Protein 9EGC (pdb70)

Sequence (1746 aa):
KHRYSRNRLYLNPKEQELIKDYPILLGGAGIGSIIAECALRFGFENITIVDGDHVENSNLNRQNYTEGDVSVNKVEAIKARLKSINSKANIKIHNCFLTSDNVEEYIKGHKVAINALDFSSEVPLLFDEICQKMDIPVLHPYNLGWGGLVTIISPKGLSLNSIAKKGEKFNELNVVEYVSSYMRFWGKPQEWLEDIIYKFKNEREKLSPPQLSVGSWVVAGMCTHILFNIATQREIKSFPEFYLSSLEGMKHRYSRNRLYLNPKEQELIKDYPILLGGAGIGSIIAECALRFGFENITIVDGDHVENSNLNRQNYTEGDVSVNKVEAIKARLKSINSKANIKIHNCFLTSDNVEEYIKGHKVAINALDFSSEVPLLFDEICQKMDIPVLHPYNLGWGGLVTIISPKGLSLNSIAKKGEKFNELNVVEYVSSYMRFWGKPQEWLEDIIYKFKNEREKLSPPQLSVGSWVVAGMCTHILFNIATQREIKSFPEFYLSSLEGKHRYSRNRLYLNPKEQELIKDYPILLGGAGIGSIIAECALRFGFENITIVDGDHVENSNLNRQNYTEGDVSVNKVEAIKARLKSINSKANIKIHNCFLTSDNVEEYIKGHKVAINALDFSSEVPLLFDEICQKMDIPVLHPYNLGWGGLVTIISPKGLSLNSIAKKGEKFNELNVVEYVSSYMRFWGKPQEWLEDIIYKFKNEREKLSPPQLSVGSWVVAGMCTHILFNIATQREIKSFPEFYLSSLEGMKHRYSRNRLYLNPKEQELIKDYPILLGGAGIGSIIAECALRFGFENITIVDGDHVENSNLNRQNYTEGDVSVNKVEAIKARLKSINSKANIKIHNCFLTSDNVEEYIKGHKVAINALDFSSEVPLLFDEICQKMDIPVLHPYNLGWGGLVTIISPKGLSLNSIAKKGEKFNELNVVEYVSSYMRFWGKPQEWLEDIIYKFKNEREKLSPPQLSVGSWVVAGMCTHILFNIATQREIKSFPEFYLSSLEGKHRYSRNRLYLNPKEQELIKDYPILLGGAGIGSIIAECALRFGFENITIVDGDHVENSNLNRQNYTEGDVSVNKVEAIKARLKSINSKANIKIHNCFLTSDNVEEYIKGHKVAINALDFSSEVPLLFDEICQKMDIPVLHPYNLGWGGLVTIISPKGLSLNSIAKKGEKFNELNVVEYVSSYMRFWGKPQEWLEDIIYKFKNEREKLSPPQLSVGSWVVAGMCTHILFNIATQREIKSFPEFYLSSLEGMKHRYSRNRLYLNPKEQELIKDYPILLGGAGIGSIIAECALRFGFENITIVDGDHVENSNLNRQNYTEGDVSVNKVEAIKARLKSINSKANIKIHNCFLTSDNVEEYIKGHKVAINALDFSSEVPLLFDEICQKMDIPVLHPYNLGWGGLVTIISPKGLSLNSIAKKGEKFNELNVVEYVSSYMRFWGKPQEWLEDIIYKFKNEREKLSPPQLSVGSWVVAGMCTHILFNIATQREIKSFPEFYLSSLEGKHRYSRNRLYLNPKEQELIKDYPILLGGAGIGSIIAECALRFGFENITIVDGDHVENSNLNRQNYTEGDVSVNKVEAIKARLKSINSKANIKIHNCFLTSDNVEEYIKGHKVAINALDFSSEVPLLFDEICQKMDIPVLHPYNLGWGGLVTIISPKGLSLNSIAKKGEKFNELNVVEYVSSYMRFWGKPQEWLEDIIYKFKNEREKLSPPQLSVGSWVVAGMCTHILFNIATQREIKSFPEFYLSSLEG

InterPro domains:
  IPR000594 THIF-type NAD/FAD binding fold [PF00899] (5-235)
  IPR035985 Ubiquitin-activating enzyme-like [SSF69572] (3-246)
  IPR045886 ThiF/MoeB/HesA family [PTHR43267] (2-140)

Solvent-accessible surface area: 74408 Å² total; per-residue (Å²): 174,110,13,23,39,39,2,50,53,23,7,72,116,172,23,26,120,77,0,92,87,24,26,2,1,2,0,7,0,10,24,0,0,2,1,3,7,0,1,0,1,0,0,0,12,21,3,4,0,1,16,9,68,81,3,93,51,5,12,1,0,12,9,5,0,22,62,68,30,41,84,46,8,14,0,32,8,0,63,66,28,0,78,45,0,4,52,180,4,74,7,76,31,49,4,21,122,10,38,70,135,39,0,68,113,40,0,117,65,21,124,0,0,2,6,21,26,94,38,97,40,118,1,12,50,56,0,3,107,13,0,35,138,57,100,5,20,0,0,5,8,20,15,8,0,32,0,0,1,0,2,0,0,25,32,198,33,92,22,1,80,67,33,30,76,219,77,104,195,18,62,51,38,27,2,14,54,53,1,7,72,79,2,123,155,166,61,117,46,32,122,65,2,49,74,16,16,154,93,33,109,94,42,167,98,206,84,57,30,6,39,0,0,2,0,0,7,4,0,0,0,4,0,0,21,0,0,1,14,22,8,26,169,110,168,39,88,30,6,58,88,16,16,22,1,12,5,127,26,89,92,112,12,11,36,40,0,38,50,22,2,73,85,175,24,5,109,76,0,92,75,24,28,2,0,2,0,7,0,10,27,0,0,2,1,2,5,0,2,1,1,0,0,0,12,21,3,7,0,2,15,9,51,94,3,108,48,9,9,0,0,10,7,4,0,18,56,69,31,42,80,38,19,19,0,58,5,0,61,64,26,0,74,47,0,3,58,162,4,79,4,78,50,68,83,37,123,10,51,73,142,41,0,62,138,48,0,126,64,23,120,0,0,3,8,22,28,98,40,108,39,123,0,13,55,64,0,3,110,11,0,33,145,54,92,6,19,0,0,5,7,21,16,6,0,32,0,0,1,0,3,0,0,25,34,193,32,90,20,1,77,67,31,27,113,205,89,102,199,17,60,54,43,33,3,16,57,50,2,8,72,53,14,122,168,158,65,111,44,18,121,52,2,50,74,16,14,148,95,25,116,78,37,229,124,188,74,56,33,7,38,0,0,2,0,0,7,4,0,0,0,3,0,0,18,0,0,1,14,22,9,28,169,108,167,47,85,37,6,54,79,10,8,27,1,5,20,106,60,159,116,10,31,33,46,2,56,46,20,8,74,120,171,24,29,115,76,0,93,83,19,25,2,2,2,0,5,0,10,26,0,0,2,0,1,6,0,2,1,3,0,1,0,17,23,3,3,0,1,14,18,56,95,1,86,55,14,9,2,0,9,8,4,0,21,60,66,30,41,91,46,47,14,2,91,6,0,30,65,26,0,66,46,0,4,51,171,4,71,0,73,31,35,31,35,122,11,40,71,135,17,0,69,84,38,0,144,65,21,113,0,0,2,7,20,29,94,22,99,39,126,0,12,48,55,0,2,107,11,0,35,138,60,96,7,20,0,0,4,7,21,13,6,0,29,0,0,0,0,4,0,0,25,32,199,29,90,24,0,76,67,36,25,113,192,86,115,160,12,64,55,43,27,2,17,54,49,2,10,71,58,22,120,156,157,63,123,47,24,116,51,1,47,72,16,16,147,99,34,88,102,34,232,132,178,99,60,34,7,39,0,0,1,0,0,7,3,0,0,0,2,0,0,19,0,1,2,4,22,7,26,170,105,160,40,79,34,5,52,79,12,3,23,1,3,6,100,41,89,80,118,13,11,39,49,0,35,51,21,2,73,87,148,26,11,76,78,0,91,79,22,26,3,0,2,0,6,0,12,25,0,0,2,2,3,5,0,2,1,2,0,0,0,18,18,3,3,0,1,16,10,55,71,1,84,45,0,8,0,0,17,8,4,0,20,50,46,29,20,8,37,27,14,0,79,6,0,60,63,24,0,74,48,0,5,60,176,4,73,6,81,35,64,71,39,127,15,59,78,136,43,0,70,121,44,0,126,64,21,123,0,0,3,6,23,34,102,45,109,48,164,7,7,56,58,0,2,105,8,0,33,145,58,99,9,20,0,0,7,7,23,13,8,0,28,0,0,0,0,3,0,0,25,38,203,31,94,28,1,75,63,33,30,110,217,88,101,190,23,64,54,39,16,5,16,45,48,2,11,70,67,26,124,158,156,63,124,46,24,122,55,1,48,74,14,17,154,90,41,119,93,45,238,123,197,80,46,39,7,40,0,0,2,0,0,5,2,0,0,0,3,0,0,11,0,0,2,14,21,7,26,166,111,170,48,80,32,7,57,78,14,9,22,0,6,4,95,57,155,120,14,21,37,46,2,55,48,21,9,74,114,170,24,22,115,79,0,89,85,26,24,2,1,2,0,6,0,11,26,0,0,1,1,2,5,0,2,1,1,0,0,0,13,19,3,5,0,2,15,17,62,115,2,83,52,7,9,0,0,11,10,5,0,18,54,66,30,45,88,45,50,14,1,98,4,0,37,64,25,0,67,46,2,3,51,184,4,63,1,70,28,39,30,32,130,14,52,54,132,24,0,70,71,36,0,150,65,22,120,0,0,3,6,19,28,99,17,92,45,127,0,5,44,50,0,2,69,12,0,35,133,61,92,6,19,0,0,3,7,20,14,8,0,32,0,0,0,0,3,0,0,24,32,198,30,88,23,0,78,67,34,45,106,104,8,80,144,14,57,49,38,18,2,13,43,47,2,10,74,71,18,122,163,152,65,120,36,16,113,67,2,51,67,15,18,146,94,35,112,106,41,215,80,206,84,54,31,7,42,0,0,2,0,0,5,3,0,0,0,2,0,0,13,0,0,1,7,20,7,28,167,108,168,50,78,32,6,58,83,14,4,36,0,9,16,129,47,91,79,91,6,9,35,48,0,38,51,22,4,73,89,172,20,5,102,72,0,78,81,21,26,2,2,2,0,7,0,11,24,0,0,2,1,3,7,0,2,1,1,0,0,0,19,19,4,5,0,2,13,21,47,98,1,91,52,14,9,1,0,12,11,3,0,20,57,68,29,44,87,62,50,13,0,83,5,0,71,64,26,0,69,48,0,1,63,140,3,74,7,81,34,62,69,41,129,19,65,73,139,40,0,65,110,52,0,119,66,22,107,0,0,4,5,20,27,99,35,107,49,162,2,7,50,58,0,3,115,16,0,33,145,53,104,7,19,0,0,2,5,21,14,7,0,29,0,0,1,0,4,0,0,24,38,200,33,92,30,3,74,62,43,32,135,210,85,135,199,15,64,56,42,28,7,16,52,45,2,8,72,62,20,117,160,159,66,104,34,3,112,48,2,50,74,15,15,154,89,34,106,97,37,233,127,192,90,56,36,6,40,0,0,1,0,0,6,3,0,0,0,2,0,0,22,0,1,2,16,19,8,28,166,108,163,38,81,34,7,55,80,14,16,23,1,7,10,92,66,145,159,88,25,54,206,30,151,161,183,12,72,118,173,22,28,123,74,0,90,82,22,26,3,0,2,0,8,0,11,28,0,0,8,1,3,25,45,1,1,117,49,1,0,12,22,2,5,0,1,15,8,53,74,2,111,109,75,10,56,74,46,16,23,16,84,149,69,31,46,85,47,9,14,0,25,6,0,60,66,101,0,71,90,28,2,76,141,4,78,6,76,27,46,6,26,131,13,37,75,137,42,0,56,121,40,0,110,64,23,120,0,0,2,7,17,27,82,46,109,43,134,1,15,42,54,0,2,48,5,0,15,65,60,94,7,18,0,0,6,7,21,14,15,11,132,0,0,0,0,2,0,0,15,14,169,31,98,14,1,50,63,44,31,157,166,88,132,183,30,49,51,37,51,3,14,53,58,1,11,72,55,17,126,171,152,62,121,49,22,121,38,2,49,70,73,19,147,124,40,120,100,80,168,67,126,105,94,44,80,55,63,50,62,0,1,147,49,0,3,33,25,0,5,115,8,1,15,21,21,8,25,170,108,163,43,88,32,5,64,78,12,53,42,45,20,164,112,110

Secondary structure (DSSP, 8-state):
-GGGGGGTTTS-HHHHHHHHH--EEEE-SSHHHHHHHHHHHHT--EEEEE--PBP-GGGGGTSS--GGGTTSBHHHHHHHHHHHH-TTSEEEEE-----TTTHHHHHTT-SEEEE---TTSS-HHHHHHHHHHTT--EEEEEEETTEEEEEEE-TTS--GGGGS-TTS---HHHHHHHHHHHHHHTT---HHHHHHHHHHHT-SS--PPP--HHHHHHHHHHHHHHHHHHHTT-----TTS-EEE-TT-/--GGGGGGTTTS-HHHHHHHHH--EEEE-SSHHHHHHHHHHHHT--EEEEE--PBP-GGGGGTSS--GGGTTSBHHHHHHHHHHHH-TT-EEEEE-S---TTTHHHHHTT-SEEEE---TTSS-HHHHHHHHHHTT--EEEEEEETTEEEEEEE-TTS--GGGGS-TTS---HHHHHHHHHHHHHHTT---HHHHHHHHHHHT-SS--PPP--HHHHHHHHHHHHHHHHHHHTT-----TTSEEEEETT-/-GGGGGGTTTS-HHHHHHHHH--EEEE-SSHHHHHHHHHHHHT--EEEEE---B--GGGGGTSS--GGGTTSBHHHHHHHHHHHH-TT-EEEEE-----TTTHHHHHTT-SEEEE---TTSS-HHHHHHHHHHTT--EEEEEEETTEEEEEEE-TTS--GGGGS-TTS---HHHHHHHHHHHHHHTT---HHHHHHHHHHHT-SS--PPP--HHHHHHHHHHHHHHHHHHHTT---PPTTS-EEEETT-/--GGGGGGTTTS-HHHHHHHHH--EEEE-SSHHHHHHHHHHHHT--EEEEE---B--GGGGGTSS--GGGTTSBHHHHHHHHHHHH-TT-EEEEE-S---TTTHHHHHTT-SEEEE---TTSSHHHHHHHHHHHTT--EEEEEEETTEEEEEEE-TTS--GGGGS-TTS---HHHHHHHHHHHHHHTT---HHHHHHHHHHHT-SS--PPP--HHHHHHHHHHHHHHHHHHHTT---PPTTS-EEE----/-GGGGGGTTTS-HHHHHHHHH--EEEE-SSHHHHHHHHHHHHT--EEEEE---B--GGGGGTSS--GGGTTSBHHHHHHHHHHHH-TT-EEEEE-----TTTHHHHHTT-SEEEE---TTSS-HHHHHHHHHHTT--EEEEEEETTEEEEEEE-TTS--GGGGPPTTS---HHHHHHHHHHHHHHTT---HHHHHHHHHHHT-SS--PPP--HHHHHHHHHHHHHHHHHHHHT-----TTS-EEE-TT-/--GGGGGGTTTS-HHHHHHHHH--EEEE-SSHHHHHHHHHHHHT--EEEEE---B--GGGGGTSS--GGGTTSBHHHHHHHHHHHH-TT-EEEEE-S---TTTHHHHHTT-SEEEE---TTSS-HHHHHHHHHHTT--EEEEEEETTEEEEEEE-TTS--GGGGSPTTS---HHHHHHHHHHHHHHTT---HHHHHHHHHHHT-SS--PPP--HHHHHHHHHHHHHHHHHHHTT-----TTS-EEEES--/-GGGGGGTTTS-HHHHHHHHH--EEEE-SSHHHHHHHHHHHHT--EEEEEE--B--GGGGGTSS--GGGTTSBHHHHHHHHHHHH-TTSEEEEEE----TTTHHHHHTT-SEEEE---TTSSSHHHHHHHHHHTT--EEEEEEETTEEEEEEE-TTS--GGGT--TTS--SHHHHHHHHHHHHHHTT---HHHHHHHHHHHT-SS--PPP--HHHHHHHHHHHHHHHHHHHTT-----TTS-EEEES--

Foldseek 3Di:
DVLCVVVPPVDDPVLLVLQLAQAEEEEDQQLVLLLVQLLVSNRNQHYEYEEQDAADPVSVQAGDADPVRHRPQSLVRSVVVSCVVPVPGHYHYDNDADDPVCLLVSLPPHQEYEQADFLVGHCSQVNLQSCLVVQYKYWYWDFLAQKIKIAIAGSVDDGPCVQPDPPDRDGVLSVLVLVQVVCVVVPRHPVVSVVLSVVQVPDPDNDDRDGGNNRSNNNSVVVSVVVSCVSVVHDDDHPVDMDMDGPVD/DDPLCVVVPPVDDPVLLVLLQAQAEEEEDQQLVLLLVQLLVSNRNQHYEYEEQDAADPVSVQAGDADPVRGRPQSLVGSCVVSCVVPVPGRYHYHNDHDDPPCLLVSLPPHQEYEQPDFLVDDCSQVNCQSCLVVQYKYWYWDFLAQKIKIAIAGSVDDDPCVQPDPPDGDGVLSVLVLVQVVCVVVVRHPVVSVVLSVCQVPDPDPDDRDGGNNRSNNNSVVVSVVVSCSSVVHDDDHPVDIDMDGPVD/DCLCVVVPPVDDPVLLVLQQAQAEEEEDQQLVLLLLQLLVSNRNQHYEYEEQDFADPVSVQAGDADPVRGPPQSLVRSCVVSCVVPVPGHYHYYNDADAPVCLLVRVPPHQEYEQPDFLPGHCSQVNVQSCLVVQYKYWYWDFLAQKIKIAIAGSPDDGPCVQPDPPDRDGVLSVLVLVQVVCVVVVRHDVVSVVLSVVQVPDPDHDDRDGGNNHSNNNSNVVSVVVSCSSVVHDDDHPVDMDMDGPVD/DDPLCVVVPPVDDPVLLVLQQAQAEEEEDQQLVLLLVQLLVSNRNQHYEYEEQDAADPVSVQAGDADPVRGPPQSLVRSCVVSCVVPVPGHYHYDNDHDAPPCLLVRLPPHQEYEQPDALVGPCSQVNLQSCLVVQYKYWYWDFLAQKIKIAIAGSPDDGPCVLPDPPDGDGVLSVLVLVQVVCVVVVRHDVVSVVLSVVQVPDPDDDDRDGGNNHSNNNSVVVSVVVSCSSVVNDDDHPVDMDMDGPSD/DVLCPVVPPVDDPVLLVLLQAQAEEEEDQQLVLLLVQLLVSNRNQHYEYEEQDAADPVSPQAGDADPVRHRPQSLVGSCVVSCVVPVPGRYHYHNDDDAPPCLLVRLPPHQEYEQADFLVGDCSQVNLQSCLVVQYKYWYWDFLAQKIKIAIAGSVDDGPVVQDDPPDGDGVLSVLVLVQVVCVVVVRHPVVSVVLSVVQVPDPDDDDRDGGNNHSNNNSVVVSVVVSCSSVVHDDHHPVDMDMDGPVD/DDPLCVVVPPVDDPVLLVLQQAQAEEEEDQQLVLLLVQLLVSNRNQHYEYEDQDFADPVSVQAHDADPVRHPPQSLVRSVVVSCVVPVPGRYHYDNDDDDPVCLLVSLPPHQEYEQPDFLPDDCSQVNCQSCLVVQYKYWYWDFLAQKIKIAIAGSPDDGPCVQPDPPDRDGVLSVLVLVQVVCVVVVRHDVVSVVQSVVQVPDPDHDDRDGGNNRSNRNSNVVSVVVSCSSVVHDDDHPVDMDMDGPPD/DVLCVVVPPVDDPVLLVLQQAQAEEEEDQQLVLLLVQLLVSNRNQHYEYEEQDADDPVSVQAGDADPVRHRPQSLVRSCVVSCVVPVPGHYHYDNDADAPVCLLVSLPPHQEYEQPDFLPGHCRQVSLVSCLVVQHKYWYWDFLAQKIKIAIAGNVDDGCVVQDDPPDDDGVLSVLVLVQVVCVVVPRHDVVSVVLSVVQVPDPDDDDRDGGNNRSNNNSVVVSVVVSCSSVVHDDHHPVDMDMDGPVD

Organism: NCBI:txid361581

Structure (mmCIF, N/CA/C/O backbone):
data_9EGC
#
_entry.id   9EGC
#
_cell.length_a   204.374
_cell.length_b   84.360
_cell.length_c   164.527
_cell.angle_alpha   90.000
_cell.angle_beta   105.610
_cell.angle_gamma   90.000
#
_symmetry.space_group_name_H-M   'C 1 2 1'
#
loop_
_entity.id
_entity.type
_entity.pdbx_description
1 polymer 'THIF-type NAD/FAD binding fold domain-containing protein'
2 non-polymer N-[(3R)-2-oxoazepan-3-yl]octanamide
3 non-polymer 'MALEIC ACID'
4 non-polymer DI(HYDROXYETHYL)ETHER
5 water water
#
loop_
_atom_site.group_PDB
_atom_site.id
_atom_site.type_symbol
_atom_site.label_atom_id
_atom_site.label_alt_id
_atom_site.label_comp_id
_atom_site.label_asym_id
_atom_site.label_entity_id
_atom_site.label_seq_id
_atom_site.pdbx_PDB_ins_code
_atom_site.Cartn_x
_atom_site.Cartn_y
_atom_site.Cartn_z
_atom_site.occupancy
_atom_site.B_iso_or_equiv
_atom_site.auth_seq_id
_atom_site.auth_comp_id
_atom_site.auth_asym_id
_atom_site.auth_atom_id
_atom_site.pdbx_PDB_model_num
ATOM 1 N N . LYS A 1 16 ? -60.45295 24.01046 67.18458 1.000 140.56901 2 LYS A N 1
ATOM 2 C CA . LYS A 1 16 ? -61.00059 25.10219 66.38841 1.000 144.37962 2 LYS A CA 1
ATOM 3 C C . LYS A 1 16 ? -61.30803 24.55368 64.99244 1.000 141.49865 2 LYS A C 1
ATOM 4 O O . LYS A 1 16 ? -60.82193 23.47831 64.63725 1.000 143.28979 2 LYS A O 1
ATOM 10 N N . HIS A 1 17 ? -62.11359 25.28848 64.21182 1.000 129.02945 3 HIS A N 1
ATOM 11 C CA . HIS A 1 17 ? -62.48273 24.86678 62.86066 1.000 111.30357 3 HIS A CA 1
ATOM 12 C C . HIS A 1 17 ? -61.26196 24.58647 61.98499 1.000 94.99900 3 HIS A C 1
ATOM 13 O O . HIS A 1 17 ? -61.35251 23.80140 61.03588 1.000 90.84915 3 HIS A O 1
ATOM 20 N N . ARG A 1 18 ? -60.11265 25.16917 62.32278 1.000 85.75290 4 ARG A N 1
ATOM 21 C CA . ARG A 1 18 ? -58.86328 24.89791 61.61859 1.000 78.37584 4 ARG A CA 1
ATOM 22 C C . ARG A 1 18 ? -58.46503 23.42678 61.70639 1.000 77.46019 4 ARG A C 1
ATOM 23 O O . ARG A 1 18 ? -57.86945 22.88192 60.76671 1.000 73.83551 4 ARG A O 1
ATOM 31 N N . TYR A 1 19 ? -58.76614 22.77274 62.82591 1.000 76.07411 5 TYR A N 1
ATOM 32 C CA . TYR A 1 19 ? -58.48058 21.35959 63.01454 1.000 72.41727 5 TYR A CA 1
ATOM 33 C C . TYR A 1 19 ? -59.72492 20.47966 62.85102 1.000 73.00676 5 TYR A C 1
ATOM 34 O O . TYR A 1 19 ? -59.73389 19.33578 63.31844 1.000 76.27684 5 TYR A O 1
ATOM 43 N N . SER A 1 20 ? -60.75852 20.98437 62.17004 1.000 73.37915 6 SER A N 1
ATOM 44 C CA . SER A 1 20 ? -62.01680 20.25106 62.02630 1.000 76.03891 6 SER A CA 1
ATOM 45 C C . SER A 1 20 ? -61.81682 18.88434 61.37262 1.000 77.67883 6 SER A C 1
ATOM 46 O O . SER A 1 20 ? -62.29981 17.86170 61.87251 1.000 76.95491 6 SER A O 1
ATOM 49 N N . ARG A 1 21 ? -61.09902 18.84096 60.26318 1.000 75.57794 7 ARG A N 1
ATOM 50 C CA . ARG A 1 21 ? -60.92510 17.59081 59.54196 1.000 71.32588 7 ARG A CA 1
ATOM 51 C C . ARG A 1 21 ? -59.88668 16.66550 60.19623 1.000 71.58962 7 ARG A C 1
ATOM 52 O O . ARG A 1 21 ? -59.55995 15.62047 59.62780 1.000 73.79573 7 ARG A O 1
ATOM 60 N N . ASN A 1 22 ? -59.35138 17.03803 61.35915 1.000 61.26129 8 ASN A N 1
ATOM 61 C CA . ASN A 1 22 ? -58.47333 16.17397 62.14261 1.000 65.66412 8 ASN A CA 1
ATOM 62 C C . ASN A 1 22 ? -59.23842 15.15559 62.97346 1.000 69.98410 8 ASN A C 1
ATOM 63 O O . ASN A 1 22 ? -58.60487 14.32222 63.63674 1.000 64.83695 8 ASN A O 1
ATOM 68 N N . ARG A 1 23 ? -60.57016 15.22987 62.98214 1.000 71.66553 9 ARG A N 1
ATOM 69 C CA . ARG A 1 23 ? -61.38237 14.42183 63.87585 1.000 74.78047 9 ARG A CA 1
ATOM 70 C C . ARG A 1 23 ? -61.25878 12.93586 63.52580 1.000 76.26640 9 ARG A C 1
ATOM 71 O O . ARG A 1 23 ? -60.78315 12.55540 62.45243 1.000 73.88383 9 ARG A O 1
ATOM 79 N N . LEU A 1 24 ? -61.69546 12.09276 64.46518 1.000 76.44142 10 LEU A N 1
ATOM 80 C CA . LEU A 1 24 ? -61.55683 10.63986 64.39251 1.000 72.46772 10 LEU A CA 1
ATOM 81 C C . LEU A 1 24 ? -60.09181 10.20782 64.49223 1.000 71.55776 10 LEU A C 1
ATOM 82 O O . LEU A 1 24 ? -59.75439 9.35751 65.32109 1.000 73.44197 10 LEU A O 1
ATOM 87 N N . TYR A 1 25 ? -59.20999 10.77820 63.66442 1.000 67.11659 11 TYR A N 1
ATOM 88 C CA . TYR A 1 25 ? -57.78084 10.49654 63.80412 1.000 65.83938 11 TYR A CA 1
ATOM 89 C C . TYR A 1 25 ? -57.24054 10.98579 65.14511 1.000 69.01056 11 TYR A C 1
ATOM 90 O O . TYR A 1 25 ? -56.47040 10.28163 65.80854 1.000 65.13078 11 TYR A O 1
ATOM 99 N N . LEU A 1 26 ? -57.62176 12.19147 65.55650 1.000 68.83756 12 LEU A N 1
ATOM 100 C CA . LEU A 1 26 ? -57.21709 12.73678 66.84022 1.000 67.30519 12 LEU A CA 1
ATOM 101 C C . LEU A 1 26 ? -58.45872 13.13622 67.62255 1.000 76.93688 12 LEU A C 1
ATOM 102 O O . LEU A 1 26 ? -59.39277 13.71595 67.06383 1.000 88.68505 12 LEU A O 1
ATOM 107 N N . ASN A 1 27 ? -58.46275 12.85432 68.91163 1.000 78.91952 13 ASN A N 1
ATOM 108 C CA . ASN A 1 27 ? -59.51867 13.35130 69.77949 1.000 84.42398 13 ASN A CA 1
ATOM 109 C C . ASN A 1 27 ? -59.15769 14.74028 70.27835 1.000 85.00684 13 ASN A C 1
ATOM 110 O O . ASN A 1 27 ? -58.02613 15.19854 70.11170 1.000 81.68108 13 ASN A O 1
ATOM 115 N N . PRO A 1 28 ? -60.12260 15.47209 70.84697 1.000 88.03868 14 PRO A N 1
ATOM 116 C CA . PRO A 1 28 ? -59.81058 16.83129 71.31942 1.000 87.47315 14 PRO A CA 1
ATOM 117 C C . PRO A 1 28 ? -58.65178 16.88976 72.29852 1.000 87.33365 14 PRO A C 1
ATOM 118 O O . PRO A 1 28 ? -57.86145 17.84051 72.25408 1.000 90.31588 14 PRO A O 1
ATOM 122 N N . LYS A 1 29 ? -58.51583 15.89278 73.17613 1.000 83.38184 15 LYS A N 1
ATOM 123 C CA . LYS A 1 29 ? -57.44235 15.93706 74.16089 1.000 81.11159 15 LYS A CA 1
ATOM 124 C C . LYS A 1 29 ? -56.07465 15.74552 73.50887 1.000 76.26500 15 LYS A C 1
ATOM 125 O O . LYS A 1 29 ? -55.09117 16.34914 73.94810 1.000 78.27218 15 LYS A O 1
ATOM 131 N N . GLU A 1 30 ? -55.98517 14.94389 72.44964 1.000 70.41944 16 GLU A N 1
ATOM 132 C CA . GLU A 1 30 ? -54.71028 14.84676 71.74916 1.000 74.54142 16 GLU A CA 1
ATOM 133 C C . GLU A 1 30 ? -54.40290 16.14021 71.00814 1.000 76.20647 16 GLU A C 1
ATOM 134 O O . GLU A 1 30 ? -53.26366 16.62657 71.03802 1.000 72.03096 16 GLU A O 1
ATOM 140 N N . GLN A 1 31 ? -55.41427 16.72116 70.35441 1.000 77.66676 17 GLN A N 1
ATOM 141 C CA . GLN A 1 31 ? -55.22303 18.00804 69.69468 1.000 74.53977 17 GLN A CA 1
ATOM 142 C C . GLN A 1 31 ? -54.74766 19.05369 70.69453 1.000 75.12918 17 GLN A C 1
ATOM 143 O O . GLN A 1 31 ? -53.84689 19.84972 70.39923 1.000 72.17398 17 GLN A O 1
ATOM 149 N N . GLU A 1 32 ? -55.32525 19.03458 71.89735 1.000 75.84582 18 GLU A N 1
ATOM 150 C CA . GLU A 1 32 ? -54.90959 19.94401 72.95627 1.000 85.91524 18 GLU A CA 1
ATOM 151 C C . GLU A 1 32 ? -53.46221 19.68242 73.36590 1.000 83.76988 18 GLU A C 1
ATOM 152 O O . GLU A 1 32 ? -52.68527 20.62196 73.56492 1.000 83.03227 18 GLU A O 1
ATOM 158 N N . LEU A 1 33 ? -53.07980 18.40579 73.46617 1.000 79.57529 19 LEU A N 1
ATOM 159 C CA . LEU A 1 33 ? -51.74748 18.03407 73.93602 1.000 70.48918 19 LEU A CA 1
ATOM 160 C C . LEU A 1 33 ? -50.64785 18.52103 72.99858 1.000 65.14241 19 LEU A C 1
ATOM 161 O O . LEU A 1 33 ? -49.65146 19.10173 73.44120 1.000 69.80622 19 LEU A O 1
ATOM 166 N N . ILE A 1 34 ? -50.79202 18.26369 71.69753 1.000 64.87258 20 ILE A N 1
ATOM 167 C CA . ILE A 1 34 ? -49.73609 18.62571 70.76064 1.000 61.95324 20 ILE A CA 1
ATOM 168 C C . ILE A 1 34 ? -49.66361 20.13176 70.50982 1.000 63.97500 20 ILE A C 1
ATOM 169 O O . ILE A 1 34 ? -48.64661 20.61627 69.99895 1.000 64.26570 20 ILE A O 1
ATOM 174 N N . LYS A 1 35 ? -50.71697 20.88838 70.83965 1.000 63.16579 21 LYS A N 1
ATOM 175 C CA . LYS A 1 35 ? -50.68329 22.33528 70.63281 1.000 69.28210 21 LYS A CA 1
ATOM 176 C C . LYS A 1 35 ? -49.47389 22.96222 71.31110 1.000 75.85112 21 LYS A C 1
ATOM 177 O O . LYS A 1 35 ? -48.79002 23.80827 70.72168 1.000 75.65860 21 LYS A O 1
ATOM 183 N N . ASP A 1 36 ? -49.17741 22.53744 72.53932 1.000 78.92403 22 ASP A N 1
ATOM 184 C CA . ASP A 1 36 ? -48.10866 23.12802 73.32935 1.000 86.77718 22 ASP A CA 1
ATOM 185 C C . ASP A 1 36 ? -46.86503 22.25374 73.44388 1.000 85.88635 22 ASP A C 1
ATOM 186 O O . ASP A 1 36 ? -45.89587 22.67290 74.08177 1.000 91.36430 22 ASP A O 1
ATOM 191 N N . TYR A 1 37 ? -46.85739 21.06269 72.84487 1.000 80.20808 23 TYR A N 1
ATOM 192 C CA . TYR A 1 37 ? -45.71433 20.15548 72.90917 1.000 71.07507 23 TYR A CA 1
ATOM 193 C C . TYR A 1 37 ? -44.47570 20.82044 72.32030 1.000 67.90424 23 TYR A C 1
ATOM 194 O O . TYR A 1 37 ? -44.38155 20.95282 71.09227 1.000 64.26151 23 TYR A O 1
ATOM 203 N N . PRO A 1 38 ? -43.49049 21.19182 73.14705 1.000 69.64711 24 PRO A N 1
ATOM 204 C CA . PRO A 1 38 ? -42.35037 21.99208 72.66409 1.000 68.21591 24 PRO A CA 1
ATOM 205 C C . PRO A 1 38 ? -41.42082 21.15608 71.79897 1.000 64.17239 24 PRO A C 1
ATOM 206 O O . PRO A 1 38 ? -40.79480 20.20399 72.27941 1.000 59.03462 24 PRO A O 1
ATOM 210 N N . ILE A 1 39 ? -41.30315 21.54572 70.52921 1.000 55.10018 25 ILE A N 1
ATOM 211 C CA . ILE A 1 39 ? -40.42486 20.88861 69.57147 1.000 57.37769 25 ILE A CA 1
ATOM 212 C C . ILE A 1 39 ? -39.21909 21.78414 69.34020 1.000 63.53755 25 ILE A C 1
ATOM 213 O O . ILE A 1 39 ? -39.37240 22.99019 69.11519 1.000 69.17333 25 ILE A O 1
ATOM 218 N N . LEU A 1 40 ? -38.02366 21.20161 69.35887 1.000 58.50361 26 LEU A N 1
ATOM 219 C CA . LEU A 1 40 ? -36.82579 21.91493 68.93654 1.000 61.35684 26 LEU A CA 1
ATOM 220 C C . LEU A 1 40 ? -36.42028 21.40719 67.55701 1.000 62.28440 26 LEU A C 1
ATOM 221 O O . LEU A 1 40 ? -36.25135 20.20051 67.35074 1.000 59.54910 26 LEU A O 1
ATOM 226 N N . LEU A 1 41 ? -36.26060 22.32743 66.61845 1.000 61.95367 27 LEU A N 1
ATOM 227 C CA . LEU A 1 41 ? -35.87990 21.99297 65.25458 1.000 59.68157 27 LEU A CA 1
ATOM 228 C C . LEU A 1 41 ? -34.52709 22.63690 64.98502 1.000 64.14103 27 LEU A C 1
ATOM 229 O O . LEU A 1 41 ? -34.41635 23.86968 64.93511 1.000 65.30266 27 LEU A O 1
ATOM 234 N N . GLY A 1 42 ? -33.50049 21.80236 64.83616 1.000 57.95284 28 GLY A N 1
ATOM 235 C CA . GLY A 1 42 ? -32.18338 22.28308 64.47401 1.000 55.87169 28 GLY A CA 1
ATOM 236 C C . GLY A 1 42 ? -31.94736 22.13035 62.99097 1.000 57.90041 28 GLY A C 1
ATOM 237 O O . GLY A 1 42 ? -31.73303 21.01306 62.51669 1.000 60.13698 28 GLY A O 1
ATOM 238 N N . GLY A 1 43 ? -31.98624 23.23967 62.25370 1.000 54.38485 29 GLY A N 1
ATOM 239 C CA . GLY A 1 43 ? -31.87506 23.21766 60.80540 1.000 60.75586 29 GLY A CA 1
ATOM 240 C C . GLY A 1 43 ? -33.19365 23.51193 60.09843 1.000 63.03760 29 GLY A C 1
ATOM 241 O O . GLY A 1 43 ? -34.16310 22.75986 60.23218 1.000 72.47321 29 GLY A O 1
ATOM 242 N N . ALA A 1 44 ? -33.24781 24.62841 59.36839 1.000 62.75458 30 ALA A N 1
ATOM 243 C CA . ALA A 1 44 ? -34.44673 25.10053 58.67996 1.000 59.39778 30 ALA A CA 1
ATOM 244 C C . ALA A 1 44 ? -34.38951 24.85425 57.17811 1.000 59.25351 30 ALA A C 1
ATOM 245 O O . ALA A 1 44 ? -34.93827 25.63808 56.40094 1.000 64.83101 30 ALA A O 1
ATOM 247 N N . GLY A 1 45 ? -33.67631 23.82558 56.74865 1.000 55.51395 31 GLY A N 1
ATOM 248 C CA . GLY A 1 45 ? -33.68432 23.45092 55.35165 1.000 57.69922 31 GLY A CA 1
ATOM 249 C C . GLY A 1 45 ? -34.77374 22.42591 55.11670 1.000 57.00112 31 GLY A C 1
ATOM 250 O O . GLY A 1 45 ? -35.94502 22.77284 54.94728 1.000 60.22959 31 GLY A O 1
ATOM 251 N N . ILE A 1 46 ? -34.40127 21.14881 55.13359 1.000 53.93279 32 ILE A N 1
ATOM 252 C CA . ILE A 1 46 ? -35.39990 20.08537 55.18388 1.000 58.28428 32 ILE A CA 1
ATOM 253 C C . ILE A 1 46 ? -36.35379 20.29734 56.36030 1.000 58.16130 32 ILE A C 1
ATOM 254 O O . ILE A 1 46 ? -37.51939 19.88553 56.30729 1.000 59.60083 32 ILE A O 1
ATOM 259 N N . GLY A 1 47 ? -35.88800 20.95210 57.43524 1.000 58.44614 33 GLY A N 1
ATOM 260 C CA . GLY A 1 47 ? -36.75890 21.21263 58.57225 1.000 50.11720 33 GLY A CA 1
ATOM 261 C C . GLY A 1 47 ? -37.86905 22.21047 58.29043 1.000 55.51958 33 GLY A C 1
ATOM 262 O O . GLY A 1 47 ? -38.89108 22.20250 58.98609 1.000 58.91616 33 GLY A O 1
ATOM 263 N N . SER A 1 48 ? -37.71039 23.04880 57.26345 1.000 53.83652 34 SER A N 1
ATOM 264 C CA . SER A 1 48 ? -38.75921 24.01396 56.93635 1.000 48.86706 34 SER A CA 1
ATOM 265 C C . SER A 1 48 ? -39.97579 23.33835 56.31102 1.000 51.96135 34 SER A C 1
ATOM 266 O O . SER A 1 48 ? -41.10574 23.78493 56.52993 1.000 54.68990 34 SER A O 1
ATOM 269 N N . ILE A 1 49 ? -39.77229 22.24854 55.56136 1.000 50.13602 35 ILE A N 1
ATOM 270 C CA . ILE A 1 49 ? -40.89917 21.45004 55.10522 1.000 45.71119 35 ILE A CA 1
ATOM 271 C C . ILE A 1 49 ? -41.54904 20.73547 56.27504 1.000 51.94707 35 ILE A C 1
ATOM 272 O O . ILE A 1 49 ? -42.77910 20.68981 56.38022 1.000 57.57870 35 ILE A O 1
ATOM 277 N N . ILE A 1 50 ? -40.73871 20.16253 57.17060 1.000 56.98325 36 ILE A N 1
ATOM 278 C CA . ILE A 1 50 ? -41.27943 19.47148 58.34222 1.000 52.16570 36 ILE A CA 1
ATOM 279 C C . ILE A 1 50 ? -42.11427 20.41837 59.19137 1.000 51.95093 36 ILE A C 1
ATOM 280 O O . ILE A 1 50 ? -43.19964 20.06250 59.66886 1.000 50.34768 36 ILE A O 1
ATOM 285 N N . ALA A 1 51 ? -41.63097 21.64576 59.37912 1.000 52.89647 37 ALA A N 1
ATOM 286 C CA . ALA A 1 51 ? -42.31556 22.56872 60.27287 1.000 49.97939 37 ALA A CA 1
ATOM 287 C C . ALA A 1 51 ? -43.72868 22.88191 59.78807 1.000 53.85201 37 ALA A C 1
ATOM 288 O O . ALA A 1 51 ? -44.66078 22.94857 60.59925 1.000 51.92795 37 ALA A O 1
ATOM 290 N N . GLU A 1 52 ? -43.91471 23.09341 58.47646 1.000 57.09525 38 GLU A N 1
ATOM 291 C CA . GLU A 1 52 ? -45.25347 23.44417 58.00297 1.000 56.10681 38 GLU A CA 1
ATOM 292 C C . GLU A 1 52 ? -46.21872 22.28902 58.20879 1.000 53.04414 38 GLU A C 1
ATOM 293 O O . GLU A 1 52 ? -47.30613 22.47252 58.76981 1.000 45.83383 38 GLU A O 1
ATOM 299 N N . CYS A 1 53 ? -45.81184 21.07965 57.80996 1.000 52.01297 39 CYS A N 1
ATOM 300 C CA . CYS A 1 53 ? -46.67152 19.90781 57.96552 1.000 54.03526 39 CYS A CA 1
ATOM 301 C C . CYS A 1 53 ? -47.02573 19.67845 59.42930 1.000 56.84578 39 CYS A C 1
ATOM 302 O O . CYS A 1 53 ? -48.15890 19.30273 59.75132 1.000 62.49886 39 CYS A O 1
ATOM 305 N N . ALA A 1 54 ? -46.06362 19.88151 60.32996 1.000 52.39706 40 ALA A N 1
ATOM 306 C CA . ALA A 1 54 ? -46.34116 19.66784 61.74107 1.000 50.99668 40 ALA A CA 1
ATOM 307 C C . ALA A 1 54 ? -47.24067 20.76223 62.30425 1.000 50.58017 40 ALA A C 1
ATOM 308 O O . ALA A 1 54 ? -48.09048 20.49000 63.15934 1.000 54.74230 40 ALA A O 1
ATOM 310 N N . LEU A 1 55 ? -47.04976 22.01017 61.86799 1.000 48.41635 41 LEU A N 1
ATOM 311 C CA . LEU A 1 55 ? -47.90440 23.10031 62.33989 1.000 50.41779 41 LEU A CA 1
ATOM 312 C C . LEU A 1 55 ? -49.34815 22.91481 61.87731 1.000 59.32082 41 LEU A C 1
ATOM 313 O O . LEU A 1 55 ? -50.28809 23.05068 62.67080 1.000 64.68424 41 LEU A O 1
ATOM 318 N N . ARG A 1 56 ? -49.54563 22.61783 60.58691 1.000 50.02216 42 ARG A N 1
ATOM 319 C CA . ARG A 1 56 ? -50.89877 22.40868 60.08966 1.000 50.23610 42 ARG A CA 1
ATOM 320 C C . ARG A 1 56 ? -51.56165 21.23531 60.79995 1.000 56.25806 42 ARG A C 1
ATOM 321 O O . ARG A 1 56 ? -52.77482 21.26841 61.04954 1.000 51.40731 42 ARG A O 1
ATOM 329 N N . PHE A 1 57 ? -50.77541 20.20733 61.15242 1.000 46.09668 43 PHE A N 1
ATOM 330 C CA . PHE A 1 57 ? -51.28929 19.09072 61.93958 1.000 53.00702 43 PHE A CA 1
ATOM 331 C C . PHE A 1 57 ? -51.78310 19.55940 63.30515 1.000 59.00096 43 PHE A C 1
ATOM 332 O O . PHE A 1 57 ? -52.78599 19.05077 63.81830 1.000 66.47633 43 PHE A O 1
ATOM 340 N N . GLY A 1 58 ? -51.12061 20.55337 63.89404 1.000 59.13924 44 GLY A N 1
ATOM 341 C CA . GLY A 1 58 ? -51.58228 21.06656 65.16891 1.000 65.43827 44 GLY A CA 1
ATOM 342 C C . GLY A 1 58 ? -50.51719 21.33980 66.21322 1.000 61.62431 44 GLY A C 1
ATOM 343 O O . GLY A 1 58 ? -50.84601 21.75891 67.32708 1.000 63.19405 44 GLY A O 1
ATOM 344 N N . PHE A 1 59 ? -49.25361 21.06764 65.87783 1.000 56.51645 45 PHE A N 1
ATOM 345 C CA . PHE A 1 59 ? -48.10261 21.38661 66.72440 1.000 54.52119 45 PHE A CA 1
ATOM 346 C C . PHE A 1 59 ? -47.81111 22.87367 66.60322 1.000 59.00338 45 PHE A C 1
ATOM 347 O O . PHE A 1 59 ? -47.28489 23.32469 65.57929 1.000 61.82588 45 PHE A O 1
ATOM 355 N N . GLU A 1 60 ? -48.14606 23.63923 67.64132 1.000 58.71224 46 GLU A N 1
ATOM 356 C CA . GLU A 1 60 ? -48.06870 25.09049 67.58566 1.000 59.06478 46 GLU A CA 1
ATOM 357 C C . GLU A 1 60 ? -46.92186 25.66556 68.41156 1.000 65.80411 46 GLU A C 1
ATOM 358 O O . GLU A 1 60 ? -46.81994 26.89070 68.54014 1.000 70.43340 46 GLU A O 1
ATOM 364 N N . ASN A 1 61 ? -46.06702 24.82725 68.98795 1.000 66.40371 47 ASN A N 1
ATOM 365 C CA . ASN A 1 61 ? -44.96634 25.29604 69.84041 1.000 69.57403 47 ASN A CA 1
ATOM 366 C C . ASN A 1 61 ? -43.67146 24.78274 69.22105 1.000 64.17310 47 ASN A C 1
ATOM 367 O O . ASN A 1 61 ? -43.24893 23.65710 69.48938 1.000 67.64561 47 ASN A O 1
ATOM 372 N N . ILE A 1 62 ? -43.05710 25.59198 68.36437 1.000 55.36070 48 ILE A N 1
ATOM 373 C CA . ILE A 1 62 ? -41.89612 25.16229 67.59458 1.000 53.41623 48 ILE A CA 1
ATOM 374 C C . ILE A 1 62 ? -40.78819 26.18592 67.75261 1.000 58.36612 48 ILE A C 1
ATOM 375 O O . ILE A 1 62 ? -41.00128 27.38336 67.52306 1.000 60.29023 48 ILE A O 1
ATOM 380 N N . THR A 1 63 ? -39.60996 25.70714 68.14390 1.000 61.49661 49 THR A N 1
ATOM 381 C CA . THR A 1 63 ? -38.38613 26.48840 68.17298 1.000 59.05672 49 THR A CA 1
ATOM 382 C C . THR A 1 63 ? -37.53133 26.08773 66.97763 1.000 60.75193 49 THR A C 1
ATOM 383 O O . THR A 1 63 ? -37.30800 24.89588 66.74387 1.000 57.40655 49 THR A O 1
ATOM 387 N N . ILE A 1 64 ? -37.07416 27.06812 66.20561 1.000 58.35827 50 ILE A N 1
ATOM 388 C CA . ILE A 1 64 ? -36.26336 26.79101 65.02793 1.000 57.94650 50 ILE A CA 1
ATOM 389 C C . ILE A 1 64 ? -34.95158 27.54786 65.16363 1.000 66.44549 50 ILE A C 1
ATOM 390 O O . ILE A 1 64 ? -34.95232 28.77416 65.31699 1.000 72.79473 50 ILE A O 1
ATOM 395 N N . VAL A 1 65 ? -33.83978 26.82286 65.05324 1.000 57.94968 51 VAL A N 1
ATOM 396 C CA . VAL A 1 65 ? -32.49840 27.37987 65.16497 1.000 60.73248 51 VAL A CA 1
ATOM 397 C C . VAL A 1 65 ? -31.75491 27.07063 63.87862 1.000 59.94867 51 VAL A C 1
ATOM 398 O O . VAL A 1 65 ? -31.61303 25.90296 63.50471 1.000 58.34628 51 VAL A O 1
ATOM 402 N N . ASP A 1 66 ? -31.25494 28.11249 63.22140 1.000 61.64628 52 ASP A N 1
ATOM 403 C CA . ASP A 1 66 ? -30.50076 27.95546 61.98788 1.000 64.65295 52 ASP A CA 1
ATOM 404 C C . ASP A 1 66 ? -29.76515 29.26547 61.73422 1.000 65.39953 52 ASP A C 1
ATOM 405 O O . ASP A 1 66 ? -30.29122 30.33969 62.02414 1.000 71.71262 52 ASP A O 1
ATOM 410 N N . GLY A 1 67 ? -28.53797 29.16477 61.22849 1.000 66.69080 53 GLY A N 1
ATOM 411 C CA . GLY A 1 67 ? -27.73244 30.32954 60.93207 1.000 70.12691 53 GLY A CA 1
ATOM 412 C C . GLY A 1 67 ? -27.53221 30.62183 59.45989 1.000 70.62187 53 GLY A C 1
ATOM 413 O O . GLY A 1 67 ? -26.87912 31.60772 59.11917 1.000 74.99710 53 GLY A O 1
ATOM 414 N N . ASP A 1 68 ? -28.07891 29.79182 58.57394 1.000 69.99122 54 ASP A N 1
ATOM 415 C CA . ASP A 1 68 ? -27.88598 29.98777 57.14348 1.000 69.03033 54 ASP A CA 1
ATOM 416 C C . ASP A 1 68 ? -28.86798 31.01919 56.59067 1.000 74.60709 54 ASP A C 1
ATOM 417 O O . ASP A 1 68 ? -29.86443 31.38579 57.22951 1.000 68.40006 54 ASP A O 1
ATOM 422 N N . HIS A 1 69 ? -28.56387 31.49388 55.38389 1.000 74.47991 55 HIS A N 1
ATOM 423 C CA . HIS A 1 69 ? -29.47868 32.32075 54.61001 1.000 75.25096 55 HIS A CA 1
ATOM 424 C C . HIS A 1 69 ? -30.14375 31.48502 53.51024 1.000 75.51888 55 HIS A C 1
ATOM 425 O O . HIS A 1 69 ? -29.65914 30.41776 53.13035 1.000 70.04488 55 HIS A O 1
ATOM 432 N N . VAL A 1 70 ? -31.25984 31.99376 52.98524 1.000 79.05532 56 VAL A N 1
ATOM 433 C CA . VAL A 1 70 ? -31.97213 31.30744 51.90948 1.000 75.81020 56 VAL A CA 1
ATOM 434 C C . VAL A 1 70 ? -31.19055 31.51681 50.62042 1.000 74.80592 56 VAL A C 1
ATOM 435 O O . VAL A 1 70 ? -30.86709 32.65028 50.24783 1.000 77.96277 56 VAL A O 1
ATOM 439 N N . GLU A 1 71 ? -30.88016 30.41752 49.94999 1.000 74.70765 57 GLU A N 1
ATOM 440 C CA . GLU A 1 71 ? -30.13842 30.36433 48.70306 1.000 82.91119 57 GLU A CA 1
ATOM 441 C C . GLU A 1 71 ? -31.02534 29.83533 47.58020 1.000 90.40708 57 GLU A C 1
ATOM 442 O O . GLU A 1 71 ? -32.04694 29.18681 47.82154 1.000 88.63051 57 GLU A O 1
ATOM 448 N N . ASN A 1 72 ? -30.63121 30.13650 46.34064 1.000 84.90816 58 ASN A N 1
ATOM 449 C CA . ASN A 1 72 ? -31.40926 29.70192 45.18085 1.000 83.33235 58 ASN A CA 1
ATOM 450 C C . ASN A 1 72 ? -31.59051 28.19147 45.15086 1.000 80.11297 58 ASN A C 1
ATOM 451 O O . ASN A 1 72 ? -32.69481 27.69427 44.89732 1.000 79.14208 58 ASN A O 1
ATOM 456 N N . SER A 1 73 ? -30.51207 27.44161 45.40165 1.000 80.23818 59 SER A N 1
ATOM 457 C CA . SER A 1 73 ? -30.57384 25.98773 45.30589 1.000 76.07718 59 SER A CA 1
ATOM 458 C C . SER A 1 73 ? -31.50425 25.37445 46.34334 1.000 72.35210 59 SER A C 1
ATOM 459 O O . SER A 1 73 ? -31.82384 24.18432 46.24265 1.000 68.67915 59 SER A O 1
ATOM 462 N N . ASN A 1 74 ? -31.95489 26.15172 47.32744 1.000 72.16588 60 ASN A N 1
ATOM 463 C CA . ASN A 1 74 ? -32.90441 25.61970 48.29342 1.000 63.52604 60 ASN A CA 1
ATOM 464 C C . ASN A 1 74 ? -34.28034 25.42703 47.67949 1.000 61.11234 60 ASN A C 1
ATOM 465 O O . ASN A 1 74 ? -35.07781 24.64870 48.21196 1.000 58.82272 60 ASN A O 1
ATOM 470 N N . LEU A 1 75 ? -34.58190 26.13756 46.58575 1.000 56.31582 61 LEU A N 1
ATOM 471 C CA . LEU A 1 75 ? -35.95517 26.23075 46.12274 1.000 57.76007 61 LEU A CA 1
ATOM 472 C C . LEU A 1 75 ? -36.49138 24.92668 45.55571 1.000 58.70041 61 LEU A C 1
ATOM 473 O O . LEU A 1 75 ? -37.71132 24.76390 45.48967 1.000 60.19519 61 LEU A O 1
ATOM 478 N N . ASN A 1 76 ? -35.63855 23.96127 45.24874 1.000 57.59949 62 ASN A N 1
ATOM 479 C CA . ASN A 1 76 ? -36.15627 22.72441 44.69814 1.000 58.86590 62 ASN A CA 1
ATOM 480 C C . ASN A 1 76 ? -36.73474 21.80241 45.75806 1.000 58.49317 62 ASN A C 1
ATOM 481 O O . ASN A 1 76 ? -37.34400 20.79193 45.39438 1.000 62.00099 62 ASN A O 1
ATOM 486 N N . ARG A 1 77 ? -36.60235 22.13029 47.04527 1.000 57.88795 63 ARG A N 1
ATOM 487 C CA . ARG A 1 77 ? -37.02242 21.17778 48.07213 1.000 60.01983 63 ARG A CA 1
ATOM 488 C C . ARG A 1 77 ? -37.27949 21.78088 49.45132 1.000 56.08171 63 ARG A C 1
ATOM 489 O O . ARG A 1 77 ? -37.63958 21.05698 50.38048 1.000 59.29036 63 ARG A O 1
ATOM 497 N N . GLN A 1 78 ? -37.09868 23.08215 49.61171 1.000 55.05735 64 GLN A N 1
ATOM 498 C CA . GLN A 1 78 ? -37.24539 23.72269 50.90696 1.000 57.52447 64 GLN A CA 1
ATOM 499 C C . GLN A 1 78 ? -38.33082 24.79067 50.86049 1.000 60.83455 64 GLN A C 1
ATOM 500 O O . GLN A 1 78 ? -38.69814 25.29118 49.79666 1.000 66.23067 64 GLN A O 1
ATOM 506 N N . ASN A 1 79 ? -38.79016 25.17821 52.04729 1.000 58.52616 65 ASN A N 1
ATOM 507 C CA . ASN A 1 79 ? -40.01781 25.95289 52.21820 1.000 53.77139 65 ASN A CA 1
ATOM 508 C C . ASN A 1 79 ? -39.72883 27.45126 52.10105 1.000 61.71736 65 ASN A C 1
ATOM 509 O O . ASN A 1 79 ? -39.92870 28.21192 53.04724 1.000 65.17910 65 ASN A O 1
ATOM 514 N N . TYR A 1 80 ? -39.20643 27.86515 50.93565 1.000 62.87467 66 TYR A N 1
ATOM 515 C CA . TYR A 1 80 ? -38.87190 29.26963 50.69407 1.000 62.50035 66 TYR A CA 1
ATOM 516 C C . TYR A 1 80 ? -39.28564 29.68980 49.28763 1.000 62.64375 66 TYR A C 1
ATOM 517 O O . TYR A 1 80 ? -39.52326 28.85875 48.40817 1.000 67.02215 66 TYR A O 1
ATOM 526 N N . THR A 1 81 ? -39.35085 31.00683 49.09375 1.000 62.29114 67 THR A N 1
ATOM 527 C CA . THR A 1 81 ? -39.79247 31.66568 47.87022 1.000 66.81885 67 THR A CA 1
ATOM 528 C C . THR A 1 81 ? -38.66478 32.49606 47.25953 1.000 69.25207 67 THR A C 1
ATOM 529 O O . THR A 1 81 ? -37.64163 32.75189 47.89154 1.000 64.41240 67 THR A O 1
ATOM 533 N N . GLU A 1 82 ? -38.88324 32.97392 46.02838 1.000 72.24230 68 GLU A N 1
ATOM 534 C CA . GLU A 1 82 ? -37.88578 33.83049 45.38566 1.000 75.83879 68 GLU A CA 1
ATOM 535 C C . GLU A 1 82 ? -37.59424 35.07480 46.22217 1.000 80.76373 68 GLU A C 1
ATOM 536 O O . GLU A 1 82 ? -36.46328 35.57708 46.22623 1.000 84.02627 68 GLU A O 1
ATOM 542 N N . GLY A 1 83 ? -38.60719 35.60316 46.91437 1.000 81.46771 69 GLY A N 1
ATOM 543 C CA . GLY A 1 83 ? -38.40891 36.76786 47.75905 1.000 72.40549 69 GLY A CA 1
ATOM 544 C C . GLY A 1 83 ? -37.59159 36.49847 49.00385 1.000 76.17630 69 GLY A C 1
ATOM 545 O O . GLY A 1 83 ? -37.00758 37.43497 49.56541 1.000 80.74767 69 GLY A O 1
ATOM 546 N N . ASP A 1 84 ? -37.51240 35.23232 49.42964 1.000 68.18282 70 ASP A N 1
ATOM 547 C CA . ASP A 1 84 ? -36.76120 34.85171 50.61747 1.000 67.21420 70 ASP A CA 1
ATOM 548 C C . ASP A 1 84 ? -35.26064 34.78984 50.36953 1.000 72.02998 70 ASP A C 1
ATOM 549 O O . ASP A 1 84 ? -34.49162 34.82065 51.33234 1.000 76.55143 70 ASP A O 1
ATOM 554 N N . VAL A 1 85 ? -34.82612 34.74039 49.11051 1.000 68.93431 71 VAL A N 1
ATOM 555 C CA . VAL A 1 85 ? -33.41814 34.50394 48.82466 1.000 70.22914 71 VAL A CA 1
ATOM 556 C C . VAL A 1 85 ? -32.58810 35.64306 49.38844 1.000 80.13320 71 VAL A C 1
ATOM 557 O O . VAL A 1 85 ? -32.92000 36.81952 49.20354 1.000 87.39410 71 VAL A O 1
ATOM 561 N N . SER A 1 86 ? -31.51344 35.28845 50.10226 1.000 80.73878 72 SER A N 1
ATOM 562 C CA . SER A 1 86 ? -30.56448 36.14078 50.82779 1.000 78.29503 72 SER A CA 1
ATOM 563 C C . SER A 1 86 ? -31.03745 36.49362 52.23415 1.000 81.08122 72 SER A C 1
ATOM 564 O O . SER A 1 86 ? -30.29590 37.13488 52.95497 1.000 90.75866 72 SER A O 1
ATOM 567 N N . VAL A 1 87 ? -32.19167 36.04197 52.66557 1.000 80.77855 73 VAL A N 1
ATOM 568 C CA . VAL A 1 87 ? -32.70372 36.32958 53.99807 1.000 75.94672 73 VAL A CA 1
ATOM 569 C C . VAL A 1 87 ? -32.39298 35.15269 54.90531 1.000 75.96988 73 VAL A C 1
ATOM 570 O O . VAL A 1 87 ? -32.26114 34.01725 54.44578 1.000 76.26669 73 VAL A O 1
ATOM 574 N N . ASN A 1 88 ? -32.26472 35.42692 56.20341 1.000 76.09405 74 ASN A N 1
ATOM 575 C CA . ASN A 1 88 ? -32.13533 34.37883 57.21048 1.000 69.88216 74 ASN A CA 1
ATOM 576 C C . ASN A 1 88 ? -33.28289 33.38957 57.09073 1.000 72.04415 74 ASN A C 1
ATOM 577 O O . ASN A 1 88 ? -34.45163 33.78075 57.08510 1.000 77.90942 74 ASN A O 1
ATOM 582 N N . LYS A 1 89 ? -32.94593 32.10372 57.00762 1.000 63.35825 75 LYS A N 1
ATOM 583 C CA . LYS A 1 89 ? -33.97835 31.08033 56.91081 1.000 60.71621 75 LYS A CA 1
ATOM 584 C C . LYS A 1 89 ? -35.00103 31.18595 58.04250 1.000 60.48054 75 LYS A C 1
ATOM 585 O O . LYS A 1 89 ? -36.20504 31.05431 57.80872 1.000 64.54058 75 LYS A O 1
ATOM 591 N N . VAL A 1 90 ? -34.55212 31.46504 59.26498 1.000 61.64816 76 VAL A N 1
ATOM 592 C CA . VAL A 1 90 ? -35.46986 31.45236 60.40086 1.000 61.62040 76 VAL A CA 1
ATOM 593 C C . VAL A 1 90 ? -36.47544 32.59522 60.30910 1.000 70.71078 76 VAL A C 1
ATOM 594 O O . VAL A 1 90 ? -37.63945 32.43110 60.69156 1.000 75.91517 76 VAL A O 1
ATOM 598 N N . GLU A 1 91 ? -36.05488 33.77590 59.83184 1.000 73.55398 77 GLU A N 1
ATOM 599 C CA . GLU A 1 91 ? -37.03593 34.84693 59.63253 1.000 76.12723 77 GLU A CA 1
ATOM 600 C C . GLU A 1 91 ? -38.01521 34.48863 58.52133 1.000 70.47988 77 GLU A C 1
ATOM 601 O O . GLU A 1 91 ? -39.22523 34.70881 58.65833 1.000 66.17747 77 GLU A O 1
ATOM 607 N N . ALA A 1 92 ? -37.52193 33.89955 57.42986 1.000 68.27816 78 ALA A N 1
ATOM 608 C CA . ALA A 1 92 ? -38.41290 33.55931 56.32323 1.000 67.04928 78 ALA A CA 1
ATOM 609 C C . ALA A 1 92 ? -39.38581 32.45851 56.72317 1.000 67.82864 78 ALA A C 1
ATOM 610 O O . ALA A 1 92 ? -40.59456 32.57924 56.49072 1.000 73.98383 78 ALA A O 1
ATOM 612 N N . ILE A 1 93 ? -38.88826 31.39921 57.37207 1.000 59.00560 79 ILE A N 1
ATOM 613 C CA . ILE A 1 93 ? -39.77350 30.29596 57.73095 1.000 56.89673 79 ILE A CA 1
ATOM 614 C C . ILE A 1 93 ? -40.74407 30.72198 58.82563 1.000 61.66140 79 ILE A C 1
ATOM 615 O O . ILE A 1 93 ? -41.85675 30.19297 58.90519 1.000 61.53870 79 ILE A O 1
ATOM 620 N N . LYS A 1 94 ? -40.35732 31.66324 59.69708 1.000 63.67154 80 LYS A N 1
ATOM 621 C CA . LYS A 1 94 ? -41.32072 32.13344 60.69058 1.000 66.76406 80 LYS A CA 1
ATOM 622 C C . LYS A 1 94 ? -42.43622 32.94420 60.04305 1.000 73.11237 80 LYS A C 1
ATOM 623 O O . LYS A 1 94 ? -43.60544 32.80943 60.42310 1.000 79.23870 80 LYS A O 1
ATOM 629 N N . ALA A 1 95 ? -42.10200 33.78915 59.06504 1.000 73.36879 81 ALA A N 1
ATOM 630 C CA . ALA A 1 95 ? -43.14122 34.51954 58.34255 1.000 65.83173 81 ALA A CA 1
ATOM 631 C C . ALA A 1 95 ? -44.12139 33.55181 57.69870 1.000 69.82334 81 ALA A C 1
ATOM 632 O O . ALA A 1 95 ? -45.34300 33.71248 57.80558 1.000 64.43266 81 ALA A O 1
ATOM 634 N N . ARG A 1 96 ? -43.59389 32.52908 57.02970 1.000 72.22877 82 ARG A N 1
ATOM 635 C CA . ARG A 1 96 ? -44.44494 31.52416 56.40201 1.000 68.73528 82 ARG A CA 1
ATOM 636 C C . ARG A 1 96 ? -45.33656 30.83837 57.43177 1.000 68.09594 82 ARG A C 1
ATOM 637 O O . ARG A 1 96 ? -46.54196 30.66939 57.20954 1.000 66.81312 82 ARG A O 1
ATOM 645 N N . LEU A 1 97 ? -44.75167 30.40805 58.55548 1.000 71.57660 83 LEU A N 1
ATOM 646 C CA . LEU A 1 97 ? -45.51912 29.69377 59.57594 1.000 70.21180 83 LEU A CA 1
ATOM 647 C C . LEU A 1 97 ? -46.57102 30.58898 60.22075 1.000 67.31213 83 LEU A C 1
ATOM 648 O O . LEU A 1 97 ? -47.70173 30.15227 60.46992 1.000 70.55383 83 LEU A O 1
ATOM 653 N N . LYS A 1 98 ? -46.22087 31.84241 60.49836 1.000 70.70873 84 LYS A N 1
ATOM 654 C CA . LYS A 1 98 ? -47.15529 32.74906 61.15570 1.000 74.32802 84 LYS A CA 1
ATOM 655 C C . LYS A 1 98 ? -48.24748 33.23481 60.20732 1.000 75.89097 84 LYS A C 1
ATOM 656 O O . LYS A 1 98 ? -49.29972 33.69312 60.66779 1.000 79.84754 84 LYS A O 1
ATOM 662 N N . SER A 1 99 ? -48.02477 33.15076 58.89526 1.000 65.22712 85 SER A N 1
ATOM 663 C CA . SER A 1 99 ? -49.11349 33.39930 57.96772 1.000 65.94953 85 SER A CA 1
ATOM 664 C C . SER A 1 99 ? -50.08057 32.22109 57.90574 1.000 73.30464 85 SER A C 1
ATOM 665 O O . SER A 1 99 ? -51.25624 32.42257 57.57842 1.000 72.41376 85 SER A O 1
ATOM 668 N N . ILE A 1 100 ? -49.62005 31.00699 58.23600 1.000 63.44985 86 ILE A N 1
ATOM 669 C CA . ILE A 1 100 ? -50.52726 29.87279 58.37375 1.000 63.72124 86 ILE A CA 1
ATOM 670 C C . ILE A 1 100 ? -51.28714 29.93795 59.69235 1.000 72.14220 86 ILE A C 1
ATOM 671 O O . ILE A 1 100 ? -52.48548 29.63375 59.74299 1.000 76.67536 86 ILE A O 1
ATOM 676 N N . ASN A 1 101 ? -50.61354 30.32314 60.77978 1.000 67.90328 87 ASN A N 1
ATOM 677 C CA . ASN A 1 101 ? -51.23020 30.33694 62.10911 1.000 64.72722 87 ASN A CA 1
ATOM 678 C C . ASN A 1 101 ? -50.68258 31.52193 62.89815 1.000 68.54291 87 ASN A C 1
ATOM 679 O O . ASN A 1 101 ? -49.56644 31.45569 63.41894 1.000 66.88420 87 ASN A O 1
ATOM 684 N N . SER A 1 102 ? -51.47949 32.59145 62.99992 1.000 72.64770 88 SER A N 1
ATOM 685 C CA . SER A 1 102 ? -51.03155 33.79312 63.70114 1.000 79.25223 88 SER A CA 1
ATOM 686 C C . SER A 1 102 ? -50.85547 33.54767 65.19374 1.000 86.17033 88 SER A C 1
ATOM 687 O O . SER A 1 102 ? -49.94242 34.10458 65.81309 1.000 92.78961 88 SER A O 1
ATOM 690 N N . LYS A 1 103 ? -51.71523 32.72476 65.79101 1.000 85.16542 89 LYS A N 1
ATOM 691 C CA . LYS A 1 103 ? -51.61932 32.43383 67.21629 1.000 84.42916 89 LYS A CA 1
ATOM 692 C C . LYS A 1 103 ? -50.61238 31.33947 67.54431 1.000 83.06829 89 LYS A C 1
ATOM 693 O O . LYS A 1 103 ? -50.50012 30.96917 68.71924 1.000 85.27856 89 LYS A O 1
ATOM 699 N N . ALA A 1 104 ? -49.87351 30.82253 66.56181 1.000 82.11874 90 ALA A N 1
ATOM 700 C CA . ALA A 1 104 ? -48.88223 29.79662 66.84746 1.000 72.84994 90 ALA A CA 1
ATOM 701 C C . ALA A 1 104 ? -47.65006 30.41819 67.50427 1.000 77.16552 90 ALA A C 1
ATOM 702 O O . ALA A 1 104 ? -47.30428 31.57893 67.26890 1.000 73.46970 90 ALA A O 1
ATOM 704 N N . ASN A 1 105 ? -46.97236 29.60944 68.31597 1.000 77.24675 91 ASN A N 1
ATOM 705 C CA . ASN A 1 105 ? -45.82010 30.02794 69.11274 1.000 68.92288 91 ASN A CA 1
ATOM 706 C C . ASN A 1 105 ? -44.54408 29.54876 68.42386 1.000 69.06050 91 ASN A C 1
ATOM 707 O O . ASN A 1 105 ? -43.98304 28.49981 68.73839 1.000 66.18157 91 ASN A O 1
ATOM 712 N N . ILE A 1 106 ? -44.07706 30.34953 67.47544 1.000 71.64177 92 ILE A N 1
ATOM 713 C CA . ILE A 1 106 ? -42.92657 30.02398 66.64146 1.000 69.24227 92 ILE A CA 1
ATOM 714 C C . ILE A 1 106 ? -41.75526 30.86224 67.13874 1.000 75.00467 92 ILE A C 1
ATOM 715 O O . ILE A 1 106 ? -41.68475 32.06625 66.87032 1.000 83.37981 92 ILE A O 1
ATOM 720 N N . LYS A 1 107 ? -40.82192 30.23845 67.84906 1.000 74.95949 93 LYS A N 1
ATOM 721 C CA . LYS A 1 107 ? -39.66709 30.93783 68.40505 1.000 73.24057 93 LYS A CA 1
ATOM 722 C C . LYS A 1 107 ? -38.44718 30.59992 67.56280 1.000 75.42003 93 LYS A C 1
ATOM 723 O O . LYS A 1 107 ? -38.12924 29.42468 67.37027 1.000 77.75626 93 LYS A O 1
ATOM 729 N N . ILE A 1 108 ? -37.78082 31.62333 67.04419 1.000 76.96243 94 ILE A N 1
ATOM 730 C CA . ILE A 1 108 ? -36.65243 31.42613 66.14877 1.000 73.35114 94 ILE A CA 1
ATOM 731 C C . ILE A 1 108 ? -35.39089 32.00427 66.78278 1.000 74.08043 94 ILE A C 1
ATOM 732 O O . ILE A 1 108 ? -35.43185 32.87843 67.65696 1.000 78.14071 94 ILE A O 1
ATOM 737 N N . HIS A 1 109 ? -34.25270 31.48924 66.33113 1.000 70.79756 95 HIS A N 1
ATOM 738 C CA . HIS A 1 109 ? -32.94409 31.97126 66.76807 1.000 73.94052 95 HIS A CA 1
ATOM 739 C C . HIS A 1 109 ? -32.02208 31.88747 65.56305 1.000 69.58838 95 HIS A C 1
ATOM 740 O O . HIS A 1 109 ? -31.74185 30.78652 65.08042 1.000 68.02421 95 HIS A O 1
ATOM 747 N N . ASN A 1 110 ? -31.56989 33.03671 65.06034 1.000 69.63165 96 ASN A N 1
ATOM 748 C CA . ASN A 1 110 ? -30.66998 33.04827 63.90839 1.000 69.50904 96 ASN A CA 1
ATOM 749 C C . ASN A 1 110 ? -29.23981 32.90776 64.42552 1.000 72.22676 96 ASN A C 1
ATOM 750 O O . ASN A 1 110 ? -28.46476 33.86136 64.52196 1.000 73.85270 96 ASN A O 1
ATOM 755 N N . CYS A 1 111 ? -28.88397 31.67425 64.74296 1.000 69.34000 97 CYS A N 1
ATOM 756 C CA . CYS A 1 111 ? -27.59554 31.39329 65.33016 1.000 70.62892 97 CYS A CA 1
ATOM 757 C C . CYS A 1 111 ? -27.15974 30.00131 64.90185 1.000 72.11160 97 CYS A C 1
ATOM 758 O O . CYS A 1 111 ? -27.98885 29.10828 64.68268 1.000 70.20225 97 CYS A O 1
ATOM 761 N N . PHE A 1 112 ? -25.85166 29.82992 64.75111 1.000 77.27909 98 PHE A N 1
ATOM 762 C CA . PHE A 1 112 ? -25.30441 28.49761 64.58178 1.000 68.99279 98 PHE A CA 1
ATOM 763 C C . PHE A 1 112 ? -25.14390 27.85295 65.94596 1.000 74.76876 98 PHE A C 1
ATOM 764 O O . PHE A 1 112 ? -24.78667 28.50430 66.92886 1.000 84.28638 98 PHE A O 1
ATOM 772 N N . LEU A 1 113 ? -25.37939 26.55469 65.99823 1.000 73.72491 99 LEU A N 1
ATOM 773 C CA . LEU A 1 113 ? -25.22182 25.84126 67.24778 1.000 77.17628 99 LEU A CA 1
ATOM 774 C C . LEU A 1 113 ? -23.75217 25.51033 67.43966 1.000 78.41525 99 LEU A C 1
ATOM 775 O O . LEU A 1 113 ? -23.06469 25.11830 66.49222 1.000 80.36349 99 LEU A O 1
ATOM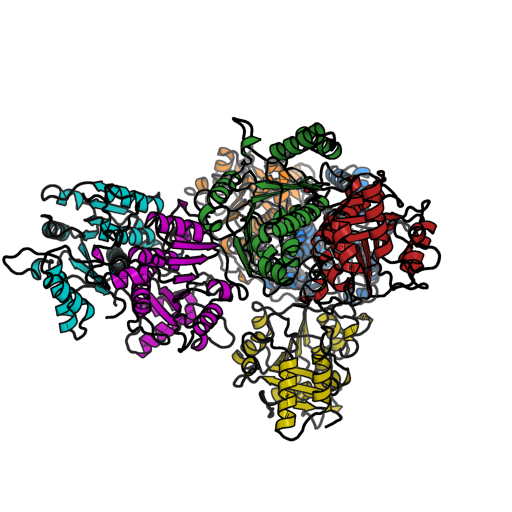 780 N N . THR A 1 114 ? -23.26366 25.72495 68.65968 1.000 78.61860 100 THR A N 1
ATOM 781 C CA . THR A 1 114 ? -21.89199 25.43014 69.04363 1.000 74.65528 100 THR A CA 1
ATOM 782 C C . THR A 1 114 ? -21.89964 24.59742 70.31809 1.000 80.41625 100 THR A C 1
ATOM 783 O O . THR A 1 114 ? -22.92609 24.44455 70.98200 1.000 82.36585 100 THR A O 1
ATOM 787 N N . SER A 1 115 ? -20.72728 24.07375 70.68004 1.000 79.39169 101 SER A N 1
ATOM 788 C CA . SER A 1 115 ? -20.61010 23.37307 71.95362 1.000 78.68983 101 SER A CA 1
ATOM 789 C C . SER A 1 115 ? -21.01660 24.26952 73.12409 1.000 81.83743 101 SER A C 1
ATOM 790 O O . SER A 1 115 ? -21.49404 23.77546 74.15021 1.000 80.34926 101 SER A O 1
ATOM 793 N N . ASP A 1 116 ? -20.87998 25.59165 72.97496 1.000 81.57193 102 ASP A N 1
ATOM 794 C CA . ASP A 1 116 ? -21.17366 26.49430 74.08270 1.000 88.02611 102 ASP A CA 1
ATOM 795 C C . ASP A 1 116 ? -22.66304 26.77151 74.23076 1.000 93.78227 102 ASP A C 1
ATOM 796 O O . ASP A 1 116 ? -23.15220 26.92035 75.35493 1.000 102.63583 102 ASP A O 1
ATOM 801 N N . ASN A 1 117 ? -23.40461 26.86133 73.12646 1.000 86.41226 103 ASN A N 1
ATOM 802 C CA . ASN A 1 117 ? -24.80077 27.25255 73.22587 1.000 76.98146 103 ASN A CA 1
ATOM 803 C C . ASN A 1 117 ? -25.78030 26.09401 73.08475 1.000 75.21793 103 ASN A C 1
ATOM 804 O O . ASN A 1 117 ? -26.94968 26.24299 73.45622 1.000 76.13723 103 ASN A O 1
ATOM 809 N N . VAL A 1 118 ? -25.32906 24.93016 72.62366 1.000 76.47314 104 VAL A N 1
ATOM 810 C CA . VAL A 1 118 ? -26.29096 23.94639 72.14068 1.000 73.70821 104 VAL A CA 1
ATOM 811 C C . VAL A 1 118 ? -27.13913 23.40065 73.27531 1.000 74.77090 104 VAL A C 1
ATOM 812 O O . VAL A 1 118 ? -28.33267 23.14297 73.09046 1.000 75.22261 104 VAL A O 1
ATOM 816 N N . GLU A 1 119 ? -26.57360 23.26807 74.47259 1.000 73.79712 105 GLU A N 1
ATOM 817 C CA . GLU A 1 119 ? -27.34489 22.69299 75.56461 1.000 74.48092 105 GLU A CA 1
ATOM 818 C C . GLU A 1 119 ? -28.49238 23.60916 75.97913 1.000 80.59374 105 GLU A C 1
ATOM 819 O O . GLU A 1 119 ? -29.60129 23.13470 76.24463 1.000 85.01717 105 GLU A O 1
ATOM 825 N N . GLU A 1 120 ? -28.25396 24.92373 76.03310 1.000 84.04878 106 GLU A N 1
ATOM 826 C CA . GLU A 1 120 ? -29.30282 25.84085 76.47053 1.000 82.56958 106 GLU A CA 1
ATOM 827 C C . GLU A 1 120 ? -30.46798 25.87032 75.48616 1.000 79.15832 106 GLU A C 1
ATOM 828 O O . GLU A 1 120 ? -31.63003 25.99098 75.89389 1.000 74.09461 106 GLU A O 1
ATOM 834 N N . TYR A 1 121 ? -30.18952 25.72094 74.19514 1.000 71.84030 107 TYR A N 1
ATOM 835 C CA . TYR A 1 121 ? -31.28729 25.63682 73.24521 1.000 72.69013 107 TYR A CA 1
ATOM 836 C C . TYR A 1 121 ? -32.08674 24.36111 73.46859 1.000 72.89234 107 TYR A C 1
ATOM 837 O O . TYR A 1 121 ? -33.31936 24.38447 73.46890 1.000 80.42945 107 TYR A O 1
ATOM 846 N N . ILE A 1 122 ? -31.40528 23.24592 73.70885 1.000 72.03852 108 ILE A N 1
ATOM 847 C CA . ILE A 1 122 ? -32.11333 21.98500 73.88361 1.000 73.36416 108 ILE A CA 1
ATOM 848 C C . ILE A 1 122 ? -32.99898 22.05035 75.12178 1.000 76.89663 108 ILE A C 1
ATOM 849 O O . ILE A 1 122 ? -34.12557 21.53871 75.13244 1.000 69.84194 108 ILE A O 1
ATOM 854 N N . LYS A 1 123 ? -32.50592 22.69304 76.17642 1.000 84.81239 109 LYS A N 1
ATOM 855 C CA . LYS A 1 123 ? -33.23212 22.79084 77.43685 1.000 89.38097 109 LYS A CA 1
ATOM 856 C C . LYS A 1 123 ? -34.65120 23.31275 77.20996 1.000 86.50624 109 LYS A C 1
ATOM 857 O O . LYS A 1 123 ? -34.86317 24.28653 76.47723 1.000 84.24063 109 LYS A O 1
ATOM 863 N N . GLY A 1 124 ? -35.62727 22.62413 77.80123 1.000 73.73745 110 GLY A N 1
ATOM 864 C CA . GLY A 1 124 ? -37.00275 23.06981 77.78207 1.000 73.82466 110 GLY A CA 1
ATOM 865 C C . GLY A 1 124 ? -37.88830 22.40848 76.74948 1.000 83.79956 110 GLY A C 1
ATOM 866 O O . GLY A 1 124 ? -39.08961 22.69776 76.71856 1.000 86.24912 110 GLY A O 1
ATOM 867 N N . HIS A 1 125 ? -37.34233 21.53502 75.91048 1.000 68.82571 111 HIS A N 1
ATOM 868 C CA . HIS A 1 125 ? -38.10758 20.85653 74.87904 1.000 69.49248 111 HIS A CA 1
ATOM 869 C C . HIS A 1 125 ? -38.30324 19.37866 75.20754 1.000 68.10558 111 HIS A C 1
ATOM 870 O O . HIS A 1 125 ? -37.44560 18.73824 75.81409 1.000 69.27494 111 HIS A O 1
ATOM 877 N N . LYS A 1 126 ? -39.42732 18.83162 74.75125 1.000 70.19015 112 LYS A N 1
ATOM 878 C CA . LYS A 1 126 ? -39.76775 17.43381 74.97610 1.000 66.43502 112 LYS A CA 1
ATOM 879 C C . LYS A 1 126 ? -39.29729 16.51344 73.85280 1.000 66.51436 112 LYS A C 1
ATOM 880 O O . LYS A 1 126 ? -39.09983 15.31484 74.09125 1.000 68.17360 112 LYS A O 1
ATOM 886 N N . VAL A 1 127 ? -39.07206 17.04948 72.65461 1.000 60.17330 113 VAL A N 1
ATOM 887 C CA . VAL A 1 127 ? -38.63248 16.26560 71.50745 1.000 58.78703 113 VAL A CA 1
ATOM 888 C C . VAL A 1 127 ? -37.82380 17.20423 70.62111 1.000 56.89012 113 VAL A C 1
ATOM 889 O O . VAL A 1 127 ? -37.99945 18.42446 70.67199 1.000 62.04053 113 VAL A O 1
ATOM 893 N N . ALA A 1 128 ? -36.87032 16.64532 69.87272 1.000 55.86468 114 ALA A N 1
ATOM 894 C CA . ALA A 1 128 ? -36.00774 17.45060 69.01486 1.000 56.78417 114 ALA A CA 1
ATOM 895 C C . ALA A 1 128 ? -35.86825 16.80826 67.64027 1.000 54.74442 114 ALA A C 1
ATOM 896 O O . ALA A 1 128 ? -35.90179 15.58192 67.50032 1.000 53.86629 114 ALA A O 1
ATOM 898 N N . ILE A 1 129 ? -35.66412 17.64855 66.63237 1.000 52.17307 115 ILE A N 1
ATOM 899 C CA . ILE A 1 129 ? -35.42713 17.20287 65.26611 1.000 57.30605 115 ILE A CA 1
ATOM 900 C C . ILE A 1 129 ? -34.03447 17.66832 64.86999 1.000 51.74039 115 ILE A C 1
ATOM 901 O O . ILE A 1 129 ? -33.77734 18.87413 64.76965 1.000 51.87833 115 ILE A O 1
ATOM 906 N N . ASN A 1 130 ? -33.13799 16.71493 64.64711 1.000 51.49945 116 ASN A N 1
ATOM 907 C CA . ASN A 1 130 ? -31.75909 17.01180 64.27368 1.000 54.75570 116 ASN A CA 1
ATOM 908 C C . ASN A 1 130 ? -31.68467 17.01042 62.75730 1.000 56.49075 116 ASN A C 1
ATOM 909 O O . ASN A 1 130 ? -31.58942 15.95684 62.12946 1.000 63.46235 116 ASN A O 1
ATOM 914 N N . ALA A 1 131 ? -31.72299 18.19180 62.16854 1.000 57.00257 117 ALA A N 1
ATOM 915 C CA . ALA A 1 131 ? -31.53661 18.38202 60.73866 1.000 52.11687 117 ALA A CA 1
ATOM 916 C C . ALA A 1 131 ? -30.30398 19.23593 60.48480 1.000 59.58458 117 ALA A C 1
ATOM 917 O O . ALA A 1 131 ? -30.28439 20.08674 59.59890 1.000 67.88205 117 ALA A O 1
ATOM 919 N N . LEU A 1 132 ? -29.24760 18.98101 61.25121 1.000 62.83940 118 LEU A N 1
ATOM 920 C CA . LEU A 1 132 ? -28.03835 19.78632 61.23368 1.000 61.43104 118 LEU A CA 1
ATOM 921 C C . LEU A 1 132 ? -27.03186 19.23940 60.23261 1.000 67.42269 118 LEU A C 1
ATOM 922 O O . LEU A 1 132 ? -26.80148 18.02728 60.15887 1.000 62.85062 118 LEU A O 1
ATOM 927 N N . ASP A 1 133 ? -26.44649 20.14844 59.46246 1.000 85.16013 119 ASP A N 1
ATOM 928 C CA . ASP A 1 133 ? -25.32509 19.82887 58.59593 1.000 95.43240 119 ASP A CA 1
ATOM 929 C C . ASP A 1 133 ? -24.20615 19.18916 59.41433 1.000 88.08734 119 ASP A C 1
ATOM 930 O O . ASP A 1 133 ? -23.91089 19.61716 60.53554 1.000 85.86335 119 ASP A O 1
ATOM 935 N N . PHE A 1 134 ? -23.58981 18.14981 58.85131 1.000 74.03004 120 PHE A N 1
ATOM 936 C CA . PHE A 1 134 ? -22.49994 17.46737 59.52720 1.000 68.97791 120 PHE A CA 1
ATOM 937 C C . PHE A 1 134 ? -21.18125 18.22854 59.44382 1.000 78.25171 120 PHE A C 1
ATOM 938 O O . PHE A 1 134 ? -20.17047 17.74440 59.95978 1.000 88.49165 120 PHE A O 1
ATOM 946 N N . SER A 1 135 ? -21.14828 19.39871 58.80360 1.000 81.24804 121 SER A N 1
ATOM 947 C CA . SER A 1 135 ? -19.94753 20.21722 58.82497 1.000 90.93282 121 SER A CA 1
ATOM 948 C C . SER A 1 135 ? -19.95645 21.21425 59.97321 1.000 97.37327 121 SER A C 1
ATOM 949 O O . SER A 1 135 ? -18.90104 21.77037 60.29711 1.000 102.02072 121 SER A O 1
ATOM 952 N N . SER A 1 136 ? -21.11467 21.43703 60.59933 1.000 94.82685 122 SER A N 1
ATOM 953 C CA . SER A 1 136 ? -21.17574 22.21375 61.82808 1.000 99.97464 122 SER A CA 1
ATOM 954 C C . SER A 1 136 ? -20.48203 21.43991 62.94936 1.000 103.03228 122 SER A C 1
ATOM 955 O O . SER A 1 136 ? -20.02470 20.30453 62.77369 1.000 102.77891 122 SER A O 1
ATOM 958 N N . GLU A 1 137 ? -20.41074 22.05159 64.12717 1.000 106.20447 123 GLU A N 1
ATOM 959 C CA . GLU A 1 137 ? -19.63783 21.45389 65.20719 1.000 112.91339 123 GLU A CA 1
ATOM 960 C C . GLU A 1 137 ? -20.41293 20.46572 66.05886 1.000 108.22522 123 GLU A C 1
ATOM 961 O O . GLU A 1 137 ? -19.79606 19.57610 66.65364 1.000 120.80236 123 GLU A O 1
ATOM 967 N N . VAL A 1 138 ? -21.73266 20.58054 66.12894 1.000 92.67739 124 VAL A N 1
ATOM 968 C CA . VAL A 1 138 ? -22.46858 19.86202 67.16529 1.000 81.63300 124 VAL A CA 1
ATOM 969 C C . VAL A 1 138 ? -23.45671 18.79728 66.68805 1.000 77.36030 124 VAL A C 1
ATOM 970 O O . VAL A 1 138 ? -24.33079 18.41701 67.48070 1.000 72.82434 124 VAL A O 1
ATOM 974 N N . PRO A 1 139 ? -23.40519 18.27915 65.45356 1.000 73.14591 125 PRO A N 1
ATOM 975 C CA . PRO A 1 139 ? -24.47285 17.33788 65.06486 1.000 66.08160 125 PRO A CA 1
ATOM 976 C C . PRO A 1 139 ? -24.56339 16.13985 65.99251 1.000 70.69900 125 PRO A C 1
ATOM 977 O O . PRO A 1 139 ? -25.65878 15.79080 66.44025 1.000 75.60290 125 PRO A O 1
ATOM 981 N N . LEU A 1 140 ? -23.43394 15.52267 66.33459 1.000 72.36390 126 LEU A N 1
ATOM 982 C CA . LEU A 1 140 ? -23.47122 14.37932 67.23812 1.000 67.43716 126 LEU A CA 1
ATOM 983 C C . LEU A 1 140 ? -23.58426 14.80363 68.70164 1.000 68.46050 126 LEU A C 1
ATOM 984 O O . LEU A 1 140 ? -24.25131 14.13412 69.49348 1.000 67.98622 126 LEU A O 1
ATOM 989 N N . LEU A 1 141 ? -22.96023 15.91854 69.08180 1.000 76.46929 127 LEU A N 1
ATOM 990 C CA . LEU A 1 141 ? -23.07688 16.38179 70.46193 1.000 78.57071 127 LEU A CA 1
ATOM 991 C C . LEU A 1 141 ? -24.52367 16.71541 70.82666 1.000 79.67563 127 LEU A C 1
ATOM 992 O O . LEU A 1 141 ? -24.97202 16.42713 71.94437 1.000 76.11625 127 LEU A O 1
ATOM 997 N N . PHE A 1 142 ? -25.25839 17.33307 69.89256 1.000 66.44504 128 PHE A N 1
ATOM 998 C CA . PHE A 1 142 ? -26.68450 17.60840 70.05089 1.000 64.44500 128 PHE A CA 1
ATOM 999 C C . PHE A 1 142 ? -27.44723 16.36900 70.51600 1.000 67.46887 128 PHE A C 1
ATOM 1000 O O . PHE A 1 142 ? -28.23710 16.42895 71.46624 1.000 63.10907 128 PHE A O 1
ATOM 1008 N N . ASP A 1 143 ? -27.20806 15.22602 69.86895 1.000 61.51645 129 ASP A N 1
ATOM 1009 C CA . ASP A 1 143 ? -27.93197 14.01872 70.24338 1.000 60.42514 129 ASP A CA 1
ATOM 1010 C C . ASP A 1 143 ? -27.53529 13.57044 71.63718 1.000 67.49128 129 ASP A C 1
ATOM 1011 O O . ASP A 1 143 ? -28.38878 13.17456 72.44123 1.000 63.01620 129 ASP A O 1
ATOM 1016 N N . GLU A 1 144 ? -26.23525 13.63953 71.93456 1.000 67.45467 130 GLU A N 1
ATOM 1017 C CA . GLU A 1 144 ? -25.73254 13.21251 73.23067 1.000 71.29397 130 GLU A CA 1
ATOM 1018 C C . GLU A 1 144 ? -26.39046 13.98999 74.35705 1.000 73.81535 130 GLU A C 1
ATOM 1019 O O . GLU A 1 144 ? -26.80958 13.40336 75.36251 1.000 75.37639 130 GLU A O 1
ATOM 1025 N N . ILE A 1 145 ? -26.51198 15.30775 74.19548 1.000 68.99011 131 ILE A N 1
ATOM 1026 C CA . ILE A 1 145 ? -27.15235 16.12141 75.21950 1.000 75.00497 131 ILE A CA 1
ATOM 1027 C C . ILE A 1 145 ? -28.63150 15.76742 75.32262 1.000 75.12378 131 ILE A C 1
ATOM 1028 O O . ILE A 1 145 ? -29.18828 15.66806 76.42356 1.000 78.17833 131 ILE A O 1
ATOM 1033 N N . CYS A 1 146 ? -29.28726 15.55615 74.17923 1.000 65.87985 132 CYS A N 1
ATOM 1034 C CA . CYS A 1 146 ? -30.69636 15.17534 74.19302 1.000 73.63843 132 CYS A CA 1
ATOM 1035 C C . CYS A 1 146 ? -30.90458 13.82713 74.89040 1.000 73.24785 132 CYS A C 1
ATOM 1036 O O . CYS A 1 146 ? -31.86216 13.65082 75.65781 1.000 69.36951 132 CYS A O 1
ATOM 1039 N N . GLN A 1 147 ? -30.02858 12.85651 74.62748 1.000 70.43758 133 GLN A N 1
ATOM 1040 C CA . GLN A 1 147 ? -30.13895 11.57385 75.31785 1.000 75.73810 133 GLN A CA 1
ATOM 1041 C C . GLN A 1 147 ? -30.09618 11.76439 76.82990 1.000 80.80920 133 GLN A C 1
ATOM 1042 O O . GLN A 1 147 ? -30.94833 11.24170 77.55673 1.000 89.02074 133 GLN A O 1
ATOM 1048 N N . LYS A 1 148 ? -29.12201 12.54028 77.31365 1.000 78.71636 134 LYS A N 1
ATOM 1049 C CA . LYS A 1 148 ? -28.99231 12.83374 78.74160 1.000 78.39780 134 LYS A CA 1
ATOM 1050 C C . LYS A 1 148 ? -30.26606 13.44209 79.33759 1.000 75.67367 134 LYS A C 1
ATOM 1051 O O . LYS A 1 148 ? -30.58560 13.18840 80.50420 1.000 78.49435 134 LYS A O 1
ATOM 1057 N N . MET A 1 149 ? -31.02341 14.21315 78.55319 1.000 77.59892 135 MET A N 1
ATOM 1058 C CA . MET A 1 149 ? -32.19262 14.93435 79.04978 1.000 78.40023 135 MET A CA 1
ATOM 1059 C C . MET A 1 149 ? -33.53312 14.27466 78.73129 1.000 78.81789 135 MET A C 1
ATOM 1060 O O . MET A 1 149 ? -34.56764 14.93081 78.89428 1.000 85.79202 135 MET A O 1
ATOM 1065 N N . ASP A 1 150 ? -33.54456 13.01142 78.28100 1.000 72.95592 136 ASP A N 1
ATOM 1066 C CA . ASP A 1 150 ? -34.78124 12.29930 77.92848 1.000 77.88117 136 ASP A CA 1
ATOM 1067 C C . ASP A 1 150 ? -35.52605 12.95829 76.77313 1.000 73.98908 136 ASP A C 1
ATOM 1068 O O . ASP A 1 150 ? -36.75708 12.90242 76.68915 1.000 69.67673 136 ASP A O 1
ATOM 1073 N N . ILE A 1 151 ? -34.77507 13.52045 75.83628 1.000 71.98980 137 ILE A N 1
ATOM 1074 C CA . ILE A 1 151 ? -35.34743 14.15306 74.65684 1.000 64.39175 137 ILE A CA 1
ATOM 1075 C C . ILE A 1 151 ? -35.04960 13.24895 73.46659 1.000 63.52522 137 ILE A C 1
ATOM 1076 O O . ILE A 1 151 ? -33.89598 13.18027 73.02212 1.000 70.45915 137 ILE A O 1
ATOM 1081 N N . PRO A 1 152 ? -36.03798 12.54590 72.92093 1.000 60.60279 138 PRO A N 1
ATOM 1082 C CA . PRO A 1 152 ? -35.79660 11.77292 71.69742 1.000 58.04145 138 PRO A CA 1
ATOM 1083 C C . PRO A 1 152 ? -35.51760 12.68754 70.51325 1.000 55.73897 138 PRO A C 1
ATOM 1084 O O . PRO A 1 152 ? -36.03865 13.80329 70.42687 1.000 55.90218 138 PRO A O 1
ATOM 1088 N N . VAL A 1 153 ? -34.66464 12.21559 69.60246 1.000 54.08553 139 VAL A N 1
ATOM 1089 C CA . VAL A 1 153 ? -34.18703 13.03518 68.49110 1.000 59.00174 139 VAL A CA 1
ATOM 1090 C C . VAL A 1 153 ? -34.54234 12.36641 67.17221 1.000 58.59165 139 VAL A C 1
ATOM 1091 O O . VAL A 1 153 ? -34.08684 11.25015 66.89721 1.000 62.85190 139 VAL A O 1
ATOM 1095 N N . LEU A 1 154 ? -35.28194 13.08235 66.32526 1.000 63.80790 140 LEU A N 1
ATOM 1096 C CA . LEU A 1 154 ? -35.58669 12.62652 64.97209 1.000 56.03509 140 LEU A CA 1
ATOM 1097 C C . LEU A 1 154 ? -34.50347 13.08360 63.99890 1.000 53.31774 140 LEU A C 1
ATOM 1098 O O . LEU A 1 154 ? -34.15715 14.26810 63.94709 1.000 53.87022 140 LEU A O 1
ATOM 1103 N N . HIS A 1 155 ? -33.99212 12.14600 63.21323 1.000 47.28183 141 HIS A N 1
ATOM 1104 C CA . HIS A 1 155 ? -33.04337 12.46036 62.15401 1.000 50.15859 141 HIS A CA 1
ATOM 1105 C C . HIS A 1 155 ? -33.71509 12.22568 60.80979 1.000 53.44605 141 HIS A C 1
ATOM 1106 O O . HIS A 1 155 ? -33.86318 11.06714 60.38679 1.000 51.96752 141 HIS A O 1
ATOM 1113 N N . PRO A 1 156 ? -34.17792 13.27173 60.12876 1.000 44.47054 142 PRO A N 1
ATOM 1114 C CA . PRO A 1 156 ? -34.75057 13.11106 58.78604 1.000 45.66374 142 PRO A CA 1
ATOM 1115 C C . PRO A 1 156 ? -33.73033 13.23789 57.66283 1.000 48.73154 142 PRO A C 1
ATOM 1116 O O . PRO A 1 156 ? -32.84638 14.09198 57.66868 1.000 54.55689 142 PRO A O 1
ATOM 1120 N N . TYR A 1 157 ? -33.88474 12.39919 56.65462 1.000 49.38592 143 TYR A N 1
ATOM 1121 C CA . TYR A 1 157 ? -32.99608 12.42548 55.50746 1.000 52.10005 143 TYR A CA 1
ATOM 1122 C C . TYR A 1 157 ? -33.81912 12.43000 54.22748 1.000 54.92922 143 TYR A C 1
ATOM 1123 O O . TYR A 1 157 ? -34.89450 11.82698 54.14502 1.000 47.88851 143 TYR A O 1
ATOM 1132 N N . ASN A 1 158 ? -33.28640 13.12483 53.23536 1.000 52.03908 144 ASN A N 1
ATOM 1133 C CA . ASN A 1 158 ? -33.89613 13.27815 51.92605 1.000 46.32572 144 ASN A CA 1
ATOM 1134 C C . ASN A 1 158 ? -33.18294 12.31429 50.98620 1.000 44.75724 144 ASN A C 1
ATOM 1135 O O . ASN A 1 158 ? -32.05831 12.56582 50.55427 1.000 44.23318 144 ASN A O 1
ATOM 1140 N N . LEU A 1 159 ? -33.81002 11.17997 50.69765 1.000 51.53214 145 LEU A N 1
ATOM 1141 C CA . LEU A 1 159 ? -33.21250 10.22637 49.76490 1.000 50.97622 145 LEU A CA 1
ATOM 1142 C C . LEU A 1 159 ? -33.78052 10.38044 48.36123 1.000 55.41479 145 LEU A C 1
ATOM 1143 O O . LEU A 1 159 ? -33.95252 9.40005 47.63529 1.000 57.19466 145 LEU A O 1
ATOM 1148 N N . GLY A 1 160 ? -34.05951 11.61219 47.94522 1.000 56.98177 146 GLY A N 1
ATOM 1149 C CA . GLY A 1 160 ? -34.58869 11.83197 46.61593 1.000 61.21484 146 GLY A CA 1
ATOM 1150 C C . GLY A 1 160 ? -36.00501 11.30817 46.47549 1.000 59.70932 146 GLY A C 1
ATOM 1151 O O . GLY A 1 160 ? -36.97066 12.04195 46.71358 1.000 62.24886 146 GLY A O 1
ATOM 1152 N N . TRP A 1 161 ? -36.14229 10.03845 46.09343 1.000 53.74837 147 TRP A N 1
ATOM 1153 C CA . TRP A 1 161 ? -37.45923 9.42692 45.99816 1.000 52.58073 147 TRP A CA 1
ATOM 1154 C C . TRP A 1 161 ? -37.99724 9.01107 47.34630 1.000 55.39553 147 TRP A C 1
ATOM 1155 O O . TRP A 1 161 ? -39.20822 8.83221 47.48885 1.000 58.64325 147 TRP A O 1
ATOM 1166 N N . GLY A 1 162 ? -37.13322 8.88515 48.33954 1.000 53.43109 148 GLY A N 1
ATOM 1167 C CA . GLY A 1 162 ? -37.56371 8.36553 49.61218 1.000 46.04526 148 GLY A CA 1
ATOM 1168 C C . GLY A 1 162 ? -37.37198 9.34843 50.73867 1.000 44.21390 148 GLY A C 1
ATOM 1169 O O . GLY A 1 162 ? -36.53689 10.24850 50.66203 1.000 53.31846 148 GLY A O 1
ATOM 1170 N N . GLY A 1 163 ? -38.15324 9.17596 51.79014 1.000 37.59738 149 GLY A N 1
ATOM 1171 C CA . GLY A 1 163 ? -37.93465 9.84644 53.05479 1.000 44.76580 149 GLY A CA 1
ATOM 1172 C C . GLY A 1 163 ? -37.41004 8.81461 54.03805 1.000 52.26997 149 GLY A C 1
ATOM 1173 O O . GLY A 1 163 ? -37.88410 7.66698 54.06175 1.000 47.94083 149 GLY A O 1
ATOM 1174 N N . LEU A 1 164 ? -36.39025 9.21468 54.80647 1.000 52.11571 150 LEU A N 1
ATOM 1175 C CA . LEU A 1 164 ? -35.75083 8.36024 55.79757 1.000 45.98680 150 LEU A CA 1
ATOM 1176 C C . LEU A 1 164 ? -35.77223 9.09805 57.12550 1.000 55.51332 150 LEU A C 1
ATOM 1177 O O . LEU A 1 164 ? -35.37798 10.26904 57.19350 1.000 55.35911 150 LEU A O 1
ATOM 1182 N N . VAL A 1 165 ? -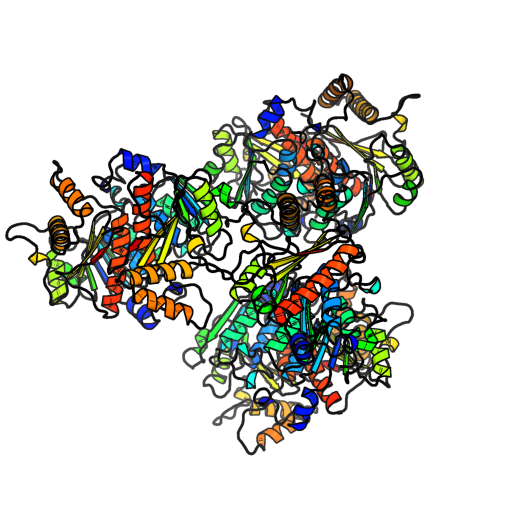36.27681 8.44014 58.16950 1.000 53.33880 151 VAL A N 1
ATOM 1183 C CA . VAL A 1 165 ? -36.21124 8.98117 59.52390 1.000 49.93697 151 VAL A CA 1
ATOM 1184 C C . VAL A 1 165 ? -35.73606 7.88710 60.47091 1.000 50.74357 151 VAL A C 1
ATOM 1185 O O . VAL A 1 165 ? -36.17082 6.73522 60.37986 1.000 52.42453 151 VAL A O 1
ATOM 1189 N N . THR A 1 166 ? -34.80925 8.23654 61.34610 1.000 54.09162 152 THR A N 1
ATOM 1190 C CA . THR A 1 166 ? -34.46233 7.39469 62.47822 1.000 53.72914 152 THR A CA 1
ATOM 1191 C C . THR A 1 166 ? -34.48330 8.23151 63.75115 1.000 56.47763 152 THR A C 1
ATOM 1192 O O . THR A 1 166 ? -34.15753 9.42478 63.73737 1.000 54.78768 152 THR A O 1
ATOM 1196 N N . ILE A 1 167 ? -34.91725 7.61840 64.84066 1.000 53.14919 153 ILE A N 1
ATOM 1197 C CA . ILE A 1 167 ? -35.07346 8.31046 66.11047 1.000 57.93592 153 ILE A CA 1
ATOM 1198 C C . ILE A 1 167 ? -34.02150 7.78044 67.06266 1.000 60.48527 153 ILE A C 1
ATOM 1199 O O . ILE A 1 167 ? -33.95494 6.56751 67.31198 1.000 64.04955 153 ILE A O 1
ATOM 1204 N N . ILE A 1 168 ? -33.18930 8.68553 67.57210 1.000 56.77153 154 ILE A N 1
ATOM 1205 C CA . ILE A 1 168 ? -32.24955 8.36460 68.63782 1.000 54.48175 154 ILE A CA 1
ATOM 1206 C C . ILE A 1 168 ? -33.03639 8.43425 69.93773 1.000 56.24277 154 ILE A C 1
ATOM 1207 O O . ILE A 1 168 ? -33.50821 9.50190 70.33477 1.000 56.19063 154 ILE A O 1
ATOM 1212 N N . SER A 1 169 ? -33.20816 7.34306 70.54714 1.000 58.13064 155 SER A N 1
ATOM 1213 C CA . SER A 1 169 ? -33.93910 7.42022 71.79683 1.000 67.26517 155 SER A CA 1
ATOM 1214 C C . SER A 1 169 ? -32.97152 7.56117 72.97472 1.000 71.79559 155 SER A C 1
ATOM 1215 O O . SER A 1 169 ? -31.82545 7.10479 72.90185 1.000 67.15878 155 SER A O 1
ATOM 1218 N N . PRO A 1 170 ? -33.40031 8.20959 74.06570 1.000 78.30705 156 PRO A N 1
ATOM 1219 C CA . PRO A 1 170 ? -32.45581 8.50621 75.15797 1.000 80.79095 156 PRO A CA 1
ATOM 1220 C C . PRO A 1 170 ? -31.68524 7.30538 75.67192 1.000 82.13475 156 PRO A C 1
ATOM 1221 O O . PRO A 1 170 ? -30.47303 7.41191 75.87901 1.000 83.56840 156 PRO A O 1
ATOM 1225 N N . LYS A 1 171 ? -32.32455 6.15491 75.83982 1.000 88.94457 157 LYS A N 1
ATOM 1226 C CA . LYS A 1 171 ? -31.64189 5.00052 76.40635 1.000 93.58417 157 LYS A CA 1
ATOM 1227 C C . LYS A 1 171 ? -31.10903 4.03033 75.35210 1.000 86.14102 157 LYS A C 1
ATOM 1228 O O . LYS A 1 171 ? -30.64363 2.95082 75.71629 1.000 90.47575 157 LYS A O 1
ATOM 1234 N N . GLY A 1 172 ? -31.11617 4.39791 74.06841 1.000 79.07695 158 GLY A N 1
ATOM 1235 C CA . GLY A 1 172 ? -30.68972 3.51758 73.00797 1.000 69.31733 158 GLY A CA 1
ATOM 1236 C C . GLY A 1 172 ? -29.39582 3.95308 72.34145 1.000 68.36409 158 GLY A C 1
ATOM 1237 O O . GLY A 1 172 ? -28.75351 4.92805 72.73249 1.000 72.08835 158 GLY A O 1
ATOM 1238 N N . LEU A 1 173 ? -29.03738 3.22349 71.28434 1.000 72.95853 159 LEU A N 1
ATOM 1239 C CA . LEU A 1 173 ? -27.82068 3.51579 70.53357 1.000 74.49143 159 LEU A CA 1
ATOM 1240 C C . LEU A 1 173 ? -27.88460 4.90198 69.89849 1.000 71.87849 159 LEU A C 1
ATOM 1241 O O . LEU A 1 173 ? -28.95262 5.39206 69.51119 1.000 74.90777 159 LEU A O 1
ATOM 1246 N N . SER A 1 174 ? -26.72471 5.54288 69.80256 1.000 66.87713 160 SER A N 1
ATOM 1247 C CA . SER A 1 174 ? -26.58407 6.79191 69.06657 1.000 66.78517 160 SER A CA 1
ATOM 1248 C C . SER A 1 174 ? -25.97644 6.51832 67.70017 1.000 62.47249 160 SER A C 1
ATOM 1249 O O . SER A 1 174 ? -25.48544 5.42373 67.41560 1.000 64.21624 160 SER A O 1
ATOM 1252 N N . LEU A 1 175 ? -25.99143 7.55015 66.85809 1.000 60.53977 161 LEU A N 1
ATOM 1253 C CA . LEU A 1 175 ? -25.42622 7.44384 65.51937 1.000 60.29965 161 LEU A CA 1
ATOM 1254 C C . LEU A 1 175 ? -23.93559 7.11765 65.55992 1.000 66.31991 161 LEU A C 1
ATOM 1255 O O . LEU A 1 175 ? -23.38344 6.66952 64.54879 1.000 70.79004 161 LEU A O 1
ATOM 1260 N N . ASN A 1 176 ? -23.26637 7.35810 66.69906 1.000 68.28584 162 ASN A N 1
ATOM 1261 C CA . ASN A 1 176 ? -21.85292 7.01018 66.82762 1.000 72.35081 162 ASN A CA 1
ATOM 1262 C C . ASN A 1 176 ? -21.58496 5.56649 66.44513 1.000 76.07275 162 ASN A C 1
ATOM 1263 O O . ASN A 1 176 ? -20.51981 5.26673 65.89877 1.000 75.15644 162 ASN A O 1
ATOM 1268 N N . SER A 1 177 ? -22.52966 4.66098 66.73161 1.000 71.83455 163 SER A N 1
ATOM 1269 C CA . SER A 1 177 ? -22.33646 3.23668 66.46574 1.000 74.04494 163 SER A CA 1
ATOM 1270 C C . SER A 1 177 ? -22.04919 2.92572 64.99871 1.000 76.50391 163 SER A C 1
ATOM 1271 O O . SER A 1 177 ? -21.47315 1.87337 64.70583 1.000 85.53443 163 SER A O 1
ATOM 1274 N N . ILE A 1 178 ? -22.46357 3.77985 64.06266 1.000 76.78989 164 ILE A N 1
ATOM 1275 C CA . ILE A 1 178 ? -22.13314 3.55956 62.65827 1.000 80.18560 164 ILE A CA 1
ATOM 1276 C C . ILE A 1 178 ? -20.98102 4.44196 62.20421 1.000 81.58141 164 ILE A C 1
ATOM 1277 O O . ILE A 1 178 ? -20.57607 4.37125 61.03246 1.000 83.90280 164 ILE A O 1
ATOM 1282 N N . ALA A 1 179 ? -20.50886 5.33741 63.07204 1.000 80.44275 165 ALA A N 1
ATOM 1283 C CA . ALA A 1 179 ? -19.29851 6.11117 62.82568 1.000 88.87514 165 ALA A CA 1
ATOM 1284 C C . ALA A 1 179 ? -18.05849 5.31043 63.19273 1.000 107.33734 165 ALA A C 1
ATOM 1285 O O . ALA A 1 179 ? -18.05990 4.54061 64.16036 1.000 120.24597 165 ALA A O 1
ATOM 1287 N N . LYS A 1 180 ? -17.00670 5.46398 62.39737 1.000 112.95055 166 LYS A N 1
ATOM 1288 C CA . LYS A 1 180 ? -15.69842 4.90560 62.72200 1.000 118.36599 166 LYS A CA 1
ATOM 1289 C C . LYS A 1 180 ? -14.84530 6.03286 63.29203 1.000 118.66432 166 LYS A C 1
ATOM 1290 O O . LYS A 1 180 ? -14.77552 7.12215 62.71057 1.000 106.64361 166 LYS A O 1
ATOM 1296 N N . LYS A 1 181 ? -14.17375 5.75201 64.40922 1.000 129.22633 167 LYS A N 1
ATOM 1297 C CA . LYS A 1 181 ? -13.42249 6.75097 65.16478 1.000 131.05981 167 LYS A CA 1
ATOM 1298 C C . LYS A 1 181 ? -12.32613 7.44619 64.35937 1.000 134.47590 167 LYS A C 1
ATOM 1299 O O . LYS A 1 181 ? -11.86232 8.51376 64.78279 1.000 136.69267 167 LYS A O 1
ATOM 1305 N N . GLY A 1 182 ? -11.93672 6.91807 63.19667 1.000 135.22427 168 GLY A N 1
ATOM 1306 C CA . GLY A 1 182 ? -10.89730 7.58167 62.43004 1.000 136.58734 168 GLY A CA 1
ATOM 1307 C C . GLY A 1 182 ? -11.26562 8.44782 61.23770 1.000 131.43531 168 GLY A C 1
ATOM 1308 O O . GLY A 1 182 ? -10.42150 9.20844 60.76410 1.000 134.26916 168 GLY A O 1
ATOM 1309 N N . GLU A 1 183 ? -12.49199 8.38383 60.73866 1.000 127.58502 169 GLU A N 1
ATOM 1310 C CA . GLU A 1 183 ? -12.86978 9.21083 59.60093 1.000 133.24243 169 GLU A CA 1
ATOM 1311 C C . GLU A 1 183 ? -14.11762 10.00531 59.95412 1.000 124.66722 169 GLU A C 1
ATOM 1312 O O . GLU A 1 183 ? -14.87014 9.64647 60.86121 1.000 118.79775 169 GLU A O 1
ATOM 1318 N N . LYS A 1 184 ? -14.31704 11.10863 59.24217 1.000 122.24533 170 LYS A N 1
ATOM 1319 C CA . LYS A 1 184 ? -15.44957 11.97049 59.54159 1.000 116.48538 170 LYS A CA 1
ATOM 1320 C C . LYS A 1 184 ? -16.75501 11.31956 59.09284 1.000 102.30338 170 LYS A C 1
ATOM 1321 O O . LYS A 1 184 ? -16.79680 10.46655 58.19588 1.000 99.86344 170 LYS A O 1
ATOM 1327 N N . PHE A 1 185 ? -17.82526 11.71493 59.76517 1.000 93.99066 171 PHE A N 1
ATOM 1328 C CA . PHE A 1 185 ? -19.12101 11.06595 59.68086 1.000 83.69865 171 PHE A CA 1
ATOM 1329 C C . PHE A 1 185 ? -20.12325 12.04844 59.09655 1.000 81.96206 171 PHE A C 1
ATOM 1330 O O . PHE A 1 185 ? -20.22418 13.18724 59.56763 1.000 85.46647 171 PHE A O 1
ATOM 1338 N N . ASN A 1 186 ? -20.82163 11.63852 58.04294 1.000 74.40116 172 ASN A N 1
ATOM 1339 C CA . ASN A 1 186 ? -21.84603 12.49416 57.47521 1.000 71.99461 172 ASN A CA 1
ATOM 1340 C C . ASN A 1 186 ? -23.01971 11.61074 57.07568 1.000 68.39108 172 ASN A C 1
ATOM 1341 O O . ASN A 1 186 ? -23.05119 10.41387 57.37666 1.000 66.55235 172 ASN A O 1
ATOM 1346 N N . GLU A 1 187 ? -23.95790 12.20191 56.33602 1.000 61.87369 173 GLU A N 1
ATOM 1347 C CA . GLU A 1 187 ? -25.19747 11.53078 55.97164 1.000 62.57420 173 GLU A CA 1
ATOM 1348 C C . GLU A 1 187 ? -24.94902 10.36562 55.02414 1.000 66.49948 173 GLU A C 1
ATOM 1349 O O . GLU A 1 187 ? -25.77465 9.44599 54.95201 1.000 65.90996 173 GLU A O 1
ATOM 1355 N N . LEU A 1 188 ? -23.83927 10.39553 54.28295 1.000 67.65174 174 LEU A N 1
ATOM 1356 C CA . LEU A 1 188 ? -23.52712 9.29669 53.37847 1.000 67.36929 174 LEU A CA 1
ATOM 1357 C C . LEU A 1 188 ? -23.29029 7.99946 54.13946 1.000 64.30880 174 LEU A C 1
ATOM 1358 O O . LEU A 1 188 ? -23.55881 6.91369 53.61744 1.000 65.05274 174 LEU A O 1
ATOM 1363 N N . ASN A 1 189 ? -22.76039 8.09224 55.35782 1.000 66.83267 175 ASN A N 1
ATOM 1364 C CA . ASN A 1 189 ? -22.61126 6.91776 56.21257 1.000 67.99156 175 ASN A CA 1
ATOM 1365 C C . ASN A 1 189 ? -23.96673 6.36298 56.64502 1.000 68.28347 175 ASN A C 1
ATOM 1366 O O . ASN A 1 189 ? -24.13117 5.14623 56.76530 1.000 70.01130 175 ASN A O 1
ATOM 1371 N N . VAL A 1 190 ? -24.93458 7.23604 56.93495 1.000 67.42329 176 VAL A N 1
ATOM 1372 C CA . VAL A 1 190 ? -26.26623 6.76442 57.31581 1.000 72.19423 176 VAL A CA 1
ATOM 1373 C C . VAL A 1 190 ? -26.92375 6.03207 56.14963 1.000 72.74475 176 VAL A C 1
ATOM 1374 O O . VAL A 1 190 ? -27.52748 4.96538 56.31634 1.000 73.38622 176 VAL A O 1
ATOM 1378 N N . VAL A 1 191 ? -26.83310 6.61149 54.95462 1.000 68.61459 177 VAL A N 1
ATOM 1379 C CA . VAL A 1 191 ? -27.49716 6.04387 53.78857 1.000 66.01975 177 VAL A CA 1
ATOM 1380 C C . VAL A 1 191 ? -26.82782 4.73415 53.36272 1.000 61.58528 177 VAL A C 1
ATOM 1381 O O . VAL A 1 191 ? -27.50310 3.76815 52.98565 1.000 62.53732 177 VAL A O 1
ATOM 1385 N N . GLU A 1 192 ? -25.49753 4.66939 53.43637 1.000 61.16566 178 GLU A N 1
ATOM 1386 C CA . GLU A 1 192 ? -24.80121 3.41996 53.13888 1.000 65.78146 178 GLU A CA 1
ATOM 1387 C C . GLU A 1 192 ? -25.18156 2.34311 54.14543 1.000 65.67968 178 GLU A C 1
ATOM 1388 O O . GLU A 1 192 ? -25.33314 1.16733 53.78996 1.000 65.78314 178 GLU A O 1
ATOM 1394 N N . TYR A 1 193 ? -25.38394 2.74119 55.40139 1.000 50.86036 179 TYR A N 1
ATOM 1395 C CA . TYR A 1 193 ? -25.88362 1.81476 56.40427 1.000 55.27506 179 TYR A CA 1
ATOM 1396 C C . TYR A 1 193 ? -27.27745 1.32226 56.04949 1.000 56.68403 179 TYR A C 1
ATOM 1397 O O . TYR A 1 193 ? -27.55523 0.11988 56.12525 1.000 57.61270 179 TYR A O 1
ATOM 1406 N N . VAL A 1 194 ? -28.15898 2.23631 55.63671 1.000 52.76119 180 VAL A N 1
ATOM 1407 C CA . VAL A 1 194 ? -29.53916 1.86955 55.33840 1.000 53.99117 180 VAL A CA 1
ATOM 1408 C C . VAL A 1 194 ? -29.60637 0.91871 54.14173 1.000 57.47919 180 VAL A C 1
ATOM 1409 O O . VAL A 1 194 ? -30.20312 -0.16241 54.22365 1.000 61.58093 180 VAL A O 1
ATOM 1413 N N . SER A 1 195 ? -28.94591 1.27702 53.03340 1.000 54.89934 181 SER A N 1
ATOM 1414 C CA . SER A 1 195 ? -28.94634 0.41307 51.85076 1.000 59.14101 181 SER A CA 1
ATOM 1415 C C . SER A 1 195 ? -28.34863 -0.96182 52.14826 1.000 64.03578 181 SER A C 1
ATOM 1416 O O . SER A 1 195 ? -28.88831 -1.98079 51.70295 1.000 74.06959 181 SER A O 1
ATOM 1419 N N . SER A 1 196 ? -27.21678 -1.00943 52.86970 1.000 53.85521 182 SER A N 1
ATOM 1420 C CA . SER A 1 196 ? -26.59440 -2.28584 53.21933 1.000 55.89749 182 SER A CA 1
ATOM 1421 C C . SER A 1 196 ? -27.51108 -3.13291 54.08249 1.000 59.99907 182 SER A C 1
ATOM 1422 O O . SER A 1 196 ? -27.59128 -4.35474 53.90727 1.000 67.12261 182 SER A O 1
ATOM 1425 N N . TYR A 1 197 ? -28.18210 -2.50006 55.04254 1.000 58.44070 183 TYR A N 1
ATOM 1426 C CA . TYR A 1 197 ? -29.13728 -3.19540 55.89520 1.000 59.53954 183 TYR A CA 1
ATOM 1427 C C . TYR A 1 197 ? -30.25081 -3.81938 55.07122 1.000 62.20447 183 TYR A C 1
ATOM 1428 O O . TYR A 1 197 ? -30.62915 -4.98003 55.28630 1.000 65.64649 183 TYR A O 1
ATOM 1437 N N . MET A 1 198 ? -30.79973 -3.03668 54.13565 1.000 54.85541 184 MET A N 1
ATOM 1438 C CA . MET A 1 198 ? -31.88172 -3.49560 53.27752 1.000 55.38742 184 MET A CA 1
ATOM 1439 C C . MET A 1 198 ? -31.47119 -4.70675 52.45672 1.000 61.60619 184 MET A C 1
ATOM 1440 O O . MET A 1 198 ? -32.16613 -5.73483 52.45017 1.000 63.71875 184 MET A O 1
ATOM 1445 N N . ARG A 1 199 ? -30.30735 -4.63011 51.80487 1.000 60.57804 185 ARG A N 1
ATOM 1446 C CA . ARG A 1 199 ? -29.87272 -5.74925 50.97713 1.000 64.90983 185 ARG A CA 1
ATOM 1447 C C . ARG A 1 199 ? -29.59283 -6.98311 51.81648 1.000 71.06025 185 ARG A C 1
ATOM 1448 O O . ARG A 1 199 ? -29.97275 -8.09601 51.43039 1.000 74.30590 185 ARG A O 1
ATOM 1456 N N . PHE A 1 200 ? -28.93356 -6.79802 52.97081 1.000 72.23831 186 PHE A N 1
ATOM 1457 C CA . PHE A 1 200 ? -28.60687 -7.92059 53.84294 1.000 65.25262 186 PHE A CA 1
ATOM 1458 C C . PHE A 1 200 ? -29.86493 -8.66551 54.26380 1.000 64.27598 186 PHE A C 1
ATOM 1459 O O . PHE A 1 200 ? -29.86022 -9.89809 54.37429 1.000 66.08627 186 PHE A O 1
ATOM 1467 N N . TRP A 1 201 ? -30.95127 -7.92373 54.51758 1.000 69.61822 187 TRP A N 1
ATOM 1468 C CA . TRP A 1 201 ? -32.20386 -8.49119 54.99717 1.000 70.73504 187 TRP A CA 1
ATOM 1469 C C . TRP A 1 201 ? -33.17838 -8.82075 53.85974 1.000 71.17511 187 TRP A C 1
ATOM 1470 O O . TRP A 1 201 ? -34.37245 -9.03184 54.11538 1.000 64.33413 187 TRP A O 1
ATOM 1481 N N . GLY A 1 202 ? -32.67755 -8.90329 52.62702 1.000 62.72624 188 GLY A N 1
ATOM 1482 C CA . GLY A 1 202 ? -33.42206 -9.38905 51.48085 1.000 77.09716 188 GLY A CA 1
ATOM 1483 C C . GLY A 1 202 ? -34.32902 -8.42359 50.74996 1.000 76.83952 188 GLY A C 1
ATOM 1484 O O . GLY A 1 202 ? -35.06132 -8.86226 49.85756 1.000 84.35402 188 GLY A O 1
ATOM 1485 N N . LYS A 1 203 ? -34.32851 -7.13905 51.08496 1.000 68.77847 189 LYS A N 1
ATOM 1486 C CA . LYS A 1 203 ? -35.10728 -6.16121 50.33296 1.000 65.62607 189 LYS A CA 1
ATOM 1487 C C . LYS A 1 203 ? -34.19723 -5.04830 49.80408 1.000 66.33088 189 LYS A C 1
ATOM 1488 O O . LYS A 1 203 ? -34.33464 -3.88901 50.20438 1.000 63.30589 189 LYS A O 1
ATOM 1494 N N . PRO A 1 204 ? -33.23340 -5.38389 48.92112 1.000 72.59392 190 PRO A N 1
ATOM 1495 C CA . PRO A 1 204 ? -32.29569 -4.37047 48.40717 1.000 75.16921 190 PRO A CA 1
ATOM 1496 C C . PRO A 1 204 ? -33.05124 -3.23656 47.74080 1.000 69.77872 190 PRO A C 1
ATOM 1497 O O . PRO A 1 204 ? -34.04619 -3.45422 47.04925 1.000 70.23269 190 PRO A O 1
ATOM 1501 N N . GLN A 1 205 ? -32.59194 -2.01843 47.98773 1.000 68.85870 191 GLN A N 1
ATOM 1502 C CA . GLN A 1 205 ? -33.14915 -0.81814 47.36994 1.000 66.12065 191 GLN A CA 1
ATOM 1503 C C . GLN A 1 205 ? -32.19912 -0.45012 46.24396 1.000 69.55160 191 GLN A C 1
ATOM 1504 O O . GLN A 1 205 ? -31.28500 0.35506 46.42054 1.000 70.72722 191 GLN A O 1
ATOM 1510 N N . GLU A 1 206 ? -32.42419 -1.03215 45.06998 1.000 71.46530 192 GLU A N 1
ATOM 1511 C CA . GLU A 1 206 ? -31.46389 -0.83159 43.99627 1.000 73.78831 192 GLU A CA 1
ATOM 1512 C C . GLU A 1 206 ? -31.42015 0.63057 43.56192 1.000 75.04161 192 GLU A C 1
ATOM 1513 O O . GLU A 1 206 ? -30.35613 1.12787 43.16895 1.000 76.74500 192 GLU A O 1
ATOM 1519 N N . TRP A 1 207 ? -32.54647 1.34365 43.67295 1.000 68.76695 193 TRP A N 1
ATOM 1520 C CA . TRP A 1 207 ? -32.54463 2.77676 43.40533 1.000 60.92852 193 TRP A CA 1
ATOM 1521 C C . TRP A 1 207 ? -31.59951 3.51837 44.34258 1.000 66.90316 193 TRP A C 1
ATOM 1522 O O . TRP A 1 207 ? -30.86900 4.41520 43.90713 1.000 73.83065 193 TRP A O 1
ATOM 1533 N N . LEU A 1 208 ? -31.59570 3.15967 45.63444 1.000 64.85633 194 LEU A N 1
ATOM 1534 C CA . LEU A 1 208 ? -30.74361 3.86254 46.59193 1.000 63.01851 194 LEU A CA 1
ATOM 1535 C C . LEU A 1 208 ? -29.27013 3.55384 46.34507 1.000 66.11015 194 LEU A C 1
ATOM 1536 O O . LEU A 1 208 ? -28.41864 4.45428 46.37853 1.000 64.88252 194 LEU A O 1
ATOM 1541 N N . GLU A 1 209 ? -28.95310 2.28508 46.08811 1.000 64.17658 195 GLU A N 1
ATOM 1542 C CA . GLU A 1 209 ? -27.57826 1.91512 45.77664 1.000 65.80673 195 GLU A CA 1
ATOM 1543 C C . GLU A 1 209 ? -27.10633 2.61176 44.51063 1.000 75.71744 195 GLU A C 1
ATOM 1544 O O . GLU A 1 209 ? -25.94220 3.02636 44.41192 1.000 75.10424 195 GLU A O 1
ATOM 1550 N N . ASP A 1 210 ? -28.02046 2.79033 43.55165 1.000 77.62907 196 ASP A N 1
ATOM 1551 C CA . ASP A 1 210 ? -27.68210 3.43149 42.28795 1.000 84.84285 196 ASP A CA 1
ATOM 1552 C C . ASP A 1 210 ? -27.28170 4.88966 42.50851 1.000 75.82243 196 ASP A C 1
ATOM 1553 O O . ASP A 1 210 ? -26.25743 5.35106 41.98887 1.000 72.41906 196 ASP A O 1
ATOM 1558 N N . ILE A 1 211 ? -28.07429 5.63105 43.29077 1.000 70.21399 197 ILE A N 1
ATOM 1559 C CA . ILE A 1 211 ? -27.75720 7.03546 43.53742 1.000 65.26862 197 ILE A CA 1
ATOM 1560 C C . ILE A 1 211 ? -26.52997 7.17776 44.44135 1.000 70.19782 197 ILE A C 1
ATOM 1561 O O . ILE A 1 211 ? -25.74684 8.12269 44.28317 1.000 71.59374 197 ILE A O 1
ATOM 1566 N N . ILE A 1 212 ? -26.32465 6.25406 45.38667 1.000 69.94020 198 ILE A N 1
ATOM 1567 C CA . ILE A 1 212 ? -25.07980 6.26257 46.15370 1.000 69.20107 198 ILE A CA 1
ATOM 1568 C C . ILE A 1 212 ? -23.88853 6.08720 45.22016 1.000 73.68269 198 ILE A C 1
ATOM 1569 O O . ILE A 1 212 ? -22.91226 6.84299 45.27858 1.000 76.61769 198 ILE A O 1
ATOM 1574 N N . TYR A 1 213 ? -23.96967 5.10540 44.32009 1.000 78.03016 199 TYR A N 1
ATOM 1575 C CA . TYR A 1 213 ? -22.85900 4.82637 43.41340 1.000 84.13323 199 TYR A CA 1
ATOM 1576 C C . TYR A 1 213 ? -22.55835 6.02337 42.51310 1.000 86.27676 199 TYR A C 1
ATOM 1577 O O . TYR A 1 213 ? -21.39204 6.41531 42.36020 1.000 84.69968 199 TYR A O 1
ATOM 1586 N N . LYS A 1 214 ? -23.60505 6.61781 41.90911 1.000 81.54800 200 LYS A N 1
ATOM 1587 C CA . LYS A 1 214 ? -23.41981 7.77952 41.03751 1.000 77.39803 200 LYS A CA 1
ATOM 1588 C C . LYS A 1 214 ? -22.73139 8.91975 41.77478 1.000 82.53805 200 LYS A C 1
ATOM 1589 O O . LYS A 1 214 ? -21.83899 9.57908 41.22507 1.000 83.67722 200 LYS A O 1
ATOM 1595 N N . PHE A 1 215 ? -23.14521 9.17166 43.02097 1.000 84.09894 201 PHE A N 1
ATOM 1596 C CA . PHE A 1 215 ? -22.61303 10.29791 43.78283 1.000 83.47854 201 PHE A CA 1
ATOM 1597 C C . PHE A 1 215 ? -21.13671 10.11100 44.12411 1.000 84.25062 201 PHE A C 1
ATOM 1598 O O . PHE A 1 215 ? -20.34804 11.05558 44.00628 1.000 86.44537 201 PHE A O 1
ATOM 1606 N N . LYS A 1 216 ? -20.73454 8.90423 44.52936 1.000 84.53129 202 LYS A N 1
ATOM 1607 C CA . LYS A 1 216 ? -19.33420 8.69063 44.88937 1.000 87.38297 202 LYS A CA 1
ATOM 1608 C C . LYS A 1 216 ? -18.41628 8.86830 43.69098 1.000 95.63756 202 LYS A C 1
ATOM 1609 O O . LYS A 1 216 ? -17.33580 9.45541 43.81173 1.000 102.23353 202 LYS A O 1
ATOM 1615 N N . ASN A 1 217 ? -18.81695 8.36435 42.52943 1.000 101.15104 203 ASN A N 1
ATOM 1616 C CA . ASN A 1 217 ? -17.96469 8.46155 41.35506 1.000 109.87581 203 ASN A CA 1
ATOM 1617 C C . ASN A 1 217 ? -18.06939 9.81320 40.65483 1.000 104.75369 203 ASN A C 1
ATOM 1618 O O . ASN A 1 217 ? -17.66349 9.93646 39.49560 1.000 103.91866 203 ASN A O 1
ATOM 1623 N N . GLU A 1 218 ? -18.62784 10.81666 41.31875 1.000 103.48770 204 GLU A N 1
ATOM 1624 C CA . GLU A 1 218 ? -18.58521 12.17395 40.79868 1.000 106.90869 204 GLU A CA 1
ATOM 1625 C C . GLU A 1 218 ? -17.17947 12.74843 40.91909 1.000 115.36071 204 GLU A C 1
ATOM 1626 O O . GLU A 1 218 ? -16.53878 12.63187 41.96906 1.000 114.69650 204 GLU A O 1
ATOM 1632 N N . ARG A 1 219 ? -16.70943 13.37470 39.83491 1.000 124.10029 205 ARG A N 1
ATOM 1633 C CA . ARG A 1 219 ? -15.39448 14.01487 39.81774 1.000 132.06602 205 ARG A CA 1
ATOM 1634 C C . ARG A 1 219 ? -15.29444 15.10589 40.87662 1.000 133.08120 205 ARG A C 1
ATOM 1635 O O . ARG A 1 219 ? -14.46531 15.03354 41.79209 1.000 134.34858 205 ARG A O 1
ATOM 1643 N N . GLU A 1 220 ? -16.14837 16.11733 40.77653 1.000 131.13474 206 GLU A N 1
ATOM 1644 C CA . GLU A 1 220 ? -16.14963 17.20139 41.74086 1.000 133.42587 206 GLU A CA 1
ATOM 1645 C C . GLU A 1 220 ? -16.82188 16.75642 43.03023 1.000 124.85800 206 GLU A C 1
ATOM 1646 O O . GLU A 1 220 ? -17.70030 15.88938 43.03071 1.000 124.65518 206 GLU A O 1
ATOM 1652 N N . LYS A 1 221 ? -16.38523 17.33596 44.14167 1.000 120.00672 207 LYS A N 1
ATOM 1653 C CA . LYS A 1 221 ? -17.01562 17.07005 45.42881 1.000 113.33962 207 LYS A CA 1
ATOM 1654 C C . LYS A 1 221 ? -18.07290 18.13995 45.67114 1.000 105.89852 207 LYS A C 1
ATOM 1655 O O . LYS A 1 221 ? -17.75261 19.32062 45.84747 1.000 106.93695 207 LYS A O 1
ATOM 1661 N N . LEU A 1 222 ? -19.33491 17.71994 45.64677 1.000 94.71826 208 LEU A N 1
ATOM 1662 C CA . LEU A 1 222 ? -20.49052 18.58747 45.78440 1.000 87.81478 208 LEU A CA 1
ATOM 1663 C C . LEU A 1 222 ? -21.36700 18.01978 46.89128 1.000 82.34086 208 LEU A C 1
ATOM 1664 O O . LEU A 1 222 ? -21.14780 16.90094 47.36689 1.000 80.81445 208 LEU A O 1
ATOM 1669 N N . SER A 1 223 ? -22.35555 18.79740 47.32771 1.000 81.47914 209 SER A N 1
ATOM 1670 C CA . SER A 1 223 ? -23.30833 18.26682 48.29315 1.000 77.45161 209 SER A CA 1
ATOM 1671 C C . SER A 1 223 ? -24.20660 17.22423 47.62835 1.000 74.39766 209 SER A C 1
ATOM 1672 O O . SER A 1 223 ? -24.43801 17.27685 46.41542 1.000 71.84793 209 SER A O 1
ATOM 1675 N N . PRO A 1 224 ? -24.71729 16.26332 48.39747 1.000 72.52968 210 PRO A N 1
ATOM 1676 C CA . PRO A 1 224 ? -25.59861 15.22918 47.82048 1.000 72.64875 210 PRO A CA 1
ATOM 1677 C C . PRO A 1 224 ? -26.84127 15.84716 47.20519 1.000 71.15298 210 PRO A C 1
ATOM 1678 O O . PRO A 1 224 ? -27.39163 16.83092 47.72855 1.000 68.45031 210 PRO A O 1
ATOM 1682 N N . PRO A 1 225 ? -27.30374 15.30741 46.08173 1.000 68.44208 211 PRO A N 1
ATOM 1683 C CA . PRO A 1 225 ? -28.55757 15.78486 45.50330 1.000 64.03066 211 PRO A CA 1
ATOM 1684 C C . PRO A 1 225 ? -29.73938 15.39748 46.37666 1.000 60.86541 211 PRO A C 1
ATOM 1685 O O . PRO A 1 225 ? -29.68874 14.42457 47.13070 1.000 60.22560 211 PRO A O 1
ATOM 1689 N N . GLN A 1 226 ? -30.79658 16.20707 46.30282 1.000 57.97665 212 GLN A N 1
ATOM 1690 C CA . GLN A 1 226 ? -32.03361 15.94402 47.02331 1.000 57.49481 212 GLN A CA 1
ATOM 1691 C C . GLN A 1 226 ? -33.19495 16.43237 46.16593 1.000 60.29530 212 GLN A C 1
ATOM 1692 O O . GLN A 1 226 ? -33.02756 17.32459 45.32719 1.000 61.29842 212 GLN A O 1
ATOM 1698 N N . LEU A 1 227 ? -34.36726 15.82500 46.36321 1.000 56.21448 213 LEU A N 1
ATOM 1699 C CA . LEU A 1 227 ? -35.55222 16.11668 45.56374 1.000 56.48749 213 LEU A CA 1
ATOM 1700 C C . LEU A 1 227 ? -36.70724 16.56881 46.44850 1.000 56.98577 213 LEU A C 1
ATOM 1701 O O . LEU A 1 227 ? -36.76286 16.27147 47.64345 1.000 56.52030 213 LEU A O 1
ATOM 1706 N N . SER A 1 228 ? -37.66385 17.26959 45.84266 1.000 57.92683 214 SER A N 1
ATOM 1707 C CA . SER A 1 228 ? -38.83573 17.67585 46.61155 1.000 55.47203 214 SER A CA 1
ATOM 1708 C C . SER A 1 228 ? -39.64153 16.48599 47.12373 1.000 52.58146 214 SER A C 1
ATOM 1709 O O . SER A 1 228 ? -40.22951 16.56707 48.21079 1.000 53.23946 214 SER A O 1
ATOM 1712 N N . VAL A 1 229 ? -39.66606 15.37045 46.38288 1.000 47.83285 215 VAL A N 1
ATOM 1713 C CA . VAL A 1 229 ? -40.51398 14.25027 46.78931 1.000 44.93266 215 VAL A CA 1
ATOM 1714 C C . VAL A 1 229 ? -40.09465 13.73536 48.16183 1.000 44.44666 215 VAL A C 1
ATOM 1715 O O . VAL A 1 229 ? -40.91014 13.68267 49.09028 1.000 46.88366 215 VAL A O 1
ATOM 1719 N N . GLY A 1 230 ? -38.79691 13.46431 48.34911 1.000 49.12277 216 GLY A N 1
ATOM 1720 C CA . GLY A 1 230 ? -38.33687 12.97871 49.64108 1.000 39.46584 216 GLY A CA 1
ATOM 1721 C C . GLY A 1 230 ? -38.56774 13.97808 50.76334 1.000 51.31893 216 GLY A C 1
ATOM 1722 O O . GLY A 1 230 ? -38.89810 13.59478 51.88830 1.000 49.57703 216 GLY A O 1
ATOM 1723 N N . SER A 1 231 ? -38.39683 15.27370 50.47468 1.000 45.76991 217 SER A N 1
ATOM 1724 C CA . SER A 1 231 ? -38.68557 16.29886 51.47098 1.000 41.27841 217 SER A CA 1
ATOM 1725 C C . SER A 1 231 ? -40.14387 16.23972 51.89883 1.000 47.36048 217 SER A C 1
ATOM 1726 O O . SER A 1 231 ? -40.45539 16.25625 53.09846 1.000 42.87423 217 SER A O 1
ATOM 1729 N N . TRP A 1 232 ? -41.05874 16.16324 50.92301 1.000 45.86459 218 TRP A N 1
ATOM 1730 C CA . TRP A 1 232 ? -42.48029 16.13345 51.25074 1.000 37.88824 218 TRP A CA 1
ATOM 1731 C C . TRP A 1 232 ? -42.84752 14.85508 51.98833 1.000 43.40547 218 TRP A C 1
ATOM 1732 O O . TRP A 1 232 ? -43.59802 14.89290 52.97411 1.000 41.87427 218 TRP A O 1
ATOM 1743 N N . VAL A 1 233 ? -42.29231 13.72266 51.54707 1.000 45.97595 219 VAL A N 1
ATOM 1744 C CA . VAL A 1 233 ? -42.54119 12.44684 52.20606 1.000 48.36728 219 VAL A CA 1
ATOM 1745 C C . VAL A 1 233 ? -41.95250 12.43975 53.61437 1.000 48.81063 219 VAL A C 1
ATOM 1746 O O . VAL A 1 233 ? -42.59487 11.96352 54.56126 1.000 43.88690 219 VAL A O 1
ATOM 1750 N N . VAL A 1 234 ? -40.72382 12.95407 53.77937 1.000 50.55356 220 VAL A N 1
ATOM 1751 C CA . VAL A 1 234 ? -40.08625 12.91336 55.09692 1.000 39.49481 220 VAL A CA 1
ATOM 1752 C C . VAL A 1 234 ? -40.81586 13.83533 56.06649 1.000 43.39851 220 VAL A C 1
ATOM 1753 O O . VAL A 1 234 ? -40.89332 13.54913 57.27006 1.000 41.33014 220 VAL A O 1
ATOM 1757 N N . ALA A 1 235 ? -41.39585 14.93097 55.55677 1.000 43.16550 221 ALA A N 1
ATOM 1758 C CA . ALA A 1 235 ? -42.20369 15.81850 56.38986 1.000 41.68918 221 ALA A CA 1
ATOM 1759 C C . ALA A 1 235 ? -43.44177 15.10116 56.92380 1.000 45.11135 221 ALA A C 1
ATOM 1760 O O . ALA A 1 235 ? -43.84224 15.30547 58.07555 1.000 47.03227 221 ALA A O 1
ATOM 1762 N N . GLY A 1 236 ? -44.08565 14.27676 56.09365 1.000 42.30596 222 GLY A N 1
ATOM 1763 C CA . GLY A 1 236 ? -45.21448 13.51733 56.59700 1.000 43.49208 222 GLY A CA 1
ATOM 1764 C C . GLY A 1 236 ? -44.79145 12.51830 57.65799 1.000 44.46447 222 GLY A C 1
ATOM 1765 O O . GLY A 1 236 ? -45.39331 12.44330 58.73571 1.000 47.62183 222 GLY A O 1
ATOM 1766 N N . MET A 1 237 ? -43.70535 11.78800 57.39337 1.000 41.21806 223 MET A N 1
ATOM 1767 C CA . MET A 1 237 ? -43.20942 10.80609 58.35426 1.000 44.31519 223 MET A CA 1
ATOM 1768 C C . MET A 1 237 ? -42.89563 11.45042 59.70035 1.000 49.09532 223 MET A C 1
ATOM 1769 O O . MET A 1 237 ? -43.31107 10.94393 60.75071 1.000 50.45735 223 MET A O 1
ATOM 1774 N N . CYS A 1 238 ? -42.18592 12.59019 59.68477 1.000 45.16672 224 CYS A N 1
ATOM 1775 C CA . CYS A 1 238 ? -41.82153 13.26141 60.93335 1.000 46.32348 224 CYS A CA 1
ATOM 1776 C C . CYS A 1 238 ? -43.04610 13.70187 61.72627 1.000 54.23463 224 CYS A C 1
ATOM 1777 O O . CYS A 1 238 ? -43.10112 13.50878 62.94775 1.000 58.45228 224 CYS A O 1
ATOM 1780 N N . THR A 1 239 ? -44.05667 14.25614 61.04917 1.000 59.14046 225 THR A N 1
ATOM 1781 C CA . THR A 1 239 ? -45.24907 14.70576 61.76030 1.000 54.84719 225 THR A CA 1
ATOM 1782 C C . THR A 1 239 ? -45.93975 13.53844 62.46570 1.000 53.12232 225 THR A C 1
ATOM 1783 O O . THR A 1 239 ? -46.31412 13.65352 63.63696 1.000 50.98288 225 THR A O 1
ATOM 1787 N N . HIS A 1 240 ? -46.06141 12.39245 61.78451 1.000 43.03832 226 HIS A N 1
ATOM 1788 C CA . HIS A 1 240 ? -46.60628 11.18726 62.40522 1.000 50.77959 226 HIS A CA 1
ATOM 1789 C C . HIS A 1 240 ? -45.75935 10.74346 63.59954 1.000 53.63142 226 HIS A C 1
ATOM 1790 O O . HIS A 1 240 ? -46.28813 10.43192 64.67255 1.000 58.71127 226 HIS A O 1
ATOM 1797 N N . ILE A 1 241 ? -44.43775 10.71305 63.43330 1.000 47.96569 227 ILE A N 1
ATOM 1798 C CA . ILE A 1 241 ? -43.56642 10.27615 64.52091 1.000 50.01284 227 ILE A CA 1
ATOM 1799 C C . ILE A 1 241 ? -43.70936 11.20712 65.72122 1.000 53.08291 227 ILE A C 1
ATOM 1800 O O . ILE A 1 241 ? -43.73871 10.76081 66.87381 1.000 53.32809 227 ILE A O 1
ATOM 1805 N N . LEU A 1 242 ? -43.78833 12.51690 65.46632 1.000 52.74808 228 LEU A N 1
ATOM 1806 C CA . LEU A 1 242 ? -44.02342 13.47996 66.53634 1.000 52.30014 228 LEU A CA 1
ATOM 1807 C C . LEU A 1 242 ? -45.32048 13.19323 67.27163 1.000 58.18463 228 LEU A C 1
ATOM 1808 O O . LEU A 1 242 ? -45.36884 13.23923 68.50674 1.000 60.84686 228 LEU A O 1
ATOM 1813 N N . PHE A 1 243 ? -46.38986 12.91751 66.52745 1.000 57.54911 229 PHE A N 1
ATOM 1814 C CA . PHE A 1 243 ? -47.66588 12.61802 67.16197 1.000 57.28146 229 PHE A CA 1
ATOM 1815 C C . PHE A 1 243 ? -47.56341 11.35989 68.01238 1.000 55.57904 229 PHE A C 1
ATOM 1816 O O . PHE A 1 243 ? -48.17706 11.26501 69.08409 1.000 52.73190 229 PHE A O 1
ATOM 1824 N N . ASN A 1 244 ? -46.83106 10.36201 67.52331 1.000 53.91383 230 ASN A N 1
ATOM 1825 C CA . ASN A 1 244 ? -46.67892 9.12487 68.27983 1.000 54.16377 230 ASN A CA 1
ATOM 1826 C C . ASN A 1 244 ? -45.87162 9.33724 69.55222 1.000 58.89303 230 ASN A C 1
ATOM 1827 O O . ASN A 1 244 ? -46.22055 8.80077 70.60786 1.000 61.52820 230 ASN A O 1
ATOM 1832 N N . ILE A 1 245 ? -44.78641 10.10698 69.47145 1.000 54.08368 231 ILE A N 1
ATOM 1833 C CA . ILE A 1 245 ? -43.99779 10.38016 70.66163 1.000 57.84703 231 ILE A CA 1
ATOM 1834 C C . ILE A 1 245 ? -44.80559 11.20358 71.66194 1.000 60.40440 231 ILE A C 1
ATOM 1835 O O . ILE A 1 245 ? -44.79030 10.92723 72.86767 1.000 61.45407 231 ILE A O 1
ATOM 1840 N N . ALA A 1 246 ? -45.52721 12.21957 71.18021 1.000 58.57138 232 ALA A N 1
ATOM 1841 C CA . ALA A 1 246 ? -46.25978 13.10338 72.08376 1.000 59.40416 232 ALA A CA 1
ATOM 1842 C C . ALA A 1 246 ? -47.40638 12.37225 72.76528 1.000 62.42395 232 ALA A C 1
ATOM 1843 O O . ALA A 1 246 ? -47.67544 12.59531 73.94732 1.000 69.97890 232 ALA A O 1
ATOM 1845 N N . THR A 1 247 ? -48.10254 11.51195 72.04067 1.000 63.12852 233 THR A N 1
ATOM 1846 C CA . THR A 1 247 ? -49.19336 10.73647 72.60803 1.000 66.90560 233 THR A CA 1
ATOM 1847 C C . THR A 1 247 ? -48.71619 9.40405 73.17249 1.000 66.76477 233 THR A C 1
ATOM 1848 O O . THR A 1 247 ? -49.54430 8.55980 73.52760 1.000 59.91142 233 THR A O 1
ATOM 1852 N N . GLN A 1 248 ? -47.39798 9.19707 73.23114 1.000 67.84279 234 GLN A N 1
ATOM 1853 C CA . GLN A 1 248 ? -46.78380 8.02475 73.86384 1.000 71.42049 234 GLN A CA 1
ATOM 1854 C C . GLN A 1 248 ? -47.22826 6.71545 73.21048 1.000 72.33252 234 GLN A C 1
ATOM 1855 O O . GLN A 1 248 ? -47.48024 5.71409 73.88327 1.000 75.81634 234 GLN A O 1
ATOM 1861 N N . ARG A 1 249 ? -47.31705 6.72233 71.88634 1.000 70.70072 235 ARG A N 1
ATOM 1862 C CA . ARG A 1 249 ? -47.49414 5.51789 71.08973 1.000 67.76528 235 ARG A CA 1
ATOM 1863 C C . ARG A 1 249 ? -46.12901 4.95257 70.71459 1.000 67.06224 235 ARG A C 1
ATOM 1864 O O . ARG A 1 249 ? -45.12961 5.67373 70.67628 1.000 69.57333 235 ARG A O 1
ATOM 1872 N N . GLU A 1 250 ? -46.09070 3.64501 70.45151 1.000 65.60164 236 GLU A N 1
ATOM 1873 C CA . GLU A 1 250 ? -44.82395 2.97648 70.15788 1.000 70.86918 236 GLU A CA 1
ATOM 1874 C C . GLU A 1 250 ? -44.19144 3.50494 68.86552 1.000 71.06409 236 GLU A C 1
ATOM 1875 O O . GLU A 1 250 ? -44.89365 3.85772 67.91294 1.000 76.43816 236 GLU A O 1
ATOM 1881 N N . ILE A 1 251 ? -42.85000 3.59944 68.85450 1.000 65.91163 237 ILE A N 1
ATOM 1882 C CA . ILE A 1 251 ? -42.06683 3.94390 67.66730 1.000 63.66339 237 ILE A CA 1
ATOM 1883 C C . ILE A 1 251 ? -40.78941 3.11117 67.64332 1.000 57.81561 237 ILE A C 1
ATOM 1884 O O . ILE A 1 251 ? -40.31783 2.63458 68.67389 1.000 61.16177 237 ILE A O 1
ATOM 1889 N N . LYS A 1 252 ? -40.20758 2.96835 66.44956 1.000 59.29793 238 LYS A N 1
ATOM 1890 C CA . LYS A 1 252 ? -38.89796 2.33726 66.30233 1.000 57.82455 238 LYS A CA 1
ATOM 1891 C C . LYS A 1 252 ? -37.79117 3.35069 66.56079 1.000 57.89895 238 LYS A C 1
ATOM 1892 O O . LYS A 1 252 ? -37.79131 4.44978 65.99221 1.000 58.24793 238 LYS A O 1
ATOM 1898 N N . SER A 1 253 ? -36.81541 2.95341 67.36205 1.000 58.74894 239 SER A N 1
ATOM 1899 C CA . SER A 1 253 ? -35.64033 3.76112 67.62135 1.000 56.29013 239 SER A CA 1
ATOM 1900 C C . SER A 1 253 ? -34.43572 3.20463 66.87436 1.000 59.75443 239 SER A C 1
ATOM 1901 O O . SER A 1 253 ? -34.36278 2.00407 66.58381 1.000 64.70054 239 SER A O 1
ATOM 1904 N N . PHE A 1 254 ? -33.50034 4.09832 66.55402 1.000 57.23943 240 PHE A N 1
ATOM 1905 C CA . PHE A 1 254 ? -32.22807 3.67944 65.98277 1.000 57.55575 240 PHE A CA 1
ATOM 1906 C C . PHE A 1 254 ? -31.60987 2.58826 66.85362 1.000 58.71764 240 PHE A C 1
ATOM 1907 O O . PHE A 1 254 ? -31.66695 2.67919 68.08577 1.000 60.03894 240 PHE A O 1
ATOM 1915 N N . PRO A 1 255 ? -31.01205 1.53940 66.26213 1.000 62.11683 241 PRO A N 1
ATOM 1916 C CA . PRO A 1 255 ? -30.61213 1.28957 64.86476 1.000 49.77696 241 PRO A CA 1
ATOM 1917 C C . PRO A 1 255 ? -31.73982 0.93453 63.88555 1.000 54.57597 241 PRO A C 1
ATOM 1918 O O . PRO A 1 255 ? -31.44431 0.70056 62.70736 1.000 50.94045 241 PRO A O 1
ATOM 1922 N N . GLU A 1 256 ? -32.99042 0.88873 64.34993 1.000 58.76265 242 GLU A N 1
ATOM 1923 C CA . GLU A 1 256 ? -34.10715 0.76541 63.42515 1.000 53.62240 242 GLU A CA 1
ATOM 1924 C C . GLU A 1 256 ? -34.48440 2.13692 62.86413 1.000 54.88290 242 GLU A C 1
ATOM 1925 O O . GLU A 1 256 ? -34.19830 3.18634 63.45732 1.000 53.06344 242 GLU A O 1
ATOM 1931 N N . PHE A 1 257 ? -35.17853 2.12147 61.72619 1.000 44.96861 243 PHE A N 1
ATOM 1932 C CA . PHE A 1 257 ? -35.48641 3.35802 61.02472 1.000 43.14231 243 PHE A CA 1
ATOM 1933 C C . PHE A 1 257 ? -36.75322 3.16561 60.21128 1.000 51.29448 243 PHE A C 1
ATOM 1934 O O . PHE A 1 257 ? -37.26606 2.05678 60.07855 1.000 47.04070 243 PHE A O 1
ATOM 1942 N N . TYR A 1 258 ? -37.25500 4.26925 59.66885 1.000 53.17556 244 TYR A N 1
ATOM 1943 C CA . TYR A 1 258 ? -38.40434 4.28240 58.77690 1.000 44.05476 244 TYR A CA 1
ATOM 1944 C C . TYR A 1 258 ? -37.97654 4.78762 57.40463 1.000 51.94439 244 TYR A C 1
ATOM 1945 O O . TYR A 1 258 ? -37.41376 5.88385 57.29500 1.000 60.05448 244 TYR A O 1
ATOM 1954 N N . LEU A 1 259 ? -38.27538 4.01340 56.36543 1.000 45.56851 245 LEU A N 1
ATOM 1955 C CA . LEU A 1 259 ? -37.99024 4.37095 54.98240 1.000 48.10674 245 LEU A CA 1
ATOM 1956 C C . LEU A 1 259 ? -39.29804 4.31890 54.20313 1.000 46.47050 245 LEU A C 1
ATOM 1957 O O . LEU A 1 259 ? -40.02269 3.32437 54.25656 1.000 49.86183 245 LEU A O 1
ATOM 1962 N N . SER A 1 260 ? -39.61504 5.39390 53.51044 1.000 47.83719 246 SER A N 1
ATOM 1963 C CA . SER A 1 260 ? -40.89604 5.54636 52.84102 1.000 46.36360 246 SER A CA 1
ATOM 1964 C C . SER A 1 260 ? -40.61994 6.02183 51.42855 1.000 44.28908 246 SER A C 1
ATOM 1965 O O . SER A 1 260 ? -39.82442 6.94482 51.22967 1.000 43.28398 246 SER A O 1
ATOM 1968 N N . SER A 1 261 ? -41.25526 5.37933 50.45317 1.000 46.48414 247 SER A N 1
ATOM 1969 C CA . SER A 1 261 ? -41.03935 5.69604 49.05311 1.000 49.38813 247 SER A CA 1
ATOM 1970 C C . SER A 1 261 ? -42.28131 5.27408 48.27099 1.000 69.92006 247 SER A C 1
ATOM 1971 O O . SER A 1 261 ? -43.17275 4.61152 48.80639 1.000 73.00773 247 SER A O 1
ATOM 1974 N N . LEU A 1 262 ? -42.32832 5.65941 46.98477 1.000 69.81769 248 LEU A N 1
ATOM 1975 C CA . LEU A 1 262 ? -43.49320 5.37009 46.14248 1.000 69.98077 248 LEU A CA 1
ATOM 1976 C C . LEU A 1 262 ? -43.88328 3.89252 46.19233 1.000 78.79663 248 LEU A C 1
ATOM 1977 O O . LEU A 1 262 ? -45.07575 3.55346 46.21431 1.000 70.18111 248 LEU A O 1
ATOM 1982 N N . GLU A 1 263 ? -42.89960 2.99860 46.21118 1.000 84.69203 249 GLU A N 1
ATOM 1983 C CA . GLU A 1 263 ? -43.16769 1.57190 46.41216 1.000 91.13601 249 GLU A CA 1
ATOM 1984 C C . GLU A 1 263 ? -43.20415 1.21761 47.90958 1.000 85.94152 249 GLU A C 1
ATOM 1985 O O . GLU A 1 263 ? -42.48016 0.34683 48.39338 1.000 87.48703 249 GLU A O 1
ATOM 1991 N N . GLY A 1 264 ? -44.08600 1.91541 48.64084 1.000 80.71736 250 GLY A N 1
ATOM 1992 C CA . GLY A 1 264 ? -44.27145 1.75623 50.07816 1.000 75.53283 250 GLY A CA 1
ATOM 1993 C C . GLY A 1 264 ? -43.42898 2.65181 50.99422 1.000 80.27126 250 GLY A C 1
ATOM 1994 O O . GLY A 1 264 ? -43.88837 3.22168 52.00659 1.000 72.61620 250 GLY A O 1
ATOM 1995 N N . MET B 1 15 ? -31.03258 22.58530 33.06562 1.000 123.79022 1 MET B N 1
ATOM 1996 C CA . MET B 1 15 ? -31.23668 22.93589 34.46850 1.000 123.12577 1 MET B CA 1
ATOM 1997 C C . MET B 1 15 ? -30.95915 24.43454 34.74488 1.000 134.21998 1 MET B C 1
ATOM 1998 O O . MET B 1 15 ? -30.62053 25.21005 33.83885 1.000 136.45675 1 MET B O 1
ATOM 2003 N N . LYS B 1 16 ? -31.14616 24.81950 36.00825 1.000 138.97177 2 LYS B N 1
ATOM 2004 C CA . LYS B 1 16 ? -30.82352 26.13851 36.54127 1.000 134.72209 2 LYS B CA 1
ATOM 2005 C C . LYS B 1 16 ? -30.29181 25.93072 37.95513 1.000 121.31625 2 LYS B C 1
ATOM 2006 O O . LYS B 1 16 ? -30.45702 24.85561 38.53718 1.000 115.27260 2 LYS B O 1
ATOM 2012 N N . HIS B 1 17 ? -29.61788 26.95201 38.49979 1.000 115.06716 3 HIS B N 1
ATOM 2013 C CA . HIS B 1 17 ? -29.11728 26.85511 39.86959 1.000 104.99691 3 HIS B CA 1
ATOM 2014 C C . HIS B 1 17 ? -30.24869 26.58617 40.86127 1.000 96.70963 3 HIS B C 1
ATOM 2015 O O . HIS B 1 17 ? -29.99727 26.08492 41.96270 1.000 91.99039 3 HIS B O 1
ATOM 2022 N N . ARG B 1 18 ? -31.48650 26.92687 40.48991 1.000 92.08846 4 ARG B N 1
ATOM 2023 C CA . ARG B 1 18 ? -32.66015 26.55636 41.27521 1.000 79.55330 4 ARG B CA 1
ATOM 2024 C C . ARG B 1 18 ? -32.84463 25.04083 41.32780 1.000 73.83035 4 ARG B C 1
ATOM 2025 O O . ARG B 1 18 ? -33.28045 24.49559 42.35071 1.000 75.81913 4 ARG B O 1
ATOM 2033 N N . TYR B 1 19 ? -32.52829 24.34225 40.23231 1.000 70.58011 5 TYR B N 1
ATOM 2034 C CA . TYR B 1 19 ? -32.60430 22.88458 40.16610 1.000 65.76079 5 TYR B CA 1
ATOM 2035 C C . TYR B 1 19 ? -31.23454 22.23148 40.32384 1.000 69.54743 5 TYR B C 1
ATOM 2036 O O . TYR B 1 19 ? -31.03798 21.08558 39.90037 1.000 69.58894 5 TYR B O 1
ATOM 2045 N N . SER B 1 20 ? -30.28849 22.94743 40.92837 1.000 73.11406 6 SER B N 1
ATOM 2046 C CA . SER B 1 20 ? -28.93502 22.43447 41.09153 1.000 73.64297 6 SER B CA 1
ATOM 2047 C C . SER B 1 20 ? -28.93105 21.09594 41.83416 1.000 71.89704 6 SER B C 1
ATOM 2048 O O . SER B 1 20 ? -28.26174 20.13879 41.42187 1.000 62.76944 6 SER B O 1
ATOM 2051 N N . ARG B 1 21 ? -29.68437 21.00154 42.92231 1.000 69.16795 7 ARG B N 1
ATOM 2052 C CA . ARG B 1 21 ? -29.66161 19.78346 43.71949 1.000 67.34153 7 ARG B CA 1
ATOM 2053 C C . ARG B 1 21 ? -30.48804 18.64821 43.10968 1.000 69.81293 7 ARG B C 1
ATOM 2054 O O . ARG B 1 21 ? -30.58597 17.57196 43.71826 1.000 60.57233 7 ARG B O 1
ATOM 2062 N N . ASN B 1 22 ? -31.05540 18.84444 41.91636 1.000 67.10307 8 ASN B N 1
ATOM 2063 C CA . ASN B 1 22 ? -31.76365 17.77947 41.21780 1.000 63.99931 8 ASN B CA 1
ATOM 2064 C C . ASN B 1 22 ? -30.84399 16.82675 40.46980 1.000 66.40388 8 ASN B C 1
ATOM 2065 O O . ASN B 1 22 ? -31.32466 15.80039 39.96952 1.000 60.59446 8 ASN B O 1
ATOM 2070 N N . ARG B 1 23 ? -29.54688 17.12223 40.40325 1.000 71.37059 9 ARG B N 1
ATOM 2071 C CA . ARG B 1 23 ? -28.64285 16.38224 39.53509 1.000 69.91962 9 ARG B CA 1
ATOM 2072 C C . ARG B 1 23 ? -28.51032 14.92333 39.98130 1.000 68.62497 9 ARG B C 1
ATOM 2073 O O . ARG B 1 23 ? -28.87356 14.54391 41.10194 1.000 65.37902 9 ARG B O 1
ATOM 2081 N N . LEU B 1 24 ? -27.96979 14.10506 39.07307 1.000 67.96898 10 LEU B N 1
ATOM 2082 C CA . LEU B 1 24 ? -27.85719 12.65624 39.22478 1.000 68.22034 10 LEU B CA 1
ATOM 2083 C C . LEU B 1 24 ? -29.22921 11.98764 39.17135 1.000 69.57107 10 LEU B C 1
ATOM 2084 O O . LEU B 1 24 ? -29.40296 11.02097 38.42607 1.000 74.98066 10 LEU B O 1
ATOM 2089 N N . TYR B 1 25 ? -30.19441 12.46282 39.97395 1.000 66.63706 11 TYR B N 1
ATOM 2090 C CA . TYR B 1 25 ? -31.56990 11.97506 39.86448 1.000 62.97094 11 TYR B CA 1
ATOM 2091 C C . TYR B 1 25 ? -32.18243 12.32307 38.51130 1.000 66.16259 11 TYR B C 1
ATOM 2092 O O . TYR B 1 25 ? -32.86771 11.49562 37.89673 1.000 66.89474 11 TYR B O 1
ATOM 2101 N N . LEU B 1 26 ? -31.96900 13.54676 38.04082 1.000 65.64963 12 LEU B N 1
ATOM 2102 C CA . LEU B 1 26 ? -32.44575 13.97344 36.73370 1.000 69.16265 12 LEU B CA 1
ATOM 2103 C C . LEU B 1 26 ? -31.25921 14.45552 35.91582 1.000 69.60873 12 LEU B C 1
ATOM 2104 O O . LEU B 1 26 ? -30.37854 15.14886 36.43563 1.000 75.24055 12 LEU B O 1
ATOM 2109 N N . ASN B 1 27 ? -31.22277 14.07498 34.65837 1.000 62.87859 13 ASN B N 1
ATOM 2110 C CA . ASN B 1 27 ? -30.22902 14.69516 33.80080 1.000 72.11528 13 ASN B CA 1
ATOM 2111 C C . ASN B 1 27 ? -30.81338 15.95799 33.17317 1.000 75.42155 13 ASN B C 1
ATOM 2112 O O . ASN B 1 27 ? -32.03071 16.16193 33.19476 1.000 75.40490 13 ASN B O 1
ATOM 2117 N N . PRO B 1 28 ? -29.97764 16.83844 32.61218 1.000 82.86425 14 PRO B N 1
ATOM 2118 C CA . PRO B 1 28 ? -30.51040 18.11307 32.08113 1.000 88.42768 14 PRO B CA 1
ATOM 2119 C C . PRO B 1 28 ? -31.64164 17.97196 31.06656 1.000 88.97030 14 PRO B C 1
ATOM 2120 O O . PRO B 1 28 ? -32.55357 18.81376 31.05080 1.000 84.41701 14 PRO B O 1
ATOM 2124 N N . LYS B 1 29 ? -31.61573 16.93959 30.21772 1.000 92.31178 15 LYS B N 1
ATOM 2125 C CA . LYS B 1 29 ? -32.67342 16.79192 29.21874 1.000 91.67803 15 LYS B CA 1
ATOM 2126 C C . LYS B 1 29 ? -34.00806 16.42751 29.86076 1.000 85.60858 15 LYS B C 1
ATOM 2127 O O . LYS B 1 29 ? -35.06550 16.81195 29.34797 1.000 88.19095 15 LYS B O 1
ATOM 2133 N N . GLU B 1 30 ? -33.98456 15.68744 30.97097 1.000 81.45987 16 GLU B N 1
ATOM 2134 C CA . GLU B 1 30 ? -35.22209 15.40115 31.68531 1.000 76.55287 16 GLU B CA 1
ATOM 2135 C C . GLU B 1 30 ? -35.75985 16.65498 32.36287 1.000 77.36299 16 GLU B C 1
ATOM 2136 O O . GLU B 1 30 ? -36.97129 16.91205 32.34213 1.000 76.49374 16 GLU B O 1
ATOM 2142 N N . GLN B 1 31 ? -34.86491 17.44417 32.96777 1.000 76.06046 17 GLN B N 1
ATOM 2143 C CA . GLN B 1 31 ? -35.26219 18.69058 33.61623 1.000 73.34548 17 GLN B CA 1
ATOM 2144 C C . GLN B 1 31 ? -35.93976 19.63224 32.63023 1.000 73.83423 17 GLN B C 1
ATOM 2145 O O . GLN B 1 31 ? -36.94594 20.27452 32.96103 1.000 70.82368 17 GLN B O 1
ATOM 2151 N N . GLU B 1 32 ? -35.39716 19.72815 31.41465 1.000 78.56305 18 GLU B N 1
ATOM 2152 C CA . GLU B 1 32 ? -36.02706 20.54006 30.38173 1.000 88.55456 18 GLU B CA 1
ATOM 2153 C C . GLU B 1 32 ? -37.38852 19.97626 29.99725 1.000 90.54716 18 GLU B C 1
ATOM 2154 O O . GLU B 1 32 ? -38.34928 20.72975 29.80395 1.000 93.71778 18 GLU B O 1
ATOM 2160 N N . LEU B 1 33 ? -37.49285 18.64906 29.89631 1.000 90.56528 19 LEU B N 1
ATOM 2161 C CA . LEU B 1 33 ? -38.73475 18.03140 29.44392 1.000 87.43750 19 LEU B CA 1
ATOM 2162 C C . LEU B 1 33 ? -39.88152 18.33498 30.39809 1.000 79.73745 19 LEU B C 1
ATOM 2163 O O . LEU B 1 33 ? -40.97077 18.72748 29.96730 1.000 79.69896 19 LEU B O 1
ATOM 2168 N N . ILE B 1 34 ? -39.66119 18.15931 31.70297 1.000 72.41890 20 ILE B N 1
ATOM 2169 C CA . ILE B 1 34 ? -40.75816 18.38370 32.63659 1.000 72.34502 20 ILE B CA 1
ATOM 2170 C C . ILE B 1 34 ? -41.07122 19.86875 32.77773 1.000 74.14272 20 ILE B C 1
ATOM 2171 O O . ILE B 1 34 ? -42.15728 20.22596 33.25304 1.000 74.43745 20 ILE B O 1
ATOM 2176 N N . LYS B 1 35 ? -40.15329 20.74406 32.35488 1.000 74.30949 21 LYS B N 1
ATOM 2177 C CA . LYS B 1 35 ? -40.39220 22.18152 32.44382 1.000 73.80047 21 LYS B CA 1
ATOM 2178 C C . LYS B 1 35 ? -41.67902 22.58803 31.73314 1.000 78.98430 21 LYS B C 1
ATOM 2179 O O . LYS B 1 35 ? -42.45818 23.38274 32.26924 1.000 80.51825 21 LYS B O 1
ATOM 2185 N N . ASP B 1 36 ? -41.92099 22.05916 30.52711 1.000 82.70713 22 ASP B N 1
ATOM 2186 C CA . ASP B 1 36 ? -43.07397 22.44182 29.71719 1.000 84.22158 22 ASP B CA 1
ATOM 2187 C C . ASP B 1 36 ? -44.15422 21.37044 29.63891 1.000 79.31564 22 ASP B C 1
ATOM 2188 O O . ASP B 1 36 ? -45.18600 21.60108 28.99746 1.000 82.10187 22 ASP B O 1
ATOM 2193 N N . TYR B 1 37 ? -43.95852 20.22325 30.27870 1.000 75.48825 23 TYR B N 1
ATOM 2194 C CA . TYR B 1 37 ? -44.90767 19.11785 30.24895 1.000 71.20004 23 TYR B CA 1
ATOM 2195 C C . TYR B 1 37 ? -46.26593 19.57113 30.77621 1.000 71.43131 23 TYR B C 1
ATOM 2196 O O . TYR B 1 37 ? -46.42512 19.78938 31.98486 1.000 71.93345 23 TYR B O 1
ATOM 2205 N N . PRO B 1 38 ? -47.27689 19.68331 29.91484 1.000 68.58991 24 PRO B N 1
ATOM 2206 C CA . PRO B 1 38 ? -48.55469 20.28240 30.33522 1.000 68.69024 24 PRO B CA 1
ATOM 2207 C C . PRO B 1 38 ? -49.30854 19.34729 31.26884 1.000 68.28212 24 PRO B C 1
ATOM 2208 O O . PRO B 1 38 ? -49.70795 18.24759 30.87973 1.000 69.99153 24 PRO B O 1
ATOM 2212 N N . ILE B 1 39 ? -49.50191 19.79272 32.50540 1.000 61.85608 25 ILE B N 1
ATOM 2213 C CA . ILE B 1 39 ? -50.23010 19.04374 33.52355 1.000 68.42206 25 ILE B CA 1
ATOM 2214 C C . ILE B 1 39 ? -51.57386 19.71801 33.74067 1.000 69.76239 25 ILE B C 1
ATOM 2215 O O . ILE B 1 39 ? -51.63979 20.94634 33.87428 1.000 73.83072 25 ILE B O 1
ATOM 2220 N N . LEU B 1 40 ? -52.63785 18.92142 33.79647 1.000 71.09764 26 LEU B N 1
ATOM 2221 C CA . LEU B 1 40 ? -53.95254 19.40546 34.19635 1.000 70.44063 26 LEU B CA 1
ATOM 2222 C C . LEU B 1 40 ? -54.25687 18.93587 35.60845 1.000 70.63997 26 LEU B C 1
ATOM 2223 O O . LEU B 1 40 ? -54.15156 17.74523 35.91337 1.000 74.76743 26 LEU B O 1
ATOM 2228 N N . LEU B 1 41 ? -54.61130 19.88071 36.46566 1.000 66.21861 27 LEU B N 1
ATOM 2229 C CA . LEU B 1 41 ? -54.96382 19.61336 37.85001 1.000 61.77469 27 LEU B CA 1
ATOM 2230 C C . LEU B 1 41 ? -56.40338 20.06747 38.06323 1.000 69.54818 27 LEU B C 1
ATOM 2231 O O . LEU B 1 41 ? -56.69124 21.27331 38.04943 1.000 67.69034 27 LEU B O 1
ATOM 2236 N N . GLY B 1 42 ? -57.30019 19.10660 38.27569 1.000 66.63175 28 GLY B N 1
ATOM 2237 C CA . GLY B 1 42 ? -58.67395 19.43612 38.59210 1.000 71.20336 28 GLY B CA 1
ATOM 2238 C C . GLY B 1 42 ? -58.92630 19.41708 40.08735 1.000 68.09414 28 GLY B C 1
ATOM 2239 O O . GLY B 1 42 ? -59.02838 18.34641 40.69134 1.000 61.00196 28 GLY B O 1
ATOM 2240 N N . GLY B 1 43 ? -59.03128 20.59611 40.69948 1.000 61.92366 29 GLY B N 1
ATOM 2241 C CA . GLY B 1 43 ? -59.21850 20.65573 42.13272 1.000 66.10031 29 GLY B CA 1
ATOM 2242 C C . GLY B 1 43 ? -57.96891 21.11436 42.85673 1.000 69.19850 29 GLY B C 1
ATOM 2243 O O . GLY B 1 43 ? -56.92512 20.45447 42.78520 1.000 68.27792 29 GLY B O 1
ATOM 2244 N N . ALA B 1 44 ? -58.05737 22.26249 43.53382 1.000 68.28246 30 ALA B N 1
ATOM 2245 C CA . ALA B 1 44 ? -56.92705 22.88580 44.21568 1.000 59.71958 30 ALA B CA 1
ATOM 2246 C C . ALA B 1 44 ? -56.95591 22.68684 45.73622 1.000 57.98222 30 ALA B C 1
ATOM 2247 O O . ALA B 1 44 ? -56.45782 23.53629 46.48583 1.000 65.33820 30 ALA B O 1
ATOM 2249 N N . GLY B 1 45 ? -57.53600 21.59394 46.21650 1.000 56.34347 31 GLY B N 1
ATOM 2250 C CA . GLY B 1 45 ? -57.47909 21.30651 47.63697 1.000 56.41235 31 GLY B CA 1
ATOM 2251 C C . GLY B 1 45 ? -56.23617 20.48846 47.95356 1.000 62.10459 31 GLY B C 1
ATOM 2252 O O . GLY B 1 45 ? -55.13857 21.04021 48.10336 1.000 58.47888 31 GLY B O 1
ATOM 2253 N N . ILE B 1 46 ? -56.38473 19.16463 48.02072 1.000 53.35110 32 ILE B N 1
ATOM 2254 C CA . ILE B 1 46 ? -55.22022 18.28525 48.07089 1.000 66.03516 32 ILE B CA 1
ATOM 2255 C C . ILE B 1 46 ? -54.27017 18.57954 46.91424 1.000 64.10135 32 ILE B C 1
ATOM 2256 O O . ILE B 1 46 ? -53.04706 18.43057 47.04745 1.000 64.59952 32 ILE B O 1
ATOM 2261 N N . GLY B 1 47 ? -54.80411 19.04954 45.78138 1.000 58.49599 33 GLY B N 1
ATOM 2262 C CA . GLY B 1 47 ? -53.96245 19.37953 44.64725 1.000 49.44192 33 GLY B CA 1
ATOM 2263 C C . GLY B 1 47 ? -53.04471 20.57082 44.86758 1.000 58.27816 33 GLY B C 1
ATOM 2264 O O . GLY B 1 47 ? -52.06434 20.72140 44.12788 1.000 60.53659 33 GLY B O 1
ATOM 2265 N N . SER B 1 48 ? -53.33555 21.42703 45.85991 1.000 53.02094 34 SER B N 1
ATOM 2266 C CA . SER B 1 48 ? -52.46500 22.57776 46.09720 1.000 48.48085 34 SER B CA 1
ATOM 2267 C C . SER B 1 48 ? -51.13829 22.16145 46.73087 1.000 55.83658 34 SER B C 1
ATOM 2268 O O . SER B 1 48 ? -50.10206 22.78328 46.46755 1.000 64.14487 34 SER B O 1
ATOM 2271 N N . ILE B 1 49 ? -51.14531 21.11508 47.55840 1.000 51.02605 35 ILE B N 1
ATOM 2272 C CA . ILE B 1 49 ? -49.89415 20.56700 48.06183 1.000 52.64525 35 ILE B CA 1
ATOM 2273 C C . ILE B 1 49 ? -49.12721 19.88883 46.93294 1.000 56.68732 35 ILE B C 1
ATOM 2274 O O . ILE B 1 49 ? -47.89577 20.00500 46.83866 1.000 57.71450 35 ILE B O 1
ATOM 2279 N N . ILE B 1 50 ? -49.83246 19.12402 46.09137 1.000 52.03935 36 ILE B N 1
ATOM 2280 C CA . ILE B 1 50 ? -49.18115 18.46716 44.95978 1.000 51.46080 36 ILE B CA 1
ATOM 2281 C C . ILE B 1 50 ? -48.54158 19.49614 44.03360 1.000 55.26972 36 ILE B C 1
ATOM 2282 O O . ILE B 1 50 ? -47.40838 19.31673 43.56385 1.000 53.00300 36 ILE B O 1
ATOM 2287 N N . ALA B 1 51 ? -49.24590 20.60204 43.77650 1.000 54.36783 37 ALA B N 1
ATOM 2288 C CA . ALA B 1 51 ? -48.73877 21.59393 42.83570 1.000 55.21081 37 ALA B CA 1
ATOM 2289 C C . ALA B 1 51 ? -47.39598 22.16366 43.28854 1.000 61.17148 37 ALA B C 1
ATOM 2290 O O . ALA B 1 51 ? -46.45969 22.26585 42.48549 1.000 59.71220 37 ALA B O 1
ATOM 2292 N N . GLU B 1 52 ? -47.26256 22.49996 44.57826 1.000 67.54232 38 GLU B N 1
ATOM 2293 C CA . GLU B 1 52 ? -45.99836 23.06339 45.05078 1.000 64.75085 38 GLU B CA 1
ATOM 2294 C C . GLU B 1 52 ? -44.86351 22.04768 44.94799 1.000 57.04838 38 GLU B C 1
ATOM 2295 O O . GLU B 1 52 ? -43.77398 22.37422 44.46294 1.000 61.53832 38 GLU B O 1
ATOM 2301 N N . CYS B 1 53 ? -45.09554 20.80863 45.39813 1.000 52.48433 39 CYS B N 1
ATOM 2302 C CA . CYS B 1 53 ? -44.04277 19.79380 45.32019 1.000 53.51933 39 CYS B CA 1
ATOM 2303 C C . CYS B 1 53 ? -43.64410 19.53111 43.87409 1.000 55.84616 39 CYS B C 1
ATOM 2304 O O . CYS B 1 53 ? -42.45416 19.39579 43.56262 1.000 55.50736 39 CYS B O 1
ATOM 2307 N N . ALA B 1 54 ? -44.62740 19.47759 42.97241 1.000 57.63204 40 ALA B N 1
ATOM 2308 C CA . ALA B 1 54 ? -44.32630 19.23539 41.56750 1.000 52.30080 40 ALA B CA 1
ATOM 2309 C C . ALA B 1 54 ? -43.64109 20.43627 40.93164 1.000 51.35295 40 ALA B C 1
ATOM 2310 O O . ALA B 1 54 ? -42.75567 20.26440 40.08445 1.000 60.27803 40 ALA B O 1
ATOM 2312 N N . LEU B 1 55 ? -44.03294 21.65828 41.31597 1.000 50.39335 41 LEU B N 1
ATOM 2313 C CA . LEU B 1 55 ? -43.37499 22.84994 40.77173 1.000 54.38875 41 LEU B CA 1
ATOM 2314 C C . LEU B 1 55 ? -41.91137 22.91641 41.19396 1.000 65.68446 41 LEU B C 1
ATOM 2315 O O . LEU B 1 55 ? -41.02413 23.16183 40.36733 1.000 72.93128 41 LEU B O 1
ATOM 2320 N N . ARG B 1 56 ? -41.64153 22.71480 42.48996 1.000 54.15152 42 ARG B N 1
ATOM 2321 C CA . ARG B 1 56 ? -40.26671 22.78787 42.97440 1.000 52.46368 42 ARG B CA 1
ATOM 2322 C C . ARG B 1 56 ? -39.39627 21.72719 42.32238 1.000 55.56868 42 ARG B C 1
ATOM 2323 O O . ARG B 1 56 ? -38.20860 21.96397 42.08521 1.000 52.75932 42 ARG B O 1
ATOM 2331 N N . PHE B 1 57 ? -39.97817 20.56153 42.02276 1.000 59.14515 43 PHE B N 1
ATOM 2332 C CA . PHE B 1 57 ? -39.28775 19.50362 41.29219 1.000 52.79644 43 PHE B CA 1
ATOM 2333 C C . PHE B 1 57 ? -38.88346 19.95520 39.88745 1.000 60.82039 43 PHE B C 1
ATOM 2334 O O . PHE B 1 57 ? -37.85336 19.51735 39.36646 1.000 60.28994 43 PHE B O 1
ATOM 2342 N N . GLY B 1 58 ? -39.68684 20.80730 39.24712 1.000 66.40740 44 GLY B N 1
ATOM 2343 C CA . GLY B 1 58 ? -39.34336 21.31494 37.93079 1.000 68.85187 44 GLY B CA 1
ATOM 2344 C C . GLY B 1 58 ? -40.46962 21.35467 36.91004 1.000 65.27586 44 GLY B C 1
ATOM 2345 O O . GLY B 1 58 ? -40.27647 21.84299 35.78649 1.000 64.79673 44 GLY B O 1
ATOM 2346 N N . PHE B 1 59 ? -41.64988 20.86500 37.29121 1.000 58.12295 45 PHE B N 1
ATOM 2347 C CA . PHE B 1 59 ? -42.84364 20.93607 36.44518 1.000 56.46702 45 PHE B CA 1
ATOM 2348 C C . PHE B 1 59 ? -43.39331 22.36083 36.48054 1.000 61.12253 45 PHE B C 1
ATOM 2349 O O . PHE B 1 59 ? -44.01975 22.77218 37.45843 1.000 62.74611 45 PHE B O 1
ATOM 2357 N N . GLU B 1 60 ? -43.18280 23.11803 35.40222 1.000 61.27561 46 GLU B N 1
ATOM 2358 C CA . GLU B 1 60 ? -43.51318 24.53459 35.38266 1.000 68.33306 46 GLU B CA 1
ATOM 2359 C C . GLU B 1 60 ? -44.74065 24.87588 34.54009 1.000 78.12812 46 GLU B C 1
ATOM 2360 O O . GLU B 1 60 ? -45.09898 26.05443 34.44151 1.000 82.23158 46 GLU B O 1
ATOM 2366 N N . ASN B 1 61 ? -45.42269 23.88819 33.96980 1.000 77.38988 47 ASN B N 1
ATOM 2367 C CA . ASN B 1 61 ? -46.56338 24.12127 33.08429 1.000 73.80158 47 ASN B CA 1
ATOM 2368 C C . ASN B 1 61 ? -47.74967 23.40422 33.71337 1.000 68.56061 47 ASN B C 1
ATOM 2369 O O . ASN B 1 61 ? -47.95074 22.20542 33.51234 1.000 64.65532 47 ASN B O 1
ATOM 2374 N N . ILE B 1 62 ? -48.50631 24.13483 34.51998 1.000 65.81519 48 ILE B N 1
ATOM 2375 C CA . ILE B 1 62 ? -49.57336 23.56123 35.31971 1.000 63.17167 48 ILE B CA 1
ATOM 2376 C C . ILE B 1 62 ? -50.83217 24.37998 35.10560 1.000 73.65920 48 ILE B C 1
ATOM 2377 O O . ILE B 1 62 ? -50.80528 25.60901 35.23115 1.000 82.12577 48 ILE B O 1
ATOM 2382 N N . THR B 1 63 ? -51.92445 23.70338 34.76440 1.000 74.78111 49 THR B N 1
ATOM 2383 C CA . THR B 1 63 ? -53.24769 24.30851 34.71868 1.000 78.35335 49 THR B CA 1
ATOM 2384 C C . THR B 1 63 ? -54.02829 23.85614 35.94317 1.000 78.23910 49 THR B C 1
ATOM 2385 O O . THR B 1 63 ? -54.08730 22.65818 36.23790 1.000 77.85947 49 THR B O 1
ATOM 2389 N N . ILE B 1 64 ? -54.62202 24.80361 36.65748 1.000 64.46554 50 ILE B N 1
ATOM 2390 C CA . ILE B 1 64 ? -55.36349 24.48975 37.86894 1.000 66.11095 50 ILE B CA 1
ATOM 2391 C C . ILE B 1 64 ? -56.78350 24.99037 37.69800 1.000 66.25230 50 ILE B C 1
ATOM 2392 O O . ILE B 1 64 ? -56.99357 26.17126 37.40347 1.000 69.14078 50 ILE B O 1
ATOM 2397 N N . VAL B 1 65 ? -57.75244 24.10109 37.90268 1.000 67.83890 51 VAL B N 1
ATOM 2398 C CA . VAL B 1 65 ? -59.16669 24.42856 37.77125 1.000 71.29973 51 VAL B CA 1
ATOM 2399 C C . VAL B 1 65 ? -59.86304 24.08259 39.08340 1.000 69.19849 51 VAL B C 1
ATOM 2400 O O . VAL B 1 65 ? -59.85710 22.92253 39.50868 1.000 76.16523 51 VAL B O 1
ATOM 2404 N N . ASP B 1 66 ? -60.51564 25.07200 39.68528 1.000 77.53253 52 ASP B N 1
ATOM 2405 C CA . ASP B 1 66 ? -61.23643 24.89687 40.93852 1.000 77.90892 52 ASP B CA 1
ATOM 2406 C C . ASP B 1 66 ? -62.15865 26.09813 41.10997 1.000 82.25656 52 ASP B C 1
ATOM 2407 O O . ASP B 1 66 ? -61.78694 27.22151 40.76961 1.000 90.02863 52 ASP B O 1
ATOM 2412 N N . GLY B 1 67 ? -63.36409 25.85193 41.61535 1.000 78.91955 53 GLY B N 1
ATOM 2413 C CA . GLY B 1 67 ? -64.31160 26.92745 41.81079 1.000 81.45860 53 GLY B CA 1
ATOM 2414 C C . GLY B 1 67 ? -64.55448 27.30001 43.25638 1.000 92.43320 53 GLY B C 1
ATOM 2415 O O . GLY B 1 67 ? -65.32556 28.22151 43.54533 1.000 99.79649 53 GLY B O 1
ATOM 2416 N N . ASP B 1 68 ? -63.90661 26.59595 44.17635 1.000 88.15143 54 ASP B N 1
ATOM 2417 C CA . ASP B 1 68 ? -64.13600 26.84466 45.58801 1.000 88.89242 54 ASP B CA 1
ATOM 2418 C C . ASP B 1 68 ? -63.28498 28.00299 46.09201 1.000 82.28450 54 ASP B C 1
ATOM 2419 O O . ASP B 1 68 ? -62.29669 28.40953 45.47279 1.000 75.51159 54 ASP B O 1
ATOM 2424 N N . HIS B 1 69 ? -63.69537 28.52426 47.24190 1.000 83.32761 55 HIS B N 1
ATOM 2425 C CA . HIS B 1 69 ? -62.96187 29.50355 48.02501 1.000 79.05635 55 HIS B CA 1
ATOM 2426 C C . HIS B 1 69 ? -62.28379 28.82013 49.20196 1.000 78.90870 55 HIS B C 1
ATOM 2427 O O . HIS B 1 69 ? -62.67220 27.72978 49.62493 1.000 80.84348 55 HIS B O 1
ATOM 2434 N N . VAL B 1 70 ? -61.28571 29.50046 49.75536 1.000 75.53333 56 VAL B N 1
ATOM 2435 C CA . VAL B 1 70 ? -60.53364 28.96554 50.87927 1.000 73.74848 56 VAL B CA 1
ATOM 2436 C C . VAL B 1 70 ? -61.37424 29.09814 52.13854 1.000 77.30086 56 VAL B C 1
ATOM 2437 O O . VAL B 1 70 ? -61.92793 30.16668 52.41873 1.000 80.72209 56 VAL B O 1
ATOM 2441 N N . GLU B 1 71 ? -61.50374 28.00410 52.87818 1.000 77.03268 57 GLU B N 1
ATOM 2442 C CA . GLU B 1 71 ? -62.19762 27.97880 54.15618 1.000 90.55573 57 GLU B CA 1
ATOM 2443 C C . GLU B 1 71 ? -61.18509 27.68327 55.25515 1.000 87.43067 57 GLU B C 1
ATOM 2444 O O . GLU B 1 71 ? -60.08844 27.18740 54.99107 1.000 78.28137 57 GLU B O 1
ATOM 2450 N N . ASN B 1 72 ? -61.55621 28.00819 56.49798 1.000 86.28541 58 ASN B N 1
ATOM 2451 C CA . ASN B 1 72 ? -60.65465 27.77415 57.63061 1.000 82.43161 58 ASN B CA 1
ATOM 2452 C C . ASN B 1 72 ? -60.23275 26.31903 57.72702 1.000 73.08377 58 ASN B C 1
ATOM 2453 O O . ASN B 1 72 ? -59.06103 26.02263 57.99061 1.000 66.74499 58 ASN B O 1
ATOM 2458 N N . SER B 1 73 ? -61.17867 25.39617 57.53689 1.000 75.36065 59 SER B N 1
ATOM 2459 C CA . SER B 1 73 ? -60.89464 23.97375 57.68776 1.000 68.70028 59 SER B CA 1
ATOM 2460 C C . SER B 1 73 ? -59.89043 23.45926 56.66536 1.000 66.70200 59 SER B C 1
ATOM 2461 O O . SER B 1 73 ? -59.39818 22.33203 56.81541 1.000 66.91237 59 SER B O 1
ATOM 2464 N N . ASN B 1 74 ? -59.56569 24.25172 55.64287 1.000 64.48111 60 ASN B N 1
ATOM 2465 C CA . ASN B 1 74 ? -58.55250 23.82965 54.68845 1.000 63.49215 60 ASN B CA 1
ATOM 2466 C C . ASN B 1 74 ? -57.15628 23.89949 55.27624 1.000 62.05073 60 ASN B C 1
ATOM 2467 O O . ASN B 1 74 ? -56.26558 23.19234 54.79999 1.000 61.61347 60 ASN B O 1
ATOM 2472 N N . LEU B 1 75 ? -56.95297 24.72464 56.30554 1.000 63.97641 61 LEU B N 1
ATOM 2473 C CA . LEU B 1 75 ? -55.61265 25.09185 56.74403 1.000 62.89002 61 LEU B CA 1
ATOM 2474 C C . LEU B 1 75 ? -54.83986 23.94881 57.40471 1.000 60.50396 61 LEU B C 1
ATOM 2475 O O . LEU B 1 75 ? -53.63156 24.09849 57.62830 1.000 63.07274 61 LEU B O 1
ATOM 2480 N N . ASN B 1 76 ? -55.49624 22.83157 57.73452 1.000 58.92407 62 ASN B N 1
ATOM 2481 C CA . ASN B 1 76 ? -54.83273 21.69145 58.35856 1.000 56.00647 62 ASN B CA 1
ATOM 2482 C C . ASN B 1 76 ? -54.12654 20.77321 57.36473 1.000 53.99574 62 ASN B C 1
ATOM 2483 O O . ASN B 1 76 ? -53.45089 19.83289 57.80342 1.000 55.19788 62 ASN B O 1
ATOM 2488 N N . ARG B 1 77 ? -54.28024 20.99381 56.04958 1.000 55.35508 63 ARG B N 1
ATOM 2489 C CA . ARG B 1 77 ? -53.73856 20.05225 55.06634 1.000 61.35154 63 ARG B CA 1
ATOM 2490 C C . ARG B 1 77 ? -53.60218 20.61265 53.65279 1.000 59.20949 63 ARG B C 1
ATOM 2491 O O . ARG B 1 77 ? -53.15567 19.90262 52.74450 1.000 63.74165 63 ARG B O 1
ATOM 2499 N N . GLN B 1 78 ? -54.00597 21.85363 53.43402 1.000 59.15976 64 GLN B N 1
ATOM 2500 C CA . GLN B 1 78 ? -53.98210 22.43094 52.09916 1.000 63.91546 64 GLN B CA 1
ATOM 2501 C C . GLN B 1 78 ? -53.06986 23.65071 52.08847 1.000 62.62663 64 GLN B C 1
ATOM 2502 O O . GLN B 1 78 ? -52.76912 24.24164 53.12796 1.000 56.20770 64 GLN B O 1
ATOM 2508 N N . ASN B 1 79 ? -52.65612 24.03877 50.88818 1.000 59.16658 65 ASN B N 1
ATOM 2509 C CA . ASN B 1 79 ? -51.55017 24.97902 50.71593 1.000 54.53138 65 ASN B CA 1
ATOM 2510 C C . ASN B 1 79 ? -52.06268 26.42683 50.73879 1.000 61.69067 65 ASN B C 1
ATOM 2511 O O . ASN B 1 79 ? -51.92340 27.20327 49.78678 1.000 58.62183 65 ASN B O 1
ATOM 2516 N N . TYR B 1 80 ? -52.68629 26.78953 51.85701 1.000 58.17371 66 TYR B N 1
ATOM 2517 C CA . TYR B 1 80 ? -53.23446 28.12744 52.00108 1.000 54.91653 66 TYR B CA 1
ATOM 2518 C C . TYR B 1 80 ? -52.91718 28.69624 53.37855 1.000 60.43070 66 TYR B C 1
ATOM 2519 O O . TYR B 1 80 ? -52.54939 27.98389 54.31578 1.000 63.19740 66 TYR B O 1
ATOM 2528 N N . THR B 1 81 ? -53.05240 30.00779 53.47266 1.000 59.20054 67 THR B N 1
ATOM 2529 C CA . THR B 1 81 ? -52.76544 30.77689 54.66602 1.000 62.20046 67 THR B CA 1
ATOM 2530 C C . THR B 1 81 ? -54.01732 31.48995 55.17011 1.000 72.92303 67 THR B C 1
ATOM 2531 O O . THR B 1 81 ? -55.05871 31.53928 54.50452 1.000 76.04165 67 THR B O 1
ATOM 2535 N N . GLU B 1 82 ? -53.89114 32.05048 56.37454 1.000 72.74465 68 GLU B N 1
ATOM 2536 C CA . GLU B 1 82 ? -54.98752 32.80298 56.97764 1.000 74.94210 68 GLU B CA 1
ATOM 2537 C C . GLU B 1 82 ? -55.41354 33.97460 56.10003 1.000 80.54520 68 GLU B C 1
ATOM 2538 O O . GLU B 1 82 ? -56.59546 34.33665 56.06554 1.000 76.11911 68 GLU B O 1
ATOM 2544 N N . GLY B 1 83 ? -54.46339 34.60324 55.40693 1.000 77.95426 69 GLY B N 1
ATOM 2545 C CA . GLY B 1 83 ? -54.82131 35.70075 54.52466 1.000 75.99334 69 GLY B CA 1
ATOM 2546 C C . GLY B 1 83 ? -55.56213 35.27042 53.27723 1.000 77.77843 69 GLY B C 1
ATOM 2547 O O . GLY B 1 83 ? -56.30764 36.07012 52.70306 1.000 86.52295 69 GLY B O 1
ATOM 2548 N N . ASP B 1 84 ? -55.41657 34.01253 52.87731 1.000 74.55592 70 ASP B N 1
ATOM 2549 C CA . ASP B 1 84 ? -56.08744 33.49797 51.69454 1.000 78.17803 70 ASP B CA 1
ATOM 2550 C C . ASP B 1 84 ? -57.56222 33.19928 51.93750 1.000 82.36094 70 ASP B C 1
ATOM 2551 O O . ASP B 1 84 ? -58.30072 32.99403 50.96867 1.000 85.13029 70 ASP B O 1
ATOM 2556 N N . VAL B 1 85 ? -58.00124 33.15082 53.19821 1.000 82.32362 71 VAL B N 1
ATOM 2557 C CA . VAL B 1 85 ? -59.35163 32.69152 53.50516 1.000 79.56000 71 VAL B CA 1
ATOM 2558 C C . VAL B 1 85 ? -60.37197 33.62711 52.87383 1.000 82.88968 71 VAL B C 1
ATOM 2559 O O . VAL B 1 85 ? -60.24693 34.85674 52.95648 1.000 87.25756 71 VAL B O 1
ATOM 2563 N N . SER B 1 86 ? -61.37148 33.03554 52.20678 1.000 83.67250 72 SER B N 1
ATOM 2564 C CA . SER B 1 86 ? -62.47520 33.64491 51.44471 1.000 85.22693 72 SER B CA 1
ATOM 2565 C C . SER B 1 86 ? -62.06672 34.00075 50.02272 1.000 85.15166 72 SER B C 1
ATOM 2566 O O . SER B 1 86 ? -62.88237 34.54696 49.29381 1.000 96.05159 72 SER B O 1
ATOM 2569 N N . VAL B 1 87 ? -60.85496 33.70581 49.60560 1.000 85.17473 73 VAL B N 1
ATOM 2570 C CA . VAL B 1 87 ? -60.42515 33.94743 48.23771 1.000 85.91142 73 VAL B CA 1
ATOM 2571 C C . VAL B 1 87 ? -60.57528 32.64022 47.47288 1.000 84.71450 73 VAL B C 1
ATOM 2572 O O . VAL B 1 87 ? -60.52482 31.54550 48.04930 1.000 76.29448 73 VAL B O 1
ATOM 2576 N N . ASN B 1 88 ? -60.78587 32.75484 46.16593 1.000 85.52698 74 ASN B N 1
ATOM 2577 C CA . ASN B 1 88 ? -60.77876 31.59433 45.29601 1.000 81.71282 74 ASN B CA 1
ATOM 2578 C C . ASN B 1 88 ? -59.50776 30.80329 45.54006 1.000 78.52454 74 ASN B C 1
ATOM 2579 O O . ASN B 1 88 ? -58.41359 31.37158 45.53095 1.000 78.79365 74 ASN B O 1
ATOM 2584 N N . LYS B 1 89 ? -59.65694 29.49504 45.78016 1.000 77.44859 75 LYS B N 1
ATOM 2585 C CA . LYS B 1 89 ? -58.48404 28.65164 45.97993 1.000 73.89398 75 LYS B CA 1
ATOM 2586 C C . LYS B 1 89 ? -57.48869 28.83828 44.84142 1.000 73.52571 75 LYS B C 1
ATOM 2587 O O . LYS B 1 89 ? -56.27849 28.91876 45.07304 1.000 77.81049 75 LYS B O 1
ATOM 2593 N N . VAL B 1 90 ? -57.98566 28.96642 43.60845 1.000 68.24904 76 VAL B N 1
ATOM 2594 C CA . VAL B 1 90 ? -57.09772 29.01541 42.45162 1.000 67.91513 76 VAL B CA 1
ATOM 2595 C C . VAL B 1 90 ? -56.27932 30.29202 42.45228 1.000 71.08477 76 VAL B C 1
ATOM 2596 O O . VAL B 1 90 ? -55.11785 30.30125 42.02383 1.000 69.54803 76 VAL B O 1
ATOM 2600 N N . GLU B 1 91 ? -56.88206 31.39852 42.88180 1.000 82.71559 77 GLU B N 1
ATOM 2601 C CA . GLU B 1 91 ? -56.12850 32.63983 42.95619 1.000 87.60813 77 GLU B CA 1
ATOM 2602 C C . GLU B 1 91 ? -55.03879 32.55474 44.02004 1.000 78.83089 77 GLU B C 1
ATOM 2603 O O . GLU B 1 91 ? -53.91785 33.03132 43.81555 1.000 71.57509 77 GLU B O 1
ATOM 2609 N N . ALA B 1 92 ? -55.34461 31.93759 45.15845 1.000 78.10100 78 ALA B N 1
ATOM 2610 C CA . ALA B 1 92 ? -54.36446 31.83859 46.22881 1.000 68.29488 78 ALA B CA 1
ATOM 2611 C C . ALA B 1 92 ? -53.20796 30.92244 45.84086 1.000 66.59916 78 ALA B C 1
ATOM 2612 O O . ALA B 1 92 ? -52.03994 31.27443 46.03726 1.000 74.41866 78 ALA B O 1
ATOM 2614 N N . ILE B 1 93 ? -53.50261 29.76249 45.25204 1.000 61.81119 79 ILE B N 1
ATOM 2615 C CA . ILE B 1 93 ? -52.42507 28.83257 44.93115 1.000 65.57736 79 ILE B CA 1
ATOM 2616 C C . ILE B 1 93 ? -51.54449 29.37464 43.80738 1.000 68.89483 79 ILE B C 1
ATOM 2617 O O . ILE B 1 93 ? -50.34868 29.07306 43.76298 1.000 67.62461 79 ILE B O 1
ATOM 2622 N N . LYS B 1 94 ? -52.09795 30.17196 42.88428 1.000 76.29498 80 LYS B N 1
ATOM 2623 C CA . LYS B 1 94 ? -51.25914 30.79005 41.85345 1.000 74.43263 80 LYS B CA 1
ATOM 2624 C C . LYS B 1 94 ? -50.32075 31.82600 42.45714 1.000 72.40350 80 LYS B C 1
ATOM 2625 O O . LYS B 1 94 ? -49.15712 31.93479 42.04817 1.000 73.70671 80 LYS B O 1
ATOM 2631 N N . ALA B 1 95 ? -50.80287 32.60047 43.42777 1.000 73.46138 81 ALA B N 1
ATOM 2632 C CA . ALA B 1 95 ? -49.90930 33.51567 44.13143 1.000 68.54914 81 ALA B CA 1
ATOM 2633 C C . ALA B 1 95 ? -48.78477 32.74823 44.81139 1.000 64.91913 81 ALA B C 1
ATOM 2634 O O . ALA B 1 95 ? -47.60173 33.04412 44.60977 1.000 65.25481 81 ALA B O 1
ATOM 2636 N N . ARG B 1 96 ? -49.14148 31.70607 45.56361 1.000 64.89186 82 ARG B N 1
ATOM 2637 C CA . ARG B 1 96 ? -48.14159 30.89047 46.24514 1.000 64.09856 82 ARG B CA 1
ATOM 2638 C C . ARG B 1 96 ? -47.14196 30.30184 45.25596 1.000 62.02177 82 ARG B C 1
ATOM 2639 O O . ARG B 1 96 ? -45.92485 30.43170 45.43538 1.000 56.97122 82 ARG B O 1
ATOM 2647 N N . LEU B 1 97 ? -47.64126 29.67831 44.18406 1.000 60.40479 83 LEU B N 1
ATOM 2648 C CA . LEU B 1 97 ? -46.75702 29.02701 43.21919 1.000 61.88483 83 LEU B CA 1
ATOM 2649 C C . LEU B 1 97 ? -45.86052 30.03299 42.50509 1.000 65.43646 83 LEU B C 1
ATOM 2650 O O . LEU B 1 97 ? -44.66032 29.79050 42.33184 1.000 61.41717 83 LEU B O 1
ATOM 2655 N N . LYS B 1 98 ? -46.41717 31.17814 42.10141 1.000 71.11765 84 LYS B N 1
ATOM 2656 C CA . LYS B 1 98 ? -45.63098 32.13654 41.33650 1.000 69.28878 84 LYS B CA 1
ATOM 2657 C C . LYS B 1 98 ? -44.61866 32.87196 42.20437 1.000 67.32752 84 LYS B C 1
ATOM 2658 O O . LYS B 1 98 ? -43.63795 33.40138 41.67392 1.000 76.45541 84 LYS B O 1
ATOM 2664 N N . SER B 1 99 ? -44.81444 32.90304 43.52233 1.000 65.44933 85 SER B N 1
ATOM 2665 C CA . SER B 1 99 ? -43.77243 33.42423 44.39562 1.000 65.54686 85 SER B CA 1
ATOM 2666 C C . SER B 1 99 ? -42.61626 32.43650 44.56527 1.000 68.06576 85 SER B C 1
ATOM 2667 O O . SER B 1 99 ? -41.49295 32.85887 44.86926 1.000 66.43156 85 SER B O 1
ATOM 2670 N N . ILE B 1 100 ? -42.86354 31.13851 44.35361 1.000 61.32686 86 ILE B N 1
ATOM 2671 C CA . ILE B 1 100 ? -41.79071 30.14933 44.31361 1.000 59.08847 86 ILE B CA 1
ATOM 2672 C C . ILE B 1 100 ? -41.03105 30.21920 42.99117 1.000 66.50465 86 ILE B C 1
ATOM 2673 O O . ILE B 1 100 ? -39.79729 30.16096 42.96662 1.000 70.55770 86 ILE B O 1
ATOM 2678 N N . ASN B 1 101 ? -41.73869 30.38720 41.87554 1.000 70.53677 87 ASN B N 1
ATOM 2679 C CA . ASN B 1 101 ? -41.10731 30.44430 40.55437 1.000 70.17648 87 ASN B CA 1
ATOM 2680 C C . ASN B 1 101 ? -41.86018 31.48963 39.72983 1.000 72.72605 87 ASN B C 1
ATOM 2681 O O . ASN B 1 101 ? -42.98208 31.25034 39.27178 1.000 71.68640 87 ASN B O 1
ATOM 2686 N N . SER B 1 102 ? -41.25607 32.66953 39.58781 1.000 78.53572 88 SER B N 1
ATOM 2687 C CA . SER B 1 102 ? -41.90257 33.75635 38.85863 1.000 82.42959 88 SER B CA 1
ATOM 2688 C C . SER B 1 102 ? -42.03520 33.45353 37.36919 1.000 89.61424 88 SER B C 1
ATOM 2689 O O . SER B 1 102 ? -42.99156 33.91050 36.73785 1.000 93.00607 88 SER B O 1
ATOM 2692 N N . LYS B 1 103 ? -41.07896 32.73224 36.78087 1.000 91.94886 89 LYS B N 1
ATOM 2693 C CA . LYS B 1 103 ? -41.14830 32.38635 35.36372 1.000 90.58913 89 LYS B CA 1
ATOM 2694 C C . LYS B 1 103 ? -41.99195 31.14162 35.08601 1.000 89.57564 89 LYS B C 1
ATOM 2695 O O . LYS B 1 103 ? -41.99017 30.65406 33.94912 1.000 90.88783 89 LYS B O 1
ATOM 2701 N N . ALA B 1 104 ? -42.68250 30.59341 36.08062 1.000 86.67798 90 ALA B N 1
ATOM 2702 C CA . ALA B 1 104 ? -43.50224 29.41530 35.84042 1.000 84.57298 90 ALA B CA 1
ATOM 2703 C C . ALA B 1 104 ? -44.78508 29.78225 35.09825 1.000 84.31583 90 ALA B C 1
ATOM 2704 O O . ALA B 1 104 ? -45.30168 30.90024 35.19854 1.000 83.30149 90 ALA B O 1
ATOM 2706 N N . ASN B 1 105 ? -45.30406 28.80759 34.35677 1.000 81.49873 91 ASN B N 1
ATOM 2707 C CA . ASN B 1 105 ? -46.48760 28.98478 33.52998 1.000 79.64489 91 ASN B CA 1
ATOM 2708 C C . ASN B 1 105 ? -47.66288 28.34977 34.27371 1.000 72.22361 91 ASN B C 1
ATOM 2709 O O . ASN B 1 105 ? -48.01218 27.18889 34.06789 1.000 75.99189 91 ASN B O 1
ATOM 2714 N N . ILE B 1 106 ? -48.26118 29.12335 35.17756 1.000 71.04605 92 ILE B N 1
ATOM 2715 C CA . ILE B 1 106 ? -49.33329 28.65003 36.05294 1.000 68.61000 92 ILE B CA 1
ATOM 2716 C C . ILE B 1 106 ? -50.64105 29.28547 35.58634 1.000 78.05483 92 ILE B C 1
ATOM 2717 O O . ILE B 1 106 ? -50.88055 30.47549 35.82338 1.000 84.32543 92 ILE B O 1
ATOM 2722 N N . LYS B 1 107 ? -51.49427 28.50329 34.92733 1.000 75.76835 93 LYS B N 1
ATOM 2723 C CA . LYS B 1 107 ? -52.76172 28.98619 34.38176 1.000 77.95737 93 LYS B CA 1
ATOM 2724 C C . LYS B 1 107 ? -53.92153 28.46399 35.22152 1.000 81.83876 93 LYS B C 1
ATOM 2725 O O . LYS B 1 107 ? -54.05480 27.25025 35.41190 1.000 84.60547 93 LYS B O 1
ATOM 2731 N N . ILE B 1 108 ? -54.76457 29.37660 35.70687 1.000 83.78897 94 ILE B N 1
ATOM 2732 C CA . ILE B 1 108 ? -55.85045 29.03672 36.62021 1.000 80.13648 94 ILE B CA 1
ATOM 2733 C C . ILE B 1 108 ? -57.20320 29.31708 35.97466 1.000 82.55137 94 ILE B C 1
ATOM 2734 O O . ILE B 1 108 ? -57.32675 30.08788 35.01815 1.000 80.18602 94 ILE B O 1
ATOM 2739 N N . HIS B 1 109 ? -58.23340 28.66093 36.50868 1.000 76.01971 95 HIS B N 1
ATOM 2740 C CA . HIS B 1 109 ? -59.60777 28.85623 36.05109 1.000 80.00413 95 HIS B CA 1
ATOM 2741 C C . HIS B 1 109 ? -60.53066 28.75042 37.25898 1.000 80.98200 95 HIS B C 1
ATOM 2742 O O . HIS B 1 109 ? -60.69693 27.66337 37.82231 1.000 83.02855 95 HIS B O 1
ATOM 2749 N N . ASN B 1 110 ? -61.14349 29.87551 37.63682 1.000 81.94797 96 ASN B N 1
ATOM 2750 C CA . ASN B 1 110 ? -62.04417 29.94452 38.78906 1.000 82.51654 96 ASN B CA 1
ATOM 2751 C C . ASN B 1 110 ? -63.44447 29.55982 38.31757 1.000 93.24430 96 ASN B C 1
ATOM 2752 O O . ASN B 1 110 ? -64.34907 30.38712 38.17149 1.000 95.70022 96 ASN B O 1
ATOM 2757 N N . CYS B 1 111 ? -63.60737 28.26714 38.06308 1.000 94.09393 97 CYS B N 1
ATOM 2758 C CA . CYS B 1 111 ? -64.88445 27.76069 37.58798 1.000 98.33194 97 CYS B CA 1
ATOM 2759 C C . CYS B 1 111 ? -65.00414 26.28592 37.94402 1.000 89.75215 97 CYS B C 1
ATOM 2760 O O . CYS B 1 111 ? -64.00596 25.57054 38.02263 1.000 85.43930 97 CYS B O 1
ATOM 2763 N N . PHE B 1 112 ? -66.23653 25.83899 38.15539 1.000 94.81033 98 PHE B N 1
ATOM 2764 C CA . PHE B 1 112 ? -66.51063 24.42104 38.31944 1.000 92.82747 98 PHE B CA 1
ATOM 2765 C C . PHE B 1 112 ? -66.61591 23.75453 36.95237 1.000 93.79644 98 PHE B C 1
ATOM 2766 O O . PHE B 1 112 ? -67.05334 24.36800 35.97394 1.000 107.85603 98 PHE B O 1
ATOM 2774 N N . LEU B 1 113 ? -66.18714 22.49672 36.88365 1.000 83.63753 99 LEU B N 1
ATOM 2775 C CA . LEU B 1 113 ? -66.26490 21.73342 35.64311 1.000 86.11399 99 LEU B CA 1
ATOM 2776 C C . LEU B 1 113 ? -67.64870 21.11192 35.47915 1.000 94.12091 99 LEU B C 1
ATOM 2777 O O . LEU B 1 113 ? -68.22101 20.56763 36.42776 1.000 101.52549 99 LEU B O 1
ATOM 2782 N N . THR B 1 114 ? -68.18445 21.20277 34.26479 1.000 91.34727 100 THR B N 1
ATOM 2783 C CA . THR B 1 114 ? -69.49414 20.67005 33.91844 1.000 97.51697 100 THR B CA 1
ATOM 2784 C C . THR B 1 114 ? -69.35672 19.76427 32.70035 1.000 93.40691 100 THR B C 1
ATOM 2785 O O . THR B 1 114 ? -68.28567 19.65871 32.09519 1.000 90.12204 100 THR B O 1
ATOM 2789 N N . SER B 1 115 ? -70.45431 19.07723 32.36575 1.000 93.87936 101 SER B N 1
ATOM 2790 C CA . SER B 1 115 ? -70.45994 18.20164 31.19592 1.000 105.83996 101 SER B CA 1
ATOM 2791 C C . SER B 1 115 ? -70.10440 18.94229 29.91173 1.000 102.23897 101 SER B C 1
ATOM 2792 O O . SER B 1 115 ? -69.51928 18.34813 28.99930 1.000 97.23461 101 SER B O 1
ATOM 2795 N N . ASP B 1 116 ? -70.41865 20.23839 29.83016 1.000 102.75402 102 ASP B N 1
ATOM 2796 C CA . ASP B 1 116 ? -70.19601 20.98505 28.59626 1.000 100.15364 102 ASP B CA 1
ATOM 2797 C C . ASP B 1 116 ? -68.77588 21.51865 28.46675 1.000 111.75136 102 ASP B C 1
ATOM 2798 O O . ASP B 1 116 ? -68.26326 21.60629 27.34741 1.000 112.84708 102 ASP B O 1
ATOM 2803 N N . ASN B 1 117 ? -68.11951 21.88444 29.57106 1.000 105.38881 103 ASN B N 1
ATOM 2804 C CA . ASN B 1 117 ? -66.82355 22.54386 29.46941 1.000 97.46440 103 ASN B CA 1
ATOM 2805 C C . ASN B 1 117 ? -65.63213 21.62663 29.71179 1.000 94.43095 103 ASN B C 1
ATOM 2806 O O . ASN B 1 117 ? -64.50503 22.02070 29.39092 1.000 95.60772 103 ASN B O 1
ATOM 2811 N N . VAL B 1 118 ? -65.85192 20.41028 30.22219 1.000 92.38693 104 VAL B N 1
ATOM 2812 C CA . VAL B 1 118 ? -64.74832 19.61733 30.76158 1.000 87.48670 104 VAL B CA 1
ATOM 2813 C C . VAL B 1 118 ? -63.80271 19.14561 29.65742 1.000 84.32936 104 VAL B C 1
ATOM 2814 O O . VAL B 1 118 ? -62.60275 18.97117 29.89344 1.000 87.49493 104 VAL B O 1
ATOM 2818 N N . GLU B 1 119 ? -64.30761 18.91564 28.45162 1.000 85.07995 105 GLU B N 1
ATOM 2819 C CA . GLU B 1 119 ? -63.43893 18.42075 27.38939 1.000 89.60400 105 GLU B CA 1
ATOM 2820 C C . GLU B 1 119 ? -62.43140 19.47071 26.92718 1.000 85.21228 105 GLU B C 1
ATOM 2821 O O . GLU B 1 119 ? -61.25809 19.14962 26.70947 1.000 89.65166 105 GLU B O 1
ATOM 2827 N N . GLU B 1 120 ? -62.86191 20.72332 26.75130 1.000 91.32584 106 GLU B N 1
ATOM 2828 C CA . GLU B 1 120 ? -61.93797 21.73529 26.24270 1.000 93.64559 106 GLU B CA 1
ATOM 2829 C C . GLU B 1 120 ? -60.86577 22.06562 27.27229 1.000 87.73602 106 GLU B C 1
ATOM 2830 O O . GLU B 1 120 ? -59.74202 22.42866 26.90193 1.000 86.00011 106 GLU B O 1
ATOM 2836 N N . TYR B 1 121 ? -61.19469 21.96634 28.56446 1.000 85.80603 107 TYR B N 1
ATOM 2837 C CA . TYR B 1 121 ? -60.16755 22.14451 29.58403 1.000 79.47255 107 TYR B CA 1
ATOM 2838 C C . TYR B 1 121 ? -59.15199 21.01287 29.51775 1.000 77.51023 107 TYR B C 1
ATOM 2839 O O . TYR B 1 121 ? -57.94579 21.25779 29.57535 1.000 81.52503 107 TYR B O 1
ATOM 2848 N N . ILE B 1 122 ? -59.61507 19.77167 29.34243 1.000 80.85337 108 ILE B N 1
ATOM 2849 C CA . ILE B 1 122 ? -58.69168 18.63831 29.30739 1.000 81.79197 108 ILE B CA 1
ATOM 2850 C C . ILE B 1 122 ? -57.75762 18.73683 28.10864 1.000 83.19875 108 ILE B C 1
ATOM 2851 O O . ILE B 1 122 ? -56.54318 18.53418 28.23109 1.000 75.00834 108 ILE B O 1
ATOM 2856 N N . LYS B 1 123 ? -58.30336 19.09586 26.94918 1.000 89.76670 109 LYS B N 1
ATOM 2857 C CA . LYS B 1 123 ? -57.55096 19.13690 25.69845 1.000 93.79433 109 LYS B CA 1
ATOM 2858 C C . LYS B 1 123 ? -56.27467 19.97001 25.82535 1.000 91.03093 109 LYS B C 1
ATOM 2859 O O . LYS B 1 123 ? -56.27765 21.07098 26.38855 1.000 86.96373 109 LYS B O 1
ATOM 2865 N N . GLY B 1 124 ? -55.17007 19.40993 25.33552 1.000 90.28989 110 GLY B N 1
ATOM 2866 C CA . GLY B 1 124 ? -53.89613 20.09392 25.32359 1.000 89.29910 110 GLY B CA 1
ATOM 2867 C C . GLY B 1 124 ? -52.93185 19.68601 26.42033 1.000 91.64557 110 GLY B C 1
ATOM 2868 O O . GLY B 1 124 ? -51.81428 20.21548 26.46095 1.000 96.65944 110 GLY B O 1
ATOM 2869 N N . HIS B 1 125 ? -53.32753 18.77972 27.31473 1.000 84.09496 111 HIS B N 1
ATOM 2870 C CA . HIS B 1 125 ? -52.48531 18.31445 28.40881 1.000 78.41060 111 HIS B CA 1
ATOM 2871 C C . HIS B 1 125 ? -52.01271 16.88961 28.14524 1.000 75.42735 111 HIS B C 1
ATOM 2872 O O . HIS B 1 125 ? -52.68036 16.11070 27.46434 1.000 75.83572 111 HIS B O 1
ATOM 2879 N N . LYS B 1 126 ? -50.83501 16.56591 28.67432 1.000 74.35442 112 LYS B N 1
ATOM 2880 C CA . LYS B 1 126 ? -50.25226 15.23691 28.53954 1.000 70.13883 112 LYS B CA 1
ATOM 2881 C C . LYS B 1 126 ? -50.59259 14.31843 29.70805 1.000 73.01759 112 LYS B C 1
ATOM 2882 O O . LYS B 1 126 ? -50.46998 13.09543 29.57392 1.000 86.17138 112 LYS B O 1
ATOM 2888 N N . VAL B 1 127 ? -50.97503 14.87765 30.85660 1.000 64.92993 113 VAL B N 1
ATOM 2889 C CA . VAL B 1 127 ? -51.29990 14.10111 32.04648 1.000 63.73922 113 VAL B CA 1
ATOM 2890 C C . VAL B 1 127 ? -52.25889 14.93225 32.89201 1.000 62.21518 113 VAL B C 1
ATOM 2891 O O . VAL B 1 127 ? -52.26083 16.16221 32.82038 1.000 64.76566 113 VAL B O 1
ATOM 2895 N N . ALA B 1 128 ? -53.10491 14.26072 33.67451 1.000 57.46617 114 ALA B N 1
ATOM 2896 C CA . ALA B 1 128 ? -54.08940 14.95562 34.49287 1.000 59.96044 114 ALA B CA 1
ATOM 2897 C C . ALA B 1 128 ? -54.11841 14.38617 35.90837 1.000 54.68497 114 ALA B C 1
ATOM 2898 O O . ALA B 1 128 ? -53.84746 13.20391 36.13486 1.000 57.49019 114 ALA B O 1
ATOM 2900 N N . ILE B 1 129 ? -54.48753 15.24576 36.85296 1.000 55.84742 115 ILE B N 1
ATOM 2901 C CA . ILE B 1 129 ? -54.67860 14.88532 38.25020 1.000 55.78678 115 ILE B CA 1
ATOM 2902 C C . ILE B 1 129 ? -56.13755 15.16028 38.59293 1.000 53.65723 115 ILE B C 1
ATOM 2903 O O . ILE B 1 129 ? -56.54484 16.31991 38.70270 1.000 54.61222 115 ILE B O 1
ATOM 2908 N N . ASN B 1 130 ? -56.90068 14.10188 38.84260 1.000 55.81253 116 ASN B N 1
ATOM 2909 C CA . ASN B 1 130 ? -58.32053 14.20797 39.17678 1.000 57.53848 116 ASN B CA 1
ATOM 2910 C C . ASN B 1 130 ? -58.42629 14.29849 40.68891 1.000 54.76676 116 ASN B C 1
ATOM 2911 O O . ASN B 1 130 ? -58.37893 13.28835 41.39216 1.000 53.88283 116 ASN B O 1
ATOM 2916 N N . ALA B 1 131 ? -58.58146 15.51151 41.18715 1.000 59.58888 117 ALA B N 1
ATOM 2917 C CA . ALA B 1 131 ? -58.80973 15.77695 42.59800 1.000 62.66042 117 ALA B CA 1
ATOM 2918 C C . ALA B 1 131 ? -60.17008 16.43110 42.78827 1.000 71.93832 117 ALA B C 1
ATOM 2919 O O . ALA B 1 131 ? -60.32263 17.39832 43.53793 1.000 81.85127 117 ALA B O 1
ATOM 2921 N N . LEU B 1 132 ? -61.17070 15.92581 42.07552 1.000 68.86471 118 LEU B N 1
ATOM 2922 C CA . LEU B 1 132 ? -62.48913 16.53824 42.04857 1.000 61.68019 118 LEU B CA 1
ATOM 2923 C C . LEU B 1 132 ? -63.39606 15.88882 43.08654 1.000 70.30409 118 LEU B C 1
ATOM 2924 O O . LEU B 1 132 ? -63.46424 14.65764 43.16655 1.000 67.73837 118 LEU B O 1
ATOM 2929 N N . ASP B 1 133 ? -64.11512 16.71633 43.85448 1.000 75.32807 119 ASP B N 1
ATOM 2930 C CA . ASP B 1 133 ? -65.12713 16.20073 44.77321 1.000 90.24134 119 ASP B CA 1
ATOM 2931 C C . ASP B 1 133 ? -66.09779 15.29610 44.03181 1.000 85.21640 119 ASP B C 1
ATOM 2932 O O . ASP B 1 133 ? -66.53848 15.61453 42.92588 1.000 89.82778 119 ASP B O 1
ATOM 2937 N N . PHE B 1 134 ? -66.45382 14.17352 44.65005 1.000 77.91590 120 PHE B N 1
ATOM 2938 C CA . PHE B 1 134 ? -67.40228 13.28805 43.98605 1.000 75.93075 120 PHE B CA 1
ATOM 2939 C C . PHE B 1 134 ? -68.82724 13.81539 44.03477 1.000 88.14043 120 PHE B C 1
ATOM 2940 O O . PHE B 1 134 ? -69.73139 13.13577 43.54248 1.000 95.65682 120 PHE B O 1
ATOM 2948 N N . SER B 1 135 ? -69.04899 14.99758 44.60776 1.000 95.63241 121 SER B N 1
ATOM 2949 C CA . SER B 1 135 ? -70.36659 15.61686 44.61685 1.000 104.78040 121 SER B CA 1
ATOM 2950 C C . SER B 1 135 ? -70.61323 16.51443 43.41199 1.000 107.00321 121 SER B C 1
ATOM 2951 O O . SER B 1 135 ? -71.76851 16.86592 43.15622 1.000 115.31749 121 SER B O 1
ATOM 2954 N N . SER B 1 136 ? -69.56937 16.89112 42.67324 1.000 102.74915 122 SER B N 1
ATOM 2955 C CA . SER B 1 136 ? -69.73700 17.55487 41.38716 1.000 102.90681 122 SER B CA 1
ATOM 2956 C C . SER B 1 136 ? -70.29297 16.56610 40.35329 1.000 111.37045 122 SER B C 1
ATOM 2957 O O . SER B 1 136 ? -70.51801 15.37953 40.63007 1.000 109.05060 122 SER B O 1
ATOM 2960 N N . GLU B 1 137 ? -70.54000 17.06295 39.14070 1.000 124.06562 123 GLU B N 1
ATOM 2961 C CA . GLU B 1 137 ? -71.15546 16.23356 38.10998 1.000 131.36877 123 GLU B CA 1
ATOM 2962 C C . GLU B 1 137 ? -70.15406 15.466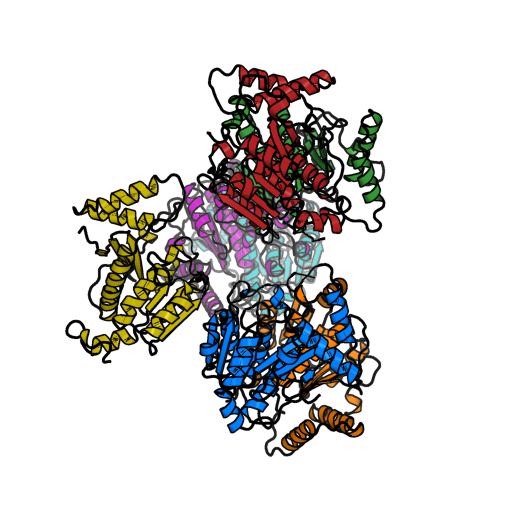95 37.25985 1.000 124.87658 123 GLU B C 1
ATOM 2963 O O . GLU B 1 137 ? -70.52550 14.45621 36.65374 1.000 132.20976 123 GLU B O 1
ATOM 2969 N N . VAL B 1 138 ? -68.89919 15.89667 37.20652 1.000 111.49164 124 VAL B N 1
ATOM 2970 C CA . VAL B 1 138 ? -67.98022 15.37268 36.19830 1.000 94.46747 124 VAL B CA 1
ATOM 2971 C C . VAL B 1 138 ? -66.84496 14.49259 36.71055 1.000 82.46076 124 VAL B C 1
ATOM 2972 O O . VAL B 1 138 ? -65.86721 14.33855 35.96714 1.000 81.93799 124 VAL B O 1
ATOM 2976 N N . PRO B 1 139 ? -66.85731 13.93988 37.93625 1.000 78.42882 125 PRO B N 1
ATOM 2977 C CA . PRO B 1 139 ? -65.66424 13.18057 38.36421 1.000 74.80061 125 PRO B CA 1
ATOM 2978 C C . PRO B 1 139 ? -65.34936 11.98024 37.48227 1.000 71.72557 125 PRO B C 1
ATOM 2979 O O . PRO B 1 139 ? -64.18805 11.80220 37.09310 1.000 69.24194 125 PRO B O 1
ATOM 2983 N N . LEU B 1 140 ? -66.34459 11.14764 37.14511 1.000 70.13547 126 LEU B N 1
ATOM 2984 C CA . LEU B 1 140 ? -66.04378 9.99438 36.29791 1.000 71.26288 126 LEU B CA 1
ATOM 2985 C C . LEU B 1 140 ? -65.94331 10.35093 34.81524 1.000 73.23756 126 LEU B C 1
ATOM 2986 O O . LEU B 1 140 ? -65.11410 9.76937 34.10161 1.000 66.15431 126 LEU B O 1
ATOM 2991 N N . LEU B 1 141 ? -66.75227 11.30418 34.33746 1.000 78.02988 127 LEU B N 1
ATOM 2992 C CA . LEU B 1 141 ? -66.67694 11.70784 32.93479 1.000 79.50193 127 LEU B CA 1
ATOM 2993 C C . LEU B 1 141 ? -65.30246 12.28008 32.60261 1.000 83.62705 127 LEU B C 1
ATOM 2994 O O . LEU B 1 141 ? -64.78082 12.06650 31.50050 1.000 84.41211 127 LEU B O 1
ATOM 2999 N N . PHE B 1 142 ? -64.71887 13.03064 33.54544 1.000 81.40190 128 PHE B N 1
ATOM 3000 C CA . PHE B 1 142 ? -63.35254 13.54259 33.42722 1.000 74.58848 128 PHE B CA 1
ATOM 3001 C C . PHE B 1 142 ? -62.37764 12.44420 33.00750 1.000 68.68161 128 PHE B C 1
ATOM 3002 O O . PHE B 1 142 ? -61.57870 12.62846 32.08147 1.000 66.96382 128 PHE B O 1
ATOM 3010 N N . ASP B 1 143 ? -62.44084 11.28404 33.66850 1.000 65.74465 129 ASP B N 1
ATOM 3011 C CA . ASP B 1 143 ? -61.52962 10.19637 33.32349 1.000 66.00539 129 ASP B CA 1
ATOM 3012 C C . ASP B 1 143 ? -61.82242 9.62796 31.94299 1.000 68.39356 129 ASP B C 1
ATOM 3013 O O . ASP B 1 143 ? -60.89281 9.30927 31.19404 1.000 70.22379 129 ASP B O 1
ATOM 3018 N N . GLU B 1 144 ? -63.10275 9.47217 31.59489 1.000 72.55858 130 GLU B N 1
ATOM 3019 C CA . GLU B 1 144 ? -63.44413 8.88865 30.30087 1.000 72.09604 130 GLU B CA 1
ATOM 3020 C C . GLU B 1 144 ? -62.84402 9.69334 29.15527 1.000 76.25222 130 GLU B C 1
ATOM 3021 O O . GLU B 1 144 ? -62.27244 9.11953 28.21936 1.000 77.32055 130 GLU B O 1
ATOM 3027 N N . ILE B 1 145 ? -62.93239 11.02472 29.22889 1.000 77.97588 131 ILE B N 1
ATOM 3028 C CA . ILE B 1 145 ? -62.38810 11.86425 28.16555 1.000 79.82421 131 ILE B CA 1
ATOM 3029 C C . ILE B 1 145 ? -60.87636 11.72724 28.09888 1.000 76.47668 131 ILE B C 1
ATOM 3030 O O . ILE B 1 145 ? -60.29419 11.66495 27.00739 1.000 76.58255 131 ILE B O 1
ATOM 3035 N N . CYS B 1 146 ? -60.21962 11.67750 29.26381 1.000 69.82707 132 CYS B N 1
ATOM 3036 C CA . CYS B 1 146 ? -58.76437 11.55919 29.30724 1.000 67.94013 132 CYS B CA 1
ATOM 3037 C C . CYS B 1 146 ? -58.29163 10.25214 28.67383 1.000 66.59828 132 CYS B C 1
ATOM 3038 O O . CYS B 1 146 ? -57.33890 10.24335 27.88652 1.000 67.48695 132 CYS B O 1
ATOM 3041 N N . GLN B 1 147 ? -58.94421 9.13348 29.00327 1.000 65.21603 133 GLN B N 1
ATOM 3042 C CA . GLN B 1 147 ? -58.60424 7.87751 28.34245 1.000 62.31843 133 GLN B CA 1
ATOM 3043 C C . GLN B 1 147 ? -58.76765 8.01554 26.83517 1.000 72.77719 133 GLN B C 1
ATOM 3044 O O . GLN B 1 147 ? -57.86451 7.66805 26.06709 1.000 76.84359 133 GLN B O 1
ATOM 3050 N N . LYS B 1 148 ? -59.89983 8.57745 26.39804 1.000 76.01532 134 LYS B N 1
ATOM 3051 C CA . LYS B 1 148 ? -60.14538 8.79970 24.97273 1.000 76.52419 134 LYS B CA 1
ATOM 3052 C C . LYS B 1 148 ? -59.01769 9.60615 24.32281 1.000 75.12019 134 LYS B C 1
ATOM 3053 O O . LYS B 1 148 ? -58.68018 9.37783 23.15689 1.000 78.61044 134 LYS B O 1
ATOM 3059 N N . MET B 1 149 ? -58.37105 10.49238 25.07969 1.000 77.85609 135 MET B N 1
ATOM 3060 C CA . MET B 1 149 ? -57.32494 11.36485 24.55858 1.000 81.87865 135 MET B CA 1
ATOM 3061 C C . MET B 1 149 ? -55.90192 10.90121 24.88586 1.000 83.67203 135 MET B C 1
ATOM 3062 O O . MET B 1 149 ? -54.95488 11.65165 24.63064 1.000 84.83984 135 MET B O 1
ATOM 3067 N N . ASP B 1 150 ? -55.72724 9.68476 25.41744 1.000 81.77957 136 ASP B N 1
ATOM 3068 C CA . ASP B 1 150 ? -54.40931 9.15611 25.80800 1.000 81.78555 136 ASP B CA 1
ATOM 3069 C C . ASP B 1 150 ? -53.74142 10.00922 26.88244 1.000 73.57865 136 ASP B C 1
ATOM 3070 O O . ASP B 1 150 ? -52.52173 10.18021 26.89551 1.000 74.67793 136 ASP B O 1
ATOM 3075 N N . ILE B 1 151 ? -54.54205 10.52986 27.80312 1.000 63.42861 137 ILE B N 1
ATOM 3076 C CA . ILE B 1 151 ? -54.05077 11.30002 28.93792 1.000 63.71726 137 ILE B CA 1
ATOM 3077 C C . ILE B 1 151 ? -54.23721 10.44595 30.18947 1.000 62.78456 137 ILE B C 1
ATOM 3078 O O . ILE B 1 151 ? -55.37211 10.28523 30.66144 1.000 57.33695 137 ILE B O 1
ATOM 3083 N N . PRO B 1 152 ? -53.17108 9.91448 30.77760 1.000 60.37744 138 PRO B N 1
ATOM 3084 C CA . PRO B 1 152 ? -53.31947 9.17895 32.04182 1.000 54.00164 138 PRO B CA 1
ATOM 3085 C C . PRO B 1 152 ? -53.76475 10.09420 33.16902 1.000 52.93706 138 PRO B C 1
ATOM 3086 O O . PRO B 1 152 ? -53.42944 11.28097 33.20550 1.000 60.13013 138 PRO B O 1
ATOM 3090 N N . VAL B 1 153 ? -54.52605 9.52763 34.10412 1.000 49.47937 139 VAL B N 1
ATOM 3091 C CA . VAL B 1 153 ? -55.13294 10.29654 35.18588 1.000 53.15447 139 VAL B CA 1
ATOM 3092 C C . VAL B 1 153 ? -54.65485 9.77763 36.53627 1.000 56.12073 139 VAL B C 1
ATOM 3093 O O . VAL B 1 153 ? -54.87139 8.60353 36.86798 1.000 55.54281 139 VAL B O 1
ATOM 3097 N N . LEU B 1 154 ? -54.06060 10.67003 37.33651 1.000 51.49994 140 LEU B N 1
ATOM 3098 C CA . LEU B 1 154 ? -53.69606 10.36354 38.71814 1.000 45.76801 140 LEU B CA 1
ATOM 3099 C C . LEU B 1 154 ? -54.86757 10.68253 39.64257 1.000 46.85765 140 LEU B C 1
ATOM 3100 O O . LEU B 1 154 ? -55.47209 11.75880 39.54376 1.000 45.53089 140 LEU B O 1
ATOM 3105 N N . HIS B 1 155 ? -55.20617 9.73336 40.51476 1.000 44.37091 141 HIS B N 1
ATOM 3106 C CA . HIS B 1 155 ? -56.20446 9.94596 41.56105 1.000 47.31710 141 HIS B CA 1
ATOM 3107 C C . HIS B 1 155 ? -55.49959 9.91434 42.90127 1.000 49.55201 141 HIS B C 1
ATOM 3108 O O . HIS B 1 155 ? -55.17358 8.82335 43.40053 1.000 46.53099 141 HIS B O 1
ATOM 3115 N N . PRO B 1 156 ? -55.19269 11.06467 43.50134 1.000 50.50297 142 PRO B N 1
ATOM 3116 C CA . PRO B 1 156 ? -54.56951 11.07097 44.83508 1.000 47.81862 142 PRO B CA 1
ATOM 3117 C C . PRO B 1 156 ? -55.62485 11.14614 45.92978 1.000 49.13193 142 PRO B C 1
ATOM 3118 O O . PRO B 1 156 ? -56.63604 11.84138 45.81124 1.000 47.22414 142 PRO B O 1
ATOM 3122 N N . TYR B 1 157 ? -55.39170 10.41249 47.01435 1.000 47.45496 143 TYR B N 1
ATOM 3123 C CA . TYR B 1 157 ? -56.31658 10.39660 48.14093 1.000 53.06581 143 TYR B CA 1
ATOM 3124 C C . TYR B 1 157 ? -55.55550 10.58616 49.44645 1.000 57.75737 143 TYR B C 1
ATOM 3125 O O . TYR B 1 157 ? -54.41059 10.13996 49.59353 1.000 52.21344 143 TYR B O 1
ATOM 3134 N N . ASN B 1 158 ? -56.21506 11.24698 50.39666 1.000 54.62012 144 ASN B N 1
ATOM 3135 C CA . ASN B 1 158 ? -55.65104 11.52776 51.71355 1.000 45.65110 144 ASN B CA 1
ATOM 3136 C C . ASN B 1 158 ? -56.23276 10.51798 52.69806 1.000 45.74063 144 ASN B C 1
ATOM 3137 O O . ASN B 1 158 ? -57.37551 10.65923 53.13878 1.000 48.51595 144 ASN B O 1
ATOM 3142 N N . LEU B 1 159 ? -55.44351 9.49573 53.04081 1.000 44.84062 145 LEU B N 1
ATOM 3143 C CA . LEU B 1 159 ? -55.85046 8.46308 53.99710 1.000 43.74511 145 LEU B CA 1
ATOM 3144 C C . LEU B 1 159 ? -55.32336 8.72950 55.40458 1.000 48.70330 145 LEU B C 1
ATOM 3145 O O . LEU B 1 159 ? -54.95384 7.79579 56.12703 1.000 47.26828 145 LEU B O 1
ATOM 3150 N N . GLY B 1 160 ? -55.28861 9.99237 55.82017 1.000 46.43110 146 GLY B N 1
ATOM 3151 C CA . GLY B 1 160 ? -54.82332 10.35106 57.14345 1.000 45.79114 146 GLY B CA 1
ATOM 3152 C C . GLY B 1 160 ? -53.33207 10.14111 57.32719 1.000 51.16196 146 GLY B C 1
ATOM 3153 O O . GLY B 1 160 ? -52.52303 11.02662 57.01980 1.000 55.91970 146 GLY B O 1
ATOM 3154 N N . TRP B 1 161 ? -52.95416 8.95734 57.80487 1.000 48.07820 147 TRP B N 1
ATOM 3155 C CA . TRP B 1 161 ? -51.54484 8.61764 57.93543 1.000 47.70124 147 TRP B CA 1
ATOM 3156 C C . TRP B 1 161 ? -50.93107 8.21836 56.59859 1.000 51.12876 147 TRP B C 1
ATOM 3157 O O . TRP B 1 161 ? -49.69802 8.19070 56.47329 1.000 45.95894 147 TRP B O 1
ATOM 3168 N N . GLY B 1 162 ? -51.75807 7.91496 55.59643 1.000 48.61728 148 GLY B N 1
ATOM 3169 C CA . GLY B 1 162 ? -51.22897 7.44412 54.33547 1.000 44.42844 148 GLY B CA 1
ATOM 3170 C C . GLY B 1 162 ? -51.52691 8.32374 53.13986 1.000 49.28968 148 GLY B C 1
ATOM 3171 O O . GLY B 1 162 ? -52.50064 9.08183 53.12088 1.000 60.64383 148 GLY B O 1
ATOM 3172 N N . GLY B 1 163 ? -50.67076 8.22105 52.12865 1.000 45.86228 149 GLY B N 1
ATOM 3173 C CA . GLY B 1 163 ? -50.94377 8.75274 50.81099 1.000 44.34476 149 GLY B CA 1
ATOM 3174 C C . GLY B 1 163 ? -51.23081 7.59053 49.86183 1.000 48.16043 149 GLY B C 1
ATOM 3175 O O . GLY B 1 163 ? -50.50297 6.59236 49.85248 1.000 48.74143 149 GLY B O 1
ATOM 3176 N N . LEU B 1 164 ? -52.29544 7.74923 49.07754 1.000 47.18201 150 LEU B N 1
ATOM 3177 C CA . LEU B 1 164 ? -52.76479 6.74298 48.12505 1.000 43.35011 150 LEU B CA 1
ATOM 3178 C C . LEU B 1 164 ? -52.87391 7.37640 46.74496 1.000 46.40710 150 LEU B C 1
ATOM 3179 O O . LEU B 1 164 ? -53.46827 8.45071 46.60019 1.000 48.84973 150 LEU B O 1
ATOM 3184 N N . VAL B 1 165 ? -52.26661 6.74075 45.74027 1.000 46.91756 151 VAL B N 1
ATOM 3185 C CA . VAL B 1 165 ? -52.42059 7.16128 44.34980 1.000 45.25526 151 VAL B CA 1
ATOM 3186 C C . VAL B 1 165 ? -52.73570 5.94310 43.48697 1.000 47.00126 151 VAL B C 1
ATOM 3187 O O . VAL B 1 165 ? -52.08822 4.89803 43.59978 1.000 50.98721 151 VAL B O 1
ATOM 3191 N N . THR B 1 166 ? -53.71418 6.08380 42.61777 1.000 49.99450 152 THR B N 1
ATOM 3192 C CA . THR B 1 166 ? -53.95599 5.10949 41.56767 1.000 49.62291 152 THR B CA 1
ATOM 3193 C C . THR B 1 166 ? -53.98356 5.87307 40.24713 1.000 45.64469 152 THR B C 1
ATOM 3194 O O . THR B 1 166 ? -54.37996 7.04307 40.20960 1.000 49.35569 152 THR B O 1
ATOM 3198 N N . ILE B 1 167 ? -53.44582 5.26557 39.19466 1.000 45.63052 153 ILE B N 1
ATOM 3199 C CA . ILE B 1 167 ? -53.36441 5.90291 37.88107 1.000 50.13353 153 ILE B CA 1
ATOM 3200 C C . ILE B 1 167 ? -54.27421 5.15348 36.91782 1.000 54.17377 153 ILE B C 1
ATOM 3201 O O . ILE B 1 167 ? -54.08995 3.95010 36.68107 1.000 48.77136 153 ILE B O 1
ATOM 3206 N N . ILE B 1 168 ? -55.23483 5.87785 36.34951 1.000 53.91092 154 ILE B N 1
ATOM 3207 C CA . ILE B 1 168 ? -56.08796 5.36073 35.28856 1.000 56.94172 154 ILE B CA 1
ATOM 3208 C C . ILE B 1 168 ? -55.30954 5.51662 33.99001 1.000 59.22168 154 ILE B C 1
ATOM 3209 O O . ILE B 1 168 ? -55.00194 6.63579 33.57466 1.000 57.65954 154 ILE B O 1
ATOM 3214 N N . SER B 1 169 ? -54.94522 4.40721 33.38559 1.000 52.35315 155 SER B N 1
ATOM 3215 C CA . SER B 1 169 ? -54.22095 4.56901 32.13649 1.000 64.77116 155 SER B CA 1
ATOM 3216 C C . SER B 1 169 ? -55.17837 4.51762 30.94427 1.000 64.20175 155 SER B C 1
ATOM 3217 O O . SER B 1 169 ? -56.21551 3.84886 31.00340 1.000 66.45905 155 SER B O 1
ATOM 3220 N N . PRO B 1 170 ? -54.83938 5.18172 29.83440 1.000 66.85120 156 PRO B N 1
ATOM 3221 C CA . PRO B 1 170 ? -55.79820 5.28033 28.71535 1.000 76.60951 156 PRO B CA 1
ATOM 3222 C C . PRO B 1 170 ? -56.41158 3.95810 28.24803 1.000 77.27542 156 PRO B C 1
ATOM 3223 O O . PRO B 1 170 ? -57.61614 3.92347 27.96425 1.000 76.82349 156 PRO B O 1
ATOM 3227 N N . LYS B 1 171 ? -55.64233 2.87762 28.14845 1.000 75.41879 157 LYS B N 1
ATOM 3228 C CA . LYS B 1 171 ? -56.17544 1.61343 27.65386 1.000 70.76739 157 LYS B CA 1
ATOM 3229 C C . LYS B 1 171 ? -56.52483 0.61651 28.76524 1.000 66.67106 157 LYS B C 1
ATOM 3230 O O . LYS B 1 171 ? -56.76053 -0.55683 28.47210 1.000 69.23203 157 LYS B O 1
ATOM 3236 N N . GLY B 1 172 ? -56.57108 1.04516 30.02866 1.000 64.46850 158 GLY B N 1
ATOM 3237 C CA . GLY B 1 172 ? -56.79556 0.15468 31.14225 1.000 57.43948 158 GLY B CA 1
ATOM 3238 C C . GLY B 1 172 ? -58.13806 0.34652 31.82713 1.000 52.78939 158 GLY B C 1
ATOM 3239 O O . GLY B 1 172 ? -59.01282 1.07920 31.36593 1.000 52.84668 158 GLY B O 1
ATOM 3240 N N . LEU B 1 173 ? -58.30346 -0.35450 32.94808 1.000 52.71597 159 LEU B N 1
ATOM 3241 C CA . LEU B 1 173 ? -59.53397 -0.20385 33.71437 1.000 61.20412 159 LEU B CA 1
ATOM 3242 C C . LEU B 1 173 ? -59.66032 1.21203 34.26967 1.000 61.96795 159 LEU B C 1
ATOM 3243 O O . LEU B 1 173 ? -58.68011 1.82506 34.71126 1.000 65.58010 159 LEU B O 1
ATOM 3248 N N . SER B 1 174 ? -60.88645 1.70869 34.29531 1.000 56.41286 160 SER B N 1
ATOM 3249 C CA . SER B 1 174 ? -61.20170 2.97918 34.92415 1.000 59.61479 160 SER B CA 1
ATOM 3250 C C . SER B 1 174 ? -61.77962 2.71657 36.30825 1.000 61.44557 160 SER B C 1
ATOM 3251 O O . SER B 1 174 ? -62.06532 1.57363 36.67612 1.000 60.75436 160 SER B O 1
ATOM 3254 N N . LEU B 1 175 ? -61.92772 3.79062 37.09305 1.000 59.43505 161 LEU B N 1
ATOM 3255 C CA . LEU B 1 175 ? -62.51979 3.64176 38.41907 1.000 56.40119 161 LEU B CA 1
ATOM 3256 C C . LEU B 1 175 ? -63.94533 3.08540 38.37084 1.000 61.74635 161 LEU B C 1
ATOM 3257 O O . LEU B 1 175 ? -64.44866 2.64662 39.40815 1.000 64.49029 161 LEU B O 1
ATOM 3262 N N . ASN B 1 176 ? -64.62986 3.13654 37.22015 1.000 65.77541 162 ASN B N 1
ATOM 3263 C CA . ASN B 1 176 ? -65.95820 2.51900 37.13070 1.000 81.40301 162 ASN B CA 1
ATOM 3264 C C . ASN B 1 176 ? -65.96725 1.07040 37.59952 1.000 84.88493 162 ASN B C 1
ATOM 3265 O O . ASN B 1 176 ? -66.96364 0.61619 38.17143 1.000 92.06004 162 ASN B O 1
ATOM 3270 N N . SER B 1 177 ? -64.87326 0.33162 37.36905 1.000 71.45617 163 SER B N 1
ATOM 3271 C CA . SER B 1 177 ? -64.86846 -1.10049 37.64617 1.000 66.38221 163 SER B CA 1
ATOM 3272 C C . SER B 1 177 ? -65.26704 -1.40307 39.07854 1.000 66.83267 163 SER B C 1
ATOM 3273 O O . SER B 1 177 ? -65.77460 -2.49581 39.36401 1.000 72.06464 163 SER B O 1
ATOM 3276 N N . ILE B 1 178 ? -65.04425 -0.45421 39.98884 1.000 61.46965 164 ILE B N 1
ATOM 3277 C CA . ILE B 1 178 ? -65.42673 -0.61504 41.38523 1.000 65.38585 164 ILE B CA 1
ATOM 3278 C C . ILE B 1 178 ? -66.70116 0.13794 41.70096 1.000 64.51486 164 ILE B C 1
ATOM 3279 O O . ILE B 1 178 ? -67.19300 0.05448 42.83760 1.000 67.65870 164 ILE B O 1
ATOM 3284 N N . ALA B 1 179 ? -67.22396 0.90802 40.74949 1.000 71.01398 165 ALA B N 1
ATOM 3285 C CA . ALA B 1 179 ? -68.52233 1.55202 40.89855 1.000 77.42168 165 ALA B CA 1
ATOM 3286 C C . ALA B 1 179 ? -69.62440 0.52942 40.64019 1.000 79.79765 165 ALA B C 1
ATOM 3287 O O . ALA B 1 179 ? -69.48471 -0.36189 39.79689 1.000 81.00718 165 ALA B O 1
ATOM 3289 N N . LYS B 1 180 ? -70.71206 0.63379 41.38300 1.000 81.68029 166 LYS B N 1
ATOM 3290 C CA . LYS B 1 180 ? -71.82756 -0.28649 41.21386 1.000 85.67067 166 LYS B CA 1
ATOM 3291 C C . LYS B 1 180 ? -72.87558 0.35835 40.31277 1.000 79.26672 166 LYS B C 1
ATOM 3292 O O . LYS B 1 180 ? -73.18889 1.54297 40.47091 1.000 68.49351 166 LYS B O 1
ATOM 3298 N N . LYS B 1 181 ? -73.34851 -0.39824 39.31739 1.000 81.64524 167 LYS B N 1
ATOM 3299 C CA . LYS B 1 181 ? -74.31162 0.12311 38.34936 1.000 87.97857 167 LYS B CA 1
ATOM 3300 C C . LYS B 1 181 ? -75.60645 0.50648 39.04888 1.000 81.18252 167 LYS B C 1
ATOM 3301 O O . LYS B 1 181 ? -76.33443 -0.36112 39.52652 1.000 88.65587 167 LYS B O 1
ATOM 3307 N N . GLY B 1 182 ? -75.84189 1.79812 39.21712 1.000 76.53680 168 GLY B N 1
ATOM 3308 C CA . GLY B 1 182 ? -77.08097 2.29652 39.76426 1.000 80.06262 168 GLY B CA 1
ATOM 3309 C C . GLY B 1 182 ? -76.95194 3.05890 41.05353 1.000 86.00226 168 GLY B C 1
ATOM 3310 O O . GLY B 1 182 ? -77.89472 3.76684 41.43278 1.000 90.45302 168 GLY B O 1
ATOM 3311 N N . GLU B 1 183 ? -75.82244 2.95830 41.73605 1.000 86.82578 169 GLU B N 1
ATOM 3312 C CA . GLU B 1 183 ? -75.63102 3.67020 42.98454 1.000 91.84922 169 GLU B CA 1
ATOM 3313 C C . GLU B 1 183 ? -74.36918 4.50952 42.90207 1.000 79.94112 169 GLU B C 1
ATOM 3314 O O . GLU B 1 183 ? -73.43743 4.19075 42.16082 1.000 83.95769 169 GLU B O 1
ATOM 3320 N N . LYS B 1 184 ? -74.36992 5.60255 43.65375 1.000 78.77336 170 LYS B N 1
ATOM 3321 C CA . LYS B 1 184 ? -73.33043 6.60593 43.51719 1.000 87.02308 170 LYS B CA 1
ATOM 3322 C C . LYS B 1 184 ? -72.01347 6.16620 44.13619 1.000 80.87034 170 LYS B C 1
ATOM 3323 O O . LYS B 1 184 ? -71.94292 5.31636 45.02751 1.000 72.43935 170 LYS B O 1
ATOM 3329 N N . PHE B 1 185 ? -70.95966 6.76157 43.60589 1.000 77.90551 171 PHE B N 1
ATOM 3330 C CA . PHE B 1 185 ? -69.58389 6.37964 43.85285 1.000 74.62257 171 PHE B CA 1
ATOM 3331 C C . PHE B 1 185 ? -68.83889 7.53801 44.51086 1.000 76.13083 171 PHE B C 1
ATOM 3332 O O . PHE B 1 185 ? -68.93684 8.67425 44.03903 1.000 81.36941 171 PHE B O 1
ATOM 3340 N N . ASN B 1 186 ? -68.15497 7.27940 45.63008 1.000 71.29045 172 ASN B N 1
ATOM 3341 C CA . ASN B 1 186 ? -67.32297 8.32199 46.24674 1.000 69.86888 172 ASN B CA 1
ATOM 3342 C C . ASN B 1 186 ? -66.00038 7.71433 46.73281 1.000 70.12589 172 ASN B C 1
ATOM 3343 O O . ASN B 1 186 ? -65.65974 6.56218 46.44773 1.000 72.28455 172 ASN B O 1
ATOM 3348 N N . GLU B 1 187 ? -65.25489 8.50130 47.50670 1.000 73.31492 173 GLU B N 1
ATOM 3349 C CA . GLU B 1 187 ? -63.92356 8.08350 47.93690 1.000 68.75616 173 GLU B CA 1
ATOM 3350 C C . GLU B 1 187 ? -63.97540 6.93185 48.93623 1.000 69.01749 173 GLU B C 1
ATOM 3351 O O . GLU B 1 187 ? -63.00344 6.16998 49.05450 1.000 59.42974 173 GLU B O 1
ATOM 3357 N N . LEU B 1 188 ? -65.08163 6.79816 49.67401 1.000 72.02598 174 LEU B N 1
ATOM 3358 C CA . LEU B 1 188 ? -65.20751 5.68348 50.60643 1.000 70.69047 174 LEU B CA 1
ATOM 3359 C C . LEU B 1 188 ? -65.17575 4.35238 49.87259 1.000 68.84126 174 LEU B C 1
ATOM 3360 O O . LEU B 1 188 ? -64.68779 3.35413 50.41283 1.000 71.35253 174 LEU B O 1
ATOM 3365 N N . ASN B 1 189 ? -65.69465 4.31968 48.64385 1.000 67.64340 175 ASN B N 1
ATOM 3366 C CA . ASN B 1 189 ? -65.60039 3.11638 47.82522 1.000 66.00434 175 ASN B CA 1
ATOM 3367 C C . ASN B 1 189 ? -64.16045 2.82552 47.42977 1.000 63.54176 175 ASN B C 1
ATOM 3368 O O . ASN B 1 189 ? -63.72544 1.67067 47.43743 1.000 67.21798 175 ASN B O 1
ATOM 3373 N N . VAL B 1 190 ? -63.40528 3.86013 47.08327 1.000 57.92078 176 VAL B N 1
ATOM 3374 C CA . VAL B 1 190 ? -62.02199 3.65461 46.68682 1.000 56.62474 176 VAL B CA 1
ATOM 3375 C C . VAL B 1 190 ? -61.22515 3.09148 47.85399 1.000 58.47139 176 VAL B C 1
ATOM 3376 O O . VAL B 1 190 ? -60.45686 2.13054 47.70816 1.000 54.29040 176 VAL B O 1
ATOM 3380 N N . VAL B 1 191 ? -61.41194 3.67701 49.03529 1.000 60.17747 177 VAL B N 1
ATOM 3381 C CA . VAL B 1 191 ? -60.61368 3.29443 50.19035 1.000 56.78992 177 VAL B CA 1
ATOM 3382 C C . VAL B 1 191 ? -60.99389 1.89794 50.67219 1.000 63.05358 177 VAL B C 1
ATOM 3383 O O . VAL B 1 191 ? -60.12427 1.10925 51.08143 1.000 58.01935 177 VAL B O 1
ATOM 3387 N N . GLU B 1 192 ? -62.29248 1.56144 50.61170 1.000 65.70335 178 GLU B N 1
ATOM 3388 C CA . GLU B 1 192 ? -62.74435 0.20464 50.92817 1.000 58.86935 178 GLU B CA 1
ATOM 3389 C C . GLU B 1 192 ? -62.21759 -0.83097 49.93633 1.000 56.11786 178 GLU B C 1
ATOM 3390 O O . GLU B 1 192 ? -61.97395 -1.98608 50.31028 1.000 55.91634 178 GLU B O 1
ATOM 3396 N N . TYR B 1 193 ? -62.06811 -0.45541 48.66936 1.000 53.51207 179 TYR B N 1
ATOM 3397 C CA . TYR B 1 193 ? -61.40184 -1.34299 47.72600 1.000 51.95639 179 TYR B CA 1
ATOM 3398 C C . TYR B 1 193 ? -59.93109 -1.53154 48.10678 1.000 53.40817 179 TYR B C 1
ATOM 3399 O O . TYR B 1 193 ? -59.40174 -2.64686 48.03658 1.000 51.55809 179 TYR B O 1
ATOM 3408 N N . VAL B 1 194 ? -59.24537 -0.44835 48.49123 1.000 54.73586 180 VAL B N 1
ATOM 3409 C CA . VAL B 1 194 ? -57.81993 -0.55003 48.81232 1.000 48.72969 180 VAL B CA 1
ATOM 3410 C C . VAL B 1 194 ? -57.60539 -1.45369 50.02380 1.000 51.36004 180 VAL B C 1
ATOM 3411 O O . VAL B 1 194 ? -56.80095 -2.39670 49.97860 1.000 49.96602 180 VAL B O 1
ATOM 3415 N N . SER B 1 195 ? -58.36817 -1.22523 51.10035 1.000 48.38341 181 SER B N 1
ATOM 3416 C CA . SER B 1 195 ? -58.21863 -2.05915 52.29000 1.000 45.18734 181 SER B CA 1
ATOM 3417 C C . SER B 1 195 ? -58.49803 -3.52992 51.98629 1.000 52.89943 181 SER B C 1
ATOM 3418 O O . SER B 1 195 ? -57.73453 -4.41495 52.40242 1.000 57.75284 181 SER B O 1
ATOM 3421 N N . SER B 1 196 ? -59.58093 -3.80917 51.24450 1.000 53.24720 182 SER B N 1
ATOM 3422 C CA . SER B 1 196 ? -59.91254 -5.18665 50.87450 1.000 52.46633 182 SER B CA 1
ATOM 3423 C C . SER B 1 196 ? -58.81457 -5.82062 50.03012 1.000 54.64438 182 SER B C 1
ATOM 3424 O O . SER B 1 196 ? -58.55605 -7.02608 50.13963 1.000 57.25818 182 SER B O 1
ATOM 3427 N N . TYR B 1 197 ? -58.24341 -5.05078 49.10308 1.000 42.08484 183 TYR B N 1
ATOM 3428 C CA . TYR B 1 197 ? -57.15322 -5.54864 48.27991 1.000 46.75908 183 TYR B CA 1
ATOM 3429 C C . TYR B 1 197 ? -55.93378 -5.86122 49.13690 1.000 53.35150 183 TYR B C 1
ATOM 3430 O O . TYR B 1 197 ? -55.36631 -6.96093 49.05358 1.000 49.26598 183 TYR B O 1
ATOM 3439 N N . MET B 1 198 ? -55.55511 -4.92511 50.01300 1.000 51.23306 184 MET B N 1
ATOM 3440 C CA . MET B 1 198 ? -54.42388 -5.16775 50.89861 1.000 47.90450 184 MET B CA 1
ATOM 3441 C C . MET B 1 198 ? -54.65187 -6.40721 51.75356 1.000 53.16798 184 MET B C 1
ATOM 3442 O O . MET B 1 198 ? -53.75337 -7.24427 51.88840 1.000 57.18641 184 MET B O 1
ATOM 3447 N N . ARG B 1 199 ? -55.85295 -6.55261 52.32290 1.000 47.75113 185 ARG B N 1
ATOM 3448 C CA . ARG B 1 199 ? -56.13416 -7.71945 53.15536 1.000 47.85458 185 ARG B CA 1
ATOM 3449 C C . ARG B 1 199 ? -56.11870 -8.99787 52.32871 1.000 53.14757 185 ARG B C 1
ATOM 3450 O O . ARG B 1 199 ? -55.67158 -10.04483 52.80996 1.000 57.63235 185 ARG B O 1
ATOM 3458 N N . PHE B 1 200 ? -56.62185 -8.93037 51.09042 1.000 55.42135 186 PHE B N 1
ATOM 3459 C CA . PHE B 1 200 ? -56.61888 -10.08559 50.19167 1.000 53.75774 186 PHE B CA 1
ATOM 3460 C C . PHE B 1 200 ? -55.20684 -10.64221 50.00779 1.000 51.73276 186 PHE B C 1
ATOM 3461 O O . PHE B 1 200 ? -55.02340 -11.85521 49.87493 1.000 54.08982 186 PHE B O 1
ATOM 3469 N N . TRP B 1 201 ? -54.20429 -9.76234 49.96088 1.000 60.12482 187 TRP B N 1
ATOM 3470 C CA . TRP B 1 201 ? -52.80467 -10.11490 49.76043 1.000 59.85590 187 TRP B CA 1
ATOM 3471 C C . TRP B 1 201 ? -52.04011 -10.32212 51.06163 1.000 67.23046 187 TRP B C 1
ATOM 3472 O O . TRP B 1 201 ? -50.80207 -10.29805 51.04647 1.000 67.11178 187 TRP B O 1
ATOM 3483 N N . GLY B 1 202 ? -52.73119 -10.49472 52.18497 1.000 61.07991 188 GLY B N 1
ATOM 3484 C CA . GLY B 1 202 ? -52.01633 -10.79710 53.40287 1.000 61.30309 188 GLY B CA 1
ATOM 3485 C C . GLY B 1 202 ? -51.35175 -9.60898 54.04758 1.000 64.60793 188 GLY B C 1
ATOM 3486 O O . GLY B 1 202 ? -50.57267 -9.79915 54.98900 1.000 77.21944 188 GLY B O 1
ATOM 3487 N N . LYS B 1 203 ? -51.64079 -8.39337 53.57765 1.000 55.38969 189 LYS B N 1
ATOM 3488 C CA . LYS B 1 203 ? -51.08848 -7.15835 54.12654 1.000 53.37005 189 LYS B CA 1
ATOM 3489 C C . LYS B 1 203 ? -52.21379 -6.27068 54.65103 1.000 54.70795 189 LYS B C 1
ATOM 3490 O O . LYS B 1 203 ? -52.33328 -5.10959 54.23744 1.000 50.07935 189 LYS B O 1
ATOM 3496 N N . PRO B 1 204 ? -53.03722 -6.75110 55.57303 1.000 58.34742 190 PRO B N 1
ATOM 3497 C CA . PRO B 1 204 ? -54.12536 -5.89657 56.05536 1.000 56.35834 190 PRO B CA 1
ATOM 3498 C C . PRO B 1 204 ? -53.59415 -4.59709 56.64463 1.000 63.04140 190 PRO B C 1
ATOM 3499 O O . PRO B 1 204 ? -52.58487 -4.57547 57.35005 1.000 65.84561 190 PRO B O 1
ATOM 3503 N N . GLN B 1 205 ? -54.27592 -3.50471 56.31532 1.000 58.86947 191 GLN B N 1
ATOM 3504 C CA . GLN B 1 205 ? -54.00911 -2.18703 56.88079 1.000 48.61582 191 GLN B CA 1
ATOM 3505 C C . GLN B 1 205 ? -55.05666 -1.95076 57.96243 1.000 52.13189 191 GLN B C 1
ATOM 3506 O O . GLN B 1 205 ? -56.09404 -1.33562 57.73122 1.000 61.49417 191 GLN B O 1
ATOM 3512 N N . GLU B 1 206 ? -54.76209 -2.42742 59.17078 1.000 60.47853 192 GLU B N 1
ATOM 3513 C CA . GLU B 1 206 ? -55.74244 -2.34646 60.24396 1.000 65.21080 192 GLU B CA 1
ATOM 3514 C C . GLU B 1 206 ? -56.00009 -0.90888 60.66938 1.000 71.20327 192 GLU B C 1
ATOM 3515 O O . GLU B 1 206 ? -57.12184 -0.57565 61.06123 1.000 85.00291 192 GLU B O 1
ATOM 3521 N N . TRP B 1 207 ? -54.99657 -0.03875 60.59441 1.000 63.79342 193 TRP B N 1
ATOM 3522 C CA . TRP B 1 207 ? -55.26043 1.36730 60.86196 1.000 64.20017 193 TRP B CA 1
ATOM 3523 C C . TRP B 1 207 ? -56.29859 1.91700 59.88589 1.000 65.35474 193 TRP B C 1
ATOM 3524 O O . TRP B 1 207 ? -57.22798 2.63056 60.28554 1.000 66.18319 193 TRP B O 1
ATOM 3535 N N . LEU B 1 208 ? -56.18716 1.54624 58.60954 1.000 60.63307 194 LEU B N 1
ATOM 3536 C CA . LEU B 1 208 ? -57.12208 2.04674 57.61340 1.000 57.23486 194 LEU B CA 1
ATOM 3537 C C . LEU B 1 208 ? -58.51359 1.48915 57.84387 1.000 59.94894 194 LEU B C 1
ATOM 3538 O O . LEU B 1 208 ? -59.50048 2.22865 57.78698 1.000 60.48252 194 LEU B O 1
ATOM 3543 N N . GLU B 1 209 ? -58.60733 0.19171 58.13293 1.000 65.32188 195 GLU B N 1
ATOM 3544 C CA . GLU B 1 209 ? -59.90037 -0.41450 58.42086 1.000 67.04918 195 GLU B CA 1
ATOM 3545 C C . GLU B 1 209 ? -60.53871 0.20234 59.65981 1.000 72.73233 195 GLU B C 1
ATOM 3546 O O . GLU B 1 209 ? -61.76538 0.34114 59.72470 1.000 74.94869 195 GLU B O 1
ATOM 3552 N N . ASP B 1 210 ? -59.71991 0.59552 60.64001 1.000 74.46442 196 ASP B N 1
ATOM 3553 C CA . ASP B 1 210 ? -60.23090 1.18786 61.87396 1.000 77.48777 196 ASP B CA 1
ATOM 3554 C C . ASP B 1 210 ? -60.89154 2.54110 61.61873 1.000 68.02999 196 ASP B C 1
ATOM 3555 O O . ASP B 1 210 ? -61.99859 2.80016 62.10813 1.000 65.15831 196 ASP B O 1
ATOM 3560 N N . ILE B 1 211 ? -60.22759 3.41933 60.85320 1.000 59.59711 197 ILE B N 1
ATOM 3561 C CA . ILE B 1 211 ? -60.77630 4.74977 60.59190 1.000 60.27751 197 ILE B CA 1
ATOM 3562 C C . ILE B 1 211 ? -62.01016 4.67957 59.68422 1.000 64.81970 197 ILE B C 1
ATOM 3563 O O . ILE B 1 211 ? -62.95810 5.45604 59.85427 1.000 66.03473 197 ILE B O 1
ATOM 3568 N N . ILE B 1 212 ? -62.04011 3.73491 58.74051 1.000 65.44956 198 ILE B N 1
ATOM 3569 C CA . ILE B 1 212 ? -63.23224 3.51142 57.92459 1.000 64.23008 198 ILE B CA 1
ATOM 3570 C C . ILE B 1 212 ? -64.41424 3.11925 58.80965 1.000 71.73312 198 ILE B C 1
ATOM 3571 O O . ILE B 1 212 ? -65.53827 3.60463 58.63360 1.000 73.68116 198 ILE B O 1
ATOM 3576 N N . TYR B 1 213 ? -64.18477 2.20932 59.75838 1.000 72.72100 199 TYR B N 1
ATOM 3577 C CA . TYR B 1 213 ? -65.25951 1.79382 60.65916 1.000 76.90071 199 TYR B CA 1
ATOM 3578 C C . TYR B 1 213 ? -65.77016 2.97219 61.48158 1.000 83.43236 199 TYR B C 1
ATOM 3579 O O . TYR B 1 213 ? -66.98126 3.20471 61.56559 1.000 85.77045 199 TYR B O 1
ATOM 3588 N N . LYS B 1 214 ? -64.85296 3.73528 62.09004 1.000 86.52733 200 LYS B N 1
ATOM 3589 C CA . LYS B 1 214 ? -65.25510 4.90398 62.86901 1.000 87.13108 200 LYS B CA 1
ATOM 3590 C C . LYS B 1 214 ? -66.03766 5.88811 62.00883 1.000 81.73134 200 LYS B C 1
ATOM 3591 O O . LYS B 1 214 ? -67.05577 6.43671 62.44835 1.000 88.14996 200 LYS B O 1
ATOM 3597 N N . PHE B 1 215 ? -65.57987 6.11746 60.77587 1.000 69.08003 201 PHE B N 1
ATOM 3598 C CA . PHE B 1 215 ? -66.23535 7.09417 59.91691 1.000 70.93772 201 PHE B CA 1
ATOM 3599 C C . PHE B 1 215 ? -67.63483 6.64204 59.51174 1.000 79.22865 201 PHE B C 1
ATOM 3600 O O . PHE B 1 215 ? -68.57580 7.44249 59.52653 1.000 88.32200 201 PHE B O 1
ATOM 3608 N N . LYS B 1 216 ? -67.79429 5.37109 59.13277 1.000 80.62538 202 LYS B N 1
ATOM 3609 C CA . LYS B 1 216 ? -69.10816 4.89210 58.70399 1.000 87.88420 202 LYS B CA 1
ATOM 3610 C C . LYS B 1 216 ? -70.10711 4.89073 59.85772 1.000 95.10542 202 LYS B C 1
ATOM 3611 O O . LYS B 1 216 ? -71.28278 5.22772 59.66902 1.000 95.78462 202 LYS B O 1
ATOM 3617 N N . ASN B 1 217 ? -69.66960 4.48336 61.04865 1.000 97.75747 203 ASN B N 1
ATOM 3618 C CA . ASN B 1 217 ? -70.51790 4.47000 62.23302 1.000 107.76641 203 ASN B CA 1
ATOM 3619 C C . ASN B 1 217 ? -70.60536 5.81990 62.91537 1.000 109.00446 203 ASN B C 1
ATOM 3620 O O . ASN B 1 217 ? -71.01763 5.89122 64.08056 1.000 112.07364 203 ASN B O 1
ATOM 3625 N N . GLU B 1 218 ? -70.23518 6.89019 62.22561 1.000 106.53004 204 GLU B N 1
ATOM 3626 C CA . GLU B 1 218 ? -70.46052 8.21768 62.76572 1.000 110.52247 204 GLU B CA 1
ATOM 3627 C C . GLU B 1 218 ? -71.95138 8.50723 62.76543 1.000 122.27060 204 GLU B C 1
ATOM 3628 O O . GLU B 1 218 ? -72.64087 8.26291 61.76888 1.000 120.68329 204 GLU B O 1
ATOM 3634 N N . ARG B 1 219 ? -72.44589 9.01191 63.89786 1.000 136.30335 205 ARG B N 1
ATOM 3635 C CA . ARG B 1 219 ? -73.85270 9.37835 64.01547 1.000 150.47733 205 ARG B CA 1
ATOM 3636 C C . ARG B 1 219 ? -74.21131 10.45306 62.99714 1.000 145.25736 205 ARG B C 1
ATOM 3637 O O . ARG B 1 219 ? -75.09923 10.26742 62.15685 1.000 149.32204 205 ARG B O 1
ATOM 3645 N N . GLU B 1 220 ? -73.51412 11.58193 63.05380 1.000 136.56029 206 GLU B N 1
ATOM 3646 C CA . GLU B 1 220 ? -73.72050 12.67558 62.11920 1.000 134.66026 206 GLU B CA 1
ATOM 3647 C C . GLU B 1 220 ? -73.08894 12.34836 60.77081 1.000 130.43070 206 GLU B C 1
ATOM 3648 O O . GLU B 1 220 ? -72.10437 11.60779 60.68920 1.000 130.95058 206 GLU B O 1
ATOM 3654 N N . LYS B 1 221 ? -73.66321 12.90187 59.70269 1.000 125.56783 207 LYS B N 1
ATOM 3655 C CA . LYS B 1 221 ? -73.10685 12.73572 58.36066 1.000 119.45310 207 LYS B CA 1
ATOM 3656 C C . LYS B 1 221 ? -72.17420 13.90763 58.05665 1.000 112.88934 207 LYS B C 1
ATOM 3657 O O . LYS B 1 221 ? -72.63088 15.04285 57.87690 1.000 116.56992 207 LYS B O 1
ATOM 3663 N N . LEU B 1 222 ? -70.86715 13.62634 57.99524 1.000 99.99359 208 LEU B N 1
ATOM 3664 C CA . LEU B 1 222 ? -69.82453 14.62707 57.80238 1.000 85.81747 208 LEU B CA 1
ATOM 3665 C C . LEU B 1 222 ? -68.88026 14.21861 56.67761 1.000 81.72901 208 LEU B C 1
ATOM 3666 O O . LEU B 1 222 ? -68.94332 13.10507 56.15564 1.000 88.38761 208 LEU B O 1
ATOM 3671 N N . SER B 1 223 ? -68.01743 15.15522 56.28083 1.000 79.76989 209 SER B N 1
ATOM 3672 C CA . SER B 1 223 ? -66.95004 14.85233 55.33334 1.000 76.37210 209 SER B CA 1
ATOM 3673 C C . SER B 1 223 ? -65.87916 13.98670 56.00332 1.000 72.66201 209 SER B C 1
ATOM 3674 O O . SER B 1 223 ? -65.66523 14.08012 57.21573 1.000 74.61108 209 SER B O 1
ATOM 3677 N N . PRO B 1 224 ? -65.18328 13.14895 55.23673 1.000 67.16942 210 PRO B N 1
ATOM 3678 C CA . PRO B 1 224 ? -64.12555 12.30278 55.81929 1.000 62.96490 210 PRO B CA 1
ATOM 3679 C C . PRO B 1 224 ? -63.00817 13.14132 56.41157 1.000 58.67524 210 PRO B C 1
ATOM 3680 O O . PRO B 1 224 ? -62.64793 14.19891 55.87390 1.000 55.36788 210 PRO B O 1
ATOM 3684 N N . PRO B 1 225 ? -62.44170 12.71029 57.52806 1.000 63.23309 211 PRO B N 1
ATOM 3685 C CA . PRO B 1 225 ? -61.27478 13.41148 58.07647 1.000 68.72643 211 PRO B CA 1
ATOM 3686 C C . PRO B 1 225 ? -60.03968 13.22669 57.20390 1.000 64.71314 211 PRO B C 1
ATOM 3687 O O . PRO B 1 225 ? -59.87488 12.21583 56.52173 1.000 59.04145 211 PRO B O 1
ATOM 3691 N N . GLN B 1 226 ? -59.15527 14.21986 57.23855 1.000 68.26914 212 GLN B N 1
ATOM 3692 C CA . GLN B 1 226 ? -57.88663 14.13128 56.52871 1.000 67.27116 212 GLN B CA 1
ATOM 3693 C C . GLN B 1 226 ? -56.81034 14.86284 57.32836 1.000 69.33911 212 GLN B C 1
ATOM 3694 O O . GLN B 1 226 ? -57.09901 15.81349 58.06713 1.000 64.33649 212 GLN B O 1
ATOM 3700 N N . LEU B 1 227 ? -55.56241 14.42046 57.15733 1.000 60.75982 213 LEU B N 1
ATOM 3701 C CA . LEU B 1 227 ? -54.43327 14.93112 57.91329 1.000 54.74261 213 LEU B CA 1
ATOM 3702 C C . LEU B 1 227 ? -53.37819 15.51132 56.98214 1.000 55.80413 213 LEU B C 1
ATOM 3703 O O . LEU B 1 227 ? -53.24750 15.10315 55.82637 1.000 55.27883 213 LEU B O 1
ATOM 3708 N N . SER B 1 228 ? -52.57509 16.43033 57.52253 1.000 46.66699 214 SER B N 1
ATOM 3709 C CA . SER B 1 228 ? -51.46492 16.97405 56.74695 1.000 50.02450 214 SER B CA 1
ATOM 3710 C C . SER B 1 228 ? -50.46241 15.89410 56.36157 1.000 50.19969 214 SER B C 1
ATOM 3711 O O . SER B 1 228 ? -49.80229 16.00421 55.32385 1.000 55.94749 214 SER B O 1
ATOM 3714 N N . VAL B 1 229 ? -50.33598 14.84742 57.17853 1.000 48.56381 215 VAL B N 1
ATOM 3715 C CA . VAL B 1 229 ? -49.38097 13.77856 56.89366 1.000 42.97626 215 VAL B CA 1
ATOM 3716 C C . VAL B 1 229 ? -49.65439 13.16510 55.53136 1.000 45.62345 215 VAL B C 1
ATOM 3717 O O . VAL B 1 229 ? -48.76330 13.08350 54.67590 1.000 40.75057 215 VAL B O 1
ATOM 3721 N N . GLY B 1 230 ? -50.90529 12.74735 55.30224 1.000 42.53748 216 GLY B N 1
ATOM 3722 C CA . GLY B 1 230 ? -51.24362 12.11175 54.03980 1.000 43.86226 216 GLY B CA 1
ATOM 3723 C C . GLY B 1 230 ? -51.12276 13.04681 52.85412 1.000 44.76035 216 GLY B C 1
ATOM 3724 O O . GLY B 1 230 ? -50.67643 12.63715 51.77947 1.000 51.50578 216 GLY B O 1
ATOM 3725 N N . SER B 1 231 ? -51.52368 14.31084 53.02966 1.000 46.05969 217 SER B N 1
ATOM 3726 C CA . SER B 1 231 ? -51.39366 15.28671 51.95376 1.000 44.01308 217 SER B CA 1
ATOM 3727 C C . SER B 1 231 ? -49.93690 15.45753 51.54759 1.000 48.88785 217 SER B C 1
ATOM 3728 O O . SER B 1 231 ? -49.60887 15.42289 50.35468 1.000 48.23116 217 SER B O 1
ATOM 3731 N N . TRP B 1 232 ? -49.03823 15.62845 52.53436 1.000 44.89017 218 TRP B N 1
ATOM 3732 C CA . TRP B 1 232 ? -47.62502 15.81416 52.21452 1.000 46.42152 218 TRP B CA 1
ATOM 3733 C C . TRP B 1 232 ? -47.02836 14.56695 51.56237 1.000 48.83962 218 TRP B C 1
ATOM 3734 O O . TRP B 1 232 ? -46.27239 14.67607 50.58994 1.000 48.31803 218 TRP B O 1
ATOM 3745 N N . VAL B 1 233 ? -47.38711 13.37470 52.05762 1.000 43.69769 219 VAL B N 1
ATOM 3746 C CA . VAL B 1 233 ? -46.88813 12.13204 51.47170 1.000 42.55058 219 VAL B CA 1
ATOM 3747 C C . VAL B 1 233 ? -47.40992 11.95667 50.05241 1.000 42.77082 219 VAL B C 1
ATOM 3748 O O . VAL B 1 233 ? -46.65116 11.61535 49.13279 1.000 39.03182 219 VAL B O 1
ATOM 3752 N N . VAL B 1 234 ? -48.70845 12.19917 49.84769 1.000 44.28790 220 VAL B N 1
ATOM 3753 C CA . VAL B 1 234 ? -49.28422 11.95935 48.52827 1.000 41.96951 220 VAL B CA 1
ATOM 3754 C C . VAL B 1 234 ? -48.73754 12.95421 47.51202 1.000 43.94713 220 VAL B C 1
ATOM 3755 O O . VAL B 1 234 ? -48.56047 12.60841 46.33800 1.000 44.23490 220 VAL B O 1
ATOM 3759 N N . ALA B 1 235 ? -48.40119 14.17643 47.95052 1.000 49.27203 221 ALA B N 1
ATOM 3760 C CA . ALA B 1 235 ? -47.79611 15.15825 47.04926 1.000 49.80569 221 ALA B CA 1
ATOM 3761 C C . ALA B 1 235 ? -46.45468 14.66276 46.52406 1.000 47.64303 221 ALA B C 1
ATOM 3762 O O . ALA B 1 235 ? -46.14102 14.81189 45.33503 1.000 42.65589 221 ALA B O 1
ATOM 3764 N N . GLY B 1 236 ? -45.64883 14.06362 47.40256 1.000 40.57578 222 GLY B N 1
ATOM 3765 C CA . GLY B 1 236 ? -44.40925 13.47428 46.94782 1.000 44.17946 222 GLY B CA 1
ATOM 3766 C C . GLY B 1 236 ? -44.64369 12.30641 46.00940 1.000 42.25815 222 GLY B C 1
ATOM 3767 O O . GLY B 1 236 ? -43.96226 12.17170 44.98857 1.000 39.17728 222 GLY B O 1
ATOM 3768 N N . MET B 1 237 ? -45.60457 11.44151 46.34216 1.000 40.85156 223 MET B N 1
ATOM 3769 C CA . MET B 1 237 ? -45.89794 10.30755 45.46331 1.000 45.91351 223 MET B CA 1
ATOM 3770 C C . MET B 1 237 ? -46.28490 10.79143 44.07710 1.000 46.11079 223 MET B C 1
ATOM 3771 O O . MET B 1 237 ? -45.77169 10.29080 43.06701 1.000 46.58845 223 MET B O 1
ATOM 3776 N N . CYS B 1 238 ? -47.16365 11.79672 44.01406 1.000 42.60201 224 CYS B N 1
ATOM 3777 C CA . CYS B 1 238 ? -47.63731 12.27745 42.72035 1.000 45.05135 224 CYS B CA 1
ATOM 3778 C C . CYS B 1 238 ? -46.50145 12.84546 41.89246 1.000 45.60950 224 CYS B C 1
ATOM 3779 O O . CYS B 1 238 ? -46.45418 12.64145 40.67349 1.000 46.23910 224 CYS B O 1
ATOM 3782 N N . THR B 1 239 ? -45.58198 13.57032 42.53303 1.000 46.60889 225 THR B N 1
ATOM 3783 C CA . THR B 1 239 ? -44.46819 14.15335 41.79528 1.000 45.95550 225 THR B CA 1
ATOM 3784 C C . THR B 1 239 ? -43.59413 13.05833 41.18457 1.000 49.15567 225 THR B C 1
ATOM 3785 O O . THR B 1 239 ? -43.15688 13.17133 40.03183 1.000 48.85483 225 THR B O 1
ATOM 3789 N N . HIS B 1 240 ? -43.33795 11.98680 41.94837 1.000 49.41054 226 HIS B N 1
ATOM 3790 C CA . HIS B 1 240 ? -42.58332 10.83918 41.44427 1.000 51.70515 226 HIS B CA 1
ATOM 3791 C C . HIS B 1 240 ? -43.31466 10.18869 40.26665 1.000 52.65039 226 HIS B C 1
ATOM 3792 O O . HIS B 1 240 ? -42.71485 9.91189 39.21605 1.000 43.33940 226 HIS B O 1
ATOM 3799 N N . ILE B 1 241 ? -44.62877 9.97688 40.41681 1.000 52.84945 227 ILE B N 1
ATOM 3800 C CA . ILE B 1 241 ? -45.42706 9.37151 39.35494 1.000 45.94799 227 ILE B CA 1
ATOM 3801 C C . ILE B 1 241 ? -45.41205 10.24334 38.10402 1.000 49.02673 227 ILE B C 1
ATOM 3802 O O . ILE B 1 241 ? -45.23128 9.74116 36.98866 1.000 42.69294 227 ILE B O 1
ATOM 3807 N N . LEU B 1 242 ? -45.58555 11.56537 38.26914 1.000 53.69896 228 LEU B N 1
ATOM 3808 C CA . LEU B 1 242 ? -45.52165 12.48449 37.12882 1.000 52.83291 228 LEU B CA 1
ATOM 3809 C C . LEU B 1 242 ? -44.17586 12.39905 36.41655 1.000 58.54157 228 LEU B C 1
ATOM 3810 O O . LEU B 1 242 ? -44.11534 12.36463 35.18295 1.000 56.83674 228 LEU B O 1
ATOM 3815 N N . PHE B 1 243 ? -43.08373 12.36101 37.17635 1.000 58.14539 229 PHE B N 1
ATOM 3816 C CA . PHE B 1 243 ? -41.77189 12.23074 36.55918 1.000 56.52566 229 PHE B CA 1
ATOM 3817 C C . PHE B 1 243 ? -41.66718 10.93648 35.75693 1.000 56.65465 229 PHE B C 1
ATOM 3818 O O . PHE B 1 243 ? -41.06992 10.91598 34.67584 1.000 59.03993 229 PHE B O 1
ATOM 3826 N N . ASN B 1 244 ? -42.21625 9.83887 36.28563 1.000 53.45372 230 ASN B N 1
ATOM 3827 C CA . ASN B 1 244 ? -42.16798 8.56539 35.57344 1.000 56.39263 230 ASN B CA 1
ATOM 3828 C C . ASN B 1 244 ? -43.00403 8.61261 34.29731 1.000 59.83888 230 ASN B C 1
ATOM 3829 O O . ASN B 1 244 ? -42.58640 8.10493 33.24927 1.000 57.58448 230 ASN B O 1
ATOM 3834 N N . ILE B 1 245 ? -44.18916 9.21808 34.36890 1.000 62.42975 231 ILE B N 1
ATOM 3835 C CA . ILE B 1 245 ? -45.05208 9.33523 33.19661 1.000 55.16515 231 ILE B CA 1
ATOM 3836 C C . ILE B 1 245 ? -44.40594 10.20157 32.11414 1.000 56.69222 231 ILE B C 1
ATOM 3837 O O . ILE B 1 245 ? -44.42235 9.84816 30.92966 1.000 61.69036 231 ILE B O 1
ATOM 3842 N N . ALA B 1 246 ? -43.80870 11.33251 32.49294 1.000 58.33775 232 ALA B N 1
ATOM 3843 C CA . ALA B 1 246 ? -43.22048 12.20760 31.48090 1.000 58.84620 232 ALA B CA 1
ATOM 3844 C C . ALA B 1 246 ? -42.02103 11.55366 30.80640 1.000 59.31648 232 ALA B C 1
ATOM 3845 O O . ALA B 1 246 ? -41.85648 11.65410 29.58425 1.000 63.17093 232 ALA B O 1
ATOM 3847 N N . THR B 1 247 ? -41.19668 10.85600 31.58209 1.000 69.39752 233 THR B N 1
ATOM 3848 C CA . THR B 1 247 ? -39.97798 10.21159 31.11174 1.000 69.00924 233 THR B CA 1
ATOM 3849 C C . THR B 1 247 ? -40.20138 8.78421 30.63655 1.000 71.25514 233 THR B C 1
ATOM 3850 O O . THR B 1 247 ? -39.22676 8.07936 30.34934 1.000 74.92781 233 THR B O 1
ATOM 3854 N N . GLN B 1 248 ? -41.45343 8.34221 30.56463 1.000 70.95970 234 GLN B N 1
ATOM 3855 C CA . GLN B 1 248 ? -41.79779 7.03082 30.02135 1.000 71.89330 234 GLN B CA 1
ATOM 3856 C C . GLN B 1 248 ? -41.13381 5.90008 30.79971 1.000 70.09557 234 GLN B C 1
ATOM 3857 O O . GLN B 1 248 ? -40.67286 4.91674 30.22295 1.000 84.33772 234 GLN B O 1
ATOM 3863 N N . ARG B 1 249 ? -41.08022 6.04081 32.11706 1.000 65.46298 235 ARG B N 1
ATOM 3864 C CA . ARG B 1 249 ? -40.70635 4.94784 33.00070 1.000 61.28006 235 ARG B CA 1
ATOM 3865 C C . ARG B 1 249 ? -41.97207 4.21723 33.42049 1.000 63.67025 235 ARG B C 1
ATOM 3866 O O . ARG B 1 249 ? -43.04567 4.81523 33.49390 1.000 65.61113 235 ARG B O 1
ATOM 3874 N N . GLU B 1 250 ? -41.83829 2.92517 33.72323 1.000 70.69756 236 GLU B N 1
ATOM 3875 C CA . GLU B 1 250 ? -43.01103 2.10567 34.02025 1.000 73.62641 236 GLU B CA 1
ATOM 3876 C C . GLU B 1 250 ? -43.71838 2.57787 35.28458 1.000 68.28854 236 GLU B C 1
ATOM 3877 O O . GLU B 1 250 ? -43.09338 3.04946 36.23969 1.000 65.36183 236 GLU B O 1
ATOM 3883 N N . ILE B 1 251 ? -45.04738 2.44062 35.28644 1.000 63.59180 237 ILE B N 1
ATOM 3884 C CA . ILE B 1 251 ? -45.85434 2.72708 36.46518 1.000 54.06654 237 ILE B CA 1
ATOM 3885 C C . ILE B 1 251 ? -46.90359 1.63344 36.61949 1.000 51.46894 237 ILE B C 1
ATOM 3886 O O . ILE B 1 251 ? -47.22734 0.91244 35.67822 1.000 59.21169 237 ILE B O 1
ATOM 3891 N N . LYS B 1 252 ? -47.42446 1.50974 37.83324 1.000 48.82047 238 LYS B N 1
ATOM 3892 C CA . LYS B 1 252 ? -48.56245 0.64001 38.10861 1.000 49.73278 238 LYS B CA 1
ATOM 3893 C C . LYS B 1 252 ? -49.85869 1.37280 37.74798 1.000 53.98406 238 LYS B C 1
ATOM 3894 O O . LYS B 1 252 ? -50.06257 2.52772 38.14582 1.000 54.69848 238 LYS B O 1
ATOM 3900 N N . SER B 1 253 ? -50.74228 0.70471 37.00332 1.000 51.96632 239 SER B N 1
ATOM 3901 C CA . SER B 1 253 ? -52.04358 1.26486 36.65980 1.000 51.87457 239 SER B CA 1
ATOM 3902 C C . SER B 1 253 ? -53.15096 0.61058 37.46954 1.000 55.39843 239 SER B C 1
ATOM 3903 O O . SER B 1 253 ? -53.01119 -0.50946 37.95991 1.000 51.33034 239 SER B O 1
ATOM 3906 N N . PHE B 1 254 ? -54.23303 1.34837 37.65362 1.000 59.38633 240 PHE B N 1
ATOM 3907 C CA . PHE B 1 254 ? -55.42570 0.75449 38.22631 1.000 56.25167 240 PHE B CA 1
ATOM 3908 C C . PHE B 1 254 ? -55.80123 -0.49011 37.41438 1.000 56.16384 240 PHE B C 1
ATOM 3909 O O . PHE B 1 254 ? -55.77074 -0.44881 36.17554 1.000 59.72794 240 PHE B O 1
ATOM 3917 N N . PRO B 1 255 ? -56.20240 -1.60427 38.05969 1.000 55.16020 241 PRO B N 1
ATOM 3918 C CA . PRO B 1 255 ? -56.61319 -1.78027 39.45594 1.000 47.46093 241 PRO B CA 1
ATOM 3919 C C . PRO B 1 255 ? -55.49449 -1.80254 40.48667 1.000 47.44728 241 PRO B C 1
ATOM 3920 O O . PRO B 1 255 ? -55.80969 -1.87769 41.67878 1.000 44.83863 241 PRO B O 1
ATOM 3924 N N . GLU B 1 256 ? -54.23702 -1.70938 40.06792 1.000 50.42805 242 GLU B N 1
ATOM 3925 C CA . GLU B 1 256 ? -53.15858 -1.57826 41.03775 1.000 49.37348 242 GLU B CA 1
ATOM 3926 C C . GLU B 1 256 ? -52.95282 -0.10743 41.43665 1.000 52.14613 242 GLU B C 1
ATOM 3927 O O . GLU B 1 256 ? -53.37400 0.82274 40.73911 1.000 62.77171 242 GLU B O 1
ATOM 3933 N N . PHE B 1 257 ? -52.29870 0.09664 42.57927 1.000 46.26455 243 PHE B N 1
ATOM 3934 C CA . PHE B 1 257 ? -52.19128 1.43136 43.16940 1.000 47.68722 243 PHE B CA 1
ATOM 3935 C C . PHE B 1 257 ? -50.92900 1.53148 44.03576 1.000 45.40194 243 PHE B C 1
ATOM 3936 O O . PHE B 1 257 ? -50.26482 0.53770 44.32880 1.000 46.79702 243 PHE B O 1
ATOM 3944 N N . TYR B 1 258 ? -50.63245 2.74844 44.48670 1.000 48.65373 244 TYR B N 1
ATOM 3945 C CA . TYR B 1 258 ? -49.51486 3.01967 45.38740 1.000 46.79806 244 TYR B CA 1
ATOM 3946 C C . TYR B 1 258 ? -50.03758 3.49118 46.72924 1.000 49.10785 244 TYR B C 1
ATOM 3947 O O . TYR B 1 258 ? -50.79224 4.47093 46.79893 1.000 53.91231 244 TYR B O 1
ATOM 3956 N N . LEU B 1 259 ? -49.60638 2.81631 47.78827 1.000 46.12657 245 LEU B N 1
ATOM 3957 C CA . LEU B 1 259 ? -49.97297 3.16625 49.15224 1.000 49.59415 245 LEU B CA 1
ATOM 3958 C C . LEU B 1 259 ? -48.69866 3.38073 49.96237 1.000 47.90247 245 LEU B C 1
ATOM 3959 O O . LEU B 1 259 ? -47.81935 2.51599 49.99794 1.000 54.46408 245 LEU B O 1
ATOM 3964 N N . SER B 1 260 ? -48.58625 4.53683 50.58892 1.000 43.44932 246 SER B N 1
ATOM 3965 C CA . SER B 1 260 ? -47.37780 4.90299 51.31164 1.000 42.22113 246 SER B CA 1
ATOM 3966 C C . SER B 1 260 ? -47.76202 5.43701 52.67583 1.000 44.33531 246 SER B C 1
ATOM 3967 O O . SER B 1 260 ? -48.59027 6.34833 52.77724 1.000 49.36658 246 SER B O 1
ATOM 3970 N N . SER B 1 261 ? -47.14475 4.89580 53.71652 1.000 47.69644 247 SER B N 1
ATOM 3971 C CA . SER B 1 261 ? -47.41845 5.35628 55.07032 1.000 54.42800 247 SER B CA 1
ATOM 3972 C C . SER B 1 261 ? -46.20710 5.03096 55.93052 1.000 58.51101 247 SER B C 1
ATOM 3973 O O . SER B 1 261 ? -45.32861 4.26156 55.53224 1.000 62.35100 247 SER B O 1
ATOM 3976 N N . LEU B 1 262 ? -46.16018 5.63999 57.11745 1.000 63.22379 248 LEU B N 1
ATOM 3977 C CA . LEU B 1 262 ? -45.06499 5.35153 58.04258 1.000 63.59633 248 LEU B CA 1
ATOM 3978 C C . LEU B 1 262 ? -45.00906 3.86798 58.35357 1.000 74.18271 248 LEU B C 1
ATOM 3979 O O . LEU B 1 262 ? -43.93426 3.26449 58.34737 1.000 68.49398 248 LEU B O 1
ATOM 3984 N N . GLU B 1 263 ? -46.17711 3.25708 58.56449 1.000 97.61163 249 GLU B N 1
ATOM 3985 C CA . GLU B 1 263 ? -46.35306 1.83655 58.84407 1.000 116.37472 249 GLU B CA 1
ATOM 3986 C C . GLU B 1 263 ? -45.80400 0.95068 57.72111 1.000 123.29119 249 GLU B C 1
ATOM 3987 O O . GLU B 1 263 ? -45.68916 -0.26845 57.88846 1.000 130.76082 249 GLU B O 1
ATOM 3993 N N . GLY B 1 264 ? -45.43328 1.54264 56.58517 1.000 118.86334 250 GLY B N 1
ATOM 3994 C CA . GLY B 1 264 ? -44.94064 0.77255 55.45340 1.000 113.62378 250 GLY B CA 1
ATOM 3995 C C . GLY B 1 264 ? -43.59146 1.20978 54.90763 1.000 109.14239 250 GLY B C 1
ATOM 3996 O O . GLY B 1 264 ? -42.67788 0.39519 54.74770 1.000 108.69023 250 GLY B O 1
ATOM 3998 N N . LYS C 1 16 ? -4.67286 65.63947 32.96676 1.000 157.53660 2 LYS C N 1
ATOM 3999 C CA . LYS C 1 16 ? -4.79050 65.26671 34.37212 1.000 158.62691 2 LYS C CA 1
ATOM 4000 C C . LYS C 1 16 ? -3.63877 64.33130 34.75999 1.000 152.15913 2 LYS C C 1
ATOM 4001 O O . LYS C 1 16 ? -2.99390 63.73854 33.89027 1.000 153.65530 2 LYS C O 1
ATOM 4007 N N . HIS C 1 17 ? -3.38312 64.21327 36.06882 1.000 141.71494 3 HIS C N 1
ATOM 4008 C CA . HIS C 1 17 ? -2.35490 63.31228 36.58193 1.000 125.08705 3 HIS C CA 1
ATOM 4009 C C . HIS C 1 17 ? -2.60714 61.86880 36.14435 1.000 112.67701 3 HIS C C 1
ATOM 4010 O O . HIS C 1 17 ? -1.69672 61.03768 36.20479 1.000 108.20065 3 HIS C O 1
ATOM 4017 N N . ARG C 1 18 ? -3.83467 61.57016 35.70361 1.000 102.30019 4 ARG C N 1
ATOM 4018 C CA . ARG C 1 18 ? -4.23087 60.24785 35.21807 1.000 84.62108 4 ARG C CA 1
ATOM 4019 C C . ARG C 1 18 ? -3.41673 59.77573 34.00647 1.000 75.66703 4 ARG C C 1
ATOM 4020 O O . ARG C 1 18 ? -3.18409 58.57043 33.85027 1.000 69.42435 4 ARG C O 1
ATOM 4028 N N . TYR C 1 19 ? -2.99513 60.67873 33.12280 1.000 71.94291 5 TYR C N 1
ATOM 4029 C CA . TYR C 1 19 ? -2.17852 60.27501 31.98430 1.000 71.78877 5 TYR C CA 1
ATOM 4030 C C . TYR C 1 19 ? -0.70048 60.58350 32.19845 1.000 77.97374 5 TYR C C 1
ATOM 4031 O O . TYR C 1 19 ? 0.06067 60.66131 31.22695 1.000 71.89283 5 TYR C O 1
ATOM 4040 N N . SER C 1 20 ? -0.28497 60.71856 33.46268 1.000 82.18805 6 SER C N 1
ATOM 4041 C CA . SER C 1 20 ? 1.09004 61.08209 33.79428 1.000 81.58442 6 SER C CA 1
ATOM 4042 C C . SER C 1 20 ? 2.09471 60.12467 33.16068 1.000 80.95951 6 SER C C 1
ATOM 4043 O O . SER C 1 20 ? 3.05360 60.55552 32.50818 1.000 75.44804 6 SER C O 1
ATOM 4046 N N . ARG C 1 21 ? 1.87606 58.81898 33.31145 1.000 78.69389 7 ARG C N 1
ATOM 4047 C CA . ARG C 1 21 ? 2.82756 57.84441 32.79614 1.000 69.53850 7 ARG C CA 1
ATOM 4048 C C . ARG C 1 21 ? 2.70296 57.62136 31.29240 1.000 70.14775 7 ARG C C 1
ATOM 4049 O O . ARG C 1 21 ? 3.43296 56.78432 30.74923 1.000 70.53389 7 ARG C O 1
ATOM 4057 N N . ASN C 1 22 ? 1.82102 58.35637 30.60565 1.000 66.44568 8 ASN C N 1
ATOM 4058 C CA . ASN C 1 22 ? 1.72871 58.28695 29.15150 1.000 64.46482 8 ASN C CA 1
ATOM 4059 C C . ASN C 1 22 ? 2.78745 59.12268 28.43972 1.000 65.55369 8 ASN C C 1
ATOM 4060 O O . ASN C 1 22 ? 2.88484 59.04391 27.20730 1.000 62.50508 8 ASN C O 1
ATOM 4065 N N . ARG C 1 23 ? 3.58390 59.90128 29.17453 1.000 64.98108 9 ARG C N 1
ATOM 4066 C CA . ARG C 1 23 ? 4.48235 60.85199 28.54767 1.000 62.86482 9 ARG C CA 1
ATOM 4067 C C . ARG C 1 23 ? 5.55982 60.12811 27.73913 1.000 69.67120 9 ARG C C 1
ATOM 4068 O O . ARG C 1 23 ? 5.77369 58.91715 27.86571 1.000 67.36939 9 ARG C O 1
ATOM 4076 N N . LEU C 1 24 ? 6.24424 60.90843 26.89728 1.000 73.81527 10 LEU C N 1
ATOM 4077 C CA . LEU C 1 24 ? 7.24112 60.43859 25.93948 1.000 71.41983 10 LEU C CA 1
ATOM 4078 C C . LEU C 1 24 ? 6.57734 59.61956 24.83705 1.000 74.39879 10 LEU C C 1
ATOM 4079 O O . LEU C 1 24 ? 6.79281 59.89944 23.65429 1.000 77.08353 10 LEU C O 1
ATOM 4084 N N . TYR C 1 25 ? 5.76012 58.62277 25.19843 1.000 74.57230 11 TYR C N 1
ATOM 4085 C CA . TYR C 1 25 ? 4.98483 57.89574 24.19056 1.000 71.58692 11 TYR C CA 1
ATOM 4086 C C . TYR C 1 25 ? 3.98740 58.81183 23.47774 1.000 70.16162 11 TYR C C 1
ATOM 4087 O O . TYR C 1 25 ? 3.83282 58.74167 22.25409 1.000 68.40394 11 TYR C O 1
ATOM 4096 N N . LEU C 1 26 ? 3.30401 59.67595 24.22110 1.000 71.17536 12 LEU C N 1
ATOM 4097 C CA . LEU C 1 26 ? 2.37552 60.64883 23.66136 1.000 70.07531 12 LEU C CA 1
ATOM 4098 C C . LEU C 1 26 ? 2.79693 62.04698 24.08514 1.000 71.65312 12 LEU C C 1
ATOM 4099 O O . LEU C 1 26 ? 3.19316 62.25690 25.23466 1.000 78.68719 12 LEU C O 1
ATOM 4104 N N . ASN C 1 27 ? 2.70251 63.00262 23.16741 1.000 70.26746 13 ASN C N 1
ATOM 4105 C CA . ASN C 1 27 ? 2.87520 64.40450 23.52422 1.000 73.36238 13 ASN C CA 1
ATOM 4106 C C . ASN C 1 27 ? 1.55094 64.98042 24.00855 1.000 73.36107 13 ASN C C 1
ATOM 4107 O O . ASN C 1 27 ? 0.49557 64.35644 23.86463 1.000 70.28765 13 ASN C O 1
ATOM 4112 N N . PRO C 1 28 ? 1.57444 66.15937 24.64417 1.000 77.36855 14 PRO C N 1
ATOM 4113 C CA . PRO C 1 28 ? 0.31421 66.74716 25.14130 1.000 84.59647 14 PRO C CA 1
ATOM 4114 C C . PRO C 1 28 ? -0.77142 66.90823 24.09111 1.000 89.27586 14 PRO C C 1
ATOM 4115 O O . PRO C 1 28 ? -1.95328 66.71205 24.40060 1.000 93.56521 14 PRO C O 1
ATOM 4119 N N . LYS C 1 29 ? -0.40629 67.26198 22.85960 1.000 87.93756 15 LYS C N 1
ATOM 4120 C CA . LYS C 1 29 ? -1.42134 67.47228 21.83752 1.000 89.15492 15 LYS C CA 1
ATOM 4121 C C . LYS C 1 29 ? -2.05932 66.16203 21.39967 1.000 87.41538 15 LYS C C 1
ATOM 4122 O O . LYS C 1 29 ? -3.26083 66.12957 21.10652 1.000 88.80305 15 LYS C O 1
ATOM 4128 N N . GLU C 1 30 ? -1.29169 65.06568 21.39161 1.000 82.85702 16 GLU C N 1
ATOM 4129 C CA . GLU C 1 30 ? -1.86104 63.77088 21.02331 1.000 78.39878 16 GLU C CA 1
ATOM 4130 C C . GLU C 1 30 ? -2.83135 63.26294 22.08552 1.000 75.47970 16 GLU C C 1
ATOM 4131 O O . GLU C 1 30 ? -3.89527 62.72479 21.75325 1.000 78.29432 16 GLU C O 1
ATOM 4137 N N . GLN C 1 31 ? -2.48286 63.41757 23.36365 1.000 67.31422 17 GLN C N 1
ATOM 4138 C CA . GLN C 1 31 ? -3.41178 63.06111 24.43033 1.000 69.14383 17 GLN C CA 1
ATOM 4139 C C . GLN C 1 31 ? -4.72282 63.83461 24.27802 1.000 73.19770 17 GLN C C 1
ATOM 4140 O O . GLN C 1 31 ? -5.81198 63.29613 24.52165 1.000 66.68059 17 GLN C O 1
ATOM 4146 N N . GLU C 1 32 ? -4.62309 65.10930 23.88561 1.000 80.12605 18 GLU C N 1
ATOM 4147 C CA . GLU C 1 32 ? -5.79528 65.93837 23.61642 1.000 86.50319 18 GLU C CA 1
ATOM 4148 C C . GLU C 1 32 ? -6.60523 65.41807 22.43383 1.000 82.96894 18 GLU C C 1
ATOM 4149 O O . GLU C 1 32 ? -7.84092 65.38545 22.48401 1.000 78.97394 18 GLU C O 1
ATOM 4155 N N . LEU C 1 33 ? -5.92867 65.01223 21.35757 1.000 81.60392 19 LEU C N 1
ATOM 4156 C CA . LEU C 1 33 ? -6.63832 64.58522 20.15538 1.000 77.82515 19 LEU C CA 1
ATOM 4157 C C . LEU C 1 33 ? -7.47207 63.33764 20.41708 1.000 76.79531 19 LEU C C 1
ATOM 4158 O O . LEU C 1 33 ? -8.64703 63.27350 20.03568 1.000 74.75675 19 LEU C O 1
ATOM 4163 N N . ILE C 1 34 ? -6.88002 62.32900 21.06618 1.000 75.45051 20 ILE C N 1
ATOM 4164 C CA . ILE C 1 34 ? -7.60176 61.08054 21.27379 1.000 73.60171 20 ILE C CA 1
ATOM 4165 C C . ILE C 1 34 ? -8.70099 61.23467 22.31922 1.000 70.25099 20 ILE C C 1
ATOM 4166 O O . ILE C 1 34 ? -9.62415 60.41090 22.36387 1.000 75.55636 20 ILE C O 1
ATOM 4171 N N . LYS C 1 35 ? -8.64093 62.28885 23.13886 1.000 66.29793 21 LYS C N 1
ATOM 4172 C CA . LYS C 1 35 ? -9.64028 62.50563 24.18296 1.000 70.34365 21 LYS C CA 1
ATOM 4173 C C . LYS C 1 35 ? -11.05583 62.51188 23.61767 1.000 84.33609 21 LYS C C 1
ATOM 4174 O O . LYS C 1 35 ? -11.95806 61.86907 24.16690 1.000 83.72404 21 LYS C O 1
ATOM 4180 N N . ASP C 1 36 ? -11.26330 63.22395 22.50708 1.000 91.20419 22 ASP C N 1
ATOM 4181 C CA . ASP C 1 36 ? -12.58223 63.39740 21.91595 1.000 92.15621 22 ASP C CA 1
ATOM 4182 C C . ASP C 1 36 ? -12.77875 62.64342 20.60438 1.000 88.15919 22 ASP C C 1
ATOM 4183 O O . ASP C 1 36 ? -13.86731 62.71640 20.02598 1.000 90.61660 22 ASP C O 1
ATOM 4188 N N . TYR C 1 37 ? -11.76806 61.91153 20.12802 1.000 82.32560 23 TYR C N 1
ATOM 4189 C CA . TYR C 1 37 ? -11.84124 61.12812 18.89757 1.000 71.72927 23 TYR C CA 1
ATOM 4190 C C . TYR C 1 37 ? -12.97120 60.09760 18.95683 1.000 71.58610 23 TYR C C 1
ATOM 4191 O O . TYR C 1 37 ? -12.87287 59.11014 19.69801 1.000 74.93238 23 TYR C O 1
ATOM 4200 N N . PRO C 1 38 ? -14.04776 60.28383 18.18485 1.000 73.26249 24 PRO C N 1
ATOM 4201 C CA . PRO C 1 38 ? -15.24830 59.43449 18.33265 1.000 75.98674 24 PRO C CA 1
ATOM 4202 C C . PRO C 1 38 ? -15.04168 58.04235 17.75589 1.000 73.92447 24 PRO C C 1
ATOM 4203 O O . PRO C 1 38 ? -14.89744 57.86517 16.54120 1.000 76.06936 24 PRO C O 1
ATOM 4207 N N . ILE C 1 39 ? -15.07838 57.04490 18.63203 1.000 68.09389 25 ILE C N 1
ATOM 4208 C CA . ILE C 1 39 ? -14.93046 55.64223 18.27137 1.000 64.99111 25 ILE C CA 1
ATOM 4209 C C . ILE C 1 39 ? -16.28006 54.95853 18.40496 1.000 65.69376 25 ILE C C 1
ATOM 4210 O O . ILE C 1 39 ? -16.98814 55.14733 19.40094 1.000 70.89965 25 ILE C O 1
ATOM 4215 N N . LEU C 1 40 ? -16.62831 54.15193 17.41083 1.000 64.05354 26 LEU C N 1
ATOM 4216 C CA . LEU C 1 40 ? -17.81155 53.30718 17.46730 1.000 67.46115 26 LEU C CA 1
ATOM 4217 C C . LEU C 1 40 ? -17.38829 51.86130 17.69673 1.000 69.32987 26 LEU C C 1
ATOM 4218 O O . LEU C 1 40 ? -16.50112 51.34524 17.00479 1.000 72.50109 26 LEU C O 1
ATOM 4223 N N . LEU C 1 41 ? -17.99739 51.22652 18.69208 1.000 65.81060 27 LEU C N 1
ATOM 4224 C CA . LEU C 1 41 ? -17.71237 49.84228 19.04562 1.000 57.64499 27 LEU C CA 1
ATOM 4225 C C . LEU C 1 41 ? -18.98520 49.03183 18.84447 1.000 59.59896 27 LEU C C 1
ATOM 4226 O O . LEU C 1 41 ? -19.93131 49.14735 19.63281 1.000 62.11765 27 LEU C O 1
ATOM 4231 N N . GLY C 1 42 ? -18.99300 48.17786 17.82628 1.000 58.58298 28 GLY C N 1
ATOM 4232 C CA . GLY C 1 42 ? -20.12384 47.30302 17.61749 1.000 60.25173 28 GLY C CA 1
ATOM 4233 C C . GLY C 1 42 ? -19.88613 45.93594 18.21613 1.000 64.76126 28 GLY C C 1
ATOM 4234 O O . GLY C 1 42 ? -19.17376 45.11386 17.63863 1.000 63.80281 28 GLY C O 1
ATOM 4235 N N . GLY C 1 43 ? -20.50313 45.67336 19.36434 1.000 68.07237 29 GLY C N 1
ATOM 4236 C CA . GLY C 1 43 ? -20.30177 44.42455 20.06738 1.000 68.15926 29 GLY C CA 1
ATOM 4237 C C . GLY C 1 43 ? -19.46308 44.58342 21.31893 1.000 63.79318 29 GLY C C 1
ATOM 4238 O O . GLY C 1 43 ? -18.27712 44.90460 21.24342 1.000 65.16592 29 GLY C O 1
ATOM 4239 N N . ALA C 1 44 ? -20.06247 44.33557 22.48251 1.000 64.95160 30 ALA C N 1
ATOM 4240 C CA . ALA C 1 44 ? -19.39315 44.52659 23.76182 1.000 61.08872 30 ALA C CA 1
ATOM 4241 C C . ALA C 1 44 ? -18.91090 43.21712 24.37146 1.000 60.18320 30 ALA C C 1
ATOM 4242 O O . ALA C 1 44 ? -18.84351 43.09660 25.59592 1.000 63.41524 30 ALA C O 1
ATOM 4244 N N . GLY C 1 45 ? -18.58919 42.22408 23.55379 1.000 62.96894 31 GLY C N 1
ATOM 4245 C CA . GLY C 1 45 ? -18.04071 41.00731 24.11184 1.000 59.74328 31 GLY C CA 1
ATOM 4246 C C . GLY C 1 45 ? -16.53583 41.14651 24.18777 1.000 62.09135 31 GLY C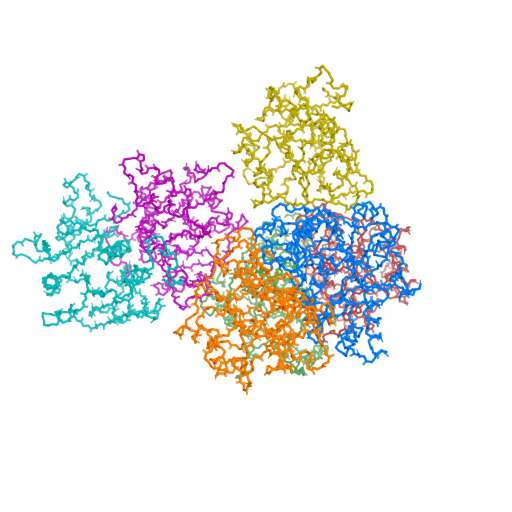 C 1
ATOM 4247 O O . GLY C 1 45 ? -15.98906 41.74346 25.12248 1.000 60.06879 31 GLY C O 1
ATOM 4248 N N . ILE C 1 46 ? -15.85795 40.63982 23.16501 1.000 56.83801 32 ILE C N 1
ATOM 4249 C CA . ILE C 1 46 ? -14.43719 40.92573 22.98613 1.000 64.14052 32 ILE C CA 1
ATOM 4250 C C . ILE C 1 46 ? -14.18614 42.43249 23.01383 1.000 66.66610 32 ILE C C 1
ATOM 4251 O O . ILE C 1 46 ? -13.12327 42.88980 23.45286 1.000 64.11959 32 ILE C O 1
ATOM 4256 N N . GLY C 1 47 ? -15.17177 43.22977 22.58615 1.000 65.83735 33 GLY C N 1
ATOM 4257 C CA . GLY C 1 47 ? -15.04597 44.67540 22.62313 1.000 61.31665 33 GLY C CA 1
ATOM 4258 C C . GLY C 1 47 ? -15.03895 45.26797 24.01934 1.000 63.66137 33 GLY C C 1
ATOM 4259 O O . GLY C 1 47 ? -14.61434 46.41626 24.19053 1.000 63.85654 33 GLY C O 1
ATOM 4260 N N . SER C 1 48 ? -15.51380 44.52202 25.02089 1.000 63.08606 34 SER C N 1
ATOM 4261 C CA . SER C 1 48 ? -15.50215 45.04716 26.38231 1.000 63.45170 34 SER C CA 1
ATOM 4262 C C . SER C 1 48 ? -14.08706 45.09529 26.96048 1.000 66.20051 34 SER C C 1
ATOM 4263 O O . SER C 1 48 ? -13.78026 45.97844 27.77255 1.000 63.03029 34 SER C O 1
ATOM 4266 N N . ILE C 1 49 ? -13.21801 44.15872 26.56980 1.000 59.43260 35 ILE C N 1
ATOM 4267 C CA . ILE C 1 49 ? -11.81518 44.26261 26.95958 1.000 57.61805 35 ILE C CA 1
ATOM 4268 C C . ILE C 1 49 ? -11.14061 45.40990 26.21052 1.000 54.40614 35 ILE C C 1
ATOM 4269 O O . ILE C 1 49 ? -10.37876 46.18920 26.79683 1.000 49.12254 35 ILE C O 1
ATOM 4274 N N . ILE C 1 50 ? -11.42030 45.53805 24.90957 1.000 46.08418 36 ILE C N 1
ATOM 4275 C CA . ILE C 1 50 ? -10.83838 46.60970 24.10383 1.000 46.37163 36 ILE C CA 1
ATOM 4276 C C . ILE C 1 50 ? -11.19529 47.98145 24.67544 1.000 56.22197 36 ILE C C 1
ATOM 4277 O O . ILE C 1 50 ? -10.35569 48.89000 24.72498 1.000 60.86833 36 ILE C O 1
ATOM 4282 N N . ALA C 1 51 ? -12.44580 48.15776 25.10785 1.000 58.76707 37 ALA C N 1
ATOM 4283 C CA . ALA C 1 51 ? -12.88096 49.46678 25.57607 1.000 58.17968 37 ALA C CA 1
ATOM 4284 C C . ALA C 1 51 ? -12.08992 49.91798 26.80052 1.000 60.96683 37 ALA C C 1
ATOM 4285 O O . ALA C 1 51 ? -11.65504 51.07501 26.87088 1.000 61.27010 37 ALA C O 1
ATOM 4287 N N . GLU C 1 52 ? -11.87033 49.01942 27.76726 1.000 62.18038 38 GLU C N 1
ATOM 4288 C CA . GLU C 1 52 ? -11.13523 49.41054 28.97326 1.000 59.05988 38 GLU C CA 1
ATOM 4289 C C . GLU C 1 52 ? -9.69386 49.78769 28.64183 1.000 56.04087 38 GLU C C 1
ATOM 4290 O O . GLU C 1 52 ? -9.18334 50.81132 29.11667 1.000 49.25575 38 GLU C O 1
ATOM 4296 N N . CYS C 1 53 ? -9.02322 48.97098 27.82146 1.000 45.25956 39 CYS C N 1
ATOM 4297 C CA . CYS C 1 53 ? -7.65137 49.27681 27.44521 1.000 48.60596 39 CYS C CA 1
ATOM 4298 C C . CYS C 1 53 ? -7.56809 50.60004 26.69993 1.000 56.62660 39 CYS C C 1
ATOM 4299 O O . CYS C 1 53 ? -6.67652 51.41319 26.96404 1.000 72.08951 39 CYS C O 1
ATOM 4302 N N . ALA C 1 54 ? -8.50234 50.84541 25.78247 1.000 54.43825 40 ALA C N 1
ATOM 4303 C CA . ALA C 1 54 ? -8.48073 52.08649 25.01303 1.000 55.33752 40 ALA C CA 1
ATOM 4304 C C . ALA C 1 54 ? -8.86300 53.29116 25.86996 1.000 55.14709 40 ALA C C 1
ATOM 4305 O O . ALA C 1 54 ? -8.30792 54.38569 25.69721 1.000 52.41510 40 ALA C O 1
ATOM 4307 N N . LEU C 1 55 ? -9.82314 53.12359 26.78237 1.000 55.43123 41 LEU C N 1
ATOM 4308 C CA . LEU C 1 55 ? -10.19576 54.23979 27.64608 1.000 60.53196 41 LEU C CA 1
ATOM 4309 C C . LEU C 1 55 ? -9.02806 54.64937 28.53911 1.000 61.15699 41 LEU C C 1
ATOM 4310 O O . LEU C 1 55 ? -8.64716 55.82490 28.58420 1.000 66.18898 41 LEU C O 1
ATOM 4315 N N . ARG C 1 56 ? -8.40072 53.68057 29.20609 1.000 51.87399 42 ARG C N 1
ATOM 4316 C CA . ARG C 1 56 ? -7.29125 54.02731 30.08504 1.000 57.20708 42 ARG C CA 1
ATOM 4317 C C . ARG C 1 56 ? -6.17022 54.71528 29.31518 1.000 56.68875 42 ARG C C 1
ATOM 4318 O O . ARG C 1 56 ? -5.55411 55.65287 29.83046 1.000 56.25270 42 ARG C O 1
ATOM 4326 N N . PHE C 1 57 ? -5.94829 54.31140 28.06066 1.000 53.09398 43 PHE C N 1
ATOM 4327 C CA . PHE C 1 57 ? -4.97288 54.96823 27.19564 1.000 49.83288 43 PHE C CA 1
ATOM 4328 C C . PHE C 1 57 ? -5.31229 56.44076 26.98347 1.000 64.07710 43 PHE C C 1
ATOM 4329 O O . PHE C 1 57 ? -4.40886 57.27347 26.84795 1.000 69.62252 43 PHE C O 1
ATOM 4337 N N . GLY C 1 58 ? -6.59916 56.78649 26.94946 1.000 68.86808 44 GLY C N 1
ATOM 4338 C CA . GLY C 1 58 ? -6.97755 58.17868 26.80798 1.000 68.30878 44 GLY C CA 1
ATOM 4339 C C . GLY C 1 58 ? -8.09207 58.45395 25.81430 1.000 70.95627 44 GLY C C 1
ATOM 4340 O O . GLY C 1 58 ? -8.50254 59.60831 25.65690 1.000 79.83881 44 GLY C O 1
ATOM 4341 N N . PHE C 1 59 ? -8.59020 57.41602 25.13882 1.000 65.50402 45 PHE C N 1
ATOM 4342 C CA . PHE C 1 59 ? -9.74151 57.54760 24.24291 1.000 61.95616 45 PHE C CA 1
ATOM 4343 C C . PHE C 1 59 ? -10.99755 57.65586 25.10222 1.000 56.21282 45 PHE C C 1
ATOM 4344 O O . PHE C 1 59 ? -11.45328 56.66191 25.67273 1.000 56.64957 45 PHE C O 1
ATOM 4352 N N . GLU C 1 60 ? -11.55579 58.85764 25.20644 1.000 55.85620 46 GLU C N 1
ATOM 4353 C CA . GLU C 1 60 ? -12.64512 59.13272 26.13016 1.000 59.38365 46 GLU C CA 1
ATOM 4354 C C . GLU C 1 60 ? -13.99928 59.30903 25.44217 1.000 78.27808 46 GLU C C 1
ATOM 4355 O O . GLU C 1 60 ? -14.98264 59.65275 26.11038 1.000 85.49373 46 GLU C O 1
ATOM 4361 N N . ASN C 1 61 ? -14.08053 59.09370 24.13083 1.000 77.28025 47 ASN C N 1
ATOM 4362 C CA . ASN C 1 61 ? -15.31708 59.27178 23.37196 1.000 73.07217 47 ASN C CA 1
ATOM 4363 C C . ASN C 1 61 ? -15.63132 57.93125 22.71910 1.000 68.84274 47 ASN C C 1
ATOM 4364 O O . ASN C 1 61 ? -15.13742 57.64095 21.62620 1.000 68.60765 47 ASN C O 1
ATOM 4369 N N . ILE C 1 62 ? -16.42178 57.09494 23.39236 1.000 67.13876 48 ILE C N 1
ATOM 4370 C CA . ILE C 1 62 ? -16.68117 55.74057 22.91100 1.000 69.66760 48 ILE C CA 1
ATOM 4371 C C . ILE C 1 62 ? -18.17993 55.48255 22.88852 1.000 73.97610 48 ILE C C 1
ATOM 4372 O O . ILE C 1 62 ? -18.85977 55.64400 23.90778 1.000 81.04998 48 ILE C O 1
ATOM 4377 N N . THR C 1 63 ? -18.68014 55.05681 21.73150 1.000 69.51161 49 THR C N 1
ATOM 4378 C CA . THR C 1 63 ? -20.04175 54.56795 21.56866 1.000 69.08520 49 THR C CA 1
ATOM 4379 C C . THR C 1 63 ? -20.00045 53.04622 21.48686 1.000 67.69510 49 THR C C 1
ATOM 4380 O O . THR C 1 63 ? -19.22025 52.48471 20.71055 1.000 67.00284 49 THR C O 1
ATOM 4384 N N . ILE C 1 64 ? -20.82996 52.38173 22.28614 1.000 66.26860 50 ILE C N 1
ATOM 4385 C CA . ILE C 1 64 ? -20.87822 50.92568 22.33267 1.000 64.26447 50 ILE C CA 1
ATOM 4386 C C . ILE C 1 64 ? -22.30037 50.48626 21.99780 1.000 66.41542 50 ILE C C 1
ATOM 4387 O O . ILE C 1 64 ? -23.26425 50.95969 22.61389 1.000 66.37816 50 ILE C O 1
ATOM 4392 N N . VAL C 1 65 ? -22.43299 49.59026 21.02024 1.000 61.76190 51 VAL C N 1
ATOM 4393 C CA . VAL C 1 65 ? -23.73069 49.05329 20.61220 1.000 64.73519 51 VAL C CA 1
ATOM 4394 C C . VAL C 1 65 ? -23.68107 47.53532 20.72867 1.000 67.21063 51 VAL C C 1
ATOM 4395 O O . VAL C 1 65 ? -22.78746 46.89063 20.16741 1.000 67.98228 51 VAL C O 1
ATOM 4399 N N . ASP C 1 66 ? -24.63173 46.97434 21.46857 1.000 59.54615 52 ASP C N 1
ATOM 4400 C CA . ASP C 1 66 ? -24.74368 45.53746 21.66621 1.000 63.37423 52 ASP C CA 1
ATOM 4401 C C . ASP C 1 66 ? -26.13206 45.25585 22.23884 1.000 68.55584 52 ASP C C 1
ATOM 4402 O O . ASP C 1 66 ? -26.64115 46.02771 23.06123 1.000 63.14799 52 ASP C O 1
ATOM 4407 N N . GLY C 1 67 ? -26.73994 44.15676 21.79773 1.000 69.92575 53 GLY C N 1
ATOM 4408 C CA . GLY C 1 67 ? -28.06417 43.79021 22.27132 1.000 71.80531 53 GLY C CA 1
ATOM 4409 C C . GLY C 1 67 ? -28.07170 42.59266 23.20131 1.000 71.89830 53 GLY C C 1
ATOM 4410 O O . GLY C 1 67 ? -29.13286 42.18161 23.67953 1.000 76.31016 53 GLY C O 1
ATOM 4411 N N . ASP C 1 68 ? -26.89778 42.01661 23.45513 1.000 69.65278 54 ASP C N 1
ATOM 4412 C CA . ASP C 1 68 ? -26.79489 40.82985 24.28798 1.000 68.82829 54 ASP C CA 1
ATOM 4413 C C . ASP C 1 68 ? -26.78647 41.21204 25.76605 1.000 69.38189 54 ASP C C 1
ATOM 4414 O O . ASP C 1 68 ? -26.54150 42.36356 26.14002 1.000 67.56172 54 ASP C O 1
ATOM 4419 N N . HIS C 1 69 ? -27.09357 40.23007 26.60675 1.000 65.01981 55 HIS C N 1
ATOM 4420 C CA . HIS C 1 69 ? -26.91637 40.32770 28.04696 1.000 70.53747 55 HIS C CA 1
ATOM 4421 C C . HIS C 1 69 ? -25.71476 39.48638 28.47546 1.000 71.26093 55 HIS C C 1
ATOM 4422 O O . HIS C 1 69 ? -25.22240 38.63065 27.73771 1.000 62.65855 55 HIS C O 1
ATOM 4429 N N . VAL C 1 70 ? -25.24781 39.72479 29.69308 1.000 71.72607 56 VAL C N 1
ATOM 4430 C CA . VAL C 1 70 ? -24.07043 39.02752 30.19194 1.000 69.43219 56 VAL C CA 1
ATOM 4431 C C . VAL C 1 70 ? -24.44679 37.59756 30.55262 1.000 72.72340 56 VAL C C 1
ATOM 4432 O O . VAL C 1 70 ? -25.39237 37.36122 31.30875 1.000 79.62836 56 VAL C O 1
ATOM 4436 N N . GLU C 1 71 ? -23.68726 36.64241 30.02954 1.000 73.48822 57 GLU C N 1
ATOM 4437 C CA . GLU C 1 71 ? -23.86483 35.22482 30.29573 1.000 78.48541 57 GLU C CA 1
ATOM 4438 C C . GLU C 1 71 ? -22.68588 34.70901 31.10625 1.000 78.30838 57 GLU C C 1
ATOM 4439 O O . GLU C 1 71 ? -21.62873 35.33867 31.15970 1.000 76.13449 57 GLU C O 1
ATOM 4445 N N . ASN C 1 72 ? -22.88994 33.55713 31.75452 1.000 77.94025 58 ASN C N 1
ATOM 4446 C CA . ASN C 1 72 ? -21.82882 32.94322 32.54914 1.000 74.37778 58 ASN C CA 1
ATOM 4447 C C . ASN C 1 72 ? -20.57244 32.70548 31.72059 1.000 77.85919 58 ASN C C 1
ATOM 4448 O O . ASN C 1 72 ? -19.45681 33.02014 32.15178 1.000 75.90209 58 ASN C O 1
ATOM 4453 N N . SER C 1 73 ? -20.74217 32.16805 30.51475 1.000 77.81684 59 SER C N 1
ATOM 4454 C CA . SER C 1 73 ? -19.63174 31.81520 29.64489 1.000 66.93073 59 SER C CA 1
ATOM 4455 C C . SER C 1 73 ? -18.80028 33.01718 29.18958 1.000 63.40291 59 SER C C 1
ATOM 4456 O O . SER C 1 73 ? -17.70985 32.81790 28.63391 1.000 62.01590 59 SER C O 1
ATOM 4459 N N . ASN C 1 74 ? -19.27802 34.24883 29.41484 1.000 59.66413 60 ASN C N 1
ATOM 4460 C CA . ASN C 1 74 ? -18.51668 35.44047 29.05249 1.000 58.50021 60 ASN C CA 1
ATOM 4461 C C . ASN C 1 74 ? -17.33230 35.68195 29.97879 1.000 63.57648 60 ASN C C 1
ATOM 4462 O O . ASN C 1 74 ? -16.38533 36.36917 29.57703 1.000 57.68144 60 ASN C O 1
ATOM 4467 N N . LEU C 1 75 ? -17.37324 35.14604 31.20749 1.000 66.56719 61 LEU C N 1
ATOM 4468 C CA . LEU C 1 75 ? -16.45995 35.58682 32.25556 1.000 67.17569 61 LEU C CA 1
ATOM 4469 C C . LEU C 1 75 ? -15.01665 35.15536 32.01609 1.000 70.90738 61 LEU C C 1
ATOM 4470 O O . LEU C 1 75 ? -14.10400 35.74986 32.60208 1.000 70.27624 61 LEU C O 1
ATOM 4475 N N . ASN C 1 76 ? -14.77731 34.19995 31.11916 1.000 66.25927 62 ASN C N 1
ATOM 4476 C CA . ASN C 1 76 ? -13.41806 33.72551 30.89778 1.000 60.61223 62 ASN C CA 1
ATOM 4477 C C . ASN C 1 76 ? -12.60036 34.64658 30.00067 1.000 57.76405 62 ASN C C 1
ATOM 4478 O O . ASN C 1 76 ? -11.40893 34.37644 29.80318 1.000 59.57565 62 ASN C O 1
ATOM 4483 N N . ARG C 1 77 ? -13.19930 35.70647 29.44023 1.000 55.69472 63 ARG C N 1
ATOM 4484 C CA . ARG C 1 77 ? -12.49324 36.54030 28.46550 1.000 55.02673 63 ARG C CA 1
ATOM 4485 C C . ARG C 1 77 ? -13.12890 37.91023 28.24323 1.000 53.78924 63 ARG C C 1
ATOM 4486 O O . ARG C 1 77 ? -12.64560 38.68625 27.41344 1.000 52.50536 63 ARG C O 1
ATOM 4494 N N . GLN C 1 78 ? -14.23002 38.21039 28.92185 1.000 52.26542 64 GLN C N 1
ATOM 4495 C CA . GLN C 1 78 ? -14.92165 39.47298 28.70763 1.000 52.23154 64 GLN C CA 1
ATOM 4496 C C . GLN C 1 78 ? -14.97310 40.26740 30.00313 1.000 60.45670 64 GLN C C 1
ATOM 4497 O O . GLN C 1 78 ? -14.74350 39.73925 31.09421 1.000 65.41355 64 GLN C O 1
ATOM 4503 N N . ASN C 1 79 ? -15.25858 41.55836 29.85991 1.000 57.01176 65 ASN C N 1
ATOM 4504 C CA . ASN C 1 79 ? -15.06460 42.52461 30.93749 1.000 53.82180 65 ASN C CA 1
ATOM 4505 C C . ASN C 1 79 ? -16.30773 42.63247 31.82065 1.000 61.18652 65 ASN C C 1
ATOM 4506 O O . ASN C 1 79 ? -16.85481 43.71053 32.02803 1.000 66.54238 65 ASN C O 1
ATOM 4511 N N . TYR C 1 80 ? -16.72396 41.50171 32.38972 1.000 52.81000 66 TYR C N 1
ATOM 4512 C CA . TYR C 1 80 ? -17.91950 41.48097 33.22068 1.000 59.30983 66 TYR C CA 1
ATOM 4513 C C . TYR C 1 80 ? -17.65463 40.67623 34.48272 1.000 63.84330 66 TYR C C 1
ATOM 4514 O O . TYR C 1 80 ? -16.71292 39.88485 34.56160 1.000 61.09803 66 TYR C O 1
ATOM 4523 N N . THR C 1 81 ? -18.51950 40.88549 35.46815 1.000 69.12757 67 THR C N 1
ATOM 4524 C CA . THR C 1 81 ? -18.41651 40.27516 36.78006 1.000 67.61858 67 THR C CA 1
ATOM 4525 C C . THR C 1 81 ? -19.62705 39.38307 37.01601 1.000 76.27828 67 THR C C 1
ATOM 4526 O O . THR C 1 81 ? -20.60570 39.41087 36.26677 1.000 82.85108 67 THR C O 1
ATOM 4530 N N . GLU C 1 82 ? -19.56117 38.60744 38.09591 1.000 73.52087 68 GLU C N 1
ATOM 4531 C CA . GLU C 1 82 ? -20.66769 37.72836 38.44698 1.000 72.39563 68 GLU C CA 1
ATOM 4532 C C . GLU C 1 82 ? -21.95695 38.51384 38.62429 1.000 82.01286 68 GLU C C 1
ATOM 4533 O O . GLU C 1 82 ? -23.04233 38.03310 38.27685 1.000 85.47595 68 GLU C O 1
ATOM 4539 N N . GLY C 1 83 ? -21.86160 39.72393 39.17533 1.000 83.38287 69 GLY C N 1
ATOM 4540 C CA . GLY C 1 83 ? -23.05028 40.53113 39.35985 1.000 75.46688 69 GLY C CA 1
ATOM 4541 C C . GLY C 1 83 ? -23.62746 41.04090 38.06441 1.000 80.17358 69 GLY C C 1
ATOM 4542 O O . GLY C 1 83 ? -24.80173 41.41902 38.02755 1.000 88.91315 69 GLY C O 1
ATOM 4543 N N . ASP C 1 84 ? -22.82445 41.06371 36.99794 1.000 79.80073 70 ASP C N 1
ATOM 4544 C CA . ASP C 1 84 ? -23.30348 41.55379 35.71634 1.000 74.25975 70 ASP C CA 1
ATOM 4545 C C . ASP C 1 84 ? -24.15329 40.52885 34.97915 1.000 77.46598 70 ASP C C 1
ATOM 4546 O O . ASP C 1 84 ? -24.85079 40.89994 34.02848 1.000 86.26085 70 ASP C O 1
ATOM 4551 N N . VAL C 1 85 ? -24.11941 39.25704 35.38643 1.000 71.12010 71 VAL C N 1
ATOM 4552 C CA . VAL C 1 85 ? -24.80323 38.22205 34.61634 1.000 73.78974 71 VAL C CA 1
ATOM 4553 C C . VAL C 1 85 ? -26.30644 38.48628 34.61916 1.000 82.96307 71 VAL C C 1
ATOM 4554 O O . VAL C 1 85 ? -26.91448 38.71926 35.67360 1.000 86.86029 71 VAL C O 1
ATOM 4558 N N . SER C 1 86 ? -26.90870 38.44568 33.42694 1.000 83.34218 72 SER C N 1
ATOM 4559 C CA . SER C 1 86 ? -28.31173 38.73110 33.08556 1.000 87.46405 72 SER C CA 1
ATOM 4560 C C . SER C 1 86 ? -28.58445 40.22287 32.85896 1.000 80.47030 72 SER C C 1
ATOM 4561 O O . SER C 1 86 ? -29.71964 40.57375 32.60927 1.000 87.09219 72 SER C O 1
ATOM 4564 N N . VAL C 1 87 ? -27.58037 41.09096 32.91000 1.000 83.25476 73 VAL C N 1
ATOM 4565 C CA . VAL C 1 87 ? -27.70164 42.52131 32.63555 1.000 83.81309 73 VAL C CA 1
ATOM 4566 C C . VAL C 1 87 ? -27.31667 42.76655 31.17995 1.000 84.64516 73 VAL C C 1
ATOM 4567 O O . VAL C 1 87 ? -26.54217 42.00217 30.59020 1.000 85.57456 73 VAL C O 1
ATOM 4571 N N . ASN C 1 88 ? -27.86250 43.82857 30.58354 1.000 79.08064 74 ASN C N 1
ATOM 4572 C CA . ASN C 1 88 ? -27.38506 44.25674 29.27600 1.000 76.06592 74 ASN C CA 1
ATOM 4573 C C . ASN C 1 88 ? -25.88415 44.47270 29.33624 1.000 78.82363 74 ASN C C 1
ATOM 4574 O O . ASN C 1 88 ? -25.38429 45.17773 30.21932 1.000 81.97090 74 ASN C O 1
ATOM 4579 N N . LYS C 1 89 ? -25.16506 43.84748 28.40497 1.000 75.45329 75 LYS C N 1
ATOM 4580 C CA . LYS C 1 89 ? -23.72039 44.03936 28.35149 1.000 68.65807 75 LYS C CA 1
ATOM 4581 C C . LYS C 1 89 ? -23.37103 45.52403 28.30406 1.000 69.06979 75 LYS C C 1
ATOM 4582 O O . LYS C 1 89 ? -22.41912 45.96624 28.95733 1.000 72.80926 75 LYS C O 1
ATOM 4588 N N . VAL C 1 90 ? -24.14898 46.31409 27.55718 1.000 66.96114 76 VAL C N 1
ATOM 4589 C CA . VAL C 1 90 ? -23.80978 47.72161 27.37691 1.000 70.14689 76 VAL C CA 1
ATOM 4590 C C . VAL C 1 90 ? -23.95358 48.47583 28.68925 1.000 73.61408 76 VAL C C 1
ATOM 4591 O O . VAL C 1 90 ? -23.18995 49.40530 28.98030 1.000 69.02124 76 VAL C O 1
ATOM 4595 N N . GLU C 1 91 ? -24.95473 48.11064 29.48377 1.000 80.49769 77 GLU C N 1
ATOM 4596 C CA . GLU C 1 91 ? -25.13592 48.73540 30.78555 1.000 83.14869 77 GLU C CA 1
ATOM 4597 C C . GLU C 1 91 ? -24.00484 48.35586 31.73593 1.000 81.41007 77 GLU C C 1
ATOM 4598 O O . GLU C 1 91 ? -23.48978 49.20772 32.47008 1.000 83.74920 77 GLU C O 1
ATOM 4604 N N . ALA C 1 92 ? -23.58726 47.08622 31.71541 1.000 76.72124 78 ALA C N 1
ATOM 4605 C CA . ALA C 1 92 ? -22.51555 46.64334 32.59925 1.000 68.06216 78 ALA C CA 1
ATOM 4606 C C . ALA C 1 92 ? -21.18304 47.24580 32.18789 1.000 67.96245 78 ALA C C 1
ATOM 4607 O O . ALA C 1 92 ? -20.40376 47.68701 33.04089 1.000 74.93923 78 ALA C O 1
ATOM 4609 N N . ILE C 1 93 ? -20.89328 47.26188 30.88649 1.000 60.81106 79 ILE C N 1
ATOM 4610 C CA . ILE C 1 93 ? -19.60167 47.77422 30.46050 1.000 61.30319 79 ILE C CA 1
ATOM 4611 C C . ILE C 1 93 ? -19.52670 49.28295 30.67665 1.000 73.00733 79 ILE C C 1
ATOM 4612 O O . ILE C 1 93 ? -18.45111 49.81438 30.97830 1.000 77.16933 79 ILE C O 1
ATOM 4617 N N . LYS C 1 94 ? -20.65670 49.99874 30.56904 1.000 73.80856 80 LYS C N 1
ATOM 4618 C CA . LYS C 1 94 ? -20.62583 51.43612 30.83824 1.000 72.45252 80 LYS C CA 1
ATOM 4619 C C . LYS C 1 94 ? -20.37684 51.71846 32.31824 1.000 69.66055 80 LYS C C 1
ATOM 4620 O O . LYS C 1 94 ? -19.68109 52.68083 32.66065 1.000 71.00158 80 LYS C O 1
ATOM 4626 N N . ALA C 1 95 ? -20.95123 50.90793 33.21000 1.000 66.47586 81 ALA C N 1
ATOM 4627 C CA . ALA C 1 95 ? -20.65130 51.04225 34.63380 1.000 72.11638 81 ALA C CA 1
ATOM 4628 C C . ALA C 1 95 ? -19.15745 50.86923 34.89752 1.000 75.45306 81 ALA C C 1
ATOM 4629 O O . ALA C 1 95 ? -18.54164 51.66456 35.61612 1.000 83.29505 81 ALA C O 1
ATOM 4631 N N . ARG C 1 96 ? -18.56479 49.81744 34.33512 1.000 68.00610 82 ARG C N 1
ATOM 4632 C CA . ARG C 1 96 ? -17.13495 49.58708 34.49367 1.000 66.05961 82 ARG C CA 1
ATOM 4633 C C . ARG C 1 96 ? -16.31902 50.74959 33.93688 1.000 65.44119 82 ARG C C 1
ATOM 4634 O O . ARG C 1 96 ? -15.44461 51.29141 34.62122 1.000 68.89906 82 ARG C O 1
ATOM 4642 N N . LEU C 1 97 ? -16.59512 51.15594 32.69755 1.000 64.04692 83 LEU C N 1
ATOM 4643 C CA . LEU C 1 97 ? -15.78211 52.20076 32.08923 1.000 66.61262 83 LEU C CA 1
ATOM 4644 C C . LEU C 1 97 ? -15.92507 53.51230 32.84701 1.000 74.89063 83 LEU C C 1
ATOM 4645 O O . LEU C 1 97 ? -14.94554 54.24066 33.03864 1.000 82.17011 83 LEU C O 1
ATOM 4650 N N . LYS C 1 98 ? -17.13978 53.84085 33.27173 1.000 75.28452 84 LYS C N 1
ATOM 4651 C CA . LYS C 1 98 ? -17.34517 55.09762 33.97626 1.000 77.24212 84 LYS C CA 1
ATOM 4652 C C . LYS C 1 98 ? -16.82626 55.05500 35.41171 1.000 77.46390 84 LYS C C 1
ATOM 4653 O O . LYS C 1 98 ? -16.59634 56.11489 36.00781 1.000 83.31391 84 LYS C O 1
ATOM 4659 N N . SER C 1 99 ? -16.63447 53.86749 35.98752 1.000 69.74274 85 SER C N 1
ATOM 4660 C CA . SER C 1 99 ? -15.99163 53.81544 37.29324 1.000 70.35033 85 SER C CA 1
ATOM 4661 C C . SER C 1 99 ? -14.49524 54.07794 37.18655 1.000 73.53616 85 SER C C 1
ATOM 4662 O O . SER C 1 99 ? -13.88828 54.55240 38.15423 1.000 76.58771 85 SER C O 1
ATOM 4665 N N . ILE C 1 100 ? -13.91080 53.81954 36.01462 1.000 64.79094 86 ILE C N 1
ATOM 4666 C CA . ILE C 1 100 ? -12.52248 54.16131 35.73540 1.000 67.40622 86 ILE C CA 1
ATOM 4667 C C . ILE C 1 100 ? -12.35973 55.65445 35.46233 1.000 73.11737 86 ILE C C 1
ATOM 4668 O O . ILE C 1 100 ? -11.39370 56.27972 35.91822 1.000 81.66216 86 ILE C O 1
ATOM 4673 N N . ASN C 1 101 ? -13.29144 56.24997 34.71882 1.000 78.32921 87 ASN C N 1
ATOM 4674 C CA . ASN C 1 101 ? -13.20171 57.65586 34.31835 1.000 77.79759 87 ASN C CA 1
ATOM 4675 C C . ASN C 1 101 ? -14.60754 58.25363 34.34389 1.000 78.71280 87 ASN C C 1
ATOM 4676 O O . ASN C 1 101 ? -15.38382 58.06796 33.40492 1.000 76.72722 87 ASN C O 1
ATOM 4681 N N . SER C 1 102 ? -14.90794 59.01248 35.39811 1.000 90.13986 88 SER C N 1
ATOM 4682 C CA . SER C 1 102 ? -16.24150 59.58131 35.56155 1.000 84.59095 88 SER C CA 1
ATOM 4683 C C . SER C 1 102 ? -16.55923 60.57199 34.45697 1.000 85.73206 88 SER C C 1
ATOM 4684 O O . SER C 1 102 ? -17.70483 60.66118 34.00540 1.000 84.05164 88 SER C O 1
ATOM 4687 N N . LYS C 1 103 ? -15.55753 61.32084 34.00548 1.000 90.53750 89 LYS C N 1
ATOM 4688 C CA . LYS C 1 103 ? -15.75631 62.33788 32.98172 1.000 95.23161 89 LYS C CA 1
ATOM 4689 C C . LYS C 1 103 ? -15.71481 61.78405 31.55646 1.000 89.58548 89 LYS C C 1
ATOM 4690 O O . LYS C 1 103 ? -15.80989 62.56049 30.60077 1.000 80.23363 89 LYS C O 1
ATOM 4696 N N . ALA C 1 104 ? -15.59700 60.47731 31.37159 1.000 84.80816 90 ALA C N 1
ATOM 4697 C CA . ALA C 1 104 ? -15.54083 59.96117 30.01415 1.000 79.61180 90 ALA C CA 1
ATOM 4698 C C . ALA C 1 104 ? -16.92643 60.00408 29.38012 1.000 82.75669 90 ALA C C 1
ATOM 4699 O O . ALA C 1 104 ? -17.95009 59.92847 30.06321 1.000 82.21382 90 ALA C O 1
ATOM 4701 N N . ASN C 1 105 ? -16.94762 60.12571 28.05276 1.000 79.94453 91 ASN C N 1
ATOM 4702 C CA . ASN C 1 105 ? -18.18874 60.23391 27.29645 1.000 71.92852 91 ASN C CA 1
ATOM 4703 C C . ASN C 1 105 ? -18.46941 58.86445 26.69229 1.000 74.45622 91 ASN C C 1
ATOM 4704 O O . ASN C 1 105 ? -18.11431 58.56342 25.55159 1.000 80.60286 91 ASN C O 1
ATOM 4709 N N . ILE C 1 106 ? -19.11211 58.02111 27.49187 1.000 76.45484 92 ILE C N 1
ATOM 4710 C CA . ILE C 1 106 ? -19.40836 56.64249 27.12589 1.000 77.10393 92 ILE C CA 1
ATOM 4711 C C . ILE C 1 106 ? -20.89794 56.58951 26.80839 1.000 77.57577 92 ILE C C 1
ATOM 4712 O O . ILE C 1 106 ? -21.74038 56.63320 27.71226 1.000 80.40468 92 ILE C O 1
ATOM 4717 N N . LYS C 1 107 ? -21.23038 56.52267 25.52210 1.000 74.06221 93 LYS C N 1
ATOM 4718 C CA . LYS C 1 107 ? -22.61737 56.47231 25.07028 1.000 79.16630 93 LYS C CA 1
ATOM 4719 C C . LYS C 1 107 ? -22.91319 55.04331 24.63286 1.000 73.38469 93 LYS C C 1
ATOM 4720 O O . LYS C 1 107 ? -22.14847 54.46511 23.85536 1.000 63.42096 93 LYS C O 1
ATOM 4726 N N . ILE C 1 108 ? -23.97107 54.45197 25.19533 1.000 74.14175 94 ILE C N 1
ATOM 4727 C CA . ILE C 1 108 ? -24.30271 53.05342 24.95404 1.000 70.04302 94 ILE C CA 1
ATOM 4728 C C . ILE C 1 108 ? -25.67918 52.95601 24.30829 1.000 72.41193 94 ILE C C 1
ATOM 4729 O O . ILE C 1 108 ? -26.52582 53.83310 24.46872 1.000 69.10607 94 ILE C O 1
ATOM 4734 N N . HIS C 1 109 ? -25.90682 51.84316 23.60180 1.000 73.35103 95 HIS C N 1
ATOM 4735 C CA . HIS C 1 109 ? -27.18024 51.56947 22.93470 1.000 67.05224 95 HIS C CA 1
ATOM 4736 C C . HIS C 1 109 ? -27.49206 50.08258 23.02171 1.000 66.73217 95 HIS C C 1
ATOM 4737 O O . HIS C 1 109 ? -26.82056 49.26599 22.38425 1.000 70.58993 95 HIS C O 1
ATOM 4744 N N . ASN C 1 110 ? -28.54940 49.73817 23.75333 1.000 68.86981 96 ASN C N 1
ATOM 4745 C CA . ASN C 1 110 ? -28.99982 48.35453 23.87771 1.000 69.25882 96 ASN C CA 1
ATOM 4746 C C . ASN C 1 110 ? -29.87358 48.05834 22.65930 1.000 79.03688 96 ASN C C 1
ATOM 4747 O O . ASN C 1 110 ? -31.10588 48.08628 22.71018 1.000 80.75802 96 ASN C O 1
ATOM 4752 N N . CYS C 1 111 ? -29.21439 47.79276 21.53243 1.000 75.76922 97 CYS C N 1
ATOM 4753 C CA . CYS C 1 111 ? -29.91444 47.48011 20.29505 1.000 80.46573 97 CYS C CA 1
ATOM 4754 C C . CYS C 1 111 ? -29.06204 46.53552 19.46554 1.000 79.25554 97 CYS C C 1
ATOM 4755 O O . CYS C 1 111 ? -27.83148 46.57047 19.52049 1.000 82.60829 97 CYS C O 1
ATOM 4758 N N . PHE C 1 112 ? -29.73595 45.66319 18.72768 1.000 82.13021 98 PHE C N 1
ATOM 4759 C CA . PHE C 1 112 ? -29.08839 44.91018 17.67383 1.000 67.14753 98 PHE C CA 1
ATOM 4760 C C . PHE C 1 112 ? -29.08274 45.76196 16.41851 1.000 67.17797 98 PHE C C 1
ATOM 4761 O O . PHE C 1 112 ? -30.02433 46.50953 16.15377 1.000 92.71662 98 PHE C O 1
ATOM 4769 N N . LEU C 1 113 ? -28.01637 45.65788 15.64858 1.000 68.50428 99 LEU C N 1
ATOM 4770 C CA . LEU C 1 113 ? -27.91721 46.41651 14.41516 1.000 67.05905 99 LEU C CA 1
ATOM 4771 C C . LEU C 1 113 ? -28.62324 45.67344 13.28675 1.000 69.51009 99 LEU C C 1
ATOM 4772 O O . LEU C 1 113 ? -28.52264 44.45087 13.15789 1.000 72.74489 99 LEU C O 1
ATOM 4777 N N . THR C 1 114 ? -29.37266 46.41015 12.48819 1.000 71.71851 100 THR C N 1
ATOM 4778 C CA . THR C 1 114 ? -30.09657 45.82460 11.37301 1.000 77.56876 100 THR C CA 1
ATOM 4779 C C . THR C 1 114 ? -29.72403 46.57443 10.10914 1.000 77.00199 100 THR C C 1
ATOM 4780 O O . THR C 1 114 ? -29.10939 47.64341 10.15448 1.000 76.40039 100 THR C O 1
ATOM 4784 N N . SER C 1 115 ? -30.10561 46.00245 8.96586 1.000 80.57734 101 SER C N 1
ATOM 4785 C CA . SER C 1 115 ? -29.88734 46.70321 7.70844 1.000 87.66250 101 SER C CA 1
ATOM 4786 C C . SER C 1 115 ? -30.56437 48.06451 7.73661 1.000 82.54214 101 SER C C 1
ATOM 4787 O O . SER C 1 115 ? -30.11690 49.00284 7.06806 1.000 77.15260 101 SER C O 1
ATOM 4790 N N . ASP C 1 116 ? -31.61535 48.19303 8.54787 1.000 84.44785 102 ASP C N 1
ATOM 4791 C CA . ASP C 1 116 ? -32.42523 49.39821 8.58413 1.000 92.66712 102 ASP C CA 1
ATOM 4792 C C . ASP C 1 116 ? -31.82889 50.46605 9.49101 1.000 85.43552 102 ASP C C 1
ATOM 4793 O O . ASP C 1 116 ? -31.93304 51.65769 9.19065 1.000 88.51424 102 ASP C O 1
ATOM 4798 N N . ASN C 1 117 ? -31.22545 50.07730 10.61324 1.000 78.14043 103 ASN C N 1
ATOM 4799 C CA . ASN C 1 117 ? -30.76579 51.07143 11.57443 1.000 74.11999 103 ASN C CA 1
ATOM 4800 C C . ASN C 1 117 ? -29.25637 51.29903 11.58609 1.000 74.68627 103 ASN C C 1
ATOM 4801 O O . ASN C 1 117 ? -28.80840 52.25855 12.21739 1.000 75.36093 103 ASN C O 1
ATOM 4806 N N . VAL C 1 118 ? -28.46257 50.46217 10.91175 1.000 75.02470 104 VAL C N 1
ATOM 4807 C CA . VAL C 1 118 ? -27.02516 50.44397 11.19505 1.000 74.91043 104 VAL C CA 1
ATOM 4808 C C . VAL C 1 118 ? -26.34777 51.74334 10.76494 1.000 72.16178 104 VAL C C 1
ATOM 4809 O O . VAL C 1 118 ? -25.39618 52.19014 11.41413 1.000 73.11398 104 VAL C O 1
ATOM 4813 N N . GLU C 1 119 ? -26.83029 52.38833 9.70059 1.000 69.65259 105 GLU C N 1
ATOM 4814 C CA . GLU C 1 119 ? -26.17009 53.59690 9.21354 1.000 73.60119 105 GLU C CA 1
ATOM 4815 C C . GLU C 1 119 ? -26.31244 54.75287 10.19489 1.000 80.73284 105 GLU C C 1
ATOM 4816 O O . GLU C 1 119 ? -25.36127 55.51346 10.40880 1.000 87.02452 105 GLU C O 1
ATOM 4822 N N . GLU C 1 120 ? -27.48820 54.90638 10.80725 1.000 81.32444 106 GLU C N 1
ATOM 4823 C CA . GLU C 1 120 ? -27.67982 56.02072 11.72648 1.000 89.48734 106 GLU C CA 1
ATOM 4824 C C . GLU C 1 120 ? -26.74138 55.88877 12.91983 1.000 89.31101 106 GLU C C 1
ATOM 4825 O O . GLU C 1 120 ? -26.22306 56.89467 13.41560 1.000 94.12961 106 GLU C O 1
ATOM 4831 N N . TYR C 1 121 ? -26.46110 54.65282 13.35489 1.000 79.19537 107 TYR C N 1
ATOM 4832 C CA . TYR C 1 121 ? -25.49963 54.45223 14.43253 1.000 72.14707 107 TYR C CA 1
ATOM 4833 C C . TYR C 1 121 ? -24.07292 54.76440 13.98585 1.000 75.16291 107 TYR C C 1
ATOM 4834 O O . TYR C 1 121 ? -23.30570 55.36722 14.74289 1.000 80.84267 107 TYR C O 1
ATOM 4843 N N . ILE C 1 122 ? -23.69416 54.35391 12.77060 1.000 70.21348 108 ILE C N 1
ATOM 4844 C CA . ILE C 1 122 ? -22.32940 54.57681 12.28296 1.000 70.96541 108 ILE C CA 1
ATOM 4845 C C . ILE C 1 122 ? -22.03359 56.06379 12.12773 1.000 76.71070 108 ILE C C 1
ATOM 4846 O O . ILE C 1 122 ? -20.93839 56.53476 12.46409 1.000 76.56241 108 ILE C O 1
ATOM 4851 N N . LYS C 1 123 ? -23.00980 56.81969 11.62668 1.000 81.87763 109 LYS C N 1
ATOM 4852 C CA . LYS C 1 123 ? -22.84437 58.23576 11.31835 1.000 86.66761 109 LYS C CA 1
ATOM 4853 C C . LYS C 1 123 ? -22.22985 59.00733 12.48308 1.000 81.31536 109 LYS C C 1
ATOM 4854 O O . LYS C 1 123 ? -22.65549 58.87225 13.63541 1.000 80.75154 109 LYS C O 1
ATOM 4860 N N . GLY C 1 124 ? -21.19929 59.79502 12.17365 1.000 75.95887 110 GLY C N 1
ATOM 4861 C CA . GLY C 1 124 ? -20.59358 60.69349 13.13412 1.000 76.93765 110 GLY C CA 1
ATOM 4862 C C . GLY C 1 124 ? -19.30909 60.22972 13.79966 1.000 76.99110 110 GLY C C 1
ATOM 4863 O O . GLY C 1 124 ? -18.73270 61.00273 14.57280 1.000 81.13039 110 GLY C O 1
ATOM 4864 N N . HIS C 1 125 ? -18.82595 59.02155 13.51791 1.000 66.85210 111 HIS C N 1
ATOM 4865 C CA . HIS C 1 125 ? -17.62682 58.50769 14.16544 1.000 71.89105 111 HIS C CA 1
ATOM 4866 C C . HIS C 1 125 ? -16.45906 58.52378 13.19189 1.000 76.28101 111 HIS C C 1
ATOM 4867 O O . HIS C 1 125 ? -16.64257 58.38151 11.98299 1.000 76.64390 111 HIS C O 1
ATOM 4874 N N . LYS C 1 126 ? -15.24897 58.66889 13.72816 1.000 76.63908 112 LYS C N 1
ATOM 4875 C CA . LYS C 1 126 ? -14.06507 58.70464 12.87848 1.000 77.29723 112 LYS C CA 1
ATOM 4876 C C . LYS C 1 126 ? -13.45414 57.32678 12.64664 1.000 70.28267 112 LYS C C 1
ATOM 4877 O O . LYS C 1 126 ? -12.75321 57.13215 11.64585 1.000 77.60600 112 LYS C O 1
ATOM 4883 N N . VAL C 1 127 ? -13.72755 56.36052 13.51888 1.000 62.46757 113 VAL C N 1
ATOM 4884 C CA . VAL C 1 127 ? -13.18420 55.01457 13.38450 1.000 57.92152 113 VAL C CA 1
ATOM 4885 C C . VAL C 1 127 ? -14.17020 54.06975 14.05273 1.000 59.44836 113 VAL C C 1
ATOM 4886 O O . VAL C 1 127 ? -14.91119 54.46164 14.96057 1.000 59.06902 113 VAL C O 1
ATOM 4890 N N . ALA C 1 128 ? -14.20668 52.82778 13.57892 1.000 55.84091 114 ALA C N 1
ATOM 4891 C CA . ALA C 1 128 ? -15.13078 51.83339 14.10892 1.000 56.95452 114 ALA C CA 1
ATOM 4892 C C . ALA C 1 128 ? -14.40334 50.52665 14.38806 1.000 60.87644 114 ALA C C 1
ATOM 4893 O O . ALA C 1 128 ? -13.40649 50.18823 13.74062 1.000 60.22323 114 ALA C O 1
ATOM 4895 N N . ILE C 1 129 ? -14.92904 49.78904 15.35582 1.000 57.44477 115 ILE C N 1
ATOM 4896 C CA . ILE C 1 129 ? -14.44366 48.46131 15.68567 1.000 57.98375 115 ILE C CA 1
ATOM 4897 C C . ILE C 1 129 ? -15.60308 47.49550 15.44579 1.000 54.93190 115 ILE C C 1
ATOM 4898 O O . ILE C 1 129 ? -16.63221 47.56547 16.13076 1.000 51.69227 115 ILE C O 1
ATOM 4903 N N . ASN C 1 130 ? -15.44524 46.59891 14.47623 1.000 51.15421 116 ASN C N 1
ATOM 4904 C CA . ASN C 1 130 ? -16.47813 45.61605 14.15881 1.000 51.97212 116 ASN C CA 1
ATOM 4905 C C . ASN C 1 130 ? -16.21725 44.35067 14.97016 1.000 51.64729 116 ASN C C 1
ATOM 4906 O O . ASN C 1 130 ? -15.44149 43.48111 14.56244 1.000 53.99964 116 ASN C O 1
ATOM 4911 N N . ALA C 1 131 ? -16.92222 44.21446 16.08813 1.000 48.47092 117 ALA C N 1
ATOM 4912 C CA . ALA C 1 131 ? -16.89091 43.01261 16.90984 1.000 56.25914 117 ALA C CA 1
ATOM 4913 C C . ALA C 1 131 ? -18.26180 42.33900 16.93022 1.000 70.16745 117 ALA C C 1
ATOM 4914 O O . ALA C 1 131 ? -18.75902 41.92717 17.98157 1.000 75.14855 117 ALA C O 1
ATOM 4916 N N . LEU C 1 132 ? -18.90349 42.26449 15.76447 1.000 67.68420 118 LEU C N 1
ATOM 4917 C CA . LEU C 1 132 ? -20.24525 41.72068 15.60648 1.000 65.55331 118 LEU C CA 1
ATOM 4918 C C . LEU C 1 132 ? -20.18382 40.25287 15.20368 1.000 66.18716 118 LEU C C 1
ATOM 4919 O O . LEU C 1 132 ? -19.36537 39.86870 14.36418 1.000 68.69806 118 LEU C O 1
ATOM 4924 N N . ASP C 1 133 ? -21.03948 39.43775 15.82746 1.000 72.61165 119 ASP C N 1
ATOM 4925 C CA . ASP C 1 133 ? -21.21879 38.04601 15.42527 1.000 82.20924 119 ASP C CA 1
ATOM 4926 C C . ASP C 1 133 ? -21.53367 37.97082 13.94024 1.000 86.88649 119 ASP C C 1
ATOM 4927 O O . ASP C 1 133 ? -22.27906 38.79940 13.41368 1.000 86.51591 119 ASP C O 1
ATOM 4932 N N . PHE C 1 134 ? -20.96860 36.97463 13.25730 1.000 89.40592 120 PHE C N 1
ATOM 4933 C CA . PHE C 1 134 ? -21.30721 36.80837 11.84948 1.000 85.22327 120 PHE C CA 1
ATOM 4934 C C . PHE C 1 134 ? -22.68914 36.19548 11.66644 1.000 92.26893 120 PHE C C 1
ATOM 4935 O O . PHE C 1 134 ? -23.13125 36.00698 10.52443 1.000 90.94283 120 PHE C O 1
ATOM 4943 N N . SER C 1 135 ? -23.37929 35.89192 12.76353 1.000 98.01249 121 SER C N 1
ATOM 4944 C CA . SER C 1 135 ? -24.76505 35.45568 12.71648 1.000 105.69941 121 SER C CA 1
ATOM 4945 C C . SER C 1 135 ? -25.73057 36.61938 12.83912 1.000 97.10242 121 SER C C 1
ATOM 4946 O O . SER C 1 135 ? -26.91586 36.44422 12.55719 1.000 105.51967 121 SER C O 1
ATOM 4949 N N . SER C 1 136 ? -25.25143 37.80084 13.22952 1.000 89.48933 122 SER C N 1
ATOM 4950 C CA . SER C 1 136 ? -26.07540 38.99903 13.18368 1.000 89.34017 122 SER C CA 1
ATOM 4951 C C . SER C 1 136 ? -26.39437 39.33587 11.72615 1.000 93.35335 122 SER C C 1
ATOM 4952 O O . SER C 1 136 ? -25.99170 38.63431 10.78954 1.000 89.97840 122 SER C O 1
ATOM 4955 N N . GLU C 1 137 ? -27.15284 40.41257 11.52616 1.000 91.08151 123 GLU C N 1
ATOM 4956 C CA . GLU C 1 137 ? -27.59725 40.71855 10.17560 1.000 97.73691 123 GLU C CA 1
ATOM 4957 C C . GLU C 1 137 ? -26.64052 41.59500 9.37690 1.000 99.88428 123 GLU C C 1
ATOM 4958 O O . GLU C 1 137 ? -26.60149 41.47575 8.14581 1.000 110.96372 123 GLU C O 1
ATOM 4964 N N . VAL C 1 138 ? -25.85226 42.44671 10.02291 1.000 91.23863 124 VAL C N 1
ATOM 4965 C CA . VAL C 1 138 ? -25.11735 43.47008 9.28040 1.000 80.34236 124 VAL C CA 1
ATOM 4966 C C . VAL C 1 138 ? -23.59428 43.43331 9.38406 1.000 77.23499 124 VAL C C 1
ATOM 4967 O O . VAL C 1 138 ? -22.97943 44.48397 9.15899 1.000 72.76127 124 VAL C O 1
ATOM 4971 N N . PRO C 1 139 ? -22.92619 42.31485 9.71332 1.000 79.00162 125 PRO C N 1
ATOM 4972 C CA . PRO C 1 139 ? -21.45978 42.40997 9.90320 1.000 73.64720 125 PRO C CA 1
ATOM 4973 C C . PRO C 1 139 ? -20.73413 42.92801 8.67417 1.000 73.21792 125 PRO C C 1
ATOM 4974 O O . PRO C 1 139 ? -19.85379 43.79102 8.80060 1.000 69.59210 125 PRO C O 1
ATOM 4978 N N . LEU C 1 140 ? -21.07641 42.41827 7.48157 1.000 72.32345 126 LEU C N 1
ATOM 4979 C CA . LEU C 1 140 ? -20.43420 42.89857 6.26226 1.000 72.64636 126 LEU C CA 1
ATOM 4980 C C . LEU C 1 140 ? -21.02975 44.21159 5.76562 1.000 71.52411 126 LEU C C 1
ATOM 4981 O O . LEU C 1 140 ? -20.29562 45.04182 5.22143 1.000 71.93508 126 LEU C O 1
ATOM 4986 N N . LEU C 1 141 ? -22.33669 44.42848 5.93312 1.000 72.80258 127 LEU C N 1
ATOM 4987 C CA . LEU C 1 141 ? -22.91227 45.71984 5.55720 1.000 75.75337 127 LEU C CA 1
ATOM 4988 C C . LEU C 1 141 ? -22.33201 46.84774 6.40654 1.000 74.64470 127 LEU C C 1
ATOM 4989 O O . LEU C 1 141 ? -22.10438 47.95972 5.91172 1.000 73.75606 127 LEU C O 1
ATOM 4994 N N . PHE C 1 142 ? -22.09586 46.57619 7.69139 1.000 72.07267 128 PHE C N 1
ATOM 4995 C CA . PHE C 1 142 ? -21.41570 47.52871 8.56569 1.000 72.86450 128 PHE C CA 1
ATOM 4996 C C . PHE C 1 142 ? -20.15966 48.09440 7.89860 1.000 70.45810 128 PHE C C 1
ATOM 4997 O O . PHE C 1 142 ? -19.96940 49.31591 7.84424 1.000 70.27967 128 PHE C O 1
ATOM 5005 N N . ASP C 1 143 ? -19.31756 47.22161 7.33601 1.000 61.42148 129 ASP C N 1
ATOM 5006 C CA . ASP C 1 143 ? -18.08442 47.69426 6.71391 1.000 60.15899 129 ASP C CA 1
ATOM 5007 C C . ASP C 1 143 ? -18.36417 48.50301 5.45744 1.000 70.24051 129 ASP C C 1
ATOM 5008 O O . ASP C 1 143 ? -17.72303 49.53516 5.22280 1.000 71.14401 129 ASP C O 1
ATOM 5013 N N . GLU C 1 144 ? -19.31011 48.04661 4.63183 1.000 72.53693 130 GLU C N 1
ATOM 5014 C CA . GLU C 1 144 ? -19.61826 48.77208 3.41089 1.000 74.50491 130 GLU C CA 1
ATOM 5015 C C . GLU C 1 144 ? -19.99662 50.21260 3.72508 1.000 75.56997 130 GLU C C 1
ATOM 5016 O O . GLU C 1 144 ? -19.46688 51.15707 3.12019 1.000 72.21416 130 GLU C O 1
ATOM 5022 N N . ILE C 1 145 ? -20.85100 50.40567 4.72498 1.000 74.61061 131 ILE C N 1
ATOM 5023 C CA . ILE C 1 145 ? -21.24072 51.76373 5.07098 1.000 73.91353 131 ILE C CA 1
ATOM 5024 C C . ILE C 1 145 ? -20.04135 52.54399 5.59417 1.000 74.80901 131 ILE C C 1
ATOM 5025 O O . ILE C 1 145 ? -19.83136 53.71087 5.23468 1.000 73.14472 131 ILE C O 1
ATOM 5030 N N . CYS C 1 146 ? -19.20403 51.89624 6.40271 1.000 72.27312 132 CYS C N 1
ATOM 5031 C CA . CYS C 1 146 ? -18.02514 52.57258 6.92786 1.000 69.89921 132 CYS C CA 1
ATOM 5032 C C . CYS C 1 146 ? -17.07137 52.98564 5.81196 1.000 75.45592 132 CYS C C 1
ATOM 5033 O O . CYS C 1 146 ? -16.54680 54.10570 5.82415 1.000 78.72219 132 CYS C O 1
ATOM 5036 N N . GLN C 1 147 ? -16.82725 52.09544 4.84190 1.000 75.00584 133 GLN C N 1
ATOM 5037 C CA . GLN C 1 147 ? -15.98724 52.45384 3.69698 1.000 70.01358 133 GLN C CA 1
ATOM 5038 C C . GLN C 1 147 ? -16.55258 53.65974 2.96415 1.000 77.28799 133 GLN C C 1
ATOM 5039 O O . GLN C 1 147 ? -15.82366 54.60346 2.63379 1.000 78.22410 133 GLN C O 1
ATOM 5045 N N . LYS C 1 148 ? -17.86130 53.63365 2.69363 1.000 81.60438 134 LYS C N 1
ATOM 5046 C CA . LYS C 1 148 ? -18.53066 54.74598 2.03430 1.000 82.18441 134 LYS C CA 1
ATOM 5047 C C . LYS C 1 148 ? -18.30655 56.06239 2.77550 1.000 77.96138 134 LYS C C 1
ATOM 5048 O O . LYS C 1 148 ? -18.19635 57.11694 2.14516 1.000 83.58473 134 LYS C O 1
ATOM 5054 N N . MET C 1 149 ? -18.16574 56.01902 4.09862 1.000 69.05696 135 MET C N 1
ATOM 5055 C CA . MET C 1 149 ? -18.07523 57.22575 4.91190 1.000 71.58559 135 MET C CA 1
ATOM 5056 C C . MET C 1 149 ? -16.64836 57.58895 5.32956 1.000 75.51813 135 MET C C 1
ATOM 5057 O O . MET C 1 149 ? -16.47589 58.49909 6.14934 1.000 75.06010 135 MET C O 1
ATOM 5062 N N . ASP C 1 150 ? -15.62898 56.92798 4.76629 1.000 71.27016 136 ASP C N 1
ATOM 5063 C CA . ASP C 1 150 ? -14.22559 57.16580 5.12304 1.000 77.34869 136 ASP C CA 1
ATOM 5064 C C . ASP C 1 150 ? -13.94390 56.85056 6.59096 1.000 75.09423 136 ASP C C 1
ATOM 5065 O O . ASP C 1 150 ? -13.15888 57.53492 7.25200 1.000 70.78007 136 ASP C O 1
ATOM 5070 N N . ILE C 1 151 ? -14.58094 55.80128 7.09913 1.000 74.60153 137 ILE C N 1
ATOM 5071 C CA . ILE C 1 151 ? -14.38665 55.32781 8.46437 1.000 68.58230 137 ILE C CA 1
ATOM 5072 C C . ILE C 1 151 ? -13.64059 53.99693 8.40446 1.000 69.04486 137 ILE C C 1
ATOM 5073 O O . ILE C 1 151 ? -14.22128 52.97755 7.99872 1.000 68.47377 137 ILE C O 1
ATOM 5078 N N . PRO C 1 152 ? -12.37777 53.94614 8.81046 1.000 63.63419 138 PRO C N 1
ATOM 5079 C CA . PRO C 1 152 ? -11.67921 52.65436 8.87476 1.000 62.74533 138 PRO C CA 1
ATOM 5080 C C . PRO C 1 152 ? -12.29820 51.76579 9.94785 1.000 58.05137 138 PRO C C 1
ATOM 5081 O O . PRO C 1 152 ? -12.83057 52.24930 10.95030 1.000 63.41834 138 PRO C O 1
ATOM 5085 N N . VAL C 1 153 ? -12.26746 50.45449 9.70868 1.000 52.72712 139 VAL C N 1
ATOM 5086 C CA . VAL C 1 153 ? -12.91974 49.47605 10.58074 1.000 54.61056 139 VAL C CA 1
ATOM 5087 C C . VAL C 1 153 ? -11.87880 48.47854 11.06795 1.000 55.95800 139 VAL C C 1
ATOM 5088 O O . VAL C 1 153 ? -11.25028 47.78295 10.25632 1.000 54.64252 139 VAL C O 1
ATOM 5092 N N . LEU C 1 154 ? -11.74287 48.36607 12.38728 1.000 57.77334 140 LEU C N 1
ATOM 5093 C CA . LEU C 1 154 ? -10.89008 47.35755 12.99846 1.000 53.19316 140 LEU C CA 1
ATOM 5094 C C . LEU C 1 154 ? -11.69844 46.08316 13.18847 1.000 55.47292 140 LEU C C 1
ATOM 5095 O O . LEU C 1 154 ? -12.81350 46.12841 13.71062 1.000 57.28100 140 LEU C O 1
ATOM 5100 N N . HIS C 1 155 ? -11.13925 44.95232 12.76440 1.000 55.64367 141 HIS C N 1
ATOM 5101 C CA . HIS C 1 155 ? -11.73542 43.64731 13.03350 1.000 53.65974 141 HIS C CA 1
ATOM 5102 C C . HIS C 1 155 ? -10.85457 42.89177 14.01825 1.000 55.74708 141 HIS C C 1
ATOM 5103 O O . HIS C 1 155 ? -9.80514 42.35825 13.62303 1.000 57.71794 141 HIS C O 1
ATOM 5110 N N . PRO C 1 156 ? -11.20844 42.84827 15.30609 1.000 45.59487 142 PRO C N 1
ATOM 5111 C CA . PRO C 1 156 ? -10.44358 42.04932 16.26841 1.000 43.69090 142 PRO C CA 1
ATOM 5112 C C . PRO C 1 156 ? -10.97671 40.63368 16.41080 1.000 49.23960 142 PRO C C 1
ATOM 5113 O O . PRO C 1 156 ? -12.18272 40.40237 16.49037 1.000 55.66442 142 PRO C O 1
ATOM 5117 N N . TYR C 1 157 ? -10.05917 39.67700 16.52427 1.000 50.76563 143 TYR C N 1
ATOM 5118 C CA . TYR C 1 157 ? -10.41538 38.27635 16.70772 1.000 46.26698 143 TYR C CA 1
ATOM 5119 C C . TYR C 1 157 ? -9.61325 37.66964 17.85869 1.000 52.95524 143 TYR C C 1
ATOM 5120 O O . TYR C 1 157 ? -8.46757 38.05801 18.12189 1.000 52.59376 143 TYR C O 1
ATOM 5129 N N . ASN C 1 158 ? -10.24034 36.71715 18.55474 1.000 53.07004 144 ASN C N 1
ATOM 5130 C CA . ASN C 1 158 ? -9.64511 36.01378 19.69399 1.000 45.66071 144 ASN C CA 1
ATOM 5131 C C . ASN C 1 158 ? -9.18095 34.64576 19.19744 1.000 48.95853 144 ASN C C 1
ATOM 5132 O O . ASN C 1 158 ? -9.98362 33.72570 19.04695 1.000 48.07858 144 ASN C O 1
ATOM 5137 N N . LEU C 1 159 ? -7.87846 34.50419 18.94655 1.000 54.65185 145 LEU C N 1
ATOM 5138 C CA . LEU C 1 159 ? -7.31575 33.23392 18.49224 1.000 49.18572 145 LEU C CA 1
ATOM 5139 C C . LEU C 1 159 ? -6.74198 32.42847 19.65076 1.000 52.77207 145 LEU C C 1
ATOM 5140 O O . LEU C 1 159 ? -5.75581 31.70316 19.48734 1.000 55.30029 145 LEU C O 1
ATOM 5145 N N . GLY C 1 160 ? -7.35748 32.50979 20.82635 1.000 52.71569 146 GLY C N 1
ATOM 5146 C CA . GLY C 1 160 ? -6.89366 31.75222 21.97595 1.000 62.75617 146 GLY C CA 1
ATOM 5147 C C . GLY C 1 160 ? -5.56691 32.22610 22.54133 1.000 61.14551 146 GLY C C 1
ATOM 5148 O O . GLY C 1 160 ? -5.53750 33.05702 23.45560 1.000 59.38616 146 GLY C O 1
ATOM 5149 N N . TRP C 1 161 ? -4.46169 31.68142 22.02790 1.000 56.59531 147 TRP C N 1
ATOM 5150 C CA . TRP C 1 161 ? -3.14985 32.16047 22.43599 1.000 57.31930 147 TRP C CA 1
ATOM 5151 C C . TRP C 1 161 ? -2.77139 33.45601 21.73395 1.000 60.56443 147 TRP C C 1
ATOM 5152 O O . TRP C 1 161 ? -1.88883 34.17161 22.22201 1.000 60.74875 147 TRP C O 1
ATOM 5163 N N . GLY C 1 162 ? -3.44562 33.79129 20.63071 1.000 56.40326 148 GLY C N 1
ATOM 5164 C CA . GLY C 1 162 ? -3.08457 34.94683 19.82804 1.000 49.50116 148 GLY C CA 1
ATOM 5165 C C . GLY C 1 162 ? -4.15841 36.01299 19.73184 1.000 47.06940 148 GLY C C 1
ATOM 5166 O O . GLY C 1 162 ? -5.34474 35.74488 19.94605 1.000 52.25879 148 GLY C O 1
ATOM 5167 N N . GLY C 1 163 ? -3.73460 37.23833 19.44974 1.000 49.14352 149 GLY C N 1
ATOM 5168 C CA . GLY C 1 163 ? -4.62938 38.32767 19.06671 1.000 49.24528 149 GLY C CA 1
ATOM 5169 C C . GLY C 1 163 ? -4.43834 38.66351 17.60276 1.000 51.17853 149 GLY C C 1
ATOM 5170 O O . GLY C 1 163 ? -3.30486 38.71194 17.10968 1.000 56.46152 149 GLY C O 1
ATOM 5171 N N . LEU C 1 164 ? -5.55076 38.85562 16.88816 1.000 50.15357 150 LEU C N 1
ATOM 5172 C CA . LEU C 1 164 ? -5.53836 39.17238 15.46118 1.000 41.98018 150 LEU C CA 1
ATOM 5173 C C . LEU C 1 164 ? -6.38965 40.40443 15.19277 1.000 46.13181 150 LEU C C 1
ATOM 5174 O O . LEU C 1 164 ? -7.51367 40.50489 15.70125 1.000 51.90002 150 LEU C O 1
ATOM 5179 N N . VAL C 1 165 ? -5.84092 41.36351 14.44716 1.000 39.65637 151 VAL C N 1
ATOM 5180 C CA . VAL C 1 165 ? -6.59447 42.53257 14.00823 1.000 41.17718 151 VAL C CA 1
ATOM 5181 C C . VAL C 1 165 ? -6.33651 42.78149 12.52972 1.000 53.54433 151 VAL C C 1
ATOM 5182 O O . VAL C 1 165 ? -5.17668 42.79266 12.09471 1.000 57.97180 151 VAL C O 1
ATOM 5186 N N . THR C 1 166 ? -7.41185 43.04318 11.77593 1.000 57.05413 152 THR C N 1
ATOM 5187 C CA . THR C 1 166 ? -7.33658 43.58220 10.42108 1.000 53.47484 152 THR C CA 1
ATOM 5188 C C . THR C 1 166 ? -8.14238 44.85732 10.35360 1.000 55.22590 152 THR C C 1
ATOM 5189 O O . THR C 1 166 ? -9.19614 44.98081 10.99204 1.000 56.59434 152 THR C O 1
ATOM 5193 N N . ILE C 1 167 ? -7.63706 45.78533 9.55903 1.000 51.18894 153 ILE C N 1
ATOM 5194 C CA . ILE C 1 167 ? -8.25355 47.07770 9.34686 1.000 50.07923 153 ILE C CA 1
ATOM 5195 C C . ILE C 1 167 ? -8.75640 47.09031 7.91754 1.000 55.22740 153 ILE C C 1
ATOM 5196 O O . ILE C 1 167 ? -7.97539 46.87143 6.98231 1.000 55.05184 153 ILE C O 1
ATOM 5201 N N . ILE C 1 168 ? -10.06275 47.27851 7.75335 1.000 54.85804 154 ILE C N 1
ATOM 5202 C CA . ILE C 1 168 ? -10.64893 47.57145 6.45056 1.000 61.73948 154 ILE C CA 1
ATOM 5203 C C . ILE C 1 168 ? -10.55974 49.07771 6.23368 1.000 64.20780 154 ILE C C 1
ATOM 5204 O O . ILE C 1 168 ? -11.12182 49.85913 7.00934 1.000 61.65444 154 ILE C O 1
ATOM 5209 N N . SER C 1 169 ? -9.83263 49.47081 5.25955 1.000 66.82615 155 SER C N 1
ATOM 5210 C CA . SER C 1 169 ? -9.70732 50.88571 4.96015 1.000 75.85096 155 SER C CA 1
ATOM 5211 C C . SER C 1 169 ? -10.74773 51.30605 3.92378 1.000 78.20922 155 SER C C 1
ATOM 5212 O O . SER C 1 169 ? -11.22601 50.47563 3.14147 1.000 75.35440 155 SER C O 1
ATOM 5215 N N . PRO C 1 170 ? -11.13415 52.58614 3.92235 1.000 77.12788 156 PRO C N 1
ATOM 5216 C CA . PRO C 1 170 ? -12.21775 53.02594 3.02068 1.000 75.54214 156 PRO C CA 1
ATOM 5217 C C . PRO C 1 170 ? -12.00751 52.67272 1.55661 1.000 77.91074 156 PRO C C 1
ATOM 5218 O O . PRO C 1 170 ? -12.93907 52.19282 0.90405 1.000 89.85707 156 PRO C O 1
ATOM 5222 N N . LYS C 1 171 ? -10.80504 52.86306 1.02964 1.000 76.34750 157 LYS C N 1
ATOM 5223 C CA . LYS C 1 171 ? -10.51401 52.63537 -0.37827 1.000 75.00990 157 LYS C CA 1
ATOM 5224 C C . LYS C 1 171 ? -9.88200 51.26739 -0.64883 1.000 78.09672 157 LYS C C 1
ATOM 5225 O O . LYS C 1 171 ? -9.40131 51.02441 -1.75930 1.000 78.03676 157 LYS C O 1
ATOM 5231 N N . GLY C 1 172 ? -9.88854 50.35889 0.32483 1.000 75.46648 158 GLY C N 1
ATOM 5232 C CA . GLY C 1 172 ? -9.25759 49.07147 0.17883 1.000 75.39462 158 GLY C CA 1
ATOM 5233 C C . GLY C 1 172 ? -10.24920 47.92474 0.09117 1.000 78.77937 158 GLY C C 1
ATOM 5234 O O . GLY C 1 172 ? -11.46752 48.10704 0.04314 1.000 82.17649 158 GLY C O 1
ATOM 5235 N N . LEU C 1 173 ? -9.69384 46.71760 0.06900 1.000 75.81332 159 LEU C N 1
ATOM 5236 C CA . LEU C 1 173 ? -10.49968 45.51127 0.00379 1.000 75.05279 159 LEU C CA 1
ATOM 5237 C C . LEU C 1 173 ? -11.35399 45.36549 1.25269 1.000 76.79211 159 LEU C C 1
ATOM 5238 O O . LEU C 1 173 ? -10.98017 45.80113 2.34569 1.000 80.36838 159 LEU C O 1
ATOM 5243 N N . SER C 1 174 ? -12.51144 44.74381 1.07885 1.000 75.64601 160 SER C N 1
ATOM 5244 C CA . SER C 1 174 ? -13.36595 44.34591 2.18554 1.000 71.30804 160 SER C CA 1
ATOM 5245 C C . SER C 1 174 ? -13.11221 42.87323 2.51050 1.000 62.31537 160 SER C C 1
ATOM 5246 O O . SER C 1 174 ? -12.40992 42.16703 1.78050 1.000 59.51766 160 SER C O 1
ATOM 5249 N N . LEU C 1 175 ? -13.65871 42.42167 3.64588 1.000 56.53345 161 LEU C N 1
ATOM 5250 C CA . LEU C 1 175 ? -13.48111 41.02614 4.04855 1.000 56.60116 161 LEU C CA 1
ATOM 5251 C C . LEU C 1 175 ? -14.08030 40.04554 3.05499 1.000 70.55050 161 LEU C C 1
ATOM 5252 O O . LEU C 1 175 ? -13.63680 38.89346 3.00926 1.000 72.39139 161 LEU C O 1
ATOM 5257 N N . ASN C 1 176 ? -15.05562 40.48846 2.24654 1.000 77.53584 162 ASN C N 1
ATOM 5258 C CA . ASN C 1 176 ? -15.67898 39.63638 1.23932 1.000 83.84797 162 ASN C CA 1
ATOM 5259 C C . ASN C 1 176 ? -14.65515 38.92987 0.37231 1.000 80.81850 162 ASN C C 1
ATOM 5260 O O . ASN C 1 176 ? -14.88094 37.79117 -0.04418 1.000 88.50432 162 ASN C O 1
ATOM 5265 N N . SER C 1 177 ? -13.52288 39.58479 0.10218 1.000 76.21334 163 SER C N 1
ATOM 5266 C CA . SER C 1 177 ? -12.52607 39.04847 -0.81814 1.000 76.59488 163 SER C CA 1
ATOM 5267 C C . SER C 1 177 ? -12.04618 37.65822 -0.42108 1.000 77.22721 163 SER C C 1
ATOM 5268 O O . SER C 1 177 ? -11.61172 36.88849 -1.28464 1.000 84.27233 163 SER C O 1
ATOM 5271 N N . ILE C 1 178 ? -12.09995 37.31445 0.86783 1.000 69.59050 164 ILE C N 1
ATOM 5272 C CA . ILE C 1 178 ? -11.66744 35.99558 1.31195 1.000 67.28455 164 ILE C CA 1
ATOM 5273 C C . ILE C 1 178 ? -12.83579 35.06147 1.59069 1.000 73.73835 164 ILE C C 1
ATOM 5274 O O . ILE C 1 178 ? -12.61853 33.90723 1.99081 1.000 75.43687 164 ILE C O 1
ATOM 5279 N N . ALA C 1 179 ? -14.06891 35.54017 1.42411 1.000 72.65703 165 ALA C N 1
ATOM 5280 C CA . ALA C 1 179 ? -15.27154 34.72387 1.53559 1.000 74.08806 165 ALA C CA 1
ATOM 5281 C C . ALA C 1 179 ? -15.45201 33.87816 0.27898 1.000 82.13544 165 ALA C C 1
ATOM 5282 O O . ALA C 1 179 ? -15.10886 34.29565 -0.82979 1.000 90.34328 165 ALA C O 1
ATOM 5284 N N . LYS C 1 180 ? -16.00221 32.68215 0.44777 1.000 79.17006 166 LYS C N 1
ATOM 5285 C CA . LYS C 1 180 ? -16.19260 31.79948 -0.69336 1.000 85.76757 166 LYS C CA 1
ATOM 5286 C C . LYS C 1 180 ? -17.57435 31.98098 -1.30998 1.000 86.38968 166 LYS C C 1
ATOM 5287 O O . LYS C 1 180 ? -18.57941 32.07465 -0.60082 1.000 81.02998 166 LYS C O 1
ATOM 5293 N N . LYS C 1 181 ? -17.59668 32.06501 -2.63984 1.000 90.54706 167 LYS C N 1
ATOM 5294 C CA . LYS C 1 181 ? -18.78545 32.27914 -3.45736 1.000 99.14435 167 LYS C CA 1
ATOM 5295 C C . LYS C 1 181 ? -19.80703 31.16563 -3.26728 1.000 94.48955 167 LYS C C 1
ATOM 5296 O O . LYS C 1 181 ? -19.61325 30.04469 -3.74559 1.000 96.41440 167 LYS C O 1
ATOM 5302 N N . GLY C 1 182 ? -20.86924 31.44786 -2.51911 1.000 88.76892 168 GLY C N 1
ATOM 5303 C CA . GLY C 1 182 ? -21.95254 30.50685 -2.32614 1.000 98.00437 168 GLY C CA 1
ATOM 5304 C C . GLY C 1 182 ? -22.13794 30.07100 -0.89825 1.000 99.75173 168 GLY C C 1
ATOM 5305 O O . GLY C 1 182 ? -23.17546 29.48385 -0.57297 1.000 103.20650 168 GLY C O 1
ATOM 5306 N N . GLU C 1 183 ? -21.18364 30.38092 -0.03158 1.000 97.91817 169 GLU C N 1
ATOM 5307 C CA . GLU C 1 183 ? -21.20035 29.97045 1.35959 1.000 99.07859 169 GLU C CA 1
ATOM 5308 C C . GLU C 1 183 ? -21.17606 31.19268 2.26510 1.000 92.79162 169 GLU C C 1
ATOM 5309 O O . GLU C 1 183 ? -20.65369 32.24947 1.90112 1.000 76.33121 169 GLU C O 1
ATOM 5315 N N . LYS C 1 184 ? -21.76092 31.03731 3.44701 1.000 97.13858 170 LYS C N 1
ATOM 5316 C CA . LYS C 1 184 ? -21.84732 32.13836 4.38459 1.000 100.50751 170 LYS C CA 1
ATOM 5317 C C . LYS C 1 184 ? -20.46991 32.34743 4.99555 1.000 99.24063 170 LYS C C 1
ATOM 5318 O O . LYS C 1 184 ? -19.63941 31.43618 5.03972 1.000 104.81248 170 LYS C O 1
ATOM 5324 N N . PHE C 1 185 ? -20.22285 33.55799 5.46873 1.000 94.23571 171 PHE C N 1
ATOM 5325 C CA . PHE C 1 185 ? -18.88440 33.96985 5.86302 1.000 88.47150 171 PHE C CA 1
ATOM 5326 C C . PHE C 1 185 ? -18.82694 34.14561 7.36855 1.000 89.36683 171 PHE C C 1
ATOM 5327 O O . PHE C 1 185 ? -19.65434 34.85669 7.94627 1.000 98.09322 171 PHE C O 1
ATOM 5335 N N . ASN C 1 186 ? -17.86097 33.48404 7.99930 1.000 83.53983 172 ASN C N 1
ATOM 5336 C CA . ASN C 1 186 ? -17.70633 33.55637 9.44102 1.000 85.37421 172 ASN C CA 1
ATOM 5337 C C . ASN C 1 186 ? -16.22782 33.65780 9.78727 1.000 83.81849 172 ASN C C 1
ATOM 5338 O O . ASN C 1 186 ? -15.36749 33.81174 8.91432 1.000 78.73615 172 ASN C O 1
ATOM 5343 N N . GLU C 1 187 ? -15.94598 33.53472 11.08608 1.000 79.92482 173 GLU C N 1
ATOM 5344 C CA . GLU C 1 187 ? -14.59451 33.73498 11.58730 1.000 72.44563 173 GLU C CA 1
ATOM 5345 C C . GLU C 1 187 ? -13.65746 32.59649 11.18046 1.000 76.04087 173 GLU C C 1
ATOM 5346 O O . GLU C 1 187 ? -12.44321 32.81497 11.02996 1.000 69.48724 173 GLU C O 1
ATOM 5352 N N . LEU C 1 188 ? -14.19104 31.39018 10.96067 1.000 75.18705 174 LEU C N 1
ATOM 5353 C CA . LEU C 1 188 ? -13.32171 30.30487 10.51813 1.000 67.85072 174 LEU C CA 1
ATOM 5354 C C . LEU C 1 188 ? -12.69416 30.61827 9.16482 1.000 70.18543 174 LEU C C 1
ATOM 5355 O O . LEU C 1 188 ? -11.57002 30.18372 8.88948 1.000 73.59838 174 LEU C O 1
ATOM 5360 N N . ASN C 1 189 ? -13.40485 31.36330 8.30698 1.000 64.94782 175 ASN C N 1
ATOM 5361 C CA . ASN C 1 189 ? -12.81446 31.80943 7.04904 1.000 58.41367 175 ASN C CA 1
ATOM 5362 C C . ASN C 1 189 ? -11.66262 32.77427 7.29246 1.000 59.44111 175 ASN C C 1
ATOM 5363 O O . ASN C 1 189 ? -10.63784 32.70719 6.60825 1.000 62.14549 175 ASN C O 1
ATOM 5368 N N . VAL C 1 190 ? -11.81491 33.68962 8.25335 1.000 61.43642 176 VAL C N 1
ATOM 5369 C CA . VAL C 1 190 ? -10.74918 34.64587 8.55228 1.000 62.91249 176 VAL C CA 1
ATOM 5370 C C . VAL C 1 190 ? -9.52499 33.93000 9.10627 1.000 63.44357 176 VAL C C 1
ATOM 5371 O O . VAL C 1 190 ? -8.39752 34.13806 8.64596 1.000 61.48511 176 VAL C O 1
ATOM 5375 N N . VAL C 1 191 ? -9.73649 33.04185 10.07254 1.000 64.90613 177 VAL C N 1
ATOM 5376 C CA . VAL C 1 191 ? -8.61239 32.41937 10.75542 1.000 66.90884 177 VAL C CA 1
ATOM 5377 C C . VAL C 1 191 ? -7.86071 31.47577 9.81809 1.000 66.22939 177 VAL C C 1
ATOM 5378 O O . VAL C 1 191 ? -6.62401 31.44204 9.81203 1.000 64.23428 177 VAL C O 1
ATOM 5382 N N . GLU C 1 192 ? -8.58254 30.73441 8.97771 1.000 66.53054 178 GLU C N 1
ATOM 5383 C CA . GLU C 1 192 ? -7.91137 29.88690 7.99629 1.000 58.34161 178 GLU C CA 1
ATOM 5384 C C . GLU C 1 192 ? -7.12985 30.70567 6.97502 1.000 59.71357 178 GLU C C 1
ATOM 5385 O O . GLU C 1 192 ? -6.10119 30.24752 6.46474 1.000 57.84734 178 GLU C O 1
ATOM 5391 N N . TYR C 1 193 ? -7.61176 31.90073 6.64054 1.000 45.69244 179 TYR C N 1
ATOM 5392 C CA . TYR C 1 193 ? -6.83448 32.77817 5.78059 1.000 45.58963 179 TYR C CA 1
ATOM 5393 C C . TYR C 1 193 ? -5.53677 33.19020 6.46349 1.000 57.29598 179 TYR C C 1
ATOM 5394 O O . TYR C 1 193 ? -4.46920 33.17794 5.84306 1.000 59.94187 179 TYR C O 1
ATOM 5403 N N . VAL C 1 194 ? -5.61417 33.55649 7.74404 1.000 50.91732 180 VAL C N 1
ATOM 5404 C CA . VAL C 1 194 ? -4.43513 34.00889 8.47352 1.000 56.12945 180 VAL C CA 1
ATOM 5405 C C . VAL C 1 194 ? -3.40066 32.89041 8.58575 1.000 53.98638 180 VAL C C 1
ATOM 5406 O O . VAL C 1 194 ? -2.20537 33.09652 8.33962 1.000 47.54414 180 VAL C O 1
ATOM 5410 N N . SER C 1 195 ? -3.84132 31.69578 8.97408 1.000 50.50498 181 SER C N 1
ATOM 5411 C CA . SER C 1 195 ? -2.91283 30.58323 9.10532 1.000 48.09936 181 SER C CA 1
ATOM 5412 C C . SER C 1 195 ? -2.22683 30.27888 7.77092 1.000 54.30196 181 SER C C 1
ATOM 5413 O O . SER C 1 195 ? -0.99671 30.14127 7.70705 1.000 56.93816 181 SER C O 1
ATOM 5416 N N . SER C 1 196 ? -3.00177 30.22434 6.68369 1.000 54.23185 182 SER C N 1
ATOM 5417 C CA . SER C 1 196 ? -2.42631 29.95781 5.36547 1.000 51.54590 182 SER C CA 1
ATOM 5418 C C . SER C 1 196 ? -1.43249 31.03876 4.95546 1.000 48.22957 182 SER C C 1
ATOM 5419 O O . SER C 1 196 ? -0.40378 30.75024 4.34053 1.000 49.00880 182 SER C O 1
ATOM 5422 N N . TYR C 1 197 ? -1.76541 32.29202 5.23809 1.000 48.67333 183 TYR C N 1
ATOM 5423 C CA . TYR C 1 197 ? -0.90611 33.42590 4.93139 1.000 46.97035 183 TYR C CA 1
ATOM 5424 C C . TYR C 1 197 ? 0.41030 33.35548 5.71131 1.000 51.58710 183 TYR C C 1
ATOM 5425 O O . TYR C 1 197 ? 1.49540 33.56332 5.14222 1.000 49.97811 183 TYR C O 1
ATOM 5434 N N . MET C 1 198 ? 0.33209 33.07832 7.02061 1.000 45.13411 184 MET C N 1
ATOM 5435 C CA . MET C 1 198 ? 1.54619 32.94701 7.82357 1.000 46.23328 184 MET C CA 1
ATOM 5436 C C . MET C 1 198 ? 2.42984 31.81917 7.29325 1.000 45.82517 184 MET C C 1
ATOM 5437 O O . MET C 1 198 ? 3.64127 31.99292 7.09440 1.000 45.21562 184 MET C O 1
ATOM 5442 N N . ARG C 1 199 ? 1.82933 30.67470 6.98514 1.000 48.51857 185 ARG C N 1
ATOM 5443 C CA . ARG C 1 199 ? 2.63198 29.58843 6.44397 1.000 49.63237 185 ARG C CA 1
ATOM 5444 C C . ARG C 1 199 ? 3.23226 29.96845 5.09774 1.000 58.35547 185 ARG C C 1
ATOM 5445 O O . ARG C 1 199 ? 4.40694 29.68754 4.83793 1.000 60.42370 185 ARG C O 1
ATOM 5453 N N . PHE C 1 200 ? 2.45631 30.64581 4.24301 1.000 62.81777 186 PHE C N 1
ATOM 5454 C CA . PHE C 1 200 ? 2.97120 31.02512 2.93202 1.000 56.86333 186 PHE C CA 1
ATOM 5455 C C . PHE C 1 200 ? 4.24768 31.83802 3.05960 1.000 56.58056 186 PHE C C 1
ATOM 5456 O O . PHE C 1 200 ? 5.17280 31.67232 2.26535 1.000 50.65922 186 PHE C O 1
ATOM 5464 N N . TRP C 1 201 ? 4.32090 32.71442 4.05732 1.000 61.36524 187 TRP C N 1
ATOM 5465 C CA . TRP C 1 201 ? 5.46267 33.59946 4.21175 1.000 64.10373 187 TRP C CA 1
ATOM 5466 C C . TRP C 1 201 ? 6.56257 33.02082 5.09625 1.000 68.64364 187 TRP C C 1
ATOM 5467 O O . TRP C 1 201 ? 7.41377 33.77440 5.57831 1.000 68.01952 187 TRP C O 1
ATOM 5478 N N . GLY C 1 202 ? 6.57376 31.70874 5.30712 1.000 66.84851 188 GLY C N 1
ATOM 5479 C CA . GLY C 1 202 ? 7.64081 31.08410 6.05607 1.000 63.96261 188 GLY C CA 1
ATOM 5480 C C . GLY C 1 202 ? 7.53178 31.21289 7.56077 1.000 60.87952 188 GLY C C 1
ATOM 5481 O O . GLY C 1 202 ? 8.47135 30.84044 8.26496 1.000 62.38485 188 GLY C O 1
ATOM 5482 N N . LYS C 1 203 ? 6.41579 31.71097 8.08198 1.000 51.99789 189 LYS C N 1
ATOM 5483 C CA . LYS C 1 203 ? 6.19761 31.82706 9.51953 1.000 49.59805 189 LYS C CA 1
ATOM 5484 C C . LYS C 1 203 ? 4.96496 31.01961 9.92281 1.000 53.39400 189 LYS C C 1
ATOM 5485 O O . LYS C 1 203 ? 4.01039 31.58133 10.47629 1.000 43.81548 189 LYS C O 1
ATOM 5491 N N . PRO C 1 204 ? 4.94302 29.70994 9.66031 1.000 45.42894 190 PRO C N 1
ATOM 5492 C CA . PRO C 1 204 ? 3.76339 28.90836 10.02222 1.000 46.78656 190 PRO C CA 1
ATOM 5493 C C . PRO C 1 204 ? 3.46765 28.93135 11.51758 1.000 49.14989 190 PRO C C 1
ATOM 5494 O O . PRO C 1 204 ? 4.35103 28.72716 12.35115 1.000 65.91622 190 PRO C O 1
ATOM 5498 N N . GLN C 1 205 ? 2.19445 29.11475 11.84776 1.000 45.12362 191 GLN C N 1
ATOM 5499 C CA . GLN C 1 205 ? 1.71021 29.11935 13.23088 1.000 47.34158 191 GLN C CA 1
ATOM 5500 C C . GLN C 1 205 ? 1.06787 27.76140 13.49985 1.000 58.96435 191 GLN C C 1
ATOM 5501 O O . GLN C 1 205 ? -0.14643 27.59002 13.36426 1.000 60.72049 191 GLN C O 1
ATOM 5507 N N . GLU C 1 206 ? 1.88695 26.79108 13.90814 1.000 63.72282 192 GLU C N 1
ATOM 5508 C CA . GLU C 1 206 ? 1.38723 25.42753 14.05521 1.000 69.57344 192 GLU C CA 1
ATOM 5509 C C . GLU C 1 206 ? 0.37143 25.31363 15.18372 1.000 68.14644 192 GLU C C 1
ATOM 5510 O O . GLU C 1 206 ? -0.54086 24.48348 15.10644 1.000 73.13033 192 GLU C O 1
ATOM 5516 N N . TRP C 1 207 ? 0.50216 26.13437 16.22996 1.000 63.67871 193 TRP C N 1
ATOM 5517 C CA . TRP C 1 207 ? -0.53004 26.17296 17.26099 1.000 61.86477 193 TRP C CA 1
ATOM 5518 C C . TRP C 1 207 ? -1.87787 26.57219 16.66998 1.000 67.68256 193 TRP C C 1
ATOM 5519 O O . TRP C 1 207 ? -2.91105 25.99257 17.02105 1.000 71.31223 193 TRP C O 1
ATOM 5530 N N . LEU C 1 208 ? -1.88409 27.55768 15.76477 1.000 66.63128 194 LEU C N 1
ATOM 5531 C CA . LEU C 1 208 ? -3.13357 28.00540 15.15883 1.000 64.48225 194 LEU C CA 1
ATOM 5532 C C . LEU C 1 208 ? -3.69607 26.92893 14.24736 1.000 69.92731 194 LEU C C 1
ATOM 5533 O O . LEU C 1 208 ? -4.89850 26.62707 14.28859 1.000 68.55768 194 LEU C O 1
ATOM 5538 N N . GLU C 1 209 ? -2.82616 26.30630 13.45179 1.000 66.60758 195 GLU C N 1
ATOM 5539 C CA . GLU C 1 209 ? -3.26385 25.21764 12.59418 1.000 60.58079 195 GLU C CA 1
ATOM 5540 C C . GLU C 1 209 ? -3.82014 24.07234 13.41716 1.000 61.13038 195 GLU C C 1
ATOM 5541 O O . GLU C 1 209 ? -4.79269 23.43126 13.00917 1.000 60.37711 195 GLU C O 1
ATOM 5547 N N . ASP C 1 210 ? -3.25472 23.84388 14.60265 1.000 65.03889 196 ASP C N 1
ATOM 5548 C CA . ASP C 1 210 ? -3.71236 22.75178 15.45016 1.000 72.49766 196 ASP C CA 1
ATOM 5549 C C . ASP C 1 210 ? -5.13901 22.98665 15.93787 1.000 69.92874 196 ASP C C 1
ATOM 5550 O O . ASP C 1 210 ? -5.99915 22.10682 15.81288 1.000 74.06616 196 ASP C O 1
ATOM 5555 N N . ILE C 1 211 ? -5.41969 24.17842 16.47325 1.000 65.11954 197 ILE C N 1
ATOM 5556 C CA . ILE C 1 211 ? -6.75209 24.43676 17.01318 1.000 65.24191 197 ILE C CA 1
ATOM 5557 C C . ILE C 1 211 ? -7.79170 24.53427 15.89410 1.000 68.27634 197 ILE C C 1
ATOM 5558 O O . ILE C 1 211 ? -8.94344 24.12679 16.07739 1.000 69.70673 197 ILE C O 1
ATOM 5563 N N . ILE C 1 212 ? -7.40831 25.04428 14.72062 1.000 64.41564 198 ILE C N 1
ATOM 5564 C CA . ILE C 1 212 ? -8.31569 25.03661 13.57871 1.000 66.18313 198 ILE C CA 1
ATOM 5565 C C . ILE C 1 212 ? -8.71654 23.60372 13.25619 1.000 75.90664 198 ILE C C 1
ATOM 5566 O O . ILE C 1 212 ? -9.89684 23.29210 13.03974 1.000 81.55061 198 ILE C O 1
ATOM 5571 N N . TYR C 1 213 ? -7.73133 22.70815 13.23754 1.000 71.51372 199 TYR C N 1
ATOM 5572 C CA . TYR C 1 213 ? -7.99786 21.30410 12.96602 1.000 72.71958 199 TYR C CA 1
ATOM 5573 C C . TYR C 1 213 ? -8.93108 20.69861 14.00695 1.000 78.70621 199 TYR C C 1
ATOM 5574 O O . TYR C 1 213 ? -9.93774 20.06870 13.66091 1.000 87.23641 199 TYR C O 1
ATOM 5583 N N . LYS C 1 214 ? -8.61446 20.87591 15.29164 1.000 73.94587 200 LYS C N 1
ATOM 5584 C CA . LYS C 1 214 ? -9.47348 20.31629 16.32855 1.000 79.17326 200 LYS C CA 1
ATOM 5585 C C . LYS C 1 214 ? -10.88257 20.88433 16.24677 1.000 82.57032 200 LYS C C 1
ATOM 5586 O O . LYS C 1 214 ? -11.86481 20.13810 16.34287 1.000 87.73616 200 LYS C O 1
ATOM 5592 N N . PHE C 1 215 ? -11.00821 22.19265 16.02489 1.000 78.70343 201 PHE C N 1
ATOM 5593 C CA . PHE C 1 215 ? -12.33806 22.78434 16.02881 1.000 79.39461 201 PHE C CA 1
ATOM 5594 C C . PHE C 1 215 ? -13.17607 22.23759 14.88270 1.000 79.92257 201 PHE C C 1
ATOM 5595 O O . PHE C 1 215 ? -14.35083 21.90391 15.07268 1.000 75.86462 201 PHE C O 1
ATOM 5603 N N . LYS C 1 216 ? -12.58165 22.10415 13.69321 1.000 86.12140 202 LYS C N 1
ATOM 5604 C CA . LYS C 1 216 ? -13.33688 21.56885 12.56435 1.000 93.45065 202 LYS C CA 1
ATOM 5605 C C . LYS C 1 216 ? -13.75121 20.12515 12.80098 1.000 98.70120 202 LYS C C 1
ATOM 5606 O O . LYS C 1 216 ? -14.89404 19.74645 12.51891 1.000 107.19085 202 LYS C O 1
ATOM 5612 N N . ASN C 1 217 ? -12.84796 19.30570 13.31379 1.000 96.11026 203 ASN C N 1
ATOM 5613 C CA . ASN C 1 217 ? -13.17248 17.90957 13.54084 1.000 105.26077 203 ASN C CA 1
ATOM 5614 C C . ASN C 1 217 ? -13.91216 17.68782 14.83497 1.000 108.36522 203 ASN C C 1
ATOM 5615 O O . ASN C 1 217 ? -13.96508 16.54560 15.30072 1.000 114.97229 203 ASN C O 1
ATOM 5620 N N . GLU C 1 218 ? -14.48428 18.73480 15.43069 1.000 103.15311 204 GLU C N 1
ATOM 5621 C CA . GLU C 1 218 ? -15.38596 18.52068 16.55075 1.000 95.95318 204 GLU C CA 1
ATOM 5622 C C . GLU C 1 218 ? -16.63812 17.83399 16.03474 1.000 99.17542 204 GLU C C 1
ATOM 5623 O O . GLU C 1 218 ? -17.21866 18.25737 15.02842 1.000 94.04210 204 GLU C O 1
ATOM 5629 N N . ARG C 1 219 ? -17.03693 16.75737 16.71465 1.000 106.47291 205 ARG C N 1
ATOM 5630 C CA . ARG C 1 219 ? -18.22406 16.02115 16.30290 1.000 120.81575 205 ARG C CA 1
ATOM 5631 C C . ARG C 1 219 ? -19.45671 16.90683 16.40379 1.000 125.53712 205 ARG C C 1
ATOM 5632 O O . ARG C 1 219 ? -20.13057 17.17689 15.40176 1.000 125.06698 205 ARG C O 1
ATOM 5640 N N . GLU C 1 220 ? -19.76501 17.37583 17.61197 1.000 127.85790 206 GLU C N 1
ATOM 5641 C CA . GLU C 1 220 ? -20.86265 18.31200 17.77837 1.000 128.25607 206 GLU C CA 1
ATOM 5642 C C . GLU C 1 220 ? -20.36286 19.69179 17.38054 1.000 117.42332 206 GLU C C 1
ATOM 5643 O O . GLU C 1 220 ? -19.21234 20.04217 17.65115 1.000 124.73654 206 GLU C O 1
ATOM 5649 N N . LYS C 1 221 ? -21.22259 20.48387 16.75006 1.000 109.79540 207 LYS C N 1
ATOM 5650 C CA . LYS C 1 221 ? -20.84819 21.82365 16.30873 1.000 108.35722 207 LYS C CA 1
ATOM 5651 C C . LYS C 1 221 ? -21.26617 22.88866 17.31889 1.000 105.45285 207 LYS C C 1
ATOM 5652 O O . LYS C 1 221 ? -22.45934 23.09647 17.56087 1.000 101.90973 207 LYS C O 1
ATOM 5658 N N . LEU C 1 222 ? -20.26075 23.55662 17.89395 1.000 100.29261 208 LEU C N 1
ATOM 5659 C CA . LEU C 1 222 ? -20.37132 24.55996 18.94290 1.000 91.17680 208 LEU C CA 1
ATOM 5660 C C . LEU C 1 222 ? -19.66614 25.83331 18.49498 1.000 78.46473 208 LEU C C 1
ATOM 5661 O O . LEU C 1 222 ? -18.99655 25.86076 17.46053 1.000 73.26501 208 LEU C O 1
ATOM 5666 N N . SER C 1 223 ? -19.82933 26.90416 19.27489 1.000 72.45105 209 SER C N 1
ATOM 5667 C CA . SER C 1 223 ? -19.10509 28.12816 18.97068 1.000 72.85901 209 SER C CA 1
ATOM 5668 C C . SER C 1 223 ? -17.61069 27.91967 19.20350 1.000 70.78171 209 SER C C 1
ATOM 5669 O O . SER C 1 223 ? -17.20699 27.09514 20.03158 1.000 71.97372 209 SER C O 1
ATOM 5672 N N . PRO C 1 224 ? -16.77007 28.64471 18.47748 1.000 64.34139 210 PRO C N 1
ATOM 5673 C CA . PRO C 1 224 ? -15.31202 28.48234 18.63582 1.000 62.97537 210 PRO C CA 1
ATOM 5674 C C . PRO C 1 224 ? -14.86730 28.81357 20.04959 1.000 65.55667 210 PRO C C 1
ATOM 5675 O O . PRO C 1 224 ? -15.38464 29.74613 20.68434 1.000 61.21308 210 PRO C O 1
ATOM 5679 N N . PRO C 1 225 ? -13.90919 28.06664 20.58378 1.000 69.65405 211 PRO C N 1
ATOM 5680 C CA . PRO C 1 225 ? -13.35537 28.41794 21.89474 1.000 67.07578 211 PRO C CA 1
ATOM 5681 C C . PRO C 1 225 ? -12.55454 29.70412 21.81237 1.000 59.66336 211 PRO C C 1
ATOM 5682 O O . PRO C 1 225 ? -12.06772 30.08911 20.74824 1.000 55.01806 211 PRO C O 1
ATOM 5686 N N . GLN C 1 226 ? -12.47183 30.40259 22.94343 1.000 61.09027 212 GLN C N 1
ATOM 5687 C CA . GLN C 1 226 ? -11.63734 31.59303 23.05338 1.000 60.58389 212 GLN C CA 1
ATOM 5688 C C . GLN C 1 226 ? -11.06983 31.67608 24.46245 1.000 57.66964 212 GLN C C 1
ATOM 5689 O O . GLN C 1 226 ? -11.70106 31.23330 25.42517 1.000 65.15594 212 GLN C O 1
ATOM 5695 N N . LEU C 1 227 ? -9.89552 32.28723 24.58654 1.000 55.72204 213 LEU C N 1
ATOM 5696 C CA . LEU C 1 227 ? -9.20442 32.37425 25.86700 1.000 57.39050 213 LEU C CA 1
ATOM 5697 C C . LEU C 1 227 ? -8.99433 33.83144 26.25803 1.000 51.68585 213 LEU C C 1
ATOM 5698 O O . LEU C 1 227 ? -8.99145 34.73370 25.41064 1.000 46.62480 213 LEU C O 1
ATOM 5703 N N . SER C 1 228 ? -8.80417 34.05577 27.56286 1.000 48.24928 214 SER C N 1
ATOM 5704 C CA . SER C 1 228 ? -8.50871 35.41057 28.02445 1.000 51.53372 214 SER C CA 1
ATOM 5705 C C . SER C 1 228 ? -7.19319 35.94628 27.46167 1.000 53.48527 214 SER C C 1
ATOM 5706 O O . SER C 1 228 ? -7.06120 37.16315 27.27443 1.000 50.22321 214 SER C O 1
ATOM 5709 N N . VAL C 1 229 ? -6.20112 35.08468 27.19793 1.000 54.40085 215 VAL C N 1
ATOM 5710 C CA . VAL C 1 229 ? -4.93483 35.61902 26.69643 1.000 54.37911 215 VAL C CA 1
ATOM 5711 C C . VAL C 1 229 ? -5.16320 36.35644 25.38495 1.000 49.61969 215 VAL C C 1
ATOM 5712 O O . VAL C 1 229 ? -4.69822 37.48521 25.21152 1.000 56.04292 215 VAL C O 1
ATOM 5716 N N . GLY C 1 230 ? -5.92530 35.75770 24.46157 1.000 52.76185 216 GLY C N 1
ATOM 5717 C CA . GLY C 1 230 ? -6.18111 36.42268 23.18351 1.000 50.30465 216 GLY C CA 1
ATOM 5718 C C . GLY C 1 230 ? -6.97159 37.72031 23.31361 1.000 48.21773 216 GLY C C 1
ATOM 5719 O O . GLY C 1 230 ? -6.69925 38.69944 22.60996 1.000 46.27496 216 GLY C O 1
ATOM 5720 N N . SER C 1 231 ? -7.96643 37.74845 24.20524 1.000 46.81432 217 SER C N 1
ATOM 5721 C CA . SER C 1 231 ? -8.71624 38.98356 24.42620 1.000 50.87235 217 SER C CA 1
ATOM 5722 C C . SER C 1 231 ? -7.80711 40.10205 24.93439 1.000 50.43859 217 SER C C 1
ATOM 5723 O O . SER C 1 231 ? -7.81415 41.21849 24.40200 1.000 46.11321 217 SER C O 1
ATOM 5726 N N . TRP C 1 232 ? -6.99085 39.81026 25.95252 1.000 52.45122 218 TRP C N 1
ATOM 5727 C CA . TRP C 1 232 ? -6.12022 40.84048 26.50957 1.000 48.40384 218 TRP C CA 1
ATOM 5728 C C . TRP C 1 232 ? -5.08593 41.30808 25.49585 1.000 46.09085 218 TRP C C 1
ATOM 5729 O O . TRP C 1 232 ? -4.81923 42.50963 25.38729 1.000 51.56890 218 TRP C O 1
ATOM 5740 N N . VAL C 1 233 ? -4.52431 40.38668 24.71276 1.000 38.33984 219 VAL C N 1
ATOM 5741 C CA . VAL C 1 233 ? -3.54647 40.79499 23.71000 1.000 45.36366 219 VAL C CA 1
ATOM 5742 C C . VAL C 1 233 ? -4.20293 41.67005 22.64207 1.000 48.47434 219 VAL C C 1
ATOM 5743 O O . VAL C 1 233 ? -3.65081 42.70714 22.24336 1.000 43.97316 219 VAL C O 1
ATOM 5747 N N . VAL C 1 234 ? -5.39285 41.28409 22.17018 1.000 50.31607 220 VAL C N 1
ATOM 5748 C CA . VAL C 1 234 ? -6.01748 42.04345 21.08736 1.000 43.96244 220 VAL C CA 1
ATOM 5749 C C . VAL C 1 234 ? -6.47587 43.42102 21.56630 1.000 45.66000 220 VAL C C 1
ATOM 5750 O O . VAL C 1 234 ? -6.49499 44.37828 20.78002 1.000 44.63122 220 VAL C O 1
ATOM 5754 N N . ALA C 1 235 ? -6.80143 43.56218 22.85895 1.000 41.37161 221 ALA C N 1
ATOM 5755 C CA . ALA C 1 235 ? -7.14964 44.87586 23.39983 1.000 40.35216 221 ALA C CA 1
ATOM 5756 C C . ALA C 1 235 ? -5.98989 45.86068 23.27424 1.000 51.45764 221 ALA C C 1
ATOM 5757 O O . ALA C 1 235 ? -6.17742 47.00591 22.84898 1.000 55.75361 221 ALA C O 1
ATOM 5759 N N . GLY C 1 236 ? -4.77728 45.42748 23.61823 1.000 53.04429 222 GLY C N 1
ATOM 5760 C CA . GLY C 1 236 ? -3.62207 46.29041 23.44130 1.000 51.40162 222 GLY C CA 1
ATOM 5761 C C . GLY C 1 236 ? -3.33483 46.57878 21.98111 1.000 49.98107 222 GLY C C 1
ATOM 5762 O O . GLY C 1 236 ? -3.00748 47.71348 21.62019 1.000 52.34413 222 GLY C O 1
ATOM 5763 N N . MET C 1 237 ? -3.43456 45.55248 21.12579 1.000 48.01023 223 MET C N 1
ATOM 5764 C CA . MET C 1 237 ? -3.23763 45.74977 19.68749 1.000 56.03044 223 MET C CA 1
ATOM 5765 C C . MET C 1 237 ? -4.21694 46.77937 19.13967 1.000 61.00840 223 MET C C 1
ATOM 5766 O O . MET C 1 237 ? -3.82620 47.68468 18.39300 1.000 64.69873 223 MET C O 1
ATOM 5771 N N . CYS C 1 238 ? -5.50312 46.65136 19.49637 1.000 45.24183 224 CYS C N 1
ATOM 5772 C CA . CYS C 1 238 ? -6.49908 47.59278 18.99438 1.000 48.42341 224 CYS C CA 1
ATOM 5773 C C . CYS C 1 238 ? -6.21150 49.00804 19.47740 1.000 55.41429 224 CYS C C 1
ATOM 5774 O O . CYS C 1 238 ? -6.33347 49.97717 18.70767 1.000 59.67369 224 CYS C O 1
ATOM 5777 N N . THR C 1 239 ? -5.82610 49.14769 20.75159 1.000 42.92530 225 THR C N 1
ATOM 5778 C CA . THR C 1 239 ? -5.54284 50.47252 21.27969 1.000 45.24026 225 THR C CA 1
ATOM 5779 C C . THR C 1 239 ? -4.38626 51.11717 20.52853 1.000 51.88483 225 THR C C 1
ATOM 5780 O O . THR C 1 239 ? -4.45449 52.29672 20.16404 1.000 58.88514 225 THR C O 1
ATOM 5784 N N . HIS C 1 240 ? -3.33705 50.34219 20.24558 1.000 47.82018 226 HIS C N 1
ATOM 5785 C CA . HIS C 1 240 ? -2.21127 50.84969 19.46357 1.000 49.38525 226 HIS C CA 1
ATOM 5786 C C . HIS C 1 240 ? -2.68065 51.28455 18.07320 1.000 53.79722 226 HIS C C 1
ATOM 5787 O O . HIS C 1 240 ? -2.31233 52.35952 17.57729 1.000 54.27843 226 HIS C O 1
ATOM 5794 N N . ILE C 1 241 ? -3.50488 50.45199 17.43544 1.000 46.45002 227 ILE C N 1
ATOM 5795 C CA . ILE C 1 241 ? -4.02194 50.75455 16.10424 1.000 48.40786 227 ILE C CA 1
ATOM 5796 C C . ILE C 1 241 ? -4.89545 52.00508 16.13388 1.000 53.21737 227 ILE C C 1
ATOM 5797 O O . ILE C 1 241 ? -4.80298 52.86817 15.24686 1.000 51.00091 227 ILE C O 1
ATOM 5802 N N . LEU C 1 242 ? -5.76265 52.12249 17.14950 1.000 50.85361 228 LEU C N 1
ATOM 5803 C CA . LEU C 1 242 ? -6.59292 53.31898 17.27209 1.000 48.32501 228 LEU C CA 1
ATOM 5804 C C . LEU C 1 242 ? -5.73467 54.57492 17.35143 1.000 60.13897 228 LEU C C 1
ATOM 5805 O O . LEU C 1 242 ? -6.03935 55.58867 16.71015 1.000 61.87743 228 LEU C O 1
ATOM 5810 N N . PHE C 1 243 ? -4.65036 54.52095 18.13591 1.000 66.96119 229 PHE C N 1
ATOM 5811 C CA . PHE C 1 243 ? -3.74342 55.66005 18.26539 1.000 63.68495 229 PHE C CA 1
ATOM 5812 C C . PHE C 1 243 ? -3.09380 56.01898 16.93147 1.000 58.07548 229 PHE C C 1
ATOM 5813 O O . PHE C 1 243 ? -2.95996 57.20294 16.58879 1.000 49.80118 229 PHE C O 1
ATOM 5821 N N . ASN C 1 244 ? -2.68263 55.00972 16.16445 1.000 52.78421 230 ASN C N 1
ATOM 5822 C CA . ASN C 1 244 ? -2.04764 55.28163 14.88025 1.000 56.31709 230 ASN C CA 1
ATOM 5823 C C . ASN C 1 244 ? -3.01549 55.93768 13.91854 1.000 64.18339 230 ASN C C 1
ATOM 5824 O O . ASN C 1 244 ? -2.64986 56.88237 13.20897 1.000 64.33816 230 ASN C O 1
ATOM 5829 N N . ILE C 1 245 ? -4.25436 55.44000 13.88025 1.000 64.36260 231 ILE C N 1
ATOM 5830 C CA . ILE C 1 245 ? -5.25499 55.99447 12.98196 1.000 62.33799 231 ILE C CA 1
ATOM 5831 C C . ILE C 1 245 ? -5.57233 57.43166 13.36959 1.000 64.50466 231 ILE C C 1
ATOM 5832 O O . ILE C 1 245 ? -5.60614 58.32571 12.51494 1.000 63.63262 231 ILE C O 1
ATOM 5837 N N . ALA C 1 246 ? -5.74899 57.68861 14.66868 1.000 59.65929 232 ALA C N 1
ATOM 5838 C CA . ALA C 1 246 ? -6.10227 59.03457 15.10815 1.000 57.39855 232 ALA C CA 1
ATOM 5839 C C . ALA C 1 246 ? -4.96160 60.01458 14.85968 1.000 59.94949 232 ALA C C 1
ATOM 5840 O O . ALA C 1 246 ? -5.19635 61.14957 14.43487 1.000 64.97365 232 ALA C O 1
ATOM 5842 N N . THR C 1 247 ? -3.72126 59.59110 15.09063 1.000 67.04733 233 THR C N 1
ATOM 5843 C CA . THR C 1 247 ? -2.55609 60.44191 14.88815 1.000 64.61536 233 THR C CA 1
ATOM 5844 C C . THR C 1 247 ? -1.99389 60.34559 13.47775 1.000 68.00208 233 THR C C 1
ATOM 5845 O O . THR C 1 247 ? -0.92149 60.89588 13.21057 1.000 71.67122 233 THR C O 1
ATOM 5849 N N . GLN C 1 248 ? -2.68520 59.64930 12.58058 1.000 72.05680 234 GLN C N 1
ATOM 5850 C CA . GLN C 1 248 ? -2.30730 59.57511 11.16988 1.000 76.62043 234 GLN C CA 1
ATOM 5851 C C . GLN C 1 248 ? -0.91527 58.97631 10.98969 1.000 74.28236 234 GLN C C 1
ATOM 5852 O O . GLN C 1 248 ? -0.13483 59.42119 10.14756 1.000 82.75934 234 GLN C O 1
ATOM 5858 N N . ARG C 1 249 ? -0.60871 57.95259 11.78322 1.000 65.67088 235 ARG C N 1
ATOM 5859 C CA . ARG C 1 249 ? 0.56613 57.12525 11.56768 1.000 65.51544 235 ARG C CA 1
ATOM 5860 C C . ARG C 1 249 ? 0.19520 55.94886 10.67795 1.000 65.53552 235 ARG C C 1
ATOM 5861 O O . ARG C 1 249 ? -0.93283 55.45797 10.71580 1.000 61.94955 235 ARG C O 1
ATOM 5869 N N . GLU C 1 250 ? 1.17263 55.45019 9.92758 1.000 69.62925 236 GLU C N 1
ATOM 5870 C CA . GLU C 1 250 ? 0.88392 54.39762 8.96372 1.000 66.74001 236 GLU C CA 1
ATOM 5871 C C . GLU C 1 250 ? 0.39308 53.13464 9.66444 1.000 66.29362 236 GLU C C 1
ATOM 5872 O O . GLU C 1 250 ? 0.79875 52.82477 10.78729 1.000 69.17835 236 GLU C O 1
ATOM 5878 N N . ILE C 1 251 ? -0.53215 52.43216 9.00731 1.000 67.01410 237 ILE C N 1
ATOM 5879 C CA . ILE C 1 251 ? -1.02408 51.13268 9.44588 1.000 59.69383 237 ILE C CA 1
ATOM 5880 C C . ILE C 1 251 ? -1.17187 50.24217 8.22005 1.000 58.37882 237 ILE C C 1
ATOM 5881 O O . ILE C 1 251 ? -1.24282 50.71824 7.08777 1.000 57.47980 237 ILE C O 1
ATOM 5886 N N . LYS C 1 252 ? -1.18735 48.92933 8.45803 1.000 63.01270 238 LYS C N 1
ATOM 5887 C CA . LYS C 1 252 ? -1.49832 47.95099 7.41807 1.000 59.25387 238 LYS C CA 1
ATOM 5888 C C . LYS C 1 252 ? -3.01034 47.79029 7.31906 1.000 58.24881 238 LYS C C 1
ATOM 5889 O O . LYS C 1 252 ? -3.68395 47.62796 8.34404 1.000 56.08785 238 LYS C O 1
ATOM 5895 N N . SER C 1 253 ? -3.53979 47.79077 6.09594 1.000 63.65073 239 SER C N 1
ATOM 5896 C CA . SER C 1 253 ? -4.94647 47.48327 5.85158 1.000 60.85574 239 SER C CA 1
ATOM 5897 C C . SER C 1 253 ? -5.08604 46.06999 5.29936 1.000 54.88990 239 SER C C 1
ATOM 5898 O O . SER C 1 253 ? -4.15621 45.52095 4.70364 1.000 53.34784 239 SER C O 1
ATOM 5901 N N . PHE C 1 254 ? -6.24773 45.47734 5.53346 1.000 56.25141 240 PHE C N 1
ATOM 5902 C CA . PHE C 1 254 ? -6.57909 44.20019 4.91913 1.000 57.36991 240 PHE C CA 1
ATOM 5903 C C . PHE C 1 254 ? -6.32780 44.27730 3.41344 1.000 62.87520 240 PHE C C 1
ATOM 5904 O O . PHE C 1 254 ? -6.65587 45.29659 2.78996 1.000 71.58990 240 PHE C O 1
ATOM 5912 N N . PRO C 1 255 ? -5.76787 43.22055 2.77940 1.000 60.96120 241 PRO C N 1
ATOM 5913 C CA . PRO C 1 255 ? -5.51829 41.83851 3.20615 1.000 61.34867 241 PRO C CA 1
ATOM 5914 C C . PRO C 1 255 ? -4.32915 41.62188 4.15845 1.000 64.79217 241 PRO C C 1
ATOM 5915 O O . PRO C 1 255 ? -4.07751 40.46843 4.54398 1.000 60.44813 241 PRO C O 1
ATOM 5919 N N . GLU C 1 256 ? -3.62245 42.68668 4.53658 1.000 54.16288 242 GLU C N 1
ATOM 5920 C CA . GLU C 1 256 ? -2.63244 42.53612 5.58736 1.000 47.16900 242 GLU C CA 1
ATOM 5921 C C . GLU C 1 256 ? -3.31307 42.61861 6.94736 1.000 50.10658 242 GLU C C 1
ATOM 5922 O O . GLU C 1 256 ? -4.44202 43.10443 7.07056 1.000 47.29602 242 GLU C O 1
ATOM 5928 N N . PHE C 1 257 ? -2.61560 42.11492 7.96945 1.000 47.55709 243 PHE C N 1
ATOM 5929 C CA . PHE C 1 257 ? -3.17749 41.98809 9.30744 1.000 47.07552 243 PHE C CA 1
ATOM 5930 C C . PHE C 1 257 ? -2.04926 42.00841 10.34078 1.000 53.45592 243 PHE C C 1
ATOM 5931 O O . PHE C 1 257 ? -0.86995 41.94192 9.99754 1.000 47.30427 243 PHE C O 1
ATOM 5939 N N . TYR C 1 258 ? -2.42689 42.09662 11.61967 1.000 62.98434 244 TYR C N 1
ATOM 5940 C CA . TYR C 1 258 ? -1.49846 42.04056 12.74627 1.000 37.43906 244 TYR C CA 1
ATOM 5941 C C . TYR C 1 258 ? -1.82217 40.80125 13.57021 1.000 50.33956 244 TYR C C 1
ATOM 5942 O O . TYR C 1 258 ? -2.97740 40.59749 13.96784 1.000 54.16764 244 TYR C O 1
ATOM 5951 N N . LEU C 1 259 ? -0.81166 39.97477 13.81180 1.000 42.28737 245 LEU C N 1
ATOM 5952 C CA . LEU C 1 259 ? -0.93718 38.75776 14.59767 1.000 49.51797 245 LEU C CA 1
ATOM 5953 C C . LEU C 1 259 ? 0.08600 38.80390 15.72273 1.000 47.52377 245 LEU C C 1
ATOM 5954 O O . LEU C 1 259 ? 1.27767 39.02263 15.47841 1.000 49.65353 245 LEU C O 1
ATOM 5959 N N . SER C 1 260 ? -0.39251 38.63701 16.94944 1.000 44.55883 246 SER C N 1
ATOM 5960 C CA . SER C 1 260 ? 0.42768 38.79210 18.13893 1.000 51.67353 246 SER C CA 1
ATOM 5961 C C . SER C 1 260 ? 0.15280 37.63626 19.09118 1.000 55.10592 246 SER C C 1
ATOM 5962 O O . SER C 1 260 ? -1.01393 37.32380 19.37553 1.000 49.84419 246 SER C O 1
ATOM 5965 N N . SER C 1 261 ? 1.22454 36.99011 19.55392 1.000 50.14949 247 SER C N 1
ATOM 5966 C CA . SER C 1 261 ? 1.12628 35.87513 20.49017 1.000 46.72687 247 SER C CA 1
ATOM 5967 C C . SER C 1 261 ? 2.45467 35.72624 21.22482 1.000 54.03864 247 SER C C 1
ATOM 5968 O O . SER C 1 261 ? 3.43665 36.40751 20.92280 1.000 56.50841 247 SER C O 1
ATOM 5971 N N . LEU C 1 262 ? 2.46803 34.82536 22.20919 1.000 59.91269 248 LEU C N 1
ATOM 5972 C CA . LEU C 1 262 ? 3.67773 34.59705 23.00060 1.000 58.95938 248 LEU C CA 1
ATOM 5973 C C . LEU C 1 262 ? 4.87869 34.29455 22.10188 1.000 68.35208 248 LEU C C 1
ATOM 5974 O O . LEU C 1 262 ? 5.99820 34.73522 22.38269 1.000 67.83682 248 LEU C O 1
ATOM 5979 N N . GLU C 1 263 ? 4.66770 33.54774 21.01367 1.000 86.34681 249 GLU C N 1
ATOM 5980 C CA . GLU C 1 263 ? 5.72342 33.30653 20.02045 1.000 97.49865 249 GLU C CA 1
ATOM 5981 C C . GLU C 1 263 ? 5.60417 34.30458 18.86170 1.000 97.68232 249 GLU C C 1
ATOM 5982 O O . GLU C 1 263 ? 5.42301 33.92884 17.70603 1.000 98.32165 249 GLU C O 1
ATOM 5988 N N . GLY C 1 264 ? 5.71306 35.59410 19.18828 1.000 96.58153 250 GLY C N 1
ATOM 5989 C CA . GLY C 1 264 ? 5.55066 36.65672 18.19994 1.000 99.92615 250 GLY C CA 1
ATOM 5990 C C . GLY C 1 264 ? 5.12931 38.02205 18.75038 1.000 100.46557 250 GLY C C 1
ATOM 5991 O O . GLY C 1 264 ? 5.88906 38.55109 19.56010 1.000 103.66913 250 GLY C O 1
ATOM 5993 N N . MET D 1 15 ? -15.46266 20.60279 33.09288 1.000 139.56098 1 MET D N 1
ATOM 5994 C CA . MET D 1 15 ? -15.21863 22.02366 33.31982 1.000 135.29020 1 MET D CA 1
ATOM 5995 C C . MET D 1 15 ? -16.44900 22.68161 33.96551 1.000 141.29236 1 MET D C 1
ATOM 5996 O O . MET D 1 15 ? -17.40068 21.99344 34.36216 1.000 147.39233 1 MET D O 1
ATOM 6001 N N . LYS D 1 16 ? -16.41179 24.00779 34.08977 1.000 134.52886 2 LYS D N 1
ATOM 6002 C CA . LYS D 1 16 ? -17.55543 24.80525 34.50755 1.000 133.36427 2 LYS D CA 1
ATOM 6003 C C . LYS D 1 16 ? -18.01394 25.66385 33.33346 1.000 126.00988 2 LYS D C 1
ATOM 6004 O O . LYS D 1 16 ? -17.24291 25.94154 32.40871 1.000 122.55519 2 LYS D O 1
ATOM 6010 N N . HIS D 1 17 ? -19.28574 26.08784 33.37936 1.000 120.35628 3 HIS D N 1
ATOM 6011 C CA . HIS D 1 17 ? -19.83411 26.92357 32.31169 1.000 105.34958 3 HIS D CA 1
ATOM 6012 C C . HIS D 1 17 ? -19.07071 28.23638 32.18030 1.000 96.09867 3 HIS D C 1
ATOM 6013 O O . HIS D 1 17 ? -19.03090 28.83153 31.09685 1.000 89.97171 3 HIS D O 1
ATOM 6020 N N . ARG D 1 18 ? -18.45235 28.68735 33.27309 1.000 90.87679 4 ARG D N 1
ATOM 6021 C CA . ARG D 1 18 ? -17.58423 29.85737 33.24730 1.000 78.93026 4 ARG D CA 1
ATOM 6022 C C . ARG D 1 18 ? -16.35178 29.61372 32.38201 1.000 80.75830 4 ARG D C 1
ATOM 6023 O O . ARG D 1 18 ? -15.85309 30.53323 31.71946 1.000 77.75053 4 ARG D O 1
ATOM 6031 N N . TYR D 1 19 ? -15.82758 28.38731 32.39245 1.000 82.87474 5 TYR D N 1
ATOM 6032 C CA . TYR D 1 19 ? -14.69033 28.02320 31.55782 1.000 74.87933 5 TYR D CA 1
ATOM 6033 C C . TYR D 1 19 ? -15.11959 27.23522 30.33379 1.000 73.36989 5 TYR D C 1
ATOM 6034 O O . TYR D 1 19 ? -14.28581 26.58214 29.69635 1.000 71.98120 5 TYR D O 1
ATOM 6043 N N . SER D 1 20 ? -16.40275 27.32163 29.98147 1.000 68.87783 6 SER D N 1
ATOM 6044 C CA . SER D 1 20 ? -16.94222 26.56535 28.85942 1.000 66.97822 6 SER D CA 1
ATOM 6045 C C . SER D 1 20 ? -16.17586 26.87656 27.57978 1.000 66.29328 6 SER D C 1
ATOM 6046 O O . SER D 1 20 ? -15.79100 25.97353 26.82990 1.000 65.11933 6 SER D O 1
ATOM 6049 N N . ARG D 1 21 ? -15.92346 28.15147 27.32786 1.000 66.44901 7 ARG D N 1
ATOM 6050 C CA . ARG D 1 21 ? -15.26885 28.56831 26.10075 1.000 72.63612 7 ARG D CA 1
ATOM 6051 C C . ARG D 1 21 ? -13.76374 28.31639 26.11463 1.000 73.73597 7 ARG D C 1
ATOM 6052 O O . ARG D 1 21 ? -13.08471 28.66335 25.14193 1.000 70.66137 7 ARG D O 1
ATOM 6060 N N . ASN D 1 22 ? -13.23417 27.71600 27.18058 1.000 72.46390 8 ASN D N 1
ATOM 6061 C CA . ASN D 1 22 ? -11.83645 27.30814 27.26835 1.000 69.05602 8 ASN D CA 1
ATOM 6062 C C . ASN D 1 22 ? -11.56386 25.97204 26.58727 1.000 74.30907 8 ASN D C 1
ATOM 6063 O O . ASN D 1 22 ? -10.40732 25.52320 26.58554 1.000 73.03353 8 ASN D O 1
ATOM 6068 N N . ARG D 1 23 ? -12.59686 25.31150 26.05699 1.000 70.82214 9 ARG D N 1
ATOM 6069 C CA . ARG D 1 23 ? -12.46261 23.94416 25.57712 1.000 67.93028 9 ARG D CA 1
ATOM 6070 C C . ARG D 1 23 ? -11.52131 23.85440 24.37712 1.000 66.35502 9 ARG D C 1
ATOM 6071 O O . ARG D 1 23 ? -11.22238 24.84587 23.70550 1.000 66.65566 9 ARG D O 1
ATOM 6079 N N . LEU D 1 24 ? -11.08052 22.62348 24.09981 1.000 63.38556 10 LEU D N 1
ATOM 6080 C CA . LEU D 1 24 ? -10.09829 22.31115 23.06525 1.000 62.92103 10 LEU D CA 1
ATOM 6081 C C . LEU D 1 24 ? -8.72176 22.84712 23.45887 1.000 64.84385 10 LEU D C 1
ATOM 6082 O O . LEU D 1 24 ? -7.74271 22.09168 23.48497 1.000 62.35839 10 LEU D O 1
ATOM 6087 N N . TYR D 1 25 ? -8.64279 24.13727 23.80841 1.000 63.93808 11 TYR D N 1
ATOM 6088 C CA . TYR D 1 25 ? -7.38326 24.69754 24.28759 1.000 62.01580 11 TYR D CA 1
ATOM 6089 C C . TYR D 1 25 ? -6.93225 24.01375 25.56942 1.000 67.49316 11 TYR D C 1
ATOM 6090 O O . TYR D 1 25 ? -5.74341 23.72874 25.73904 1.000 69.69438 11 TYR D O 1
ATOM 6099 N N . LEU D 1 26 ? -7.86425 23.76406 26.49037 1.000 68.65467 12 LEU D N 1
ATOM 6100 C CA . LEU D 1 26 ? -7.59395 23.07008 27.74132 1.000 68.35015 12 LEU D CA 1
ATOM 6101 C C . LEU D 1 26 ? -8.51357 21.86378 27.86348 1.000 74.37940 12 LEU D C 1
ATOM 6102 O O . LEU D 1 26 ? -9.70743 21.95272 27.56214 1.000 80.42263 12 LEU D O 1
ATOM 6107 N N . ASN D 1 27 ? -7.96871 20.74412 28.32515 1.000 72.80850 13 ASN D N 1
ATOM 6108 C CA . ASN D 1 27 ? -8.86007 19.64373 28.64030 1.000 75.05899 13 ASN D CA 1
ATOM 6109 C C . ASN D 1 27 ? -9.33674 19.76540 30.08232 1.000 86.86604 13 ASN D C 1
ATOM 6110 O O . ASN D 1 27 ? -8.77497 20.53524 30.86559 1.000 84.51658 13 ASN D O 1
ATOM 6115 N N . PRO D 1 28 ? -10.38690 19.03162 30.46812 1.000 85.27472 14 PRO D N 1
ATOM 6116 C CA . PRO D 1 28 ? -10.90616 19.17731 31.84069 1.000 85.33980 14 PRO D CA 1
ATOM 6117 C C . PRO D 1 28 ? -9.87088 18.98543 32.93737 1.000 84.78454 14 PRO D C 1
ATOM 6118 O O . PRO D 1 28 ? -9.95265 19.66420 33.96761 1.000 83.50904 14 PRO D O 1
ATOM 6122 N N . LYS D 1 29 ? -8.90484 18.08022 32.76392 1.000 89.00779 15 LYS D N 1
ATOM 6123 C CA . LYS D 1 29 ? -7.93346 17.87083 33.83468 1.000 87.54153 15 LYS D CA 1
ATOM 6124 C C . LYS D 1 29 ? -6.96819 19.04816 33.97597 1.000 80.00318 15 LYS D C 1
ATOM 6125 O O . LYS D 1 29 ? -6.54481 19.36593 35.09359 1.000 85.65233 15 LYS D O 1
ATOM 6131 N N . GLU D 1 30 ? -6.61941 19.71319 32.87223 1.000 69.17436 16 GLU D N 1
ATOM 6132 C CA . GLU D 1 30 ? -5.75519 20.88818 32.95499 1.000 68.40991 16 GLU D CA 1
ATOM 6133 C C . GLU D 1 30 ? -6.47942 22.06493 33.60299 1.000 75.87597 16 GLU D C 1
ATOM 6134 O O . GLU D 1 30 ? -5.87318 22.84039 34.35472 1.000 74.73349 16 GLU D O 1
ATOM 6140 N N . GLN D 1 31 ? -7.76225 22.24866 33.27569 1.000 78.13589 17 GLN D N 1
ATOM 6141 C CA . GLN D 1 31 ? -8.56015 23.27013 33.94582 1.000 72.71646 17 GLN D CA 1
ATOM 6142 C C . GLN D 1 31 ? -8.59792 23.02983 35.44909 1.000 74.33186 17 GLN D C 1
ATOM 6143 O O . GLN D 1 31 ? -8.51643 23.97639 36.24165 1.000 77.78488 17 GLN D O 1
ATOM 6149 N N . GLU D 1 32 ? -8.73495 21.76442 35.85569 1.000 71.24111 18 GLU D N 1
ATOM 6150 C CA . GLU D 1 32 ? -8.68586 21.41605 37.27160 1.000 78.37095 18 GLU D CA 1
ATOM 6151 C C . GLU D 1 32 ? -7.31673 21.71650 37.86297 1.000 75.38733 18 GLU D C 1
ATOM 6152 O O . GLU D 1 32 ? -7.21289 22.19163 39.00000 1.000 79.78715 18 GLU D O 1
ATOM 6158 N N . LEU D 1 33 ? -6.25470 21.43860 37.10340 1.000 70.97169 19 LEU D N 1
ATOM 6159 C CA . LEU D 1 33 ? -4.89703 21.61035 37.60785 1.000 70.72949 19 LEU D CA 1
ATOM 6160 C C . LEU D 1 33 ? -4.60042 23.07114 37.94048 1.000 75.93504 19 LEU D C 1
ATOM 6161 O O . LEU D 1 33 ? -4.05386 23.37778 39.00728 1.000 78.59377 19 LEU D O 1
ATOM 6166 N N . ILE D 1 34 ? -4.93091 23.98945 37.02718 1.000 71.74532 20 ILE D N 1
ATOM 6167 C CA . ILE D 1 34 ? -4.61914 25.39688 37.25241 1.000 72.81007 20 ILE D CA 1
ATOM 6168 C C . ILE D 1 34 ? -5.53611 26.03614 38.29060 1.000 76.74153 20 ILE D C 1
ATOM 6169 O O . ILE D 1 34 ? -5.22466 27.11903 38.80206 1.000 83.73401 20 ILE D O 1
ATOM 6174 N N . LYS D 1 35 ? -6.66834 25.40226 38.60182 1.000 70.62217 21 LYS D N 1
ATOM 6175 C CA . LYS D 1 35 ? -7.59610 25.94196 39.59189 1.000 69.66788 21 LYS D CA 1
ATOM 6176 C C . LYS D 1 35 ? -6.90324 26.21476 40.91901 1.000 77.68597 21 LYS D C 1
ATOM 6177 O O . LYS D 1 35 ? -7.06869 27.28614 41.50952 1.000 82.66510 21 LYS D O 1
ATOM 6183 N N . ASP D 1 36 ? -6.10121 25.25939 41.38924 1.000 78.69881 22 ASP D N 1
ATOM 6184 C CA . ASP D 1 36 ? -5.47303 25.32243 42.70205 1.000 82.82929 22 ASP D CA 1
ATOM 6185 C C . ASP D 1 36 ? -3.97092 25.55523 42.65030 1.000 78.22336 22 ASP D C 1
ATOM 6186 O O . ASP D 1 36 ? -3.33365 25.60555 43.70513 1.000 77.96245 22 ASP D O 1
ATOM 6191 N N . TYR D 1 37 ? -3.39160 25.68477 41.46119 1.000 73.38111 23 TYR D N 1
ATOM 6192 C CA . TYR D 1 37 ? -1.96432 25.90766 41.27024 1.000 69.43903 23 TYR D CA 1
ATOM 6193 C C . TYR D 1 37 ? -1.51600 27.17421 41.98904 1.000 74.48611 23 TYR D C 1
ATOM 6194 O O . TYR D 1 37 ? -1.87513 28.28606 41.57974 1.000 74.85895 23 TYR D O 1
ATOM 6203 N N . PRO D 1 38 ? -0.71937 27.05003 43.05181 1.000 81.32200 24 PRO D N 1
ATOM 6204 C CA . PRO D 1 38 ? -0.41226 28.21344 43.90190 1.000 83.50010 24 PRO D CA 1
ATOM 6205 C C . PRO D 1 38 ? 0.52772 29.18761 43.20418 1.000 85.41218 24 PRO D C 1
ATOM 6206 O O . PRO D 1 38 ? 1.67368 28.85365 42.89192 1.000 82.75540 24 PRO D O 1
ATOM 6210 N N . ILE D 1 39 ? 0.02849 30.39757 42.95550 1.000 82.92540 25 ILE D N 1
ATOM 6211 C CA . ILE D 1 39 ? 0.79612 31.47347 42.34026 1.000 76.47389 25 ILE D CA 1
ATOM 6212 C C . ILE D 1 39 ? 1.08808 32.52070 43.40120 1.000 75.23439 25 ILE D C 1
ATOM 6213 O O . ILE D 1 39 ? 0.19227 32.90903 44.16025 1.000 77.80573 25 ILE D O 1
ATOM 6218 N N . LEU D 1 40 ? 2.33528 32.97113 43.46158 1.000 76.59739 26 LEU D N 1
ATOM 6219 C CA . LEU D 1 40 ? 2.70413 34.13218 44.25913 1.000 75.55799 26 LEU D CA 1
ATOM 6220 C C . LEU D 1 40 ? 2.97635 35.28936 43.31095 1.000 76.38900 26 LEU D C 1
ATOM 6221 O O . LEU D 1 40 ? 3.83329 35.18425 42.42542 1.000 73.69371 26 LEU D O 1
ATOM 6226 N N . LEU D 1 41 ? 2.27423 36.39756 43.51440 1.000 76.35712 27 LEU D N 1
ATOM 6227 C CA . LEU D 1 41 ? 2.45237 37.58645 42.69338 1.000 77.61547 27 LEU D CA 1
ATOM 6228 C C . LEU D 1 41 ? 2.91867 38.69387 43.63184 1.000 77.77126 27 LEU D C 1
ATOM 6229 O O . LEU D 1 41 ? 2.19291 39.08984 44.54918 1.000 80.03222 27 LEU D O 1
ATOM 6234 N N . GLY D 1 42 ? 4.15569 39.13716 43.44487 1.000 70.73291 28 GLY D N 1
ATOM 6235 C CA . GLY D 1 42 ? 4.68950 40.23912 44.21228 1.000 77.21799 28 GLY D CA 1
ATOM 6236 C C . GLY D 1 42 ? 4.60095 41.56125 43.48331 1.000 76.03123 28 GLY D C 1
ATOM 6237 O O . GLY D 1 42 ? 5.33643 41.78610 42.51601 1.000 78.26860 28 GLY D O 1
ATOM 6238 N N . GLY D 1 43 ? 3.69300 42.43269 43.92063 1.000 72.10671 29 GLY D N 1
ATOM 6239 C CA . GLY D 1 43 ? 3.49545 43.71112 43.26855 1.000 74.41254 29 GLY D CA 1
ATOM 6240 C C . GLY D 1 43 ? 2.19943 43.73806 42.48853 1.000 76.99025 29 GLY D C 1
ATOM 6241 O O . GLY D 1 43 ? 2.05012 43.01683 41.50072 1.000 76.34120 29 GLY D O 1
ATOM 6242 N N . ALA D 1 44 ? 1.25891 44.58015 42.92092 1.000 79.19437 30 ALA D N 1
ATOM 6243 C CA . ALA D 1 44 ? -0.08445 44.65307 42.35677 1.000 72.00297 30 ALA D CA 1
ATOM 6244 C C . ALA D 1 44 ? -0.26655 45.83881 41.41543 1.000 74.90039 30 ALA D C 1
ATOM 6245 O O . ALA D 1 44 ? -1.36611 46.39918 41.33269 1.000 82.09470 30 ALA D O 1
ATOM 6247 N N . GLY D 1 45 ? 0.79659 46.25979 40.73470 1.000 71.31459 31 GLY D N 1
ATOM 6248 C CA . GLY D 1 45 ? 0.67013 47.29125 39.72397 1.000 66.15814 31 GLY D CA 1
ATOM 6249 C C . GLY D 1 45 ? 0.38509 46.65296 38.38027 1.000 60.73931 31 GLY D C 1
ATOM 6250 O O . GLY D 1 45 ? -0.76349 46.33973 38.05703 1.000 63.06555 31 GLY D O 1
ATOM 6251 N N . ILE D 1 46 ? 1.43985 46.43933 37.59785 1.000 57.90548 32 ILE D N 1
ATOM 6252 C CA . ILE D 1 46 ? 1.35726 45.60267 36.40555 1.000 57.96173 32 ILE D CA 1
ATOM 6253 C C . ILE D 1 46 ? 0.76838 44.23655 36.73864 1.000 64.78647 32 ILE D C 1
ATOM 6254 O O . ILE D 1 46 ? 0.05547 43.63994 35.92261 1.000 65.58794 32 ILE D O 1
ATOM 6259 N N . GLY D 1 47 ? 0.99856 43.74646 37.95958 1.000 70.22713 33 GLY D N 1
ATOM 6260 C CA . GLY D 1 47 ? 0.45843 42.46266 38.37913 1.000 68.11524 33 GLY D CA 1
ATOM 6261 C C . GLY D 1 47 ? -1.04903 42.42841 38.53951 1.000 64.46327 33 GLY D C 1
ATOM 6262 O O . GLY D 1 47 ? -1.63278 41.34153 38.55085 1.000 67.40626 33 GLY D O 1
ATOM 6263 N N . SER D 1 48 ? -1.69514 43.58594 38.67870 1.000 61.56457 34 SER D N 1
ATOM 6264 C CA . SER D 1 48 ? -3.15121 43.59638 38.79553 1.000 57.90903 34 SER D CA 1
ATOM 6265 C C . SER D 1 48 ? -3.82771 43.29325 37.45147 1.000 55.95429 34 SER D C 1
ATOM 6266 O O . SER D 1 48 ? -4.91878 42.71103 37.41767 1.000 51.02736 34 SER D O 1
ATOM 6269 N N . ILE D 1 49 ? -3.20979 43.67806 36.33609 1.000 54.61224 35 ILE D N 1
ATOM 6270 C CA . ILE D 1 49 ? -3.73165 43.24202 35.04643 1.000 58.37436 35 ILE D CA 1
ATOM 6271 C C . ILE D 1 49 ? -3.49257 41.75066 34.85787 1.000 60.97583 35 ILE D C 1
ATOM 6272 O O . ILE D 1 49 ? -4.38969 41.01157 34.43249 1.000 57.83543 35 ILE D O 1
ATOM 6277 N N . ILE D 1 50 ? -2.27809 41.28869 35.18461 1.000 64.04763 36 ILE D N 1
ATOM 6278 C CA . ILE D 1 50 ? -1.92157 39.87676 35.06518 1.000 54.51476 36 ILE D CA 1
ATOM 6279 C C . ILE D 1 50 ? -2.84412 39.01638 35.91373 1.000 53.14828 36 ILE D C 1
ATOM 6280 O O . ILE D 1 50 ? -3.24375 37.91844 35.50256 1.000 52.70076 36 ILE D O 1
ATOM 6285 N N . ALA D 1 51 ? -3.17408 39.48453 37.12144 1.000 47.64330 37 ALA D N 1
ATOM 6286 C CA . ALA D 1 51 ? -4.00861 38.68751 38.01248 1.000 51.89274 37 ALA D CA 1
ATOM 6287 C C . ALA D 1 51 ? -5.38526 38.43380 37.40528 1.000 61.21035 37 ALA D C 1
ATOM 6288 O O . ALA D 1 51 ? -5.89495 37.30646 37.44740 1.000 66.58457 37 ALA D O 1
ATOM 6290 N N . GLU D 1 52 ? -6.00806 39.47506 36.83931 1.000 58.25450 38 GLU D N 1
ATOM 6291 C CA . GLU D 1 52 ? -7.34644 39.31109 36.28540 1.000 58.37958 38 GLU D CA 1
ATOM 6292 C C . GLU D 1 52 ? -7.33954 38.39747 35.06356 1.000 58.11798 38 GLU D C 1
ATOM 6293 O O . GLU D 1 52 ? -8.19955 37.51229 34.92958 1.000 52.57048 38 GLU D O 1
ATOM 6299 N N . CYS D 1 53 ? -6.39180 38.61159 34.14751 1.000 53.74749 39 CYS D N 1
ATOM 6300 C CA . CYS D 1 53 ? -6.33070 37.77321 32.95497 1.000 51.96012 39 CYS D CA 1
ATOM 6301 C C . CYS D 1 53 ? -6.10701 36.31630 33.32505 1.000 56.72894 39 CYS D C 1
ATOM 6302 O O . CYS D 1 53 ? -6.72688 35.41612 32.74935 1.000 62.77429 39 CYS D O 1
ATOM 6305 N N . ALA D 1 54 ? -5.22709 36.06296 34.28822 1.000 57.79967 40 ALA D N 1
ATOM 6306 C CA . ALA D 1 54 ? -4.97656 34.68688 34.68865 1.000 54.73984 40 ALA D CA 1
ATOM 6307 C C . ALA D 1 54 ? -6.15423 34.12171 35.47476 1.000 53.48876 40 ALA D C 1
ATOM 6308 O O . ALA D 1 54 ? -6.46865 32.93292 35.35810 1.000 59.56153 40 ALA D O 1
ATOM 6310 N N . LEU D 1 55 ? -6.80816 34.94654 36.29434 1.000 53.13553 41 LEU D N 1
ATOM 6311 C CA . LEU D 1 55 ? -7.96093 34.46013 37.04979 1.000 58.13334 41 LEU D CA 1
ATOM 6312 C C . LEU D 1 55 ? -9.08659 34.03344 36.11200 1.000 58.16327 41 LEU D C 1
ATOM 6313 O O . LEU D 1 55 ? -9.68906 32.97017 36.29357 1.000 63.24693 41 LEU D O 1
ATOM 6318 N N . ARG D 1 56 ? -9.40495 34.86680 35.11549 1.000 55.18608 42 ARG D N 1
ATOM 6319 C CA . ARG D 1 56 ? -10.46432 34.50681 34.17349 1.000 56.55486 42 ARG D CA 1
ATOM 6320 C C . ARG D 1 56 ? -10.11066 33.24543 33.39231 1.000 57.85233 42 ARG D C 1
ATOM 6321 O O . ARG D 1 56 ? -10.99937 32.45219 33.06044 1.000 57.03853 42 ARG D O 1
ATOM 6329 N N . PHE D 1 57 ? -8.82013 33.05599 33.09065 1.000 58.72079 43 PHE D N 1
ATOM 6330 C CA . PHE D 1 57 ? -8.32394 31.84507 32.43492 1.000 55.98058 43 PHE D CA 1
ATOM 6331 C C . PHE D 1 57 ? -8.57510 30.59850 33.27706 1.000 53.32489 43 PHE D C 1
ATOM 6332 O O . PHE D 1 57 ? -8.78105 29.51370 32.72663 1.000 57.44026 43 PHE D O 1
ATOM 6340 N N . GLY D 1 58 ? -8.52638 30.71984 34.60442 1.000 56.01476 44 GLY D N 1
ATOM 6341 C CA . GLY D 1 58 ? -8.80399 29.59331 35.48064 1.000 64.51778 44 GLY D CA 1
ATOM 6342 C C . GLY D 1 58 ? -7.83864 29.42949 36.64402 1.000 68.45153 44 GLY D C 1
ATOM 6343 O O . GLY D 1 58 ? -7.96629 28.48877 37.43684 1.000 70.46233 44 GLY D O 1
ATOM 6344 N N . PHE D 1 59 ? -6.83952 30.30519 36.73402 1.000 65.55369 45 PHE D N 1
ATOM 6345 C CA . PHE D 1 59 ? -5.91794 30.30666 37.87009 1.000 62.39535 45 PHE D CA 1
ATOM 6346 C C . PHE D 1 59 ? -6.61219 30.95710 39.06053 1.000 63.14629 45 PHE D C 1
ATOM 6347 O O . PHE D 1 59 ? -6.68045 32.18293 39.15900 1.000 64.10297 45 PHE D O 1
ATOM 6355 N N . GLU D 1 60 ? -7.08092 30.14362 40.00695 1.000 65.42950 46 GLU D N 1
ATOM 6356 C CA . GLU D 1 60 ? -7.92429 30.64486 41.08358 1.000 66.62850 46 GLU D CA 1
ATOM 6357 C C . GLU D 1 60 ? -7.22217 30.72844 42.42337 1.000 72.05997 46 GLU D C 1
ATOM 6358 O O . GLU D 1 60 ? -7.87196 31.06705 43.41718 1.000 70.74936 46 GLU D O 1
ATOM 6364 N N . ASN D 1 61 ? -5.92359 30.43992 42.47870 1.000 81.30275 47 ASN D N 1
ATOM 6365 C CA . ASN D 1 61 ? -5.14513 30.41220 43.71987 1.000 86.01796 47 ASN D CA 1
ATOM 6366 C C . ASN D 1 61 ? -4.00897 31.41184 43.57063 1.000 79.64859 47 ASN D C 1
ATOM 6367 O O . ASN D 1 61 ? -2.92297 31.06262 43.10162 1.000 86.65868 47 ASN D O 1
ATOM 6372 N N . ILE D 1 62 ? -4.24396 32.64889 43.98751 1.000 72.17284 48 ILE D N 1
ATOM 6373 C CA . ILE D 1 62 ? -3.28423 33.71981 43.76634 1.000 72.74880 48 ILE D CA 1
ATOM 6374 C C . ILE D 1 62 ? -3.00461 34.40158 45.09666 1.000 76.60273 48 ILE D C 1
ATOM 6375 O O . ILE D 1 62 ? -3.93683 34.81022 45.79986 1.000 78.42328 48 ILE D O 1
ATOM 6380 N N . THR D 1 63 ? -1.72503 34.51616 45.44001 1.000 73.40477 49 THR D N 1
ATOM 6381 C CA . THR D 1 63 ? -1.28211 35.29063 46.58972 1.000 75.07446 49 THR D CA 1
ATOM 6382 C C . THR D 1 63 ? -0.71070 36.59925 46.06712 1.000 76.81255 49 THR D C 1
ATOM 6383 O O . THR D 1 63 ? 0.11469 36.59412 45.14696 1.000 79.54666 49 THR D O 1
ATOM 6387 N N . ILE D 1 64 ? -1.16707 37.71522 46.62688 1.000 76.52394 50 ILE D N 1
ATOM 6388 C CA . ILE D 1 64 ? -0.74492 39.03837 46.18342 1.000 73.38219 50 ILE D CA 1
ATOM 6389 C C . ILE D 1 64 ? -0.15778 39.79538 47.36520 1.000 72.87470 50 ILE D C 1
ATOM 6390 O O . ILE D 1 64 ? -0.79879 39.91442 48.41619 1.000 73.97376 50 ILE D O 1
ATOM 6395 N N . VAL D 1 65 ? 1.06327 40.29721 47.19003 1.000 73.79613 51 VAL D N 1
ATOM 6396 C CA . VAL D 1 65 ? 1.77286 41.05875 48.21269 1.000 75.76420 51 VAL D CA 1
ATOM 6397 C C . VAL D 1 65 ? 2.16348 42.39743 47.60612 1.000 73.98128 51 VAL D C 1
ATOM 6398 O O . VAL D 1 65 ? 2.83195 42.44257 46.56424 1.000 68.14349 51 VAL D O 1
ATOM 6402 N N . ASP D 1 66 ? 1.73827 43.48062 48.24865 1.000 73.14883 52 ASP D N 1
ATOM 6403 C CA . ASP D 1 66 ? 2.06999 44.83151 47.82339 1.000 76.70186 52 ASP D CA 1
ATOM 6404 C C . ASP D 1 66 ? 1.68957 45.75971 48.95969 1.000 84.06485 52 ASP D C 1
ATOM 6405 O O . ASP D 1 66 ? 0.66505 45.54458 49.60984 1.000 98.35166 52 ASP D O 1
ATOM 6410 N N . GLY D 1 67 ? 2.50093 46.78800 49.18802 1.000 80.13418 53 GLY D N 1
ATOM 6411 C CA . GLY D 1 67 ? 2.21845 47.72581 50.25827 1.000 82.82552 53 GLY D CA 1
ATOM 6412 C C . GLY D 1 67 ? 1.74623 49.09059 49.79801 1.000 82.58275 53 GLY D C 1
ATOM 6413 O O . GLY D 1 67 ? 1.41659 49.94382 50.62296 1.000 86.08243 53 GLY D O 1
ATOM 6414 N N . ASP D 1 68 ? 1.65868 49.29877 48.49032 1.000 82.33082 54 ASP D N 1
ATOM 6415 C CA . ASP D 1 68 ? 1.30117 50.60519 47.96210 1.000 86.74326 54 ASP D CA 1
ATOM 6416 C C . ASP D 1 68 ? -0.20326 50.83699 48.00639 1.000 87.05619 54 ASP D C 1
ATOM 6417 O O . ASP D 1 68 ? -1.00998 49.90593 48.11128 1.000 89.40436 54 ASP D O 1
ATOM 6422 N N . HIS D 1 69 ? -0.56737 52.10886 47.89828 1.000 86.80061 55 HIS D N 1
ATOM 6423 C CA . HIS D 1 69 ? -1.93869 52.53779 47.68108 1.000 88.72458 55 HIS D CA 1
ATOM 6424 C C . HIS D 1 69 ? -2.12539 52.96405 46.22857 1.000 86.35346 55 HIS D C 1
ATOM 6425 O O . HIS D 1 69 ? -1.16371 53.21287 45.49760 1.000 89.28682 55 HIS D O 1
ATOM 6432 N N . VAL D 1 70 ? -3.38414 53.02368 45.81372 1.000 82.98335 56 VAL D N 1
ATOM 6433 C CA . VAL D 1 70 ? -3.73443 53.38368 44.44360 1.000 79.87047 56 VAL D CA 1
ATOM 6434 C C . VAL D 1 70 ? -3.60588 54.89157 44.25804 1.000 85.02852 56 VAL D C 1
ATOM 6435 O O . VAL D 1 70 ? -4.15696 55.67800 45.04149 1.000 86.51619 56 VAL D O 1
ATOM 6439 N N . GLU D 1 71 ? -2.89313 55.29895 43.20912 1.000 83.65726 57 GLU D N 1
ATOM 6440 C CA . GLU D 1 71 ? -2.75006 56.70050 42.85018 1.000 89.62926 57 GLU D CA 1
ATOM 6441 C C . GLU D 1 71 ? -3.48918 56.97530 41.55103 1.000 93.08104 57 GLU D C 1
ATOM 6442 O O . GLU D 1 71 ? -3.76673 56.06732 40.76467 1.000 90.46387 57 GLU D O 1
ATOM 6448 N N . ASN D 1 72 ? -3.79050 58.25887 41.33450 1.000 104.54133 58 ASN D N 1
ATOM 6449 C CA . ASN D 1 72 ? -4.47245 58.67810 40.11508 1.000 101.39992 58 ASN D CA 1
ATOM 6450 C C . ASN D 1 72 ? -3.69872 58.22153 38.88308 1.000 95.83173 58 ASN D C 1
ATOM 6451 O O . ASN D 1 72 ? -4.28419 57.72060 37.91392 1.000 91.34091 58 ASN D O 1
ATOM 6456 N N . SER D 1 73 ? -2.37314 58.38196 38.91232 1.000 93.65464 59 SER D N 1
ATOM 6457 C CA . SER D 1 73 ? -1.51436 58.02276 37.79362 1.000 83.24316 59 SER D CA 1
ATOM 6458 C C . SER D 1 73 ? -1.49384 56.52617 37.51748 1.000 74.12053 59 SER D C 1
ATOM 6459 O O . SER D 1 73 ? -0.99102 56.12505 36.46235 1.000 70.41747 59 SER D O 1
ATOM 6462 N N . ASN D 1 74 ? -2.01943 55.69292 38.42438 1.000 71.15727 60 ASN D N 1
ATOM 6463 C CA . ASN D 1 74 ? -2.08652 54.26485 38.13011 1.000 71.16170 60 ASN D CA 1
ATOM 6464 C C . ASN D 1 74 ? -3.15351 53.94293 37.09354 1.000 69.22881 60 ASN D C 1
ATOM 6465 O O . ASN D 1 74 ? -3.04385 52.91655 36.41441 1.000 67.23960 60 ASN D O 1
ATOM 6470 N N . LEU D 1 75 ? -4.16715 54.80311 36.94296 1.000 70.99770 61 LEU D N 1
ATOM 6471 C CA . LEU D 1 75 ? -5.37159 54.45044 36.19547 1.000 72.61294 61 LEU D CA 1
ATOM 6472 C C . LEU D 1 75 ? -5.13880 54.30740 34.69303 1.000 74.02443 61 LEU D C 1
ATOM 6473 O O . LEU D 1 75 ? -6.03584 53.82891 33.99268 1.000 71.53395 61 LEU D O 1
ATOM 6478 N N . ASN D 1 76 ? -3.97734 54.71109 34.17781 1.000 75.37522 62 ASN D N 1
ATOM 6479 C CA . ASN D 1 76 ? -3.72046 54.59549 32.74881 1.000 71.19351 62 ASN D CA 1
ATOM 6480 C C . ASN D 1 76 ? -3.27827 53.20316 32.32252 1.000 64.22828 62 ASN D C 1
ATOM 6481 O O . ASN D 1 76 ? -3.08157 52.98721 31.12059 1.000 59.68736 62 ASN D O 1
ATOM 6486 N N . ARG D 1 77 ? -3.06653 52.27449 33.26166 1.000 66.99842 63 ARG D N 1
ATOM 6487 C CA . ARG D 1 77 ? -2.51481 50.97020 32.90198 1.000 61.88704 63 ARG D CA 1
ATOM 6488 C C . ARG D 1 77 ? -2.72429 49.88948 33.95613 1.000 60.57726 63 ARG D C 1
ATOM 6489 O O . ARG D 1 77 ? -2.32435 48.74280 33.74272 1.000 60.62534 63 ARG D O 1
ATOM 6497 N N . GLN D 1 78 ? -3.32302 50.22221 35.09548 1.000 61.09069 64 GLN D N 1
ATOM 6498 C CA . GLN D 1 78 ? -3.48217 49.25354 36.16957 1.000 62.18760 64 GLN D CA 1
ATOM 6499 C C . GLN D 1 78 ? -4.95617 49.02350 36.48016 1.000 67.03564 64 GLN D C 1
ATOM 6500 O O . GLN D 1 78 ? -5.82899 49.82957 36.14807 1.000 66.80283 64 GLN D O 1
ATOM 6506 N N . ASN D 1 79 ? -5.21527 47.91100 37.15519 1.000 68.77137 65 ASN D N 1
ATOM 6507 C CA . ASN D 1 79 ? -6.56373 47.36523 37.28033 1.000 63.19799 65 ASN D CA 1
ATOM 6508 C C . ASN D 1 79 ? -7.29802 47.98018 38.46926 1.000 63.83304 65 ASN D C 1
ATOM 6509 O O . ASN D 1 79 ? -7.69985 47.29220 39.39969 1.000 74.11169 65 ASN D O 1
ATOM 6514 N N . TYR D 1 80 ? -7.45855 49.30388 38.42492 1.000 66.55451 66 TYR D N 1
ATOM 6515 C CA . TYR D 1 80 ? -8.13085 50.05300 39.48637 1.000 70.50140 66 TYR D CA 1
ATOM 6516 C C . TYR D 1 80 ? -9.07603 51.08450 38.88864 1.000 72.99983 66 TYR D C 1
ATOM 6517 O O . TYR D 1 80 ? -9.02261 51.40723 37.69687 1.000 66.48593 66 TYR D O 1
ATOM 6526 N N . THR D 1 81 ? -9.96113 51.57692 39.74950 1.000 75.63850 67 THR D N 1
ATOM 6527 C CA . THR D 1 81 ? -11.01092 52.52782 39.42723 1.000 66.31605 67 THR D CA 1
ATOM 6528 C C . THR D 1 81 ? -10.77986 53.81935 40.20285 1.000 73.79338 67 THR D C 1
ATOM 6529 O O . THR D 1 81 ? -9.89901 53.90442 41.06581 1.000 71.08314 67 THR D O 1
ATOM 6533 N N . GLU D 1 82 ? -11.57797 54.84293 39.87564 1.000 77.54531 68 GLU D N 1
ATOM 6534 C CA . GLU D 1 82 ? -11.50302 56.09762 40.62046 1.000 78.44849 68 GLU D CA 1
ATOM 6535 C C . GLU D 1 82 ? -11.81014 55.88097 42.09716 1.000 81.52214 68 GLU D C 1
ATOM 6536 O O . GLU D 1 82 ? -11.20393 56.51935 42.96656 1.000 87.37755 68 GLU D O 1
ATOM 6542 N N . GLY D 1 83 ? -12.74396 54.97633 42.40165 1.000 78.80241 69 GLY D N 1
ATOM 6543 C CA . GLY D 1 83 ? -13.09089 54.69211 43.78508 1.000 81.45268 69 GLY D CA 1
ATOM 6544 C C . GLY D 1 83 ? -12.00997 53.96849 44.55871 1.000 83.85699 69 GLY D C 1
ATOM 6545 O O . GLY D 1 83 ? -12.03375 53.97203 45.79196 1.000 79.42008 69 GLY D O 1
ATOM 6546 N N . ASP D 1 84 ? -11.08624 53.31692 43.86135 1.000 81.82617 70 ASP D N 1
ATOM 6547 C CA . ASP D 1 84 ? -9.98936 52.61954 44.50773 1.000 80.78070 70 ASP D CA 1
ATOM 6548 C C . ASP D 1 84 ? -8.86579 53.55214 44.94718 1.000 82.26834 70 ASP D C 1
ATOM 6549 O O . ASP D 1 84 ? -8.03159 53.13770 45.75683 1.000 85.91508 70 ASP D O 1
ATOM 6554 N N . VAL D 1 85 ? -8.82563 54.79327 44.45051 1.000 83.22257 71 VAL D N 1
ATOM 6555 C CA . VAL D 1 85 ? -7.69673 55.67143 44.74249 1.000 85.65768 71 VAL D CA 1
ATOM 6556 C C . VAL D 1 85 ? -7.62738 55.93182 46.23602 1.000 89.14652 71 VAL D C 1
ATOM 6557 O O . VAL D 1 85 ? -8.63698 56.25761 46.87221 1.000 92.42746 71 VAL D O 1
ATOM 6561 N N . SER D 1 86 ? -6.42805 55.77586 46.79821 1.000 90.11357 72 SER D N 1
ATOM 6562 C CA . SER D 1 86 ? -6.06219 55.90655 48.21187 1.000 92.24023 72 SER D CA 1
ATOM 6563 C C . SER D 1 86 ? -6.31134 54.62858 49.00408 1.000 94.96730 72 SER D C 1
ATOM 6564 O O . SER D 1 86 ? -6.11226 54.63520 50.22526 1.000 103.01283 72 SER D O 1
ATOM 6567 N N . VAL D 1 87 ? -6.73927 53.54553 48.36979 1.000 88.71007 73 VAL D N 1
ATOM 6568 C CA . VAL D 1 87 ? -6.92315 52.26528 49.03953 1.000 90.24998 73 VAL D CA 1
ATOM 6569 C C . VAL D 1 87 ? -5.69115 51.40217 48.77302 1.000 90.92895 73 VAL D C 1
ATOM 6570 O O . VAL D 1 87 ? -4.99421 51.57261 47.76412 1.000 91.06184 73 VAL D O 1
ATOM 6574 N N . ASN D 1 88 ? -5.39979 50.48628 49.69655 1.000 90.03135 74 ASN D N 1
ATOM 6575 C CA . ASN D 1 88 ? -4.34095 49.50878 49.49061 1.000 88.12792 74 ASN D CA 1
ATOM 6576 C C . ASN D 1 88 ? -4.55501 48.81582 48.16682 1.000 82.15377 74 ASN D C 1
ATOM 6577 O O . ASN D 1 88 ? -5.63097 48.27043 47.92723 1.000 85.88274 74 ASN D O 1
ATOM 6582 N N . LYS D 1 89 ? -3.52417 48.80801 47.31842 1.000 76.14806 75 LYS D N 1
ATOM 6583 C CA . LYS D 1 89 ? -3.66706 48.12834 46.03740 1.000 75.10990 75 LYS D CA 1
ATOM 6584 C C . LYS D 1 89 ? -4.17441 46.69877 46.21567 1.000 78.23348 75 LYS D C 1
ATOM 6585 O O . LYS D 1 89 ? -5.05919 46.25478 45.47323 1.000 75.67835 75 LYS D O 1
ATOM 6591 N N . VAL D 1 90 ? -3.68153 45.98766 47.23423 1.000 78.79107 76 VAL D N 1
ATOM 6592 C CA . VAL D 1 90 ? -4.04449 44.58025 47.38342 1.000 76.17372 76 VAL D CA 1
ATOM 6593 C C . VAL D 1 90 ? -5.52609 44.44823 47.71423 1.000 80.71873 76 VAL D C 1
ATOM 6594 O O . VAL D 1 90 ? -6.19342 43.50986 47.25810 1.000 75.79633 76 VAL D O 1
ATOM 6598 N N . GLU D 1 91 ? -6.06585 45.39046 48.50298 1.000 87.89342 77 GLU D N 1
ATOM 6599 C CA . GLU D 1 91 ? -7.48467 45.36570 48.85655 1.000 93.87521 77 GLU D CA 1
ATOM 6600 C C . GLU D 1 91 ? -8.36383 45.60952 47.63069 1.000 91.09880 77 GLU D C 1
ATOM 6601 O O . GLU D 1 91 ? -9.35810 44.90375 47.41698 1.000 91.74835 77 GLU D O 1
ATOM 6607 N N . ALA D 1 92 ? -7.99266 46.58570 46.79954 1.000 83.81399 78 ALA D N 1
ATOM 6608 C CA . ALA D 1 92 ? -8.81271 46.91971 45.64512 1.000 75.71632 78 ALA D CA 1
ATOM 6609 C C . ALA D 1 92 ? -8.77284 45.80949 44.60790 1.000 75.19312 78 ALA D C 1
ATOM 6610 O O . ALA D 1 92 ? -9.81058 45.43907 44.05140 1.000 81.40720 78 ALA D O 1
ATOM 6612 N N . ILE D 1 93 ? -7.59191 45.24835 44.34570 1.000 72.28727 79 ILE D N 1
ATOM 6613 C CA . ILE D 1 93 ? -7.51308 44.20688 43.32774 1.000 68.81104 79 ILE D CA 1
ATOM 6614 C C . ILE D 1 93 ? -8.22230 42.94415 43.80169 1.000 71.37349 79 ILE D C 1
ATOM 6615 O O . ILE D 1 93 ? -8.78596 42.20514 42.98417 1.000 72.40384 79 ILE D O 1
ATOM 6620 N N . LYS D 1 94 ? -8.24034 42.68692 45.11764 1.000 72.98168 80 LYS D N 1
ATOM 6621 C CA . LYS D 1 94 ? -8.98761 41.53923 45.62589 1.000 74.14383 80 LYS D CA 1
ATOM 6622 C C . LYS D 1 94 ? -10.48266 41.72826 45.41743 1.000 79.22204 80 LYS D C 1
ATOM 6623 O O . LYS D 1 94 ? -11.19517 40.76598 45.10294 1.000 79.96536 80 LYS D O 1
ATOM 6629 N N . ALA D 1 95 ? -10.97255 42.96135 45.59121 1.000 80.69270 81 ALA D N 1
ATOM 6630 C CA . ALA D 1 95 ? -12.37600 43.26169 45.31238 1.000 73.28279 81 ALA D CA 1
ATOM 6631 C C . ALA D 1 95 ? -12.73106 42.94635 43.86313 1.000 71.50748 81 ALA D C 1
ATOM 6632 O O . ALA D 1 95 ? -13.73284 42.27165 43.59655 1.000 78.48146 81 ALA D O 1
ATOM 6634 N N . ARG D 1 96 ? -11.91906 43.42216 42.90799 1.000 64.51737 82 ARG D N 1
ATOM 6635 C CA . ARG D 1 96 ? -12.18186 43.11226 41.50308 1.000 64.88278 82 ARG D CA 1
ATOM 6636 C C . ARG D 1 96 ? -12.16286 41.61081 41.25727 1.000 70.82061 82 ARG D C 1
ATOM 6637 O O . ARG D 1 96 ? -13.09129 41.05680 40.65496 1.000 69.15004 82 ARG D O 1
ATOM 6645 N N . LEU D 1 97 ? -11.11482 40.93093 41.72639 1.000 73.67459 83 LEU D N 1
ATOM 6646 C CA . LEU D 1 97 ? -10.99184 39.50732 41.44229 1.000 71.57222 83 LEU D CA 1
ATOM 6647 C C . LEU D 1 97 ? -12.13105 38.72394 42.07635 1.000 75.00222 83 LEU D C 1
ATOM 6648 O O . LEU D 1 97 ? -12.71705 37.83798 41.44370 1.000 77.57991 83 LEU D O 1
ATOM 6653 N N . LYS D 1 98 ? -12.48605 39.05358 43.31345 1.000 73.62479 84 LYS D N 1
ATOM 6654 C CA . LYS D 1 98 ? -13.52462 38.27410 43.96226 1.000 73.30579 84 LYS D CA 1
ATOM 6655 C C . LYS D 1 98 ? -14.90097 38.58485 43.39537 1.000 76.41467 84 LYS D C 1
ATOM 6656 O O . LYS D 1 98 ? -15.81159 37.75712 43.52367 1.000 73.51724 84 LYS D O 1
ATOM 6662 N N . SER D 1 99 ? -15.07115 39.74527 42.75328 1.000 74.15371 85 SER D N 1
ATOM 6663 C CA . SER D 1 99 ? -16.30910 40.00521 42.02893 1.000 69.03775 85 SER D CA 1
ATOM 6664 C C . SER D 1 99 ? -16.35267 39.27211 40.69038 1.000 69.47410 85 SER D C 1
ATOM 6665 O O . SER D 1 99 ? -17.44472 39.03684 40.16129 1.000 66.82599 85 SER D O 1
ATOM 6668 N N . ILE D 1 100 ? -15.19283 38.91542 40.13083 1.000 68.60804 86 ILE D N 1
ATOM 6669 C CA . ILE D 1 100 ? -15.16456 38.05351 38.95459 1.000 60.57392 86 ILE D CA 1
ATOM 6670 C C . ILE D 1 100 ? -15.42681 36.60854 39.34831 1.000 65.32854 86 ILE D C 1
ATOM 6671 O O . ILE D 1 100 ? -16.14673 35.88472 38.65396 1.000 72.87928 86 ILE D O 1
ATOM 6676 N N . ASN D 1 101 ? -14.84938 36.15519 40.45958 1.000 65.15360 87 ASN D N 1
ATOM 6677 C CA . ASN D 1 101 ? -14.98941 34.75867 40.87415 1.000 64.01912 87 ASN D CA 1
ATOM 6678 C C . ASN D 1 101 ? -15.04877 34.70621 42.39993 1.000 70.35810 87 ASN D C 1
ATOM 6679 O O . ASN D 1 101 ? -14.01980 34.79700 43.07150 1.000 72.83377 87 ASN D O 1
ATOM 6684 N N . SER D 1 102 ? -16.26024 34.53795 42.93714 1.000 74.50778 88 SER D N 1
ATOM 6685 C CA . SER D 1 102 ? -16.45699 34.56011 44.38216 1.000 76.68164 88 SER D CA 1
ATOM 6686 C C . SER D 1 102 ? -15.76423 33.39016 45.05644 1.000 86.86837 88 SER D C 1
ATOM 6687 O O . SER D 1 102 ? -15.25119 33.52563 46.17122 1.000 96.18841 88 SER D O 1
ATOM 6690 N N . LYS D 1 103 ? -15.74654 32.22723 44.40888 1.000 87.87020 89 LYS D N 1
ATOM 6691 C CA . LYS D 1 103 ? -15.11193 31.05577 44.99524 1.000 91.04469 89 LYS D CA 1
ATOM 6692 C C . LYS D 1 103 ? -13.60444 30.99900 44.75503 1.000 89.24361 89 LYS D C 1
ATOM 6693 O O . LYS D 1 103 ? -12.97384 30.01694 45.15389 1.000 93.58706 89 LYS D O 1
ATOM 6699 N N . ALA D 1 104 ? -13.01092 32.03339 44.15952 1.000 84.53644 90 ALA D N 1
ATOM 6700 C CA . ALA D 1 104 ? -11.57301 32.02426 43.91955 1.000 77.55547 90 ALA D CA 1
ATOM 6701 C C . ALA D 1 104 ? -10.82535 32.27180 45.22033 1.000 83.56723 90 ALA D C 1
ATOM 6702 O O . ALA D 1 104 ? -11.33478 32.90655 46.14713 1.000 88.40962 90 ALA D O 1
ATOM 6704 N N . ASN D 1 105 ? -9.60277 31.75415 45.27934 1.000 86.87430 91 ASN D N 1
ATOM 6705 C CA . ASN D 1 105 ? -8.76033 31.80438 46.47354 1.000 81.69673 91 ASN D CA 1
ATOM 6706 C C . ASN D 1 105 ? -7.70787 32.89619 46.29351 1.000 80.41385 91 ASN D C 1
ATOM 6707 O O . ASN D 1 105 ? -6.59878 32.64281 45.82546 1.000 81.12104 91 ASN D O 1
ATOM 6712 N N . ILE D 1 106 ? -8.07593 34.12676 46.64002 1.000 81.98655 92 ILE D N 1
ATOM 6713 C CA . ILE D 1 106 ? -7.22251 35.30108 46.47853 1.000 82.26229 92 ILE D CA 1
ATOM 6714 C C . ILE D 1 106 ? -6.76635 35.72459 47.87234 1.000 82.14857 92 ILE D C 1
ATOM 6715 O O . ILE D 1 106 ? -7.54577 36.31143 48.62895 1.000 81.98720 92 ILE D O 1
ATOM 6720 N N . LYS D 1 107 ? -5.51064 35.44569 48.22846 1.000 83.52647 93 LYS D N 1
ATOM 6721 C CA . LYS D 1 107 ? -4.97229 35.80625 49.54117 1.000 87.47132 93 LYS D CA 1
ATOM 6722 C C . LYS D 1 107 ? -4.04732 37.00922 49.37121 1.000 88.24667 93 LYS D C 1
ATOM 6723 O O . LYS D 1 107 ? -3.10851 36.96620 48.56764 1.000 87.02088 93 LYS D O 1
ATOM 6729 N N . ILE D 1 108 ? -4.31028 38.07876 50.12155 1.000 86.94632 94 ILE D N 1
ATOM 6730 C CA . ILE D 1 108 ? -3.57464 39.32806 49.96933 1.000 84.20054 94 ILE D CA 1
ATOM 6731 C C . ILE D 1 108 ? -2.79411 39.62875 51.24322 1.000 89.42561 94 ILE D C 1
ATOM 6732 O O . ILE D 1 108 ? -3.10730 39.13824 52.33075 1.000 95.06745 94 ILE D O 1
ATOM 6737 N N . HIS D 1 109 ? -1.75508 40.44986 51.09282 1.000 87.41226 95 HIS D N 1
ATOM 6738 C CA . HIS D 1 109 ? -0.93058 40.87580 52.22231 1.000 90.84364 95 HIS D CA 1
ATOM 6739 C C . HIS D 1 109 ? -0.52861 42.32489 51.97274 1.000 87.45250 95 HIS D C 1
ATOM 6740 O O . HIS D 1 109 ? 0.25005 42.60371 51.05387 1.000 80.35568 95 HIS D O 1
ATOM 6747 N N . ASN D 1 110 ? -1.04883 43.24501 52.78970 1.000 88.85478 96 ASN D N 1
ATOM 6748 C CA . ASN D 1 110 ? -0.74414 44.66792 52.63088 1.000 94.36520 96 ASN D CA 1
ATOM 6749 C C . ASN D 1 110 ? 0.53632 44.97405 53.40146 1.000 102.76419 96 ASN D C 1
ATOM 6750 O O . ASN D 1 110 ? 0.53933 45.56670 54.48234 1.000 109.20204 96 ASN D O 1
ATOM 6755 N N . CYS D 1 111 ? 1.64129 44.53259 52.81881 1.000 103.83246 97 CYS D N 1
ATOM 6756 C CA . CYS D 1 111 ? 2.94319 44.73187 53.42590 1.000 111.56512 97 CYS D CA 1
ATOM 6757 C C . CYS D 1 111 ? 3.99484 44.68881 52.32707 1.000 107.81043 97 CYS D C 1
ATOM 6758 O O . CYS D 1 111 ? 3.79212 44.07267 51.27912 1.000 103.10351 97 CYS D O 1
ATOM 6761 N N . PHE D 1 112 ? 5.09663 45.38882 52.56178 1.000 110.88839 98 PHE D N 1
ATOM 6762 C CA . PHE D 1 112 ? 6.25578 45.30510 51.69025 1.000 102.79152 98 PHE D CA 1
ATOM 6763 C C . PHE D 1 112 ? 7.10423 44.08866 52.03653 1.000 101.37893 98 PHE D C 1
ATOM 6764 O O . PHE D 1 112 ? 7.18583 43.66160 53.19329 1.000 110.39957 98 PHE D O 1
ATOM 6772 N N . LEU D 1 113 ? 7.73525 43.52767 51.01568 1.000 93.53535 99 LEU D N 1
ATOM 6773 C CA . LEU D 1 113 ? 8.63042 42.40424 51.21782 1.000 94.02347 99 LEU D CA 1
ATOM 6774 C C . LEU D 1 113 ? 9.99623 42.92359 51.64407 1.000 102.31201 99 LEU D C 1
ATOM 6775 O O . LEU D 1 113 ? 10.49871 43.91513 51.10452 1.000 104.49187 99 LEU D O 1
ATOM 6780 N N . THR D 1 114 ? 10.57521 42.26887 52.64549 1.000 104.37442 100 THR D N 1
ATOM 6781 C CA . THR D 1 114 ? 11.87727 42.61415 53.19449 1.000 108.27682 100 THR D CA 1
ATOM 6782 C C . THR D 1 114 ? 12.75584 41.37367 53.22802 1.000 109.37668 100 THR D C 1
ATOM 6783 O O . THR D 1 114 ? 12.28865 40.24879 53.03356 1.000 103.95966 100 THR D O 1
ATOM 6787 N N . SER D 1 115 ? 14.04035 41.58548 53.52366 1.000 116.11975 101 SER D N 1
ATOM 6788 C CA . SER D 1 115 ? 14.96149 40.45806 53.62945 1.000 125.27305 101 SER D CA 1
ATOM 6789 C C . SER D 1 115 ? 14.49352 39.43988 54.66142 1.000 130.52503 101 SER D C 1
ATOM 6790 O O . SER D 1 115 ? 14.80487 38.24944 54.54391 1.000 131.97051 101 SER D O 1
ATOM 6793 N N . ASP D 1 116 ? 13.74245 39.88229 55.66930 1.000 131.88495 102 ASP D N 1
ATOM 6794 C CA . ASP D 1 116 ? 13.32383 39.01614 56.76420 1.000 134.62936 102 ASP D CA 1
ATOM 6795 C C . ASP D 1 116 ? 12.04789 38.23579 56.47257 1.000 132.32725 102 ASP D C 1
ATOM 6796 O O . ASP D 1 116 ? 11.91403 37.09411 56.92229 1.000 135.27554 102 ASP D O 1
ATOM 6801 N N . ASN D 1 117 ? 11.09563 38.81375 55.74124 1.000 128.17919 103 ASN D N 1
ATOM 6802 C CA . ASN D 1 117 ? 9.81665 38.14466 55.54950 1.000 124.37416 103 ASN D CA 1
ATOM 6803 C C . ASN D 1 117 ? 9.67172 37.46670 54.19075 1.000 115.56107 103 ASN D C 1
ATOM 6804 O O . ASN D 1 117 ? 8.73668 36.67896 54.01483 1.000 113.22007 103 ASN D O 1
ATOM 6809 N N . VAL D 1 118 ? 10.57538 37.72620 53.24022 1.000 110.79386 104 VAL D N 1
ATOM 6810 C CA . VAL D 1 118 ? 10.32307 37.32264 51.85528 1.000 100.66242 104 VAL D CA 1
ATOM 6811 C C . VAL D 1 118 ? 10.36706 35.80520 51.69100 1.000 98.91862 104 VAL D C 1
ATOM 6812 O O . VAL D 1 118 ? 9.64075 35.24758 50.85807 1.000 93.60346 104 VAL D O 1
ATOM 6816 N N . GLU D 1 119 ? 11.20453 35.10826 52.46675 1.000 104.77204 105 GLU D N 1
ATOM 6817 C CA . GLU D 1 119 ? 11.29912 33.66074 52.30426 1.000 104.90502 105 GLU D CA 1
ATOM 6818 C C . GLU D 1 119 ? 10.01469 32.97266 52.74711 1.000 109.19038 105 GLU D C 1
ATOM 6819 O O . GLU D 1 119 ? 9.56937 32.00803 52.11206 1.000 108.61368 105 GLU D O 1
ATOM 6825 N N . GLU D 1 120 ? 9.41022 33.44715 53.83884 1.000 113.18680 106 GLU D N 1
ATOM 6826 C CA . GLU D 1 120 ? 8.19034 32.81947 54.33194 1.000 114.39659 106 GLU D CA 1
ATOM 6827 C C . GLU D 1 120 ? 7.03019 32.99217 53.35047 1.000 109.33037 106 GLU D C 1
ATOM 6828 O O . GLU D 1 120 ? 6.19080 32.09396 53.21684 1.000 109.75574 106 GLU D O 1
ATOM 6834 N N . TYR D 1 121 ? 6.97626 34.12100 52.63925 1.000 103.40389 107 TYR D N 1
ATOM 6835 C CA . TYR D 1 121 ? 5.92227 34.31302 51.65026 1.000 99.17303 107 TYR D CA 1
ATOM 6836 C C . TYR D 1 121 ? 6.08328 33.36557 50.47383 1.000 97.44765 107 TYR D C 1
ATOM 6837 O O . TYR D 1 121 ? 5.10387 32.76076 50.02320 1.000 97.52821 107 TYR D O 1
ATOM 6846 N N . ILE D 1 122 ? 7.31566 33.19436 49.99034 1.000 94.54352 108 ILE D N 1
ATOM 6847 C CA . ILE D 1 122 ? 7.55441 32.34756 48.82331 1.000 88.77631 108 ILE D CA 1
ATOM 6848 C C . ILE D 1 122 ? 7.17666 30.90012 49.11965 1.000 85.22788 108 ILE D C 1
ATOM 6849 O O . ILE D 1 122 ? 6.65412 30.19064 48.25106 1.000 79.58299 108 ILE D O 1
ATOM 6854 N N . LYS D 1 123 ? 7.45672 30.43362 50.33495 1.000 93.98426 109 LYS D N 1
ATOM 6855 C CA . LYS D 1 123 ? 7.15716 29.05653 50.71634 1.000 95.13156 109 LYS D CA 1
ATOM 6856 C C . LYS D 1 123 ? 5.69608 28.70769 50.44609 1.000 91.74302 109 LYS D C 1
ATOM 6857 O O . LYS D 1 123 ? 4.78176 29.46172 50.80286 1.000 89.39128 109 LYS D O 1
ATOM 6863 N N . GLY D 1 124 ? 5.48813 27.57009 49.77969 1.000 90.91459 110 GLY D N 1
ATOM 6864 C CA . GLY D 1 124 ? 4.16506 27.03639 49.54478 1.000 92.43892 110 GLY D CA 1
ATOM 6865 C C . GLY D 1 124 ? 3.58942 27.28385 48.16737 1.000 93.24756 110 GLY D C 1
ATOM 6866 O O . GLY D 1 124 ? 2.48980 26.79001 47.88340 1.000 96.93132 110 GLY D O 1
ATOM 6867 N N . HIS D 1 125 ? 4.28328 28.02599 47.30545 1.000 87.52071 111 HIS D N 1
ATOM 6868 C CA . HIS D 1 125 ? 3.79931 28.32249 45.96514 1.000 82.55170 111 HIS D CA 1
ATOM 6869 C C . HIS D 1 125 ? 4.61219 27.53103 44.95224 1.000 83.18379 111 HIS D C 1
ATOM 6870 O O . HIS D 1 125 ? 5.76356 27.16838 45.20925 1.000 88.11450 111 HIS D O 1
ATOM 6877 N N . LYS D 1 126 ? 3.98413 27.23042 43.81324 1.000 78.89453 112 LYS D N 1
ATOM 6878 C CA . LYS D 1 126 ? 4.63007 26.50854 42.72097 1.000 75.03290 112 LYS D CA 1
ATOM 6879 C C . LYS D 1 126 ? 5.24929 27.42338 41.66738 1.000 69.54814 112 LYS D C 1
ATOM 6880 O O . LYS D 1 126 ? 6.12640 26.97920 40.92218 1.000 75.33164 112 LYS D O 1
ATOM 6886 N N . VAL D 1 127 ? 4.80844 28.67474 41.56385 1.000 66.18869 113 VAL D N 1
ATOM 6887 C CA . VAL D 1 127 ? 5.33702 29.60000 40.56753 1.000 60.66455 113 VAL D CA 1
ATOM 6888 C C . VAL D 1 127 ? 5.17067 31.01079 41.10885 1.000 63.60196 113 VAL D C 1
ATOM 6889 O O . VAL D 1 127 ? 4.23815 31.29938 41.86730 1.000 66.22235 113 VAL D O 1
ATOM 6893 N N . ALA D 1 128 ? 6.07313 31.89964 40.70316 1.000 64.49793 114 ALA D N 1
ATOM 6894 C CA . ALA D 1 128 ? 6.09436 33.25765 41.22347 1.000 69.23487 114 ALA D CA 1
ATOM 6895 C C . ALA D 1 128 ? 6.20602 34.27113 40.09341 1.000 68.74732 114 ALA D C 1
ATOM 6896 O O . ALA D 1 128 ? 6.80064 34.00967 39.04558 1.000 68.64151 114 ALA D O 1
ATOM 6898 N N . ILE D 1 129 ? 5.63702 35.44418 40.33774 1.000 70.91069 115 ILE D N 1
ATOM 6899 C CA . ILE D 1 129 ? 5.71366 36.58081 39.43542 1.000 66.99924 115 ILE D CA 1
ATOM 6900 C C . ILE D 1 129 ? 6.39588 37.71926 40.18265 1.000 61.74582 115 ILE D C 1
ATOM 6901 O O . ILE D 1 129 ? 5.87215 38.21893 41.18877 1.000 56.85998 115 ILE D O 1
ATOM 6906 N N . ASN D 1 130 ? 7.57622 38.10695 39.71758 1.000 56.06862 116 ASN D N 1
ATOM 6907 C CA . ASN D 1 130 ? 8.34540 39.18166 40.34065 1.000 64.66547 116 ASN D CA 1
ATOM 6908 C C . ASN D 1 130 ? 8.04862 40.47693 39.59354 1.000 64.13847 116 ASN D C 1
ATOM 6909 O O . ASN D 1 130 ? 8.62118 40.74911 38.53385 1.000 62.23673 116 ASN D O 1
ATOM 6914 N N . ALA D 1 131 ? 7.16104 41.27798 40.16006 1.000 70.84797 117 ALA D N 1
ATOM 6915 C CA . ALA D 1 131 ? 6.82240 42.59549 39.64796 1.000 77.53947 117 ALA D CA 1
ATOM 6916 C C . ALA D 1 131 ? 7.17531 43.65545 40.67703 1.000 90.40467 117 ALA D C 1
ATOM 6917 O O . ALA D 1 131 ? 6.40024 44.57844 40.94047 1.000 98.60343 117 ALA D O 1
ATOM 6919 N N . LEU D 1 132 ? 8.34383 43.50390 41.29689 1.000 88.99932 118 LEU D N 1
ATOM 6920 C CA . LEU D 1 132 ? 8.77896 44.38290 42.37279 1.000 87.02730 118 LEU D CA 1
ATOM 6921 C C . LEU D 1 132 ? 9.63190 45.52240 41.82610 1.000 89.30744 118 LEU D C 1
ATOM 6922 O O . LEU D 1 132 ? 10.48121 45.31620 40.95414 1.000 84.34105 118 LEU D O 1
ATOM 6927 N N . ASP D 1 133 ? 9.37355 46.73181 42.32244 1.000 96.57634 119 ASP D N 1
ATOM 6928 C CA . ASP D 1 133 ? 10.21859 47.87261 41.99974 1.000 107.53923 119 ASP D CA 1
ATOM 6929 C C . ASP D 1 133 ? 11.67519 47.56824 42.31962 1.000 105.38127 119 ASP D C 1
ATOM 6930 O O . ASP D 1 133 ? 11.99494 46.94599 43.33811 1.000 106.23419 119 ASP D O 1
ATOM 6935 N N . PHE D 1 134 ? 12.55570 48.02180 41.44512 1.000 103.79558 120 PHE D N 1
ATOM 6936 C CA . PHE D 1 134 ? 13.98571 47.83181 41.64842 1.000 104.32384 120 PHE D CA 1
ATOM 6937 C C . PHE D 1 134 ? 14.52546 48.70742 42.73678 1.000 111.95017 120 PHE D C 1
ATOM 6938 O O . PHE D 1 134 ? 15.74386 48.65939 42.96526 1.000 112.23386 120 PHE D O 1
ATOM 6946 N N . SER D 1 135 ? 13.69010 49.47750 43.44040 1.000 117.35018 121 SER D N 1
ATOM 6947 C CA . SER D 1 135 ? 14.18401 50.28590 44.54596 1.000 130.61073 121 SER D CA 1
ATOM 6948 C C . SER D 1 135 ? 14.18774 49.54664 45.87764 1.000 137.75511 121 SER D C 1
ATOM 6949 O O . SER D 1 135 ? 14.88312 49.98269 46.80389 1.000 148.84855 121 SER D O 1
ATOM 6952 N N . SER D 1 136 ? 13.45393 48.44024 46.00147 1.000 135.24271 122 SER D N 1
ATOM 6953 C CA . SER D 1 136 ? 13.64111 47.58199 47.16176 1.000 133.80750 122 SER D CA 1
ATOM 6954 C C . SER D 1 136 ? 14.97681 46.84133 47.05478 1.000 143.23593 122 SER D C 1
ATOM 6955 O O . SER D 1 136 ? 15.66194 46.87885 46.02986 1.000 144.86020 122 SER D O 1
ATOM 6958 N N . GLU D 1 137 ? 15.36075 46.17333 48.13674 1.000 152.72463 123 GLU D N 1
ATOM 6959 C CA . GLU D 1 137 ? 16.57560 45.36508 48.12191 1.000 153.82048 123 GLU D CA 1
ATOM 6960 C C . GLU D 1 137 ? 16.26047 43.92498 47.76331 1.000 140.70709 123 GLU D C 1
ATOM 6961 O O . GLU D 1 137 ? 17.15013 43.18237 47.32392 1.000 140.24468 123 GLU D O 1
ATOM 6967 N N . VAL D 1 138 ? 14.99518 43.54992 47.91936 1.000 126.35055 124 VAL D N 1
ATOM 6968 C CA . VAL D 1 138 ? 14.49206 42.18611 47.85426 1.000 108.10121 124 VAL D CA 1
ATOM 6969 C C . VAL D 1 138 ? 14.18020 41.67779 46.44481 1.000 87.25447 124 VAL D C 1
ATOM 6970 O O . VAL D 1 138 ? 13.89104 40.48204 46.30880 1.000 83.79943 124 VAL D O 1
ATOM 6974 N N . PRO D 1 139 ? 14.19802 42.48794 45.36873 1.000 88.64329 125 PRO D N 1
ATOM 6975 C CA . PRO D 1 139 ? 13.83664 41.90428 44.06452 1.000 85.39158 125 PRO D CA 1
ATOM 6976 C C . PRO D 1 139 ? 14.75415 40.77729 43.62790 1.000 85.24216 125 PRO D C 1
ATOM 6977 O O . PRO D 1 139 ? 14.26774 39.73935 43.16431 1.000 84.46482 125 PRO D O 1
ATOM 6981 N N . LEU D 1 140 ? 16.07031 40.94230 43.77164 1.000 90.19978 126 LEU D N 1
ATOM 6982 C CA . LEU D 1 140 ? 16.98253 39.87616 43.37359 1.000 90.35143 126 LEU D CA 1
ATOM 6983 C C . LEU D 1 140 ? 17.02717 38.75266 44.40333 1.000 86.64287 126 LEU D C 1
ATOM 6984 O O . LEU D 1 140 ? 17.17182 37.58369 44.02699 1.000 82.10296 126 LEU D O 1
ATOM 6989 N N . LEU D 1 141 ? 16.90013 39.08288 45.69375 1.000 87.50487 127 LEU D N 1
ATOM 6990 C CA . LEU D 1 141 ? 16.82286 38.04813 46.72072 1.000 90.91385 127 LEU D CA 1
ATOM 6991 C C . LEU D 1 141 ? 15.59439 37.17093 46.52246 1.000 91.63625 127 LEU D C 1
ATOM 6992 O O . LEU D 1 141 ? 15.66081 35.94231 46.67190 1.000 83.31705 127 LEU D O 1
ATOM 6997 N N . PHE D 1 142 ? 14.46505 37.79887 46.17691 1.000 86.25785 128 PHE D N 1
ATOM 6998 C CA . PHE D 1 142 ? 13.24074 37.08698 45.83226 1.000 79.01819 128 PHE D CA 1
ATOM 6999 C C . PHE D 1 142 ? 13.51838 35.97737 44.82721 1.000 75.17014 128 PHE D C 1
ATOM 7000 O O . PHE D 1 142 ? 13.07276 34.83587 44.99458 1.000 77.33877 128 PHE D O 1
ATOM 7008 N N . ASP D 1 143 ? 14.26829 36.30072 43.77266 1.000 72.89169 129 ASP D N 1
ATOM 7009 C CA . ASP D 1 143 ? 14.55676 35.31605 42.73983 1.000 73.19432 129 ASP D CA 1
ATOM 7010 C C . ASP D 1 143 ? 15.47267 34.22064 43.26028 1.000 86.13407 129 ASP D C 1
ATOM 7011 O O . ASP D 1 143 ? 15.25304 33.03235 42.98262 1.000 84.68937 129 ASP D O 1
ATOM 7016 N N . GLU D 1 144 ? 16.50898 34.60437 44.00952 1.000 91.22611 130 GLU D N 1
ATOM 7017 C CA . GLU D 1 144 ? 17.44700 33.61618 44.51943 1.000 92.88613 130 GLU D CA 1
ATOM 7018 C C . GLU D 1 144 ? 16.73888 32.59785 45.39952 1.000 88.67995 130 GLU D C 1
ATOM 7019 O O . GLU D 1 144 ? 16.98196 31.39378 45.29665 1.000 84.91489 130 GLU D O 1
ATOM 7025 N N . ILE D 1 145 ? 15.84087 33.06089 46.26233 1.000 85.30903 131 ILE D N 1
ATOM 7026 C CA . ILE D 1 145 ? 15.12511 32.13395 47.12769 1.000 87.91552 131 ILE D CA 1
ATOM 7027 C C . ILE D 1 145 ? 14.23168 31.22721 46.29305 1.000 93.20956 131 ILE D C 1
ATOM 7028 O O . ILE D 1 145 ? 14.14140 30.01997 46.55149 1.000 97.58098 131 ILE D O 1
ATOM 7033 N N . CYS D 1 146 ? 13.56371 31.79289 45.27391 1.000 87.64892 132 CYS D N 1
ATOM 7034 C CA . CYS D 1 146 ? 12.72327 30.98915 44.38870 1.000 81.13235 132 CYS D CA 1
ATOM 7035 C C . CYS D 1 146 ? 13.54682 29.95349 43.63807 1.000 80.25432 132 CYS D C 1
ATOM 7036 O O . CYS D 1 146 ? 13.13323 28.79359 43.51947 1.000 79.65229 132 CYS D O 1
ATOM 7039 N N . GLN D 1 147 ? 14.70838 30.35474 43.11057 1.000 73.55794 133 GLN D N 1
ATOM 7040 C CA . GLN D 1 147 ? 15.59650 29.38317 42.47904 1.000 75.53181 133 GLN D CA 1
ATOM 7041 C C . GLN D 1 147 ? 15.97140 28.28258 43.45908 1.000 87.30973 133 GLN D C 1
ATOM 7042 O O . GLN D 1 147 ? 15.86485 27.09109 43.14858 1.000 86.71529 133 GLN D O 1
ATOM 7048 N N . LYS D 1 148 ? 16.40172 28.67333 44.66069 1.000 90.00941 134 LYS D N 1
ATOM 7049 C CA . LYS D 1 148 ? 16.77653 27.70754 45.68836 1.000 96.80941 134 LYS D CA 1
ATOM 7050 C C . LYS D 1 148 ? 15.63227 26.74327 45.99309 1.000 97.34263 134 LYS D C 1
ATOM 7051 O O . LYS D 1 148 ? 15.87684 25.60411 46.40721 1.000 100.93935 134 LYS D O 1
ATOM 7057 N N . MET D 1 149 ? 14.38334 27.17753 45.80437 1.000 88.19395 135 MET D N 1
ATOM 7058 C CA . MET D 1 149 ? 13.21057 26.36642 46.11517 1.000 85.31410 135 MET D CA 1
ATOM 7059 C C . MET D 1 149 ? 12.55326 25.73679 44.89029 1.000 80.96965 135 MET D C 1
ATOM 7060 O O . MET D 1 149 ? 11.44342 25.21162 45.01085 1.000 83.29719 135 MET D O 1
ATOM 7065 N N . ASP D 1 150 ? 13.19606 25.78377 43.72067 1.000 80.43841 136 ASP D N 1
ATOM 7066 C CA . ASP D 1 150 ? 12.62339 25.24289 42.47688 1.000 80.39758 136 ASP D CA 1
ATOM 7067 C C . ASP D 1 150 ? 11.31705 25.92111 42.06517 1.000 78.57698 136 ASP D C 1
ATOM 7068 O O . ASP D 1 150 ? 10.40904 25.27543 41.54223 1.000 82.75602 136 ASP D O 1
ATOM 7073 N N . ILE D 1 151 ? 11.22439 27.22796 42.27965 1.000 75.31571 137 ILE D N 1
ATOM 7074 C CA . ILE D 1 151 ? 10.06838 28.02171 41.87882 1.000 74.87242 137 ILE D CA 1
ATOM 7075 C C . ILE D 1 151 ? 10.49210 28.92219 40.71763 1.000 73.89336 137 ILE D C 1
ATOM 7076 O O . ILE D 1 151 ? 11.32035 29.83016 40.90650 1.000 71.09685 137 ILE D O 1
ATOM 7081 N N . PRO D 1 152 ? 9.99366 28.68518 39.49985 1.000 69.69179 138 PRO D N 1
ATOM 7082 C CA . PRO D 1 152 ? 10.28428 29.60195 38.38960 1.000 65.76084 138 PRO D CA 1
ATOM 7083 C C . PRO D 1 152 ? 9.65464 30.96626 38.61498 1.000 60.66582 138 PRO D C 1
ATOM 7084 O O . PRO D 1 152 ? 8.59454 31.09781 39.23226 1.000 58.71591 138 PRO D O 1
ATOM 7088 N N . VAL D 1 153 ? 10.33897 31.99167 38.11662 1.000 62.09842 139 VAL D N 1
ATOM 7089 C CA . VAL D 1 153 ? 9.97676 33.38334 38.36361 1.000 66.95196 139 VAL D CA 1
ATOM 7090 C C . VAL D 1 153 ? 9.73268 34.09054 37.03694 1.000 64.81411 139 VAL D C 1
ATOM 7091 O O . VAL D 1 153 ? 10.60370 34.10063 36.15410 1.000 63.58939 139 VAL D O 1
ATOM 7095 N N . LEU D 1 154 ? 8.54937 34.67860 36.90126 1.000 62.61095 140 LEU D N 1
ATOM 7096 C CA . LEU D 1 154 ? 8.21446 35.51073 35.75389 1.000 57.32854 140 LEU D CA 1
ATOM 7097 C C . LEU D 1 154 ? 8.57669 36.96583 36.04005 1.000 56.18538 140 LEU D C 1
ATOM 7098 O O . LEU D 1 154 ? 8.19077 37.51453 37.07766 1.000 63.50159 140 LEU D O 1
ATOM 7103 N N . HIS D 1 155 ? 9.30318 37.59044 35.11490 1.000 48.72074 141 HIS D N 1
ATOM 7104 C CA . HIS D 1 155 ? 9.58254 39.02290 35.17578 1.000 52.81391 141 HIS D CA 1
ATOM 7105 C C . HIS D 1 155 ? 8.85576 39.70586 34.03079 1.000 58.36706 141 HIS D C 1
ATOM 7106 O O . HIS D 1 155 ? 9.34849 39.69227 32.88878 1.000 54.89916 141 HIS D O 1
ATOM 7113 N N . PRO D 1 156 ? 7.68325 40.29627 34.27344 1.000 54.82220 142 PRO D N 1
ATOM 7114 C CA . PRO D 1 156 ? 6.98054 41.05611 33.23349 1.000 50.19794 142 PRO D CA 1
ATOM 7115 C C . PRO D 1 156 ? 7.36033 42.52875 33.22705 1.000 54.23459 142 PRO D C 1
ATOM 7116 O O . PRO D 1 156 ? 7.57743 43.14966 34.27006 1.000 55.61866 142 PRO D O 1
ATOM 7120 N N . TYR D 1 157 ? 7.45299 43.09586 32.02431 1.000 51.62994 143 TYR D N 1
ATOM 7121 C CA . TYR D 1 157 ? 7.74672 44.51328 31.87620 1.000 56.84450 143 TYR D CA 1
ATOM 7122 C C . TYR D 1 157 ? 6.78766 45.14638 30.86772 1.000 61.23899 143 TYR D C 1
ATOM 7123 O O . TYR D 1 157 ? 6.40620 44.53141 29.86720 1.000 58.88356 143 TYR D O 1
ATOM 7132 N N . ASN D 1 158 ? 6.44229 46.40550 31.12969 1.000 57.95305 144 ASN D N 1
ATOM 7133 C CA . ASN D 1 158 ? 5.56305 47.21794 30.29188 1.000 49.85404 144 ASN D CA 1
ATOM 7134 C C . ASN D 1 158 ? 6.45875 48.11389 29.43830 1.000 56.71119 144 ASN D C 1
ATOM 7135 O O . ASN D 1 158 ? 6.95692 49.14208 29.90477 1.000 59.30775 144 ASN D O 1
ATOM 7140 N N . LEU D 1 159 ? 6.65868 47.73158 28.18079 1.000 56.13019 145 LEU D N 1
ATOM 7141 C CA . LEU D 1 159 ? 7.46550 48.52325 27.25562 1.000 53.43688 145 LEU D CA 1
ATOM 7142 C C . LEU D 1 159 ? 6.59059 49.43398 26.41536 1.000 54.19212 145 LEU D C 1
ATOM 7143 O O . LEU D 1 159 ? 6.88445 49.69337 25.24697 1.000 56.73101 145 LEU D O 1
ATOM 7148 N N . GLY D 1 160 ? 5.51818 49.94955 27.01025 1.000 52.87224 146 GLY D N 1
ATOM 7149 C CA . GLY D 1 160 ? 4.61591 50.85932 26.33027 1.000 58.67398 146 GLY D CA 1
ATOM 7150 C C . GLY D 1 160 ? 3.80232 50.17062 25.25573 1.000 59.30655 146 GLY D C 1
ATOM 7151 O O . GLY D 1 160 ? 2.68339 49.70166 25.49052 1.000 58.52421 146 GLY D O 1
ATOM 7152 N N . TRP D 1 161 ? 4.36744 50.11591 24.05781 1.000 58.20059 147 TRP D N 1
ATOM 7153 C CA . TRP D 1 161 ? 3.73412 49.39042 22.97848 1.000 53.51898 147 TRP D CA 1
ATOM 7154 C C . TRP D 1 161 ? 3.92727 47.88594 23.09866 1.000 56.73095 147 TRP D C 1
ATOM 7155 O O . TRP D 1 161 ? 3.14121 47.13121 22.52285 1.000 58.88007 147 TRP D O 1
ATOM 7166 N N . GLY D 1 162 ? 4.91365 47.43010 23.86529 1.000 56.81001 148 GLY D N 1
ATOM 7167 C CA . GLY D 1 162 ? 5.23930 46.01939 23.94246 1.000 50.70424 148 GLY D CA 1
ATOM 7168 C C . GLY D 1 162 ? 5.08967 45.47414 25.34885 1.000 47.70280 148 GLY D C 1
ATOM 7169 O O . GLY D 1 162 ? 5.17103 46.21147 26.32941 1.000 53.83974 148 GLY D O 1
ATOM 7170 N N . GLY D 1 163 ? 4.84627 44.17311 25.43187 1.000 46.36087 149 GLY D N 1
ATOM 7171 C CA . GLY D 1 163 ? 4.92794 43.42709 26.67626 1.000 45.33242 149 GLY D CA 1
ATOM 7172 C C . GLY D 1 163 ? 6.14390 42.52174 26.59749 1.000 53.31525 149 GLY D C 1
ATOM 7173 O O . GLY D 1 163 ? 6.40511 41.91667 25.55066 1.000 47.99008 149 GLY D O 1
ATOM 7174 N N . LEU D 1 164 ? 6.90761 42.46715 27.69445 1.000 55.63073 150 LEU D N 1
ATOM 7175 C CA . LEU D 1 164 ? 8.11669 41.65810 27.78858 1.000 49.85115 150 LEU D CA 1
ATOM 7176 C C . LEU D 1 164 ? 7.99886 40.77090 29.01614 1.000 51.19636 150 LEU D C 1
ATOM 7177 O O . LEU D 1 164 ? 7.64917 41.26016 30.09575 1.000 51.01817 150 LEU D O 1
ATOM 7182 N N . VAL D 1 165 ? 8.24059 39.46724 28.84843 1.000 52.33282 151 VAL D N 1
ATOM 7183 C CA . VAL D 1 165 ? 8.33697 38.54131 29.97450 1.000 54.68224 151 VAL D CA 1
ATOM 7184 C C . VAL D 1 165 ? 9.59362 37.69321 29.80222 1.000 54.49820 151 VAL D C 1
ATOM 7185 O O . VAL D 1 165 ? 9.83084 37.13707 28.72626 1.000 55.47511 151 VAL D O 1
ATOM 7189 N N . THR D 1 166 ? 10.37291 37.56248 30.86689 1.000 53.29468 152 THR D N 1
ATOM 7190 C CA . THR D 1 166 ? 11.45528 36.59295 30.91633 1.000 54.25748 152 THR D CA 1
ATOM 7191 C C . THR D 1 166 ? 11.30287 35.74670 32.17251 1.000 54.78581 152 THR D C 1
ATOM 7192 O O . THR D 1 166 ? 10.87536 36.24699 33.21897 1.000 52.14405 152 THR D O 1
ATOM 7196 N N . ILE D 1 167 ? 11.63971 34.46236 32.06623 1.000 52.73536 153 ILE D N 1
ATOM 7197 C CA . ILE D 1 167 ? 11.47230 33.51397 33.16408 1.000 56.79926 153 ILE D CA 1
ATOM 7198 C C . ILE D 1 167 ? 12.84118 33.11619 33.69536 1.000 62.10112 153 ILE D C 1
ATOM 7199 O O . ILE D 1 167 ? 13.69825 32.63453 32.94147 1.000 62.74160 153 ILE D O 1
ATOM 7204 N N . ILE D 1 168 ? 13.04686 33.32647 34.99367 1.000 65.40897 154 ILE D N 1
ATOM 7205 C CA . ILE D 1 168 ? 14.24426 32.84898 35.68212 1.000 62.47386 154 ILE D CA 1
ATOM 7206 C C . ILE D 1 168 ? 14.01307 31.38733 36.05393 1.000 63.88388 154 ILE D C 1
ATOM 7207 O O . ILE D 1 168 ? 13.14577 31.07646 36.87390 1.000 63.15198 154 ILE D O 1
ATOM 7212 N N . SER D 1 169 ? 14.80485 30.47556 35.44952 1.000 71.05726 155 SER D N 1
ATOM 7213 C CA . SER D 1 169 ? 14.56205 29.09259 35.82256 1.000 78.30183 155 SER D CA 1
ATOM 7214 C C . SER D 1 169 ? 15.43250 28.68908 37.01586 1.000 81.25708 155 SER D C 1
ATOM 7215 O O . SER D 1 169 ? 16.50697 29.26416 37.23145 1.000 71.14631 155 SER D O 1
ATOM 7218 N N . PRO D 1 170 ? 14.96920 27.72200 37.82403 1.000 75.74331 156 PRO D N 1
ATOM 7219 C CA . PRO D 1 170 ? 15.72274 27.36546 39.03783 1.000 83.46390 156 PRO D CA 1
ATOM 7220 C C . PRO D 1 170 ? 17.18136 27.03727 38.76779 1.000 84.63681 156 PRO D C 1
ATOM 7221 O O . PRO D 1 170 ? 18.05600 27.49200 39.51297 1.000 86.26983 156 PRO D O 1
ATOM 7225 N N . LYS D 1 171 ? 17.47582 26.28557 37.71134 1.000 84.89285 157 LYS D N 1
ATOM 7226 C CA . LYS D 1 171 ? 18.84632 25.90928 37.40035 1.000 83.74414 157 LYS D CA 1
ATOM 7227 C C . LYS D 1 171 ? 19.49526 26.80318 36.34538 1.000 81.10620 157 LYS D C 1
ATOM 7228 O O . LYS D 1 171 ? 20.55967 26.45488 35.83461 1.000 83.82714 157 LYS D O 1
ATOM 7234 N N . GLY D 1 172 ? 18.89754 27.94681 36.00984 1.000 76.46999 158 GLY D N 1
ATOM 7235 C CA . GLY D 1 172 ? 19.41485 28.80665 34.97196 1.000 74.17929 158 GLY D CA 1
ATOM 7236 C C . GLY D 1 172 ? 19.97626 30.11785 35.50184 1.000 73.76882 158 GLY D C 1
ATOM 7237 O O . GLY D 1 172 ? 20.01683 30.38231 36.70070 1.000 75.31393 158 GLY D O 1
ATOM 7238 N N . LEU D 1 173 ? 20.37864 30.96520 34.55626 1.000 71.80704 159 LEU D N 1
ATOM 7239 C CA . LEU D 1 173 ? 20.94656 32.26279 34.90106 1.000 72.80539 159 LEU D CA 1
ATOM 7240 C C . LEU D 1 173 ? 19.92853 33.14157 35.61678 1.000 74.44280 159 LEU D C 1
ATOM 7241 O O . LEU D 1 173 ? 18.71899 33.04630 35.39034 1.000 85.06566 159 LEU D O 1
ATOM 7246 N N . SER D 1 174 ? 20.42966 33.99731 36.49970 1.000 73.60321 160 SER D N 1
ATOM 7247 C CA . SER D 1 174 ? 19.61356 35.01497 37.14395 1.000 73.21562 160 SER D CA 1
ATOM 7248 C C . SER D 1 174 ? 19.78965 36.34930 36.41821 1.000 69.82230 160 SER D C 1
ATOM 7249 O O . SER D 1 174 ? 20.70256 36.52743 35.60557 1.000 66.41107 160 SER D O 1
ATOM 7252 N N . LEU D 1 175 ? 18.90776 37.30464 36.73610 1.000 67.68153 161 LEU D N 1
ATOM 7253 C CA . LEU D 1 175 ? 18.94896 38.60213 36.06099 1.000 69.51701 161 LEU D CA 1
ATOM 7254 C C . LEU D 1 175 ? 20.24765 39.37318 36.25954 1.000 82.96409 161 LEU D C 1
ATOM 7255 O O . LEU D 1 175 ? 20.54653 40.24752 35.43741 1.000 84.29883 161 LEU D O 1
ATOM 7260 N N . ASN D 1 176 ? 21.02216 39.07764 37.31529 1.000 87.68947 162 ASN D N 1
ATOM 7261 C CA . ASN D 1 176 ? 22.28555 39.77784 37.54631 1.000 86.25056 162 ASN D CA 1
ATOM 7262 C C . ASN D 1 176 ? 23.17436 39.78244 36.31137 1.000 79.84247 162 ASN D C 1
ATOM 7263 O O . ASN D 1 176 ? 23.84991 40.78004 36.03709 1.000 72.33334 162 ASN D O 1
ATOM 7268 N N . SER D 1 177 ? 23.13755 38.69931 35.52763 1.000 84.55845 163 SER D N 1
ATOM 7269 C CA . SER D 1 177 ? 24.00419 38.52531 34.36544 1.000 82.17511 163 SER D CA 1
ATOM 7270 C C . SER D 1 177 ? 23.90755 39.67834 33.37241 1.000 80.67240 163 SER D C 1
ATOM 7271 O O . SER D 1 177 ? 24.80087 39.83848 32.54204 1.000 80.64600 163 SER D O 1
ATOM 7274 N N . ILE D 1 178 ? 22.83809 40.47367 33.41955 1.000 85.84537 164 ILE D N 1
ATOM 7275 C CA . ILE D 1 178 ? 22.70123 41.61365 32.51565 1.000 88.80106 164 ILE D CA 1
ATOM 7276 C C . ILE D 1 178 ? 23.18198 42.90198 33.16117 1.000 89.64059 164 ILE D C 1
ATOM 7277 O O . ILE D 1 178 ? 23.40389 43.90222 32.45736 1.000 87.10229 164 ILE D O 1
ATOM 7282 N N . ALA D 1 179 ? 23.44729 42.87700 34.46133 1.000 89.40838 165 ALA D N 1
ATOM 7283 C CA . ALA D 1 179 ? 23.97773 44.01762 35.17892 1.000 83.52477 165 ALA D CA 1
ATOM 7284 C C . ALA D 1 179 ? 25.46328 44.16751 34.88067 1.000 88.67598 165 ALA D C 1
ATOM 7285 O O . ALA D 1 179 ? 26.17321 43.19150 34.62176 1.000 91.49670 165 ALA D O 1
ATOM 7287 N N . LYS D 1 180 ? 25.92787 45.40581 34.89867 1.000 89.68254 166 LYS D N 1
ATOM 7288 C CA . LYS D 1 180 ? 27.31473 45.69512 34.58022 1.000 97.66520 166 LYS D CA 1
ATOM 7289 C C . LYS D 1 180 ? 28.14861 45.65443 35.85278 1.000 90.57844 166 LYS D C 1
ATOM 7290 O O . LYS D 1 180 ? 27.70702 46.11971 36.90635 1.000 89.66704 166 LYS D O 1
ATOM 7296 N N . LYS D 1 181 ? 29.32768 45.03070 35.76323 1.000 91.67997 167 LYS D N 1
ATOM 7297 C CA . LYS D 1 181 ? 30.19893 44.85319 36.92796 1.000 97.28080 167 LYS D CA 1
ATOM 7298 C C . LYS D 1 181 ? 30.56756 46.16812 37.58367 1.000 89.54992 167 LYS D C 1
ATOM 7299 O O . LYS D 1 181 ? 31.42234 46.89488 37.07719 1.000 98.56806 167 LYS D O 1
ATOM 7305 N N . GLY D 1 182 ? 29.92516 46.48036 38.70136 1.000 88.61751 168 GLY D N 1
ATOM 7306 C CA . GLY D 1 182 ? 30.25733 47.64162 39.49689 1.000 90.44468 168 GLY D CA 1
ATOM 7307 C C . GLY D 1 182 ? 29.14286 48.64790 39.64126 1.000 94.24579 168 GLY D C 1
ATOM 7308 O O . GLY D 1 182 ? 29.21744 49.50517 40.52247 1.000 98.74742 168 GLY D O 1
ATOM 7309 N N . GLU D 1 183 ? 28.09698 48.56210 38.83996 1.000 97.92104 169 GLU D N 1
ATOM 7310 C CA . GLU D 1 183 ? 27.01349 49.52547 38.91856 1.000 99.45904 169 GLU D CA 1
ATOM 7311 C C . GLU D 1 183 ? 25.68994 48.80998 39.13193 1.000 88.67400 169 GLU D C 1
ATOM 7312 O O . GLU D 1 183 ? 25.57034 47.60091 38.92048 1.000 77.34526 169 GLU D O 1
ATOM 7318 N N . LYS D 1 184 ? 24.71543 49.58019 39.60540 1.000 89.25564 170 LYS D N 1
ATOM 7319 C CA . LYS D 1 184 ? 23.40451 49.07673 39.98281 1.000 95.71509 170 LYS D CA 1
ATOM 7320 C C . LYS D 1 184 ? 22.61940 48.57721 38.77496 1.000 93.43458 170 LYS D C 1
ATOM 7321 O O . LYS D 1 184 ? 22.87835 48.93020 37.61934 1.000 89.80695 170 LYS D O 1
ATOM 7327 N N . PHE D 1 185 ? 21.65238 47.72309 39.07105 1.000 97.19276 171 PHE D N 1
ATOM 7328 C CA . PHE D 1 185 ? 20.83395 47.04684 38.07928 1.000 99.36917 171 PHE D CA 1
ATOM 7329 C C . PHE D 1 185 ? 19.40053 47.54567 38.21836 1.000 101.43151 171 PHE D C 1
ATOM 7330 O O . PHE D 1 185 ? 18.84884 47.54522 39.32325 1.000 104.90771 171 PHE D O 1
ATOM 7338 N N . ASN D 1 186 ? 18.81493 48.00992 37.11385 1.000 104.17540 172 ASN D N 1
ATOM 7339 C CA . ASN D 1 186 ? 17.42499 48.46554 37.11050 1.000 105.98826 172 ASN D CA 1
ATOM 7340 C C . ASN D 1 186 ? 16.75055 47.96497 35.83613 1.000 95.67650 172 ASN D C 1
ATOM 7341 O O . ASN D 1 186 ? 17.31104 47.15957 35.08584 1.000 91.71824 172 ASN D O 1
ATOM 7346 N N . GLU D 1 187 ? 15.53600 48.45686 35.57776 1.000 87.15080 173 GLU D N 1
ATOM 7347 C CA . GLU D 1 187 ? 14.80532 47.96393 34.41845 1.000 82.50573 173 GLU D CA 1
ATOM 7348 C C . GLU D 1 187 ? 15.43173 48.45227 33.11469 1.000 79.42971 173 GLU D C 1
ATOM 7349 O O . GLU D 1 187 ? 15.29533 47.78934 32.07949 1.000 76.62976 173 GLU D O 1
ATOM 7355 N N . LEU D 1 188 ? 16.13213 49.59212 33.14171 1.000 77.83802 174 LEU D N 1
ATOM 7356 C CA . LEU D 1 188 ? 16.77213 50.08067 31.92326 1.000 73.63162 174 LEU D CA 1
ATOM 7357 C C . LEU D 1 188 ? 17.82679 49.09793 31.42165 1.000 76.71487 174 LEU D C 1
ATOM 7358 O O . LEU D 1 188 ? 18.04490 48.98178 30.20888 1.000 75.27734 174 LEU D O 1
ATOM 7363 N N . ASN D 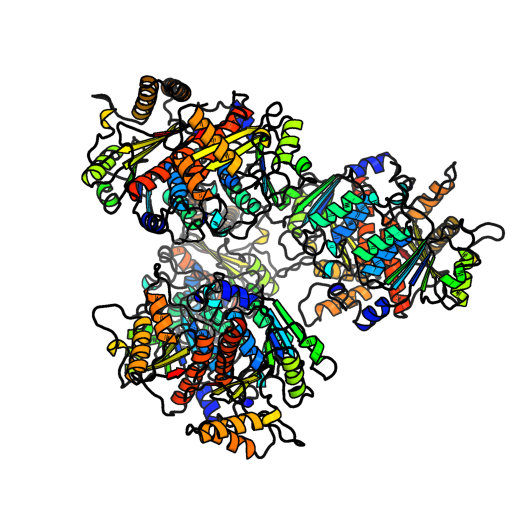1 189 ? 18.48418 48.37651 32.33534 1.000 75.10153 175 ASN D N 1
ATOM 7364 C CA . ASN D 1 189 ? 19.39580 47.32135 31.91374 1.000 70.72681 175 ASN D CA 1
ATOM 7365 C C . ASN D 1 189 ? 18.63920 46.21700 31.18250 1.000 67.38238 175 ASN D C 1
ATOM 7366 O O . ASN D 1 189 ? 19.12622 45.66734 30.18972 1.000 67.47213 175 ASN D O 1
ATOM 7371 N N . VAL D 1 190 ? 17.44728 45.87014 31.66509 1.000 62.76984 176 VAL D N 1
ATOM 7372 C CA . VAL D 1 190 ? 16.68347 44.79580 31.04036 1.000 68.89870 176 VAL D CA 1
ATOM 7373 C C . VAL D 1 190 ? 16.25020 45.19189 29.63350 1.000 65.25869 176 VAL D C 1
ATOM 7374 O O . VAL D 1 190 ? 16.37654 44.41729 28.67682 1.000 62.14497 176 VAL D O 1
ATOM 7378 N N . VAL D 1 191 ? 15.71604 46.39888 29.49045 1.000 62.72810 177 VAL D N 1
ATOM 7379 C CA . VAL D 1 191 ? 15.18364 46.80657 28.20154 1.000 66.68078 177 VAL D CA 1
ATOM 7380 C C . VAL D 1 191 ? 16.31040 47.06057 27.20361 1.000 69.62759 177 VAL D C 1
ATOM 7381 O O . VAL D 1 191 ? 16.19043 46.74006 26.01477 1.000 69.69292 177 VAL D O 1
ATOM 7385 N N . GLU D 1 192 ? 17.42632 47.62881 27.66625 1.000 70.76370 178 GLU D N 1
ATOM 7386 C CA . GLU D 1 192 ? 18.56413 47.82197 26.77513 1.000 64.53219 178 GLU D CA 1
ATOM 7387 C C . GLU D 1 192 ? 19.12367 46.48953 26.29698 1.000 65.80254 178 GLU D C 1
ATOM 7388 O O . GLU D 1 192 ? 19.58717 46.38089 25.15587 1.000 68.19193 178 GLU D O 1
ATOM 7394 N N . TYR D 1 193 ? 19.07642 45.46451 27.14862 1.000 64.76843 179 TYR D N 1
ATOM 7395 C CA . TYR D 1 193 ? 19.47293 44.12624 26.72911 1.000 60.07895 179 TYR D CA 1
ATOM 7396 C C . TYR D 1 193 ? 18.52264 43.56950 25.66737 1.000 64.22106 179 TYR D C 1
ATOM 7397 O O . TYR D 1 193 ? 18.97029 42.99223 24.66886 1.000 61.03786 179 TYR D O 1
ATOM 7406 N N . VAL D 1 194 ? 17.20930 43.72852 25.86807 1.000 61.17322 180 VAL D N 1
ATOM 7407 C CA . VAL D 1 194 ? 16.23149 43.18899 24.92162 1.000 57.91618 180 VAL D CA 1
ATOM 7408 C C . VAL D 1 194 ? 16.36879 43.86934 23.56324 1.000 58.14760 180 VAL D C 1
ATOM 7409 O O . VAL D 1 194 ? 16.44050 43.20985 22.51853 1.000 49.89473 180 VAL D O 1
ATOM 7413 N N . SER D 1 195 ? 16.44684 45.19819 23.56430 1.000 57.17028 181 SER D N 1
ATOM 7414 C CA . SER D 1 195 ? 16.61130 45.93103 22.31696 1.000 59.86294 181 SER D CA 1
ATOM 7415 C C . SER D 1 195 ? 17.87715 45.48596 21.59192 1.000 63.49158 181 SER D C 1
ATOM 7416 O O . SER D 1 195 ? 17.85077 45.17422 20.39528 1.000 64.23710 181 SER D O 1
ATOM 7419 N N . SER D 1 196 ? 18.98739 45.39534 22.32001 1.000 61.52291 182 SER D N 1
ATOM 7420 C CA . SER D 1 196 ? 20.23497 44.95372 21.71050 1.000 63.16064 182 SER D CA 1
ATOM 7421 C C . SER D 1 196 ? 20.13559 43.52161 21.18574 1.000 62.24043 182 SER D C 1
ATOM 7422 O O . SER D 1 196 ? 20.63347 43.21217 20.09909 1.000 61.25058 182 SER D O 1
ATOM 7425 N N . TYR D 1 197 ? 19.49652 42.63702 21.94914 1.000 58.68289 183 TYR D N 1
ATOM 7426 C CA . TYR D 1 197 ? 19.34702 41.24229 21.54861 1.000 51.97117 183 TYR D CA 1
ATOM 7427 C C . TYR D 1 197 ? 18.53113 41.11567 20.26915 1.000 55.68749 183 TYR D C 1
ATOM 7428 O O . TYR D 1 197 ? 18.90298 40.36334 19.35807 1.000 52.31361 183 TYR D O 1
ATOM 7437 N N . MET D 1 198 ? 17.40353 41.83192 20.18974 1.000 52.35506 184 MET D N 1
ATOM 7438 C CA . MET D 1 198 ? 16.57117 41.77418 18.99090 1.000 50.99213 184 MET D CA 1
ATOM 7439 C C . MET D 1 198 ? 17.34480 42.25050 17.76532 1.000 57.94791 184 MET D C 1
ATOM 7440 O O . MET D 1 198 ? 17.32838 41.59883 16.71439 1.000 64.61845 184 MET D O 1
ATOM 7445 N N . ARG D 1 199 ? 18.06722 43.36464 17.89428 1.000 59.03357 185 ARG D N 1
ATOM 7446 C CA . ARG D 1 199 ? 18.83524 43.87518 16.76162 1.000 57.85613 185 ARG D CA 1
ATOM 7447 C C . ARG D 1 199 ? 19.92503 42.88815 16.35611 1.000 61.34181 185 ARG D C 1
ATOM 7448 O O . ARG D 1 199 ? 20.24606 42.75344 15.16774 1.000 58.16123 185 ARG D O 1
ATOM 7456 N N . PHE D 1 200 ? 20.53745 42.21452 17.33080 1.000 63.69477 186 PHE D N 1
ATOM 7457 C CA . PHE D 1 200 ? 21.55704 41.23136 16.98118 1.000 66.40660 186 PHE D CA 1
ATOM 7458 C C . PHE D 1 200 ? 20.99059 40.18097 16.04049 1.000 63.65510 186 PHE D C 1
ATOM 7459 O O . PHE D 1 200 ? 21.64078 39.79335 15.06355 1.000 59.70702 186 PHE D O 1
ATOM 7467 N N . TRP D 1 201 ? 19.75576 39.75405 16.28234 1.000 60.30092 187 TRP D N 1
ATOM 7468 C CA . TRP D 1 201 ? 19.17677 38.66174 15.52007 1.000 62.93275 187 TRP D CA 1
ATOM 7469 C C . TRP D 1 201 ? 18.40138 39.12396 14.29556 1.000 64.80830 187 TRP D C 1
ATOM 7470 O O . TRP D 1 201 ? 17.62338 38.34326 13.73924 1.000 68.91754 187 TRP D O 1
ATOM 7481 N N . GLY D 1 202 ? 18.62407 40.35126 13.83973 1.000 59.44157 188 GLY D N 1
ATOM 7482 C CA . GLY D 1 202 ? 17.99511 40.81691 12.62851 1.000 65.44647 188 GLY D CA 1
ATOM 7483 C C . GLY D 1 202 ? 16.56452 41.28632 12.77011 1.000 66.42899 188 GLY D C 1
ATOM 7484 O O . GLY D 1 202 ? 15.91772 41.52481 11.75056 1.000 70.77259 188 GLY D O 1
ATOM 7485 N N . LYS D 1 203 ? 16.04857 41.42671 13.99099 1.000 65.35267 189 LYS D N 1
ATOM 7486 C CA . LYS D 1 203 ? 14.70275 41.94092 14.24393 1.000 57.42330 189 LYS D CA 1
ATOM 7487 C C . LYS D 1 203 ? 14.78161 43.19682 15.11367 1.000 56.46003 189 LYS D C 1
ATOM 7488 O O . LYS D 1 203 ? 14.23708 43.22141 16.22578 1.000 53.90421 189 LYS D O 1
ATOM 7494 N N . PRO D 1 204 ? 15.46082 44.25087 14.65923 1.000 56.83383 190 PRO D N 1
ATOM 7495 C CA . PRO D 1 204 ? 15.55213 45.45873 15.49010 1.000 57.26183 190 PRO D CA 1
ATOM 7496 C C . PRO D 1 204 ? 14.18088 46.02216 15.83392 1.000 60.66114 190 PRO D C 1
ATOM 7497 O O . PRO D 1 204 ? 13.26041 46.03598 15.01250 1.000 63.57618 190 PRO D O 1
ATOM 7501 N N . GLN D 1 205 ? 14.03520 46.43959 17.08504 1.000 59.53720 191 GLN D N 1
ATOM 7502 C CA . GLN D 1 205 ? 12.81190 47.07398 17.55753 1.000 57.30403 191 GLN D CA 1
ATOM 7503 C C . GLN D 1 205 ? 13.08165 48.57288 17.61747 1.000 62.72059 191 GLN D C 1
ATOM 7504 O O . GLN D 1 205 ? 13.52648 49.10828 18.63385 1.000 59.54032 191 GLN D O 1
ATOM 7510 N N . GLU D 1 206 ? 12.83027 49.24909 16.49315 1.000 72.77588 192 GLU D N 1
ATOM 7511 C CA . GLU D 1 206 ? 13.15022 50.66751 16.39263 1.000 79.84358 192 GLU D CA 1
ATOM 7512 C C . GLU D 1 206 ? 12.25891 51.50594 17.29627 1.000 80.36544 192 GLU D C 1
ATOM 7513 O O . GLU D 1 206 ? 12.69825 52.54360 17.80735 1.000 79.88707 192 GLU D O 1
ATOM 7519 N N . TRP D 1 207 ? 11.00790 51.08000 17.49607 1.000 77.47847 193 TRP D N 1
ATOM 7520 C CA . TRP D 1 207 ? 10.14427 51.74152 18.46971 1.000 68.53478 193 TRP D CA 1
ATOM 7521 C C . TRP D 1 207 ? 10.72984 51.65853 19.87259 1.000 69.04327 193 TRP D C 1
ATOM 7522 O O . TRP D 1 207 ? 10.62800 52.61204 20.65443 1.000 67.82925 193 TRP D O 1
ATOM 7533 N N . LEU D 1 208 ? 11.29748 50.49902 20.22654 1.000 63.10637 194 LEU D N 1
ATOM 7534 C CA . LEU D 1 208 ? 11.86354 50.32057 21.55674 1.000 60.49607 194 LEU D CA 1
ATOM 7535 C C . LEU D 1 208 ? 13.13115 51.14212 21.73331 1.000 69.11083 194 LEU D C 1
ATOM 7536 O O . LEU D 1 208 ? 13.33651 51.76531 22.78113 1.000 75.80933 194 LEU D O 1
ATOM 7541 N N . GLU D 1 209 ? 14.00317 51.13979 20.72776 1.000 72.42651 195 GLU D N 1
ATOM 7542 C CA . GLU D 1 209 ? 15.21091 51.94677 20.81385 1.000 76.71951 195 GLU D CA 1
ATOM 7543 C C . GLU D 1 209 ? 14.86672 53.42637 20.91005 1.000 79.15811 195 GLU D C 1
ATOM 7544 O O . GLU D 1 209 ? 15.54259 54.18062 21.61925 1.000 76.08562 195 GLU D O 1
ATOM 7550 N N . ASP D 1 210 ? 13.78518 53.84194 20.24698 1.000 82.28320 196 ASP D N 1
ATOM 7551 C CA . ASP D 1 210 ? 13.39949 55.24681 20.23750 1.000 77.61728 196 ASP D CA 1
ATOM 7552 C C . ASP D 1 210 ? 12.99604 55.71246 21.63030 1.000 67.79950 196 ASP D C 1
ATOM 7553 O O . ASP D 1 210 ? 13.40847 56.78947 22.08050 1.000 63.84075 196 ASP D O 1
ATOM 7558 N N . ILE D 1 211 ? 12.17033 54.92131 22.31974 1.000 62.32308 197 ILE D N 1
ATOM 7559 C CA . ILE D 1 211 ? 11.70924 55.30942 23.64962 1.000 64.56201 197 ILE D CA 1
ATOM 7560 C C . ILE D 1 211 ? 12.83421 55.20960 24.68438 1.000 69.15043 197 ILE D C 1
ATOM 7561 O O . ILE D 1 211 ? 12.87605 56.00296 25.63663 1.000 69.06014 197 ILE D O 1
ATOM 7566 N N . ILE D 1 212 ? 13.75534 54.24785 24.52841 1.000 66.97132 198 ILE D N 1
ATOM 7567 C CA . ILE D 1 212 ? 14.92504 54.18690 25.40654 1.000 64.60493 198 ILE D CA 1
ATOM 7568 C C . ILE D 1 212 ? 15.75002 55.46023 25.27222 1.000 67.46026 198 ILE D C 1
ATOM 7569 O O . ILE D 1 212 ? 16.18585 56.05318 26.26747 1.000 69.16734 198 ILE D O 1
ATOM 7574 N N . TYR D 1 213 ? 15.99162 55.88770 24.03168 1.000 64.36933 199 TYR D N 1
ATOM 7575 C CA . TYR D 1 213 ? 16.77118 57.09706 23.80339 1.000 68.38132 199 TYR D CA 1
ATOM 7576 C C . TYR D 1 213 ? 16.09200 58.30636 24.43524 1.000 75.40422 199 TYR D C 1
ATOM 7577 O O . TYR D 1 213 ? 16.73385 59.09819 25.13568 1.000 76.38664 199 TYR D O 1
ATOM 7586 N N . LYS D 1 214 ? 14.78436 58.46037 24.20660 1.000 75.27921 200 LYS D N 1
ATOM 7587 C CA . LYS D 1 214 ? 14.06050 59.56840 24.82120 1.000 79.58896 200 LYS D CA 1
ATOM 7588 C C . LYS D 1 214 ? 14.14965 59.51655 26.34388 1.000 78.20184 200 LYS D C 1
ATOM 7589 O O . LYS D 1 214 ? 14.38138 60.54348 26.99040 1.000 85.79548 200 LYS D O 1
ATOM 7595 N N . PHE D 1 215 ? 13.98075 58.33088 26.93983 1.000 74.05846 201 PHE D N 1
ATOM 7596 C CA . PHE D 1 215 ? 13.94058 58.26136 28.39968 1.000 77.68172 201 PHE D CA 1
ATOM 7597 C C . PHE D 1 215 ? 15.29721 58.59568 29.01286 1.000 89.78831 201 PHE D C 1
ATOM 7598 O O . PHE D 1 215 ? 15.37247 59.30377 30.02605 1.000 95.34721 201 PHE D O 1
ATOM 7606 N N . LYS D 1 216 ? 16.37951 58.09219 28.41922 1.000 89.79274 202 LYS D N 1
ATOM 7607 C CA . LYS D 1 216 ? 17.70459 58.38352 28.95118 1.000 89.02892 202 LYS D CA 1
ATOM 7608 C C . LYS D 1 216 ? 18.01145 59.87298 28.85721 1.000 93.29645 202 LYS D C 1
ATOM 7609 O O . LYS D 1 216 ? 18.56656 60.45900 29.79450 1.000 103.53351 202 LYS D O 1
ATOM 7615 N N . ASN D 1 217 ? 17.64742 60.50432 27.74126 1.000 89.35405 203 ASN D N 1
ATOM 7616 C CA . ASN D 1 217 ? 17.91684 61.92064 27.51518 1.000 97.98264 203 ASN D CA 1
ATOM 7617 C C . ASN D 1 217 ? 16.90324 62.84874 28.16623 1.000 97.94390 203 ASN D C 1
ATOM 7618 O O . ASN D 1 217 ? 16.86871 64.03363 27.81689 1.000 98.20270 203 ASN D O 1
ATOM 7623 N N . GLU D 1 218 ? 16.08672 62.35759 29.09285 1.000 98.66734 204 GLU D N 1
ATOM 7624 C CA . GLU D 1 218 ? 15.24392 63.24579 29.87863 1.000 102.56555 204 GLU D CA 1
ATOM 7625 C C . GLU D 1 218 ? 16.09766 64.00092 30.89038 1.000 112.32904 204 GLU D C 1
ATOM 7626 O O . GLU D 1 218 ? 16.92144 63.40377 31.59183 1.000 112.88721 204 GLU D O 1
ATOM 7632 N N . ARG D 1 219 ? 15.90966 65.31959 30.95489 1.000 122.62341 205 ARG D N 1
ATOM 7633 C CA . ARG D 1 219 ? 16.60483 66.12733 31.95245 1.000 131.75065 205 ARG D CA 1
ATOM 7634 C C . ARG D 1 219 ? 16.24168 65.67592 33.35738 1.000 131.09516 205 ARG D C 1
ATOM 7635 O O . ARG D 1 219 ? 17.10887 65.29487 34.15114 1.000 132.24789 205 ARG D O 1
ATOM 7643 N N . GLU D 1 220 ? 14.95075 65.68164 33.66464 1.000 128.47155 206 GLU D N 1
ATOM 7644 C CA . GLU D 1 220 ? 14.48283 65.31145 34.98731 1.000 129.62505 206 GLU D CA 1
ATOM 7645 C C . GLU D 1 220 ? 14.57709 63.80874 35.20191 1.000 123.57543 206 GLU D C 1
ATOM 7646 O O . GLU D 1 220 ? 14.52099 63.01529 34.25893 1.000 125.86987 206 GLU D O 1
ATOM 7652 N N . LYS D 1 221 ? 14.74657 63.42635 36.46444 1.000 118.94309 207 LYS D N 1
ATOM 7653 C CA . LYS D 1 221 ? 14.78071 62.02587 36.86701 1.000 113.70538 207 LYS D CA 1
ATOM 7654 C C . LYS D 1 221 ? 13.35096 61.64200 37.23624 1.000 111.46681 207 LYS D C 1
ATOM 7655 O O . LYS D 1 221 ? 12.84333 62.05062 38.28566 1.000 115.19404 207 LYS D O 1
ATOM 7661 N N . LEU D 1 222 ? 12.70116 60.85897 36.37550 1.000 104.75833 208 LEU D N 1
ATOM 7662 C CA . LEU D 1 222 ? 11.30544 60.48078 36.54821 1.000 92.83046 208 LEU D CA 1
ATOM 7663 C C . LEU D 1 222 ? 11.16251 58.97433 36.41152 1.000 81.84457 208 LEU D C 1
ATOM 7664 O O . LEU D 1 222 ? 12.05697 58.28845 35.91692 1.000 80.01755 208 LEU D O 1
ATOM 7669 N N . SER D 1 223 ? 10.00286 58.46309 36.80866 1.000 81.11976 209 SER D N 1
ATOM 7670 C CA . SER D 1 223 ? 9.73428 57.04762 36.62185 1.000 82.11181 209 SER D CA 1
ATOM 7671 C C . SER D 1 223 ? 9.57174 56.75040 35.13096 1.000 80.06111 209 SER D C 1
ATOM 7672 O O . SER D 1 223 ? 9.17127 57.62450 34.35566 1.000 79.20488 209 SER D O 1
ATOM 7675 N N . PRO D 1 224 ? 9.88831 55.53544 34.69649 1.000 80.83578 210 PRO D N 1
ATOM 7676 C CA . PRO D 1 224 ? 9.72469 55.20254 33.27631 1.000 83.26075 210 PRO D CA 1
ATOM 7677 C C . PRO D 1 224 ? 8.27116 55.33918 32.85933 1.000 81.22630 210 PRO D C 1
ATOM 7678 O O . PRO D 1 224 ? 7.35485 55.06649 33.65117 1.000 83.79563 210 PRO D O 1
ATOM 7682 N N . PRO D 1 225 ? 8.01265 55.82186 31.64988 1.000 77.09512 211 PRO D N 1
ATOM 7683 C CA . PRO D 1 225 ? 6.63481 55.83381 31.15146 1.000 71.74607 211 PRO D CA 1
ATOM 7684 C C . PRO D 1 225 ? 6.14345 54.42536 30.83981 1.000 64.46577 211 PRO D C 1
ATOM 7685 O O . PRO D 1 225 ? 6.92105 53.52030 30.52250 1.000 56.57014 211 PRO D O 1
ATOM 7689 N N . GLN D 1 226 ? 4.82942 54.23804 30.95367 1.000 65.99963 212 GLN D N 1
ATOM 7690 C CA . GLN D 1 226 ? 4.19933 52.97644 30.58636 1.000 62.65387 212 GLN D CA 1
ATOM 7691 C C . GLN D 1 226 ? 2.81177 53.24212 30.02361 1.000 71.59466 212 GLN D C 1
ATOM 7692 O O . GLN D 1 226 ? 2.16884 54.24237 30.35927 1.000 74.37548 212 GLN D O 1
ATOM 7698 N N . LEU D 1 227 ? 2.35674 52.33355 29.16248 1.000 70.69716 213 LEU D N 1
ATOM 7699 C CA . LEU D 1 227 ? 1.05350 52.43488 28.52567 1.000 64.80663 213 LEU D CA 1
ATOM 7700 C C . LEU D 1 227 ? 0.20845 51.21493 28.86498 1.000 64.40467 213 LEU D C 1
ATOM 7701 O O . LEU D 1 227 ? 0.72888 50.14419 29.20682 1.000 56.69489 213 LEU D O 1
ATOM 7706 N N . SER D 1 228 ? -1.11614 51.39929 28.75293 1.000 50.89918 214 SER D N 1
ATOM 7707 C CA . SER D 1 228 ? -2.04450 50.28368 28.91015 1.000 51.58483 214 SER D CA 1
ATOM 7708 C C . SER D 1 228 ? -1.81140 49.22063 27.84235 1.000 52.16179 214 SER D C 1
ATOM 7709 O O . SER D 1 228 ? -2.07794 48.03466 28.06917 1.000 50.70244 214 SER D O 1
ATOM 7712 N N . VAL D 1 229 ? -1.32681 49.62818 26.67138 1.000 45.09975 215 VAL D N 1
ATOM 7713 C CA . VAL D 1 229 ? -1.07738 48.67138 25.60282 1.000 43.92944 215 VAL D CA 1
ATOM 7714 C C . VAL D 1 229 ? -0.14239 47.57807 26.08939 1.000 47.38065 215 VAL D C 1
ATOM 7715 O O . VAL D 1 229 ? -0.44190 46.38433 25.96434 1.000 53.15005 215 VAL D O 1
ATOM 7719 N N . GLY D 1 230 ? 0.99467 47.96918 26.68216 1.000 48.11576 216 GLY D N 1
ATOM 7720 C CA . GLY D 1 230 ? 1.94949 46.97735 27.14643 1.000 42.53294 216 GLY D CA 1
ATOM 7721 C C . GLY D 1 230 ? 1.42678 46.12830 28.29022 1.000 50.34467 216 GLY D C 1
ATOM 7722 O O . GLY D 1 230 ? 1.65043 44.91649 28.32089 1.000 55.43632 216 GLY D O 1
ATOM 7723 N N . SER D 1 231 ? 0.70439 46.74628 29.22946 1.000 50.79117 217 SER D N 1
ATOM 7724 C CA . SER D 1 231 ? 0.16532 46.01684 30.37401 1.000 54.23520 217 SER D CA 1
ATOM 7725 C C . SER D 1 231 ? -0.77367 44.91127 29.92954 1.000 56.46817 217 SER D C 1
ATOM 7726 O O . SER D 1 231 ? -0.66312 43.76809 30.38690 1.000 57.33559 217 SER D O 1
ATOM 7729 N N . TRP D 1 232 ? -1.71246 45.24071 29.03244 1.000 55.42286 218 TRP D N 1
ATOM 7730 C CA . TRP D 1 232 ? -2.68930 44.25936 28.56630 1.000 51.72422 218 TRP D CA 1
ATOM 7731 C C . TRP D 1 232 ? -2.01428 43.13627 27.79209 1.000 46.43528 218 TRP D C 1
ATOM 7732 O O . TRP D 1 232 ? -2.34198 41.96125 27.98320 1.000 46.84910 218 TRP D O 1
ATOM 7743 N N . VAL D 1 233 ? -1.03676 43.47248 26.95065 1.000 46.26435 219 VAL D N 1
ATOM 7744 C CA . VAL D 1 233 ? -0.32254 42.44205 26.20187 1.000 50.86109 219 VAL D CA 1
ATOM 7745 C C . VAL D 1 233 ? 0.45485 41.53557 27.14854 1.000 56.10855 219 VAL D C 1
ATOM 7746 O O . VAL D 1 233 ? 0.38249 40.29873 27.05257 1.000 51.28849 219 VAL D O 1
ATOM 7750 N N . VAL D 1 234 ? 1.17082 42.14054 28.10919 1.000 52.53178 220 VAL D N 1
ATOM 7751 C CA . VAL D 1 234 ? 2.02219 41.36363 29.00373 1.000 52.90568 220 VAL D CA 1
ATOM 7752 C C . VAL D 1 234 ? 1.16889 40.48915 29.91490 1.000 53.82432 220 VAL D C 1
ATOM 7753 O O . VAL D 1 234 ? 1.58772 39.38607 30.29436 1.000 54.75392 220 VAL D O 1
ATOM 7757 N N . ALA D 1 235 ? -0.05303 40.93286 30.23756 1.000 50.70828 221 ALA D N 1
ATOM 7758 C CA . ALA D 1 235 ? -0.96240 40.10188 31.02596 1.000 47.46870 221 ALA D CA 1
ATOM 7759 C C . ALA D 1 235 ? -1.31854 38.82336 30.28387 1.000 47.33125 221 ALA D C 1
ATOM 7760 O O . ALA D 1 235 ? -1.38319 37.74272 30.88247 1.000 45.58512 221 ALA D O 1
ATOM 7762 N N . GLY D 1 236 ? -1.57227 38.93048 28.97847 1.000 46.59360 222 GLY D N 1
ATOM 7763 C CA . GLY D 1 236 ? -1.84620 37.73986 28.19365 1.000 47.28731 222 GLY D CA 1
ATOM 7764 C C . GLY D 1 236 ? -0.64022 36.82920 28.09041 1.000 48.93394 222 GLY D C 1
ATOM 7765 O O . GLY D 1 236 ? -0.76280 35.60475 28.21177 1.000 51.64496 222 GLY D O 1
ATOM 7766 N N . MET D 1 237 ? 0.53987 37.41128 27.85575 1.000 43.12903 223 MET D N 1
ATOM 7767 C CA . MET D 1 237 ? 1.76237 36.61331 27.80567 1.000 46.59859 223 MET D CA 1
ATOM 7768 C C . MET D 1 237 ? 1.97075 35.85671 29.11217 1.000 47.98549 223 MET D C 1
ATOM 7769 O O . MET D 1 237 ? 2.27586 34.65840 29.10593 1.000 50.42105 223 MET D O 1
ATOM 7774 N N . CYS D 1 238 ? 1.80516 36.54275 30.24815 1.000 41.94158 224 CYS D N 1
ATOM 7775 C CA . CYS D 1 238 ? 2.01855 35.88519 31.53680 1.000 49.17794 224 CYS D CA 1
ATOM 7776 C C . CYS D 1 238 ? 1.04164 34.74356 31.73688 1.000 52.50083 224 CYS D C 1
ATOM 7777 O O . CYS D 1 238 ? 1.43586 33.65019 32.15121 1.000 56.59217 224 CYS D O 1
ATOM 7780 N N . THR D 1 239 ? -0.22976 34.95947 31.38959 1.000 49.77425 225 THR D N 1
ATOM 7781 C CA . THR D 1 239 ? -1.21416 33.90839 31.57618 1.000 46.48870 225 THR D CA 1
ATOM 7782 C C . THR D 1 239 ? -0.85498 32.68926 30.74596 1.000 47.79232 225 THR D C 1
ATOM 7783 O O . THR D 1 239 ? -0.88355 31.56022 31.24527 1.000 48.31211 225 THR D O 1
ATOM 7787 N N . HIS D 1 240 ? -0.43718 32.91185 29.49862 1.000 49.26282 226 HIS D N 1
ATOM 7788 C CA . HIS D 1 240 ? 0.02113 31.82388 28.63856 1.000 49.80938 226 HIS D CA 1
ATOM 7789 C C . HIS D 1 240 ? 1.20057 31.08683 29.27972 1.000 56.53743 226 HIS D C 1
ATOM 7790 O O . HIS D 1 240 ? 1.21140 29.84722 29.35591 1.000 50.82427 226 HIS D O 1
ATOM 7797 N N . ILE D 1 241 ? 2.18696 31.84659 29.78240 1.000 51.99071 227 ILE D N 1
ATOM 7798 C CA . ILE D 1 241 ? 3.37902 31.24818 30.38852 1.000 57.01268 227 ILE D CA 1
ATOM 7799 C C . ILE D 1 241 ? 3.01815 30.45773 31.64183 1.000 58.84113 227 ILE D C 1
ATOM 7800 O O . ILE D 1 241 ? 3.54482 29.35649 31.86119 1.000 56.62333 227 ILE D O 1
ATOM 7805 N N . LEU D 1 242 ? 2.13078 31.00303 32.49152 1.000 56.92829 228 LEU D N 1
ATOM 7806 C CA . LEU D 1 242 ? 1.68871 30.23155 33.65048 1.000 59.35681 228 LEU D CA 1
ATOM 7807 C C . LEU D 1 242 ? 1.11824 28.88923 33.22441 1.000 65.05627 228 LEU D C 1
ATOM 7808 O O . LEU D 1 242 ? 1.46373 27.85303 33.80470 1.000 66.25650 228 LEU D O 1
ATOM 7813 N N . PHE D 1 243 ? 0.28903 28.87774 32.17625 1.000 63.46142 229 PHE D N 1
ATOM 7814 C CA . PHE D 1 243 ? -0.31050 27.62248 31.73544 1.000 58.14694 229 PHE D CA 1
ATOM 7815 C C . PHE D 1 243 ? 0.75561 26.61654 31.32322 1.000 52.14772 229 PHE D C 1
ATOM 7816 O O . PHE D 1 243 ? 0.71404 25.45473 31.73955 1.000 53.18768 229 PHE D O 1
ATOM 7824 N N . ASN D 1 244 ? 1.76112 27.06570 30.56913 1.000 52.88612 230 ASN D N 1
ATOM 7825 C CA . ASN D 1 244 ? 2.81586 26.15911 30.12896 1.000 55.60303 230 ASN D CA 1
ATOM 7826 C C . ASN D 1 244 ? 3.61592 25.63469 31.31138 1.000 63.45025 230 ASN D C 1
ATOM 7827 O O . ASN D 1 244 ? 3.96573 24.44915 31.35533 1.000 63.20984 230 ASN D O 1
ATOM 7832 N N . ILE D 1 245 ? 3.91966 26.50500 32.27963 1.000 63.10730 231 ILE D N 1
ATOM 7833 C CA . ILE D 1 245 ? 4.66780 26.06750 33.45041 1.000 61.47010 231 ILE D CA 1
ATOM 7834 C C . ILE D 1 245 ? 3.85456 25.05284 34.23518 1.000 68.13173 231 ILE D C 1
ATOM 7835 O O . ILE D 1 245 ? 4.37353 24.01182 34.65632 1.000 75.26441 231 ILE D O 1
ATOM 7840 N N . ALA D 1 246 ? 2.56294 25.32770 34.42853 1.000 64.35790 232 ALA D N 1
ATOM 7841 C CA . ALA D 1 246 ? 1.73721 24.41668 35.21395 1.000 69.43967 232 ALA D CA 1
ATOM 7842 C C . ALA D 1 246 ? 1.51634 23.09871 34.48254 1.000 74.29216 232 ALA D C 1
ATOM 7843 O O . ALA D 1 246 ? 1.54238 22.03113 35.10528 1.000 74.72035 232 ALA D O 1
ATOM 7845 N N . THR D 1 247 ? 1.30864 23.14018 33.16510 1.000 73.39509 233 THR D N 1
ATOM 7846 C CA . THR D 1 247 ? 1.11088 21.90483 32.41977 1.000 69.55869 233 THR D CA 1
ATOM 7847 C C . THR D 1 247 ? 2.42075 21.32635 31.92898 1.000 70.93122 233 THR D C 1
ATOM 7848 O O . THR D 1 247 ? 2.40509 20.35024 31.17427 1.000 71.84882 233 THR D O 1
ATOM 7852 N N . GLN D 1 248 ? 3.54770 21.91347 32.33610 1.000 79.37813 234 GLN D N 1
ATOM 7853 C CA . GLN D 1 248 ? 4.87544 21.37813 32.03870 1.000 80.36826 234 GLN D CA 1
ATOM 7854 C C . GLN D 1 248 ? 5.11957 21.28973 30.53525 1.000 80.23381 234 GLN D C 1
ATOM 7855 O O . GLN D 1 248 ? 5.68159 20.31921 30.03145 1.000 89.78644 234 GLN D O 1
ATOM 7861 N N . ARG D 1 249 ? 4.67709 22.30566 29.81274 1.000 71.69444 235 ARG D N 1
ATOM 7862 C CA . ARG D 1 249 ? 5.07499 22.50100 28.43197 1.000 67.16641 235 ARG D CA 1
ATOM 7863 C C . ARG D 1 249 ? 6.33620 23.34757 28.41136 1.000 70.04708 235 ARG D C 1
ATOM 7864 O O . ARG D 1 249 ? 6.58507 24.13195 29.32798 1.000 79.54166 235 ARG D O 1
ATOM 7872 N N . GLU D 1 250 ? 7.12633 23.19630 27.35468 1.000 67.25716 236 GLU D N 1
ATOM 7873 C CA . GLU D 1 250 ? 8.39996 23.89662 27.29052 1.000 75.75745 236 GLU D CA 1
ATOM 7874 C C . GLU D 1 250 ? 8.19890 25.40911 27.28537 1.000 70.39612 236 GLU D C 1
ATOM 7875 O O . GLU D 1 250 ? 7.22857 25.93138 26.72647 1.000 65.80788 236 GLU D O 1
ATOM 7881 N N . ILE D 1 251 ? 9.13842 26.11231 27.92582 1.000 67.62280 237 ILE D N 1
ATOM 7882 C CA . ILE D 1 251 ? 9.20379 27.56659 27.89965 1.000 63.33617 237 ILE D CA 1
ATOM 7883 C C . ILE D 1 251 ? 10.66515 27.95822 27.72350 1.000 59.34631 237 ILE D C 1
ATOM 7884 O O . ILE D 1 251 ? 11.58017 27.19251 28.02128 1.000 67.95858 237 ILE D O 1
ATOM 7889 N N . LYS D 1 252 ? 10.87704 29.17013 27.23345 1.000 65.50461 238 LYS D N 1
ATOM 7890 C CA . LYS D 1 252 ? 12.20983 29.74412 27.18971 1.000 61.29047 238 LYS D CA 1
ATOM 7891 C C . LYS D 1 252 ? 12.52702 30.31585 28.56298 1.000 65.17688 238 LYS D C 1
ATOM 7892 O O . LYS D 1 252 ? 11.68301 30.97947 29.18145 1.000 68.21850 238 LYS D O 1
ATOM 7898 N N . SER D 1 253 ? 13.73117 30.05630 29.04756 1.000 67.82021 239 SER D N 1
ATOM 7899 C CA . SER D 1 253 ? 14.18309 30.67799 30.28061 1.000 67.65189 239 SER D CA 1
ATOM 7900 C C . SER D 1 253 ? 15.16374 31.79046 29.96403 1.000 66.22157 239 SER D C 1
ATOM 7901 O O . SER D 1 253 ? 15.78548 31.80923 28.89991 1.000 69.19199 239 SER D O 1
ATOM 7904 N N . PHE D 1 254 ? 15.23578 32.75550 30.86496 1.000 64.31703 240 PHE D N 1
ATOM 7905 C CA . PHE D 1 254 ? 16.29947 33.73948 30.79156 1.000 59.23394 240 PHE D CA 1
ATOM 7906 C C . PHE D 1 254 ? 17.63876 33.01264 30.69219 1.000 62.38753 240 PHE D C 1
ATOM 7907 O O . PHE D 1 254 ? 17.86317 32.03942 31.42460 1.000 74.80923 240 PHE D O 1
ATOM 7915 N N . PRO D 1 255 ? 18.57064 33.46796 29.83873 1.000 62.81382 241 PRO D N 1
ATOM 7916 C CA . PRO D 1 255 ? 18.68084 34.73034 29.10158 1.000 63.78417 241 PRO D CA 1
ATOM 7917 C C . PRO D 1 255 ? 17.75468 34.89325 27.88529 1.000 66.84810 241 PRO D C 1
ATOM 7918 O O . PRO D 1 255 ? 17.84723 35.93010 27.21982 1.000 64.77508 241 PRO D O 1
ATOM 7922 N N . GLU D 1 256 ? 16.90555 33.91232 27.58611 1.000 63.56999 242 GLU D N 1
ATOM 7923 C CA . GLU D 1 256 ? 15.89652 34.11728 26.55275 1.000 67.77289 242 GLU D CA 1
ATOM 7924 C C . GLU D 1 256 ? 14.65152 34.80105 27.12825 1.000 68.16057 242 GLU D C 1
ATOM 7925 O O . GLU D 1 256 ? 14.40846 34.80277 28.33810 1.000 75.24009 242 GLU D O 1
ATOM 7931 N N . PHE D 1 257 ? 13.84302 35.37346 26.24288 1.000 62.61512 243 PHE D N 1
ATOM 7932 C CA . PHE D 1 257 ? 12.69203 36.13974 26.69918 1.000 61.45917 243 PHE D CA 1
ATOM 7933 C C . PHE D 1 257 ? 11.59225 36.10144 25.64353 1.000 66.08982 243 PHE D C 1
ATOM 7934 O O . PHE D 1 257 ? 11.77855 35.61035 24.52586 1.000 69.28623 243 PHE D O 1
ATOM 7942 N N . TYR D 1 258 ? 10.42979 36.62345 26.02512 1.000 60.22156 244 TYR D N 1
ATOM 7943 C CA . TYR D 1 258 ? 9.29853 36.78653 25.13165 1.000 51.58281 244 TYR D CA 1
ATOM 7944 C C . TYR D 1 258 ? 9.00524 38.27155 24.99360 1.000 53.66769 244 TYR D C 1
ATOM 7945 O O . TYR D 1 258 ? 8.80250 38.95889 26.00127 1.000 54.51831 244 TYR D O 1
ATOM 7954 N N . LEU D 1 259 ? 8.97157 38.75795 23.75110 1.000 48.69503 245 LEU D N 1
ATOM 7955 C CA . LEU D 1 259 ? 8.65175 40.14877 23.44488 1.000 50.46855 245 LEU D CA 1
ATOM 7956 C C . LEU D 1 259 ? 7.48726 40.16996 22.46008 1.000 53.87576 245 LEU D C 1
ATOM 7957 O O . LEU D 1 259 ? 7.59000 39.62648 21.35201 1.000 55.72130 245 LEU D O 1
ATOM 7962 N N . SER D 1 260 ? 6.40962 40.84791 22.82656 1.000 58.70527 246 SER D N 1
ATOM 7963 C CA . SER D 1 260 ? 5.19633 40.83823 22.01747 1.000 59.87735 246 SER D CA 1
ATOM 7964 C C . SER D 1 260 ? 4.71825 42.26289 21.78683 1.000 53.54748 246 SER D C 1
ATOM 7965 O O . SER D 1 260 ? 4.58732 43.05064 22.73455 1.000 50.09601 246 SER D O 1
ATOM 7968 N N . SER D 1 261 ? 4.45064 42.58164 20.52839 1.000 51.60312 247 SER D N 1
ATOM 7969 C CA . SER D 1 261 ? 4.01351 43.91967 20.15060 1.000 53.39228 247 SER D CA 1
ATOM 7970 C C . SER D 1 261 ? 3.22769 43.84513 18.84536 1.000 54.96705 247 SER D C 1
ATOM 7971 O O . SER D 1 261 ? 3.15748 42.80288 18.19106 1.000 62.30215 247 SER D O 1
ATOM 7974 N N . LEU D 1 262 ? 2.58989 44.96111 18.50331 1.000 56.35529 248 LEU D N 1
ATOM 7975 C CA . LEU D 1 262 ? 1.88640 45.06451 17.22570 1.000 57.99171 248 LEU D CA 1
ATOM 7976 C C . LEU D 1 262 ? 2.83316 44.78202 16.05922 1.000 73.49604 248 LEU D C 1
ATOM 7977 O O . LEU D 1 262 ? 2.42449 44.21575 15.03510 1.000 66.55463 248 LEU D O 1
ATOM 7982 N N . GLU D 1 263 ? 4.10103 45.20259 16.20271 1.000 89.84594 249 GLU D N 1
ATOM 7983 C CA . GLU D 1 263 ? 5.21665 45.08186 15.25202 1.000 103.19910 249 GLU D CA 1
ATOM 7984 C C . GLU D 1 263 ? 5.15501 46.16416 14.18025 1.000 117.25199 249 GLU D C 1
ATOM 7985 O O . GLU D 1 263 ? 5.79457 46.02653 13.12914 1.000 127.27407 249 GLU D O 1
ATOM 7991 N N . GLY D 1 264 ? 4.42588 47.25555 14.43056 1.000 116.69050 250 GLY D N 1
ATOM 7992 C CA . GLY D 1 264 ? 4.25799 48.32136 13.45224 1.000 110.59691 250 GLY D CA 1
ATOM 7993 C C . GLY D 1 264 ? 3.00878 49.16714 13.61077 1.000 103.23396 250 GLY D C 1
ATOM 7994 O O . GLY D 1 264 ? 3.07506 50.39961 13.63482 1.000 98.26791 250 GLY D O 1
ATOM 7995 N N . LYS E 1 16 ? -44.73878 71.28588 3.03783 1.000 159.74128 2 LYS E N 1
ATOM 7996 C CA . LYS E 1 16 ? -44.74692 70.16504 2.10669 1.000 161.49944 2 LYS E CA 1
ATOM 7997 C C . LYS E 1 16 ? -46.20774 69.76242 1.85413 1.000 160.42641 2 LYS E C 1
ATOM 7998 O O . LYS E 1 16 ? -47.08918 70.13688 2.63138 1.000 161.06045 2 LYS E O 1
ATOM 8004 N N . HIS E 1 17 ? -46.47129 69.02680 0.76412 1.000 155.43474 3 HIS E N 1
ATOM 8005 C CA . HIS E 1 17 ? -47.83647 68.59278 0.46799 1.000 141.89535 3 HIS E CA 1
ATOM 8006 C C . HIS E 1 17 ? -48.43871 67.75300 1.59141 1.000 127.33933 3 HIS E C 1
ATOM 8007 O O . HIS E 1 17 ? -49.66362 67.71291 1.73284 1.000 126.08483 3 HIS E O 1
ATOM 8014 N N . ARG E 1 18 ? -47.60726 67.09299 2.39976 1.000 118.33091 4 ARG E N 1
ATOM 8015 C CA . ARG E 1 18 ? -48.10290 66.38358 3.57540 1.000 105.23267 4 ARG E CA 1
ATOM 8016 C C . ARG E 1 18 ? -48.72148 67.34084 4.59035 1.000 96.06402 4 ARG E C 1
ATOM 8017 O O . ARG E 1 18 ? -49.63828 66.95637 5.32683 1.000 91.55217 4 ARG E O 1
ATOM 8025 N N . TYR E 1 19 ? -48.21631 68.57332 4.67499 1.000 95.25827 5 TYR E N 1
ATOM 8026 C CA . TYR E 1 19 ? -48.75181 69.56975 5.59397 1.000 93.45051 5 TYR E CA 1
ATOM 8027 C C . TYR E 1 19 ? -49.64327 70.60071 4.90355 1.000 95.11681 5 TYR E C 1
ATOM 8028 O O . TYR E 1 19 ? -49.86701 71.68741 5.45245 1.000 90.96964 5 TYR E O 1
ATOM 8037 N N . SER E 1 20 ? -50.15913 70.27523 3.71601 1.000 97.16913 6 SER E N 1
ATOM 8038 C CA . SER E 1 20 ? -51.01474 71.20664 2.98462 1.000 107.90422 6 SER E CA 1
ATOM 8039 C C . SER E 1 20 ? -52.23955 71.59780 3.80919 1.000 107.70632 6 SER E C 1
ATOM 8040 O O . SER E 1 20 ? -52.62335 72.77287 3.85648 1.000 107.04916 6 SER E O 1
ATOM 8043 N N . ARG E 1 21 ? -52.89040 70.62149 4.43978 1.000 103.29487 7 ARG E N 1
ATOM 8044 C CA . ARG E 1 21 ? -54.08492 70.93328 5.20914 1.000 95.19918 7 ARG E CA 1
ATOM 8045 C C . ARG E 1 21 ? -53.77143 71.55548 6.55870 1.000 94.13133 7 ARG E C 1
ATOM 8046 O O . ARG E 1 21 ? -54.70506 71.83967 7.31785 1.000 92.75384 7 ARG E O 1
ATOM 8054 N N . ASN E 1 22 ? -52.49234 71.78597 6.86658 1.000 90.40427 8 ASN E N 1
ATOM 8055 C CA . ASN E 1 22 ? -52.10660 72.50640 8.07290 1.000 86.56117 8 ASN E CA 1
ATOM 8056 C C . ASN E 1 22 ? -52.19403 74.01572 7.90682 1.000 89.01159 8 ASN E C 1
ATOM 8057 O O . ASN E 1 22 ? -51.98710 74.74300 8.88303 1.000 90.05574 8 ASN E O 1
ATOM 8062 N N . ARG E 1 23 ? -52.49822 74.50117 6.70746 1.000 91.47950 9 ARG E N 1
ATOM 8063 C CA . ARG E 1 23 ? -52.43269 75.92578 6.43710 1.000 93.35944 9 ARG E CA 1
ATOM 8064 C C . ARG E 1 23 ? -53.45696 76.68360 7.28366 1.000 93.82478 9 ARG E C 1
ATOM 8065 O O . ARG E 1 23 ? -54.33019 76.09887 7.93449 1.000 94.46602 9 ARG E O 1
ATOM 8073 N N . LEU E 1 24 ? -53.29399 78.00918 7.30831 1.000 94.59540 10 LEU E N 1
ATOM 8074 C CA . LEU E 1 24 ? -54.09750 78.91587 8.12138 1.000 92.30885 10 LEU E CA 1
ATOM 8075 C C . LEU E 1 24 ? -53.82155 78.70707 9.60820 1.000 91.64924 10 LEU E C 1
ATOM 8076 O O . LEU E 1 24 ? -53.58115 79.67778 10.33267 1.000 90.73632 10 LEU E O 1
ATOM 8081 N N . TYR E 1 25 ? -53.88659 77.45307 10.07478 1.000 88.44691 11 TYR E N 1
ATOM 8082 C CA . TYR E 1 25 ? -53.50517 77.12791 11.44787 1.000 83.03641 11 TYR E CA 1
ATOM 8083 C C . TYR E 1 25 ? -52.01568 77.36321 11.68339 1.000 88.89019 11 TYR E C 1
ATOM 8084 O O . TYR E 1 25 ? -51.61755 77.87605 12.73490 1.000 88.91603 11 TYR E O 1
ATOM 8093 N N . LEU E 1 26 ? -51.17513 76.95882 10.73504 1.000 90.76330 12 LEU E N 1
ATOM 8094 C CA . LEU E 1 26 ? -49.73672 77.15839 10.81452 1.000 84.14406 12 LEU E CA 1
ATOM 8095 C C . LEU E 1 26 ? -49.24581 77.88117 9.56855 1.000 91.89341 12 LEU E C 1
ATOM 8096 O O . LEU E 1 26 ? -49.67888 77.57387 8.45163 1.000 100.43212 12 LEU E O 1
ATOM 8101 N N . ASN E 1 27 ? -48.33921 78.83115 9.75340 1.000 91.59760 13 ASN E N 1
ATOM 8102 C CA . ASN E 1 27 ? -47.63269 79.43450 8.63062 1.000 93.46835 13 ASN E CA 1
ATOM 8103 C C . ASN E 1 27 ? -46.38296 78.62161 8.31805 1.000 94.26584 13 ASN E C 1
ATOM 8104 O O . ASN E 1 27 ? -45.96860 77.76769 9.10761 1.000 92.65812 13 ASN E O 1
ATOM 8109 N N . PRO E 1 28 ? -45.77027 78.82893 7.14510 1.000 96.16483 14 PRO E N 1
ATOM 8110 C CA . PRO E 1 28 ? -44.59159 78.01525 6.79118 1.000 98.62832 14 PRO E CA 1
ATOM 8111 C C . PRO E 1 28 ? -43.47164 78.05855 7.81607 1.000 101.34256 14 PRO E C 1
ATOM 8112 O O . PRO E 1 28 ? -42.79157 77.04600 8.01506 1.000 105.86632 14 PRO E O 1
ATOM 8116 N N . LYS E 1 29 ? -43.24113 79.20469 8.45960 1.000 97.47254 15 LYS E N 1
ATOM 8117 C CA . LYS E 1 29 ? -42.15156 79.28739 9.42637 1.000 98.95317 15 LYS E CA 1
ATOM 8118 C C . LYS E 1 29 ? -42.44023 78.50343 10.70404 1.000 91.49676 15 LYS E C 1
ATOM 8119 O O . LYS E 1 29 ? -41.50661 77.98853 11.33147 1.000 93.20938 15 LYS E O 1
ATOM 8125 N N . GLU E 1 30 ? -43.70230 78.42471 11.12212 1.000 82.62859 16 GLU E N 1
ATOM 8126 C CA . GLU E 1 30 ? -44.04446 77.60037 12.27799 1.000 79.71570 16 GLU E CA 1
ATOM 8127 C C . GLU E 1 30 ? -43.95435 76.11482 11.94439 1.000 81.50901 16 GLU E C 1
ATOM 8128 O O . GLU E 1 30 ? -43.51297 75.31008 12.77390 1.000 84.39345 16 GLU E O 1
ATOM 8134 N N . GLN E 1 31 ? -44.43598 75.72717 10.76022 1.000 82.52635 17 GLN E N 1
ATOM 8135 C CA . GLN E 1 31 ? -44.29548 74.34824 10.30679 1.000 83.33797 17 GLN E CA 1
ATOM 8136 C C . GLN E 1 31 ? -42.83046 73.95896 10.22359 1.000 87.45111 17 GLN E C 1
ATOM 8137 O O . GLN E 1 31 ? -42.44009 72.85741 10.63380 1.000 83.31754 17 GLN E O 1
ATOM 8143 N N . GLU E 1 32 ? -42.00694 74.87055 9.70421 1.000 93.38070 18 GLU E N 1
ATOM 8144 C CA . GLU E 1 32 ? -40.56943 74.65630 9.63642 1.000 96.13026 18 GLU E CA 1
ATOM 8145 C C . GLU E 1 32 ? -39.96732 74.56059 11.03186 1.000 92.22163 18 GLU E C 1
ATOM 8146 O O . GLU E 1 32 ? -39.14859 73.67630 11.30423 1.000 92.63066 18 GLU E O 1
ATOM 8152 N N . LEU E 1 33 ? -40.39237 75.44021 11.94145 1.000 89.99305 19 LEU E N 1
ATOM 8153 C CA . LEU E 1 33 ? -39.81183 75.46422 13.28015 1.000 89.36455 19 LEU E CA 1
ATOM 8154 C C . LEU E 1 33 ? -40.08772 74.16500 14.02887 1.000 88.22744 19 LEU E C 1
ATOM 8155 O O . LEU E 1 33 ? -39.18939 73.60171 14.66392 1.000 91.02520 19 LEU E O 1
ATOM 8160 N N . ILE E 1 34 ? -41.33235 73.68184 13.99429 1.000 82.52151 20 ILE E N 1
ATOM 8161 C CA . ILE E 1 34 ? -41.62534 72.47233 14.75292 1.000 79.48559 20 ILE E CA 1
ATOM 8162 C C . ILE E 1 34 ? -40.99561 71.25073 14.09614 1.000 79.40769 20 ILE E C 1
ATOM 8163 O O . ILE E 1 34 ? -40.86053 70.20680 14.74443 1.000 81.68788 20 ILE E O 1
ATOM 8168 N N . LYS E 1 35 ? -40.59324 71.35992 12.82694 1.000 78.23443 21 LYS E N 1
ATOM 8169 C CA . LYS E 1 35 ? -39.99291 70.22903 12.12784 1.000 81.04368 21 LYS E CA 1
ATOM 8170 C C . LYS E 1 35 ? -38.79807 69.67453 12.89385 1.000 87.10504 21 LYS E C 1
ATOM 8171 O O . LYS E 1 35 ? -38.66010 68.45576 13.05604 1.000 89.00881 21 LYS E O 1
ATOM 8177 N N . ASP E 1 36 ? -37.93279 70.56242 13.38897 1.000 92.43702 22 ASP E N 1
ATOM 8178 C CA . ASP E 1 36 ? -36.69631 70.17923 14.05788 1.000 92.18505 22 ASP E CA 1
ATOM 8179 C C . ASP E 1 36 ? -36.70572 70.39944 15.56271 1.000 92.31556 22 ASP E C 1
ATOM 8180 O O . ASP E 1 36 ? -35.71160 70.07580 16.21837 1.000 94.00915 22 ASP E O 1
ATOM 8185 N N . TYR E 1 37 ? -37.79742 70.91735 16.13103 1.000 88.01926 23 TYR E N 1
ATOM 8186 C CA . TYR E 1 37 ? -37.90203 71.15422 17.56715 1.000 81.85357 23 TYR E CA 1
ATOM 8187 C C . TYR E 1 37 ? -37.69810 69.84323 18.33016 1.000 81.64106 23 TYR E C 1
ATOM 8188 O O . TYR E 1 37 ? -38.54394 68.94373 18.25367 1.000 82.97375 23 TYR E O 1
ATOM 8197 N N . PRO E 1 38 ? -36.58747 69.69079 19.05770 1.000 78.45218 24 PRO E N 1
ATOM 8198 C CA . PRO E 1 38 ? -36.25303 68.39444 19.67220 1.000 73.93047 24 PRO E CA 1
ATOM 8199 C C . PRO E 1 38 ? -37.13868 68.10674 20.87603 1.000 72.28051 24 PRO E C 1
ATOM 8200 O O . PRO E 1 38 ? -37.10211 68.82465 21.87902 1.000 64.46293 24 PRO E O 1
ATOM 8204 N N . ILE E 1 39 ? -37.92039 67.03499 20.77351 1.000 71.31644 25 ILE E N 1
ATOM 8205 C CA . ILE E 1 39 ? -38.83813 66.59095 21.81829 1.000 71.31266 25 ILE E CA 1
ATOM 8206 C C . ILE E 1 39 ? -38.28867 65.33120 22.46773 1.000 69.82252 25 ILE E C 1
ATOM 8207 O O . ILE E 1 39 ? -37.91219 64.38204 21.77061 1.000 74.77562 25 ILE E O 1
ATOM 8212 N N . LEU E 1 40 ? -38.31069 65.28678 23.79299 1.000 65.56629 26 LEU E N 1
ATOM 8213 C CA . LEU E 1 40 ? -37.99348 64.06250 24.51261 1.000 63.31298 26 LEU E CA 1
ATOM 8214 C C . LEU E 1 40 ? -39.26134 63.42084 25.05966 1.000 64.50215 26 LEU E C 1
ATOM 8215 O O . LEU E 1 40 ? -40.05488 64.07399 25.74960 1.000 56.97712 26 LEU E O 1
ATOM 8220 N N . LEU E 1 41 ? -39.42632 62.13294 24.77215 1.000 62.12869 27 LEU E N 1
ATOM 8221 C CA . LEU E 1 41 ? -40.56754 61.34739 25.22786 1.000 62.32503 27 LEU E CA 1
ATOM 8222 C C . LEU E 1 41 ? -40.04487 60.27235 26.17284 1.000 67.19553 27 LEU E C 1
ATOM 8223 O O . LEU E 1 41 ? -39.33825 59.34939 25.75038 1.000 68.91484 27 LEU E O 1
ATOM 8228 N N . GLY E 1 42 ? -40.37575 60.39678 27.44832 1.000 65.12535 28 GLY E N 1
ATOM 8229 C CA . GLY E 1 42 ? -40.02877 59.34871 28.37619 1.000 63.04296 28 GLY E CA 1
ATOM 8230 C C . GLY E 1 42 ? -41.22647 58.44376 28.56560 1.000 62.91092 28 GLY E C 1
ATOM 8231 O O . GLY E 1 42 ? -42.16813 58.80997 29.27471 1.000 56.17820 28 GLY E O 1
ATOM 8232 N N . GLY E 1 43 ? -41.19486 57.25515 27.96520 1.000 60.67080 29 GLY E N 1
ATOM 8233 C CA . GLY E 1 43 ? -42.32403 56.34922 28.04380 1.000 61.77422 29 GLY E CA 1
ATOM 8234 C C . GLY E 1 43 ? -43.07506 56.17087 26.74263 1.000 62.63293 29 GLY E C 1
ATOM 8235 O O . GLY E 1 43 ? -43.60751 57.12873 26.18093 1.000 65.89036 29 GLY E O 1
ATOM 8236 N N . ALA E 1 44 ? -43.09343 54.94840 26.22248 1.000 64.53075 30 ALA E N 1
ATOM 8237 C CA . ALA E 1 44 ? -43.72655 54.67701 24.93940 1.000 61.76925 30 ALA E CA 1
ATOM 8238 C C . ALA E 1 44 ? -45.09533 54.03651 25.10468 1.000 60.95736 30 ALA E C 1
ATOM 8239 O O . ALA E 1 44 ? -45.56240 53.32738 24.21119 1.000 62.38880 30 ALA E O 1
ATOM 8241 N N . GLY E 1 45 ? -45.75625 54.28017 26.22340 1.000 59.39612 31 GLY E N 1
ATOM 8242 C CA . GLY E 1 45 ? -47.08528 53.74539 26.38516 1.000 60.72162 31 GLY E CA 1
ATOM 8243 C C . GLY E 1 45 ? -48.12692 54.72148 25.89458 1.000 60.49826 31 GLY E C 1
ATOM 8244 O O . GLY E 1 45 ? -48.42775 54.80768 24.69877 1.000 61.22290 31 GLY E O 1
ATOM 8245 N N . ILE E 1 46 ? -48.66654 55.48326 26.83938 1.000 57.33291 32 ILE E N 1
ATOM 8246 C CA . ILE E 1 46 ? -49.50997 56.62387 26.51502 1.000 58.86945 32 ILE E CA 1
ATOM 8247 C C . ILE E 1 46 ? -48.77177 57.55180 25.55429 1.000 62.56485 32 ILE E C 1
ATOM 8248 O O . ILE E 1 46 ? -49.38971 58.22055 24.71648 1.000 68.64103 32 ILE E O 1
ATOM 8253 N N . GLY E 1 47 ? -47.43626 57.57219 25.62873 1.000 65.49767 33 GLY E N 1
ATOM 8254 C CA . GLY E 1 47 ? -46.61926 58.36543 24.72593 1.000 62.21534 33 GLY E CA 1
ATOM 8255 C C . GLY E 1 47 ? -46.59894 57.87120 23.29201 1.000 66.41020 33 GLY E C 1
ATOM 8256 O O . GLY E 1 47 ? -46.25882 58.64336 22.39036 1.000 68.90649 33 GLY E O 1
ATOM 8257 N N . SER E 1 48 ? -46.95496 56.60484 23.05446 1.000 67.56673 34 SER E N 1
ATOM 8258 C CA . SER E 1 48 ? -46.98036 56.10086 21.68119 1.000 66.58459 34 SER E CA 1
ATOM 8259 C C . SER E 1 48 ? -48.14713 56.68678 20.88631 1.000 62.57900 34 SER E C 1
ATOM 8260 O O . SER E 1 48 ? -48.03909 56.86081 19.66739 1.000 62.95294 34 SER E O 1
ATOM 8263 N N . ILE E 1 49 ? -49.26601 56.98597 21.55061 1.000 59.91545 35 ILE E N 1
ATOM 8264 C CA . ILE E 1 49 ? -50.34487 57.71437 20.89259 1.000 57.75205 35 ILE E CA 1
ATOM 8265 C C . ILE E 1 49 ? -49.94593 59.16105 20.64545 1.000 64.33980 35 ILE E C 1
ATOM 8266 O O . ILE E 1 49 ? -50.17855 59.70079 19.55654 1.000 68.75210 35 ILE E O 1
ATOM 8271 N N . ILE E 1 50 ? -49.33811 59.80945 21.64994 1.000 62.24942 36 ILE E N 1
ATOM 8272 C CA . ILE E 1 50 ? -48.91704 61.20477 21.51389 1.000 61.64473 36 ILE E CA 1
ATOM 8273 C C . ILE E 1 50 ? -47.93787 61.35119 20.35772 1.000 60.33154 36 ILE E C 1
ATOM 8274 O O . ILE E 1 50 ? -47.99324 62.32337 19.59578 1.000 64.38900 36 ILE E O 1
ATOM 8279 N N . ALA E 1 51 ? -47.01744 60.39191 20.21871 1.000 57.38293 37 ALA E N 1
ATOM 8280 C CA . ALA E 1 51 ? -45.97520 60.49599 19.20203 1.000 64.71746 37 ALA E CA 1
ATOM 8281 C C . ALA E 1 51 ? -46.55893 60.53973 17.79551 1.000 69.43709 37 ALA E C 1
ATOM 8282 O O . ALA E 1 51 ? -46.11664 61.33756 16.95939 1.000 72.48687 37 ALA E O 1
ATOM 8284 N N . GLU E 1 52 ? -47.54678 59.68581 17.50903 1.000 70.26595 38 GLU E N 1
ATOM 8285 C CA . GLU E 1 52 ? -48.10961 59.66201 16.16310 1.000 72.71157 38 GLU E CA 1
ATOM 8286 C C . GLU E 1 52 ? -48.82773 60.96356 15.85092 1.000 69.81566 38 GLU E C 1
ATOM 8287 O O . GLU E 1 52 ? -48.65671 61.53805 14.76826 1.000 72.60855 38 GLU E O 1
ATOM 8293 N N . CYS E 1 53 ? -49.64423 61.43644 16.78877 1.000 66.85200 39 CYS E N 1
ATOM 8294 C CA . CYS E 1 53 ? -50.37383 62.67615 16.57488 1.000 68.49641 39 CYS E CA 1
ATOM 8295 C C . CYS E 1 53 ? -49.41937 63.85190 16.39422 1.000 73.52454 39 CYS E C 1
ATOM 8296 O O . CYS E 1 53 ? -49.62708 64.70427 15.52134 1.000 82.68172 39 CYS E O 1
ATOM 8299 N N . ALA E 1 54 ? -48.35265 63.90339 17.19294 1.000 64.66258 40 ALA E N 1
ATOM 8300 C CA . ALA E 1 54 ? -47.40309 65.00543 17.07436 1.000 65.08448 40 ALA E CA 1
ATOM 8301 C C . ALA E 1 54 ? -46.59721 64.90927 15.78386 1.000 71.52935 40 ALA E C 1
ATOM 8302 O O . ALA E 1 54 ? -46.25860 65.93560 15.17809 1.000 73.11052 40 ALA E O 1
ATOM 8304 N N . LEU E 1 55 ? -46.26528 63.68830 15.35773 1.000 72.83021 41 LEU E N 1
ATOM 8305 C CA . LEU E 1 55 ? -45.51686 63.51559 14.11759 1.000 74.99877 41 LEU E CA 1
ATOM 8306 C C . LEU E 1 55 ? -46.32322 63.99959 12.91662 1.000 77.04798 41 LEU E C 1
ATOM 8307 O O . LEU E 1 55 ? -45.82417 64.76819 12.08315 1.000 79.58875 41 LEU E O 1
ATOM 8312 N N . ARG E 1 56 ? -47.58024 63.55320 12.81333 1.000 70.34319 42 ARG E N 1
ATOM 8313 C CA . ARG E 1 56 ? -48.42286 63.95509 11.69157 1.000 74.01392 42 ARG E CA 1
ATOM 8314 C C . ARG E 1 56 ? -48.64535 65.46063 11.68853 1.000 77.07850 42 ARG E C 1
ATOM 8315 O O . ARG E 1 56 ? -48.69320 66.08103 10.62145 1.000 71.87026 42 ARG E O 1
ATOM 8323 N N . PHE E 1 57 ? -48.74207 66.06174 12.87700 1.000 73.81754 43 PHE E N 1
ATOM 8324 C CA . PHE E 1 57 ? -48.85134 67.50893 12.99819 1.000 72.15418 43 PHE E CA 1
ATOM 8325 C C . PHE E 1 57 ? -47.63239 68.21475 12.41712 1.000 81.63625 43 PHE E C 1
ATOM 8326 O O . PHE E 1 57 ? -47.76181 69.30338 11.85003 1.000 87.03647 43 PHE E O 1
ATOM 8334 N N . GLY E 1 58 ? -46.44803 67.61640 12.53161 1.000 86.64152 44 GLY E N 1
ATOM 8335 C CA . GLY E 1 58 ? -45.26653 68.20703 11.93040 1.000 89.37572 44 GLY E CA 1
ATOM 8336 C C . GLY E 1 58 ? -44.00308 68.18219 12.76771 1.000 84.65395 44 GLY E C 1
ATOM 8337 O O . GLY E 1 58 ? -42.93992 68.61084 12.30186 1.000 83.60724 44 GLY E O 1
ATOM 8338 N N . PHE E 1 59 ? -44.09624 67.67229 13.99384 1.000 80.13752 45 PHE E N 1
ATOM 8339 C CA . PHE E 1 59 ? -42.92028 67.48232 14.84032 1.000 73.14892 45 PHE E CA 1
ATOM 8340 C C . PHE E 1 59 ? -42.17006 66.24614 14.35743 1.000 72.61151 45 PHE E C 1
ATOM 8341 O O . PHE E 1 59 ? -42.61305 65.11283 14.57542 1.000 70.23744 45 PHE E O 1
ATOM 8349 N N . GLU E 1 60 ? -41.04187 66.45873 13.68886 1.000 78.89918 46 GLU E N 1
ATOM 8350 C CA . GLU E 1 60 ? -40.29576 65.38054 13.06417 1.000 78.27099 46 GLU E CA 1
ATOM 8351 C C . GLU E 1 60 ? -39.00077 65.04306 13.79180 1.000 84.04842 46 GLU E C 1
ATOM 8352 O O . GLU E 1 60 ? -38.22614 64.21617 13.29821 1.000 88.51096 46 GLU E O 1
ATOM 8358 N N . ASN E 1 61 ? -38.73169 65.66025 14.93916 1.000 83.02014 47 ASN E N 1
ATOM 8359 C CA . ASN E 1 61 ? -37.50485 65.41239 15.70412 1.000 79.48122 47 ASN E CA 1
ATOM 8360 C C . ASN E 1 61 ? -37.92152 64.93070 17.08846 1.000 73.96455 47 ASN E C 1
ATOM 8361 O O . ASN E 1 61 ? -38.08496 65.73381 18.01000 1.000 67.50091 47 ASN E O 1
ATOM 8366 N N . ILE E 1 62 ? -38.05582 63.61818 17.24600 1.000 69.23932 48 ILE E N 1
ATOM 8367 C CA . ILE E 1 62 ? -38.59636 63.03398 18.46736 1.000 74.80193 48 ILE E CA 1
ATOM 8368 C C . ILE E 1 62 ? -37.62983 61.97206 18.96300 1.000 69.62679 48 ILE E C 1
ATOM 8369 O O . ILE E 1 62 ? -37.20310 61.10789 18.19055 1.000 70.38968 48 ILE E O 1
ATOM 8374 N N . THR E 1 63 ? -37.25330 62.06739 20.23317 1.000 66.93910 49 THR E N 1
ATOM 8375 C CA . THR E 1 63 ? -36.50764 61.02701 20.92565 1.000 74.68139 49 THR E CA 1
ATOM 8376 C C . THR E 1 63 ? -37.45024 60.30089 21.87904 1.000 69.17310 49 THR E C 1
ATOM 8377 O O . THR E 1 63 ? -38.13777 60.94178 22.68429 1.000 63.52631 49 THR E O 1
ATOM 8381 N N . ILE E 1 64 ? -37.46982 58.97144 21.80354 1.000 70.82342 50 ILE E N 1
ATOM 8382 C CA . ILE E 1 64 ? -38.34416 58.14151 22.63002 1.000 71.44742 50 ILE E CA 1
ATOM 8383 C C . ILE E 1 64 ? -37.47198 57.19081 23.43843 1.000 70.21797 50 ILE E C 1
ATOM 8384 O O . ILE E 1 64 ? -36.61406 56.49498 22.87507 1.000 69.84514 50 ILE E O 1
ATOM 8389 N N . VAL E 1 65 ? -37.67872 57.17615 24.75724 1.000 68.94602 51 VAL E N 1
ATOM 8390 C CA . VAL E 1 65 ? -36.91419 56.32779 25.67434 1.000 71.60086 51 VAL E CA 1
ATOM 8391 C C . VAL E 1 65 ? -37.89202 55.48136 26.47049 1.000 67.39306 51 VAL E C 1
ATOM 8392 O O . VAL E 1 65 ? -38.75584 56.01986 27.17402 1.000 64.12268 51 VAL E O 1
ATOM 8396 N N . ASP E 1 66 ? -37.71826 54.16460 26.40706 1.000 68.50924 52 ASP E N 1
ATOM 8397 C CA . ASP E 1 66 ? -38.59949 53.23297 27.09256 1.000 69.21255 52 ASP E CA 1
ATOM 8398 C C . ASP E 1 66 ? -37.91978 51.87331 27.12235 1.000 72.68843 52 ASP E C 1
ATOM 8399 O O . ASP E 1 66 ? -37.20534 51.51301 26.18337 1.000 80.63808 52 ASP E O 1
ATOM 8404 N N . GLY E 1 67 ? -38.11013 51.14800 28.21852 1.000 72.00093 53 GLY E N 1
ATOM 8405 C CA . GLY E 1 67 ? -37.52638 49.82885 28.35249 1.000 75.30828 53 GLY E CA 1
ATOM 8406 C C . GLY E 1 67 ? -38.49214 48.66047 28.28463 1.000 76.21832 53 GLY E C 1
ATOM 8407 O O . GLY E 1 67 ? -38.07301 47.50411 28.38534 1.000 79.28490 53 GLY E O 1
ATOM 8408 N N . ASP E 1 68 ? -39.78127 48.94002 28.12049 1.000 74.52237 54 ASP E N 1
ATOM 8409 C CA . ASP E 1 68 ? -40.79623 47.89720 28.13083 1.000 77.69727 54 ASP E CA 1
ATOM 8410 C C . ASP E 1 68 ? -40.89726 47.19901 26.77691 1.000 78.39693 54 ASP E C 1
ATOM 8411 O O . ASP E 1 68 ? -40.49603 47.72574 25.73253 1.000 77.44508 54 ASP E O 1
ATOM 8416 N N . HIS E 1 69 ? -41.47475 46.00399 26.80994 1.000 78.97124 55 HIS E N 1
ATOM 8417 C CA . HIS E 1 69 ? -41.90427 45.28568 25.62290 1.000 92.51389 55 HIS E CA 1
ATOM 8418 C C . HIS E 1 69 ? -43.42839 45.35947 25.51543 1.000 87.24179 55 HIS E C 1
ATOM 8419 O O . HIS E 1 69 ? -44.12686 45.68971 26.47891 1.000 82.24254 55 HIS E O 1
ATOM 8426 N N . VAL E 1 70 ? -43.94466 45.07281 24.32430 1.000 85.01187 56 VAL E N 1
ATOM 8427 C CA . VAL E 1 70 ? -45.37908 45.18182 24.07979 1.000 81.24292 56 VAL E CA 1
ATOM 8428 C C . VAL E 1 70 ? -46.09168 43.97558 24.67976 1.000 81.57000 56 VAL E C 1
ATOM 8429 O O . VAL E 1 70 ? -45.71947 42.82339 24.42240 1.000 92.94139 56 VAL E O 1
ATOM 8433 N N . GLU E 1 71 ? -47.12913 44.24278 25.46836 1.000 79.67454 57 GLU E N 1
ATOM 8434 C CA . GLU E 1 71 ? -47.97503 43.24296 26.09882 1.000 90.68303 57 GLU E CA 1
ATOM 8435 C C . GLU E 1 71 ? -49.37683 43.31557 25.47314 1.000 94.00342 57 GLU E C 1
ATOM 8436 O O . GLU E 1 71 ? -49.75690 44.32109 24.85436 1.000 85.77038 57 GLU E O 1
ATOM 8442 N N . ASN E 1 72 ? -50.15269 42.23431 25.63541 1.000 92.21278 58 ASN E N 1
ATOM 8443 C CA . ASN E 1 72 ? -51.51287 42.20450 25.09844 1.000 98.05718 58 ASN E CA 1
ATOM 8444 C C . ASN E 1 72 ? -52.32776 43.38121 25.62366 1.000 92.35110 58 ASN E C 1
ATOM 8445 O O . ASN E 1 72 ? -53.03105 44.06240 24.86415 1.000 86.09361 58 ASN E O 1
ATOM 8450 N N . SER E 1 73 ? -52.20864 43.65901 26.92251 1.000 86.43046 59 SER E N 1
ATOM 8451 C CA . SER E 1 73 ? -53.00092 44.69557 27.56496 1.000 76.86592 59 SER E CA 1
ATOM 8452 C C . SER E 1 73 ? -52.70975 46.09028 27.02335 1.000 75.93569 59 SER E C 1
ATOM 8453 O O . SER E 1 73 ? -53.45624 47.02880 27.32869 1.000 70.72311 59 SER E O 1
ATOM 8456 N N . ASN E 1 74 ? -51.65390 46.25434 26.23051 1.000 74.69359 60 ASN E N 1
ATOM 8457 C CA . ASN E 1 74 ? -51.39314 47.55475 25.63006 1.000 71.73771 60 ASN E CA 1
ATOM 8458 C C . ASN E 1 74 ? -52.34710 47.87346 24.48279 1.000 73.01809 60 ASN E C 1
ATOM 8459 O O . ASN E 1 74 ? -52.54169 49.05294 24.17010 1.000 72.54297 60 ASN E O 1
ATOM 8464 N N . LEU E 1 75 ? -52.94545 46.86088 23.84761 1.000 72.15244 61 LEU E N 1
ATOM 8465 C CA . LEU E 1 75 ? -53.64121 47.08153 22.58123 1.000 72.42610 61 LEU E CA 1
ATOM 8466 C C . LEU E 1 75 ? -54.92888 47.89938 22.72230 1.000 69.90547 61 LEU E C 1
ATOM 8467 O O . LEU E 1 75 ? -55.45072 48.36863 21.70490 1.000 69.90046 61 LEU E O 1
ATOM 8472 N N . ASN E 1 76 ? -55.45052 48.09321 23.93960 1.000 65.91121 62 ASN E N 1
ATOM 8473 C CA . ASN E 1 76 ? -56.67940 48.85826 24.12362 1.000 64.85289 62 ASN E CA 1
ATOM 8474 C C . ASN E 1 76 ? -56.46241 50.36561 24.17331 1.000 65.78296 62 ASN E C 1
ATOM 8475 O O . ASN E 1 76 ? -57.44977 51.10054 24.21080 1.000 72.08719 62 ASN E O 1
ATOM 8480 N N . ARG E 1 77 ? -55.21803 50.85322 24.18999 1.000 68.08248 63 ARG E N 1
ATOM 8481 C CA . ARG E 1 77 ? -54.98634 52.28732 24.35586 1.000 63.78407 63 ARG E CA 1
ATOM 8482 C C . ARG E 1 77 ? -53.60808 52.73884 23.88131 1.000 69.41407 63 ARG E C 1
ATOM 8483 O O . ARG E 1 77 ? -53.26696 53.92055 24.00400 1.000 77.07637 63 ARG E O 1
ATOM 8491 N N . GLN E 1 78 ? -52.78731 51.82267 23.38444 1.000 67.48027 64 GLN E N 1
ATOM 8492 C CA . GLN E 1 78 ? -51.44017 52.17498 22.96240 1.000 70.67787 64 GLN E CA 1
ATOM 8493 C C . GLN E 1 78 ? -51.26663 51.84717 21.48762 1.000 72.42259 64 GLN E C 1
ATOM 8494 O O . GLN E 1 78 ? -52.03448 51.08440 20.90075 1.000 77.63445 64 GLN E O 1
ATOM 8500 N N . ASN E 1 79 ? -50.23579 52.43889 20.90016 1.000 68.34164 65 ASN E N 1
ATOM 8501 C CA . ASN E 1 79 ? -50.05277 52.46644 19.45129 1.000 68.77951 65 ASN E CA 1
ATOM 8502 C C . ASN E 1 79 ? -49.26918 51.24114 18.96511 1.000 75.32746 65 ASN E C 1
ATOM 8503 O O . ASN E 1 79 ? -48.21689 51.35490 18.34377 1.000 78.12316 65 ASN E O 1
ATOM 8508 N N . TYR E 1 80 ? -49.80931 50.05071 19.24356 1.000 67.96788 66 TYR E N 1
ATOM 8509 C CA . TYR E 1 80 ? -49.16481 48.80241 18.84574 1.000 72.52670 66 TYR E CA 1
ATOM 8510 C C . TYR E 1 80 ? -50.19701 47.83911 18.26958 1.000 74.12441 66 TYR E C 1
ATOM 8511 O O . TYR E 1 80 ? -51.40447 47.98392 18.48223 1.000 71.80813 66 TYR E O 1
ATOM 8520 N N . THR E 1 81 ? -49.69728 46.84061 17.54261 1.000 76.27158 67 THR E N 1
ATOM 8521 C CA . THR E 1 81 ? -50.50819 45.84517 16.85117 1.000 83.18206 67 THR E CA 1
ATOM 8522 C C . THR E 1 81 ? -50.22543 44.45764 17.41467 1.000 85.97517 67 THR E C 1
ATOM 8523 O O . THR E 1 81 ? -49.29774 44.25735 18.20523 1.000 82.70366 67 THR E O 1
ATOM 8527 N N . GLU E 1 82 ? -51.04134 43.48977 16.98011 1.000 88.59279 68 GLU E N 1
ATOM 8528 C CA . GLU E 1 82 ? -50.82525 42.10129 17.37359 1.000 90.92711 68 GLU E CA 1
ATOM 8529 C C . GLU E 1 82 ? -49.43601 41.63089 16.97190 1.000 99.21842 68 GLU E C 1
ATOM 8530 O O . GLU E 1 82 ? -48.83370 40.80228 17.66582 1.000 94.30676 68 GLU E O 1
ATOM 8536 N N . GLY E 1 83 ? -48.92275 42.12297 15.84271 1.000 110.29867 69 GLY E N 1
ATOM 8537 C CA . GLY E 1 83 ? -47.58182 41.75706 15.42303 1.000 118.10488 69 GLY E CA 1
ATOM 8538 C C . GLY E 1 83 ? -46.48176 42.35301 16.27508 1.000 119.61187 69 GLY E C 1
ATOM 8539 O O . GLY E 1 83 ? -45.36682 41.82172 16.29206 1.000 127.32738 69 GLY E O 1
ATOM 8540 N N . ASP E 1 84 ? -46.76821 43.43977 16.98714 1.000 110.04987 70 ASP E N 1
ATOM 8541 C CA . ASP E 1 84 ? -45.77134 44.07233 17.83719 1.000 95.81440 70 ASP E CA 1
ATOM 8542 C C . ASP E 1 84 ? -45.57927 43.36434 19.17138 1.000 88.22119 70 ASP E C 1
ATOM 8543 O O . ASP E 1 84 ? -44.60727 43.66446 19.86933 1.000 89.67764 70 ASP E O 1
ATOM 8548 N N . VAL E 1 85 ? -46.47939 42.45719 19.55787 1.000 85.69036 71 VAL E N 1
ATOM 8549 C CA . VAL E 1 85 ? -46.42708 41.89277 20.90358 1.000 84.86954 71 VAL E CA 1
ATOM 8550 C C . VAL E 1 85 ? -45.12371 41.13573 21.09603 1.000 89.71615 71 VAL E C 1
ATOM 8551 O O . VAL E 1 85 ? -44.71972 40.33984 20.23773 1.000 94.46231 71 VAL E O 1
ATOM 8555 N N . SER E 1 86 ? -44.45697 41.39704 22.22614 1.000 88.80506 72 SER E N 1
ATOM 8556 C CA . SER E 1 86 ? -43.15444 40.87663 22.68958 1.000 87.69179 72 SER E CA 1
ATOM 8557 C C . SER E 1 86 ? -41.96280 41.65066 22.14038 1.000 85.37627 72 SER E C 1
ATOM 8558 O O . SER E 1 86 ? -40.83915 41.30080 22.45339 1.000 95.01492 72 SER E O 1
ATOM 8561 N N . VAL E 1 87 ? -42.16951 42.69177 21.37989 1.000 85.06414 73 VAL E N 1
ATOM 8562 C CA . VAL E 1 87 ? -41.09875 43.51593 20.83717 1.000 84.25172 73 VAL E CA 1
ATOM 8563 C C . VAL E 1 87 ? -40.89122 44.71761 21.74720 1.000 83.63857 73 VAL E C 1
ATOM 8564 O O . VAL E 1 87 ? -41.80753 45.14179 22.45864 1.000 90.48010 73 VAL E O 1
ATOM 8568 N N . ASN E 1 88 ? -39.66845 45.24854 21.75473 1.000 80.90440 74 ASN E N 1
ATOM 8569 C CA . ASN E 1 88 ? -39.38830 46.49992 22.44871 1.000 79.08597 74 ASN E CA 1
ATOM 8570 C C . ASN E 1 88 ? -40.35587 47.56923 21.98366 1.000 76.17933 74 ASN E C 1
ATOM 8571 O O . ASN E 1 88 ? -40.49552 47.79981 20.78075 1.000 82.39808 74 ASN E O 1
ATOM 8576 N N . LYS E 1 89 ? -41.01895 48.22845 22.93379 1.000 70.63460 75 LYS E N 1
ATOM 8577 C CA . LYS E 1 89 ? -41.95022 49.28601 22.54986 1.000 70.56429 75 LYS E CA 1
ATOM 8578 C C . LYS E 1 89 ? -41.25670 50.28785 21.63658 1.000 75.14618 75 LYS E C 1
ATOM 8579 O O . LYS E 1 89 ? -41.84733 50.76832 20.66346 1.000 77.69188 75 LYS E O 1
ATOM 8585 N N . VAL E 1 90 ? -39.98321 50.58076 21.91171 1.000 72.63293 76 VAL E N 1
ATOM 8586 C CA . VAL E 1 90 ? -39.28136 51.60005 21.14320 1.000 72.09326 76 VAL E CA 1
ATOM 8587 C C . VAL E 1 90 ? -39.06775 51.13871 19.70528 1.000 79.13310 76 VAL E C 1
ATOM 8588 O O . VAL E 1 90 ? -39.13602 51.94368 18.76865 1.000 76.31377 76 VAL E O 1
ATOM 8592 N N . GLU E 1 91 ? -38.80593 49.83954 19.50673 1.000 87.50987 77 GLU E N 1
ATOM 8593 C CA . GLU E 1 91 ? -38.66853 49.28710 18.15838 1.000 94.25088 77 GLU E CA 1
ATOM 8594 C C . GLU E 1 91 ? -39.97682 49.36070 17.38298 1.000 94.44579 77 GLU E C 1
ATOM 8595 O O . GLU E 1 91 ? -39.98708 49.72552 16.20130 1.000 95.74913 77 GLU E O 1
ATOM 8601 N N . ALA E 1 92 ? -41.08864 49.02256 18.03499 1.000 85.13803 78 ALA E N 1
ATOM 8602 C CA . ALA E 1 92 ? -42.37980 49.01369 17.36133 1.000 83.31612 78 ALA E CA 1
ATOM 8603 C C . ALA E 1 92 ? -42.85473 50.42790 17.03870 1.000 84.27043 78 ALA E C 1
ATOM 8604 O O . ALA E 1 92 ? -43.30777 50.69832 15.91865 1.000 87.54719 78 ALA E O 1
ATOM 8606 N N . ILE E 1 93 ? -42.74029 51.35339 17.99661 1.000 77.16191 79 ILE E N 1
ATOM 8607 C CA . ILE E 1 93 ? -43.24823 52.69733 17.74300 1.000 73.23587 79 ILE E CA 1
ATOM 8608 C C . ILE E 1 93 ? -42.39485 53.40713 16.70381 1.000 75.54923 79 ILE E C 1
ATOM 8609 O O . ILE E 1 93 ? -42.89784 54.26245 15.96618 1.000 78.05426 79 ILE E O 1
ATOM 8614 N N . LYS E 1 94 ? -41.09852 53.08635 16.62516 1.000 78.16094 80 LYS E N 1
ATOM 8615 C CA . LYS E 1 94 ? -40.27914 53.67402 15.56817 1.000 80.75980 80 LYS E CA 1
ATOM 8616 C C . LYS E 1 94 ? -40.68236 53.13268 14.19875 1.000 79.95134 80 LYS E C 1
ATOM 8617 O O . LYS E 1 94 ? -40.70975 53.87949 13.21373 1.000 79.21609 80 LYS E O 1
ATOM 8623 N N . ALA E 1 95 ? -40.99000 51.83888 14.10925 1.000 79.04965 81 ALA E N 1
ATOM 8624 C CA . ALA E 1 95 ? -41.49714 51.30396 12.85054 1.000 81.58233 81 ALA E CA 1
ATOM 8625 C C . ALA E 1 95 ? -42.78452 52.01462 12.45121 1.000 92.93035 81 ALA E C 1
ATOM 8626 O O . ALA E 1 95 ? -42.94059 52.45103 11.30376 1.000 95.75728 81 ALA E O 1
ATOM 8628 N N . ARG E 1 96 ? -43.71127 52.15984 13.40338 1.000 85.92148 82 ARG E N 1
ATOM 8629 C CA . ARG E 1 96 ? -44.96451 52.85933 13.13708 1.000 79.82625 82 ARG E CA 1
ATOM 8630 C C . ARG E 1 96 ? -44.71718 54.29029 12.66475 1.000 81.47722 82 ARG E C 1
ATOM 8631 O O . ARG E 1 96 ? -45.20482 54.69761 11.60369 1.000 86.22696 82 ARG E O 1
ATOM 8639 N N . LEU E 1 97 ? -43.92280 55.05447 13.42016 1.000 81.58359 83 LEU E N 1
ATOM 8640 C CA . LEU E 1 97 ? -43.68761 56.45827 13.08687 1.000 81.45634 83 LEU E CA 1
ATOM 8641 C C . LEU E 1 97 ? -42.96481 56.61180 11.74589 1.000 84.01495 83 LEU E C 1
ATOM 8642 O O . LEU E 1 97 ? -43.28148 57.51342 10.96056 1.000 83.79572 83 LEU E O 1
ATOM 8647 N N . LYS E 1 98 ? -41.98346 55.75202 11.46656 1.000 86.16458 84 LYS E N 1
ATOM 8648 C CA . LYS E 1 98 ? -41.20460 55.90073 10.23955 1.000 89.43544 84 LYS E CA 1
ATOM 8649 C C . LYS E 1 98 ? -41.94853 55.44827 8.98988 1.000 92.65257 84 LYS E C 1
ATOM 8650 O O . LYS E 1 98 ? -41.55406 55.83923 7.88140 1.000 91.32359 84 LYS E O 1
ATOM 8656 N N . SER E 1 99 ? -42.99393 54.62482 9.12707 1.000 93.50250 85 SER E N 1
ATOM 8657 C CA . SER E 1 99 ? -43.83521 54.33901 7.96906 1.000 87.93484 85 SER E CA 1
ATOM 8658 C C . SER E 1 99 ? -44.76297 55.49779 7.64685 1.000 92.61644 85 SER E C 1
ATOM 8659 O O . SER E 1 99 ? -45.17343 55.63485 6.49046 1.000 99.90542 85 SER E O 1
ATOM 8662 N N . ILE E 1 100 ? -45.07414 56.34484 8.63399 1.000 86.20245 86 ILE E N 1
ATOM 8663 C CA . ILE E 1 100 ? -45.84676 57.55811 8.37928 1.000 91.78427 86 ILE E CA 1
ATOM 8664 C C . ILE E 1 100 ? -44.97279 58.62880 7.72932 1.000 96.00867 86 ILE E C 1
ATOM 8665 O O . ILE E 1 100 ? -45.41944 59.35238 6.82580 1.000 86.79936 86 ILE E O 1
ATOM 8670 N N . ASN E 1 101 ? -43.72275 58.75244 8.18193 1.000 84.86880 87 ASN E N 1
ATOM 8671 C CA . ASN E 1 101 ? -42.79595 59.76847 7.67744 1.000 86.61733 87 ASN E CA 1
ATOM 8672 C C . ASN E 1 101 ? -41.38302 59.18047 7.63447 1.000 94.77603 87 ASN E C 1
ATOM 8673 O O . ASN E 1 101 ? -40.71705 59.07291 8.67076 1.000 89.66419 87 ASN E O 1
ATOM 8678 N N . SER E 1 102 ? -40.92797 58.79946 6.43326 1.000 98.25585 88 SER E N 1
ATOM 8679 C CA . SER E 1 102 ? -39.60352 58.18880 6.29193 1.000 99.23211 88 SER E CA 1
ATOM 8680 C C . SER E 1 102 ? -38.47930 59.17321 6.60220 1.000 96.79047 88 SER E C 1
ATOM 8681 O O . SER E 1 102 ? -37.45420 58.78183 7.16543 1.000 97.83188 88 SER E O 1
ATOM 8684 N N . LYS E 1 103 ? -38.64723 60.44860 6.25233 1.000 100.89209 89 LYS E N 1
ATOM 8685 C CA . LYS E 1 103 ? -37.63619 61.46453 6.53022 1.000 101.26923 89 LYS E CA 1
ATOM 8686 C C . LYS E 1 103 ? -37.69615 61.99044 7.96128 1.000 98.94560 89 LYS E C 1
ATOM 8687 O O . LYS E 1 103 ? -36.98703 62.94850 8.29056 1.000 97.60397 89 LYS E O 1
ATOM 8693 N N . ALA E 1 104 ? -38.51699 61.40206 8.81999 1.000 98.75275 90 ALA E N 1
ATOM 8694 C CA . ALA E 1 104 ? -38.56789 61.86867 10.19345 1.000 95.54302 90 ALA E CA 1
ATOM 8695 C C . ALA E 1 104 ? -37.33539 61.40819 10.95847 1.000 92.02147 90 ALA E C 1
ATOM 8696 O O . ALA E 1 104 ? -36.72131 60.38341 10.64585 1.000 94.95141 90 ALA E O 1
ATOM 8698 N N . ASN E 1 105 ? -36.97656 62.19272 11.97244 1.000 88.60231 91 ASN E N 1
ATOM 8699 C CA . ASN E 1 105 ? -35.80952 61.93524 12.81182 1.000 84.10984 91 ASN E CA 1
ATOM 8700 C C . ASN E 1 105 ? -36.30890 61.33943 14.12628 1.000 83.23844 91 ASN E C 1
ATOM 8701 O O . ASN E 1 105 ? -36.52604 62.03255 15.12213 1.000 85.20937 91 ASN E O 1
ATOM 8706 N N . ILE E 1 106 ? -36.50630 60.02495 14.10980 1.000 82.48026 92 ILE E N 1
ATOM 8707 C CA . ILE E 1 106 ? -37.04904 59.27392 15.23707 1.000 80.17582 92 ILE E CA 1
ATOM 8708 C C . ILE E 1 106 ? -35.88827 58.49862 15.85343 1.000 83.57774 92 ILE E C 1
ATOM 8709 O O . ILE E 1 106 ? -35.42725 57.49246 15.29591 1.000 90.22494 92 ILE E O 1
ATOM 8714 N N . LYS E 1 107 ? -35.38552 58.97830 16.98799 1.000 76.18755 93 LYS E N 1
ATOM 8715 C CA . LYS E 1 107 ? -34.27166 58.34360 17.68736 1.000 84.67346 93 LYS E CA 1
ATOM 8716 C C . LYS E 1 107 ? -34.82756 57.65597 18.92589 1.000 83.86785 93 LYS E C 1
ATOM 8717 O O . LYS E 1 107 ? -35.48791 58.29760 19.74814 1.000 89.01075 93 LYS E O 1
ATOM 8723 N N . ILE E 1 108 ? -34.57429 56.35870 19.05581 1.000 78.25803 94 ILE E N 1
ATOM 8724 C CA . ILE E 1 108 ? -35.12762 55.59256 20.16082 1.000 79.35304 94 ILE E CA 1
ATOM 8725 C C . ILE E 1 108 ? -33.98230 55.09281 21.02896 1.000 81.22508 94 ILE E C 1
ATOM 8726 O O . ILE E 1 108 ? -32.82665 55.02884 20.60556 1.000 84.64296 94 ILE E O 1
ATOM 8731 N N . HIS E 1 109 ? -34.31963 54.76681 22.27421 1.000 77.96666 95 HIS E N 1
ATOM 8732 C CA . HIS E 1 109 ? -33.36631 54.23070 23.24258 1.000 72.81111 95 HIS E CA 1
ATOM 8733 C C . HIS E 1 109 ? -34.10140 53.19272 24.08457 1.000 71.73258 95 HIS E C 1
ATOM 8734 O O . HIS E 1 109 ? -35.03471 53.52239 24.82636 1.000 70.65972 95 HIS E O 1
ATOM 8741 N N . ASN E 1 110 ? -33.70151 51.93392 23.94146 1.000 73.56087 96 ASN E N 1
ATOM 8742 C CA . ASN E 1 110 ? -34.28727 50.82587 24.68920 1.000 73.17672 96 ASN E CA 1
ATOM 8743 C C . ASN E 1 110 ? -33.58388 50.70479 26.03876 1.000 80.31989 96 ASN E C 1
ATOM 8744 O O . ASN E 1 110 ? -32.71155 49.85534 26.24339 1.000 83.35288 96 ASN E O 1
ATOM 8749 N N . CYS E 1 111 ? -33.94099 51.59503 26.96661 1.000 75.56274 97 CYS E N 1
ATOM 8750 C CA . CYS E 1 111 ? -33.39216 51.49300 28.31300 1.000 82.63354 97 CYS E CA 1
ATOM 8751 C C . CYS E 1 111 ? -34.34730 52.11981 29.31418 1.000 68.81924 97 CYS E C 1
ATOM 8752 O O . CYS E 1 111 ? -35.14681 52.99111 28.97011 1.000 67.05316 97 CYS E O 1
ATOM 8755 N N . PHE E 1 112 ? -34.27434 51.63254 30.55208 1.000 76.39029 98 PHE E N 1
ATOM 8756 C CA . PHE E 1 112 ? -34.95546 52.27039 31.66736 1.000 69.45775 98 PHE E CA 1
ATOM 8757 C C . PHE E 1 112 ? -34.11328 53.41719 32.20584 1.000 70.62264 98 PHE E C 1
ATOM 8758 O O . PHE E 1 112 ? -32.88804 53.31843 32.31390 1.000 83.30530 98 PHE E O 1
ATOM 8766 N N . LEU E 1 113 ? -34.78638 54.48662 32.59691 1.000 72.09714 99 LEU E N 1
ATOM 8767 C CA . LEU E 1 113 ? -34.11303 55.65168 33.13716 1.000 71.72182 99 LEU E CA 1
ATOM 8768 C C . LEU E 1 113 ? -33.83262 55.43871 34.61164 1.000 70.22184 99 LEU E C 1
ATOM 8769 O O . LEU E 1 113 ? -34.64098 54.85608 35.33800 1.000 75.17729 99 LEU E O 1
ATOM 8774 N N . THR E 1 114 ? -32.64913 55.84951 35.03063 1.000 70.99044 100 THR E N 1
ATOM 8775 C CA . THR E 1 114 ? -32.20999 55.72549 36.40583 1.000 68.68195 100 THR E CA 1
ATOM 8776 C C . THR E 1 114 ? -31.74255 57.08705 36.88584 1.000 73.37852 100 THR E C 1
ATOM 8777 O O . THR E 1 114 ? -31.68297 58.05145 36.11967 1.000 73.27076 100 THR E O 1
ATOM 8781 N N . SER E 1 115 ? -31.46178 57.17879 38.18531 1.000 82.49265 101 SER E N 1
ATOM 8782 C CA . SER E 1 115 ? -30.87807 58.40734 38.71649 1.000 86.60679 101 SER E CA 1
ATOM 8783 C C . SER E 1 115 ? -29.56014 58.74179 38.02052 1.000 80.50007 101 SER E C 1
ATOM 8784 O O . SER E 1 115 ? -29.15418 59.91043 37.98138 1.000 72.54094 101 SER E O 1
ATOM 8787 N N . ASP E 1 116 ? -28.86931 57.72832 37.48770 1.000 80.76130 102 ASP E N 1
ATOM 8788 C CA . ASP E 1 116 ? -27.55063 57.90604 36.89199 1.000 86.36043 102 ASP E CA 1
ATOM 8789 C C . ASP E 1 116 ? -27.58076 58.31419 35.41731 1.000 83.54839 102 ASP E C 1
ATOM 8790 O O . ASP E 1 116 ? -26.74048 59.10767 34.98310 1.000 87.65042 102 ASP E O 1
ATOM 8795 N N . ASN E 1 117 ? -28.52230 57.81425 34.62152 1.000 77.57434 103 ASN E N 1
ATOM 8796 C CA . ASN E 1 117 ? -28.48118 58.08889 33.19148 1.000 73.12873 103 ASN E CA 1
ATOM 8797 C C . ASN E 1 117 ? -29.45051 59.17339 32.73227 1.000 79.00299 103 ASN E C 1
ATOM 8798 O O . ASN E 1 117 ? -29.36377 59.59098 31.57408 1.000 84.77664 103 ASN E O 1
ATOM 8803 N N . VAL E 1 118 ? -30.36995 59.63180 33.58958 1.000 73.02870 104 VAL E N 1
ATOM 8804 C CA . VAL E 1 118 ? -31.50438 60.40742 33.09254 1.000 74.42680 104 VAL E CA 1
ATOM 8805 C C . VAL E 1 118 ? -31.07211 61.79023 32.60342 1.000 70.84791 104 VAL E C 1
ATOM 8806 O O . VAL E 1 118 ? -31.55463 62.26885 31.57254 1.000 66.63749 104 VAL E O 1
ATOM 8810 N N . GLU E 1 119 ? -30.10493 62.41983 33.26724 1.000 71.56850 105 GLU E N 1
ATOM 8811 C CA . GLU E 1 119 ? -29.70079 63.75514 32.83472 1.000 75.72140 105 GLU E CA 1
ATOM 8812 C C . GLU E 1 119 ? -29.09337 63.71427 31.43917 1.000 80.22622 105 GLU E C 1
ATOM 8813 O O . GLU E 1 119 ? -29.33461 64.60423 30.61335 1.000 85.29393 105 GLU E O 1
ATOM 8819 N N . GLU E 1 120 ? -28.32091 62.66981 31.15780 1.000 74.28367 106 GLU E N 1
ATOM 8820 C CA . GLU E 1 120 ? -27.66469 62.52092 29.86865 1.000 77.67811 106 GLU E CA 1
ATOM 8821 C C . GLU E 1 120 ? -28.67349 62.37612 28.73249 1.000 79.49446 106 GLU E C 1
ATOM 8822 O O . GLU E 1 120 ? -28.42473 62.85183 27.61965 1.000 82.76662 106 GLU E O 1
ATOM 8828 N N . TYR E 1 121 ? -29.81172 61.72058 28.98897 1.000 75.25360 107 TYR E N 1
ATOM 8829 C CA . TYR E 1 121 ? -30.86477 61.60526 27.98056 1.000 71.75182 107 TYR E CA 1
ATOM 8830 C C . TYR E 1 121 ? -31.60192 62.92572 27.77161 1.000 75.15754 107 TYR E C 1
ATOM 8831 O O . TYR E 1 121 ? -31.96105 63.26952 26.64041 1.000 74.31876 107 TYR E O 1
ATOM 8840 N N . ILE E 1 122 ? -31.86666 63.66013 28.85301 1.000 75.91897 108 ILE E N 1
ATOM 8841 C CA . ILE E 1 122 ? -32.59595 64.92553 28.76173 1.000 68.97579 108 ILE E CA 1
ATOM 8842 C C . ILE E 1 122 ? -31.80080 65.96299 27.97166 1.000 69.42665 108 ILE E C 1
ATOM 8843 O O . ILE E 1 122 ? -32.36674 66.73927 27.19088 1.000 67.86442 108 ILE E O 1
ATOM 8848 N N . LYS E 1 123 ? -30.48406 66.00406 28.17811 1.000 73.06824 109 LYS E N 1
ATOM 8849 C CA . LYS E 1 123 ? -29.62177 67.00225 27.55141 1.000 72.89489 109 LYS E CA 1
ATOM 8850 C C . LYS E 1 123 ? -29.85411 67.07793 26.04704 1.000 73.70340 109 LYS E C 1
ATOM 8851 O O . LYS E 1 123 ? -29.89975 66.05684 25.35684 1.000 77.69178 109 LYS E O 1
ATOM 8857 N N . GLY E 1 124 ? -30.03569 68.29772 25.54952 1.000 74.28917 110 GLY E N 1
ATOM 8858 C CA . GLY E 1 124 ? -30.17045 68.53726 24.12929 1.000 75.59812 110 GLY E CA 1
ATOM 8859 C C . GLY E 1 124 ? -31.58343 68.72600 23.59942 1.000 80.87792 110 GLY E C 1
ATOM 8860 O O . GLY E 1 124 ? -31.73779 68.97326 22.39740 1.000 86.55335 110 GLY E O 1
ATOM 8861 N N . HIS E 1 125 ? -32.61233 68.61617 24.43867 1.000 72.55294 111 HIS E N 1
ATOM 8862 C CA . HIS E 1 125 ? -33.99627 68.75436 24.00502 1.000 74.45158 111 HIS E CA 1
ATOM 8863 C C . HIS E 1 125 ? -34.58565 70.06644 24.51490 1.000 76.75147 111 HIS E C 1
ATOM 8864 O O . HIS E 1 125 ? -34.21360 70.56118 25.58178 1.000 80.85076 111 HIS E O 1
ATOM 8871 N N . LYS E 1 126 ? -35.53221 70.61657 23.75632 1.000 73.76886 112 LYS E N 1
ATOM 8872 C CA . LYS E 1 126 ? -36.15007 71.88402 24.12639 1.000 74.72956 112 LYS E CA 1
ATOM 8873 C C . LYS E 1 126 ? -37.40316 71.70471 24.97243 1.000 70.35927 112 LYS E C 1
ATOM 8874 O O . LYS E 1 126 ? -37.77468 72.61874 25.72034 1.000 66.24275 112 LYS E O 1
ATOM 8880 N N . VAL E 1 127 ? -38.03988 70.54009 24.89425 1.000 64.34258 113 VAL E N 1
ATOM 8881 C CA . VAL E 1 127 ? -39.25567 70.26482 25.63932 1.000 59.52388 113 VAL E CA 1
ATOM 8882 C C . VAL E 1 127 ? -39.31532 68.76496 25.88009 1.000 58.66814 113 VAL E C 1
ATOM 8883 O O . VAL E 1 127 ? -38.80695 67.96761 25.08553 1.000 60.50913 113 VAL E O 1
ATOM 8887 N N . ALA E 1 128 ? -39.93568 68.37826 26.98535 1.000 56.80237 114 ALA E N 1
ATOM 8888 C CA . ALA E 1 128 ? -39.99104 66.97907 27.37028 1.000 56.16867 114 ALA E CA 1
ATOM 8889 C C . ALA E 1 128 ? -41.40579 66.58817 27.76193 1.000 59.68760 114 ALA E C 1
ATOM 8890 O O . ALA E 1 128 ? -42.19293 67.40139 28.26257 1.000 62.77655 114 ALA E O 1
ATOM 8892 N N . ILE E 1 129 ? -41.70617 65.31768 27.52823 1.000 59.51506 115 ILE E N 1
ATOM 8893 C CA . ILE E 1 129 ? -42.96768 64.69719 27.90277 1.000 58.83687 115 ILE E CA 1
ATOM 8894 C C . ILE E 1 129 ? -42.61860 63.57345 28.86688 1.000 64.02706 115 ILE E C 1
ATOM 8895 O O . ILE E 1 129 ? -41.92956 62.60721 28.50009 1.000 53.54507 115 ILE E O 1
ATOM 8900 N N . ASN E 1 130 ? -43.04370 63.72546 30.11076 1.000 57.19205 116 ASN E N 1
ATOM 8901 C CA . ASN E 1 130 ? -42.77116 62.73840 31.14418 1.000 55.49660 116 ASN E CA 1
ATOM 8902 C C . ASN E 1 130 ? -43.96051 61.79930 31.21651 1.000 52.49890 116 ASN E C 1
ATOM 8903 O O . ASN E 1 130 ? -44.96000 62.10014 31.86523 1.000 54.51013 116 ASN E O 1
ATOM 8908 N N . ALA E 1 131 ? -43.83544 60.63890 30.59394 1.000 51.98963 117 ALA E N 1
ATOM 8909 C CA . ALA E 1 131 ? -44.85041 59.59434 30.66030 1.000 57.31710 117 ALA E CA 1
ATOM 8910 C C . ALA E 1 131 ? -44.26640 58.37075 31.34289 1.000 60.86077 117 ALA E C 1
ATOM 8911 O O . ALA E 1 131 ? -44.44616 57.23332 30.90099 1.000 60.40052 117 ALA E O 1
ATOM 8913 N N . LEU E 1 132 ? -43.52950 58.60257 32.42250 1.000 60.16108 118 LEU E N 1
ATOM 8914 C CA . LEU E 1 132 ? -42.81877 57.53158 33.09434 1.000 58.22838 118 LEU E CA 1
ATOM 8915 C C . LEU E 1 132 ? -43.67567 56.97053 34.21851 1.000 59.02303 118 LEU E C 1
ATOM 8916 O O . LEU E 1 132 ? -44.21051 57.72200 35.03792 1.000 64.33785 118 LEU E O 1
ATOM 8921 N N . ASP E 1 133 ? -43.78660 55.64958 34.25256 1.000 60.00163 119 ASP E N 1
ATOM 8922 C CA . ASP E 1 133 ? -44.43049 54.95439 35.35091 1.000 72.10789 119 ASP E CA 1
ATOM 8923 C C . ASP E 1 133 ? -43.77711 55.36508 36.66666 1.000 75.38966 119 ASP E C 1
ATOM 8924 O O . ASP E 1 133 ? -42.55007 55.49036 36.75775 1.000 77.16490 119 ASP E O 1
ATOM 8929 N N . PHE E 1 134 ? -44.60324 55.56864 37.69208 1.000 70.09646 120 PHE E N 1
ATOM 8930 C CA . PHE E 1 134 ? -44.10930 55.94592 39.01379 1.000 68.94523 120 PHE E CA 1
ATOM 8931 C C . PHE E 1 134 ? -43.48669 54.79091 39.78738 1.000 85.28014 120 PHE E C 1
ATOM 8932 O O . PHE E 1 134 ? -43.15170 54.96853 40.96272 1.000 96.41756 120 PHE E O 1
ATOM 8940 N N . SER E 1 135 ? -43.31129 53.61759 39.18442 1.000 99.09634 121 SER E N 1
ATOM 8941 C CA . SER E 1 135 ? -42.63394 52.54290 39.89852 1.000 116.36771 121 SER E CA 1
ATOM 8942 C C . SER E 1 135 ? -41.12031 52.61007 39.75913 1.000 122.65433 121 SER E C 1
ATOM 8943 O O . SER E 1 135 ? -40.41073 51.99543 40.56445 1.000 127.59949 121 SER E O 1
ATOM 8946 N N . SER E 1 136 ? -40.61519 53.33754 38.76299 1.000 123.11257 122 SER E N 1
ATOM 8947 C CA . SER E 1 136 ? -39.21095 53.71862 38.72293 1.000 120.25153 122 SER E CA 1
ATOM 8948 C C . SER E 1 136 ? -38.94697 54.80925 39.76306 1.000 112.59392 122 SER E C 1
ATOM 8949 O O . SER E 1 136 ? -39.84323 55.26464 40.48026 1.000 104.11182 122 SER E O 1
ATOM 8952 N N . GLU E 1 137 ? -37.68969 55.21822 39.85694 1.000 115.86610 123 GLU E N 1
ATOM 8953 C CA . GLU E 1 137 ? -37.28839 56.25225 40.80160 1.000 119.69904 123 GLU E CA 1
ATOM 8954 C C . GLU E 1 137 ? -37.37977 57.64992 40.20469 1.000 107.34945 123 GLU E C 1
ATOM 8955 O O . GLU E 1 137 ? -37.60834 58.62508 40.93886 1.000 104.91587 123 GLU E O 1
ATOM 8961 N N . VAL E 1 138 ? -37.33769 57.75717 38.88000 1.000 92.90940 124 VAL E N 1
ATOM 8962 C CA . VAL E 1 138 ? -36.96017 59.02324 38.26967 1.000 76.21945 124 VAL E CA 1
ATOM 8963 C C . VAL E 1 138 ? -38.06532 59.91534 37.73108 1.000 76.18756 124 VAL E C 1
ATOM 8964 O O . VAL E 1 138 ? -37.71398 60.90353 37.08040 1.000 73.48158 124 VAL E O 1
ATOM 8968 N N . PRO E 1 139 ? -39.37094 59.66687 37.94359 1.000 77.02263 125 PRO E N 1
ATOM 8969 C CA . PRO E 1 139 ? -40.34563 60.62527 37.39584 1.000 64.51060 125 PRO E CA 1
ATOM 8970 C C . PRO E 1 139 ? -40.17028 62.01621 37.98936 1.000 63.04036 125 PRO E C 1
ATOM 8971 O O . PRO E 1 139 ? -40.13570 63.00544 37.24799 1.000 60.53052 125 PRO E O 1
ATOM 8975 N N . LEU E 1 140 ? -39.97413 62.11867 39.30766 1.000 63.53376 126 LEU E N 1
ATOM 8976 C CA . LEU E 1 140 ? -39.79815 63.44018 39.89547 1.000 59.03458 126 LEU E CA 1
ATOM 8977 C C . LEU E 1 140 ? -38.39820 63.99301 39.63764 1.000 60.99617 126 LEU E C 1
ATOM 8978 O O . LEU E 1 140 ? -38.25187 65.19840 39.41662 1.000 58.21705 126 LEU E O 1
ATOM 8983 N N . LEU E 1 141 ? -37.36672 63.13116 39.63695 1.000 63.31704 127 LEU E N 1
ATOM 8984 C CA . LEU E 1 141 ? -36.00112 63.57606 39.32761 1.000 66.83413 127 LEU E CA 1
ATOM 8985 C C . LEU E 1 141 ? -35.89056 64.06414 37.88819 1.000 68.97902 127 LEU E C 1
ATOM 8986 O O . LEU E 1 141 ? -35.16630 65.02568 37.59768 1.000 70.32482 127 LEU E O 1
ATOM 8991 N N . PHE E 1 142 ? -36.56664 63.37048 36.96954 1.000 67.18901 128 PHE E N 1
ATOM 8992 C CA . PHE E 1 142 ? -36.67547 63.80258 35.57891 1.000 64.40914 128 PHE E CA 1
ATOM 8993 C C . PHE E 1 142 ? -37.10859 65.26837 35.48826 1.000 65.95411 128 PHE E C 1
ATOM 8994 O O . PHE E 1 142 ? -36.53338 66.05397 34.72727 1.000 67.54533 128 PHE E O 1
ATOM 9002 N N . ASP E 1 143 ? -38.12977 65.65261 36.26110 1.000 59.82314 129 ASP E N 1
ATOM 9003 C CA . ASP E 1 143 ? -38.61407 67.03162 36.21766 1.000 62.01042 129 ASP E CA 1
ATOM 9004 C C . ASP E 1 143 ? -37.59222 68.00348 36.79005 1.000 66.02227 129 ASP E C 1
ATOM 9005 O O . ASP E 1 143 ? -37.41633 69.11484 36.26828 1.000 58.19500 129 ASP E O 1
ATOM 9010 N N . GLU E 1 144 ? -36.95469 67.61833 37.90131 1.000 70.91753 130 GLU E N 1
ATOM 9011 C CA . GLU E 1 144 ? -35.99140 68.48976 38.56149 1.000 69.86554 130 GLU E CA 1
ATOM 9012 C C . GLU E 1 144 ? -34.85494 68.84174 37.60992 1.000 69.87469 130 GLU E C 1
ATOM 9013 O O . GLU E 1 144 ? -34.41763 70.00065 37.54923 1.000 68.96656 130 GLU E O 1
ATOM 9019 N N . ILE E 1 145 ? -34.37289 67.85447 36.85073 1.000 69.29710 131 ILE E N 1
ATOM 9020 C CA . ILE E 1 145 ? -33.32730 68.12542 35.87164 1.000 70.02771 131 ILE E CA 1
ATOM 9021 C C . ILE E 1 145 ? -33.84140 69.00778 34.74324 1.000 72.09596 131 ILE E C 1
ATOM 9022 O O . ILE E 1 145 ? -33.16731 69.95997 34.32330 1.000 74.44260 131 ILE E O 1
ATOM 9027 N N . CYS E 1 146 ? -35.04619 68.72296 34.24502 1.000 64.89218 132 CYS E N 1
ATOM 9028 C CA . CYS E 1 146 ? -35.58685 69.53042 33.16009 1.000 59.87056 132 CYS E CA 1
ATOM 9029 C C . CYS E 1 146 ? -35.77084 70.97233 33.59766 1.000 60.62145 132 CYS E C 1
ATOM 9030 O O . CYS E 1 146 ? -35.44968 71.89543 32.84492 1.000 69.58912 132 CYS E O 1
ATOM 9033 N N . GLN E 1 147 ? -36.27747 71.18509 34.81445 1.000 52.69743 133 GLN E N 1
ATOM 9034 C CA . GLN E 1 147 ? -36.39448 72.54135 35.34327 1.000 59.62215 133 GLN E CA 1
ATOM 9035 C C . GLN E 1 147 ? -35.04280 73.23982 35.34853 1.000 68.12382 133 GLN E C 1
ATOM 9036 O O . GLN E 1 147 ? -34.92182 74.39519 34.92244 1.000 72.85366 133 GLN E O 1
ATOM 9042 N N . LYS E 1 148 ? -34.01419 72.54161 35.84186 1.000 69.57997 134 LYS E N 1
ATOM 9043 C CA . LYS E 1 148 ? -32.65491 73.06462 35.87560 1.000 69.04953 134 LYS E CA 1
ATOM 9044 C C . LYS E 1 148 ? -32.18269 73.51263 34.49376 1.000 66.83433 134 LYS E C 1
ATOM 9045 O O . LYS E 1 148 ? -31.41238 74.47087 34.37425 1.000 67.16614 134 LYS E O 1
ATOM 9051 N N . MET E 1 149 ? -32.65817 72.86013 33.43713 1.000 81.56629 135 MET E N 1
ATOM 9052 C CA . MET E 1 149 ? -32.19183 73.13156 32.08535 1.000 81.88879 135 MET E CA 1
ATOM 9053 C C . MET E 1 149 ? -33.14123 74.01491 31.29078 1.000 81.22884 135 MET E C 1
ATOM 9054 O O . MET E 1 149 ? -32.92294 74.20956 30.08770 1.000 79.15948 135 MET E O 1
ATOM 9059 N N . ASP E 1 150 ? -34.16106 74.58044 31.94423 1.000 74.31252 136 ASP E N 1
ATOM 9060 C CA . ASP E 1 150 ? -35.15307 75.43091 31.29051 1.000 75.00683 136 ASP E CA 1
ATOM 9061 C C . ASP E 1 150 ? -35.92726 74.66157 30.22268 1.000 75.63623 136 ASP E C 1
ATOM 9062 O O . ASP E 1 150 ? -36.21581 75.17149 29.13798 1.000 78.59119 136 ASP E O 1
ATOM 9067 N N . ILE E 1 151 ? -36.24143 73.40927 30.53021 1.000 75.65100 137 ILE E N 1
ATOM 9068 C CA . ILE E 1 151 ? -37.03884 72.53008 29.68557 1.000 67.06999 137 ILE E CA 1
ATOM 9069 C C . ILE E 1 151 ? -38.39372 72.33101 30.36145 1.000 70.79369 137 ILE E C 1
ATOM 9070 O O . ILE E 1 151 ? -38.46787 71.67480 31.41235 1.000 63.89837 137 ILE E O 1
ATOM 9075 N N . PRO E 1 152 ? -39.48083 72.87959 29.81576 1.000 73.71214 138 PRO E N 1
ATOM 9076 C CA . PRO E 1 152 ? -40.80795 72.56608 30.36016 1.000 64.59753 138 PRO E CA 1
ATOM 9077 C C . PRO E 1 152 ? -41.13900 71.10196 30.12487 1.000 56.57301 138 PRO E C 1
ATOM 9078 O O . PRO E 1 152 ? -40.73463 70.50896 29.12213 1.000 60.01132 138 PRO E O 1
ATOM 9082 N N . VAL E 1 153 ? -41.88961 70.52409 31.06248 1.000 53.83859 139 VAL E N 1
ATOM 9083 C CA . VAL E 1 153 ? -42.20851 69.09453 31.07606 1.000 54.64888 139 VAL E CA 1
ATOM 9084 C C . VAL E 1 153 ? -43.72029 68.91619 31.01401 1.000 58.08271 139 VAL E C 1
ATOM 9085 O O . VAL E 1 153 ? -44.44092 69.42150 31.88323 1.000 62.08422 139 VAL E O 1
ATOM 9089 N N . LEU E 1 154 ? -44.19937 68.17686 30.01462 1.000 56.73936 140 LEU E N 1
ATOM 9090 C CA . LEU E 1 154 ? -45.61611 67.81654 29.93956 1.000 57.10076 140 LEU E CA 1
ATOM 9091 C C . LEU E 1 154 ? -45.84974 66.50365 30.67472 1.000 54.59149 140 LEU E C 1
ATOM 9092 O O . LEU E 1 154 ? -45.10528 65.53375 30.47683 1.000 54.48010 140 LEU E O 1
ATOM 9097 N N . HIS E 1 155 ? -46.87515 66.48269 31.52792 1.000 46.95591 141 HIS E N 1
ATOM 9098 C CA . HIS E 1 155 ? -47.31309 65.26324 32.19822 1.000 51.51975 141 HIS E CA 1
ATOM 9099 C C . HIS E 1 155 ? -48.69358 64.85829 31.67863 1.000 59.24644 141 HIS E C 1
ATOM 9100 O O . HIS E 1 155 ? -49.71628 65.40380 32.13161 1.000 56.69145 141 HIS E O 1
ATOM 9107 N N . PRO E 1 156 ? -48.78492 63.91577 30.73974 1.000 55.49014 142 PRO E N 1
ATOM 9108 C CA . PRO E 1 156 ? -50.10081 63.46087 30.27252 1.000 50.00640 142 PRO E CA 1
ATOM 9109 C C . PRO E 1 156 ? -50.62261 62.29572 31.09947 1.000 52.03558 142 PRO E C 1
ATOM 9110 O O . PRO E 1 156 ? -49.87777 61.40170 31.51008 1.000 47.85628 142 PRO E O 1
ATOM 9114 N N . TYR E 1 157 ? -51.93022 62.31535 31.35486 1.000 47.84004 143 TYR E N 1
ATOM 9115 C CA . TYR E 1 157 ? -52.59337 61.25934 32.10582 1.000 46.15726 143 TYR E CA 1
ATOM 9116 C C . TYR E 1 157 ? -53.86493 60.81287 31.38992 1.000 55.56226 143 TYR E C 1
ATOM 9117 O O . TYR E 1 157 ? -54.58250 61.62813 30.79922 1.000 50.79663 143 TYR E O 1
ATOM 9126 N N . ASN E 1 158 ? -54.15146 59.51380 31.49325 1.000 54.90683 144 ASN E N 1
ATOM 9127 C CA . ASN E 1 158 ? -55.30963 58.86576 30.88242 1.000 44.85223 144 ASN E CA 1
ATOM 9128 C C . ASN E 1 158 ? -56.35992 58.65026 31.97110 1.000 47.77961 144 ASN E C 1
ATOM 9129 O O . ASN E 1 158 ? -56.27701 57.70298 32.75446 1.000 45.51668 144 ASN E O 1
ATOM 9134 N N . LEU E 1 159 ? -57.36992 59.51383 32.01118 1.000 55.55471 145 LEU E N 1
ATOM 9135 C CA . LEU E 1 159 ? -58.45151 59.38348 32.98140 1.000 55.29316 145 LEU E CA 1
ATOM 9136 C C . LEU E 1 159 ? -59.65513 58.63737 32.39822 1.000 55.60855 145 LEU E C 1
ATOM 9137 O O . LEU E 1 159 ? -60.80242 58.91578 32.76315 1.000 52.55888 145 LEU E O 1
ATOM 9142 N N . GLY E 1 160 ? -59.41436 57.66333 31.52789 1.000 56.09182 146 GLY E N 1
ATOM 9143 C CA . GLY E 1 160 ? -60.49861 56.90369 30.92636 1.000 59.58213 146 GLY E CA 1
ATOM 9144 C C . GLY E 1 160 ? -61.30476 57.71412 29.92929 1.000 56.49729 146 GLY E C 1
ATOM 9145 O O . GLY E 1 160 ? -60.99824 57.73577 28.73336 1.000 55.96902 146 GLY E O 1
ATOM 9146 N N . TRP E 1 161 ? -62.33922 58.39183 30.41720 1.000 51.34718 147 TRP E N 1
ATOM 9147 C CA . TRP E 1 161 ? -63.11726 59.27822 29.57346 1.000 47.19240 147 TRP E CA 1
ATOM 9148 C C . TRP E 1 161 ? -62.41498 60.59474 29.33392 1.000 52.95197 147 TRP E C 1
ATOM 9149 O O . TRP E 1 161 ? -62.75736 61.29465 28.38024 1.000 52.82830 147 TRP E O 1
ATOM 9160 N N . GLY E 1 162 ? -61.43698 60.94168 30.17049 1.000 57.67235 148 GLY E N 1
ATOM 9161 C CA . GLY E 1 162 ? -60.80730 62.23528 30.06591 1.000 50.03309 148 GLY E CA 1
ATOM 9162 C C . GLY E 1 162 ? -59.32953 62.15960 29.77094 1.000 49.13153 148 GLY E C 1
ATOM 9163 O O . GLY E 1 162 ? -58.67984 61.15137 30.05761 1.000 52.71121 148 GLY E O 1
ATOM 9164 N N . GLY E 1 163 ? -58.80454 63.21753 29.16578 1.000 47.60076 149 GLY E N 1
ATOM 9165 C CA . GLY E 1 163 ? -57.37062 63.43373 29.04157 1.000 47.31652 149 GLY E CA 1
ATOM 9166 C C . GLY E 1 163 ? -56.95973 64.59975 29.92383 1.000 51.83676 149 GLY E C 1
ATOM 9167 O O . GLY E 1 163 ? -57.64127 65.63288 29.96315 1.000 49.49080 149 GLY E O 1
ATOM 9168 N N . LEU E 1 164 ? -55.85321 64.42029 30.64354 1.000 52.19835 150 LEU E N 1
ATOM 9169 C CA . LEU E 1 164 ? -55.33103 65.42535 31.56178 1.000 46.23006 150 LEU E CA 1
ATOM 9170 C C . LEU E 1 164 ? -53.86926 65.70099 31.23736 1.000 47.75263 150 LEU E C 1
ATOM 9171 O O . LEU E 1 164 ? -53.06391 64.76669 31.14783 1.000 45.48439 150 LEU E O 1
ATOM 9176 N N . VAL E 1 165 ? -53.52548 66.97934 31.06176 1.000 43.54935 151 VAL E N 1
ATOM 9177 C CA . VAL E 1 165 ? -52.13032 67.37828 30.93510 1.000 50.98534 151 VAL E CA 1
ATOM 9178 C C . VAL E 1 165 ? -51.86241 68.52177 31.89708 1.000 52.81290 151 VAL E C 1
ATOM 9179 O O . VAL E 1 165 ? -52.66667 69.45412 32.01706 1.000 49.27463 151 VAL E O 1
ATOM 9183 N N . THR E 1 166 ? -50.73727 68.42066 32.60594 1.000 52.95010 152 THR E N 1
ATOM 9184 C CA . THR E 1 166 ? -50.17401 69.51840 33.36837 1.000 51.62431 152 THR E CA 1
ATOM 9185 C C . THR E 1 166 ? -48.72685 69.68830 32.93315 1.000 50.35217 152 THR E C 1
ATOM 9186 O O . THR E 1 166 ? -48.03093 68.70704 32.63697 1.000 46.68343 152 THR E O 1
ATOM 9190 N N . ILE E 1 167 ? -48.29985 70.94301 32.86415 1.000 51.50497 153 ILE E N 1
ATOM 9191 C CA . ILE E 1 167 ? -46.97397 71.32759 32.39570 1.000 56.31334 153 ILE E CA 1
ATOM 9192 C C . ILE E 1 167 ? -46.20113 71.86045 33.58871 1.000 52.73346 153 ILE E C 1
ATOM 9193 O O . ILE E 1 167 ? -46.61306 72.85345 34.19717 1.000 52.20694 153 ILE E O 1
ATOM 9198 N N . ILE E 1 168 ? -45.08584 71.20878 33.91659 1.000 55.81063 154 ILE E N 1
ATOM 9199 C CA . ILE E 1 168 ? -44.15062 71.69468 34.93275 1.000 52.63662 154 ILE E CA 1
ATOM 9200 C C . ILE E 1 168 ? -43.22219 72.70135 34.25839 1.000 51.33673 154 ILE E C 1
ATOM 9201 O O . ILE E 1 168 ? -42.45394 72.34268 33.36182 1.000 55.11931 154 ILE E O 1
ATOM 9206 N N . SER E 1 169 ? -43.31647 73.97519 34.66177 1.000 52.41649 155 SER E N 1
ATOM 9207 C CA . SER E 1 169 ? -42.43527 74.91809 33.98987 1.000 57.49886 155 SER E CA 1
ATOM 9208 C C . SER E 1 169 ? -41.14422 75.15023 34.78555 1.000 67.32947 155 SER E C 1
ATOM 9209 O O . SER E 1 169 ? -41.12692 75.00985 36.01557 1.000 56.84100 155 SER E O 1
ATOM 9212 N N . PRO E 1 170 ? -40.05438 75.51022 34.09048 1.000 66.54138 156 PRO E N 1
ATOM 9213 C CA . PRO E 1 170 ? -38.74149 75.61219 34.76178 1.000 66.71266 156 PRO E CA 1
ATOM 9214 C C . PRO E 1 170 ? -38.73661 76.46666 36.01794 1.000 68.57784 156 PRO E C 1
ATOM 9215 O O . PRO E 1 170 ? -38.10429 76.09541 37.01550 1.000 68.38428 156 PRO E O 1
ATOM 9219 N N . LYS E 1 171 ? -39.42685 77.59972 36.00364 1.000 69.35134 157 LYS E N 1
ATOM 9220 C CA . LYS E 1 171 ? -39.41233 78.51843 37.12933 1.000 69.78204 157 LYS E CA 1
ATOM 9221 C C . LYS E 1 171 ? -40.63358 78.37554 38.03617 1.000 66.73358 157 LYS E C 1
ATOM 9222 O O . LYS E 1 171 ? -40.80620 79.19342 38.94316 1.000 71.57316 157 LYS E O 1
ATOM 9228 N N . GLY E 1 172 ? -41.47152 77.35327 37.83152 1.000 64.52571 158 GLY E N 1
ATOM 9229 C CA . GLY E 1 172 ? -42.70181 77.19115 38.57097 1.000 57.25952 158 GLY E CA 1
ATOM 9230 C C . GLY E 1 172 ? -42.68125 75.99321 39.50360 1.000 57.53226 158 GLY E C 1
ATOM 9231 O O . GLY E 1 172 ? -41.67538 75.29888 39.64409 1.000 61.65819 158 GLY E O 1
ATOM 9232 N N . LEU E 1 173 ? -43.83233 75.74086 40.13243 1.000 53.67126 159 LEU E N 1
ATOM 9233 C CA . LEU E 1 173 ? -43.93959 74.60957 41.05149 1.000 52.17044 159 LEU E CA 1
ATOM 9234 C C . LEU E 1 173 ? -43.77942 73.27044 40.34044 1.000 55.08179 159 LEU E C 1
ATOM 9235 O O . LEU E 1 173 ? -44.15771 73.10312 39.17537 1.000 61.93165 159 LEU E O 1
ATOM 9240 N N . SER E 1 174 ? -43.21686 72.30995 41.07293 1.000 52.71546 160 SER E N 1
ATOM 9241 C CA . SER E 1 174 ? -43.12176 70.91402 40.67163 1.000 52.14473 160 SER E CA 1
ATOM 9242 C C . SER E 1 174 ? -44.20323 70.07020 41.35584 1.000 55.20516 160 SER E C 1
ATOM 9243 O O . SER E 1 174 ? -44.87986 70.50430 42.29492 1.000 53.24479 160 SER E O 1
ATOM 9246 N N . LEU E 1 175 ? -44.33910 68.82877 40.87873 1.000 54.51830 161 LEU E N 1
ATOM 9247 C CA . LEU E 1 175 ? -45.31759 67.90425 41.43757 1.000 49.76875 161 LEU E CA 1
ATOM 9248 C C . LEU E 1 175 ? -45.06039 67.63074 42.91837 1.000 55.38678 161 LEU E C 1
ATOM 9249 O O . LEU E 1 175 ? -45.98441 67.24350 43.64012 1.000 59.52187 161 LEU E O 1
ATOM 9254 N N . ASN E 1 176 ? -43.82863 67.84645 43.38380 1.000 55.47622 162 ASN E N 1
ATOM 9255 C CA . ASN E 1 176 ? -43.48793 67.66725 44.79323 1.000 63.93334 162 ASN E CA 1
ATOM 9256 C C . ASN E 1 176 ? -44.43211 68.41411 45.72357 1.000 60.44704 162 ASN E C 1
ATOM 9257 O O . ASN E 1 176 ? -44.61489 68.00102 46.87597 1.000 60.77494 162 ASN E O 1
ATOM 9262 N N . SER E 1 177 ? -44.97124 69.55256 45.26899 1.000 54.15082 163 SER E N 1
ATOM 9263 C CA . SER E 1 177 ? -45.84288 70.37602 46.10324 1.000 55.07319 163 SER E CA 1
ATOM 9264 C C . SER E 1 177 ? -47.04633 69.60280 46.60746 1.000 56.03931 163 SER E C 1
ATOM 9265 O O . SER E 1 177 ? -47.66517 70.00406 47.59494 1.000 65.70610 163 SER E O 1
ATOM 9268 N N . ILE E 1 178 ? -47.45044 68.55825 45.89369 1.000 47.34637 164 ILE E N 1
ATOM 9269 C CA . ILE E 1 178 ? -48.61509 67.76948 46.25368 1.000 48.71739 164 ILE E CA 1
ATOM 9270 C C . ILE E 1 178 ? -48.22926 66.39994 46.78585 1.000 55.70405 164 ILE E C 1
ATOM 9271 O O . ILE E 1 178 ? -49.09359 65.52922 46.94114 1.000 58.70074 164 ILE E O 1
ATOM 9276 N N . ALA E 1 179 ? -46.94234 66.16868 47.01214 1.000 61.96713 165 ALA E N 1
ATOM 9277 C CA . ALA E 1 179 ? -46.48824 64.92172 47.61225 1.000 60.84858 165 ALA E CA 1
ATOM 9278 C C . ALA E 1 179 ? -46.78894 64.91517 49.10521 1.000 62.24099 165 ALA E C 1
ATOM 9279 O O . ALA E 1 179 ? -46.67860 65.94082 49.77992 1.000 72.27705 165 ALA E O 1
ATOM 9281 N N . LYS E 1 180 ? -47.18534 63.75692 49.61769 1.000 56.90271 166 LYS E N 1
ATOM 9282 C CA . LYS E 1 180 ? -47.48089 63.58552 51.03439 1.000 66.40912 166 LYS E CA 1
ATOM 9283 C C . LYS E 1 180 ? -46.28775 62.99300 51.78469 1.000 72.41469 166 LYS E C 1
ATOM 9284 O O . LYS E 1 180 ? -45.59177 62.10260 51.28095 1.000 60.72983 166 LYS E O 1
ATOM 9290 N N . LYS E 1 181 ? -46.02813 63.53402 52.97394 1.000 79.93537 167 LYS E N 1
ATOM 9291 C CA . LYS E 1 181 ? -44.89254 63.09059 53.77169 1.000 84.24235 167 LYS E CA 1
ATOM 9292 C C . LYS E 1 181 ? -45.02381 61.61267 54.09786 1.000 77.52128 167 LYS E C 1
ATOM 9293 O O . LYS E 1 181 ? -46.09658 61.14288 54.48824 1.000 71.78118 167 LYS E O 1
ATOM 9299 N N . GLY E 1 182 ? -43.93048 60.87514 53.92949 1.000 79.11576 168 GLY E N 1
ATOM 9300 C CA . GLY E 1 182 ? -43.91406 59.49386 54.33239 1.000 80.79533 168 GLY E CA 1
ATOM 9301 C C . GLY E 1 182 ? -44.57974 58.51713 53.39767 1.000 71.33408 168 GLY E C 1
ATOM 9302 O O . GLY E 1 182 ? -44.49546 57.31063 53.63199 1.000 80.31551 168 GLY E O 1
ATOM 9303 N N . GLU E 1 183 ? -45.29924 58.96079 52.38865 1.000 73.47946 169 GLU E N 1
ATOM 9304 C CA . GLU E 1 183 ? -45.90986 57.96580 51.53043 1.000 74.01786 169 GLU E CA 1
ATOM 9305 C C . GLU E 1 183 ? -45.51492 58.19296 50.08077 1.000 68.17293 169 GLU E C 1
ATOM 9306 O O . GLU E 1 183 ? -45.06333 59.27719 49.69857 1.000 61.18054 169 GLU E O 1
ATOM 9312 N N . LYS E 1 184 ? -45.59360 57.11140 49.30410 1.000 75.34838 170 LYS E N 1
ATOM 9313 C CA . LYS E 1 184 ? -45.12221 57.14810 47.92875 1.000 78.34159 170 LYS E CA 1
ATOM 9314 C C . LYS E 1 184 ? -46.07462 57.93510 47.03438 1.000 72.12108 170 LYS E C 1
ATOM 9315 O O . LYS E 1 184 ? -47.26678 58.09601 47.30853 1.000 68.49684 170 LYS E O 1
ATOM 9321 N N . PHE E 1 185 ? -45.51467 58.44006 45.95027 1.000 68.59159 171 PHE E N 1
ATOM 9322 C CA . PHE E 1 185 ? -46.18906 59.37979 45.08167 1.000 62.37636 171 PHE E CA 1
ATOM 9323 C C . PHE E 1 185 ? -46.38810 58.69292 43.73471 1.000 64.45799 171 PHE E C 1
ATOM 9324 O O . PHE E 1 185 ? -45.44418 58.11473 43.18587 1.000 64.39424 171 PHE E O 1
ATOM 9332 N N . ASN E 1 186 ? -47.62552 58.68032 43.24707 1.000 60.21067 172 ASN E N 1
ATOM 9333 C CA . ASN E 1 186 ? -47.92498 58.09900 41.94071 1.000 64.75520 172 ASN E CA 1
ATOM 9334 C C . ASN E 1 186 ? -48.97471 58.96040 41.24581 1.000 65.60793 172 ASN E C 1
ATOM 9335 O O . ASN E 1 186 ? -49.24602 60.09553 41.64755 1.000 64.86222 172 ASN E O 1
ATOM 9340 N N . GLU E 1 187 ? -49.55303 58.41961 40.17263 1.000 72.24534 173 GLU E N 1
ATOM 9341 C CA . GLU E 1 187 ? -50.50020 59.19752 39.38654 1.000 67.08757 173 GLU E CA 1
ATOM 9342 C C . GLU E 1 187 ? -51.77682 59.46193 40.17486 1.000 64.17513 173 GLU E C 1
ATOM 9343 O O . GLU E 1 187 ? -52.43411 60.49002 39.97368 1.000 59.98071 173 GLU E O 1
ATOM 9349 N N . LEU E 1 188 ? -52.09776 58.58530 41.12320 1.000 62.81030 174 LEU E N 1
ATOM 9350 C CA . LEU E 1 188 ? -53.29947 58.75908 41.92515 1.000 64.36562 174 LEU E CA 1
ATOM 9351 C C . LEU E 1 188 ? -53.25024 60.05239 42.72596 1.000 68.19446 174 LEU E C 1
ATOM 9352 O O . LEU E 1 188 ? -54.29125 60.68219 42.95899 1.000 67.73657 174 LEU E O 1
ATOM 9357 N N . ASN E 1 189 ? -52.04703 60.47002 43.13601 1.000 67.26980 175 ASN E N 1
ATOM 9358 C CA . ASN E 1 189 ? -51.87577 61.75420 43.80676 1.000 57.57114 175 ASN E CA 1
ATOM 9359 C C . ASN E 1 189 ? -52.21900 62.91387 42.88387 1.000 54.84030 175 ASN E C 1
ATOM 9360 O O . ASN E 1 189 ? -52.78943 63.91934 43.32626 1.000 51.26089 175 ASN E O 1
ATOM 9365 N N . VAL E 1 190 ? -51.82092 62.81973 41.61166 1.000 57.75505 176 VAL E N 1
ATOM 9366 C CA . VAL E 1 190 ? -52.12456 63.87953 40.65507 1.000 58.98723 176 VAL E CA 1
ATOM 9367 C C . VAL E 1 190 ? -53.62834 63.96200 40.42776 1.000 57.98469 176 VAL E C 1
ATOM 9368 O O . VAL E 1 190 ? -54.24063 65.02690 40.56584 1.000 54.08333 176 VAL E O 1
ATOM 9372 N N . VAL E 1 191 ? -54.25492 62.81541 40.17151 1.000 56.41996 177 VAL E N 1
ATOM 9373 C CA . VAL E 1 191 ? -55.66245 62.79396 39.78985 1.000 55.77808 177 VAL E CA 1
ATOM 9374 C C . VAL E 1 191 ? -56.54346 63.20826 40.96198 1.000 52.08152 177 VAL E C 1
ATOM 9375 O O . VAL E 1 191 ? -57.55782 63.89707 40.78122 1.000 53.18897 177 VAL E O 1
ATOM 9379 N N . GLU E 1 192 ? -56.17144 62.80685 42.17938 1.000 49.57798 178 GLU E N 1
ATOM 9380 C CA . GLU E 1 192 ? -56.91886 63.25173 43.35007 1.000 48.92841 178 GLU E CA 1
ATOM 9381 C C . GLU E 1 192 ? -56.79992 64.75503 43.53335 1.000 48.71307 178 GLU E C 1
ATOM 9382 O O . GLU E 1 192 ? -57.75353 65.39748 43.98286 1.000 55.01487 178 GLU E O 1
ATOM 9388 N N . TYR E 1 193 ? -55.64153 65.33348 43.18056 1.000 42.55846 179 TYR E N 1
ATOM 9389 C CA . TYR E 1 193 ? -55.48088 66.78316 43.22286 1.000 41.93556 179 TYR E CA 1
ATOM 9390 C C . TYR E 1 193 ? -56.40978 67.47391 42.22159 1.000 46.26872 179 TYR E C 1
ATOM 9391 O O . TYR E 1 193 ? -57.09277 68.44903 42.55800 1.000 46.92000 179 TYR E O 1
ATOM 9400 N N . VAL E 1 194 ? -56.46073 66.95999 40.99119 1.000 46.45871 180 VAL E N 1
ATOM 9401 C CA . VAL E 1 194 ? -57.31563 67.52605 39.95660 1.000 47.13883 180 VAL E CA 1
ATOM 9402 C C . VAL E 1 194 ? -58.78097 67.43151 40.37304 1.000 50.99591 180 VAL E C 1
ATOM 9403 O O . VAL E 1 194 ? -59.55673 68.39071 40.23995 1.000 48.44595 180 VAL E O 1
ATOM 9407 N N . SER E 1 195 ? -59.17621 66.27136 40.88700 1.000 48.35686 181 SER E N 1
ATOM 9408 C CA . SER E 1 195 ? -60.53360 66.08662 41.37132 1.000 43.72819 181 SER E CA 1
ATOM 9409 C C . SER E 1 195 ? -60.86958 67.11939 42.45312 1.000 51.14239 181 SER E C 1
ATOM 9410 O O . SER E 1 195 ? -61.94505 67.72890 42.43806 1.000 55.69846 181 SER E O 1
ATOM 9413 N N . SER E 1 196 ? -59.95624 67.33659 43.40175 1.000 45.36087 182 SER E N 1
ATOM 9414 C CA . SER E 1 196 ? -60.18953 68.35369 44.42732 1.000 46.66243 182 SER E CA 1
ATOM 9415 C C . SER E 1 196 ? -60.21483 69.76959 43.86196 1.000 47.10948 182 SER E C 1
ATOM 9416 O O . SER E 1 196 ? -61.00576 70.60386 44.31998 1.000 50.99763 182 SER E O 1
ATOM 9419 N N . TYR E 1 197 ? -59.31356 70.09360 42.92927 1.000 46.37401 183 TYR E N 1
ATOM 9420 C CA . TYR E 1 197 ? -59.30442 71.44934 42.37975 1.000 54.39110 183 TYR E CA 1
ATOM 9421 C C . TYR E 1 197 ? -60.61797 71.73497 41.64247 1.000 52.18880 183 TYR E C 1
ATOM 9422 O O . TYR E 1 197 ? -61.24732 72.77716 41.85297 1.000 55.12414 183 TYR E O 1
ATOM 9431 N N . MET E 1 198 ? -61.07294 70.78599 40.81255 1.000 45.97237 184 MET E N 1
ATOM 9432 C CA . MET E 1 198 ? -62.32776 70.95732 40.07678 1.000 52.52543 184 MET E CA 1
ATOM 9433 C C . MET E 1 198 ? -63.51526 71.16223 41.02315 1.000 51.94533 184 MET E C 1
ATOM 9434 O O . MET E 1 198 ? -64.34602 72.05620 40.81280 1.000 53.71576 184 MET E O 1
ATOM 9439 N N . ARG E 1 199 ? -63.60714 70.35367 42.08106 1.000 43.21228 185 ARG E N 1
ATOM 9440 C CA . ARG E 1 199 ? -64.69736 70.54469 43.03328 1.000 45.28298 185 ARG E CA 1
ATOM 9441 C C . ARG E 1 199 ? -64.56998 71.88795 43.75333 1.000 51.31622 185 ARG E C 1
ATOM 9442 O O . ARG E 1 199 ? -65.56881 72.59655 43.92594 1.000 53.81201 185 ARG E O 1
ATOM 9450 N N . PHE E 1 200 ? -63.34296 72.28310 44.12692 1.000 59.05058 186 PHE E N 1
ATOM 9451 C CA . PHE E 1 200 ? -63.12202 73.58181 44.77223 1.000 54.77255 186 PHE E CA 1
ATOM 9452 C C . PHE E 1 200 ? -63.69960 74.72136 43.93853 1.000 50.66686 186 PHE E C 1
ATOM 9453 O O . PHE E 1 200 ? -64.18906 75.72063 44.47837 1.000 53.97872 186 PHE E O 1
ATOM 9461 N N . TRP E 1 201 ? -63.61591 74.59721 42.61956 1.000 49.43528 187 TRP E N 1
ATOM 9462 C CA . TRP E 1 201 ? -64.03915 75.61469 41.67185 1.000 48.57267 187 TRP E CA 1
ATOM 9463 C C . TRP E 1 201 ? -65.49404 75.47427 41.22954 1.000 49.67093 187 TRP E C 1
ATOM 9464 O O . TRP E 1 201 ? -65.89417 76.12253 40.26461 1.000 55.12244 187 TRP E O 1
ATOM 9475 N N . GLY E 1 202 ? -66.29051 74.68016 41.93797 1.000 47.95138 188 GLY E N 1
ATOM 9476 C CA . GLY E 1 202 ? -67.71053 74.54461 41.70761 1.000 49.75083 188 GLY E CA 1
ATOM 9477 C C . GLY E 1 202 ? -68.08944 73.67455 40.53454 1.000 50.76790 188 GLY E C 1
ATO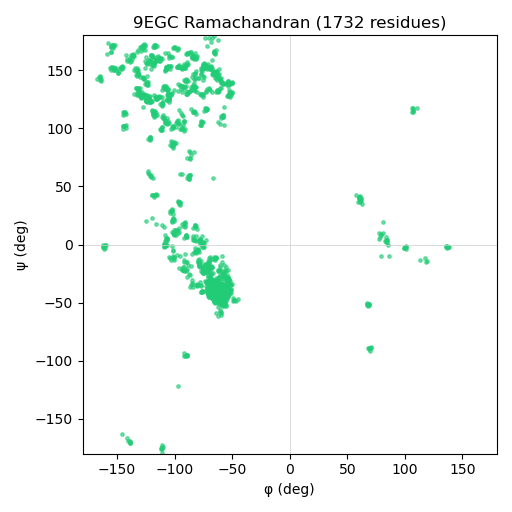M 9478 O O . GLY E 1 202 ? -69.27351 73.54744 40.23304 1.000 61.00447 188 GLY E O 1
ATOM 9479 N N . LYS E 1 203 ? -67.12628 73.03898 39.88991 1.000 56.13179 189 LYS E N 1
ATOM 9480 C CA . LYS E 1 203 ? -67.37087 72.14128 38.76674 1.000 51.35219 189 LYS E CA 1
ATOM 9481 C C . LYS E 1 203 ? -66.78433 70.74755 39.04033 1.000 50.83546 189 LYS E C 1
ATOM 9482 O O . LYS E 1 203 ? -65.91418 70.25739 38.30585 1.000 40.53806 189 LYS E O 1
ATOM 9488 N N . PRO E 1 204 ? -67.26708 70.07622 40.09405 1.000 48.48200 190 PRO E N 1
ATOM 9489 C CA . PRO E 1 204 ? -66.74764 68.74547 40.44622 1.000 47.85845 190 PRO E CA 1
ATOM 9490 C C . PRO E 1 204 ? -66.93142 67.75260 39.31179 1.000 53.26606 190 PRO E C 1
ATOM 9491 O O . PRO E 1 204 ? -67.96500 67.73036 38.65080 1.000 55.95086 190 PRO E O 1
ATOM 9495 N N . GLN E 1 205 ? -65.92142 66.91391 39.10490 1.000 60.73987 191 GLN E N 1
ATOM 9496 C CA . GLN E 1 205 ? -65.96727 65.84633 38.10819 1.000 54.62350 191 GLN E CA 1
ATOM 9497 C C . GLN E 1 205 ? -66.32626 64.56022 38.84914 1.000 53.71473 191 GLN E C 1
ATOM 9498 O O . GLN E 1 205 ? -65.46277 63.80426 39.29633 1.000 56.82419 191 GLN E O 1
ATOM 9504 N N . GLU E 1 206 ? -67.63174 64.33334 38.99039 1.000 59.24232 192 GLU E N 1
ATOM 9505 C CA . GLU E 1 206 ? -68.14298 63.22947 39.79487 1.000 63.19363 192 GLU E CA 1
ATOM 9506 C C . GLU E 1 206 ? -67.84310 61.87092 39.17058 1.000 57.29566 192 GLU E C 1
ATOM 9507 O O . GLU E 1 206 ? -67.63206 60.89479 39.89973 1.000 57.77499 192 GLU E O 1
ATOM 9513 N N . TRP E 1 207 ? -67.81638 61.78334 37.83602 1.000 46.59733 193 TRP E N 1
ATOM 9514 C CA . TRP E 1 207 ? -67.37796 60.54831 37.19210 1.000 47.99144 193 TRP E CA 1
ATOM 9515 C C . TRP E 1 207 ? -65.94800 60.18842 37.60610 1.000 55.71749 193 TRP E C 1
ATOM 9516 O O . TRP E 1 207 ? -65.63438 59.01162 37.83819 1.000 55.24432 193 TRP E O 1
ATOM 9527 N N . LEU E 1 208 ? -65.06767 61.19857 37.68997 1.000 55.33196 194 LEU E N 1
ATOM 9528 C CA . LEU E 1 208 ? -63.68320 60.99098 38.09680 1.000 49.70022 194 LEU E CA 1
ATOM 9529 C C . LEU E 1 208 ? -63.60410 60.58727 39.56170 1.000 53.45651 194 LEU E C 1
ATOM 9530 O O . LEU E 1 208 ? -62.81878 59.70595 39.92782 1.000 50.79779 194 LEU E O 1
ATOM 9535 N N . GLU E 1 209 ? -64.40520 61.22424 40.41680 1.000 54.40359 195 GLU E N 1
ATOM 9536 C CA . GLU E 1 209 ? -64.43082 60.81895 41.81568 1.000 57.90513 195 GLU E CA 1
ATOM 9537 C C . GLU E 1 209 ? -64.90579 59.38017 41.96073 1.000 63.41869 195 GLU E C 1
ATOM 9538 O O . GLU E 1 209 ? -64.39808 58.63223 42.80227 1.000 65.34823 195 GLU E O 1
ATOM 9544 N N . ASP E 1 210 ? -65.84747 58.95976 41.11814 1.000 70.42437 196 ASP E N 1
ATOM 9545 C CA . ASP E 1 210 ? -66.36327 57.60145 41.21028 1.000 74.92901 196 ASP E CA 1
ATOM 9546 C C . ASP E 1 210 ? -65.29795 56.57215 40.84989 1.000 67.77696 196 ASP E C 1
ATOM 9547 O O . ASP E 1 210 ? -65.11019 55.57910 41.56524 1.000 66.07220 196 ASP E O 1
ATOM 9552 N N . ILE E 1 211 ? -64.58712 56.78754 39.74148 1.000 59.01439 197 ILE E N 1
ATOM 9553 C CA . ILE E 1 211 ? -63.63165 55.77529 39.31989 1.000 55.83111 197 ILE E CA 1
ATOM 9554 C C . ILE E 1 211 ? -62.44492 55.72483 40.28568 1.000 58.50300 197 ILE E C 1
ATOM 9555 O O . ILE E 1 211 ? -61.90857 54.64286 40.55633 1.000 67.39571 197 ILE E O 1
ATOM 9560 N N . ILE E 1 212 ? -62.04813 56.86494 40.86413 1.000 49.60092 198 ILE E N 1
ATOM 9561 C CA . ILE E 1 212 ? -61.01559 56.84293 41.89784 1.000 58.12135 198 ILE E CA 1
ATOM 9562 C C . ILE E 1 212 ? -61.46768 55.99305 43.08009 1.000 64.25923 198 ILE E C 1
ATOM 9563 O O . ILE E 1 212 ? -60.72402 55.13946 43.57996 1.000 65.65064 198 ILE E O 1
ATOM 9568 N N . TYR E 1 213 ? -62.70282 56.20970 43.53212 1.000 65.64820 199 TYR E N 1
ATOM 9569 C CA . TYR E 1 213 ? -63.25105 55.44539 44.64719 1.000 65.79119 199 TYR E CA 1
ATOM 9570 C C . TYR E 1 213 ? -63.28646 53.95175 44.32903 1.000 71.60348 199 TYR E C 1
ATOM 9571 O O . TYR E 1 213 ? -62.83216 53.12657 45.13115 1.000 75.96764 199 TYR E O 1
ATOM 9580 N N . LYS E 1 214 ? -63.81620 53.58341 43.15438 1.000 67.68143 200 LYS E N 1
ATOM 9581 C CA . LYS E 1 214 ? -63.83917 52.17348 42.78027 1.000 71.61134 200 LYS E CA 1
ATOM 9582 C C . LYS E 1 214 ? -62.43098 51.60309 42.74166 1.000 69.98553 200 LYS E C 1
ATOM 9583 O O . LYS E 1 214 ? -62.19816 50.47335 43.18328 1.000 71.47285 200 LYS E O 1
ATOM 9589 N N . PHE E 1 215 ? -61.47913 52.36849 42.21168 1.000 69.58514 201 PHE E N 1
ATOM 9590 C CA . PHE E 1 215 ? -60.12280 51.85179 42.07430 1.000 76.75433 201 PHE E CA 1
ATOM 9591 C C . PHE E 1 215 ? -59.48240 51.59274 43.43120 1.000 82.15685 201 PHE E C 1
ATOM 9592 O O . PHE E 1 215 ? -58.83731 50.55804 43.62660 1.000 90.74075 201 PHE E O 1
ATOM 9600 N N . LYS E 1 216 ? -59.64519 52.51479 44.38046 1.000 80.42535 202 LYS E N 1
ATOM 9601 C CA . LYS E 1 216 ? -59.04632 52.31482 45.69588 1.000 80.87122 202 LYS E CA 1
ATOM 9602 C C . LYS E 1 216 ? -59.67934 51.13674 46.41994 1.000 85.11422 202 LYS E C 1
ATOM 9603 O O . LYS E 1 216 ? -58.97420 50.31176 47.01396 1.000 93.32137 202 LYS E O 1
ATOM 9609 N N . ASN E 1 217 ? -61.00426 51.02969 46.36538 1.000 77.43067 203 ASN E N 1
ATOM 9610 C CA . ASN E 1 217 ? -61.71540 49.97378 47.06946 1.000 81.56689 203 ASN E CA 1
ATOM 9611 C C . ASN E 1 217 ? -61.70616 48.64504 46.31888 1.000 80.34010 203 ASN E C 1
ATOM 9612 O O . ASN E 1 217 ? -62.47419 47.74139 46.66360 1.000 82.89179 203 ASN E O 1
ATOM 9617 N N . GLU E 1 218 ? -60.82974 48.50146 45.33096 1.000 80.47339 204 GLU E N 1
ATOM 9618 C CA . GLU E 1 218 ? -60.62163 47.21644 44.68286 1.000 82.14992 204 GLU E CA 1
ATOM 9619 C C . GLU E 1 218 ? -59.92688 46.25132 45.63171 1.000 96.95959 204 GLU E C 1
ATOM 9620 O O . GLU E 1 218 ? -58.96064 46.60666 46.31737 1.000 96.56317 204 GLU E O 1
ATOM 9626 N N . ARG E 1 219 ? -60.45072 45.02454 45.66461 1.000 106.95374 205 ARG E N 1
ATOM 9627 C CA . ARG E 1 219 ? -59.91292 43.96017 46.50353 1.000 117.15830 205 ARG E CA 1
ATOM 9628 C C . ARG E 1 219 ? -58.45621 43.67853 46.14769 1.000 116.34813 205 ARG E C 1
ATOM 9629 O O . ARG E 1 219 ? -57.55489 43.80328 46.98608 1.000 116.51093 205 ARG E O 1
ATOM 9637 N N . GLU E 1 220 ? -58.21469 43.32166 44.88794 1.000 117.98278 206 GLU E N 1
ATOM 9638 C CA . GLU E 1 220 ? -56.88939 43.02492 44.36496 1.000 116.28646 206 GLU E CA 1
ATOM 9639 C C . GLU E 1 220 ? -56.08135 44.29784 44.13852 1.000 118.77812 206 GLU E C 1
ATOM 9640 O O . GLU E 1 220 ? -56.62920 45.38399 43.92719 1.000 120.88247 206 GLU E O 1
ATOM 9646 N N . LYS E 1 221 ? -54.76116 44.15409 44.19743 1.000 115.78079 207 LYS E N 1
ATOM 9647 C CA . LYS E 1 221 ? -53.84610 45.25827 43.93702 1.000 112.71529 207 LYS E CA 1
ATOM 9648 C C . LYS E 1 221 ? -53.51232 45.20620 42.45096 1.000 107.20106 207 LYS E C 1
ATOM 9649 O O . LYS E 1 221 ? -52.77377 44.32198 42.01141 1.000 116.22324 207 LYS E O 1
ATOM 9655 N N . LEU E 1 222 ? -54.06582 46.13147 41.67141 1.000 90.07188 208 LEU E N 1
ATOM 9656 C CA . LEU E 1 222 ? -53.86277 46.14586 40.22967 1.000 79.02266 208 LEU E CA 1
ATOM 9657 C C . LEU E 1 222 ? -53.48316 47.54383 39.77182 1.000 71.26501 208 LEU E C 1
ATOM 9658 O O . LEU E 1 222 ? -53.60207 48.51436 40.51786 1.000 68.94515 208 LEU E O 1
ATOM 9663 N N . SER E 1 223 ? -53.02250 47.64049 38.52487 1.000 72.53789 209 SER E N 1
ATOM 9664 C CA . SER E 1 223 ? -52.76754 48.94071 37.91069 1.000 73.37775 209 SER E CA 1
ATOM 9665 C C . SER E 1 223 ? -54.08077 49.65573 37.57475 1.000 72.52658 209 SER E C 1
ATOM 9666 O O . SER E 1 223 ? -55.11383 49.01403 37.36056 1.000 69.60023 209 SER E O 1
ATOM 9669 N N . PRO E 1 224 ? -54.06800 50.98472 37.52750 1.000 68.42309 210 PRO E N 1
ATOM 9670 C CA . PRO E 1 224 ? -55.29779 51.73772 37.22144 1.000 59.95687 210 PRO E CA 1
ATOM 9671 C C . PRO E 1 224 ? -55.82382 51.40779 35.83527 1.000 58.56101 210 PRO E C 1
ATOM 9672 O O . PRO E 1 224 ? -55.04188 51.22507 34.88643 1.000 56.42194 210 PRO E O 1
ATOM 9676 N N . PRO E 1 225 ? -57.14556 51.34425 35.66851 1.000 60.22020 211 PRO E N 1
ATOM 9677 C CA . PRO E 1 225 ? -57.70573 51.17589 34.32386 1.000 65.00101 211 PRO E CA 1
ATOM 9678 C C . PRO E 1 225 ? -57.47466 52.42103 33.47882 1.000 66.00588 211 PRO E C 1
ATOM 9679 O O . PRO E 1 225 ? -57.28724 53.52708 33.99474 1.000 62.59948 211 PRO E O 1
ATOM 9683 N N . GLN E 1 226 ? -57.41560 52.21464 32.16309 1.000 66.72484 212 GLN E N 1
ATOM 9684 C CA . GLN E 1 226 ? -57.30150 53.30137 31.20028 1.000 66.07796 212 GLN E CA 1
ATOM 9685 C C . GLN E 1 226 ? -58.03103 52.89269 29.93147 1.000 69.29870 212 GLN E C 1
ATOM 9686 O O . GLN E 1 226 ? -58.12527 51.70197 29.62012 1.000 70.64187 212 GLN E O 1
ATOM 9692 N N . LEU E 1 227 ? -58.53987 53.89059 29.19892 1.000 64.78007 213 LEU E N 1
ATOM 9693 C CA . LEU E 1 227 ? -59.33496 53.68171 27.99441 1.000 54.01413 213 LEU E CA 1
ATOM 9694 C C . LEU E 1 227 ? -58.69876 54.38514 26.79981 1.000 54.91894 213 LEU E C 1
ATOM 9695 O O . LEU E 1 227 ? -57.99703 55.38254 26.93990 1.000 57.59973 213 LEU E O 1
ATOM 9700 N N . SER E 1 228 ? -59.01766 53.90695 25.59969 1.000 63.63043 214 SER E N 1
ATOM 9701 C CA . SER E 1 228 ? -58.51093 54.57144 24.40355 1.000 64.14063 214 SER E CA 1
ATOM 9702 C C . SER E 1 228 ? -59.00254 56.01088 24.30372 1.000 64.11906 214 SER E C 1
ATOM 9703 O O . SER E 1 228 ? -58.30724 56.85724 23.72837 1.000 67.27881 214 SER E O 1
ATOM 9706 N N . VAL E 1 229 ? -60.18054 56.30996 24.86836 1.000 56.66312 215 VAL E N 1
ATOM 9707 C CA . VAL E 1 229 ? -60.73529 57.65969 24.78065 1.000 52.33859 215 VAL E CA 1
ATOM 9708 C C . VAL E 1 229 ? -59.74232 58.67288 25.31053 1.000 56.39879 215 VAL E C 1
ATOM 9709 O O . VAL E 1 229 ? -59.39880 59.64879 24.63391 1.000 61.85476 215 VAL E O 1
ATOM 9713 N N . GLY E 1 230 ? -59.25588 58.44189 26.53237 1.000 56.18413 216 GLY E N 1
ATOM 9714 C CA . GLY E 1 230 ? -58.33573 59.38047 27.14904 1.000 52.04303 216 GLY E CA 1
ATOM 9715 C C . GLY E 1 230 ? -57.00483 59.46557 26.43376 1.000 51.41059 216 GLY E C 1
ATOM 9716 O O . GLY E 1 230 ? -56.40851 60.53882 26.34740 1.000 54.46640 216 GLY E O 1
ATOM 9717 N N . SER E 1 231 ? -56.50050 58.33478 25.94542 1.000 55.34149 217 SER E N 1
ATOM 9718 C CA . SER E 1 231 ? -55.24152 58.35774 25.21160 1.000 55.60454 217 SER E CA 1
ATOM 9719 C C . SER E 1 231 ? -55.35727 59.22751 23.96864 1.000 62.82470 217 SER E C 1
ATOM 9720 O O . SER E 1 231 ? -54.53709 60.12974 23.74420 1.000 60.32462 217 SER E O 1
ATOM 9723 N N . TRP E 1 232 ? -56.41124 59.00079 23.17400 1.000 63.59896 218 TRP E N 1
ATOM 9724 C CA . TRP E 1 232 ? -56.59583 59.76430 21.94603 1.000 59.60992 218 TRP E CA 1
ATOM 9725 C C . TRP E 1 232 ? -56.86098 61.22945 22.24677 1.000 56.74135 218 TRP E C 1
ATOM 9726 O O . TRP E 1 232 ? -56.32964 62.10923 21.56214 1.000 66.57346 218 TRP E O 1
ATOM 9737 N N . VAL E 1 233 ? -57.65920 61.51823 23.27407 1.000 50.84012 219 VAL E N 1
ATOM 9738 C CA . VAL E 1 233 ? -57.89281 62.91501 23.63157 1.000 50.30896 219 VAL E CA 1
ATOM 9739 C C . VAL E 1 233 ? -56.59778 63.55855 24.12113 1.000 53.50539 219 VAL E C 1
ATOM 9740 O O . VAL E 1 233 ? -56.24420 64.66963 23.70532 1.000 52.87449 219 VAL E O 1
ATOM 9744 N N . VAL E 1 234 ? -55.85498 62.85796 24.98907 1.000 56.10207 220 VAL E N 1
ATOM 9745 C CA . VAL E 1 234 ? -54.64841 63.44465 25.56959 1.000 52.98464 220 VAL E CA 1
ATOM 9746 C C . VAL E 1 234 ? -53.56441 63.60589 24.50872 1.000 57.70967 220 VAL E C 1
ATOM 9747 O O . VAL E 1 234 ? -52.73863 64.52439 24.59356 1.000 50.18495 220 VAL E O 1
ATOM 9751 N N . ALA E 1 235 ? -53.55622 62.74491 23.48411 1.000 57.95707 221 ALA E N 1
ATOM 9752 C CA . ALA E 1 235 ? -52.58400 62.91412 22.41241 1.000 54.94977 221 ALA E CA 1
ATOM 9753 C C . ALA E 1 235 ? -52.79180 64.24893 21.70727 1.000 57.94021 221 ALA E C 1
ATOM 9754 O O . ALA E 1 235 ? -51.82773 64.98789 21.45024 1.000 54.89761 221 ALA E O 1
ATOM 9756 N N . GLY E 1 236 ? -54.05442 64.59599 21.43412 1.000 54.22894 222 GLY E N 1
ATOM 9757 C CA . GLY E 1 236 ? -54.34795 65.87702 20.81421 1.000 56.07432 222 GLY E CA 1
ATOM 9758 C C . GLY E 1 236 ? -54.00114 67.04759 21.71063 1.000 52.97953 222 GLY E C 1
ATOM 9759 O O . GLY E 1 236 ? -53.47919 68.06458 21.24359 1.000 56.95476 222 GLY E O 1
ATOM 9760 N N . MET E 1 237 ? -54.31907 66.93634 23.00127 1.000 47.68509 223 MET E N 1
ATOM 9761 C CA . MET E 1 237 ? -53.96493 67.99158 23.94323 1.000 48.42622 223 MET E CA 1
ATOM 9762 C C . MET E 1 237 ? -52.45920 68.22780 23.97234 1.000 53.35083 223 MET E C 1
ATOM 9763 O O . MET E 1 237 ? -52.00266 69.37444 23.90237 1.000 59.48283 223 MET E O 1
ATOM 9768 N N . CYS E 1 238 ? -51.66768 67.15295 24.07077 1.000 53.43286 224 CYS E N 1
ATOM 9769 C CA . CYS E 1 238 ? -50.21298 67.31578 24.12960 1.000 53.10032 224 CYS E CA 1
ATOM 9770 C C . CYS E 1 238 ? -49.67413 67.94595 22.85238 1.000 60.43065 224 CYS E C 1
ATOM 9771 O O . CYS E 1 238 ? -48.77705 68.80034 22.90379 1.000 60.69839 224 CYS E O 1
ATOM 9774 N N . THR E 1 239 ? -50.20026 67.53149 21.69358 1.000 58.76669 225 THR E N 1
ATOM 9775 C CA . THR E 1 239 ? -49.71479 68.09772 20.44410 1.000 53.84691 225 THR E CA 1
ATOM 9776 C C . THR E 1 239 ? -50.00887 69.58685 20.38485 1.000 60.30367 225 THR E C 1
ATOM 9777 O O . THR E 1 239 ? -49.16649 70.37926 19.94740 1.000 64.21257 225 THR E O 1
ATOM 9781 N N . HIS E 1 240 ? -51.20011 69.98775 20.83049 1.000 52.42035 226 HIS E N 1
ATOM 9782 C CA . HIS E 1 240 ? -51.52622 71.40794 20.89010 1.000 58.83917 226 HIS E CA 1
ATOM 9783 C C . HIS E 1 240 ? -50.56717 72.12609 21.83129 1.000 60.28736 226 HIS E C 1
ATOM 9784 O O . HIS E 1 240 ? -50.03925 73.19642 21.50391 1.000 63.67831 226 HIS E O 1
ATOM 9791 N N . ILE E 1 241 ? -50.31540 71.53171 22.99891 1.000 53.61870 227 ILE E N 1
ATOM 9792 C CA . ILE E 1 241 ? -49.41400 72.13494 23.97713 1.000 56.42072 227 ILE E CA 1
ATOM 9793 C C . ILE E 1 241 ? -48.00213 72.25835 23.40940 1.000 61.02338 227 ILE E C 1
ATOM 9794 O O . ILE E 1 241 ? -47.34654 73.29767 23.56713 1.000 62.97919 227 ILE E O 1
ATOM 9799 N N . LEU E 1 242 ? -47.51407 71.20786 22.73310 1.000 54.73299 228 LEU E N 1
ATOM 9800 C CA . LEU E 1 242 ? -46.17737 71.27420 22.14029 1.000 59.28286 228 LEU E CA 1
ATOM 9801 C C . LEU E 1 242 ? -46.06968 72.43494 21.16268 1.000 64.68332 228 LEU E C 1
ATOM 9802 O O . LEU E 1 242 ? -45.06748 73.16080 21.15661 1.000 65.84583 228 LEU E O 1
ATOM 9807 N N . PHE E 1 243 ? -47.09931 72.62452 20.32767 1.000 68.47848 229 PHE E N 1
ATOM 9808 C CA . PHE E 1 243 ? -47.07764 73.70902 19.35246 1.000 73.72542 229 PHE E CA 1
ATOM 9809 C C . PHE E 1 243 ? -46.97269 75.05920 20.04727 1.000 72.71293 229 PHE E C 1
ATOM 9810 O O . PHE E 1 243 ? -46.20796 75.93504 19.61613 1.000 67.58712 229 PHE E O 1
ATOM 9818 N N . ASN E 1 244 ? -47.71724 75.22791 21.14523 1.000 65.67694 230 ASN E N 1
ATOM 9819 C CA . ASN E 1 244 ? -47.67556 76.47134 21.90544 1.000 66.46119 230 ASN E CA 1
ATOM 9820 C C . ASN E 1 244 ? -46.29816 76.70076 22.51928 1.000 76.45439 230 ASN E C 1
ATOM 9821 O O . ASN E 1 244 ? -45.78048 77.82468 22.50300 1.000 81.40057 230 ASN E O 1
ATOM 9826 N N . ILE E 1 245 ? -45.68920 75.64959 23.07076 1.000 68.31350 231 ILE E N 1
ATOM 9827 C CA . ILE E 1 245 ? -44.37425 75.81129 23.67043 1.000 69.55204 231 ILE E CA 1
ATOM 9828 C C . ILE E 1 245 ? -43.34422 76.18156 22.60712 1.000 75.22173 231 ILE E C 1
ATOM 9829 O O . ILE E 1 245 ? -42.54282 77.10785 22.79698 1.000 71.37681 231 ILE E O 1
ATOM 9834 N N . ALA E 1 246 ? -43.37824 75.49899 21.45595 1.000 76.54119 232 ALA E N 1
ATOM 9835 C CA . ALA E 1 246 ? -42.38115 75.74384 20.41897 1.000 73.59889 232 ALA E CA 1
ATOM 9836 C C . ALA E 1 246 ? -42.54084 77.12687 19.79977 1.000 80.55216 232 ALA E C 1
ATOM 9837 O O . ALA E 1 246 ? -41.54639 77.78772 19.49069 1.000 86.03218 232 ALA E O 1
ATOM 9839 N N . THR E 1 247 ? -43.77572 77.57404 19.58087 1.000 79.27637 233 THR E N 1
ATOM 9840 C CA . THR E 1 247 ? -44.02526 78.88888 18.99881 1.000 83.93198 233 THR E CA 1
ATOM 9841 C C . THR E 1 247 ? -44.18721 79.98260 20.05130 1.000 84.33541 233 THR E C 1
ATOM 9842 O O . THR E 1 247 ? -44.49771 81.12756 19.70021 1.000 83.84338 233 THR E O 1
ATOM 9846 N N . GLN E 1 248 ? -43.97110 79.65208 21.32410 1.000 78.39407 234 GLN E N 1
ATOM 9847 C CA . GLN E 1 248 ? -43.98678 80.61632 22.42721 1.000 77.24299 234 GLN E CA 1
ATOM 9848 C C . GLN E 1 248 ? -45.33900 81.30827 22.59579 1.000 74.23765 234 GLN E C 1
ATOM 9849 O O . GLN E 1 248 ? -45.41561 82.51103 22.84570 1.000 72.57547 234 GLN E O 1
ATOM 9855 N N . ARG E 1 249 ? -46.41601 80.53419 22.47729 1.000 72.19347 235 ARG E N 1
ATOM 9856 C CA . ARG E 1 249 ? -47.74315 80.98158 22.86609 1.000 68.46441 235 ARG E CA 1
ATOM 9857 C C . ARG E 1 249 ? -47.99149 80.61275 24.32322 1.000 71.10094 235 ARG E C 1
ATOM 9858 O O . ARG E 1 249 ? -47.43082 79.64380 24.83623 1.000 74.65874 235 ARG E O 1
ATOM 9866 N N . GLU E 1 250 ? -48.85698 81.37619 24.98229 1.000 74.23107 236 GLU E N 1
ATOM 9867 C CA . GLU E 1 250 ? -49.07748 81.18367 26.41130 1.000 75.34659 236 GLU E CA 1
ATOM 9868 C C . GLU E 1 250 ? -49.61478 79.78656 26.69986 1.000 71.50075 236 GLU E C 1
ATOM 9869 O O . GLU E 1 250 ? -50.33137 79.19116 25.89195 1.000 76.73081 236 GLU E O 1
ATOM 9875 N N . ILE E 1 251 ? -49.22174 79.24702 27.85593 1.000 66.82850 237 ILE E N 1
ATOM 9876 C CA . ILE E 1 251 ? -49.74442 77.98204 28.35934 1.000 58.97928 237 ILE E CA 1
ATOM 9877 C C . ILE E 1 251 ? -49.98374 78.09676 29.85918 1.000 56.54823 237 ILE E C 1
ATOM 9878 O O . ILE E 1 251 ? -49.49689 79.01319 30.52293 1.000 62.52526 237 ILE E O 1
ATOM 9883 N N . LYS E 1 252 ? -50.81123 77.19420 30.37454 1.000 57.29927 238 LYS E N 1
ATOM 9884 C CA . LYS E 1 252 ? -50.97423 77.01951 31.81358 1.000 59.62046 238 LYS E CA 1
ATOM 9885 C C . LYS E 1 252 ? -49.92784 76.05241 32.35058 1.000 61.01229 238 LYS E C 1
ATOM 9886 O O . LYS E 1 252 ? -49.73850 74.96136 31.80205 1.000 64.40150 238 LYS E O 1
ATOM 9892 N N . SER E 1 253 ? -49.27182 76.44327 33.43673 1.000 56.92291 239 SER E N 1
ATOM 9893 C CA . SER E 1 253 ? -48.33987 75.58037 34.14819 1.000 53.33902 239 SER E CA 1
ATOM 9894 C C . SER E 1 253 ? -48.95186 75.08637 35.44701 1.000 52.58670 239 SER E C 1
ATOM 9895 O O . SER E 1 253 ? -49.84548 75.71655 36.01723 1.000 58.34138 239 SER E O 1
ATOM 9898 N N . PHE E 1 254 ? -48.48765 73.93496 35.88836 1.000 48.24829 240 PHE E N 1
ATOM 9899 C CA . PHE E 1 254 ? -48.84403 73.48407 37.21883 1.000 45.41838 240 PHE E CA 1
ATOM 9900 C C . PHE E 1 254 ? -48.53668 74.60345 38.21994 1.000 47.28375 240 PHE E C 1
ATOM 9901 O O . PHE E 1 254 ? -47.50789 75.28356 38.08911 1.000 50.37523 240 PHE E O 1
ATOM 9909 N N . PRO E 1 255 ? -49.40653 74.85218 39.21530 1.000 47.32609 241 PRO E N 1
ATOM 9910 C CA . PRO E 1 255 ? -50.54233 74.04604 39.67954 1.000 45.36313 241 PRO E CA 1
ATOM 9911 C C . PRO E 1 255 ? -51.79574 74.05524 38.77442 1.000 48.57673 241 PRO E C 1
ATOM 9912 O O . PRO E 1 255 ? -52.75345 73.33954 39.06617 1.000 46.80945 241 PRO E O 1
ATOM 9916 N N . GLU E 1 256 ? -51.78613 74.80769 37.68070 1.000 49.51171 242 GLU E N 1
ATOM 9917 C CA . GLU E 1 256 ? -52.89334 74.69745 36.74518 1.000 52.26539 242 GLU E CA 1
ATOM 9918 C C . GLU E 1 256 ? -52.64570 73.53579 35.77872 1.000 50.04035 242 GLU E C 1
ATOM 9919 O O . GLU E 1 256 ? -51.52541 73.04156 35.63386 1.000 51.32257 242 GLU E O 1
ATOM 9925 N N . PHE E 1 257 ? -53.72656 73.08607 35.13786 1.000 47.39738 243 PHE E N 1
ATOM 9926 C CA . PHE E 1 257 ? -53.69893 71.92097 34.27120 1.000 42.03901 243 PHE E CA 1
ATOM 9927 C C . PHE E 1 257 ? -54.80539 72.04503 33.23254 1.000 50.77510 243 PHE E C 1
ATOM 9928 O O . PHE E 1 257 ? -55.72611 72.85418 33.35860 1.000 49.34728 243 PHE E O 1
ATOM 9936 N N . TYR E 1 258 ? -54.75112 71.16292 32.24747 1.000 54.73748 244 TYR E N 1
ATOM 9937 C CA . TYR E 1 258 ? -55.75438 71.06923 31.20158 1.000 43.19021 244 TYR E CA 1
ATOM 9938 C C . TYR E 1 258 ? -56.48091 69.73600 31.34461 1.000 53.56737 244 TYR E C 1
ATOM 9939 O O . TYR E 1 258 ? -55.83734 68.67705 31.42018 1.000 54.31393 244 TYR E O 1
ATOM 9948 N N . LEU E 1 259 ? -57.81837 69.79554 31.39583 1.000 53.98690 245 LEU E N 1
ATOM 9949 C CA . LEU E 1 259 ? -58.68233 68.62686 31.50031 1.000 52.44063 245 LEU E CA 1
ATOM 9950 C C . LEU E 1 259 ? -59.69301 68.66486 30.36830 1.000 54.14275 245 LEU E C 1
ATOM 9951 O O . LEU E 1 259 ? -60.44174 69.63601 30.22525 1.000 61.74727 245 LEU E O 1
ATOM 9956 N N . SER E 1 260 ? -59.74841 67.59194 29.59831 1.000 57.78097 246 SER E N 1
ATOM 9957 C CA . SER E 1 260 ? -60.56675 67.53153 28.39715 1.000 55.20823 246 SER E CA 1
ATOM 9958 C C . SER E 1 260 ? -61.36539 66.24285 28.45450 1.000 51.83002 246 SER E C 1
ATOM 9959 O O . SER E 1 260 ? -60.79942 65.17181 28.69663 1.000 52.59625 246 SER E O 1
ATOM 9962 N N . SER E 1 261 ? -62.67380 66.34634 28.22726 1.000 59.35033 247 SER E N 1
ATOM 9963 C CA . SER E 1 261 ? -63.57391 65.20152 28.30674 1.000 61.49969 247 SER E CA 1
ATOM 9964 C C . SER E 1 261 ? -64.79111 65.47675 27.43368 1.000 63.74881 247 SER E C 1
ATOM 9965 O O . SER E 1 261 ? -65.01045 66.60136 26.98900 1.000 62.28501 247 SER E O 1
ATOM 9968 N N . LEU E 1 262 ? -65.61059 64.43803 27.22543 1.000 73.45151 248 LEU E N 1
ATOM 9969 C CA . LEU E 1 262 ? -66.79640 64.56917 26.37251 1.000 77.70771 248 LEU E CA 1
ATOM 9970 C C . LEU E 1 262 ? -67.66463 65.73422 26.84173 1.000 86.88823 248 LEU E C 1
ATOM 9971 O O . LEU E 1 262 ? -68.27628 66.43279 26.02968 1.000 74.75235 248 LEU E O 1
ATOM 9976 N N . GLU E 1 263 ? -67.73936 65.94366 28.15710 1.000 99.83935 249 GLU E N 1
ATOM 9977 C CA . GLU E 1 263 ? -68.36756 67.12253 28.76820 1.000 106.60752 249 GLU E CA 1
ATOM 9978 C C . GLU E 1 263 ? -67.30493 68.20765 29.03214 1.000 99.81501 249 GLU E C 1
ATOM 9979 O O . GLU E 1 263 ? -67.04400 68.60430 30.16775 1.000 93.07308 249 GLU E O 1
ATOM 9985 N N . GLY E 1 264 ? -66.65162 68.68353 27.95593 1.000 101.39221 250 GLY E N 1
ATOM 9986 C CA . GLY E 1 264 ? -65.55798 69.65713 28.07631 1.000 97.61398 250 GLY E CA 1
ATOM 9987 C C . GLY E 1 264 ? -64.50502 69.65036 26.95743 1.000 88.03350 250 GLY E C 1
ATOM 9988 O O . GLY E 1 264 ? -64.93729 69.47559 25.82668 1.000 88.77868 250 GLY E O 1
ATOM 9990 N N . MET F 1 15 ? -64.47655 39.91964 29.07160 1.000 135.94020 1 MET F N 1
ATOM 9991 C CA . MET F 1 15 ? -63.33002 40.66064 28.56798 1.000 130.90420 1 MET F CA 1
ATOM 9992 C C . MET F 1 15 ? -62.19916 39.70545 28.16134 1.000 144.41006 1 MET F C 1
ATOM 9993 O O . MET F 1 15 ? -62.22387 38.51419 28.48656 1.000 151.42297 1 MET F O 1
ATOM 9998 N N . LYS F 1 16 ? -61.23713 40.23622 27.41152 1.000 152.77021 2 LYS F N 1
ATOM 9999 C CA . LYS F 1 16 ? -59.97609 39.58470 27.08852 1.000 154.98216 2 LYS F CA 1
ATOM 10000 C C . LYS F 1 16 ? -58.85143 40.38958 27.72800 1.000 151.07988 2 LYS F C 1
ATOM 10001 O O . LYS F 1 16 ? -59.03881 41.55067 28.11519 1.000 149.62720 2 LYS F O 1
ATOM 10007 N N . HIS F 1 17 ? -57.67728 39.76242 27.86698 1.000 142.07856 3 HIS F N 1
ATOM 10008 C CA . HIS F 1 17 ? -56.54711 40.51441 28.39367 1.000 128.11892 3 HIS F CA 1
ATOM 10009 C C . HIS F 1 17 ? -56.25290 41.75012 27.56094 1.000 107.20981 3 HIS F C 1
ATOM 10010 O O . HIS F 1 17 ? -55.70284 42.72374 28.08196 1.000 112.81846 3 HIS F O 1
ATOM 10017 N N . ARG F 1 18 ? -56.64601 41.74613 26.29372 1.000 89.67795 4 ARG F N 1
ATOM 10018 C CA . ARG F 1 18 ? -56.54040 42.94659 25.48057 1.000 83.25600 4 ARG F CA 1
ATOM 10019 C C . ARG F 1 18 ? -57.39595 44.06541 26.07041 1.000 87.73051 4 ARG F C 1
ATOM 10020 O O . ARG F 1 18 ? -57.01959 45.24176 26.02610 1.000 91.80733 4 ARG F O 1
ATOM 10028 N N . TYR F 1 19 ? -58.54736 43.71665 26.64529 1.000 86.34903 5 TYR F N 1
ATOM 10029 C CA . TYR F 1 19 ? -59.42717 44.68757 27.27997 1.000 82.22115 5 TYR F CA 1
ATOM 10030 C C . TYR F 1 19 ? -59.28670 44.66539 28.79963 1.000 82.78178 5 TYR F C 1
ATOM 10031 O O . TYR F 1 19 ? -60.21767 45.05539 29.51391 1.000 79.42753 5 TYR F O 1
ATOM 10040 N N . SER F 1 20 ? -58.14686 44.17709 29.29906 1.000 88.09155 6 SER F N 1
ATOM 10041 C CA . SER F 1 20 ? -57.91839 44.07828 30.74051 1.000 86.84673 6 SER F CA 1
ATOM 10042 C C . SER F 1 20 ? -58.02098 45.43808 31.42275 1.000 81.35364 6 SER F C 1
ATOM 10043 O O . SER F 1 20 ? -58.65495 45.57422 32.47682 1.000 81.90267 6 SER F O 1
ATOM 10046 N N . ARG F 1 21 ? -57.37801 46.45281 30.85310 1.000 74.72043 7 ARG F N 1
ATOM 10047 C CA . ARG F 1 21 ? -57.37940 47.77305 31.46839 1.000 70.31473 7 ARG F CA 1
ATOM 10048 C C . ARG F 1 21 ? -58.67699 48.53478 31.23475 1.000 73.43533 7 ARG F C 1
ATOM 10049 O O . ARG F 1 21 ? -58.75540 49.70964 31.61975 1.000 70.93427 7 ARG F O 1
ATOM 10057 N N . ASN F 1 22 ? -59.67764 47.90274 30.60276 1.000 69.98443 8 ASN F N 1
ATOM 10058 C CA . ASN F 1 22 ? -61.01268 48.47024 30.44299 1.000 72.16420 8 ASN F CA 1
ATOM 10059 C C . ASN F 1 22 ? -61.86584 48.31934 31.69517 1.000 67.50465 8 ASN F C 1
ATOM 10060 O O . ASN F 1 22 ? -63.01408 48.78580 31.69700 1.000 61.69982 8 ASN F O 1
ATOM 10065 N N . ARG F 1 23 ? -61.35284 47.64392 32.72854 1.000 64.69484 9 ARG F N 1
ATOM 10066 C CA . ARG F 1 23 ? -62.15090 47.29246 33.89642 1.000 68.33771 9 ARG F CA 1
ATOM 10067 C C . ARG F 1 23 ? -62.57781 48.53829 34.67154 1.000 67.93711 9 ARG F C 1
ATOM 10068 O O . ARG F 1 23 ? -62.08447 49.64907 34.44978 1.000 66.81947 9 ARG F O 1
ATOM 10076 N N . LEU F 1 24 ? -63.54607 48.33537 35.56773 1.000 68.18237 10 LEU F N 1
ATOM 10077 C CA . LEU F 1 24 ? -64.17361 49.39282 36.35725 1.000 66.59138 10 LEU F CA 1
ATOM 10078 C C . LEU F 1 24 ? -64.99020 50.35113 35.49145 1.000 66.36021 10 LEU F C 1
ATOM 10079 O O . LEU F 1 24 ? -66.15606 50.61789 35.80291 1.000 67.56556 10 LEU F O 1
ATOM 10084 N N . TYR F 1 25 ? -64.38699 50.88182 34.41771 1.000 60.22400 11 TYR F N 1
ATOM 10085 C CA . TYR F 1 25 ? -65.13129 51.69615 33.46009 1.000 53.52986 11 TYR F CA 1
ATOM 10086 C C . TYR F 1 25 ? -66.22161 50.87850 32.77421 1.000 65.63377 11 TYR F C 1
ATOM 10087 O O . TYR F 1 25 ? -67.34364 51.36001 32.57724 1.000 72.01696 11 TYR F O 1
ATOM 10096 N N . LEU F 1 26 ? -65.90442 49.64501 32.39136 1.000 68.07956 12 LEU F N 1
ATOM 10097 C CA . LEU F 1 26 ? -66.83954 48.73285 31.75096 1.000 64.95708 12 LEU F CA 1
ATOM 10098 C C . LEU F 1 26 ? -66.92772 47.44387 32.54648 1.000 71.99440 12 LEU F C 1
ATOM 10099 O O . LEU F 1 26 ? -65.92475 46.95611 33.07872 1.000 77.74425 12 LEU F O 1
ATOM 10104 N N . ASN F 1 27 ? -68.11338 46.93514 32.66102 1.000 74.18688 13 ASN F N 1
ATOM 10105 C CA . ASN F 1 27 ? -68.26867 45.59930 33.19627 1.000 79.83468 13 ASN F CA 1
ATOM 10106 C C . ASN F 1 27 ? -68.19495 44.58738 32.06281 1.000 87.75104 13 ASN F C 1
ATOM 10107 O O . ASN F 1 27 ? -68.26530 44.95884 30.88716 1.000 87.33837 13 ASN F O 1
ATOM 10112 N N . PRO F 1 28 ? -68.01422 43.29949 32.37738 1.000 89.97382 14 PRO F N 1
ATOM 10113 C CA . PRO F 1 28 ? -67.88858 42.30142 31.30226 1.000 87.69628 14 PRO F CA 1
ATOM 10114 C C . PRO F 1 28 ? -69.04215 42.29481 30.31290 1.000 92.62632 14 PRO F C 1
ATOM 10115 O O . PRO F 1 28 ? -68.81731 42.05848 29.11775 1.000 97.51909 14 PRO F O 1
ATOM 10119 N N . LYS F 1 29 ? -70.27503 42.54263 30.76429 1.000 88.51200 15 LYS F N 1
ATOM 10120 C CA . LYS F 1 29 ? -71.39950 42.48212 29.83327 1.000 89.85128 15 LYS F CA 1
ATOM 10121 C C . LYS F 1 29 ? -71.38744 43.62847 28.83147 1.000 84.04609 15 LYS F C 1
ATOM 10122 O O . LYS F 1 29 ? -71.85359 43.45885 27.69897 1.000 86.99111 15 LYS F O 1
ATOM 10128 N N . GLU F 1 30 ? -70.88980 44.79968 29.22022 1.000 74.94924 16 GLU F N 1
ATOM 10129 C CA . GLU F 1 30 ? -70.78356 45.88643 28.25450 1.000 73.16877 16 GLU F CA 1
ATOM 10130 C C . GLU F 1 30 ? -69.68675 45.61408 27.22869 1.000 78.81058 16 GLU F C 1
ATOM 10131 O O . GLU F 1 30 ? -69.85523 45.90755 26.03760 1.000 81.09529 16 GLU F O 1
ATOM 10137 N N . GLN F 1 31 ? -68.54724 45.07640 27.67555 1.000 81.95243 17 GLN F N 1
ATOM 10138 C CA . GLN F 1 31 ? -67.47963 44.71895 26.74550 1.000 81.42904 17 GLN F CA 1
ATOM 10139 C C . GLN F 1 31 ? -67.96364 43.71104 25.71326 1.000 81.01275 17 GLN F C 1
ATOM 10140 O O . GLN F 1 31 ? -67.59314 43.79212 24.53595 1.000 84.07800 17 GLN F O 1
ATOM 10146 N N . GLU F 1 32 ? -68.76101 42.73075 26.14989 1.000 85.48831 18 GLU F N 1
ATOM 10147 C CA . GLU F 1 32 ? -69.36482 41.76912 25.22705 1.000 96.19466 18 GLU F CA 1
ATOM 10148 C C . GLU F 1 32 ? -70.34799 42.44153 24.27874 1.000 97.89088 18 GLU F C 1
ATOM 10149 O O . GLU F 1 32 ? -70.38679 42.13142 23.08105 1.000 96.16666 18 GLU F O 1
ATOM 10155 N N . LEU F 1 33 ? -71.15234 43.36512 24.80453 1.000 98.61625 19 LEU F N 1
ATOM 10156 C CA . LEU F 1 33 ? -72.18381 44.01811 24.00891 1.000 93.79772 19 LEU F CA 1
ATOM 10157 C C . LEU F 1 33 ? -71.58186 44.81976 22.85865 1.000 90.80652 19 LEU F C 1
ATOM 10158 O O . LEU F 1 33 ? -72.03017 44.70409 21.71087 1.000 83.95045 19 LEU F O 1
ATOM 10163 N N . ILE F 1 34 ? -70.55173 45.62801 23.14196 1.000 82.28897 20 ILE F N 1
ATOM 10164 C CA . ILE F 1 34 ? -69.96893 46.46977 22.10047 1.000 78.80741 20 ILE F CA 1
ATOM 10165 C C . ILE F 1 34 ? -69.17051 45.64765 21.09187 1.000 82.21073 20 ILE F C 1
ATOM 10166 O O . ILE F 1 34 ? -68.96772 46.09421 19.95197 1.000 82.81362 20 ILE F O 1
ATOM 10171 N N . LYS F 1 35 ? -68.75185 44.43350 21.46690 1.000 82.63375 21 LYS F N 1
ATOM 10172 C CA . LYS F 1 35 ? -67.99991 43.58463 20.54622 1.000 86.13639 21 LYS F CA 1
ATOM 10173 C C . LYS F 1 35 ? -68.76955 43.35472 19.25029 1.000 93.33824 21 LYS F C 1
ATOM 10174 O O . LYS F 1 35 ? -68.18842 43.38529 18.15884 1.000 97.46152 21 LYS F O 1
ATOM 10180 N N . ASP F 1 36 ? -70.07363 43.10478 19.35035 1.000 94.26800 22 ASP F N 1
ATOM 10181 C CA . ASP F 1 36 ? -70.89063 42.80919 18.18542 1.000 98.64554 22 ASP F CA 1
ATOM 10182 C C . ASP F 1 36 ? -71.83828 43.93608 17.80140 1.000 94.33345 22 ASP F C 1
ATOM 10183 O O . ASP F 1 36 ? -72.52695 43.81245 16.78847 1.000 102.27223 22 ASP F O 1
ATOM 10188 N N . TYR F 1 37 ? -71.86687 45.04123 18.54950 1.000 88.32174 23 TYR F N 1
ATOM 10189 C CA . TYR F 1 37 ? -72.73658 46.17459 18.24154 1.000 86.69748 23 TYR F CA 1
ATOM 10190 C C . TYR F 1 37 ? -72.44649 46.70933 16.84365 1.000 87.91356 23 TYR F C 1
ATOM 10191 O O . TYR F 1 37 ? -71.38995 47.30720 16.61084 1.000 92.53855 23 TYR F O 1
ATOM 10200 N N . PRO F 1 38 ? -73.37759 46.54543 15.90346 1.000 92.39571 24 PRO F N 1
ATOM 10201 C CA . PRO F 1 38 ? -73.10040 46.84002 14.48408 1.000 94.72337 24 PRO F CA 1
ATOM 10202 C C . PRO F 1 38 ? -73.01765 48.33557 14.20439 1.000 93.62067 24 PRO F C 1
ATOM 10203 O O . PRO F 1 38 ? -74.01189 49.05769 14.31490 1.000 98.52220 24 PRO F O 1
ATOM 10207 N N . ILE F 1 39 ? -71.83396 48.79044 13.80083 1.000 87.70839 25 ILE F N 1
ATOM 10208 C CA . ILE F 1 39 ? -71.58255 50.18950 13.46541 1.000 90.83025 25 ILE F CA 1
ATOM 10209 C C . ILE F 1 39 ? -71.39843 50.31514 11.96272 1.000 94.21757 25 ILE F C 1
ATOM 10210 O O . ILE F 1 39 ? -70.67325 49.52102 11.34893 1.000 96.10233 25 ILE F O 1
ATOM 10215 N N . LEU F 1 40 ? -72.04403 51.31667 11.37542 1.000 95.89921 26 LEU F N 1
ATOM 10216 C CA . LEU F 1 40 ? -71.80815 51.70892 9.99393 1.000 95.16045 26 LEU F CA 1
ATOM 10217 C C . LEU F 1 40 ? -71.02617 53.01571 9.98156 1.000 94.52748 26 LEU F C 1
ATOM 10218 O O . LEU F 1 40 ? -71.41395 53.98280 10.64669 1.000 85.74466 26 LEU F O 1
ATOM 10223 N N . LEU F 1 41 ? -69.92415 53.04196 9.23684 1.000 98.01808 27 LEU F N 1
ATOM 10224 C CA . LEU F 1 41 ? -69.06934 54.22143 9.13946 1.000 92.89710 27 LEU F CA 1
ATOM 10225 C C . LEU F 1 41 ? -69.09087 54.70395 7.69498 1.000 95.91980 27 LEU F C 1
ATOM 10226 O O . LEU F 1 41 ? -68.60847 54.01040 6.79225 1.000 91.97476 27 LEU F O 1
ATOM 10231 N N . GLY F 1 42 ? -69.66410 55.88268 7.47773 1.000 89.04028 28 GLY F N 1
ATOM 10232 C CA . GLY F 1 42 ? -69.64453 56.47709 6.15862 1.000 91.61929 28 GLY F CA 1
ATOM 10233 C C . GLY F 1 42 ? -68.55657 57.51247 5.99674 1.000 92.81191 28 GLY F C 1
ATOM 10234 O O . GLY F 1 42 ? -68.69285 58.63731 6.48811 1.000 88.15508 28 GLY F O 1
ATOM 10235 N N . GLY F 1 43 ? -67.48485 57.14350 5.29096 1.000 96.74182 29 GLY F N 1
ATOM 10236 C CA . GLY F 1 43 ? -66.32763 57.99862 5.10529 1.000 90.89497 29 GLY F CA 1
ATOM 10237 C C . GLY F 1 43 ? -65.15327 57.52263 5.93638 1.000 91.61835 29 GLY F C 1
ATOM 10238 O O . GLY F 1 43 ? -65.19364 57.57583 7.16800 1.000 85.36924 29 GLY F O 1
ATOM 10239 N N . ALA F 1 44 ? -64.08994 57.06990 5.27204 1.000 96.72733 30 ALA F N 1
ATOM 10240 C CA . ALA F 1 44 ? -62.92829 56.48813 5.93489 1.000 92.39416 30 ALA F CA 1
ATOM 10241 C C . ALA F 1 44 ? -61.74763 57.45231 6.02044 1.000 91.73531 30 ALA F C 1
ATOM 10242 O O . ALA F 1 44 ? -60.59057 57.01592 5.99977 1.000 94.29399 30 ALA F O 1
ATOM 10244 N N . GLY F 1 45 ? -62.01504 58.75370 6.08450 1.000 86.16051 31 GLY F N 1
ATOM 10245 C CA . GLY F 1 45 ? -60.97599 59.74794 6.26675 1.000 90.47374 31 GLY F CA 1
ATOM 10246 C C . GLY F 1 45 ? -60.75012 60.06657 7.72971 1.000 94.96999 31 GLY F C 1
ATOM 10247 O O . GLY F 1 45 ? -59.94984 59.42186 8.41842 1.000 96.62239 31 GLY F O 1
ATOM 10248 N N . ILE F 1 46 ? -61.44012 61.10700 8.19678 1.000 96.61236 32 ILE F N 1
ATOM 10249 C CA . ILE F 1 46 ? -61.54848 61.38646 9.62469 1.000 90.45648 32 ILE F CA 1
ATOM 10250 C C . ILE F 1 46 ? -62.05019 60.15086 10.36458 1.000 87.56123 32 ILE F C 1
ATOM 10251 O O . ILE F 1 46 ? -61.66836 59.90524 11.51594 1.000 82.08716 32 ILE F O 1
ATOM 10256 N N . GLY F 1 47 ? -62.86485 59.32390 9.69786 1.000 89.89189 33 GLY F N 1
ATOM 10257 C CA . GLY F 1 47 ? -63.35619 58.08988 10.28812 1.000 87.64580 33 GLY F CA 1
ATOM 10258 C C . GLY F 1 47 ? -62.28941 57.03153 10.50484 1.000 86.93914 33 GLY F C 1
ATOM 10259 O O . GLY F 1 47 ? -62.50622 56.09546 11.28277 1.000 82.29254 33 GLY F O 1
ATOM 10260 N N . SER F 1 48 ? -61.14335 57.14965 9.83105 1.000 89.07821 34 SER F N 1
ATOM 10261 C CA . SER F 1 48 ? -60.08931 56.16232 10.02624 1.000 86.15264 34 SER F CA 1
ATOM 10262 C C . SER F 1 48 ? -59.43451 56.31081 11.39480 1.000 81.15013 34 SER F C 1
ATOM 10263 O O . SER F 1 48 ? -59.04804 55.31003 12.00819 1.000 76.38824 34 SER F O 1
ATOM 10266 N N . ILE F 1 49 ? -59.33562 57.53712 11.90772 1.000 78.69577 35 ILE F N 1
ATOM 10267 C CA . ILE F 1 49 ? -58.88121 57.71174 13.27900 1.000 73.54207 35 ILE F CA 1
ATOM 10268 C C . ILE F 1 49 ? -59.94781 57.21351 14.24636 1.000 70.48284 35 ILE F C 1
ATOM 10269 O O . ILE F 1 49 ? -59.64319 56.51432 15.22459 1.000 68.63540 35 ILE F O 1
ATOM 10274 N N . ILE F 1 50 ? -61.21440 57.55787 13.98003 1.000 70.12740 36 ILE F N 1
ATOM 10275 C CA . ILE F 1 50 ? -62.32088 57.13052 14.83519 1.000 69.20611 36 ILE F CA 1
ATOM 10276 C C . ILE F 1 50 ? -62.38097 55.61275 14.90727 1.000 73.29506 36 ILE F C 1
ATOM 10277 O O . ILE F 1 50 ? -62.57851 55.03209 15.98391 1.000 72.71136 36 ILE F O 1
ATOM 10282 N N . ALA F 1 51 ? -62.19066 54.94777 13.76510 1.000 71.28632 37 ALA F N 1
ATOM 10283 C CA . ALA F 1 51 ? -62.30077 53.49592 13.72179 1.000 76.05174 37 ALA F CA 1
ATOM 10284 C C . ALA F 1 51 ? -61.27047 52.83077 14.63311 1.000 78.76637 37 ALA F C 1
ATOM 10285 O O . ALA F 1 51 ? -61.60218 51.89511 15.37117 1.000 75.25785 37 ALA F O 1
ATOM 10287 N N . GLU F 1 52 ? -60.01822 53.30305 14.61511 1.000 81.29680 38 GLU F N 1
ATOM 10288 C CA . GLU F 1 52 ? -59.00751 52.67003 15.46167 1.000 76.72859 38 GLU F CA 1
ATOM 10289 C C . GLU F 1 52 ? -59.34376 52.86309 16.93559 1.000 67.71807 38 GLU F C 1
ATOM 10290 O O . GLU F 1 52 ? -59.35095 51.89941 17.71451 1.000 66.03027 38 GLU F O 1
ATOM 10296 N N . CYS F 1 53 ? -59.68711 54.09275 17.32568 1.000 64.03461 39 CYS F N 1
ATOM 10297 C CA . CYS F 1 53 ? -60.00328 54.34811 18.72666 1.000 62.86326 39 CYS F CA 1
ATOM 10298 C C . CYS F 1 53 ? -61.19155 53.50358 19.19157 1.000 70.28631 39 CYS F C 1
ATOM 10299 O O . CYS F 1 53 ? -61.16702 52.93871 20.29123 1.000 71.95055 39 CYS F O 1
ATOM 10302 N N . ALA F 1 54 ? -62.22611 53.36695 18.35545 1.000 69.79426 40 ALA F N 1
ATOM 10303 C CA . ALA F 1 54 ? -63.37210 52.55546 18.75925 1.000 72.34589 40 ALA F CA 1
ATOM 10304 C C . ALA F 1 54 ? -63.03054 51.06296 18.78907 1.000 69.53263 40 ALA F C 1
ATOM 10305 O O . ALA F 1 54 ? -63.48712 50.33578 19.68002 1.000 67.26997 40 ALA F O 1
ATOM 10307 N N . LEU F 1 55 ? -62.22628 50.58653 17.83250 1.000 70.61519 41 LEU F N 1
ATOM 10308 C CA . LEU F 1 55 ? -61.84114 49.17255 17.80911 1.000 72.20615 41 LEU F CA 1
ATOM 10309 C C . LEU F 1 55 ? -61.00028 48.79499 19.02896 1.000 73.05106 41 LEU F C 1
ATOM 10310 O O . LEU F 1 55 ? -61.25966 47.77996 19.68830 1.000 75.86521 41 LEU F O 1
ATOM 10315 N N . ARG F 1 56 ? -59.96967 49.58702 19.33487 1.000 66.84326 42 ARG F N 1
ATOM 10316 C CA . ARG F 1 56 ? -59.15607 49.26626 20.50272 1.000 67.08406 42 ARG F CA 1
ATOM 10317 C C . ARG F 1 56 ? -59.99895 49.31024 21.76851 1.000 68.37757 42 ARG F C 1
ATOM 10318 O O . ARG F 1 56 ? -59.75221 48.54905 22.70817 1.000 63.05882 42 ARG F O 1
ATOM 10326 N N . PHE F 1 57 ? -61.00128 50.19518 21.79731 1.000 64.65330 43 PHE F N 1
ATOM 10327 C CA . PHE F 1 57 ? -61.94589 50.26279 22.90713 1.000 64.70804 43 PHE F CA 1
ATOM 10328 C C . PHE F 1 57 ? -62.74370 48.97110 23.06626 1.000 70.99649 43 PHE F C 1
ATOM 10329 O O . PHE F 1 57 ? -63.08638 48.59146 24.19215 1.000 70.66922 43 PHE F O 1
ATOM 10337 N N . GLY F 1 58 ? -63.06354 48.29012 21.96756 1.000 75.20367 44 GLY F N 1
ATOM 10338 C CA . GLY F 1 58 ? -63.77731 47.03274 22.08186 1.000 80.35663 44 GLY F CA 1
ATOM 10339 C C . GLY F 1 58 ? -64.90161 46.83506 21.08929 1.000 78.47833 44 GLY F C 1
ATOM 10340 O O . GLY F 1 58 ? -65.54933 45.78471 21.09535 1.000 83.88132 44 GLY F O 1
ATOM 10341 N N . PHE F 1 59 ? -65.15060 47.84197 20.25183 1.000 77.69207 45 PHE F N 1
ATOM 10342 C CA . PHE F 1 59 ? -66.11028 47.75918 19.15085 1.000 74.61497 45 PHE F CA 1
ATOM 10343 C C . PHE F 1 59 ? -65.49191 46.98256 17.99780 1.000 79.59860 45 PHE F C 1
ATOM 10344 O O . PHE F 1 59 ? -64.72096 47.53734 17.21253 1.000 76.97728 45 PHE F O 1
ATOM 10352 N N . GLU F 1 60 ? -65.88797 45.71708 17.83249 1.000 80.67639 46 GLU F N 1
ATOM 10353 C CA . GLU F 1 60 ? -65.23838 44.83250 16.87246 1.000 84.52004 46 GLU F CA 1
ATOM 10354 C C . GLU F 1 60 ? -66.06232 44.54113 15.62178 1.000 93.79831 46 GLU F C 1
ATOM 10355 O O . GLU F 1 60 ? -65.59837 43.78198 14.76723 1.000 97.39769 46 GLU F O 1
ATOM 10361 N N . ASN F 1 61 ? -67.23848 45.14503 15.46142 1.000 93.57354 47 ASN F N 1
ATOM 10362 C CA . ASN F 1 61 ? -68.13488 44.87524 14.32982 1.000 92.59761 47 ASN F CA 1
ATOM 10363 C C . ASN F 1 61 ? -68.35647 46.18936 13.58830 1.000 91.08444 47 ASN F C 1
ATOM 10364 O O . ASN F 1 61 ? -69.29727 46.92813 13.88650 1.000 91.05535 47 ASN F O 1
ATOM 10369 N N . ILE F 1 62 ? -67.50827 46.47663 12.60392 1.000 89.57480 48 ILE F N 1
ATOM 10370 C CA . ILE F 1 62 ? -67.50152 47.78260 11.95617 1.000 88.57665 48 ILE F CA 1
ATOM 10371 C C . ILE F 1 62 ? -67.56786 47.61291 10.44485 1.000 98.36110 48 ILE F C 1
ATOM 10372 O O . ILE F 1 62 ? -66.73519 46.91331 9.85620 1.000 94.67525 48 ILE F O 1
ATOM 10377 N N . THR F 1 63 ? -68.53063 48.29511 9.82060 1.000 93.00944 49 THR F N 1
ATOM 10378 C CA . THR F 1 63 ? -68.66139 48.38607 8.37032 1.000 96.12867 49 THR F CA 1
ATOM 10379 C C . THR F 1 63 ? -68.14302 49.74656 7.91788 1.000 95.72877 49 THR F C 1
ATOM 10380 O O . THR F 1 63 ? -68.49823 50.77436 8.50739 1.000 94.70375 49 THR F O 1
ATOM 10384 N N . ILE F 1 64 ? -67.27024 49.75131 6.91077 1.000 96.34940 50 ILE F N 1
ATOM 10385 C CA . ILE F 1 64 ? -66.65708 50.97641 6.40387 1.000 95.44611 50 ILE F CA 1
ATOM 10386 C C . ILE F 1 64 ? -66.92989 51.09513 4.91312 1.000 100.77691 50 ILE F C 1
ATOM 10387 O O . ILE F 1 64 ? -66.68409 50.15248 4.14968 1.000 104.51819 50 ILE F O 1
ATOM 10392 N N . VAL F 1 65 ? -67.44482 52.24823 4.50217 1.000 103.07748 51 VAL F N 1
ATOM 10393 C CA . VAL F 1 65 ? -67.73415 52.52537 3.10182 1.000 108.74060 51 VAL F CA 1
ATOM 10394 C C . VAL F 1 65 ? -67.01793 53.80903 2.70894 1.000 101.73210 51 VAL F C 1
ATOM 10395 O O . VAL F 1 65 ? -67.15957 54.83619 3.38012 1.000 98.88708 51 VAL F O 1
ATOM 10399 N N . ASP F 1 66 ? -66.22314 53.73863 1.64683 1.000 107.15701 52 ASP F N 1
ATOM 10400 C CA . ASP F 1 66 ? -65.51563 54.89607 1.12030 1.000 107.72532 52 ASP F CA 1
ATOM 10401 C C . ASP F 1 66 ? -65.01715 54.52259 -0.26576 1.000 108.66352 52 ASP F C 1
ATOM 10402 O O . ASP F 1 66 ? -64.66547 53.36619 -0.50963 1.000 110.46175 52 ASP F O 1
ATOM 10407 N N . GLY F 1 67 ? -65.03218 55.48847 -1.17337 1.000 110.51027 53 GLY F N 1
ATOM 10408 C CA . GLY F 1 67 ? -64.57165 55.24395 -2.52463 1.000 118.99785 53 GLY F CA 1
ATOM 10409 C C . GLY F 1 67 ? -63.24583 55.90668 -2.82614 1.000 116.79407 53 GLY F C 1
ATOM 10410 O O . GLY F 1 67 ? -62.72936 55.79669 -3.94035 1.000 118.67740 53 GLY F O 1
ATOM 10411 N N . ASP F 1 68 ? -62.68728 56.59880 -1.83956 1.000 113.30500 54 ASP F N 1
ATOM 10412 C CA . ASP F 1 68 ? -61.46527 57.35702 -2.03856 1.000 114.07897 54 ASP F CA 1
ATOM 10413 C C . ASP F 1 68 ? -60.24627 56.44650 -1.94476 1.000 113.14767 54 ASP F C 1
ATOM 10414 O O . ASP F 1 68 ? -60.30305 55.34247 -1.39485 1.000 110.74183 54 ASP F O 1
ATOM 10419 N N . HIS F 1 69 ? -59.13799 56.91747 -2.50913 1.000 117.80514 55 HIS F N 1
ATOM 10420 C CA . HIS F 1 69 ? -57.81909 56.34094 -2.27477 1.000 124.00181 55 HIS F CA 1
ATOM 10421 C C . HIS F 1 69 ? -56.98473 57.28803 -1.41002 1.000 116.24033 55 HIS F C 1
ATOM 10422 O O . HIS F 1 69 ? -57.32051 58.45911 -1.22026 1.000 112.54236 55 HIS F O 1
ATOM 10429 N N . VAL F 1 70 ? -55.88947 56.76698 -0.86777 1.000 116.74888 56 VAL F N 1
ATOM 10430 C CA . VAL F 1 70 ? -55.04154 57.54228 0.03712 1.000 112.58523 56 VAL F CA 1
ATOM 10431 C C . VAL F 1 70 ? -54.20528 58.54712 -0.74934 1.000 111.10597 56 VAL F C 1
ATOM 10432 O O . VAL F 1 70 ? -53.54565 58.19270 -1.73463 1.000 111.69017 56 VAL F O 1
ATOM 10436 N N . GLU F 1 71 ? -54.23555 59.80791 -0.30965 1.000 106.67902 57 GLU F N 1
ATOM 10437 C CA . GLU F 1 71 ? -53.44936 60.89969 -0.86932 1.000 108.51522 57 GLU F CA 1
ATOM 10438 C C . GLU F 1 71 ? -52.41693 61.38411 0.14555 1.000 108.29908 57 GLU F C 1
ATOM 10439 O O . GLU F 1 71 ? -52.58267 61.22359 1.36021 1.000 100.39348 57 GLU F O 1
ATOM 10445 N N . ASN F 1 72 ? -51.36567 62.03090 -0.37293 1.000 112.45006 58 ASN F N 1
ATOM 10446 C CA . ASN F 1 72 ? -50.29201 62.53801 0.48310 1.000 115.47817 58 ASN F CA 1
ATOM 10447 C C . ASN F 1 72 ? -50.82157 63.49172 1.54721 1.000 112.51783 58 ASN F C 1
ATOM 10448 O O . ASN F 1 72 ? -50.39657 63.43852 2.71058 1.000 104.44930 58 ASN F O 1
ATOM 10453 N N . SER F 1 73 ? -51.73207 64.38849 1.15873 1.000 111.67925 59 SER F N 1
ATOM 10454 C CA . SER F 1 73 ? -52.25898 65.40123 2.06344 1.000 104.79277 59 SER F CA 1
ATOM 10455 C C . SER F 1 73 ? -53.05903 64.81344 3.21722 1.000 98.12046 59 SER F C 1
ATOM 10456 O O . SER F 1 73 ? -53.34104 65.53222 4.18818 1.000 89.83437 59 SER F O 1
ATOM 10459 N N . ASN F 1 74 ? -53.41681 63.53008 3.14447 1.000 95.66798 60 ASN F N 1
ATOM 10460 C CA . ASN F 1 74 ? -54.14400 62.90759 4.24301 1.000 94.80666 60 ASN F CA 1
ATOM 10461 C C . ASN F 1 74 ? -53.26253 62.63538 5.45399 1.000 92.50311 60 ASN F C 1
ATOM 10462 O O . ASN F 1 74 ? -53.77923 62.57917 6.57818 1.000 83.93359 60 ASN F O 1
ATOM 10467 N N . LEU F 1 75 ? -51.94444 62.51238 5.25378 1.000 94.26149 61 LEU F N 1
ATOM 10468 C CA . LEU F 1 75 ? -51.05805 61.96037 6.26805 1.000 85.50039 61 LEU F CA 1
ATOM 10469 C C . LEU F 1 75 ? -50.92794 62.85181 7.49486 1.000 85.47412 61 LEU F C 1
ATOM 10470 O O . LEU F 1 75 ? -50.43714 62.38283 8.52398 1.000 84.36637 61 LEU F O 1
ATOM 10475 N N . ASN F 1 76 ? -51.38722 64.10095 7.43239 1.000 86.49906 62 ASN F N 1
ATOM 10476 C CA . ASN F 1 76 ? -51.29030 64.99404 8.57840 1.000 83.44098 62 ASN F CA 1
ATOM 10477 C C . ASN F 1 76 ? -52.39093 64.77865 9.61217 1.000 80.66703 62 ASN F C 1
ATOM 10478 O O . ASN F 1 76 ? -52.33285 65.41518 10.67595 1.000 75.82203 62 ASN F O 1
ATOM 10483 N N . ARG F 1 77 ? -53.38205 63.91200 9.33431 1.000 80.57803 63 ARG F N 1
ATOM 10484 C CA . ARG F 1 77 ? -54.54473 63.77676 10.21777 1.000 81.35076 63 ARG F CA 1
ATOM 10485 C C . ARG F 1 77 ? -55.34126 62.47902 10.07282 1.000 83.90445 63 ARG F C 1
ATOM 10486 O O . ARG F 1 77 ? -56.30688 62.27193 10.81674 1.000 80.96250 63 ARG F O 1
ATOM 10494 N N . GLN F 1 78 ? -54.97427 61.60101 9.14051 1.000 82.03628 64 GLN F N 1
ATOM 10495 C CA . GLN F 1 78 ? -55.75632 60.39807 8.89109 1.000 81.40159 64 GLN F CA 1
ATOM 10496 C C . GLN F 1 78 ? -54.89519 59.17159 9.14393 1.000 85.79708 64 GLN F C 1
ATOM 10497 O O . GLN F 1 78 ? -53.66830 59.25787 9.19684 1.000 97.28571 64 GLN F O 1
ATOM 10503 N N . ASN F 1 79 ? -55.54825 58.02140 9.29757 1.000 86.05074 65 ASN F N 1
ATOM 10504 C CA . ASN F 1 79 ? -54.89497 56.81807 9.82736 1.000 91.34835 65 ASN F CA 1
ATOM 10505 C C . ASN F 1 79 ? -54.22508 55.98610 8.72435 1.000 94.32606 65 ASN F C 1
ATOM 10506 O O . ASN F 1 79 ? -54.47621 54.79035 8.58230 1.000 102.68206 65 ASN F O 1
ATOM 10511 N N . TYR F 1 80 ? -53.31856 56.60739 7.96743 1.000 88.53301 66 TYR F N 1
ATOM 10512 C CA . TYR F 1 80 ? -52.65991 55.90210 6.87039 1.000 90.35851 66 TYR F CA 1
ATOM 10513 C C . TYR F 1 80 ? -51.17352 56.22983 6.85559 1.000 91.06489 66 TYR F C 1
ATOM 10514 O O . TYR F 1 80 ? -50.73162 57.24546 7.40052 1.000 85.01246 66 TYR F O 1
ATOM 10523 N N . THR F 1 81 ? -50.41740 55.37673 6.16411 1.000 96.25341 67 THR F N 1
ATOM 10524 C CA . THR F 1 81 ? -48.96157 55.42429 6.09847 1.000 95.58432 67 THR F CA 1
ATOM 10525 C C . THR F 1 81 ? -48.51200 55.71755 4.67182 1.000 102.92562 67 THR F C 1
ATOM 10526 O O . THR F 1 81 ? -49.30771 55.70603 3.73002 1.000 110.26770 67 THR F O 1
ATOM 10530 N N . GLU F 1 82 ? -47.21031 55.97596 4.51822 1.000 99.85238 68 GLU F N 1
ATOM 10531 C CA . GLU F 1 82 ? -46.64821 56.21287 3.18800 1.000 105.45500 68 GLU F CA 1
ATOM 10532 C C . GLU F 1 82 ? -46.88338 55.02856 2.25570 1.000 110.09459 68 GLU F C 1
ATOM 10533 O O . GLU F 1 82 ? -47.09466 55.21115 1.05085 1.000 110.91463 68 GLU F O 1
ATOM 10539 N N . GLY F 1 83 ? -46.84774 53.80598 2.79012 1.000 112.60539 69 GLY F N 1
ATOM 10540 C CA . GLY F 1 83 ? -47.07941 52.63528 1.96128 1.000 111.10146 69 GLY F CA 1
ATOM 10541 C C . GLY F 1 83 ? -48.50359 52.49663 1.47358 1.000 110.14629 69 GLY F C 1
ATOM 10542 O O . GLY F 1 83 ? -48.74497 51.78268 0.49511 1.000 112.13277 69 GLY F O 1
ATOM 10543 N N . ASP F 1 84 ? -49.45074 53.15235 2.14612 1.000 108.46383 70 ASP F N 1
ATOM 10544 C CA . ASP F 1 84 ? -50.86067 53.12114 1.78334 1.000 107.44039 70 ASP F CA 1
ATOM 10545 C C . ASP F 1 84 ? -51.21346 54.05920 0.63583 1.000 110.84621 70 ASP F C 1
ATOM 10546 O O . ASP F 1 84 ? -52.28937 53.90621 0.04870 1.000 114.26874 70 ASP F O 1
ATOM 10551 N N . VAL F 1 85 ? -50.34004 55.00740 0.29091 1.000 108.85963 71 VAL F N 1
ATOM 10552 C CA . VAL F 1 85 ? -50.70621 56.04300 -0.66780 1.000 111.14534 71 VAL F CA 1
ATOM 10553 C C . VAL F 1 85 ? -51.04313 55.40353 -2.00725 1.000 115.87923 71 VAL F C 1
ATOM 10554 O O . VAL F 1 85 ? -50.32178 54.52208 -2.48910 1.000 118.70111 71 VAL F O 1
ATOM 10558 N N . SER F 1 86 ? -52.17584 55.81338 -2.58508 1.000 118.20381 72 SER F N 1
ATOM 10559 C CA . SER F 1 86 ? -52.77695 55.36068 -3.85110 1.000 121.28815 72 SER F CA 1
ATOM 10560 C C . SER F 1 86 ? -53.58516 54.07540 -3.69816 1.000 121.30649 72 SER F C 1
ATOM 10561 O O . SER F 1 86 ? -54.08407 53.56235 -4.69871 1.000 128.11516 72 SER F O 1
ATOM 10564 N N . VAL F 1 87 ? -53.72967 53.54310 -2.49533 1.000 120.96169 73 VAL F N 1
ATOM 10565 C CA . VAL F 1 87 ? -54.52885 52.35578 -2.25408 1.000 119.80805 73 VAL F CA 1
ATOM 10566 C C . VAL F 1 87 ? -55.90503 52.82814 -1.78734 1.000 118.89273 73 VAL F C 1
ATOM 10567 O O . VAL F 1 87 ? -56.05739 53.93999 -1.28141 1.000 117.05587 73 VAL F O 1
ATOM 10571 N N . ASN F 1 88 ? -56.94005 52.01011 -2.00892 1.000 119.89266 74 ASN F N 1
ATOM 10572 C CA . ASN F 1 88 ? -58.26275 52.32459 -1.47161 1.000 119.96125 74 ASN F CA 1
ATOM 10573 C C . ASN F 1 88 ? -58.15296 52.57562 0.01827 1.000 111.91805 74 ASN F C 1
ATOM 10574 O O . ASN F 1 88 ? -57.60170 51.75063 0.74109 1.000 108.45979 74 ASN F O 1
ATOM 10579 N N . LYS F 1 89 ? -58.69405 53.70727 0.47713 1.000 100.31193 75 LYS F N 1
ATOM 10580 C CA . LYS F 1 89 ? -58.70399 53.98968 1.90555 1.000 94.69877 75 LYS F CA 1
ATOM 10581 C C . LYS F 1 89 ? -59.28188 52.80976 2.68925 1.000 104.15769 75 LYS F C 1
ATOM 10582 O O . LYS F 1 89 ? -58.79724 52.47805 3.77524 1.000 110.07424 75 LYS F O 1
ATOM 10588 N N . VAL F 1 90 ? -60.31630 52.15700 2.14947 1.000 100.35342 76 VAL F N 1
ATOM 10589 C CA . VAL F 1 90 ? -60.98662 51.07910 2.87512 1.000 98.31872 76 VAL F CA 1
ATOM 10590 C C . VAL F 1 90 ? -60.07982 49.86038 2.99528 1.000 101.54019 76 VAL F C 1
ATOM 10591 O O . VAL F 1 90 ? -60.06472 49.19261 4.03632 1.000 100.40600 76 VAL F O 1
ATOM 10595 N N . GLU F 1 91 ? -59.30305 49.55541 1.94480 1.000 105.23788 77 GLU F N 1
ATOM 10596 C CA . GLU F 1 91 ? -58.36774 48.43197 2.00710 1.000 113.84693 77 GLU F CA 1
ATOM 10597 C C . GLU F 1 91 ? -57.25510 48.72700 3.00779 1.000 113.33895 77 GLU F C 1
ATOM 10598 O O . GLU F 1 91 ? -56.83551 47.84582 3.77045 1.000 109.06326 77 GLU F O 1
ATOM 10604 N N . ALA F 1 92 ? -56.76777 49.96980 3.01011 1.000 108.00317 78 ALA F N 1
ATOM 10605 C CA . ALA F 1 92 ? -55.69318 50.34928 3.91101 1.000 101.35755 78 ALA F CA 1
ATOM 10606 C C . ALA F 1 92 ? -56.17566 50.37106 5.35487 1.000 100.08144 78 ALA F C 1
ATOM 10607 O O . ALA F 1 92 ? -55.48947 49.86507 6.25203 1.000 97.37858 78 ALA F O 1
ATOM 10609 N N . ILE F 1 93 ? -57.36489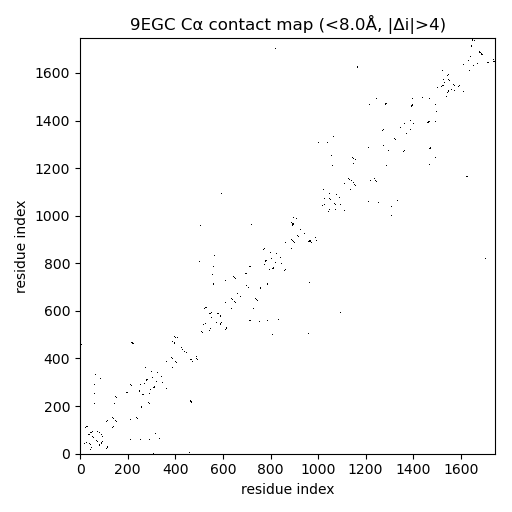 50.92674 5.60230 1.000 97.73379 79 ILE F N 1
ATOM 10610 C CA . ILE F 1 93 ? -57.82348 51.01405 6.98418 1.000 94.79725 79 ILE F CA 1
ATOM 10611 C C . ILE F 1 93 ? -58.16958 49.63444 7.53519 1.000 99.07059 79 ILE F C 1
ATOM 10612 O O . ILE F 1 93 ? -57.94481 49.36467 8.72099 1.000 98.91459 79 ILE F O 1
ATOM 10617 N N . LYS F 1 94 ? -58.67182 48.72312 6.69613 1.000 100.40383 80 LYS F N 1
ATOM 10618 C CA . LYS F 1 94 ? -58.94749 47.37985 7.19254 1.000 97.10753 80 LYS F CA 1
ATOM 10619 C C . LYS F 1 94 ? -57.65272 46.65974 7.53796 1.000 101.80298 80 LYS F C 1
ATOM 10620 O O . LYS F 1 94 ? -57.59114 45.93296 8.53622 1.000 104.80692 80 LYS F O 1
ATOM 10626 N N . ALA F 1 95 ? -56.60813 46.85275 6.72203 1.000 102.33718 81 ALA F N 1
ATOM 10627 C CA . ALA F 1 95 ? -55.29146 46.29580 7.03067 1.000 94.81022 81 ALA F CA 1
ATOM 10628 C C . ALA F 1 95 ? -54.78490 46.81198 8.36829 1.000 93.79742 81 ALA F C 1
ATOM 10629 O O . ALA F 1 95 ? -54.35428 46.03520 9.22749 1.000 102.87076 81 ALA F O 1
ATOM 10631 N N . ARG F 1 96 ? -54.83663 48.12762 8.56451 1.000 86.25279 82 ARG F N 1
ATOM 10632 C CA . ARG F 1 96 ? -54.44207 48.69528 9.84540 1.000 84.45764 82 ARG F CA 1
ATOM 10633 C C . ARG F 1 96 ? -55.28566 48.12144 10.97631 1.000 85.19213 82 ARG F C 1
ATOM 10634 O O . ARG F 1 96 ? -54.75418 47.69252 12.00688 1.000 84.81516 82 ARG F O 1
ATOM 10642 N N . LEU F 1 97 ? -56.61001 48.11160 10.80258 1.000 86.93819 83 LEU F N 1
ATOM 10643 C CA . LEU F 1 97 ? -57.48993 47.64194 11.86890 1.000 85.54297 83 LEU F CA 1
ATOM 10644 C C . LEU F 1 97 ? -57.27199 46.16323 12.16251 1.000 84.99308 83 LEU F C 1
ATOM 10645 O O . LEU F 1 97 ? -57.20850 45.75702 13.32687 1.000 80.22147 83 LEU F O 1
ATOM 10650 N N . LYS F 1 98 ? -57.12786 45.34478 11.12648 1.000 88.05908 84 LYS F N 1
ATOM 10651 C CA . LYS F 1 98 ? -57.01481 43.91188 11.36026 1.000 90.11987 84 LYS F CA 1
ATOM 10652 C C . LYS F 1 98 ? -55.64910 43.50459 11.90270 1.000 87.77542 84 LYS F C 1
ATOM 10653 O O . LYS F 1 98 ? -55.54657 42.44970 12.53919 1.000 88.11764 84 LYS F O 1
ATOM 10659 N N . SER F 1 99 ? -54.60726 44.31986 11.70798 1.000 84.43911 85 SER F N 1
ATOM 10660 C CA . SER F 1 99 ? -53.34927 44.02552 12.38367 1.000 89.82907 85 SER F CA 1
ATOM 10661 C C . SER F 1 99 ? -53.41748 44.38023 13.86277 1.000 90.08237 85 SER F C 1
ATOM 10662 O O . SER F 1 99 ? -52.63788 43.83963 14.65389 1.000 93.26156 85 SER F O 1
ATOM 10665 N N . ILE F 1 100 ? -54.33247 45.27089 14.24951 1.000 82.62805 86 ILE F N 1
ATOM 10666 C CA . ILE F 1 100 ? -54.59024 45.49704 15.66429 1.000 77.65700 86 ILE F CA 1
ATOM 10667 C C . ILE F 1 100 ? -55.41204 44.35257 16.24832 1.000 84.11669 86 ILE F C 1
ATOM 10668 O O . ILE F 1 100 ? -55.17117 43.92123 17.38182 1.000 86.15071 86 ILE F O 1
ATOM 10673 N N . ASN F 1 101 ? -56.39882 43.84784 15.49411 1.000 87.36548 87 ASN F N 1
ATOM 10674 C CA . ASN F 1 101 ? -57.29625 42.79732 15.98849 1.000 88.16408 87 ASN F CA 1
ATOM 10675 C C . ASN F 1 101 ? -57.65694 41.86912 14.82799 1.000 91.65147 87 ASN F C 1
ATOM 10676 O O . ASN F 1 101 ? -58.57735 42.16496 14.05594 1.000 85.81795 87 ASN F O 1
ATOM 10681 N N . SER F 1 102 ? -56.97837 40.71890 14.75706 1.000 100.66597 88 SER F N 1
ATOM 10682 C CA . SER F 1 102 ? -57.21461 39.77846 13.66305 1.000 90.33245 88 SER F CA 1
ATOM 10683 C C . SER F 1 102 ? -58.62425 39.20680 13.71291 1.000 107.84333 88 SER F C 1
ATOM 10684 O O . SER F 1 102 ? -59.23328 38.93939 12.66705 1.000 94.55669 88 SER F O 1
ATOM 10687 N N . LYS F 1 103 ? -59.15181 39.02139 14.91670 1.000 102.74984 89 LYS F N 1
ATOM 10688 C CA . LYS F 1 103 ? -60.46151 38.44245 15.16371 1.000 106.58406 89 LYS F CA 1
ATOM 10689 C C . LYS F 1 103 ? -61.58557 39.45783 15.00524 1.000 107.57949 89 LYS F C 1
ATOM 10690 O O . LYS F 1 103 ? -62.75184 39.11157 15.22753 1.000 106.03941 89 LYS F O 1
ATOM 10696 N N . ALA F 1 104 ? -61.26503 40.68884 14.61069 1.000 106.56561 90 ALA F N 1
ATOM 10697 C CA . ALA F 1 104 ? -62.27043 41.72639 14.45505 1.000 101.35593 90 ALA F CA 1
ATOM 10698 C C . ALA F 1 104 ? -63.06324 41.53844 13.17171 1.000 104.52413 90 ALA F C 1
ATOM 10699 O O . ALA F 1 104 ? -62.56779 41.01627 12.17028 1.000 108.22017 90 ALA F O 1
ATOM 10701 N N . ASN F 1 105 ? -64.30092 42.01833 13.20315 1.000 102.99640 91 ASN F N 1
ATOM 10702 C CA . ASN F 1 105 ? -65.23124 41.87609 12.09427 1.000 103.35147 91 ASN F CA 1
ATOM 10703 C C . ASN F 1 105 ? -65.25703 43.21155 11.35604 1.000 98.56485 91 ASN F C 1
ATOM 10704 O O . ASN F 1 105 ? -66.12413 44.05679 11.57027 1.000 97.17334 91 ASN F O 1
ATOM 10709 N N . ILE F 1 106 ? -64.28482 43.40304 10.47154 1.000 92.65780 92 ILE F N 1
ATOM 10710 C CA . ILE F 1 106 ? -64.14855 44.65026 9.72563 1.000 93.81249 92 ILE F CA 1
ATOM 10711 C C . ILE F 1 106 ? -64.57519 44.36506 8.28931 1.000 97.16016 92 ILE F C 1
ATOM 10712 O O . ILE F 1 106 ? -63.82360 43.75625 7.51959 1.000 102.46048 92 ILE F O 1
ATOM 10717 N N . LYS F 1 107 ? -65.77797 44.80949 7.91913 1.000 97.40233 93 LYS F N 1
ATOM 10718 C CA . LYS F 1 107 ? -66.34125 44.59033 6.58656 1.000 103.58944 93 LYS F CA 1
ATOM 10719 C C . LYS F 1 107 ? -66.27412 45.88893 5.79623 1.000 102.65572 93 LYS F C 1
ATOM 10720 O O . LYS F 1 107 ? -66.85951 46.89638 6.20458 1.000 102.60964 93 LYS F O 1
ATOM 10726 N N . ILE F 1 108 ? -65.61219 45.85599 4.64451 1.000 100.69720 94 ILE F N 1
ATOM 10727 C CA . ILE F 1 108 ? -65.41272 47.07077 3.87139 1.000 102.82096 94 ILE F CA 1
ATOM 10728 C C . ILE F 1 108 ? -66.13167 46.95293 2.53764 1.000 109.26301 94 ILE F C 1
ATOM 10729 O O . ILE F 1 108 ? -66.44313 45.86312 2.04675 1.000 106.18862 94 ILE F O 1
ATOM 10734 N N . HIS F 1 109 ? -66.38622 48.11613 1.95244 1.000 104.47561 95 HIS F N 1
ATOM 10735 C CA . HIS F 1 109 ? -67.02695 48.22100 0.65141 1.000 108.16641 95 HIS F CA 1
ATOM 10736 C C . HIS F 1 109 ? -66.34931 49.38370 -0.05737 1.000 110.21599 95 HIS F C 1
ATOM 10737 O O . HIS F 1 109 ? -66.44920 50.53044 0.39415 1.000 105.86023 95 HIS F O 1
ATOM 10744 N N . ASN F 1 110 ? -65.60358 49.07586 -1.12187 1.000 110.13727 96 ASN F N 1
ATOM 10745 C CA . ASN F 1 110 ? -64.89558 50.09611 -1.89391 1.000 110.17796 96 ASN F CA 1
ATOM 10746 C C . ASN F 1 110 ? -65.80157 50.62403 -3.00369 1.000 117.65539 96 ASN F C 1
ATOM 10747 O O . ASN F 1 110 ? -65.63448 50.33239 -4.18957 1.000 128.92287 96 ASN F O 1
ATOM 10752 N N . CYS F 1 111 ? -66.77256 51.43236 -2.58758 1.000 120.27515 97 CYS F N 1
ATOM 10753 C CA . CYS F 1 111 ? -67.72384 52.04153 -3.50640 1.000 130.34472 97 CYS F CA 1
ATOM 10754 C C . CYS F 1 111 ? -68.25380 53.31966 -2.87149 1.000 126.85928 97 CYS F C 1
ATOM 10755 O O . CYS F 1 111 ? -68.27387 53.45195 -1.64542 1.000 124.56397 97 CYS F O 1
ATOM 10758 N N . PHE F 1 112 ? -68.65264 54.26717 -3.71803 1.000 127.03416 98 PHE F N 1
ATOM 10759 C CA . PHE F 1 112 ? -69.35149 55.45851 -3.25407 1.000 118.60776 98 PHE F CA 1
ATOM 10760 C C . PHE F 1 112 ? -70.83099 55.18139 -3.03474 1.000 110.70645 98 PHE F C 1
ATOM 10761 O O . PHE F 1 112 ? -71.43486 54.33441 -3.69840 1.000 118.66495 98 PHE F O 1
ATOM 10769 N N . LEU F 1 113 ? -71.40334 55.89936 -2.07007 1.000 108.19632 99 LEU F N 1
ATOM 10770 C CA . LEU F 1 113 ? -72.81972 55.78434 -1.74773 1.000 108.97165 99 LEU F CA 1
ATOM 10771 C C . LEU F 1 113 ? -73.66087 56.62487 -2.69685 1.000 112.15747 99 LEU F C 1
ATOM 10772 O O . LEU F 1 113 ? -73.33009 57.77921 -2.98700 1.000 111.74778 99 LEU F O 1
ATOM 10777 N N . THR F 1 114 ? -74.75279 56.03451 -3.17392 1.000 118.38796 100 THR F N 1
ATOM 10778 C CA . THR F 1 114 ? -75.68719 56.65864 -4.09811 1.000 119.57761 100 THR F CA 1
ATOM 10779 C C . THR F 1 114 ? -77.09384 56.54430 -3.53189 1.000 115.77236 100 THR F C 1
ATOM 10780 O O . THR F 1 114 ? -77.33670 55.82420 -2.56112 1.000 114.17205 100 THR F O 1
ATOM 10784 N N . SER F 1 115 ? -78.03467 57.25017 -4.16720 1.000 117.77506 101 SER F N 1
ATOM 10785 C CA . SER F 1 115 ? -79.42810 57.15226 -3.74469 1.000 118.19992 101 SER F CA 1
ATOM 10786 C C . SER F 1 115 ? -79.94644 55.72144 -3.81464 1.000 126.07520 101 SER F C 1
ATOM 10787 O O . SER F 1 115 ? -80.79684 55.33432 -3.00549 1.000 125.07136 101 SER F O 1
ATOM 10790 N N . ASP F 1 116 ? -79.41648 54.90824 -4.73349 1.000 126.52561 102 ASP F N 1
ATOM 10791 C CA . ASP F 1 116 ? -79.92826 53.55278 -4.90852 1.000 130.30333 102 ASP F CA 1
ATOM 10792 C C . ASP F 1 116 ? -79.31954 52.55772 -3.93238 1.000 133.28960 102 ASP F C 1
ATOM 10793 O O . ASP F 1 116 ? -80.01014 51.62199 -3.51130 1.000 136.10133 102 ASP F O 1
ATOM 10798 N N . ASN F 1 117 ? -78.04676 52.71963 -3.56078 1.000 127.56649 103 ASN F N 1
ATOM 10799 C CA . ASN F 1 117 ? -77.41545 51.71569 -2.72039 1.000 124.26730 103 ASN F CA 1
ATOM 10800 C C . ASN F 1 117 ? -77.35691 52.11698 -1.25107 1.000 123.14552 103 ASN F C 1
ATOM 10801 O O . ASN F 1 117 ? -77.05316 51.26327 -0.41106 1.000 127.50670 103 ASN F O 1
ATOM 10806 N N . VAL F 1 118 ? -77.66482 53.37636 -0.91701 1.000 122.21692 104 VAL F N 1
ATOM 10807 C CA . VAL F 1 118 ? -77.36270 53.87460 0.42331 1.000 116.72458 104 VAL F CA 1
ATOM 10808 C C . VAL F 1 118 ? -78.24070 53.19416 1.46474 1.000 114.42334 104 VAL F C 1
ATOM 10809 O O . VAL F 1 118 ? -77.80763 52.97618 2.60314 1.000 114.40467 104 VAL F O 1
ATOM 10813 N N . GLU F 1 119 ? -79.47791 52.85160 1.10683 1.000 109.29327 105 GLU F N 1
ATOM 10814 C CA . GLU F 1 119 ? -80.36513 52.18388 2.05329 1.000 109.29752 105 GLU F CA 1
ATOM 10815 C C . GLU F 1 119 ? -79.90550 50.76191 2.36139 1.000 108.54946 105 GLU F C 1
ATOM 10816 O O . GLU F 1 119 ? -79.97422 50.31975 3.51559 1.000 112.50289 105 GLU F O 1
ATOM 10822 N N . GLU F 1 120 ? -79.46193 50.02444 1.34290 1.000 111.76575 106 GLU F N 1
ATOM 10823 C CA . GLU F 1 120 ? -79.05070 48.64134 1.56376 1.000 114.91669 106 GLU F CA 1
ATOM 10824 C C . GLU F 1 120 ? -77.82068 48.55376 2.46281 1.000 114.46113 106 GLU F C 1
ATOM 10825 O O . GLU F 1 120 ? -77.69231 47.62634 3.27252 1.000 114.06015 106 GLU F O 1
ATOM 10831 N N . TYR F 1 121 ? -76.91121 49.51750 2.34701 1.000 111.09088 107 TYR F N 1
ATOM 10832 C CA . TYR F 1 121 ? -75.75717 49.54422 3.23132 1.000 111.58644 107 TYR F CA 1
ATOM 10833 C C . TYR F 1 121 ? -76.16543 49.90908 4.65391 1.000 107.81833 107 TYR F C 1
ATOM 10834 O O . TYR F 1 121 ? -75.66672 49.31179 5.61351 1.000 104.37683 107 TYR F O 1
ATOM 10843 N N . ILE F 1 122 ? -77.07742 50.87776 4.81158 1.000 107.13798 108 ILE F N 1
ATOM 10844 C CA . ILE F 1 122 ? -77.50041 51.29013 6.15032 1.000 104.86429 108 ILE F CA 1
ATOM 10845 C C . ILE F 1 122 ? -78.20146 50.14268 6.86432 1.000 110.42293 108 ILE F C 1
ATOM 10846 O O . ILE F 1 122 ? -78.02031 49.93507 8.07021 1.000 101.58885 108 ILE F O 1
ATOM 10851 N N . LYS F 1 123 ? -79.01824 49.38932 6.13125 1.000 123.44682 109 LYS F N 1
ATOM 10852 C CA . LYS F 1 123 ? -79.80047 48.29948 6.70236 1.000 126.08093 109 LYS F CA 1
ATOM 10853 C C . LYS F 1 123 ? -78.92141 47.33927 7.50250 1.000 120.89663 109 LYS F C 1
ATOM 10854 O O . LYS F 1 123 ? -77.89228 46.86399 7.01196 1.000 121.73708 109 LYS F O 1
ATOM 10860 N N . GLY F 1 124 ? -79.33958 47.05519 8.74182 1.000 111.20144 110 GLY F N 1
ATOM 10861 C CA . GLY F 1 124 ? -78.68927 46.06686 9.57991 1.000 105.74362 110 GLY F CA 1
ATOM 10862 C C . GLY F 1 124 ? -77.75579 46.58442 10.65788 1.000 102.66657 110 GLY F C 1
ATOM 10863 O O . GLY F 1 124 ? -77.18368 45.76904 11.39467 1.000 103.23377 110 GLY F O 1
ATOM 10864 N N . HIS F 1 125 ? -77.56592 47.89628 10.76745 1.000 103.14451 111 HIS F N 1
ATOM 10865 C CA . HIS F 1 125 ? -76.66616 48.49068 11.74476 1.000 90.22759 111 HIS F CA 1
ATOM 10866 C C . HIS F 1 125 ? -77.44978 49.17348 12.85456 1.000 88.13693 111 HIS F C 1
ATOM 10867 O O . HIS F 1 125 ? -78.55890 49.66698 12.63830 1.000 96.61540 111 HIS F O 1
ATOM 10874 N N . LYS F 1 126 ? -76.85385 49.22239 14.04633 1.000 86.62598 112 LYS F N 1
ATOM 10875 C CA . LYS F 1 126 ? -77.51191 49.88132 15.16402 1.000 84.09448 112 LYS F CA 1
ATOM 10876 C C . LYS F 1 126 ? -77.12804 51.34594 15.31893 1.000 85.77210 112 LYS F C 1
ATOM 10877 O O . LYS F 1 126 ? -77.90448 52.11066 15.90097 1.000 88.78729 112 LYS F O 1
ATOM 10883 N N . VAL F 1 127 ? -75.98068 51.76980 14.79125 1.000 80.37337 113 VAL F N 1
ATOM 10884 C CA . VAL F 1 127 ? -75.54556 53.15842 14.90983 1.000 78.04276 113 VAL F CA 1
ATOM 10885 C C . VAL F 1 127 ? -74.68714 53.47243 13.69455 1.000 85.37544 113 VAL F C 1
ATOM 10886 O O . VAL F 1 127 ? -74.02520 52.59107 13.13836 1.000 89.69080 113 VAL F O 1
ATOM 10890 N N . ALA F 1 128 ? -74.69564 54.73883 13.28087 1.000 82.87859 114 ALA F N 1
ATOM 10891 C CA . ALA F 1 128 ? -73.98736 55.15692 12.07910 1.000 86.05812 114 ALA F CA 1
ATOM 10892 C C . ALA F 1 128 ? -73.16346 56.41018 12.34225 1.000 78.70493 114 ALA F C 1
ATOM 10893 O O . ALA F 1 128 ? -73.51509 57.24088 13.18228 1.000 77.79361 114 ALA F O 1
ATOM 10895 N N . ILE F 1 129 ? -72.05931 56.53369 11.60815 1.000 77.19468 115 ILE F N 1
ATOM 10896 C CA . ILE F 1 129 ? -71.18954 57.70475 11.65640 1.000 76.21083 115 ILE F CA 1
ATOM 10897 C C . ILE F 1 129 ? -71.14098 58.32333 10.26225 1.000 77.96943 115 ILE F C 1
ATOM 10898 O O . ILE F 1 129 ? -70.65475 57.69735 9.31101 1.000 80.26911 115 ILE F O 1
ATOM 10903 N N . ASN F 1 130 ? -71.64190 59.54618 10.14455 1.000 77.72160 116 ASN F N 1
ATOM 10904 C CA . ASN F 1 130 ? -71.65713 60.27071 8.87796 1.000 80.38954 116 ASN F CA 1
ATOM 10905 C C . ASN F 1 130 ? -70.40164 61.13647 8.81103 1.000 79.29808 116 ASN F C 1
ATOM 10906 O O . ASN F 1 130 ? -70.30952 62.18860 9.45554 1.000 77.38826 116 ASN F O 1
ATOM 10911 N N . ALA F 1 131 ? -69.40831 60.66210 8.07509 1.000 80.87898 117 ALA F N 1
ATOM 10912 C CA . ALA F 1 131 ? -68.20069 61.42105 7.77243 1.000 84.42790 117 ALA F CA 1
ATOM 10913 C C . ALA F 1 131 ? -68.08084 61.59861 6.26635 1.000 88.65759 117 ALA F C 1
ATOM 10914 O O . ALA F 1 131 ? -67.01138 61.42624 5.67857 1.000 86.42231 117 ALA F O 1
ATOM 10916 N N . LEU F 1 132 ? -69.20487 61.91034 5.62288 1.000 87.40638 118 LEU F N 1
ATOM 10917 C CA . LEU F 1 132 ? -69.28312 61.98595 4.17106 1.000 90.85256 118 LEU F CA 1
ATOM 10918 C C . LEU F 1 132 ? -69.02533 63.41069 3.70176 1.000 91.90890 118 LEU F C 1
ATOM 10919 O O . LEU F 1 132 ? -69.54660 64.36642 4.28204 1.000 90.24112 118 LEU F O 1
ATOM 10924 N N . ASP F 1 133 ? -68.21563 63.54726 2.65595 1.000 100.99411 119 ASP F N 1
ATOM 10925 C CA . ASP F 1 133 ? -68.01277 64.84911 2.04150 1.000 113.59304 119 ASP F CA 1
ATOM 10926 C C . ASP F 1 133 ? -69.36030 65.45497 1.68344 1.000 116.49763 119 ASP F C 1
ATOM 10927 O O . ASP F 1 133 ? -70.24126 64.77702 1.14855 1.000 112.74091 119 ASP F O 1
ATOM 10932 N N . PHE F 1 134 ? -69.51948 66.74108 1.96941 1.000 114.16804 120 PHE F N 1
ATOM 10933 C CA . PHE F 1 134 ? -70.79234 67.37635 1.66509 1.000 114.79565 120 PHE F CA 1
ATOM 10934 C C . PHE F 1 134 ? -70.95171 67.66821 0.17931 1.000 121.38636 120 PHE F C 1
ATOM 10935 O O . PHE F 1 134 ? -71.98666 68.20472 -0.22975 1.000 120.57848 120 PHE F O 1
ATOM 10943 N N . SER F 1 135 ? -69.97366 67.30243 -0.65028 1.000 127.80483 121 SER F N 1
ATOM 10944 C CA . SER F 1 135 ? -70.12660 67.44343 -2.08906 1.000 136.05290 121 SER F CA 1
ATOM 10945 C C . SER F 1 135 ? -70.73760 66.20920 -2.72653 1.000 139.67206 121 SER F C 1
ATOM 10946 O O . SER F 1 135 ? -71.20836 66.29574 -3.86611 1.000 147.51449 121 SER F O 1
ATOM 10949 N N . SER F 1 136 ? -70.76983 65.07766 -2.01862 1.000 132.81269 122 SER F N 1
ATOM 10950 C CA . SER F 1 136 ? -71.53572 63.95388 -2.52578 1.000 131.03326 122 SER F CA 1
ATOM 10951 C C . SER F 1 136 ? -73.02205 64.29775 -2.47786 1.000 137.24673 122 SER F C 1
ATOM 10952 O O . SER F 1 136 ? -73.43575 65.34559 -1.96819 1.000 139.37349 122 SER F O 1
ATOM 10955 N N . GLU F 1 137 ? -73.83709 63.40794 -3.02417 1.000 140.37789 123 GLU F N 1
ATOM 10956 C CA . GLU F 1 137 ? -75.25703 63.71348 -3.11552 1.000 148.38452 123 GLU F CA 1
ATOM 10957 C C . GLU F 1 137 ? -76.04609 63.21120 -1.91531 1.000 142.88115 123 GLU F C 1
ATOM 10958 O O . GLU F 1 137 ? -77.13616 63.72515 -1.63842 1.000 145.42895 123 GLU F O 1
ATOM 10964 N N . VAL F 1 138 ? -75.50196 62.25836 -1.16412 1.000 133.12897 124 VAL F N 1
ATOM 10965 C CA . VAL F 1 138 ? -76.27831 61.54462 -0.15534 1.000 120.02510 124 VAL F CA 1
ATOM 10966 C C . VAL F 1 138 ? -75.91884 61.88975 1.29074 1.000 113.13755 124 VAL F C 1
ATOM 10967 O O . VAL F 1 138 ? -76.27821 61.09492 2.16923 1.000 111.05018 124 VAL F O 1
ATOM 10971 N N . PRO F 1 139 ? -75.18429 62.97196 1.62134 1.000 104.72735 125 PRO F N 1
ATOM 10972 C CA . PRO F 1 139 ? -74.89533 63.18999 3.04931 1.000 104.32673 125 PRO F CA 1
ATOM 10973 C C . PRO F 1 139 ? -76.15603 63.41960 3.86134 1.000 106.12588 125 PRO F C 1
ATOM 10974 O O . PRO F 1 139 ? -76.34107 62.80991 4.92115 1.000 111.51909 125 PRO F O 1
ATOM 10978 N N . LEU F 1 140 ? -77.04449 64.27795 3.37250 1.000 106.29730 126 LEU F N 1
ATOM 10979 C CA . LEU F 1 140 ? -78.29711 64.54180 4.06867 1.000 103.64224 126 LEU F CA 1
ATOM 10980 C C . LEU F 1 140 ? -79.31080 63.42405 3.83582 1.000 102.57584 126 LEU F C 1
ATOM 10981 O O . LEU F 1 140 ? -80.14388 63.15036 4.71037 1.000 96.31849 126 LEU F O 1
ATOM 10986 N N . LEU F 1 141 ? -79.27730 62.79078 2.66024 1.000 104.34898 127 LEU F N 1
ATOM 10987 C CA . LEU F 1 141 ? -80.14587 61.64335 2.41975 1.000 106.04264 127 LEU F CA 1
ATOM 10988 C C . LEU F 1 141 ? -79.78506 60.47816 3.34107 1.000 107.53055 127 LEU F C 1
ATOM 10989 O O . LEU F 1 141 ? -80.67114 59.75561 3.81567 1.000 99.27602 127 LEU F O 1
ATOM 10994 N N . PHE F 1 142 ? -78.48000 60.27288 3.57986 1.000 102.94864 128 PHE F N 1
ATOM 10995 C CA . PHE F 1 142 ? -77.99148 59.28269 4.54279 1.000 95.81646 128 PHE F CA 1
ATOM 10996 C C . PHE F 1 142 ? -78.69044 59.41119 5.89325 1.000 93.43763 128 PHE F C 1
ATOM 10997 O O . PHE F 1 142 ? -79.16212 58.41744 6.45860 1.000 92.10813 128 PHE F O 1
ATOM 11005 N N . ASP F 1 143 ? -78.76417 60.63815 6.42509 1.000 92.57649 129 ASP F N 1
ATOM 11006 C CA . ASP F 1 143 ? -79.36977 60.86178 7.73902 1.000 94.73611 129 ASP F CA 1
ATOM 11007 C C . ASP F 1 143 ? -80.87143 60.62061 7.72813 1.000 94.28858 129 ASP F C 1
ATOM 11008 O O . ASP F 1 143 ? -81.42103 60.06143 8.68612 1.000 89.59063 129 ASP F O 1
ATOM 11013 N N . GLU F 1 144 ? -81.55919 61.09598 6.68681 1.000 96.01104 130 GLU F N 1
ATOM 11014 C CA . GLU F 1 144 ? -83.00498 60.91467 6.61859 1.000 98.63675 130 GLU F CA 1
ATOM 11015 C C . GLU F 1 144 ? -83.35479 59.43202 6.64702 1.000 98.16883 130 GLU F C 1
ATOM 11016 O O . GLU F 1 144 ? -84.27682 59.01234 7.35591 1.000 97.48016 130 GLU F O 1
ATOM 11022 N N . ILE F 1 145 ? -82.59936 58.61922 5.91020 1.000 100.62718 131 ILE F N 1
ATOM 11023 C CA . ILE F 1 145 ? -82.82891 57.17946 5.91075 1.000 102.01554 131 ILE F CA 1
ATOM 11024 C C . ILE F 1 145 ? -82.53287 56.57812 7.28333 1.000 103.48391 131 ILE F C 1
ATOM 11025 O O . ILE F 1 145 ? -83.28599 55.72706 7.77465 1.000 105.94598 131 ILE F O 1
ATOM 11030 N N . CYS F 1 146 ? -81.44481 57.01938 7.92976 1.000 97.48256 132 CYS F N 1
ATOM 11031 C CA . CYS F 1 146 ? -81.08936 56.50317 9.25162 1.000 91.99494 132 CYS F CA 1
ATOM 11032 C C . CYS F 1 146 ? -82.14711 56.83723 10.29937 1.000 94.41259 132 CYS F C 1
ATOM 11033 O O . CYS F 1 146 ? -82.46671 55.99897 11.15238 1.000 88.75805 132 CYS F O 1
ATOM 11036 N N . GLN F 1 147 ? -82.67134 58.06891 10.28060 1.000 96.23860 133 GLN F N 1
ATOM 11037 C CA . GLN F 1 147 ? -83.73918 58.43218 11.21126 1.000 89.21181 133 GLN F CA 1
ATOM 11038 C C . GLN F 1 147 ? -84.93965 57.51397 11.05180 1.000 99.13370 133 GLN F C 1
ATOM 11039 O O . GLN F 1 147 ? -85.44543 56.96336 12.03555 1.000 102.19694 133 GLN F O 1
ATOM 11045 N N . LYS F 1 148 ? -85.38321 57.30813 9.80597 1.000 94.40547 134 LYS F N 1
ATOM 11046 C CA . LYS F 1 148 ? -86.51965 56.43226 9.52636 1.000 100.90830 134 LYS F CA 1
ATOM 11047 C C . LYS F 1 148 ? -86.33238 55.04915 10.13537 1.000 96.74627 134 LYS F C 1
ATOM 11048 O O . LYS F 1 148 ? -87.31066 54.38564 10.50074 1.000 98.34613 134 LYS F O 1
ATOM 11054 N N . MET F 1 149 ? -85.08430 54.61375 10.28109 1.000 94.87711 135 MET F N 1
ATOM 11055 C CA . MET F 1 149 ? -84.76501 53.26388 10.71385 1.000 94.90616 135 MET F CA 1
ATOM 11056 C C . MET F 1 149 ? -84.38714 53.16009 12.18359 1.000 92.47001 135 MET F C 1
ATOM 11057 O O . MET F 1 149 ? -83.97339 52.08058 12.61146 1.000 92.42076 135 MET F O 1
ATOM 11062 N N . ASP F 1 150 ? -84.56092 54.22779 12.97161 1.000 90.81031 136 ASP F N 1
ATOM 11063 C CA . ASP F 1 150 ? -84.15099 54.23967 14.38468 1.000 98.78525 136 ASP F CA 1
ATOM 11064 C C . ASP F 1 150 ? -82.64677 54.02749 14.55157 1.000 96.87018 136 ASP F C 1
ATOM 11065 O O . ASP F 1 150 ? -82.19305 53.34828 15.47576 1.000 98.87064 136 ASP F O 1
ATOM 11070 N N . ILE F 1 151 ? -81.86668 54.59101 13.63860 1.000 93.62816 137 ILE F N 1
ATOM 11071 C CA . ILE F 1 151 ? -80.41370 54.54799 13.72381 1.000 91.63350 137 ILE F CA 1
ATOM 11072 C C . ILE F 1 151 ? -79.92514 55.96607 14.02354 1.000 87.59736 137 ILE F C 1
ATOM 11073 O O . ILE F 1 151 ? -80.06334 56.85989 13.17475 1.000 88.62828 137 ILE F O 1
ATOM 11078 N N . PRO F 1 152 ? -79.41170 56.23836 15.22142 1.000 81.13719 138 PRO F N 1
ATOM 11079 C CA . PRO F 1 152 ? -78.79038 57.54525 15.46898 1.000 76.87639 138 PRO F CA 1
ATOM 11080 C C . PRO F 1 152 ? -77.51772 57.71607 14.64737 1.000 78.01353 138 PRO F C 1
ATOM 11081 O O . PRO F 1 152 ? -76.84122 56.74611 14.29641 1.000 79.36721 138 PRO F O 1
ATOM 11085 N N . VAL F 1 153 ? -77.23321 58.96665 14.28489 1.000 75.61386 139 VAL F N 1
ATOM 11086 C CA . VAL F 1 153 ? -76.12600 59.30563 13.39261 1.000 76.89612 139 VAL F CA 1
ATOM 11087 C C . VAL F 1 153 ? -75.17694 60.26224 14.09149 1.000 75.88608 139 VAL F C 1
ATOM 11088 O O . VAL F 1 153 ? -75.58954 61.33994 14.53365 1.000 75.94026 139 VAL F O 1
ATOM 11092 N N . LEU F 1 154 ? -73.90367 59.88236 14.16084 1.000 79.20031 140 LEU F N 1
ATOM 11093 C CA . LEU F 1 154 ? -72.85120 60.76304 14.64115 1.000 71.89610 140 LEU F CA 1
ATOM 11094 C C . LEU F 1 154 ? -72.26817 61.57188 13.48778 1.000 72.33340 140 LEU F C 1
ATOM 11095 O O . LEU F 1 154 ? -71.88731 61.00950 12.45755 1.000 72.52639 140 LEU F O 1
ATOM 11100 N N . HIS F 1 155 ? -72.18172 62.89058 13.67371 1.000 73.51759 141 HIS F N 1
ATOM 11101 C CA . HIS F 1 155 ? -71.49077 63.76729 12.73241 1.000 70.89914 141 HIS F CA 1
ATOM 11102 C C . HIS F 1 155 ? -70.22096 64.30511 13.36563 1.000 74.27006 141 HIS F C 1
ATOM 11103 O O . HIS F 1 155 ? -70.26881 65.30003 14.10974 1.000 67.23068 141 HIS F O 1
ATOM 11110 N N . PRO F 1 156 ? -69.06417 63.70622 13.07717 1.000 71.71083 142 PRO F N 1
ATOM 11111 C CA . PRO F 1 156 ? -67.79195 64.21067 13.60131 1.000 66.72373 142 PRO F CA 1
ATOM 11112 C C . PRO F 1 156 ? -67.17765 65.25174 12.68029 1.000 69.84198 142 PRO F C 1
ATOM 11113 O O . PRO F 1 156 ? -67.20521 65.12491 11.45612 1.000 76.81370 142 PRO F O 1
ATOM 11117 N N . TYR F 1 157 ? -66.59542 66.28994 13.28137 1.000 66.54743 143 TYR F N 1
ATOM 11118 C CA . TYR F 1 157 ? -65.93037 67.34930 12.53221 1.000 70.33126 143 TYR F CA 1
ATOM 11119 C C . TYR F 1 157 ? -64.55260 67.63669 13.12414 1.000 76.23088 143 TYR F C 1
ATOM 11120 O O . TYR F 1 157 ? -64.32124 67.48382 14.32846 1.000 63.43062 143 TYR F O 1
ATOM 11129 N N . ASN F 1 158 ? -63.62453 68.00918 12.24232 1.000 77.83565 144 ASN F N 1
ATOM 11130 C CA . ASN F 1 158 ? -62.24960 68.33312 12.60597 1.000 66.82295 144 ASN F CA 1
ATOM 11131 C C . ASN F 1 158 ? -62.08515 69.84833 12.59786 1.000 67.09854 144 ASN F C 1
ATOM 11132 O O . ASN F 1 158 ? -61.84556 70.44931 11.54642 1.000 71.42355 144 ASN F O 1
ATOM 11137 N N . LEU F 1 159 ? -62.13473 70.45995 13.78144 1.000 71.72265 145 LEU F N 1
ATOM 11138 C CA . LEU F 1 159 ? -61.98194 71.90992 13.91878 1.000 69.95326 145 LEU F CA 1
ATOM 11139 C C . LEU F 1 159 ? -60.54639 72.31344 14.25613 1.000 71.26849 145 LEU F C 1
ATOM 11140 O O . LEU F 1 159 ? -60.31697 73.25402 15.02245 1.000 74.98902 145 LEU F O 1
ATOM 11145 N N . GLY F 1 160 ? -59.55725 71.61830 13.70405 1.000 65.51709 146 GLY F N 1
ATOM 11146 C CA . GLY F 1 160 ? -58.17054 71.95854 13.96205 1.000 70.33834 146 GLY F CA 1
ATOM 11147 C C . GLY F 1 160 ? -57.74456 71.68871 15.39676 1.000 69.11685 146 GLY F C 1
ATOM 11148 O O . GLY F 1 160 ? -57.25516 70.60314 15.73193 1.000 65.93831 146 GLY F O 1
ATOM 11149 N N . TRP F 1 161 ? -57.92495 72.69282 16.25166 1.000 61.62953 147 TRP F N 1
ATOM 11150 C CA . TRP F 1 161 ? -57.65137 72.53388 17.66557 1.000 59.45980 147 TRP F CA 1
ATOM 11151 C C . TRP F 1 161 ? -58.76682 71.79693 18.37651 1.000 63.92853 147 TRP F C 1
ATOM 11152 O O . TRP F 1 161 ? -58.53837 71.25351 19.45992 1.000 58.53072 147 TRP F O 1
ATOM 11163 N N . GLY F 1 162 ? -59.95495 71.73209 17.78193 1.000 66.20880 148 GLY F N 1
ATOM 11164 C CA . GLY F 1 162 ? -61.07528 71.13574 18.47826 1.000 54.72633 148 GLY F CA 1
ATOM 11165 C C . GLY F 1 162 ? -61.67730 69.92125 17.81034 1.000 58.02063 148 GLY F C 1
ATOM 11166 O O . GLY F 1 162 ? -61.56470 69.74246 16.59394 1.000 65.92251 148 GLY F O 1
ATOM 11167 N N . GLY F 1 163 ? -62.32497 69.07768 18.60723 1.000 61.41154 149 GLY F N 1
ATOM 11168 C CA . GLY F 1 163 ? -63.20461 68.03401 18.10157 1.000 67.37084 149 GLY F CA 1
ATOM 11169 C C . GLY F 1 163 ? -64.64352 68.38857 18.39011 1.000 66.83357 149 GLY F C 1
ATOM 11170 O O . GLY F 1 163 ? -64.98415 68.82879 19.49843 1.000 66.12469 149 GLY F O 1
ATOM 11171 N N . LEU F 1 164 ? -65.49843 68.22195 17.37472 1.000 68.94017 150 LEU F N 1
ATOM 11172 C CA . LEU F 1 164 ? -66.92461 68.51782 17.46027 1.000 68.00110 150 LEU F CA 1
ATOM 11173 C C . LEU F 1 164 ? -67.71082 67.30316 16.98818 1.000 60.31079 150 LEU F C 1
ATOM 11174 O O . LEU F 1 164 ? -67.42405 66.76241 15.91699 1.000 61.92183 150 LEU F O 1
ATOM 11179 N N . VAL F 1 165 ? -68.67991 66.85699 17.78780 1.000 59.78830 151 VAL F N 1
ATOM 11180 C CA . VAL F 1 165 ? -69.60547 65.80582 17.37274 1.000 64.65431 151 VAL F CA 1
ATOM 11181 C C . VAL F 1 165 ? -71.03254 66.24359 17.68843 1.000 66.50334 151 VAL F C 1
ATOM 11182 O O . VAL F 1 165 ? -71.31885 66.74840 18.78064 1.000 63.72098 151 VAL F O 1
ATOM 11186 N N . THR F 1 166 ? -71.92458 66.04675 16.73988 1.000 65.24276 152 THR F N 1
ATOM 11187 C CA . THR F 1 166 ? -73.34079 66.18406 17.01491 1.000 67.73432 152 THR F CA 1
ATOM 11188 C C . THR F 1 166 ? -74.04973 64.92246 16.54558 1.000 66.98374 152 THR F C 1
ATOM 11189 O O . THR F 1 166 ? -73.65754 64.31312 15.54466 1.000 68.03296 152 THR F O 1
ATOM 11193 N N . ILE F 1 167 ? -75.06013 64.50480 17.30325 1.000 68.68611 153 ILE F N 1
ATOM 11194 C CA . ILE F 1 167 ? -75.79611 63.27548 17.03092 1.000 69.28762 153 ILE F CA 1
ATOM 11195 C C . ILE F 1 167 ? -77.19273 63.66317 16.58674 1.000 78.29786 153 ILE F C 1
ATOM 11196 O O . ILE F 1 167 ? -77.90738 64.37526 17.30669 1.000 71.15906 153 ILE F O 1
ATOM 11201 N N . ILE F 1 168 ? -77.55654 63.22656 15.38392 1.000 80.68479 154 ILE F N 1
ATOM 11202 C CA . ILE F 1 168 ? -78.91950 63.32901 14.88576 1.000 84.09161 154 ILE F CA 1
ATOM 11203 C C . ILE F 1 168 ? -79.67460 62.12769 15.44464 1.000 81.45185 154 ILE F C 1
ATOM 11204 O O . ILE F 1 168 ? -79.34418 60.97968 15.13914 1.000 76.37820 154 ILE F O 1
ATOM 11209 N N . SER F 1 169 ? -80.63547 62.38247 16.29389 1.000 66.99206 155 SER F N 1
ATOM 11210 C CA . SER F 1 169 ? -81.38844 61.25608 16.81094 1.000 77.38652 155 SER F CA 1
ATOM 11211 C C . SER F 1 169 ? -82.61956 61.00701 15.93774 1.000 88.36005 155 SER F C 1
ATOM 11212 O O . SER F 1 169 ? -83.07447 61.91092 15.22920 1.000 89.91430 155 SER F O 1
ATOM 11215 N N . PRO F 1 170 ? -83.14043 59.77579 15.91607 1.000 74.63288 156 PRO F N 1
ATOM 11216 C CA . PRO F 1 170 ? -84.26607 59.47165 15.01247 1.000 83.61928 156 PRO F CA 1
ATOM 11217 C C . PRO F 1 170 ? -85.45706 60.40952 15.15805 1.000 91.34871 156 PRO F C 1
ATOM 11218 O O . PRO F 1 170 ? -85.99577 60.87518 14.14482 1.000 80.08386 156 PRO F O 1
ATOM 11222 N N . LYS F 1 171 ? -85.86107 60.73897 16.38395 1.000 90.33361 157 LYS F N 1
ATOM 11223 C CA . LYS F 1 171 ? -87.03310 61.57683 16.59663 1.000 87.92523 157 LYS F CA 1
ATOM 11224 C C . LYS F 1 171 ? -86.69652 63.05281 16.78711 1.000 84.91121 157 LYS F C 1
ATOM 11225 O O . LYS F 1 171 ? -87.55767 63.81602 17.23732 1.000 85.11990 157 LYS F O 1
ATOM 11231 N N . GLY F 1 172 ? -85.47184 63.47557 16.47038 1.000 73.57328 158 GLY F N 1
ATOM 11232 C CA . GLY F 1 172 ? -85.05314 64.84321 16.66679 1.000 71.24172 158 GLY F CA 1
ATOM 11233 C C . GLY F 1 172 ? -84.81358 65.60523 15.37217 1.000 70.58739 158 GLY F C 1
ATOM 11234 O O . GLY F 1 172 ? -84.99068 65.10448 14.27017 1.000 71.94821 158 GLY F O 1
ATOM 11235 N N . LEU F 1 173 ? -84.34774 66.83893 15.54089 1.000 68.87653 159 LEU F N 1
ATOM 11236 C CA . LEU F 1 173 ? -84.06300 67.70046 14.40226 1.000 72.05613 159 LEU F CA 1
ATOM 11237 C C . LEU F 1 173 ? -82.94353 67.12129 13.54979 1.000 76.96074 159 LEU F C 1
ATOM 11238 O O . LEU F 1 173 ? -82.01407 66.48251 14.05326 1.000 75.81249 159 LEU F O 1
ATOM 11243 N N . SER F 1 174 ? -83.01930 67.37960 12.24791 1.000 78.27681 160 SER F N 1
ATOM 11244 C CA . SER F 1 174 ? -81.95140 67.00836 11.33495 1.000 79.10786 160 SER F CA 1
ATOM 11245 C C . SER F 1 174 ? -81.04131 68.21274 11.10018 1.000 76.72852 160 SER F C 1
ATOM 11246 O O . SER F 1 174 ? -81.37002 69.34832 11.46006 1.000 74.29972 160 SER F O 1
ATOM 11249 N N . LEU F 1 175 ? -79.87945 67.95048 10.48404 1.000 71.43063 161 LEU F N 1
ATOM 11250 C CA . LEU F 1 175 ? -78.91712 69.01767 10.21870 1.000 73.90347 161 LEU F CA 1
ATOM 11251 C C . LEU F 1 175 ? -79.45268 70.09719 9.28897 1.000 82.77028 161 LEU F C 1
ATOM 11252 O O . LEU F 1 175 ? -78.93213 71.21738 9.30252 1.000 82.85002 161 LEU F O 1
ATOM 11257 N N . ASN F 1 176 ? -80.47034 69.78515 8.48030 1.000 92.42530 162 ASN F N 1
ATOM 11258 C CA . ASN F 1 176 ? -81.08022 70.77442 7.59366 1.000 93.21409 162 ASN F CA 1
ATOM 11259 C C . ASN F 1 176 ? -81.50086 72.03612 8.32904 1.000 83.82576 162 ASN F C 1
ATOM 11260 O O . ASN F 1 176 ? -81.36482 73.13965 7.79231 1.000 85.02193 162 ASN F O 1
ATOM 11265 N N . SER F 1 177 ? -81.95816 71.89431 9.57575 1.000 77.46097 163 SER F N 1
ATOM 11266 C CA . SER F 1 177 ? -82.48896 73.01066 10.34436 1.000 72.69733 163 SER F CA 1
ATOM 11267 C C . SER F 1 177 ? -81.52657 74.18349 10.41890 1.000 81.57429 163 SER F C 1
ATOM 11268 O O . SER F 1 177 ? -81.96089 75.30717 10.68495 1.000 92.18070 163 SER F O 1
ATOM 11271 N N . ILE F 1 178 ? -80.22939 73.95487 10.21175 1.000 81.28138 164 ILE F N 1
ATOM 11272 C CA . ILE F 1 178 ? -79.25540 75.04217 10.23753 1.000 90.05802 164 ILE F CA 1
ATOM 11273 C C . ILE F 1 178 ? -78.92381 75.52502 8.83545 1.000 90.92036 164 ILE F C 1
ATOM 11274 O O . ILE F 1 178 ? -78.28407 76.58008 8.68397 1.000 94.92632 164 ILE F O 1
ATOM 11279 N N . ALA F 1 179 ? -79.38590 74.82392 7.80867 1.000 89.07675 165 ALA F N 1
ATOM 11280 C CA . ALA F 1 179 ? -79.19391 75.26203 6.43893 1.000 91.56860 165 ALA F CA 1
ATOM 11281 C C . ALA F 1 179 ? -80.17595 76.37641 6.10976 1.000 97.83218 165 ALA F C 1
ATOM 11282 O O . ALA F 1 179 ? -81.29985 76.42507 6.62306 1.000 99.14654 165 ALA F O 1
ATOM 11284 N N . LYS F 1 180 ? -79.72646 77.29364 5.26676 1.000 100.09424 166 LYS F N 1
ATOM 11285 C CA . LYS F 1 180 ? -80.55065 78.40633 4.82849 1.000 100.89755 166 LYS F CA 1
ATOM 11286 C C . LYS F 1 180 ? -81.25066 78.03082 3.53037 1.000 90.64351 166 LYS F C 1
ATOM 11287 O O . LYS F 1 180 ? -80.64914 77.41246 2.64740 1.000 82.56091 166 LYS F O 1
ATOM 11293 N N . LYS F 1 181 ? -82.53984 78.36965 3.44599 1.000 87.17027 167 LYS F N 1
ATOM 11294 C CA . LYS F 1 181 ? -83.35973 77.98127 2.30046 1.000 87.90520 167 LYS F CA 1
ATOM 11295 C C . LYS F 1 181 ? -82.75672 78.47850 0.99790 1.000 94.47636 167 LYS F C 1
ATOM 11296 O O . LYS F 1 181 ? -82.45453 79.66606 0.85563 1.000 95.59716 167 LYS F O 1
ATOM 11302 N N . GLY F 1 182 ? -82.40891 77.54399 0.12252 1.000 86.65072 168 GLY F N 1
ATOM 11303 C CA . GLY F 1 182 ? -81.98709 77.89625 -1.20777 1.000 90.18506 168 GLY F CA 1
ATOM 11304 C C . GLY F 1 182 ? -80.54532 77.59404 -1.51207 1.000 101.00517 168 GLY F C 1
ATOM 11305 O O . GLY F 1 182 ? -80.16045 77.62899 -2.68493 1.000 108.15202 168 GLY F O 1
ATOM 11306 N N . GLU F 1 183 ? -79.73782 77.29696 -0.50174 1.000 99.36202 169 GLU F N 1
ATOM 11307 C CA . GLU F 1 183 ? -78.31762 77.07436 -0.71541 1.000 113.78711 169 GLU F CA 1
ATOM 11308 C C . GLU F 1 183 ? -77.85716 75.71133 -0.20847 1.000 104.81319 169 GLU F C 1
ATOM 11309 O O . GLU F 1 183 ? -78.45381 75.10848 0.69450 1.000 93.78539 169 GLU F O 1
ATOM 11315 N N . LYS F 1 184 ? -76.75598 75.25037 -0.80762 1.000 107.04375 170 LYS F N 1
ATOM 11316 C CA . LYS F 1 184 ? -76.19712 73.94818 -0.49162 1.000 111.18627 170 LYS F CA 1
ATOM 11317 C C . LYS F 1 184 ? -75.59412 73.99734 0.90303 1.000 109.39480 170 LYS F C 1
ATOM 11318 O O . LYS F 1 184 ? -75.17411 75.05238 1.39252 1.000 110.57591 170 LYS F O 1
ATOM 11324 N N . PHE F 1 185 ? -75.51972 72.83581 1.52967 1.000 106.70088 171 PHE F N 1
ATOM 11325 C CA . PHE F 1 185 ? -75.16678 72.72338 2.93408 1.000 100.46453 171 PHE F CA 1
ATOM 11326 C C . PHE F 1 185 ? -73.80989 72.04559 3.05202 1.000 102.27012 171 PHE F C 1
ATOM 11327 O O . PHE F 1 185 ? -73.59361 70.97343 2.47762 1.000 104.28265 171 PHE F O 1
ATOM 11335 N N . ASN F 1 186 ? -72.89219 72.68471 3.77250 1.000 104.06810 172 ASN F N 1
ATOM 11336 C CA . ASN F 1 186 ? -71.55001 72.14669 3.96118 1.000 109.46043 172 ASN F CA 1
ATOM 11337 C C . ASN F 1 186 ? -71.10503 72.35003 5.40637 1.000 106.14127 172 ASN F C 1
ATOM 11338 O O . ASN F 1 186 ? -71.88613 72.74722 6.27724 1.000 96.83005 172 ASN F O 1
ATOM 11343 N N . GLU F 1 187 ? -69.81645 72.08116 5.64127 1.000 95.91994 173 GLU F N 1
ATOM 11344 C CA . GLU F 1 187 ? -69.25075 72.10761 6.98874 1.000 89.17314 173 GLU F CA 1
ATOM 11345 C C . GLU F 1 187 ? -69.13314 73.52401 7.55118 1.000 80.94411 173 GLU F C 1
ATOM 11346 O O . GLU F 1 187 ? -69.23513 73.71372 8.76932 1.000 70.01738 173 GLU F O 1
ATOM 11352 N N . LEU F 1 188 ? -68.96499 74.53291 6.69503 1.000 84.98056 174 LEU F N 1
ATOM 11353 C CA . LEU F 1 188 ? -68.89701 75.89768 7.20377 1.000 85.98049 174 LEU F CA 1
ATOM 11354 C C . LEU F 1 188 ? -70.20346 76.31688 7.88132 1.000 94.52543 174 LEU F C 1
ATOM 11355 O O . LEU F 1 188 ? -70.16833 77.07789 8.85792 1.000 97.48166 174 LEU F O 1
ATOM 11360 N N . ASN F 1 189 ? -71.36038 75.81413 7.41036 1.000 93.54334 175 ASN F N 1
ATOM 11361 C CA . ASN F 1 189 ? -72.61239 76.10108 8.11271 1.000 89.57799 175 ASN F CA 1
ATOM 11362 C C . ASN F 1 189 ? -72.59972 75.48921 9.50235 1.000 87.31840 175 ASN F C 1
ATOM 11363 O O . ASN F 1 189 ? -73.09817 76.08876 10.46065 1.000 88.73665 175 ASN F O 1
ATOM 11368 N N . VAL F 1 190 ? -72.06052 74.27758 9.62285 1.000 84.71642 176 VAL F N 1
ATOM 11369 C CA . VAL F 1 190 ? -71.99169 73.62005 10.92199 1.000 84.17979 176 VAL F CA 1
ATOM 11370 C C . VAL F 1 190 ? -71.09198 74.40763 11.86578 1.000 75.30964 176 VAL F C 1
ATOM 11371 O O . VAL F 1 190 ? -71.43517 74.64942 13.02640 1.000 70.70217 176 VAL F O 1
ATOM 11375 N N . VAL F 1 191 ? -69.92625 74.81852 11.38226 1.000 78.01865 177 VAL F N 1
ATOM 11376 C CA . VAL F 1 191 ? -68.97413 75.49209 12.25706 1.000 78.38992 177 VAL F CA 1
ATOM 11377 C C . VAL F 1 191 ? -69.45798 76.89886 12.61346 1.000 75.78730 177 VAL F C 1
ATOM 11378 O O . VAL F 1 191 ? -69.31004 77.34777 13.75455 1.000 72.46405 177 VAL F O 1
ATOM 11382 N N . GLU F 1 192 ? -70.05839 77.61113 11.65654 1.000 74.51440 178 GLU F N 1
ATOM 11383 C CA . GLU F 1 192 ? -70.58658 78.93965 11.95929 1.000 73.49709 178 GLU F CA 1
ATOM 11384 C C . GLU F 1 192 ? -71.71394 78.87332 12.97583 1.000 68.22083 178 GLU F C 1
ATOM 11385 O O . GLU F 1 192 ? -71.90650 79.80844 13.76081 1.000 65.67485 178 GLU F O 1
ATOM 11391 N N . TYR F 1 193 ? -72.48767 77.79501 12.94991 1.000 68.92863 179 TYR F N 1
ATOM 11392 C CA . TYR F 1 193 ? -73.50801 77.58406 13.96407 1.000 59.56359 179 TYR F CA 1
ATOM 11393 C C . TYR F 1 193 ? -72.89953 77.33360 15.33701 1.000 57.44503 179 TYR F C 1
ATOM 11394 O O . TYR F 1 193 ? -73.33872 77.91252 16.33505 1.000 57.74690 179 TYR F O 1
ATOM 11403 N N . VAL F 1 194 ? -71.88600 76.46797 15.40737 1.000 63.02906 180 VAL F N 1
ATOM 11404 C CA . VAL F 1 194 ? -71.29785 76.10261 16.69543 1.000 60.39149 180 VAL F CA 1
ATOM 11405 C C . VAL F 1 194 ? -70.63920 77.31239 17.35217 1.000 61.67497 180 VAL F C 1
ATOM 11406 O O . VAL F 1 194 ? -70.81799 77.55692 18.55262 1.000 61.19117 180 VAL F O 1
ATOM 11410 N N . SER F 1 195 ? -69.86307 78.08327 16.58515 1.000 61.25236 181 SER F N 1
ATOM 11411 C CA . SER F 1 195 ? -69.24538 79.27749 17.15382 1.000 62.45029 181 SER F CA 1
ATOM 11412 C C . SER F 1 195 ? -70.30448 80.25882 17.65774 1.000 62.97658 181 SER F C 1
ATOM 11413 O O . SER F 1 195 ? -70.20259 80.77639 18.77441 1.000 75.81819 181 SER F O 1
ATOM 11416 N N . SER F 1 196 ? -71.34445 80.51054 16.86293 1.000 56.95235 182 SER F N 1
ATOM 11417 C CA . SER F 1 196 ? -72.40383 81.41939 17.31303 1.000 62.88249 182 SER F CA 1
ATOM 11418 C C . SER F 1 196 ? -73.11596 80.89474 18.55384 1.000 55.66465 182 SER F C 1
ATOM 11419 O O . SER F 1 196 ? -73.46144 81.66611 19.45434 1.000 55.46905 182 SER F O 1
ATOM 11422 N N . TYR F 1 197 ? -73.37966 79.58930 18.59241 1.000 55.73477 183 TYR F N 1
ATOM 11423 C CA . TYR F 1 197 ? -74.02403 78.97696 19.74678 1.000 54.09964 183 TYR F CA 1
ATOM 11424 C C . TYR F 1 197 ? -73.16218 79.12313 21.00089 1.000 58.60675 183 TYR F C 1
ATOM 11425 O O . TYR F 1 197 ? -73.66493 79.53275 22.05354 1.000 53.30317 183 TYR F O 1
ATOM 11434 N N . MET F 1 198 ? -71.85589 78.80830 20.90400 1.000 55.84063 184 MET F N 1
ATOM 11435 C CA . MET F 1 198 ? -70.95210 78.96073 22.05201 1.000 56.41327 184 MET F CA 1
ATOM 11436 C C . MET F 1 198 ? -70.88848 80.40766 22.52635 1.000 54.30636 184 MET F C 1
ATOM 11437 O O . MET F 1 198 ? -70.92436 80.66925 23.73377 1.000 54.52904 184 MET F O 1
ATOM 11442 N N . ARG F 1 199 ? -70.78914 81.36322 21.59458 1.000 54.94857 185 ARG F N 1
ATOM 11443 C CA . ARG F 1 199 ? -70.75170 82.77067 21.99312 1.000 64.59472 185 ARG F CA 1
ATOM 11444 C C . ARG F 1 199 ? -72.06916 83.20285 22.62905 1.000 60.82957 185 ARG F C 1
ATOM 11445 O O . ARG F 1 199 ? -72.06943 83.97496 23.59820 1.000 67.21981 185 ARG F O 1
ATOM 11453 N N . PHE F 1 200 ? -73.19877 82.71836 22.09668 1.000 60.61880 186 PHE F N 1
ATOM 11454 C CA . PHE F 1 200 ? -74.50022 83.07367 22.65772 1.000 60.84337 186 PHE F CA 1
ATOM 11455 C C . PHE F 1 200 ? -74.56041 82.73892 24.13922 1.000 62.23613 186 PHE F C 1
ATOM 11456 O O . PHE F 1 200 ? -75.16882 83.47622 24.92468 1.000 62.25951 186 PHE F O 1
ATOM 11464 N N . TRP F 1 201 ? -73.93931 81.62763 24.54112 1.000 59.25895 187 TRP F N 1
ATOM 11465 C CA . TRP F 1 201 ? -73.97855 81.18432 25.92777 1.000 60.42389 187 TRP F CA 1
ATOM 11466 C C . TRP F 1 201 ? -72.80833 81.73465 26.76025 1.000 61.68669 187 TRP F C 1
ATOM 11467 O O . TRP F 1 201 ? -72.47634 81.16634 27.81065 1.000 61.67523 187 TRP F O 1
ATOM 11478 N N . GLY F 1 202 ? -72.15544 82.79631 26.29673 1.000 58.98260 188 GLY F N 1
ATOM 11479 C CA . GLY F 1 202 ? -71.13888 83.42369 27.11095 1.000 69.12265 188 GLY F CA 1
ATOM 11480 C C . GLY F 1 202 ? -69.80974 82.71549 27.13441 1.000 68.39161 188 GLY F C 1
ATOM 11481 O O . GLY F 1 202 ? -68.92244 83.09779 27.90374 1.000 76.70970 188 GLY F O 1
ATOM 11482 N N . LYS F 1 203 ? -69.64822 81.68327 26.32871 1.000 58.08488 189 LYS F N 1
ATOM 11483 C CA . LYS F 1 203 ? -68.39636 80.94327 26.23541 1.000 57.74606 189 LYS F CA 1
ATOM 11484 C C . LYS F 1 203 ? -67.87067 80.94151 24.79845 1.000 57.31137 189 LYS F C 1
ATOM 11485 O O . LYS F 1 203 ? -67.70711 79.88865 24.17087 1.000 56.61686 189 LYS F O 1
ATOM 11491 N N . PRO F 1 204 ? -67.58918 82.13038 24.25267 1.000 64.53528 190 PRO F N 1
ATOM 11492 C CA . PRO F 1 204 ? -67.07934 82.22159 22.87855 1.000 63.48255 190 PRO F CA 1
ATOM 11493 C C . PRO F 1 204 ? -65.77351 81.46568 22.69374 1.000 59.45400 190 PRO F C 1
ATOM 11494 O O . PRO F 1 204 ? -64.88114 81.47801 23.54712 1.000 69.13215 190 PRO F O 1
ATOM 11498 N N . GLN F 1 205 ? -65.68773 80.79777 21.56524 1.000 58.18245 191 GLN F N 1
ATOM 11499 C CA . GLN F 1 205 ? -64.50514 80.09231 21.12385 1.000 58.81520 191 GLN F CA 1
ATOM 11500 C C . GLN F 1 205 ? -63.84373 81.01032 20.10486 1.000 69.77576 191 GLN F C 1
ATOM 11501 O O . GLN F 1 205 ? -64.13909 80.95524 18.91224 1.000 69.19530 191 GLN F O 1
ATOM 11507 N N . GLU F 1 206 ? -62.98821 81.90935 20.59522 1.000 76.89331 192 GLU F N 1
ATOM 11508 C CA . GLU F 1 206 ? -62.36273 82.90135 19.72503 1.000 77.96124 192 GLU F CA 1
ATOM 11509 C C . GLU F 1 206 ? -61.34622 82.27651 18.77600 1.000 74.66118 192 GLU F C 1
ATOM 11510 O O . GLU F 1 206 ? -61.16496 82.76933 17.65451 1.000 75.20296 192 GLU F O 1
ATOM 11516 N N . TRP F 1 207 ? -60.67892 81.19749 19.19233 1.000 70.44741 193 TRP F N 1
ATOM 11517 C CA . TRP F 1 207 ? -59.81582 80.48057 18.25986 1.000 71.32629 193 TRP F CA 1
ATOM 11518 C C . TRP F 1 207 ? -60.61652 79.99227 17.05436 1.000 74.55660 193 TRP F C 1
ATOM 11519 O O . TRP F 1 207 ? -60.17419 80.12362 15.90715 1.000 72.98947 193 TRP F O 1
ATOM 11530 N N . LEU F 1 208 ? -61.82424 79.47304 17.29466 1.000 72.49965 194 LEU F N 1
ATOM 11531 C CA . LEU F 1 208 ? -62.64847 78.96789 16.20607 1.000 72.75962 194 LEU F CA 1
ATOM 11532 C C . LEU F 1 208 ? -63.14303 80.10596 15.32647 1.000 80.13377 194 LEU F C 1
ATOM 11533 O O . LEU F 1 208 ? -63.17854 79.97773 14.09512 1.000 82.45317 194 LEU F O 1
ATOM 11538 N N . GLU F 1 209 ? -63.55501 81.21825 15.94371 1.000 82.20790 195 GLU F N 1
ATOM 11539 C CA . GLU F 1 209 ? -63.99601 82.37873 15.17280 1.000 84.97067 195 GLU F CA 1
ATOM 11540 C C . GLU F 1 209 ? -62.85699 82.94312 14.33047 1.000 87.47973 195 GLU F C 1
ATOM 11541 O O . GLU F 1 209 ? -63.09467 83.48190 13.24334 1.000 85.17622 195 GLU F O 1
ATOM 11547 N N . ASP F 1 210 ? -61.61765 82.83488 14.82210 1.000 91.99664 196 ASP F N 1
ATOM 11548 C CA . ASP F 1 210 ? -60.46285 83.33659 14.08364 1.000 93.49248 196 ASP F CA 1
ATOM 11549 C C . ASP F 1 210 ? -60.22519 82.54360 12.79909 1.000 84.51489 196 ASP F C 1
ATOM 11550 O O . ASP F 1 210 ? -60.00454 83.13004 11.73278 1.000 79.51351 196 ASP F O 1
ATOM 11555 N N . ILE F 1 211 ? -60.25138 81.20674 12.88017 1.000 80.59154 197 ILE F N 1
ATOM 11556 C CA . ILE F 1 211 ? -59.96761 80.38980 11.69803 1.000 76.36011 197 ILE F CA 1
ATOM 11557 C C . ILE F 1 211 ? -61.10254 80.47361 10.66626 1.000 78.30259 197 ILE F C 1
ATOM 11558 O O . ILE F 1 211 ? -60.84454 80.43409 9.45426 1.000 79.08980 197 ILE F O 1
ATOM 11563 N N . ILE F 1 212 ? -62.36041 80.61421 11.10963 1.000 71.24328 198 ILE F N 1
ATOM 11564 C CA . ILE F 1 212 ? -63.45828 80.82727 10.16457 1.000 74.38695 198 ILE F CA 1
ATOM 11565 C C . ILE F 1 212 ? -63.19985 82.08532 9.35354 1.000 82.15011 198 ILE F C 1
ATOM 11566 O O . ILE F 1 212 ? -63.28480 82.08594 8.11667 1.000 80.04079 198 ILE F O 1
ATOM 11571 N N . TYR F 1 213 ? -62.83233 83.16640 10.04714 1.000 88.49076 199 TYR F N 1
ATOM 11572 C CA . TYR F 1 213 ? -62.54629 84.43431 9.38483 1.000 94.68382 199 TYR F CA 1
ATOM 11573 C C . TYR F 1 213 ? -61.41667 84.26506 8.37489 1.000 93.93151 199 TYR F C 1
ATOM 11574 O O . TYR F 1 213 ? -61.53489 84.69057 7.21898 1.000 97.23930 199 TYR F O 1
ATOM 11583 N N . LYS F 1 214 ? -60.31972 83.61947 8.79167 1.000 85.65872 200 LYS F N 1
ATOM 11584 C CA . LYS F 1 214 ? -59.20755 83.36885 7.88004 1.000 87.46677 200 LYS F CA 1
ATOM 11585 C C . LYS F 1 214 ? -59.64636 82.52658 6.68959 1.000 87.13758 200 LYS F C 1
ATOM 11586 O O . LYS F 1 214 ? -59.29996 82.82501 5.53978 1.000 93.23347 200 LYS F O 1
ATOM 11592 N N . PHE F 1 215 ? -60.41143 81.46354 6.94208 1.000 82.47327 201 PHE F N 1
ATOM 11593 C CA . PHE F 1 215 ? -60.76149 80.57174 5.84222 1.000 89.12674 201 PHE F CA 1
ATOM 11594 C C . PHE F 1 215 ? -61.69756 81.23608 4.84452 1.000 98.37893 201 PHE F C 1
ATOM 11595 O O . PHE F 1 215 ? -61.51242 81.09461 3.62941 1.000 108.54488 201 PHE F O 1
ATOM 11603 N N . LYS F 1 216 ? -62.71497 81.95044 5.32858 1.000 98.18151 202 LYS F N 1
ATOM 11604 C CA . LYS F 1 216 ? -63.64663 82.58524 4.40115 1.000 107.60585 202 LYS F CA 1
ATOM 11605 C C . LYS F 1 216 ? -62.95823 83.66960 3.58104 1.000 112.21842 202 LYS F C 1
ATOM 11606 O O . LYS F 1 216 ? -63.19939 83.79096 2.37466 1.000 112.11836 202 LYS F O 1
ATOM 11612 N N . ASN F 1 217 ? -62.08302 84.44621 4.20934 1.000 113.99521 203 ASN F N 1
ATOM 11613 C CA . ASN F 1 217 ? -61.39125 85.53914 3.54309 1.000 115.45644 203 ASN F CA 1
ATOM 11614 C C . ASN F 1 217 ? -60.19779 85.07260 2.71686 1.000 112.14110 203 ASN F C 1
ATOM 11615 O O . ASN F 1 217 ? -59.37903 85.90341 2.30636 1.000 109.49230 203 ASN F O 1
ATOM 11620 N N . GLU F 1 218 ? -60.09068 83.77040 2.46393 1.000 113.18409 204 GLU F N 1
ATOM 11621 C CA . GLU F 1 218 ? -59.13393 83.26050 1.49326 1.000 118.49615 204 GLU F CA 1
ATOM 11622 C C . GLU F 1 218 ? -59.63112 83.59772 0.09658 1.000 130.71216 204 GLU F C 1
ATOM 11623 O O . GLU F 1 218 ? -60.79902 83.34759 -0.22324 1.000 133.42754 204 GLU F O 1
ATOM 11629 N N . ARG F 1 219 ? -58.76186 84.16641 -0.74335 1.000 140.89014 205 ARG F N 1
ATOM 11630 C CA . ARG F 1 219 ? -59.19976 84.48814 -2.09999 1.000 152.36211 205 ARG F CA 1
ATOM 11631 C C . ARG F 1 219 ? -59.56235 83.22572 -2.87263 1.000 151.71847 205 ARG F C 1
ATOM 11632 O O . ARG F 1 219 ? -60.70169 83.07105 -3.32896 1.000 157.45833 205 ARG F O 1
ATOM 11640 N N . GLU F 1 220 ? -58.61767 82.30016 -3.02357 1.000 141.25246 206 GLU F N 1
ATOM 11641 C CA . GLU F 1 220 ? -58.96076 81.06440 -3.70465 1.000 134.52003 206 GLU F CA 1
ATOM 11642 C C . GLU F 1 220 ? -59.78823 80.20857 -2.76022 1.000 127.84054 206 GLU F C 1
ATOM 11643 O O . GLU F 1 220 ? -59.57289 80.21237 -1.54510 1.000 122.64946 206 GLU F O 1
ATOM 11649 N N . LYS F 1 221 ? -60.73887 79.47309 -3.32363 1.000 131.32955 207 LYS F N 1
ATOM 11650 C CA . LYS F 1 221 ? -61.61473 78.61192 -2.53892 1.000 132.22270 207 LYS F CA 1
ATOM 11651 C C . LYS F 1 221 ? -61.02672 77.20638 -2.51272 1.000 134.79236 207 LYS F C 1
ATOM 11652 O O . LYS F 1 221 ? -60.94866 76.53236 -3.54673 1.000 133.24088 207 LYS F O 1
ATOM 11658 N N . LEU F 1 222 ? -60.59765 76.78023 -1.32471 1.000 133.22742 208 LEU F N 1
ATOM 11659 C CA . LEU F 1 222 ? -59.92548 75.51019 -1.10695 1.000 127.61689 208 LEU F CA 1
ATOM 11660 C C . LEU F 1 222 ? -60.67055 74.74364 -0.02571 1.000 120.86403 208 LEU F C 1
ATOM 11661 O O . LEU F 1 222 ? -61.58153 75.26788 0.62319 1.000 117.70746 208 LEU F O 1
ATOM 11666 N N . SER F 1 223 ? -60.28326 73.48402 0.15686 1.000 114.25188 209 SER F N 1
ATOM 11667 C CA . SER F 1 223 ? -60.88102 72.68890 1.21283 1.000 105.62622 209 SER F CA 1
ATOM 11668 C C . SER F 1 223 ? -60.46929 73.25254 2.57101 1.000 95.97184 209 SER F C 1
ATOM 11669 O O . SER F 1 223 ? -59.38624 73.83034 2.70960 1.000 94.26369 209 SER F O 1
ATOM 11672 N N . PRO F 1 224 ? -61.31685 73.10611 3.58374 1.000 87.83365 210 PRO F N 1
ATOM 11673 C CA . PRO F 1 224 ? -60.98654 73.62583 4.91919 1.000 83.76106 210 PRO F CA 1
ATOM 11674 C C . PRO F 1 224 ? -59.76287 72.93454 5.49117 1.000 85.74263 210 PRO F C 1
ATOM 11675 O O . PRO F 1 224 ? -59.57990 71.71977 5.31272 1.000 87.08537 210 PRO F O 1
ATOM 11679 N N . PRO F 1 225 ? -58.90217 73.67032 6.18847 1.000 86.25189 211 PRO F N 1
ATOM 11680 C CA . PRO F 1 225 ? -57.77491 73.02644 6.86471 1.000 83.54671 211 PRO F CA 1
ATOM 11681 C C . PRO F 1 225 ? -58.22927 72.18012 8.04232 1.000 80.44254 211 PRO F C 1
ATOM 11682 O O . PRO F 1 225 ? -59.24473 72.45157 8.69438 1.000 76.64708 211 PRO F O 1
ATOM 11686 N N . GLN F 1 226 ? -57.43904 71.14699 8.32131 1.000 81.61847 212 GLN F N 1
ATOM 11687 C CA . GLN F 1 226 ? -57.66726 70.28060 9.46539 1.000 82.14391 212 GLN F CA 1
ATOM 11688 C C . GLN F 1 226 ? -56.32818 69.84719 10.03404 1.000 83.61818 212 GLN F C 1
ATOM 11689 O O . GLN F 1 226 ? -55.32175 69.78116 9.32490 1.000 86.62674 212 GLN F O 1
ATOM 11695 N N . LEU F 1 227 ? -56.33132 69.56277 11.32819 1.000 82.83618 213 LEU F N 1
ATOM 11696 C CA . LEU F 1 227 ? -55.13664 69.19597 12.06081 1.000 81.19349 213 LEU F CA 1
ATOM 11697 C C . LEU F 1 227 ? -55.35037 67.83187 12.70344 1.000 81.39014 213 LEU F C 1
ATOM 11698 O O . LEU F 1 227 ? -56.48656 67.38395 12.88911 1.000 73.81654 213 LEU F O 1
ATOM 11703 N N . SER F 1 228 ? -54.23283 67.16324 13.01866 1.000 76.35782 214 SER F N 1
ATOM 11704 C CA . SER F 1 228 ? -54.28489 65.90139 13.75948 1.000 71.09087 214 SER F CA 1
ATOM 11705 C C . SER F 1 228 ? -54.85432 66.09739 15.16132 1.000 61.69470 214 SER F C 1
ATOM 11706 O O . SER F 1 228 ? -55.47165 65.18098 15.72213 1.000 58.87274 214 SER F O 1
ATOM 11709 N N . VAL F 1 229 ? -54.66384 67.28618 15.73391 1.000 56.93449 215 VAL F N 1
ATOM 11710 C CA . VAL F 1 229 ? -55.15972 67.56632 17.07682 1.000 57.78909 215 VAL F CA 1
ATOM 11711 C C . VAL F 1 229 ? -56.65688 67.29364 17.15725 1.000 65.45602 215 VAL F C 1
ATOM 11712 O O . VAL F 1 229 ? -57.13188 66.55478 18.03476 1.000 58.31801 215 VAL F O 1
ATOM 11716 N N . GLY F 1 230 ? -57.41918 67.88569 16.22966 1.000 66.92581 216 GLY F N 1
ATOM 11717 C CA . GLY F 1 230 ? -58.85676 67.69596 16.22441 1.000 59.68464 216 GLY F CA 1
ATOM 11718 C C . GLY F 1 230 ? -59.25649 66.27184 15.89742 1.000 62.24559 216 GLY F C 1
ATOM 11719 O O . GLY F 1 230 ? -60.21407 65.74058 16.47281 1.000 61.02371 216 GLY F O 1
ATOM 11720 N N . SER F 1 231 ? -58.53289 65.63536 14.96772 1.000 61.89570 217 SER F N 1
ATOM 11721 C CA . SER F 1 231 ? -58.84520 64.25857 14.59396 1.000 59.39536 217 SER F CA 1
ATOM 11722 C C . SER F 1 231 ? -58.71938 63.31962 15.78589 1.000 67.76089 217 SER F C 1
ATOM 11723 O O . SER F 1 231 ? -59.61900 62.51078 16.04932 1.000 70.61143 217 SER F O 1
ATOM 11726 N N . TRP F 1 232 ? -57.60622 63.41716 16.52604 1.000 64.03202 218 TRP F N 1
ATOM 11727 C CA . TRP F 1 232 ? -57.40713 62.53691 17.67216 1.000 56.14899 218 TRP F CA 1
ATOM 11728 C C . TRP F 1 232 ? -58.41606 62.82663 18.77428 1.000 52.95031 218 TRP F C 1
ATOM 11729 O O . TRP F 1 232 ? -58.94609 61.89906 19.39706 1.000 54.05860 218 TRP F O 1
ATOM 11740 N N . VAL F 1 233 ? -58.70223 64.10542 19.02144 1.000 54.91466 219 VAL F N 1
ATOM 11741 C CA . VAL F 1 233 ? -59.68925 64.46385 20.04012 1.000 58.25739 219 VAL F CA 1
ATOM 11742 C C . VAL F 1 233 ? -61.08300 63.99396 19.63702 1.000 61.10778 219 VAL F C 1
ATOM 11743 O O . VAL F 1 233 ? -61.80280 63.39790 20.44724 1.000 56.99174 219 VAL F O 1
ATOM 11747 N N . VAL F 1 234 ? -61.48142 64.23322 18.37848 1.000 68.66312 220 VAL F N 1
ATOM 11748 C CA . VAL F 1 234 ? -62.84004 63.85918 17.97628 1.000 64.35221 220 VAL F CA 1
ATOM 11749 C C . VAL F 1 234 ? -63.00284 62.34271 17.96669 1.000 68.15723 220 VAL F C 1
ATOM 11750 O O . VAL F 1 234 ? -64.09098 61.83253 18.26091 1.000 70.28185 220 VAL F O 1
ATOM 11754 N N . ALA F 1 235 ? -61.92304 61.59936 17.68782 1.000 63.68110 221 ALA F N 1
ATOM 11755 C CA . ALA F 1 235 ? -61.98964 60.13984 17.70732 1.000 62.12668 221 ALA F CA 1
ATOM 11756 C C . ALA F 1 235 ? -62.31454 59.60733 19.10083 1.000 60.63482 221 ALA F C 1
ATOM 11757 O O . ALA F 1 235 ? -63.11056 58.67086 19.24506 1.000 61.09810 221 ALA F O 1
ATOM 11759 N N . GLY F 1 236 ? -61.69696 60.17783 20.14033 1.000 54.68047 222 GLY F N 1
ATOM 11760 C CA . GLY F 1 236 ? -62.02961 59.76635 21.49349 1.000 50.81691 222 GLY F CA 1
ATOM 11761 C C . GLY F 1 236 ? -63.46362 60.10540 21.85270 1.000 56.65534 222 GLY F C 1
ATOM 11762 O O . GLY F 1 236 ? -64.16288 59.31177 22.49350 1.000 56.25391 222 GLY F O 1
ATOM 11763 N N . MET F 1 237 ? -63.91328 61.29958 21.45932 1.000 56.62470 223 MET F N 1
ATOM 11764 C CA . MET F 1 237 ? -65.29836 61.69728 21.69211 1.000 59.11253 223 MET F CA 1
ATOM 11765 C C . MET F 1 237 ? -66.26288 60.71429 21.04335 1.000 61.99974 223 MET F C 1
ATOM 11766 O O . MET F 1 237 ? -67.22866 60.27075 21.67570 1.000 67.53788 223 MET F O 1
ATOM 11771 N N . CYS F 1 238 ? -66.01110 60.35044 19.77808 1.000 58.89469 224 CYS F N 1
ATOM 11772 C CA . CYS F 1 238 ? -66.92837 59.44766 19.08091 1.000 62.90953 224 CYS F CA 1
ATOM 11773 C C . CYS F 1 238 ? -67.00192 58.09480 19.77737 1.000 63.85072 224 CYS F C 1
ATOM 11774 O O . CYS F 1 238 ? -68.09055 57.53999 19.95729 1.000 69.10403 224 CYS F O 1
ATOM 11777 N N . THR F 1 239 ? -65.85848 57.57615 20.22308 1.000 60.98606 225 THR F N 1
ATOM 11778 C CA . THR F 1 239 ? -65.84290 56.30740 20.94424 1.000 61.23897 225 THR F CA 1
ATOM 11779 C C . THR F 1 239 ? -66.66389 56.39309 22.23113 1.000 59.37108 225 THR F C 1
ATOM 11780 O O . THR F 1 239 ? -67.41824 55.46972 22.55709 1.000 59.45431 225 THR F O 1
ATOM 11784 N N . HIS F 1 240 ? -66.53624 57.50180 22.96800 1.000 57.23896 226 HIS F N 1
ATOM 11785 C CA . HIS F 1 240 ? -67.33445 57.71006 24.17225 1.000 56.05290 226 HIS F CA 1
ATOM 11786 C C . HIS F 1 240 ? -68.83054 57.74310 23.84553 1.000 66.50044 226 HIS F C 1
ATOM 11787 O O . HIS F 1 240 ? -69.65047 57.12158 24.53673 1.000 66.36644 226 HIS F O 1
ATOM 11794 N N . ILE F 1 241 ? -69.20296 58.48542 22.80097 1.000 65.07379 227 ILE F N 1
ATOM 11795 C CA . ILE F 1 241 ? -70.60533 58.58006 22.41105 1.000 68.42927 227 ILE F CA 1
ATOM 11796 C C . ILE F 1 241 ? -71.13819 57.21926 21.98294 1.000 67.96644 227 ILE F C 1
ATOM 11797 O O . ILE F 1 241 ? -72.25370 56.83053 22.35027 1.000 65.50473 227 ILE F O 1
ATOM 11802 N N . LEU F 1 242 ? -70.34886 56.47763 21.19764 1.000 66.79990 228 LEU F N 1
ATOM 11803 C CA . LEU F 1 242 ? -70.75759 55.14342 20.76928 1.000 67.43532 228 LEU F CA 1
ATOM 11804 C C . LEU F 1 242 ? -71.04931 54.24791 21.96355 1.000 72.98622 228 LEU F C 1
ATOM 11805 O O . LEU F 1 242 ? -72.02696 53.48945 21.95384 1.000 74.58671 228 LEU F O 1
ATOM 11810 N N . PHE F 1 243 ? -70.20696 54.31556 22.99974 1.000 68.47458 229 PHE F N 1
ATOM 11811 C CA . PHE F 1 243 ? -70.43460 53.49913 24.18763 1.000 63.95042 229 PHE F CA 1
ATOM 11812 C C . PHE F 1 243 ? -71.75123 53.85585 24.86281 1.000 61.74067 229 PHE F C 1
ATOM 11813 O O . PHE F 1 243 ? -72.49124 52.96812 25.30470 1.000 59.58448 229 PHE F O 1
ATOM 11821 N N . ASN F 1 244 ? -72.05413 55.15326 24.95458 1.000 61.98573 230 ASN F N 1
ATOM 11822 C CA . ASN F 1 244 ? -73.28967 55.59006 25.58941 1.000 63.92591 230 ASN F CA 1
ATOM 11823 C C . ASN F 1 244 ? -74.50247 55.13996 24.79659 1.000 71.38678 230 ASN F C 1
ATOM 11824 O O . ASN F 1 244 ? -75.49501 54.68284 25.37324 1.000 76.83635 230 ASN F O 1
ATOM 11829 N N . ILE F 1 245 ? -74.43281 55.24928 23.47240 1.000 68.92078 231 ILE F N 1
ATOM 11830 C CA . ILE F 1 245 ? -75.54272 54.81846 22.64108 1.000 70.65695 231 ILE F CA 1
ATOM 11831 C C . ILE F 1 245 ? -75.76068 53.32218 22.80229 1.000 76.26265 231 ILE F C 1
ATOM 11832 O O . ILE F 1 245 ? -76.90001 52.85727 22.93215 1.000 77.84014 231 ILE F O 1
ATOM 11837 N N . ALA F 1 246 ? -74.67341 52.54688 22.81155 1.000 71.45362 232 ALA F N 1
ATOM 11838 C CA . ALA F 1 246 ? -74.79408 51.09711 22.92676 1.000 68.96389 232 ALA F CA 1
ATOM 11839 C C . ALA F 1 246 ? -75.29390 50.68024 24.30624 1.000 68.67142 232 ALA F C 1
ATOM 11840 O O . ALA F 1 246 ? -76.09604 49.75008 24.42089 1.000 85.22377 232 ALA F O 1
ATOM 11842 N N . THR F 1 247 ? -74.82712 51.33054 25.36630 1.000 66.26896 233 THR F N 1
ATOM 11843 C CA . THR F 1 247 ? -75.27892 51.00096 26.71297 1.000 68.36101 233 THR F CA 1
ATOM 11844 C C . THR F 1 247 ? -76.49375 51.82199 27.11947 1.000 67.36330 233 THR F C 1
ATOM 11845 O O . THR F 1 247 ? -76.92758 51.75079 28.27461 1.000 67.97616 233 THR F O 1
ATOM 11849 N N . GLN F 1 248 ? -77.04008 52.60202 26.18928 1.000 85.36917 234 GLN F N 1
ATOM 11850 C CA . GLN F 1 248 ? -78.27262 53.35638 26.40337 1.000 91.16824 234 GLN F CA 1
ATOM 11851 C C . GLN F 1 248 ? -78.13514 54.29999 27.59547 1.000 86.85006 234 GLN F C 1
ATOM 11852 O O . GLN F 1 248 ? -79.03411 54.42808 28.42847 1.000 88.50480 234 GLN F O 1
ATOM 11858 N N . ARG F 1 249 ? -76.97912 54.95090 27.67372 1.000 82.31135 235 ARG F N 1
ATOM 11859 C CA . ARG F 1 249 ? -76.73459 56.07162 28.56381 1.000 77.73015 235 ARG F CA 1
ATOM 11860 C C . ARG F 1 249 ? -77.12717 57.36635 27.85532 1.000 76.27934 235 ARG F C 1
ATOM 11861 O O . ARG F 1 249 ? -77.14619 57.44153 26.62466 1.000 81.72364 235 ARG F O 1
ATOM 11869 N N . GLU F 1 250 ? -77.44420 58.39093 28.64478 1.000 70.44109 236 GLU F N 1
ATOM 11870 C CA . GLU F 1 250 ? -77.91589 59.64417 28.07135 1.000 70.78571 236 GLU F CA 1
ATOM 11871 C C . GLU F 1 250 ? -76.87892 60.25189 27.13451 1.000 67.94492 236 GLU F C 1
ATOM 11872 O O . GLU F 1 250 ? -75.67483 60.17197 27.38064 1.000 75.51850 236 GLU F O 1
ATOM 11878 N N . ILE F 1 251 ? -77.35452 60.86321 26.04750 1.000 65.31254 237 ILE F N 1
ATOM 11879 C CA . ILE F 1 251 ? -76.51411 61.64768 25.15371 1.000 67.63024 237 ILE F CA 1
ATOM 11880 C C . ILE F 1 251 ? -77.29214 62.88900 24.75995 1.000 65.43336 237 ILE F C 1
ATOM 11881 O O . ILE F 1 251 ? -78.51791 62.92478 24.81919 1.000 71.09474 237 ILE F O 1
ATOM 11886 N N . LYS F 1 252 ? -76.56022 63.91881 24.36223 1.000 70.25737 238 LYS F N 1
ATOM 11887 C CA . LYS F 1 252 ? -77.16545 65.10197 23.77934 1.000 72.86056 238 LYS F CA 1
ATOM 11888 C C . LYS F 1 252 ? -77.35485 64.87788 22.28544 1.000 71.50348 238 LYS F C 1
ATOM 11889 O O . LYS F 1 252 ? -76.43481 64.41986 21.59542 1.000 69.25073 238 LYS F O 1
ATOM 11895 N N . SER F 1 253 ? -78.54376 65.20817 21.79249 1.000 67.38959 239 SER F N 1
ATOM 11896 C CA . SER F 1 253 ? -78.83941 65.15177 20.37068 1.000 72.88045 239 SER F CA 1
ATOM 11897 C C . SER F 1 253 ? -78.84747 66.55282 19.77172 1.000 72.39623 239 SER F C 1
ATOM 11898 O O . SER F 1 253 ? -79.14055 67.54017 20.44851 1.000 76.08176 239 SER F O 1
ATOM 11901 N N . PHE F 1 254 ? -78.51204 66.62477 18.49475 1.000 70.44966 240 PHE F N 1
ATOM 11902 C CA . PHE F 1 254 ? -78.66749 67.86602 17.75739 1.000 74.87888 240 PHE F CA 1
ATOM 11903 C C . PHE F 1 254 ? -80.08180 68.41141 17.96187 1.000 75.92875 240 PHE F C 1
ATOM 11904 O O . PHE F 1 254 ? -81.04915 67.64048 17.91701 1.000 82.80676 240 PHE F O 1
ATOM 11912 N N . PRO F 1 255 ? -80.25675 69.73412 18.15071 1.000 75.13461 241 PRO F N 1
ATOM 11913 C CA . PRO F 1 255 ? -79.33439 70.85848 17.96130 1.000 69.41794 241 PRO F CA 1
ATOM 11914 C C . PRO F 1 255 ? -78.23747 71.02388 19.01822 1.000 68.58543 241 PRO F C 1
ATOM 11915 O O . PRO F 1 255 ? -77.45461 71.96348 18.90793 1.000 74.11521 241 PRO F O 1
ATOM 11919 N N . GLU F 1 256 ? -78.16029 70.14077 20.00863 1.000 64.81504 242 GLU F N 1
ATOM 11920 C CA . GLU F 1 256 ? -77.03051 70.17382 20.93223 1.000 61.14344 242 GLU F CA 1
ATOM 11921 C C . GLU F 1 256 ? -75.82786 69.41903 20.34917 1.000 61.10210 242 GLU F C 1
ATOM 11922 O O . GLU F 1 256 ? -75.94337 68.65618 19.38882 1.000 60.96803 242 GLU F O 1
ATOM 11928 N N . PHE F 1 257 ? -74.64679 69.66674 20.91454 1.000 62.21379 243 PHE F N 1
ATOM 11929 C CA . PHE F 1 257 ? -73.43035 69.07331 20.36492 1.000 62.01421 243 PHE F CA 1
ATOM 11930 C C . PHE F 1 257 ? -72.37292 68.93954 21.45461 1.000 62.05474 243 PHE F C 1
ATOM 11931 O O . PHE F 1 257 ? -72.53111 69.42659 22.57678 1.000 59.87030 243 PHE F O 1
ATOM 11939 N N . TYR F 1 258 ? -71.28515 68.25248 21.11063 1.000 67.84624 244 TYR F N 1
ATOM 11940 C CA . TYR F 1 258 ? -70.12412 68.11725 21.98558 1.000 61.11495 244 TYR F CA 1
ATOM 11941 C C . TYR F 1 258 ? -68.93455 68.80152 21.32337 1.000 58.84707 244 TYR F C 1
ATOM 11942 O O . TYR F 1 258 ? -68.57583 68.47607 20.18558 1.000 47.40215 244 TYR F O 1
ATOM 11951 N N . LEU F 1 259 ? -68.31724 69.73413 22.04333 1.000 57.36076 245 LEU F N 1
ATOM 11952 C CA . LEU F 1 259 ? -67.14386 70.45670 21.56510 1.000 61.02021 245 LEU F CA 1
ATOM 11953 C C . LEU F 1 259 ? -66.01890 70.27982 22.57100 1.000 55.96661 245 LEU F C 1
ATOM 11954 O O . LEU F 1 259 ? -66.17160 70.62188 23.74313 1.000 49.27766 245 LEU F O 1
ATOM 11959 N N . SER F 1 260 ? -64.88649 69.77823 22.11829 1.000 57.26971 246 SER F N 1
ATOM 11960 C CA . SER F 1 260 ? -63.80226 69.46939 23.03479 1.000 56.31373 246 SER F CA 1
ATOM 11961 C C . SER F 1 260 ? -62.51454 70.03799 22.47311 1.000 57.18122 246 SER F C 1
ATOM 11962 O O . SER F 1 260 ? -62.18850 69.80677 21.30373 1.000 59.34656 246 SER F O 1
ATOM 11965 N N . SER F 1 261 ? -61.78294 70.76921 23.30970 1.000 63.70251 247 SER F N 1
ATOM 11966 C CA . SER F 1 261 ? -60.52794 71.38435 22.89997 1.000 62.53319 247 SER F CA 1
ATOM 11967 C C . SER F 1 261 ? -59.64289 71.60693 24.12089 1.000 65.04471 247 SER F C 1
ATOM 11968 O O . SER F 1 261 ? -60.10032 71.55567 25.26551 1.000 70.07715 247 SER F O 1
ATOM 11971 N N . LEU F 1 262 ? -58.36079 71.88799 23.85747 1.000 61.69436 248 LEU F N 1
ATOM 11972 C CA . LEU F 1 262 ? -57.42093 72.14445 24.94269 1.000 71.71007 248 LEU F CA 1
ATOM 11973 C C . LEU F 1 262 ? -57.91676 73.25287 25.85036 1.000 83.41523 248 LEU F C 1
ATOM 11974 O O . LEU F 1 262 ? -57.86484 73.13678 27.08003 1.000 83.59873 248 LEU F O 1
ATOM 11979 N N . GLU F 1 263 ? -58.43283 74.32218 25.25437 1.000 96.82303 249 GLU F N 1
ATOM 11980 C CA . GLU F 1 263 ? -58.97663 75.45523 25.98856 1.000 111.53197 249 GLU F CA 1
ATOM 11981 C C . GLU F 1 263 ? -60.49212 75.36706 26.13259 1.000 111.49347 249 GLU F C 1
ATOM 11982 O O . GLU F 1 263 ? -61.03679 74.40198 26.68730 1.000 106.24647 249 GLU F O 1
ATOM 11988 N N . GLY F 1 264 ? -61.17013 76.38697 25.62343 1.000 115.22465 250 GLY F N 1
ATOM 11989 C CA . GLY F 1 264 ? -62.60588 76.50934 25.73232 1.000 119.96868 250 GLY F CA 1
ATOM 11990 C C . GLY F 1 264 ? -62.94847 77.98381 25.66388 1.000 132.48076 250 GLY F C 1
ATOM 11991 O O . GLY F 1 264 ? -62.07612 78.80026 25.35265 1.000 139.11944 250 GLY F O 1
ATOM 11993 N N . LYS G 1 16 ? -40.03954 46.83714 90.70181 1.000 117.62685 2 LYS G N 1
ATOM 11994 C CA . LYS G 1 16 ? -39.29194 45.71366 91.25131 1.000 122.97605 2 LYS G CA 1
ATOM 11995 C C . LYS G 1 16 ? -38.06268 46.21867 92.03180 1.000 122.35632 2 LYS G C 1
ATOM 11996 O O . LYS G 1 16 ? -37.65099 47.37649 91.87344 1.000 110.20538 2 LYS G O 1
ATOM 12002 N N . HIS G 1 17 ? -37.50447 45.33921 92.88343 1.000 126.74354 3 HIS G N 1
ATOM 12003 C CA . HIS G 1 17 ? -36.29609 45.62716 93.65882 1.000 115.12317 3 HIS G CA 1
ATOM 12004 C C . HIS G 1 17 ? -35.11879 46.03478 92.77680 1.000 98.73379 3 HIS G C 1
ATOM 12005 O O . HIS G 1 17 ? -34.18453 46.68066 93.26477 1.000 88.65636 3 HIS G O 1
ATOM 12012 N N . ARG G 1 18 ? -35.14924 45.66202 91.49270 1.000 90.98667 4 ARG G N 1
ATOM 12013 C CA . ARG G 1 18 ? -34.15284 46.10729 90.52475 1.000 70.03148 4 ARG G CA 1
ATOM 12014 C C . ARG G 1 18 ? -34.17161 47.62116 90.32489 1.000 67.09177 4 ARG G C 1
ATOM 12015 O O . ARG G 1 18 ? -33.12738 48.21725 90.03614 1.000 69.21213 4 ARG G O 1
ATOM 12023 N N . TYR G 1 19 ? -35.33732 48.26383 90.43547 1.000 65.79681 5 TYR G N 1
ATOM 12024 C CA . TYR G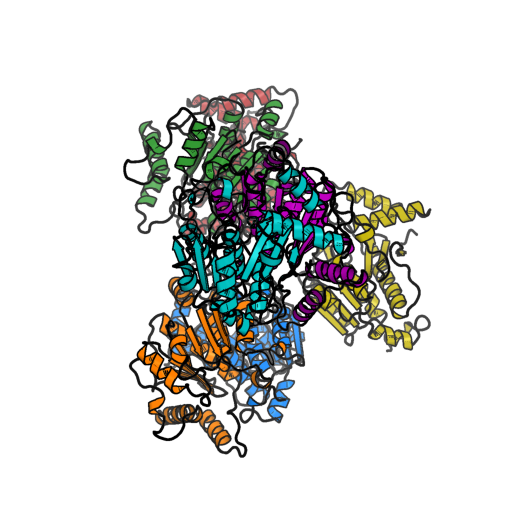 1 19 ? -35.43602 49.71042 90.25127 1.000 56.69829 5 TYR G CA 1
ATOM 12025 C C . TYR G 1 19 ? -35.49832 50.45660 91.58254 1.000 56.20362 5 TYR G C 1
ATOM 12026 O O . TYR G 1 19 ? -35.90918 51.61717 91.62535 1.000 60.54232 5 TYR G O 1
ATOM 12035 N N . SER G 1 20 ? -35.04604 49.82311 92.65859 1.000 64.73701 6 SER G N 1
ATOM 12036 C CA . SER G 1 20 ? -35.10848 50.42848 93.98497 1.000 66.16082 6 SER G CA 1
ATOM 12037 C C . SER G 1 20 ? -34.41444 51.79273 94.02185 1.000 62.04270 6 SER G C 1
ATOM 12038 O O . SER G 1 20 ? -34.96558 52.76617 94.54177 1.000 64.07104 6 SER G O 1
ATOM 12041 N N . ARG G 1 21 ? -33.20858 51.88822 93.46809 1.000 65.21768 7 ARG G N 1
ATOM 12042 C CA . ARG G 1 21 ? -32.44422 53.13195 93.52864 1.000 66.32015 7 ARG G CA 1
ATOM 12043 C C . ARG G 1 21 ? -32.90309 54.18867 92.51813 1.000 63.75023 7 ARG G C 1
ATOM 12044 O O . ARG G 1 21 ? -32.28263 55.25594 92.43614 1.000 67.67051 7 ARG G O 1
ATOM 12052 N N . ASN G 1 22 ? -33.96765 53.93130 91.76523 1.000 56.42525 8 ASN G N 1
ATOM 12053 C CA . ASN G 1 22 ? -34.56504 54.90240 90.85664 1.000 57.70611 8 ASN G CA 1
ATOM 12054 C C . ASN G 1 22 ? -35.46443 55.90750 91.56137 1.000 60.56731 8 ASN G C 1
ATOM 12055 O O . ASN G 1 22 ? -35.98424 56.81161 90.89606 1.000 60.93589 8 ASN G O 1
ATOM 12060 N N . ARG G 1 23 ? -35.69408 55.76068 92.86544 1.000 58.26396 9 ARG G N 1
ATOM 12061 C CA . ARG G 1 23 ? -36.70856 56.57255 93.52264 1.000 57.92460 9 ARG G CA 1
ATOM 12062 C C . ARG G 1 23 ? -36.31294 58.05096 93.51634 1.000 61.98952 9 ARG G C 1
ATOM 12063 O O . ARG G 1 23 ? -35.17865 58.42344 93.18941 1.000 61.53917 9 ARG G O 1
ATOM 12071 N N . LEU G 1 24 ? -37.29274 58.90158 93.84707 1.000 62.03826 10 LEU G N 1
ATOM 12072 C CA . LEU G 1 24 ? -37.16006 60.35874 93.80977 1.000 55.35399 10 LEU G CA 1
ATOM 12073 C C . LEU G 1 24 ? -37.01957 60.86756 92.37805 1.000 52.10070 10 LEU G C 1
ATOM 12074 O O . LEU G 1 24 ? -37.79462 61.72834 91.95201 1.000 49.13337 10 LEU G O 1
ATOM 12079 N N . TYR G 1 25 ? -36.06622 60.32565 91.61213 1.000 54.63625 11 TYR G N 1
ATOM 12080 C CA . TYR G 1 25 ? -35.98620 60.68312 90.19981 1.000 52.93979 11 TYR G CA 1
ATOM 12081 C C . TYR G 1 25 ? -37.24743 60.26863 89.45679 1.000 62.39968 11 TYR G C 1
ATOM 12082 O O . TYR G 1 25 ? -37.78739 61.04395 88.65919 1.000 65.30758 11 TYR G O 1
ATOM 12091 N N . LEU G 1 26 ? -37.73905 59.05707 89.71904 1.000 57.29334 12 LEU G N 1
ATOM 12092 C CA . LEU G 1 26 ? -38.94029 58.52373 89.10380 1.000 49.51526 12 LEU G CA 1
ATOM 12093 C C . LEU G 1 26 ? -39.92406 58.10913 90.18256 1.000 62.22467 12 LEU G C 1
ATOM 12094 O O . LEU G 1 26 ? -39.53489 57.49164 91.18168 1.000 75.17601 12 LEU G O 1
ATOM 12099 N N . ASN G 1 27 ? -41.19964 58.43762 89.98283 1.000 60.64604 13 ASN G N 1
ATOM 12100 C CA . ASN G 1 27 ? -42.23462 57.92158 90.86600 1.000 62.08945 13 ASN G CA 1
ATOM 12101 C C . ASN G 1 27 ? -42.75785 56.60301 90.32188 1.000 67.56525 13 ASN G C 1
ATOM 12102 O O . ASN G 1 27 ? -42.56164 56.27078 89.14463 1.000 71.41584 13 ASN G O 1
ATOM 12107 N N . PRO G 1 28 ? -43.46106 55.82972 91.15137 1.000 62.13691 14 PRO G N 1
ATOM 12108 C CA . PRO G 1 28 ? -43.89669 54.49476 90.70597 1.000 64.41517 14 PRO G CA 1
ATOM 12109 C C . PRO G 1 28 ? -44.69277 54.50017 89.41734 1.000 67.38322 14 PRO G C 1
ATOM 12110 O O . PRO G 1 28 ? -44.54542 53.57846 88.60665 1.000 69.85321 14 PRO G O 1
ATOM 12114 N N . LYS G 1 29 ? -45.52579 55.51558 89.19381 1.000 70.56895 15 LYS G N 1
ATOM 12115 C CA . LYS G 1 29 ? -46.33985 55.51907 87.98419 1.000 67.88232 15 LYS G CA 1
ATOM 12116 C C . LYS G 1 29 ? -45.47318 55.73965 86.74870 1.000 65.12931 15 LYS G C 1
ATOM 12117 O O . LYS G 1 29 ? -45.75114 55.17587 85.68570 1.000 69.41698 15 LYS G O 1
ATOM 12123 N N . GLU G 1 30 ? -44.39318 56.50866 86.87908 1.000 59.95812 16 GLU G N 1
ATOM 12124 C CA . GLU G 1 30 ? -43.49034 56.69886 85.74941 1.000 59.65970 16 GLU G CA 1
ATOM 12125 C C . GLU G 1 30 ? -42.70617 55.43330 85.44281 1.000 66.02938 16 GLU G C 1
ATOM 12126 O O . GLU G 1 30 ? -42.49929 55.09151 84.27237 1.000 69.81630 16 GLU G O 1
ATOM 12132 N N . GLN G 1 31 ? -42.23850 54.73950 86.47884 1.000 65.85670 17 GLN G N 1
ATOM 12133 C CA . GLN G 1 31 ? -41.56101 53.47135 86.25329 1.000 62.20414 17 GLN G CA 1
ATOM 12134 C C . GLN G 1 31 ? -42.48456 52.50636 85.52328 1.000 66.10609 17 GLN G C 1
ATOM 12135 O O . GLN G 1 31 ? -42.05603 51.79465 84.60647 1.000 69.60947 17 GLN G O 1
ATOM 12141 N N . GLU G 1 32 ? -43.76729 52.49219 85.91607 1.000 70.49278 18 GLU G N 1
ATOM 12142 C CA . GLU G 1 32 ? -44.78447 51.66119 85.26981 1.000 73.20054 18 GLU G CA 1
ATOM 12143 C C . GLU G 1 32 ? -44.97228 52.06783 83.81268 1.000 68.18214 18 GLU G C 1
ATOM 12144 O O . GLU G 1 32 ? -45.07802 51.21258 82.92804 1.000 69.13496 18 GLU G O 1
ATOM 12150 N N . LEU G 1 33 ? -44.98610 53.37673 83.54967 1.000 61.73592 19 LEU G N 1
ATOM 12151 C CA . LEU G 1 33 ? -45.18295 53.89232 82.20137 1.000 58.36521 19 LEU G CA 1
ATOM 12152 C C . LEU G 1 33 ? -44.05505 53.47706 81.25783 1.000 60.97223 19 LEU G C 1
ATOM 12153 O O . LEU G 1 33 ? -44.31019 53.01713 80.13736 1.000 64.56987 19 LEU G O 1
ATOM 12158 N N . ILE G 1 34 ? -42.79436 53.66580 81.66945 1.000 55.00811 20 ILE G N 1
ATOM 12159 C CA . ILE G 1 34 ? -41.70861 53.37236 80.73785 1.000 52.68446 20 ILE G CA 1
ATOM 12160 C C . ILE G 1 34 ? -41.50866 51.87379 80.56570 1.000 60.67836 20 ILE G C 1
ATOM 12161 O O . ILE G 1 34 ? -40.89982 51.44305 79.57542 1.000 64.45235 20 ILE G O 1
ATOM 12166 N N . LYS G 1 35 ? -42.04216 51.06244 81.48429 1.000 56.64594 21 LYS G N 1
ATOM 12167 C CA . LYS G 1 35 ? -41.85683 49.62051 81.38692 1.000 58.70169 21 LYS G CA 1
ATOM 12168 C C . LYS G 1 35 ? -42.29635 49.09422 80.03178 1.000 70.73439 21 LYS G C 1
ATOM 12169 O O . LYS G 1 35 ? -41.60039 48.28265 79.41065 1.000 73.73760 21 LYS G O 1
ATOM 12175 N N . ASP G 1 36 ? -43.44692 49.55304 79.55419 1.000 77.14370 22 ASP G N 1
ATOM 12176 C CA . ASP G 1 36 ? -44.05219 49.03188 78.33821 1.000 78.08469 22 ASP G CA 1
ATOM 12177 C C . ASP G 1 36 ? -43.99723 49.99563 77.16187 1.000 72.01538 22 ASP G C 1
ATOM 12178 O O . ASP G 1 36 ? -44.55766 49.68428 76.10847 1.000 69.58461 22 ASP G O 1
ATOM 12183 N N . TYR G 1 37 ? -43.36517 51.17040 77.32303 1.000 65.68470 23 TYR G N 1
ATOM 12184 C CA . TYR G 1 37 ? -43.25617 52.17510 76.27056 1.000 58.50439 23 TYR G CA 1
ATOM 12185 C C . TYR G 1 37 ? -42.53088 51.60211 75.05605 1.000 55.52055 23 TYR G C 1
ATOM 12186 O O . TYR G 1 37 ? -41.32224 51.35365 75.12093 1.000 56.36115 23 TYR G O 1
ATOM 12195 N N . PRO G 1 38 ? -43.21720 51.38543 73.93392 1.000 53.80852 24 PRO G N 1
ATOM 12196 C CA . PRO G 1 38 ? -42.58382 50.69237 72.79647 1.000 54.39330 24 PRO G CA 1
ATOM 12197 C C . PRO G 1 38 ? -41.55850 51.56872 72.08672 1.000 53.93459 24 PRO G C 1
ATOM 12198 O O . PRO G 1 38 ? -41.89799 52.58370 71.46862 1.000 55.02012 24 PRO G O 1
ATOM 12202 N N . ILE G 1 39 ? -40.30243 51.13237 72.14238 1.000 52.95312 25 ILE G N 1
ATOM 12203 C CA . ILE G 1 39 ? -39.17226 51.79436 71.50643 1.000 55.57905 25 ILE G CA 1
ATOM 12204 C C . ILE G 1 39 ? -38.78145 50.97277 70.28748 1.000 58.57183 25 ILE G C 1
ATOM 12205 O O . ILE G 1 39 ? -38.67219 49.74471 70.37235 1.000 72.68358 25 ILE G O 1
ATOM 12210 N N . LEU G 1 40 ? -38.57021 51.63834 69.15847 1.000 54.04387 26 LEU G N 1
ATOM 12211 C CA . LEU G 1 40 ? -37.96703 51.01127 67.98772 1.000 59.32961 26 LEU G CA 1
ATOM 12212 C C . LEU G 1 40 ? -36.53086 51.49951 67.83468 1.000 64.54461 26 LEU G C 1
ATOM 12213 O O . LEU G 1 40 ? -36.27873 52.71160 67.83046 1.000 61.13649 26 LEU G O 1
ATOM 12218 N N . LEU G 1 41 ? -35.59506 50.55634 67.70846 1.000 61.43616 27 LEU G N 1
ATOM 12219 C CA . LEU G 1 41 ? -34.17418 50.85821 67.54477 1.000 58.88893 27 LEU G CA 1
ATOM 12220 C C . LEU G 1 41 ? -33.72588 50.32584 66.18874 1.000 61.88034 27 LEU G C 1
ATOM 12221 O O . LEU G 1 41 ? -33.65637 49.10953 65.98468 1.000 68.52734 27 LEU G O 1
ATOM 12226 N N . GLY G 1 42 ? -33.41803 51.22982 65.26416 1.000 60.16694 28 GLY G N 1
ATOM 12227 C CA . GLY G 1 42 ? -32.89881 50.82331 63.96830 1.000 62.62807 28 GLY G CA 1
ATOM 12228 C C . GLY G 1 42 ? -31.39133 50.91861 63.93236 1.000 67.10353 28 GLY G C 1
ATOM 12229 O O . GLY G 1 42 ? -30.84746 52.02841 63.90115 1.000 67.30693 28 GLY G O 1
ATOM 12230 N N . GLY G 1 43 ? -30.70476 49.77493 63.96576 1.000 67.93061 29 GLY G N 1
ATOM 12231 C CA . GLY G 1 43 ? -29.25363 49.78316 64.03361 1.000 54.84044 29 GLY G CA 1
ATOM 12232 C C . GLY G 1 43 ? -28.76890 49.38829 65.41418 1.000 52.42164 29 GLY G C 1
ATOM 12233 O O . GLY G 1 43 ? -29.11062 50.03550 66.40402 1.000 50.38257 29 GLY G O 1
ATOM 12234 N N . ALA G 1 44 ? -28.04104 48.27668 65.50031 1.000 56.78522 30 ALA G N 1
ATOM 12235 C CA . ALA G 1 44 ? -27.56758 47.71273 66.75977 1.000 55.53093 30 ALA G CA 1
ATOM 12236 C C . ALA G 1 44 ? -26.08007 47.97725 66.99682 1.000 59.52257 30 ALA G C 1
ATOM 12237 O O . ALA G 1 44 ? -25.40448 47.20196 67.68894 1.000 61.69000 30 ALA G O 1
ATOM 12239 N N . GLY G 1 45 ? -25.55265 49.05619 66.43437 1.000 57.16528 31 GLY G N 1
ATOM 12240 C CA . GLY G 1 45 ? -24.17515 49.41955 66.68174 1.000 53.38105 31 GLY G CA 1
ATOM 12241 C C . GLY G 1 45 ? -24.09055 50.31908 67.89405 1.000 54.68816 31 GLY G C 1
ATOM 12242 O O . GLY G 1 45 ? -24.03782 49.84725 69.03105 1.000 63.67554 31 GLY G O 1
ATOM 12243 N N . ILE G 1 46 ? -24.08089 51.62626 67.65078 1.000 50.36564 32 ILE G N 1
ATOM 12244 C CA . ILE G 1 46 ? -24.25470 52.62166 68.70529 1.000 51.12922 32 ILE G CA 1
ATOM 12245 C C . ILE G 1 46 ? -25.52504 52.37542 69.51565 1.000 47.82269 32 ILE G C 1
ATOM 12246 O O . ILE G 1 46 ? -25.55849 52.63016 70.72444 1.000 52.33721 32 ILE G O 1
ATOM 12251 N N . GLY G 1 47 ? -26.56985 51.82691 68.88841 1.000 49.34767 33 GLY G N 1
ATOM 12252 C CA . GLY G 1 47 ? -27.79968 51.54742 69.61144 1.000 46.95636 33 GLY G CA 1
ATOM 12253 C C . GLY G 1 47 ? -27.68294 50.44905 70.65447 1.000 53.11222 33 GLY G C 1
ATOM 12254 O O . GLY G 1 47 ? -28.51107 50.38960 71.57128 1.000 53.43231 33 GLY G O 1
ATOM 12255 N N . SER G 1 48 ? -26.66100 49.59015 70.55644 1.000 47.03027 34 SER G N 1
ATOM 12256 C CA . SER G 1 48 ? -26.51830 48.52993 71.54860 1.000 47.85439 34 SER G CA 1
ATOM 12257 C C . SER G 1 48 ? -26.05442 49.07518 72.89401 1.000 54.57035 34 SER G C 1
ATOM 12258 O O . SER G 1 48 ? -26.43634 48.53200 73.93946 1.000 58.01613 34 SER G O 1
ATOM 12261 N N . ILE G 1 49 ? -25.24737 50.14359 72.89575 1.000 48.42945 35 ILE G N 1
ATOM 12262 C CA . ILE G 1 49 ? -24.92883 50.80496 74.15571 1.000 47.12276 35 ILE G CA 1
ATOM 12263 C C . ILE G 1 49 ? -26.15975 51.51337 74.68824 1.000 49.80244 35 ILE G C 1
ATOM 12264 O O . ILE G 1 49 ? -26.44300 51.47398 75.89360 1.000 50.36196 35 ILE G O 1
ATOM 12269 N N . ILE G 1 50 ? -26.90566 52.17969 73.79894 1.000 49.15800 36 ILE G N 1
ATOM 12270 C CA . ILE G 1 50 ? -28.13205 52.86393 74.20266 1.000 45.39712 36 ILE G CA 1
ATOM 12271 C C . ILE G 1 50 ? -29.12199 51.87848 74.80546 1.000 45.84866 36 ILE G C 1
ATOM 12272 O O . ILE G 1 50 ? -29.68983 52.12998 75.87785 1.000 44.32028 36 ILE G O 1
ATOM 12277 N N . ALA G 1 51 ? -29.28268 50.71031 74.16995 1.000 42.90088 37 ALA G N 1
ATOM 12278 C CA . ALA G 1 51 ? -30.26992 49.73446 74.62600 1.000 43.92687 37 ALA G CA 1
ATOM 12279 C C . ALA G 1 51 ? -29.99806 49.27286 76.06015 1.000 55.92409 37 ALA G C 1
ATOM 12280 O O . ALA G 1 51 ? -30.93415 49.15722 76.86032 1.000 58.36988 37 ALA G O 1
ATOM 12282 N N . GLU G 1 52 ? -28.73079 49.00169 76.41481 1.000 54.64186 38 GLU G N 1
ATOM 12283 C CA . GLU G 1 52 ? -28.45672 48.54686 77.77960 1.000 54.42629 38 GLU G CA 1
ATOM 12284 C C . GLU G 1 52 ? -28.76437 49.64187 78.79425 1.000 50.30537 38 GLU G C 1
ATOM 12285 O O . GLU G 1 52 ? -29.43457 49.39726 79.80614 1.000 44.10263 38 GLU G O 1
ATOM 12291 N N . CYS G 1 53 ? -28.30036 50.86380 78.53368 1.000 46.66751 39 CYS G N 1
ATOM 12292 C CA . CYS G 1 53 ? -28.56253 51.95313 79.47215 1.000 44.89564 39 CYS G CA 1
ATOM 12293 C C . CYS G 1 53 ? -30.06509 52.18256 79.64405 1.000 48.20531 39 CYS G C 1
ATOM 12294 O O . CYS G 1 53 ? -30.55708 52.29704 80.77357 1.000 47.30466 39 CYS G O 1
ATOM 12297 N N . ALA G 1 54 ? -30.82380 52.15674 78.54098 1.000 49.97764 40 ALA G N 1
ATOM 12298 C CA . ALA G 1 54 ? -32.26858 52.37314 78.63247 1.000 51.80902 40 ALA G CA 1
ATOM 12299 C C . ALA G 1 54 ? -32.97221 51.19672 79.30742 1.000 51.55008 40 ALA G C 1
ATOM 12300 O O . ALA G 1 54 ? -33.94694 51.38939 80.04784 1.000 49.12212 40 ALA G O 1
ATOM 12302 N N . LEU G 1 55 ? -32.51155 49.96932 79.05381 1.000 48.29038 41 LEU G N 1
ATOM 12303 C CA . LEU G 1 55 ? -33.13139 48.81562 79.70023 1.000 52.14912 41 LEU G CA 1
ATOM 12304 C C . LEU G 1 55 ? -32.92925 48.86479 81.20984 1.000 58.59841 41 LEU G C 1
ATOM 12305 O O . LEU G 1 55 ? -33.87990 48.68555 81.98128 1.000 58.19093 41 LEU G O 1
ATOM 12310 N N . ARG G 1 56 ? -31.69015 49.12196 81.65149 1.000 54.18490 42 ARG G N 1
ATOM 12311 C CA . ARG G 1 56 ? -31.42471 49.18039 83.08414 1.000 48.19587 42 ARG G CA 1
ATOM 12312 C C . ARG G 1 56 ? -32.20990 50.29850 83.74486 1.000 52.31925 42 ARG G C 1
ATOM 12313 O O . ARG G 1 56 ? -32.61969 50.16071 84.90137 1.000 53.47719 42 ARG G O 1
ATOM 12321 N N . PHE G 1 57 ? -32.42327 51.40868 83.02636 1.000 52.36329 43 PHE G N 1
ATOM 12322 C CA . PHE G 1 57 ? -33.25146 52.50894 83.51948 1.000 47.65392 43 PHE G CA 1
ATOM 12323 C C . PHE G 1 57 ? -34.69620 52.06873 83.76980 1.000 53.84825 43 PHE G C 1
ATOM 12324 O O . PHE G 1 57 ? -35.32971 52.53385 84.72364 1.000 58.70740 43 PHE G O 1
ATOM 12332 N N . GLY G 1 58 ? -35.22370 51.15220 82.96020 1.000 52.47227 44 GLY G N 1
ATOM 12333 C CA . GLY G 1 58 ? -36.57407 50.67497 83.18336 1.000 55.19174 44 GLY G CA 1
ATOM 12334 C C . GLY G 1 58 ? -37.40907 50.51735 81.92920 1.000 58.62434 44 GLY G C 1
ATOM 12335 O O . GLY G 1 58 ? -38.56928 50.09734 82.00934 1.000 58.82418 44 GLY G O 1
ATOM 12336 N N . PHE G 1 59 ? -36.83372 50.86593 80.77423 1.000 47.85394 45 PHE G N 1
ATOM 12337 C CA . PHE G 1 59 ? -37.45676 50.63485 79.47033 1.000 48.04628 45 PHE G CA 1
ATOM 12338 C C . PHE G 1 59 ? -37.31698 49.16287 79.09813 1.000 57.47197 45 PHE G C 1
ATOM 12339 O O . PHE G 1 59 ? -36.25880 48.71933 78.63903 1.000 60.65022 45 PHE G O 1
ATOM 12347 N N . GLU G 1 60 ? -38.39983 48.40607 79.24212 1.000 50.37391 46 GLU G N 1
ATOM 12348 C CA . GLU G 1 60 ? -38.34504 46.96472 79.06911 1.000 51.48951 46 GLU G CA 1
ATOM 12349 C C . GLU G 1 60 ? -38.98304 46.47827 77.77760 1.000 65.23509 46 GLU G C 1
ATOM 12350 O O . GLU G 1 60 ? -39.08694 45.25967 77.58224 1.000 70.05756 46 GLU G O 1
ATOM 12356 N N . ASN G 1 61 ? -39.42659 47.38075 76.89979 1.000 53.86866 47 ASN G N 1
ATOM 12357 C CA . ASN G 1 61 ? -40.13633 47.01034 75.67192 1.000 58.51381 47 ASN G CA 1
ATOM 12358 C C . ASN G 1 61 ? -39.37735 47.60172 74.49065 1.000 55.97432 47 ASN G C 1
ATOM 12359 O O . ASN G 1 61 ? -39.65074 48.73254 74.08417 1.000 56.20616 47 ASN G O 1
ATOM 12364 N N . ILE G 1 62 ? -38.44204 46.84278 73.92489 1.000 51.23359 48 ILE G N 1
ATOM 12365 C CA . ILE G 1 62 ? -37.53406 47.37395 72.91356 1.000 53.46932 48 ILE G CA 1
ATOM 12366 C C . ILE G 1 62 ? -37.53309 46.45605 71.69813 1.000 53.35982 48 ILE G C 1
ATOM 12367 O O . ILE G 1 62 ? -37.42862 45.23291 71.83368 1.000 57.69837 48 ILE G O 1
ATOM 12372 N N . THR G 1 63 ? -37.72307 47.04592 70.52430 1.000 52.88750 49 THR G N 1
ATOM 12373 C CA . THR G 1 63 ? -37.58899 46.37592 69.23932 1.000 58.40202 49 THR G CA 1
ATOM 12374 C C . THR G 1 63 ? -36.29105 46.83535 68.59579 1.000 56.76908 49 THR G C 1
ATOM 12375 O O . THR G 1 63 ? -36.02286 48.03732 68.53790 1.000 57.57431 49 THR G O 1
ATOM 12379 N N . ILE G 1 64 ? -35.47883 45.88474 68.14198 1.000 57.71075 50 ILE G N 1
ATOM 12380 C CA . ILE G 1 64 ? -34.18957 46.17458 67.52530 1.000 57.62618 50 ILE G CA 1
ATOM 12381 C C . ILE G 1 64 ? -34.14258 45.52528 66.15019 1.000 63.03352 50 ILE G C 1
ATOM 12382 O O . ILE G 1 64 ? -34.37312 44.31687 66.01924 1.000 69.26457 50 ILE G O 1
ATOM 12387 N N . VAL G 1 65 ? -33.81233 46.31928 65.13561 1.000 59.52746 51 VAL G N 1
ATOM 12388 C CA . VAL G 1 65 ? -33.68062 45.85302 63.76119 1.000 60.39057 51 VAL G CA 1
ATOM 12389 C C . VAL G 1 65 ? -32.27683 46.18981 63.28268 1.000 57.98001 51 VAL G C 1
ATOM 12390 O O . VAL G 1 65 ? -31.81442 47.32435 63.44770 1.000 54.31474 51 VAL G O 1
ATOM 12394 N N . ASP G 1 66 ? -31.57969 45.18812 62.75922 1.000 55.43373 52 ASP G N 1
ATOM 12395 C CA . ASP G 1 66 ? -30.24434 45.36035 62.21389 1.000 55.47422 52 ASP G CA 1
ATOM 12396 C C . ASP G 1 66 ? -29.92463 44.12588 61.39375 1.000 62.47001 52 ASP G C 1
ATOM 12397 O O . ASP G 1 66 ? -30.38914 43.03207 61.71709 1.000 65.22512 52 ASP G O 1
ATOM 12402 N N . GLY G 1 67 ? -29.19439 44.31298 60.30052 1.000 64.10128 53 GLY G N 1
ATOM 12403 C CA . GLY G 1 67 ? -28.81942 43.17039 59.49133 1.000 65.49121 53 GLY G CA 1
ATOM 12404 C C . GLY G 1 67 ? -27.34750 42.82329 59.57462 1.000 66.47770 53 GLY G C 1
ATOM 12405 O O . GLY G 1 67 ? -26.91789 41.81984 58.99653 1.000 69.37712 53 GLY G O 1
ATOM 12406 N N . ASP G 1 68 ? -26.57577 43.61107 60.33117 1.000 72.63857 54 ASP G N 1
ATOM 12407 C CA . ASP G 1 68 ? -25.12804 43.44490 60.39521 1.000 71.08789 54 ASP G CA 1
ATOM 12408 C C . ASP G 1 68 ? -24.71227 42.33866 61.36202 1.000 68.89157 54 ASP G C 1
ATOM 12409 O O . ASP G 1 68 ? -25.45774 41.92193 62.25690 1.000 59.46467 54 ASP G O 1
ATOM 12414 N N . HIS G 1 69 ? -23.47845 41.88947 61.17816 1.000 67.92405 55 HIS G N 1
ATOM 12415 C CA . HIS G 1 69 ? -22.80329 40.97595 62.08341 1.000 63.93417 55 HIS G CA 1
ATOM 12416 C C . HIS G 1 69 ? -21.75411 41.72843 62.90523 1.000 66.87538 55 HIS G C 1
ATOM 12417 O O . HIS G 1 69 ? -21.29940 42.81176 62.53466 1.000 58.59873 55 HIS G O 1
ATOM 12424 N N . VAL G 1 70 ? -21.35611 41.13396 64.02594 1.000 71.41453 56 VAL G N 1
ATOM 12425 C CA . VAL G 1 70 ? -20.37445 41.75901 64.90628 1.000 64.64541 56 VAL G CA 1
ATOM 12426 C C . VAL G 1 70 ? -18.98564 41.58197 64.31115 1.000 64.28747 56 VAL G C 1
ATOM 12427 O O . VAL G 1 70 ? -18.59989 40.47448 63.92536 1.000 71.63663 56 VAL G O 1
ATOM 12431 N N . GLU G 1 71 ? -18.24535 42.67471 64.20000 1.000 62.84254 57 GLU G N 1
ATOM 12432 C CA . GLU G 1 71 ? -16.86075 42.64183 63.75598 1.000 73.84317 57 GLU G CA 1
ATOM 12433 C C . GLU G 1 71 ? -15.92336 43.08452 64.87620 1.000 74.97363 57 GLU G C 1
ATOM 12434 O O . GLU G 1 71 ? -16.33110 43.73448 65.84289 1.000 70.33104 57 GLU G O 1
ATOM 12440 N N . ASN G 1 72 ? -14.64307 42.74672 64.70316 1.000 77.03936 58 ASN G N 1
ATOM 12441 C CA . ASN G 1 72 ? -13.61503 43.08155 65.68387 1.000 74.27579 58 ASN G CA 1
ATOM 12442 C C . ASN G 1 72 ? -13.60800 44.56398 66.01360 1.000 67.30854 58 ASN G C 1
ATOM 12443 O O . ASN G 1 72 ? -13.48747 44.95548 67.18140 1.000 58.86133 58 ASN G O 1
ATOM 12448 N N . SER G 1 73 ? -13.70577 45.40620 64.98567 1.000 64.55410 59 SER G N 1
ATOM 12449 C CA . SER G 1 73 ? -13.64777 46.84392 65.17783 1.000 55.25197 59 SER G CA 1
ATOM 12450 C C . SER G 1 73 ? -14.83453 47.39035 65.96226 1.000 56.89358 59 SER G C 1
ATOM 12451 O O . SER G 1 73 ? -14.80294 48.55912 66.35608 1.000 56.71477 59 SER G O 1
ATOM 12454 N N . ASN G 1 74 ? -15.87900 46.59567 66.19559 1.000 54.10783 60 ASN G N 1
ATOM 12455 C CA . ASN G 1 74 ? -16.98946 47.09726 66.99702 1.000 58.12942 60 ASN G CA 1
ATOM 12456 C C . ASN G 1 74 ? -16.63143 47.20066 68.47028 1.000 59.27511 60 ASN G C 1
ATOM 12457 O O . ASN G 1 74 ? -17.30729 47.92573 69.20944 1.000 52.97558 60 ASN G O 1
ATOM 12462 N N . LEU G 1 75 ? -15.61239 46.45925 68.91709 1.000 59.11026 61 LEU G N 1
ATOM 12463 C CA . LEU G 1 75 ? -15.40510 46.24308 70.34150 1.000 54.88785 61 LEU G CA 1
ATOM 12464 C C . LEU G 1 75 ? -14.92197 47.48059 71.09549 1.000 53.89269 61 LEU G C 1
ATOM 12465 O O . LEU G 1 75 ? -15.03552 47.50028 72.32413 1.000 55.80494 61 LEU G O 1
ATOM 12470 N N . ASN G 1 76 ? -14.46361 48.53122 70.40927 1.000 51.38716 62 ASN G N 1
ATOM 12471 C CA . ASN G 1 76 ? -14.00220 49.73923 71.08752 1.000 52.81598 62 ASN G CA 1
ATOM 12472 C C . ASN G 1 76 ? -15.13353 50.66738 71.52124 1.000 55.57513 62 ASN G C 1
ATOM 12473 O O . ASN G 1 76 ? -14.85373 51.68832 72.16505 1.000 59.52434 62 ASN G O 1
ATOM 12478 N N . ARG G 1 77 ? -16.38998 50.36356 71.18210 1.000 51.52346 63 ARG G N 1
ATOM 12479 C CA . ARG G 1 77 ? -17.46367 51.31017 71.45035 1.000 58.19931 63 ARG G CA 1
ATOM 12480 C C . ARG G 1 77 ? -18.86093 50.69048 71.44463 1.000 60.04561 63 ARG G C 1
ATOM 12481 O O . ARG G 1 77 ? -19.83703 51.37852 71.76001 1.000 60.12994 63 ARG G O 1
ATOM 12489 N N . GLN G 1 78 ? -18.97808 49.40273 71.13575 1.000 55.56009 64 GLN G N 1
ATOM 12490 C CA . GLN G 1 78 ? -20.28007 48.75666 71.02181 1.000 58.41829 64 GLN G CA 1
ATOM 12491 C C . GLN G 1 78 ? -20.42462 47.62692 72.02809 1.000 60.78626 64 GLN G C 1
ATOM 12492 O O . GLN G 1 78 ? -19.44477 47.09496 72.55160 1.000 61.76253 64 GLN G O 1
ATOM 12498 N N . ASN G 1 79 ? -21.67597 47.24790 72.26771 1.000 61.40142 65 ASN G N 1
ATOM 12499 C CA . ASN G 1 79 ? -22.02059 46.39169 73.40005 1.000 55.72973 65 ASN G CA 1
ATOM 12500 C C . ASN G 1 79 ? -21.90005 44.91479 73.01230 1.000 58.23799 65 ASN G C 1
ATOM 12501 O O . ASN G 1 79 ? -22.84842 44.14385 73.12429 1.000 60.41276 65 ASN G O 1
ATOM 12506 N N . TYR G 1 80 ? -20.69943 44.51936 72.57030 1.000 58.71548 66 TYR G N 1
ATOM 12507 C CA . TYR G 1 80 ? -20.43434 43.14386 72.14030 1.000 54.11843 66 TYR G CA 1
ATOM 12508 C C . TYR G 1 80 ? -19.10319 42.64241 72.69145 1.000 60.27097 66 TYR G C 1
ATOM 12509 O O . TYR G 1 80 ? -18.24482 43.41185 73.13463 1.000 60.77073 66 TYR G O 1
ATOM 12518 N N . THR G 1 81 ? -18.94268 41.32572 72.65702 1.000 64.25815 67 THR G N 1
ATOM 12519 C CA . THR G 1 81 ? -17.77567 40.66198 73.21237 1.000 54.12149 67 THR G CA 1
ATOM 12520 C C . THR G 1 81 ? -17.00477 39.92781 72.12599 1.000 67.66854 67 THR G C 1
ATOM 12521 O O . THR G 1 81 ? -17.43827 39.81031 70.98132 1.000 75.08697 67 THR G O 1
ATOM 12525 N N . GLU G 1 82 ? -15.83076 39.43624 72.50487 1.000 66.37573 68 GLU G N 1
ATOM 12526 C CA . GLU G 1 82 ? -15.04730 38.61632 71.59040 1.000 67.31374 68 GLU G CA 1
ATOM 12527 C C . GLU G 1 82 ? -15.84071 37.40096 71.13303 1.000 72.21164 68 GLU G C 1
ATOM 12528 O O . GLU G 1 82 ? -15.73399 36.97874 69.97537 1.000 73.15782 68 GLU G O 1
ATOM 12534 N N . GLY G 1 83 ? -16.64910 36.82583 72.02696 1.000 73.58348 69 GLY G N 1
ATOM 12535 C CA . GLY G 1 83 ? -17.43645 35.66332 71.65367 1.000 67.34607 69 GLY G CA 1
ATOM 12536 C C . GLY G 1 83 ? -18.55375 35.97216 70.68669 1.000 71.13098 69 GLY G C 1
ATOM 12537 O O . GLY G 1 83 ? -19.00769 35.07743 69.97189 1.000 74.71135 69 GLY G O 1
ATOM 12538 N N . ASP G 1 84 ? -18.98776 37.22386 70.62754 1.000 72.82604 70 ASP G N 1
ATOM 12539 C CA . ASP G 1 84 ? -20.04964 37.61921 69.71967 1.000 65.47279 70 ASP G CA 1
ATOM 12540 C C . ASP G 1 84 ? -19.57013 37.79598 68.29039 1.000 64.38803 70 ASP G C 1
ATOM 12541 O O . ASP G 1 84 ? -20.40716 37.90022 67.39259 1.000 70.72748 70 ASP G O 1
ATOM 12546 N N . VAL G 1 85 ? -18.25957 37.83612 68.04945 1.000 64.60699 71 VAL G N 1
ATOM 12547 C CA . VAL G 1 85 ? -17.77637 38.18279 66.71970 1.000 66.44707 71 VAL G CA 1
ATOM 12548 C C . VAL G 1 85 ? -18.25431 37.15525 65.70801 1.000 69.55470 71 VAL G C 1
ATOM 12549 O O . VAL G 1 85 ? -18.16375 35.94330 65.93881 1.000 82.44187 71 VAL G O 1
ATOM 12553 N N . SER G 1 86 ? -18.79460 37.64720 64.58992 1.000 67.44441 72 SER G N 1
ATOM 12554 C CA . SER G 1 86 ? -19.40131 36.92161 63.46472 1.000 74.85793 72 SER G CA 1
ATOM 12555 C C . SER G 1 86 ? -20.86142 36.55005 63.70314 1.000 67.20306 72 SER G C 1
ATOM 12556 O O . SER G 1 86 ? -21.41520 35.88211 62.88391 1.000 70.49971 72 SER G O 1
ATOM 12559 N N . VAL G 1 87 ? -21.47703 36.95107 64.79392 1.000 70.96739 73 VAL G N 1
ATOM 12560 C CA . VAL G 1 87 ? -22.88698 36.68340 65.04946 1.000 65.04331 73 VAL G CA 1
ATOM 12561 C C . VAL G 1 87 ? -23.71062 37.90438 64.64904 1.000 69.99235 73 VAL G C 1
ATOM 12562 O O . VAL G 1 87 ? -23.20866 39.02844 64.59480 1.000 61.54299 73 VAL G O 1
ATOM 12566 N N . ASN G 1 88 ? -24.97121 37.67217 64.29759 1.000 75.55256 74 ASN G N 1
ATOM 12567 C CA . ASN G 1 88 ? -25.89586 38.76955 64.07121 1.000 73.95093 74 ASN G CA 1
ATOM 12568 C C . ASN G 1 88 ? -25.90732 39.67653 65.28224 1.000 65.43509 74 ASN G C 1
ATOM 12569 O O . ASN G 1 88 ? -26.03272 39.20756 66.41768 1.000 59.50975 74 ASN G O 1
ATOM 12574 N N . LYS G 1 89 ? -25.72832 40.97545 65.02913 1.000 57.94296 75 LYS G N 1
ATOM 12575 C CA . LYS G 1 89 ? -25.72320 41.93173 66.11979 1.000 55.62761 75 LYS G CA 1
ATOM 12576 C C . LYS G 1 89 ? -26.98237 41.82199 66.97037 1.000 64.51757 75 LYS G C 1
ATOM 12577 O O . LYS G 1 89 ? -26.90409 41.84721 68.20418 1.000 68.76139 75 LYS G O 1
ATOM 12583 N N . VAL G 1 90 ? -28.14492 41.63813 66.33789 1.000 59.84912 76 VAL G N 1
ATOM 12584 C CA . VAL G 1 90 ? -29.39594 41.66920 67.08999 1.000 57.84486 76 VAL G CA 1
ATOM 12585 C C . VAL G 1 90 ? -29.49059 40.47683 68.04346 1.000 63.91220 76 VAL G C 1
ATOM 12586 O O . VAL G 1 90 ? -29.98474 40.61578 69.16953 1.000 66.52162 76 VAL G O 1
ATOM 12590 N N . GLU G 1 91 ? -29.03152 39.28673 67.61701 1.000 62.80794 77 GLU G N 1
ATOM 12591 C CA . GLU G 1 91 ? -29.03194 38.14602 68.53200 1.000 70.18542 77 GLU G CA 1
ATOM 12592 C C . GLU G 1 91 ? -28.03970 38.35851 69.67635 1.000 72.56391 77 GLU G C 1
ATOM 12593 O O . GLU G 1 91 ? -28.34993 38.06453 70.83734 1.000 70.93790 77 GLU G O 1
ATOM 12599 N N . ALA G 1 92 ? -26.85457 38.90258 69.38215 1.000 71.36573 78 ALA G N 1
ATOM 12600 C CA . ALA G 1 92 ? -25.86429 39.08679 70.44155 1.000 63.24588 78 ALA G CA 1
ATOM 12601 C C . ALA G 1 92 ? -26.34630 40.10434 71.46604 1.000 58.52329 78 ALA G C 1
ATOM 12602 O O . ALA G 1 92 ? -26.21027 39.87315 72.67050 1.000 64.54485 78 ALA G O 1
ATOM 12604 N N . ILE G 1 93 ? -26.93455 41.22042 71.01528 1.000 53.41577 79 ILE G N 1
ATOM 12605 C CA . ILE G 1 93 ? -27.40176 42.23223 71.95994 1.000 51.70051 79 ILE G CA 1
ATOM 12606 C C . ILE G 1 93 ? -28.61359 41.73731 72.75398 1.000 60.90493 79 ILE G C 1
ATOM 12607 O O . ILE G 1 93 ? -28.76670 42.08798 73.93049 1.000 61.46705 79 ILE G O 1
ATOM 12612 N N . LYS G 1 94 ? -29.47196 40.89076 72.16252 1.000 62.09639 80 LYS G N 1
ATOM 12613 C CA . LYS G 1 94 ? -30.59863 40.35427 72.93184 1.000 63.65289 80 LYS G CA 1
ATOM 12614 C C . LYS G 1 94 ? -30.11944 39.41948 74.03764 1.000 66.05094 80 LYS G C 1
ATOM 12615 O O . LYS G 1 94 ? -30.70042 39.39293 75.13038 1.000 64.66986 80 LYS G O 1
ATOM 12621 N N . ALA G 1 95 ? -29.07663 38.63073 73.76953 1.000 66.12575 81 ALA G N 1
ATOM 12622 C CA . ALA G 1 95 ? -28.49648 37.80598 74.82472 1.000 62.65671 81 ALA G CA 1
ATOM 12623 C C . ALA G 1 95 ? -28.08646 38.67009 76.00537 1.000 64.85436 81 ALA G C 1
ATOM 12624 O O . ALA G 1 95 ? -28.48974 38.42296 77.14636 1.000 67.47342 81 ALA G O 1
ATOM 12626 N N . ARG G 1 96 ? -27.34200 39.73738 75.72478 1.000 60.30601 82 ARG G N 1
ATOM 12627 C CA . ARG G 1 96 ? -26.89508 40.65853 76.75867 1.000 56.55524 82 ARG G CA 1
ATOM 12628 C C . ARG G 1 96 ? -28.07537 41.28206 77.50180 1.000 57.80260 82 ARG G C 1
ATOM 12629 O O . ARG G 1 96 ? -28.13148 41.26066 78.73889 1.000 59.77418 82 ARG G O 1
ATOM 12637 N N . LEU G 1 97 ? -29.03716 41.83507 76.76060 1.000 51.51686 83 LEU G N 1
ATOM 12638 C CA . LEU G 1 97 ? -30.16589 42.49715 77.40303 1.000 51.75064 83 LEU G CA 1
ATOM 12639 C C . LEU G 1 97 ? -30.98977 41.50433 78.21973 1.000 53.08131 83 LEU G C 1
ATOM 12640 O O . LEU G 1 97 ? -31.45537 41.82179 79.32159 1.000 55.45677 83 LEU G O 1
ATOM 12645 N N . LYS G 1 98 ? -31.18392 40.29455 77.70058 1.000 58.70490 84 LYS G N 1
ATOM 12646 C CA . LYS G 1 98 ? -32.01531 39.33767 78.41565 1.000 57.19557 84 LYS G CA 1
ATOM 12647 C C . LYS G 1 98 ? -31.31547 38.73242 79.62502 1.000 63.43879 84 LYS G C 1
ATOM 12648 O O . LYS G 1 98 ? -31.99301 38.28665 80.55232 1.000 69.84865 84 LYS G O 1
ATOM 12654 N N . SER G 1 99 ? -29.98543 38.75021 79.66520 1.000 60.38600 85 SER G N 1
ATOM 12655 C CA . SER G 1 99 ? -29.27613 38.37341 80.87988 1.000 57.45125 85 SER G CA 1
ATOM 12656 C C . SER G 1 99 ? -29.33170 39.46342 81.94573 1.000 64.34598 85 SER G C 1
ATOM 12657 O O . SER G 1 99 ? -29.22588 39.14942 83.13571 1.000 66.83853 85 SER G O 1
ATOM 12660 N N . ILE G 1 100 ? -29.51673 40.72854 81.55429 1.000 59.62721 86 ILE G N 1
ATOM 12661 C CA . ILE G 1 100 ? -29.75229 41.76852 82.54859 1.000 59.86584 86 ILE G CA 1
ATOM 12662 C C . ILE G 1 100 ? -31.18392 41.68698 83.06884 1.000 66.97765 86 ILE G C 1
ATOM 12663 O O . ILE G 1 100 ? -31.42932 41.85797 84.26916 1.000 65.24758 86 ILE G O 1
ATOM 12668 N N . ASN G 1 101 ? -32.14977 41.42067 82.17674 1.000 65.63431 87 ASN G N 1
ATOM 12669 C CA . ASN G 1 101 ? -33.56645 41.35303 82.54588 1.000 59.50545 87 ASN G CA 1
ATOM 12670 C C . ASN G 1 101 ? -34.23034 40.22663 81.75057 1.000 60.10588 87 ASN G C 1
ATOM 12671 O O . ASN G 1 101 ? -34.59614 40.40356 80.58698 1.000 56.44514 87 ASN G O 1
ATOM 12676 N N . SER G 1 102 ? -34.40839 39.07095 82.38863 1.000 61.93194 88 SER G N 1
ATOM 12677 C CA . SER G 1 102 ? -34.98442 37.93315 81.68152 1.000 65.67498 88 SER G CA 1
ATOM 12678 C C . SER G 1 102 ? -36.44157 38.18601 81.31243 1.000 74.55484 88 SER G C 1
ATOM 12679 O O . SER G 1 102 ? -36.90474 37.71968 80.26622 1.000 77.19578 88 SER G O 1
ATOM 12682 N N . LYS G 1 103 ? -37.16618 38.92886 82.14392 1.000 75.23907 89 LYS G N 1
ATOM 12683 C CA . LYS G 1 103 ? -38.57604 39.23347 81.93024 1.000 68.45387 89 LYS G CA 1
ATOM 12684 C C . LYS G 1 103 ? -38.79834 40.40902 80.97809 1.000 60.84074 89 LYS G C 1
ATOM 12685 O O . LYS G 1 103 ? -39.94815 40.78565 80.74166 1.000 63.03710 89 LYS G O 1
ATOM 12691 N N . ALA G 1 104 ? -37.74374 40.96828 80.39085 1.000 63.22293 90 ALA G N 1
ATOM 12692 C CA . ALA G 1 104 ? -37.89433 42.08584 79.46764 1.000 60.85261 90 ALA G CA 1
ATOM 12693 C C . ALA G 1 104 ? -38.41793 41.61007 78.12056 1.000 63.18282 90 ALA G C 1
ATOM 12694 O O . ALA G 1 104 ? -38.25904 40.44895 77.74529 1.000 70.47798 90 ALA G O 1
ATOM 12696 N N . ASN G 1 105 ? -39.07871 42.51460 77.40129 1.000 64.53126 91 ASN G N 1
ATOM 12697 C CA . ASN G 1 105 ? -39.67938 42.18330 76.10686 1.000 60.41634 91 ASN G CA 1
ATOM 12698 C C . ASN G 1 105 ? -38.80433 42.76513 74.99659 1.000 61.11924 91 ASN G C 1
ATOM 12699 O O . ASN G 1 105 ? -39.03056 43.86450 74.50083 1.000 65.94467 91 ASN G O 1
ATOM 12704 N N . ILE G 1 106 ? -37.79033 42.00437 74.61091 1.000 62.88727 92 ILE G N 1
ATOM 12705 C CA . ILE G 1 106 ? -36.79970 42.40599 73.61998 1.000 61.58993 92 ILE G CA 1
ATOM 12706 C C . ILE G 1 106 ? -37.11396 41.64423 72.33926 1.000 68.29324 92 ILE G C 1
ATOM 12707 O O . ILE G 1 106 ? -36.85818 40.43299 72.25429 1.000 75.41852 92 ILE G O 1
ATOM 12712 N N . LYS G 1 107 ? -37.67019 42.33563 71.34655 1.000 58.76885 93 LYS G N 1
ATOM 12713 C CA . LYS G 1 107 ? -38.01258 41.73011 70.05978 1.000 61.39171 93 LYS G CA 1
ATOM 12714 C C . LYS G 1 107 ? -36.99178 42.18251 69.02718 1.000 61.75334 93 LYS G C 1
ATOM 12715 O O . LYS G 1 107 ? -36.74120 43.37909 68.88753 1.000 71.53283 93 LYS G O 1
ATOM 12721 N N . ILE G 1 108 ? -36.35716 41.22140 68.35902 1.000 64.02901 94 ILE G N 1
ATOM 12722 C CA . ILE G 1 108 ? -35.28276 41.49052 67.41464 1.000 66.11170 94 ILE G CA 1
ATOM 12723 C C . ILE G 1 108 ? -35.69769 41.00989 66.03119 1.000 59.46560 94 ILE G C 1
ATOM 12724 O O . ILE G 1 108 ? -36.57023 40.15364 65.87291 1.000 69.83582 94 ILE G O 1
ATOM 12729 N N . HIS G 1 109 ? -35.05886 41.58712 65.01664 1.000 62.26915 95 HIS G N 1
ATOM 12730 C CA . HIS G 1 109 ? -35.28131 41.19928 63.62621 1.000 62.67377 95 HIS G CA 1
ATOM 12731 C C . HIS G 1 109 ? -33.94980 41.31295 62.90512 1.000 66.32851 95 HIS G C 1
ATOM 12732 O O . HIS G 1 109 ? -33.41370 42.41563 62.77174 1.000 78.46469 95 HIS G O 1
ATOM 12739 N N . ASN G 1 110 ? -33.39761 40.18895 62.46109 1.000 65.83093 96 ASN G N 1
ATOM 12740 C CA . ASN G 1 110 ? -32.13811 40.24313 61.72610 1.000 76.20746 96 ASN G CA 1
ATOM 12741 C C . ASN G 1 110 ? -32.50232 40.45172 60.26654 1.000 70.85434 96 ASN G C 1
ATOM 12742 O O . ASN G 1 110 ? -32.54483 39.52605 59.45803 1.000 70.48226 96 ASN G O 1
ATOM 12747 N N . CYS G 1 111 ? -32.77877 41.70402 59.93717 1.000 66.23393 97 CYS G N 1
ATOM 12748 C CA . CYS G 1 111 ? -33.21408 42.07002 58.60691 1.000 64.55242 97 CYS G CA 1
ATOM 12749 C C . CYS G 1 111 ? -32.70803 43.47239 58.32689 1.000 70.25966 97 CYS G C 1
ATOM 12750 O O . CYS G 1 111 ? -32.52838 44.28000 59.24441 1.000 60.69725 97 CYS G O 1
ATOM 12753 N N . PHE G 1 112 ? -32.43391 43.74082 57.05692 1.000 71.38597 98 PHE G N 1
ATOM 12754 C CA . PHE G 1 112 ? -32.17626 45.10787 56.64283 1.000 70.05631 98 PHE G CA 1
ATOM 12755 C C . PHE G 1 112 ? -33.49576 45.81987 56.38131 1.000 66.74479 98 PHE G C 1
ATOM 12756 O O . PHE G 1 112 ? -34.48498 45.20317 55.98548 1.000 70.00336 98 PHE G O 1
ATOM 12764 N N . LEU G 1 113 ? -33.52406 47.11800 56.66951 1.000 68.06639 99 LEU G N 1
ATOM 12765 C CA . LEU G 1 113 ? -34.71968 47.90691 56.42322 1.000 65.09376 99 LEU G CA 1
ATOM 12766 C C . LEU G 1 113 ? -34.71923 48.35334 54.97212 1.000 73.65738 99 LEU G C 1
ATOM 12767 O O . LEU G 1 113 ? -33.69204 48.80343 54.45482 1.000 78.85123 99 LEU G O 1
ATOM 12772 N N . THR G 1 114 ? -35.86314 48.20475 54.31065 1.000 73.26181 100 THR G N 1
ATOM 12773 C CA . THR G 1 114 ? -36.03413 48.61145 52.92257 1.000 78.56837 100 THR G CA 1
ATOM 12774 C C . THR G 1 114 ? -37.27248 49.49328 52.81493 1.000 78.87198 100 THR G C 1
ATOM 12775 O O . THR G 1 114 ? -38.07921 49.58069 53.74664 1.000 81.32465 100 THR G O 1
ATOM 12779 N N . SER G 1 115 ? -37.43977 50.13422 51.65180 1.000 73.32613 101 SER G N 1
ATOM 12780 C CA . SER G 1 115 ? -38.64404 50.93236 51.43841 1.000 73.73535 101 SER G CA 1
ATOM 12781 C C . SER G 1 115 ? -39.89762 50.08117 51.61544 1.000 73.87849 101 SER G C 1
ATOM 12782 O O . SER G 1 115 ? -40.95368 50.59326 52.01142 1.000 72.76790 101 SER G O 1
ATOM 12785 N N . ASP G 1 116 ? -39.78617 48.77429 51.37235 1.000 70.62528 102 ASP G N 1
ATOM 12786 C CA . ASP G 1 116 ? -40.93516 47.88992 51.42344 1.000 76.60901 102 ASP G CA 1
ATOM 12787 C C . ASP G 1 116 ? -41.25622 47.38488 52.82735 1.000 78.20961 102 ASP G C 1
ATOM 12788 O O . ASP G 1 116 ? -42.42000 47.06983 53.09658 1.000 83.17859 102 ASP G O 1
ATOM 12793 N N . ASN G 1 117 ? -40.27218 47.21279 53.71659 1.000 72.63908 103 ASN G N 1
ATOM 12794 C CA . ASN G 1 117 ? -40.59730 46.66477 55.03308 1.000 67.33877 103 ASN G CA 1
ATOM 12795 C C . ASN G 1 117 ? -40.60715 47.70196 56.14637 1.000 67.14596 103 ASN G C 1
ATOM 12796 O O . ASN G 1 117 ? -41.11672 47.41051 57.23519 1.000 63.98368 103 ASN G O 1
ATOM 12801 N N . VAL G 1 118 ? -40.09968 48.90944 55.89462 1.000 63.64668 104 VAL G N 1
ATOM 12802 C CA . VAL G 1 118 ? -39.77543 49.79042 57.01138 1.000 62.88004 104 VAL G CA 1
ATOM 12803 C C . VAL G 1 118 ? -41.03074 50.29137 57.72113 1.000 62.32878 104 VAL G C 1
ATOM 12804 O O . VAL G 1 118 ? -41.02698 50.45810 58.94411 1.000 60.12918 104 VAL G O 1
ATOM 12808 N N . GLU G 1 119 ? -42.13089 50.50443 57.00201 1.000 65.57776 105 GLU G N 1
ATOM 12809 C CA . GLU G 1 119 ? -43.30949 51.04102 57.67315 1.000 69.09937 105 GLU G CA 1
ATOM 12810 C C . GLU G 1 119 ? -43.90209 50.03408 58.65196 1.000 76.95978 105 GLU G C 1
ATOM 12811 O O . GLU G 1 119 ? -44.32061 50.40934 59.75197 1.000 83.78919 105 GLU G O 1
ATOM 12817 N N . GLU G 1 120 ? -43.94467 48.75318 58.27928 1.000 75.47456 106 GLU G N 1
ATOM 12818 C CA . GLU G 1 120 ? -44.48548 47.75328 59.19346 1.000 71.22292 106 GLU G CA 1
ATOM 12819 C C . GLU G 1 120 ? -43.62692 47.63021 60.45387 1.000 73.79469 106 GLU G C 1
ATOM 12820 O O . GLU G 1 120 ? -44.15359 47.39872 61.54957 1.000 76.34159 106 GLU G O 1
ATOM 12826 N N . TYR G 1 121 ? -42.31208 47.80678 60.33900 1.000 60.98344 107 TYR G N 1
ATOM 12827 C CA . TYR G 1 121 ? -41.51015 47.78729 61.55682 1.000 61.78677 107 TYR G CA 1
ATOM 12828 C C . TYR G 1 121 ? -41.80115 49.00708 62.42572 1.000 63.18875 107 TYR G C 1
ATOM 12829 O O . TYR G 1 121 ? -41.95501 48.87428 63.64320 1.000 65.28892 107 TYR G O 1
ATOM 12838 N N . ILE G 1 122 ? -41.92896 50.19409 61.81292 1.000 60.54849 108 ILE G N 1
ATOM 12839 C CA . ILE G 1 122 ? -42.16576 51.42174 62.57675 1.000 57.97948 108 ILE G CA 1
ATOM 12840 C C . ILE G 1 122 ? -43.49972 51.35045 63.30213 1.000 66.30780 108 ILE G C 1
ATOM 12841 O O . ILE G 1 122 ? -43.60259 51.69708 64.48845 1.000 61.08428 108 ILE G O 1
ATOM 12846 N N . LYS G 1 123 ? -44.52183 50.84644 62.61023 1.000 67.96132 109 LYS G N 1
ATOM 12847 C CA . LYS G 1 123 ? -45.88300 50.75791 63.12287 1.000 71.77557 109 LYS G CA 1
ATOM 12848 C C . LYS G 1 123 ? -45.92644 50.08030 64.48685 1.000 71.18146 109 LYS G C 1
ATOM 12849 O O . LYS G 1 123 ? -45.32439 49.01705 64.69568 1.000 72.71693 109 LYS G O 1
ATOM 12855 N N . GLY G 1 124 ? -46.62951 50.72018 65.42097 1.000 65.62781 110 GLY G N 1
ATOM 12856 C CA . GLY G 1 124 ? -46.84169 50.17994 66.74598 1.000 60.01200 110 GLY G CA 1
ATOM 12857 C C . GLY G 1 124 ? -45.92871 50.73777 67.81785 1.000 67.85288 110 GLY G C 1
ATOM 12858 O O . GLY G 1 124 ? -46.09131 50.38097 68.99051 1.000 77.65905 110 GLY G O 1
ATOM 12859 N N . HIS G 1 125 ? -44.98462 51.60344 67.46908 1.000 60.09187 111 HIS G N 1
ATOM 12860 C CA . HIS G 1 125 ? -44.08177 52.16136 68.45812 1.000 58.46749 111 HIS G CA 1
ATOM 12861 C C . HIS G 1 125 ? -44.41761 53.62187 68.72799 1.000 61.67680 111 HIS G C 1
ATOM 12862 O O . HIS G 1 125 ? -44.98398 54.31486 67.88245 1.000 68.02023 111 HIS G O 1
ATOM 12869 N N . LYS G 1 126 ? -44.09411 54.06755 69.93852 1.000 65.81059 112 LYS G N 1
ATOM 12870 C CA . LYS G 1 126 ? -44.32530 55.43918 70.36937 1.000 60.88036 112 LYS G CA 1
ATOM 12871 C C . LYS G 1 126 ? -43.13134 56.34951 70.13663 1.000 61.48774 112 LYS G C 1
ATOM 12872 O O . LYS G 1 126 ? -43.30483 57.56785 70.07141 1.000 78.01001 112 LYS G O 1
ATOM 12878 N N . VAL G 1 127 ? -41.92854 55.79478 70.02280 1.000 54.45998 113 VAL G N 1
ATOM 12879 C CA . VAL G 1 127 ? -40.71542 56.58642 69.85149 1.000 49.01627 113 VAL G CA 1
ATOM 12880 C C . VAL G 1 127 ? -39.70807 55.72458 69.10917 1.000 48.84182 113 VAL G C 1
ATOM 12881 O O . VAL G 1 127 ? -39.75457 54.49504 69.16745 1.000 51.85118 113 VAL G O 1
ATOM 12885 N N . ALA G 1 128 ? -38.82514 56.36784 68.36686 1.000 47.91364 114 ALA G N 1
ATOM 12886 C CA . ALA G 1 128 ? -37.87772 55.64531 67.53800 1.000 50.63135 114 ALA G CA 1
ATOM 12887 C C . ALA G 1 128 ? -36.48411 56.21573 67.71746 1.000 45.65602 114 ALA G C 1
ATOM 12888 O O . ALA G 1 128 ? -36.31521 57.41238 67.94175 1.000 48.97528 114 ALA G O 1
ATOM 12890 N N . ILE G 1 129 ? -35.49056 55.34234 67.57527 1.000 54.98247 115 ILE G N 1
ATOM 12891 C CA . ILE G 1 129 ? -34.08704 55.71594 67.56664 1.000 48.87986 115 ILE G CA 1
ATOM 12892 C C . ILE G 1 129 ? -33.53088 55.32017 66.20907 1.000 53.24545 115 ILE G C 1
ATOM 12893 O O . ILE G 1 129 ? -33.43432 54.12681 65.89405 1.000 52.32606 115 ILE G O 1
ATOM 12898 N N . ASN G 1 130 ? -33.15267 56.31715 65.41425 1.000 53.85522 116 ASN G N 1
ATOM 12899 C CA . ASN G 1 130 ? -32.56227 56.10721 64.09368 1.000 53.25743 116 ASN G CA 1
ATOM 12900 C C . ASN G 1 130 ? -31.04231 56.07355 64.26423 1.000 55.39304 116 ASN G C 1
ATOM 12901 O O . ASN G 1 130 ? -30.40493 57.10493 64.49445 1.000 53.45090 116 ASN G O 1
ATOM 12906 N N . ALA G 1 131 ? -30.47037 54.87497 64.23134 1.000 53.48342 117 ALA G N 1
ATOM 12907 C CA . ALA G 1 131 ? -29.02948 54.66745 64.25826 1.000 45.57711 117 ALA G CA 1
ATOM 12908 C C . ALA G 1 131 ? -28.58023 53.94396 62.99679 1.000 52.75399 117 ALA G C 1
ATOM 12909 O O . ALA G 1 131 ? -27.77641 53.00846 63.03670 1.000 59.29306 117 ALA G O 1
ATOM 12911 N N . LEU G 1 132 ? -29.12365 54.36134 61.86407 1.000 47.90226 118 LEU G N 1
ATOM 12912 C CA . LEU G 1 132 ? -28.91233 53.69037 60.59023 1.000 52.21930 118 LEU G CA 1
ATOM 12913 C C . LEU G 1 132 ? -27.77145 54.33090 59.80088 1.000 54.26264 118 LEU G C 1
ATOM 12914 O O . LEU G 1 132 ? -27.65422 55.56005 59.73974 1.000 54.91629 118 LEU G O 1
ATOM 12919 N N . ASP G 1 133 ? -26.93047 53.48278 59.20078 1.000 61.09363 119 ASP G N 1
ATOM 12920 C CA . ASP G 1 133 ? -25.89619 53.94735 58.28157 1.000 67.43073 119 ASP G CA 1
ATOM 12921 C C . ASP G 1 133 ? -26.52389 54.79972 57.19551 1.000 68.67869 119 ASP G C 1
ATOM 12922 O O . ASP G 1 133 ? -27.63274 54.51698 56.73769 1.000 68.22551 119 ASP G O 1
ATOM 12927 N N . PHE G 1 134 ? -25.84385 55.88765 56.82406 1.000 68.04828 120 PHE G N 1
ATOM 12928 C CA . PHE G 1 134 ? -26.39760 56.66275 55.72041 1.000 63.40941 120 PHE G CA 1
ATOM 12929 C C . PHE G 1 134 ? -26.16439 55.99456 54.37254 1.000 67.91896 120 PHE G C 1
ATOM 12930 O O . PHE G 1 134 ? -26.65073 56.49683 53.35397 1.000 72.55484 120 PHE G O 1
ATOM 12938 N N . SER G 1 135 ? -25.48287 54.85269 54.35374 1.000 69.19443 121 SER G N 1
ATOM 12939 C CA . SER G 1 135 ? -25.33948 54.03432 53.16138 1.000 78.18614 121 SER G CA 1
ATOM 12940 C C . SER G 1 135 ? -26.44551 52.99301 53.05506 1.000 82.21768 121 SER G C 1
ATOM 12941 O O . SER G 1 135 ? -26.55208 52.33334 52.01566 1.000 92.72716 121 SER G O 1
ATOM 12944 N N . SER G 1 136 ? -27.27220 52.84147 54.10030 1.000 76.22783 122 SER G N 1
ATOM 12945 C CA . SER G 1 136 ? -28.46618 52.00574 54.03708 1.000 74.33876 122 SER G CA 1
ATOM 12946 C C . SER G 1 136 ? -29.43295 52.53993 53.00120 1.000 75.47027 122 SER G C 1
ATOM 12947 O O . SER G 1 136 ? -29.23247 53.62668 52.44368 1.000 78.71709 122 SER G O 1
ATOM 12950 N N . GLU G 1 137 ? -30.52414 51.80889 52.80419 1.000 73.75983 123 GLU G N 1
ATOM 12951 C CA . GLU G 1 137 ? -31.51229 52.17510 51.80746 1.000 82.84144 123 GLU G CA 1
ATOM 12952 C C . GLU G 1 137 ? -32.55624 53.15100 52.32830 1.000 81.35613 123 GLU G C 1
ATOM 12953 O O . GLU G 1 137 ? -33.11248 53.91490 51.53543 1.000 86.66289 123 GLU G O 1
ATOM 12959 N N . VAL G 1 138 ? -32.81492 53.15634 53.63173 1.000 75.61016 124 VAL G N 1
ATOM 12960 C CA . VAL G 1 138 ? -33.98567 53.82649 54.18908 1.000 67.90232 124 VAL G CA 1
ATOM 12961 C C . VAL G 1 138 ? -33.68375 54.86565 55.28458 1.000 65.67273 124 VAL G C 1
ATOM 12962 O O . VAL G 1 138 ? -34.60726 55.23142 56.02673 1.000 65.83072 124 VAL G O 1
ATOM 12966 N N . PRO G 1 139 ? -32.45605 55.41984 55.41749 1.000 63.38709 125 PRO G N 1
ATOM 12967 C CA . PRO G 1 139 ? -32.17468 56.28200 56.60048 1.000 59.03553 125 PRO G CA 1
ATOM 12968 C C . PRO G 1 139 ? -33.06261 57.51113 56.74191 1.000 62.62640 125 PRO G C 1
ATOM 12969 O O . PRO G 1 139 ? -33.55653 57.78645 57.84265 1.000 59.96948 125 PRO G O 1
ATOM 12973 N N . LEU G 1 140 ? -33.25578 58.28453 55.67010 1.000 65.01766 126 LEU G N 1
ATOM 12974 C CA . LEU G 1 140 ? -34.13102 59.45077 55.76104 1.000 66.26693 126 LEU G CA 1
ATOM 12975 C C . LEU G 1 140 ? -35.60813 59.08005 55.64395 1.000 63.76082 126 LEU G C 1
ATOM 12976 O O . LEU G 1 140 ? -36.44586 59.71869 56.29641 1.000 58.97211 126 LEU G O 1
ATOM 12981 N N . LEU G 1 141 ? -35.94670 58.05764 54.83678 1.000 57.19293 127 LEU G N 1
ATOM 12982 C CA . LEU G 1 141 ? -37.35010 57.66756 54.69663 1.000 58.24289 127 LEU G CA 1
ATOM 12983 C C . LEU G 1 141 ? -37.92219 57.21232 56.02998 1.000 62.71099 127 LEU G C 1
ATOM 12984 O O . LEU G 1 141 ? -39.04946 57.57407 56.38952 1.000 58.26080 127 LEU G O 1
ATOM 12989 N N . PHE G 1 142 ? -37.11888 56.47575 56.80014 1.000 60.28038 128 PHE G N 1
ATOM 12990 C CA . PHE G 1 142 ? -37.47341 56.06776 58.15367 1.000 59.75931 128 PHE G CA 1
ATOM 12991 C C . PHE G 1 142 ? -38.06723 57.22806 58.94969 1.000 62.25071 128 PHE G C 1
ATOM 12992 O O . PHE G 1 142 ? -39.12081 57.08210 59.58374 1.000 62.30595 128 PHE G O 1
ATOM 13000 N N . ASP G 1 143 ? -37.41671 58.40120 58.90524 1.000 60.01229 129 ASP G N 1
ATOM 13001 C CA . ASP G 1 143 ? -37.90456 59.55153 59.66781 1.000 55.57521 129 ASP G CA 1
ATOM 13002 C C . ASP G 1 143 ? -39.22064 60.07848 59.11832 1.000 58.42534 129 ASP G C 1
ATOM 13003 O O . ASP G 1 143 ? -40.11989 60.44850 59.88668 1.000 59.16114 129 ASP G O 1
ATOM 13008 N N . GLU G 1 144 ? -39.34001 60.15667 57.79387 1.000 54.85818 130 GLU G N 1
ATOM 13009 C CA . GLU G 1 144 ? -40.57115 60.66891 57.21041 1.000 57.68577 130 GLU G CA 1
ATOM 13010 C C . GLU G 1 144 ? -41.75139 59.82272 57.63896 1.000 59.72021 130 GLU G C 1
ATOM 13011 O O . GLU G 1 144 ? -42.81899 60.35079 57.97416 1.000 57.38120 130 GLU G O 1
ATOM 13017 N N . ILE G 1 145 ? -41.57870 58.50458 57.64451 1.000 57.04687 131 ILE G N 1
ATOM 13018 C CA . ILE G 1 145 ? -42.68216 57.66101 58.06165 1.000 59.86462 131 ILE G CA 1
ATOM 13019 C C . ILE G 1 145 ? -42.97245 57.89366 59.53796 1.000 58.51543 131 ILE G C 1
ATOM 13020 O O . ILE G 1 145 ? -44.13403 58.01482 59.94402 1.000 61.75723 131 ILE G O 1
ATOM 13025 N N . CYS G 1 146 ? -41.92485 58.04672 60.34777 1.000 55.93672 132 CYS G N 1
ATOM 13026 C CA . CYS G 1 146 ? -42.12497 58.29914 61.77316 1.000 58.32881 132 CYS G CA 1
ATOM 13027 C C . CYS G 1 146 ? -42.86844 59.60737 62.01270 1.000 60.53549 132 CYS G C 1
ATOM 13028 O O . CYS G 1 146 ? -43.73794 59.67991 62.88915 1.000 54.04942 132 CYS G O 1
ATOM 13031 N N . GLN G 1 147 ? -42.50586 60.66507 61.28055 1.000 53.81105 133 GLN G N 1
ATOM 13032 C CA . GLN G 1 147 ? -43.23518 61.92494 61.39055 1.000 54.94061 133 GLN G CA 1
ATOM 13033 C C . GLN G 1 147 ? -44.70528 61.73794 61.04247 1.000 64.60251 133 GLN G C 1
ATOM 13034 O O . GLN G 1 147 ? -45.59270 62.15509 61.79705 1.000 73.32192 133 GLN G O 1
ATOM 13040 N N . LYS G 1 148 ? -44.98013 61.07981 59.91105 1.000 65.35670 134 LYS G N 1
ATOM 13041 C CA . LYS G 1 148 ? -46.35799 60.83107 59.50077 1.000 64.44897 134 LYS G CA 1
ATOM 13042 C C . LYS G 1 148 ? -47.13895 60.14255 60.60565 1.000 61.34212 134 LYS G C 1
ATOM 13043 O O . LYS G 1 148 ? -48.33517 60.38695 60.77965 1.000 60.40096 134 LYS G O 1
ATOM 13049 N N . MET G 1 149 ? -46.46129 59.33180 61.40451 1.000 57.83670 135 MET G N 1
ATOM 13050 C CA . MET G 1 149 ? -47.11141 58.53554 62.42526 1.000 60.50306 135 MET G CA 1
ATOM 13051 C C . MET G 1 149 ? -46.98848 59.14493 63.81397 1.000 62.98398 135 MET G C 1
ATOM 13052 O O . MET G 1 149 ? -47.32722 58.48224 64.79442 1.000 67.24468 135 MET G O 1
ATOM 13057 N N . ASP G 1 150 ? -46.51232 60.39232 63.91241 1.000 65.77428 136 ASP G N 1
ATOM 13058 C CA . ASP G 1 150 ? -46.33855 61.09287 65.18775 1.000 66.09557 136 ASP G CA 1
ATOM 13059 C C . ASP G 1 150 ? -45.39319 60.35204 66.13805 1.000 62.41754 136 ASP G C 1
ATOM 13060 O O . ASP G 1 150 ? -45.55578 60.38945 67.35557 1.000 65.17825 136 ASP G O 1
ATOM 13065 N N . ILE G 1 151 ? -44.35549 59.73675 65.58592 1.000 60.00101 137 ILE G N 1
ATOM 13066 C CA . ILE G 1 151 ? -43.33673 59.03760 66.36034 1.000 58.08001 137 ILE G CA 1
ATOM 13067 C C . ILE G 1 151 ? -42.07410 59.89959 66.33546 1.000 56.03613 137 ILE G C 1
ATOM 13068 O O . ILE G 1 151 ? -41.43548 60.02958 65.27972 1.000 56.83566 137 ILE G O 1
ATOM 13073 N N . PRO G 1 152 ? -41.69141 60.53138 67.44396 1.000 52.91814 138 PRO G N 1
ATOM 13074 C CA . PRO G 1 152 ? -40.44443 61.31500 67.43874 1.000 52.68826 138 PRO G CA 1
ATOM 13075 C C . PRO G 1 152 ? -39.23493 60.41057 67.28267 1.000 49.63026 138 PRO G C 1
ATOM 13076 O O . PRO G 1 152 ? -39.21426 59.28109 67.77409 1.000 55.78407 138 PRO G O 1
ATOM 13080 N N . VAL G 1 153 ? -38.20953 60.92760 66.60601 1.000 52.53233 139 VAL G N 1
ATOM 13081 C CA . VAL G 1 153 ? -37.03327 60.13744 66.23079 1.000 58.63111 139 VAL G CA 1
ATOM 13082 C C . VAL G 1 153 ? -35.77532 60.73520 66.85467 1.000 53.71952 139 VAL G C 1
ATOM 13083 O O . VAL G 1 153 ? -35.44434 61.90125 66.60345 1.000 56.78659 139 VAL G O 1
ATOM 13087 N N . LEU G 1 154 ? -35.05442 59.92010 67.62161 1.000 48.02352 140 LEU G N 1
ATOM 13088 C CA . LEU G 1 154 ? -33.74753 60.28606 68.16685 1.000 45.06238 140 LEU G CA 1
ATOM 13089 C C . LEU G 1 154 ? -32.63727 59.93147 67.18214 1.000 46.90508 140 LEU G C 1
ATOM 13090 O O . LEU G 1 154 ? -32.59328 58.80877 66.67065 1.000 43.30294 140 LEU G O 1
ATOM 13095 N N . HIS G 1 155 ? -31.73841 60.88587 66.92174 1.000 45.98310 141 HIS G N 1
ATOM 13096 C CA . HIS G 1 155 ? -30.53696 60.62815 66.12732 1.000 44.55550 141 HIS G CA 1
ATOM 13097 C C . HIS G 1 155 ? -29.30725 60.73295 67.03588 1.000 50.12642 141 HIS G C 1
ATOM 13098 O O . HIS G 1 155 ? -28.86714 61.85394 67.35332 1.000 51.80675 141 HIS G O 1
ATOM 13105 N N . PRO G 1 156 ? -28.74394 59.61237 67.51522 1.000 47.10817 142 PRO G N 1
ATOM 13106 C CA . PRO G 1 156 ? -27.51629 59.66769 68.33141 1.000 40.48885 142 PRO G CA 1
ATOM 13107 C C . PRO G 1 156 ? -26.24567 59.57125 67.49774 1.000 43.38599 142 PRO G C 1
ATOM 13108 O O . PRO G 1 156 ? -26.14167 58.79404 66.54897 1.000 45.76937 142 PRO G O 1
ATOM 13112 N N . TYR G 1 157 ? -25.23967 60.35293 67.87637 1.000 47.72445 143 TYR G N 1
ATOM 13113 C CA . TYR G 1 157 ? -23.97154 60.35260 67.15816 1.000 47.19784 143 TYR G CA 1
ATOM 13114 C C . TYR G 1 157 ? -22.82018 60.23773 68.14569 1.000 48.62217 143 TYR G C 1
ATOM 13115 O O . TYR G 1 157 ? -22.90414 60.71797 69.28141 1.000 43.75556 143 TYR G O 1
ATOM 13124 N N . ASN G 1 158 ? -21.75195 59.57365 67.69725 1.000 44.25034 144 ASN G N 1
ATOM 13125 C CA . ASN G 1 158 ? -20.53300 59.37203 68.47583 1.000 45.79441 144 ASN G CA 1
ATOM 13126 C C . ASN G 1 158 ? -19.48800 60.37762 67.98455 1.000 50.38078 144 ASN G C 1
ATOM 13127 O O . ASN G 1 158 ? -18.82103 60.15131 66.97006 1.000 49.65507 144 ASN G O 1
ATOM 13132 N N . LEU G 1 159 ? -19.31821 61.47672 68.72231 1.000 46.06235 145 LEU G N 1
ATOM 13133 C CA . LEU G 1 159 ? -18.32394 62.49724 68.38556 1.000 46.61663 145 LEU G CA 1
ATOM 13134 C C . LEU G 1 159 ? -17.02120 62.28513 69.15312 1.000 51.63482 145 LEU G C 1
ATOM 13135 O O . LEU G 1 159 ? -16.39175 63.24832 69.59492 1.000 50.01321 145 LEU G O 1
ATOM 13140 N N . GLY G 1 160 ? -16.61800 61.03405 69.36574 1.000 47.59044 146 GLY G N 1
ATOM 13141 C CA . GLY G 1 160 ? -15.38540 60.73631 70.07261 1.000 42.94576 146 GLY G CA 1
ATOM 13142 C C . GLY G 1 160 ? -15.45065 61.09404 71.54604 1.000 48.45794 146 GLY G C 1
ATOM 13143 O O . GLY G 1 160 ? -15.82548 60.27330 72.39666 1.000 47.38292 146 GLY G O 1
ATOM 13144 N N . TRP G 1 161 ? -15.07697 62.33307 71.85611 1.000 39.01155 147 TRP G N 1
ATOM 13145 C CA . TRP G 1 161 ? -15.17857 62.82680 73.21938 1.000 47.38505 147 TRP G CA 1
ATOM 13146 C C . TRP G 1 161 ? -16.59631 63.23161 73.56938 1.000 50.58457 147 TRP G C 1
ATOM 13147 O O . TRP G 1 161 ? -16.92467 63.31017 74.75983 1.000 49.14838 147 TRP G O 1
ATOM 13158 N N . GLY G 1 162 ? -17.45437 63.44098 72.56864 1.000 47.43754 148 GLY G N 1
ATOM 13159 C CA . GLY G 1 162 ? -18.78476 63.96431 72.79762 1.000 41.43981 148 GLY G CA 1
ATOM 13160 C C . GLY G 1 162 ? -19.86698 62.99496 72.37776 1.000 40.79890 148 GLY G C 1
ATOM 13161 O O . GLY G 1 162 ? -19.65727 62.13811 71.52038 1.000 44.13270 148 GLY G O 1
ATOM 13162 N N . GLY G 1 163 ? -21.02687 63.12407 73.02091 1.000 37.47237 149 GLY G N 1
ATOM 13163 C CA . GLY G 1 163 ? -22.26537 62.51364 72.56344 1.000 47.77775 149 GLY G CA 1
ATOM 13164 C C . GLY G 1 163 ? -23.21430 63.58937 72.08132 1.000 47.77699 149 GLY G C 1
ATOM 13165 O O . GLY G 1 163 ? -23.43084 64.60129 72.76708 1.000 43.64119 149 GLY G O 1
ATOM 13166 N N . LEU G 1 164 ? -23.80723 63.35130 70.90321 1.000 48.48030 150 LEU G N 1
ATOM 13167 C CA . LEU G 1 164 ? -24.71754 64.28312 70.24623 1.000 46.63681 150 LEU G CA 1
ATOM 13168 C C . LEU G 1 164 ? -26.04222 63.58669 69.92479 1.000 52.55628 150 LEU G C 1
ATOM 13169 O O . LEU G 1 164 ? -26.06256 62.51208 69.31016 1.000 49.60944 150 LEU G O 1
ATOM 13174 N N . VAL G 1 165 ? -27.14751 64.19935 70.33599 1.000 51.50403 151 VAL G N 1
ATOM 13175 C CA . VAL G 1 165 ? -28.47338 63.70260 70.00363 1.000 53.77556 151 VAL G CA 1
ATOM 13176 C C . VAL G 1 165 ? -29.30731 64.85120 69.46260 1.000 57.26163 151 VAL G C 1
ATOM 13177 O O . VAL G 1 165 ? -29.35487 65.93410 70.06107 1.000 58.99536 151 VAL G O 1
ATOM 13181 N N . THR G 1 166 ? -29.99159 64.60649 68.35505 1.000 51.26718 152 THR G N 1
ATOM 13182 C CA . THR G 1 166 ? -31.02455 65.52774 67.91146 1.000 50.69838 152 THR G CA 1
ATOM 13183 C C . THR G 1 166 ? -32.30156 64.73294 67.67188 1.000 48.63755 152 THR G C 1
ATOM 13184 O O . THR G 1 166 ? -32.25090 63.57081 67.25139 1.000 45.61586 152 THR G O 1
ATOM 13188 N N . ILE G 1 167 ? -33.43707 65.34491 68.00016 1.000 42.95442 153 ILE G N 1
ATOM 13189 C CA . ILE G 1 167 ? -34.74102 64.69499 67.94555 1.000 49.76712 153 ILE G CA 1
ATOM 13190 C C . ILE G 1 167 ? -35.53725 65.30130 66.80278 1.000 54.66297 153 ILE G C 1
ATOM 13191 O O . ILE G 1 167 ? -35.78641 66.51308 66.77781 1.000 53.81392 153 ILE G O 1
ATOM 13196 N N . ILE G 1 168 ? -35.93289 64.45530 65.85715 1.000 60.39281 154 ILE G N 1
ATOM 13197 C CA . ILE G 1 168 ? -36.84369 64.84927 64.78826 1.000 53.19560 154 ILE G CA 1
ATOM 13198 C C . ILE G 1 168 ? -38.25535 64.72623 65.33480 1.000 52.14989 154 ILE G C 1
ATOM 13199 O O . ILE G 1 168 ? -38.69357 63.62506 65.67568 1.000 55.51092 154 ILE G O 1
ATOM 13204 N N . SER G 1 169 ? -38.95486 65.86984 65.46668 1.000 49.42716 155 SER G N 1
ATOM 13205 C CA . SER G 1 169 ? -40.31637 65.86952 65.98258 1.000 60.23148 155 SER G CA 1
ATOM 13206 C C . SER G 1 169 ? -41.34764 65.81691 64.85004 1.000 62.40822 155 SER G C 1
ATOM 13207 O O . SER G 1 169 ? -41.07419 66.25236 63.72510 1.000 56.26799 155 SER G O 1
ATOM 13210 N N . PRO G 1 170 ? -42.52809 65.24901 65.13189 1.000 64.02069 156 PRO G N 1
ATOM 13211 C CA . PRO G 1 170 ? -43.52765 65.03272 64.06378 1.000 53.04003 156 PRO G CA 1
ATOM 13212 C C . PRO G 1 170 ? -43.89772 66.27712 63.26975 1.000 64.60925 156 PRO G C 1
ATOM 13213 O O . PRO G 1 170 ? -44.00251 66.21245 62.03635 1.000 68.97103 156 PRO G O 1
ATOM 13217 N N . LYS G 1 171 ? -44.09304 67.41438 63.93548 1.000 62.08443 157 LYS G N 1
ATOM 13218 C CA . LYS G 1 171 ? -44.49404 68.63636 63.25480 1.000 61.24387 157 LYS G CA 1
ATOM 13219 C C . LYS G 1 171 ? -43.30736 69.53520 62.94369 1.000 62.85908 157 LYS G C 1
ATOM 13220 O O . LYS G 1 171 ? -43.51206 70.67249 62.51311 1.000 63.44162 157 LYS G O 1
ATOM 13226 N N . GLY G 1 172 ? -42.07301 69.04858 63.11062 1.000 64.28186 158 GLY G N 1
ATOM 13227 C CA . GLY G 1 172 ? -40.89801 69.86615 62.92209 1.000 58.84341 158 GLY G CA 1
ATOM 13228 C C . GLY G 1 172 ? -40.06303 69.50900 61.70148 1.000 57.90561 158 GLY G C 1
ATOM 13229 O O . GLY G 1 172 ? -40.36500 68.60701 60.92957 1.000 59.83409 158 GLY G O 1
ATOM 13230 N N . LEU G 1 173 ? -38.97255 70.25575 61.55058 1.000 59.12113 159 LEU G N 1
ATOM 13231 C CA . LEU G 1 173 ? -38.05269 70.01905 60.45190 1.000 54.51438 159 LEU G CA 1
ATOM 13232 C C . LEU G 1 173 ? -37.36681 68.66705 60.60862 1.000 58.66231 159 LEU G C 1
ATOM 13233 O O . LEU G 1 173 ? -37.07901 68.20320 61.72381 1.000 50.23858 159 LEU G O 1
ATOM 13238 N N . SER G 1 174 ? -37.10655 68.03902 59.47106 1.000 55.58039 160 SER G N 1
ATOM 13239 C CA . SER G 1 174 ? -36.32494 66.81790 59.38019 1.000 54.02090 160 SER G CA 1
ATOM 13240 C C . SER G 1 174 ? -34.90703 67.13928 58.91643 1.000 56.54555 160 SER G C 1
ATOM 13241 O O . SER G 1 174 ? -34.60310 68.26363 58.50847 1.000 56.44948 160 SER G O 1
ATOM 13244 N N . LEU G 1 175 ? -34.02127 66.14045 59.00700 1.000 61.26027 161 LEU G N 1
ATOM 13245 C CA . LEU G 1 175 ? -32.67005 66.33581 58.48965 1.000 58.00213 161 LEU G CA 1
ATOM 13246 C C . LEU G 1 175 ? -32.68420 66.61995 56.99943 1.000 64.31807 161 LEU G C 1
ATOM 13247 O O . LEU G 1 175 ? -31.69820 67.15214 56.47729 1.000 62.65325 161 LEU G O 1
ATOM 13252 N N . ASN G 1 176 ? -33.75186 66.21672 56.29539 1.000 68.66459 162 ASN G N 1
ATOM 13253 C CA . ASN G 1 176 ? -33.88480 66.58151 54.88886 1.000 84.75771 162 ASN G CA 1
ATOM 13254 C C . ASN G 1 176 ? -33.76278 68.08386 54.70546 1.000 86.92571 162 ASN G C 1
ATOM 13255 O O . ASN G 1 176 ? -33.23834 68.54194 53.68571 1.000 88.37278 162 ASN G O 1
ATOM 13260 N N . SER G 1 177 ? -34.25210 68.86137 55.68199 1.000 86.31234 163 SER G N 1
ATOM 13261 C CA . SER G 1 177 ? -34.22612 70.31711 55.57950 1.000 84.74275 163 SER G CA 1
ATOM 13262 C C . SER G 1 177 ? -32.81312 70.82254 55.37455 1.000 73.24040 163 SER G C 1
ATOM 13263 O O . SER G 1 177 ? -32.60503 71.83008 54.68880 1.000 67.32400 163 SER G O 1
ATOM 13266 N N . ILE G 1 178 ? -31.83619 70.05666 55.85021 1.000 74.14483 164 ILE G N 1
ATOM 13267 C CA . ILE G 1 178 ? -30.42722 70.40085 55.76328 1.000 72.12802 164 ILE G CA 1
ATOM 13268 C C . ILE G 1 178 ? -29.77113 69.73898 54.56150 1.000 68.39765 164 ILE G C 1
ATOM 13269 O O . ILE G 1 178 ? -28.76666 70.25509 54.05587 1.000 72.41243 164 ILE G O 1
ATOM 13274 N N . ALA G 1 179 ? -30.36746 68.67397 54.02924 1.000 68.96096 165 ALA G N 1
ATOM 13275 C CA . ALA G 1 179 ? -29.77680 68.00515 52.88082 1.000 70.28756 165 ALA G CA 1
ATOM 13276 C C . ALA G 1 179 ? -30.10861 68.73464 51.58978 1.000 83.45030 165 ALA G C 1
ATOM 13277 O O . ALA G 1 179 ? -31.27094 69.06250 51.32681 1.000 91.17662 165 ALA G O 1
ATOM 13279 N N . LYS G 1 180 ? -29.08476 68.98059 50.78063 1.000 87.21270 166 LYS G N 1
ATOM 13280 C CA . LYS G 1 180 ? -29.24870 69.58642 49.46834 1.000 88.68737 166 LYS G CA 1
ATOM 13281 C C . LYS G 1 180 ? -29.05733 68.52521 48.38749 1.000 98.98174 166 LYS G C 1
ATOM 13282 O O . LYS G 1 180 ? -28.08017 67.77036 48.41703 1.000 100.30787 166 LYS G O 1
ATOM 13288 N N . LYS G 1 181 ? -29.98972 68.47328 47.43730 1.000 111.56673 167 LYS G N 1
ATOM 13289 C CA . LYS G 1 181 ? -29.98205 67.42612 46.42205 1.000 119.20222 167 LYS G CA 1
ATOM 13290 C C . LYS G 1 181 ? -28.70981 67.48677 45.58163 1.000 116.90256 167 LYS G C 1
ATOM 13291 O O . LYS G 1 181 ? -28.11233 68.55039 45.38819 1.000 117.86145 167 LYS G O 1
ATOM 13297 N N . GLY G 1 182 ? -28.29735 66.32342 45.07354 1.000 107.28294 168 GLY G N 1
ATOM 13298 C CA . GLY G 1 182 ? -27.11235 66.23794 44.24637 1.000 107.15950 168 GLY G CA 1
ATOM 13299 C C . GLY G 1 182 ? -25.82466 66.07650 45.01994 1.000 106.08012 168 GLY G C 1
ATOM 13300 O O . GLY G 1 182 ? -24.77053 65.83557 44.41265 1.000 109.69858 168 GLY G O 1
ATOM 13301 N N . GLU G 1 183 ? -25.86825 66.23128 46.33460 1.000 96.45690 169 GLU G N 1
ATOM 13302 C CA . GLU G 1 183 ? -24.69876 66.14139 47.18089 1.000 89.86712 169 GLU G CA 1
ATOM 13303 C C . GLU G 1 183 ? -24.94477 65.08780 48.25101 1.000 82.24753 169 GLU G C 1
ATOM 13304 O O . GLU G 1 183 ? -26.09291 64.72251 48.53782 1.000 68.75097 169 GLU G O 1
ATOM 13310 N N . LYS G 1 184 ? -23.84766 64.53491 48.77156 1.000 85.21458 170 LYS G N 1
ATOM 13311 C CA . LYS G 1 184 ? -23.96191 63.44822 49.73048 1.000 88.04858 170 LYS G CA 1
ATOM 13312 C C . LYS G 1 184 ? -24.40612 63.99537 51.07713 1.000 77.20912 170 LYS G C 1
ATOM 13313 O O . LYS G 1 184 ? -24.02869 65.10233 51.47128 1.000 70.50210 170 LYS G O 1
ATOM 13319 N N . PHE G 1 185 ? -25.21757 63.21921 51.78566 1.000 73.55249 171 PHE G N 1
ATOM 13320 C CA . PHE G 1 185 ? -25.67184 63.60624 53.10979 1.000 70.38671 171 PHE G CA 1
ATOM 13321 C C . PHE G 1 185 ? -25.35397 62.44342 54.03542 1.000 75.89647 171 PHE G C 1
ATOM 13322 O O . PHE G 1 185 ? -25.87055 61.33981 53.83639 1.000 72.98098 171 PHE G O 1
ATOM 13330 N N . ASN G 1 186 ? -24.51401 62.67798 55.03562 1.000 75.68863 172 ASN G N 1
ATOM 13331 C CA . ASN G 1 186 ? -24.21541 61.64409 56.02010 1.000 74.67291 172 ASN G CA 1
ATOM 13332 C C . ASN G 1 186 ? -24.00061 62.34233 57.35527 1.000 67.85937 172 ASN G C 1
ATOM 13333 O O . ASN G 1 186 ? -24.42175 63.48800 57.53927 1.000 61.86396 172 ASN G O 1
ATOM 13338 N N . GLU G 1 187 ? -23.38208 61.63232 58.30200 1.000 67.40935 173 GLU G N 1
ATOM 13339 C CA . GLU G 1 187 ? -23.20161 62.16442 59.64500 1.000 60.13436 173 GLU G CA 1
ATOM 13340 C C . GLU G 1 187 ? -22.22857 63.33804 59.65967 1.000 57.69186 173 GLU G C 1
ATOM 13341 O O . GLU G 1 187 ? -22.27532 64.16134 60.57899 1.000 52.81190 173 GLU G O 1
ATOM 13347 N N . LEU G 1 188 ? -21.32859 63.41334 58.67867 1.000 57.51678 174 LEU G N 1
ATOM 13348 C CA . LEU G 1 188 ? -20.40225 64.53570 58.61184 1.000 54.59874 174 LEU G CA 1
ATOM 13349 C C . LEU G 1 188 ? -21.13594 65.85438 58.40427 1.000 58.27398 174 LEU G C 1
ATOM 13350 O O . LEU G 1 188 ? -20.69624 66.89652 58.89386 1.000 62.31666 174 LEU G O 1
ATOM 13355 N N . ASN G 1 189 ? -22.24994 65.82682 57.67719 1.000 68.08419 175 ASN G N 1
ATOM 13356 C CA . ASN G 1 189 ? -23.06517 67.01949 57.49229 1.000 64.83110 175 ASN G CA 1
ATOM 13357 C C . ASN G 1 189 ? -23.74907 67.44459 58.78899 1.000 59.17184 175 ASN G C 1
ATOM 13358 O O . ASN G 1 189 ? -23.78449 68.63541 59.11430 1.000 55.30456 175 ASN G O 1
ATOM 13363 N N . VAL G 1 190 ? -24.28379 66.48824 59.55263 1.000 57.08063 176 VAL G N 1
ATOM 13364 C CA . VAL G 1 190 ? -24.89851 66.83240 60.83271 1.000 59.56477 176 VAL G CA 1
ATOM 13365 C C . VAL G 1 190 ? -23.84328 67.40296 61.77308 1.000 56.49429 176 VAL G C 1
ATOM 13366 O O . VAL G 1 190 ? -24.06109 68.42024 62.44518 1.000 55.47684 176 VAL G O 1
ATOM 13370 N N . VAL G 1 191 ? -22.67722 66.76153 61.82135 1.000 53.13341 177 VAL G N 1
ATOM 13371 C CA . VAL G 1 191 ? -21.63260 67.17471 62.74812 1.000 55.50420 177 VAL G CA 1
ATOM 13372 C C . VAL G 1 191 ? -21.06835 68.53832 62.35407 1.000 59.46175 177 VAL G C 1
ATOM 13373 O O . VAL G 1 191 ? -20.77949 69.37728 63.22072 1.000 52.32218 177 VAL G O 1
ATOM 13377 N N . GLU G 1 192 ? -20.92664 68.79385 61.04573 1.000 59.51645 178 GLU G N 1
ATOM 13378 C CA . GLU G 1 192 ? -20.50729 70.12012 60.59802 1.000 65.03649 178 GLU G CA 1
ATOM 13379 C C . GLU G 1 192 ? -21.55323 71.18473 60.91445 1.000 64.02419 178 GLU G C 1
ATOM 13380 O O . GLU G 1 192 ? -21.20370 72.32761 61.22588 1.000 66.61922 178 GLU G O 1
ATOM 13386 N N . TYR G 1 193 ? -22.83309 70.83265 60.85477 1.000 61.32784 179 TYR G N 1
ATOM 13387 C CA . TYR G 1 193 ? -23.86415 71.76912 61.28090 1.000 53.54538 179 TYR G CA 1
ATOM 13388 C C . TYR G 1 193 ? -23.73056 72.09392 62.76503 1.000 52.57185 179 TYR G C 1
ATOM 13389 O O . TYR G 1 193 ? -23.81697 73.25887 63.16404 1.000 48.61102 179 TYR G O 1
ATOM 13398 N N . VAL G 1 194 ? -23.51140 71.07039 63.59248 1.000 50.14575 180 VAL G N 1
ATOM 13399 C CA . VAL G 1 194 ? -23.39967 71.26077 65.03775 1.000 53.61616 180 VAL G CA 1
ATOM 13400 C C . VAL G 1 194 ? -22.20877 72.15582 65.36683 1.000 52.56916 180 VAL G C 1
ATOM 13401 O O . VAL G 1 194 ? -22.31950 73.12415 66.13293 1.000 50.26261 180 VAL G O 1
ATOM 13405 N N . SER G 1 195 ? -21.05954 71.85753 64.75940 1.000 49.97111 181 SER G N 1
ATOM 13406 C CA . SER G 1 195 ? -19.85186 72.62916 65.00537 1.000 47.72323 181 SER G CA 1
ATOM 13407 C C . SER G 1 195 ? -20.06456 74.11208 64.68216 1.000 52.44341 181 SER G C 1
ATOM 13408 O O . SER G 1 195 ? -19.78890 74.98299 65.51622 1.000 56.24350 181 SER G O 1
ATOM 13411 N N . SER G 1 196 ? -20.63271 74.41773 63.51067 1.000 49.64612 182 SER G N 1
ATOM 13412 C CA . SER G 1 196 ? -20.91298 75.80981 63.17820 1.000 51.10629 182 SER G CA 1
ATOM 13413 C C . SER G 1 196 ? -21.89555 76.42940 64.16215 1.000 57.12175 182 SER G C 1
ATOM 13414 O O . SER G 1 196 ? -21.71289 77.57675 64.59509 1.000 58.31445 182 SER G O 1
ATOM 13417 N N . TYR G 1 197 ? -22.93151 75.67642 64.54262 1.000 54.81262 183 TYR G N 1
ATOM 13418 C CA . TYR G 1 197 ? -23.92228 76.18292 65.48548 1.000 49.84758 183 TYR G CA 1
ATOM 13419 C C . TYR G 1 197 ? -23.26869 76.58097 66.79653 1.000 55.76979 183 TYR G C 1
ATOM 13420 O O . TYR G 1 197 ? -23.50469 77.68033 67.31524 1.000 54.26551 183 TYR G O 1
ATOM 13429 N N . MET G 1 198 ? -22.43022 75.69785 67.34143 1.000 52.27724 184 MET G N 1
ATOM 13430 C CA . MET G 1 198 ? -21.77006 75.99577 68.60418 1.000 47.30951 184 MET G CA 1
ATOM 13431 C C . MET G 1 198 ? -20.91443 77.25816 68.49950 1.000 51.29034 184 MET G C 1
ATOM 13432 O O . MET G 1 198 ? -20.94782 78.11577 69.39299 1.000 53.49077 184 MET G O 1
ATOM 13437 N N . ARG G 1 199 ? -20.14828 77.40268 67.41511 1.000 51.92701 185 ARG G N 1
ATOM 13438 C CA . ARG G 1 199 ? -19.33030 78.60556 67.27961 1.000 50.96892 185 ARG G CA 1
ATOM 13439 C C . ARG G 1 199 ? -20.18757 79.84865 67.10546 1.000 55.30570 185 ARG G C 1
ATOM 13440 O O . ARG G 1 199 ? -19.92817 80.87936 67.74777 1.000 56.15485 185 ARG G O 1
ATOM 13448 N N . PHE G 1 200 ? -21.23986 79.75613 66.27826 1.000 59.15349 186 PHE G N 1
ATOM 13449 C CA . PHE G 1 200 ? -22.09309 80.91402 66.03383 1.000 57.86740 186 PHE G CA 1
ATOM 13450 C C . PHE G 1 200 ? -22.65517 81.45976 67.33824 1.000 52.94656 186 PHE G C 1
ATOM 13451 O O . PHE G 1 200 ? -22.74116 82.67667 67.52373 1.000 57.27336 186 PHE G O 1
ATOM 13459 N N . TRP G 1 201 ? -23.00858 80.57241 68.26372 1.000 49.54255 187 TRP G N 1
ATOM 13460 C CA . TRP G 1 201 ? -23.65249 80.92277 69.52197 1.000 55.54258 187 TRP G CA 1
ATOM 13461 C C . TRP G 1 201 ? -22.65826 81.18265 70.64703 1.000 61.83540 187 TRP G C 1
ATOM 13462 O O . TRP G 1 201 ? -23.05525 81.17167 71.81788 1.000 64.70767 187 TRP G O 1
ATOM 13473 N N . GLY G 1 202 ? -21.38291 81.41476 70.32138 1.000 58.29164 188 GLY G N 1
ATOM 13474 C CA . GLY G 1 202 ? -20.39274 81.78021 71.31573 1.000 52.24121 188 GLY G CA 1
ATOM 13475 C C . GLY G 1 202 ? -19.82133 80.64898 72.14754 1.000 64.18073 188 GLY G C 1
ATOM 13476 O O . GLY G 1 202 ? -19.08684 80.92177 73.09689 1.000 72.43819 188 GLY G O 1
ATOM 13477 N N . LYS G 1 203 ? -20.11462 79.38929 71.82753 1.000 63.08912 189 LYS G N 1
ATOM 13478 C CA . LYS G 1 203 ? -19.55316 78.24108 72.53797 1.000 52.35901 189 LYS G CA 1
ATOM 13479 C C . LYS G 1 203 ? -18.79840 77.34723 71.55444 1.000 48.84347 189 LYS G C 1
ATOM 13480 O O . LYS G 1 203 ? -19.14648 76.17187 71.40431 1.000 48.21327 189 LYS G O 1
ATOM 13486 N N . PRO G 1 204 ? -17.77970 77.86072 70.85850 1.000 48.83588 190 PRO G N 1
ATOM 13487 C CA . PRO G 1 204 ? -17.06502 77.01478 69.88760 1.000 49.87369 190 PRO G CA 1
ATOM 13488 C C . PRO G 1 204 ? -16.45411 75.78652 70.54746 1.000 54.04291 190 PRO G C 1
ATOM 13489 O O . PRO G 1 204 ? -15.98873 75.83352 71.68611 1.000 65.21662 190 PRO G O 1
ATOM 13493 N N . GLN G 1 205 ? -16.55651 74.66139 69.84496 1.000 52.13389 191 GLN G N 1
ATOM 13494 C CA . GLN G 1 205 ? -16.01089 73.36532 70.24429 1.000 49.13312 191 GLN G CA 1
ATOM 13495 C C . GLN G 1 205 ? -14.74849 73.10626 69.42854 1.000 55.69802 191 GLN G C 1
ATOM 13496 O O . GLN G 1 205 ? -14.79282 72.51791 68.34798 1.000 53.26702 191 GLN G O 1
ATOM 13502 N N . GLU G 1 206 ? -13.60895 73.55215 69.94194 1.000 64.96940 192 GLU G N 1
ATOM 13503 C CA . GLU G 1 206 ? -12.38499 73.46271 69.15272 1.000 68.13696 192 GLU G CA 1
ATOM 13504 C C . GLU G 1 206 ? -11.93134 72.01391 68.96399 1.000 58.98807 192 GLU G C 1
ATOM 13505 O O . GLU G 1 206 ? -11.37126 71.66438 67.91797 1.000 57.35011 192 GLU G O 1
ATOM 13511 N N . TRP G 1 207 ? -12.17101 71.15628 69.95316 1.000 50.52766 193 TRP G N 1
ATOM 13512 C CA . TRP G 1 207 ? -11.87137 69.74232 69.78076 1.000 51.23155 193 TRP G CA 1
ATOM 13513 C C . TRP G 1 207 ? -12.67594 69.15562 68.62732 1.000 60.76363 193 TRP G C 1
ATOM 13514 O O . TRP G 1 207 ? -12.14910 68.38507 67.81485 1.000 60.24309 193 TRP G O 1
ATOM 13525 N N . LEU G 1 208 ? -13.95341 69.53214 68.52745 1.000 66.29798 194 LEU G N 1
ATOM 13526 C CA . LEU G 1 208 ? -14.80149 69.01121 67.46138 1.000 63.95058 194 LEU G CA 1
ATOM 13527 C C . LEU G 1 208 ? -14.35148 69.54565 66.10714 1.000 60.06685 194 LEU G C 1
ATOM 13528 O O . LEU G 1 208 ? -14.29001 68.79663 65.12190 1.000 59.09537 194 LEU G O 1
ATOM 13533 N N . GLU G 1 209 ? -14.01802 70.83893 66.04577 1.000 56.96443 195 GLU G N 1
ATOM 13534 C CA . GLU G 1 209 ? -13.53384 71.41421 64.79963 1.000 54.30056 195 GLU G CA 1
ATOM 13535 C C . GLU G 1 209 ? -12.23861 70.75079 64.37668 1.000 60.43439 195 GLU G C 1
ATOM 13536 O O . GLU G 1 209 ? -12.03418 70.46960 63.18714 1.000 62.28217 195 GLU G O 1
ATOM 13542 N N . ASP G 1 210 ? -11.39145 70.40944 65.35384 1.000 65.28257 196 ASP G N 1
ATOM 13543 C CA . ASP G 1 210 ? -10.10127 69.80388 65.04977 1.000 66.96726 196 ASP G CA 1
ATOM 13544 C C . ASP G 1 210 ? -10.26215 68.42248 64.42279 1.000 62.38344 196 ASP G C 1
ATOM 13545 O O . ASP G 1 210 ? -9.66210 68.13231 63.38291 1.000 67.82231 196 ASP G O 1
ATOM 13550 N N . ILE G 1 211 ? -11.09134 67.56202 65.01769 1.000 57.75037 197 ILE G N 1
ATOM 13551 C CA . ILE G 1 211 ? -11.22305 66.21145 64.47632 1.000 54.05039 197 ILE G CA 1
ATOM 13552 C C . ILE G 1 211 ? -11.94607 66.23279 63.12072 1.000 58.44497 197 ILE G C 1
ATOM 13553 O O . ILE G 1 211 ? -11.60667 65.45171 62.22313 1.000 59.33797 197 ILE G O 1
ATOM 13558 N N . ILE G 1 212 ? -12.90171 67.15055 62.91617 1.000 55.13639 198 ILE G N 1
ATOM 13559 C CA . ILE G 1 212 ? -13.49712 67.29135 61.58848 1.000 56.09277 198 ILE G CA 1
ATOM 13560 C C . ILE G 1 212 ? -12.42040 67.62891 60.56054 1.000 59.96471 198 ILE G C 1
ATOM 13561 O O . ILE G 1 212 ? -12.37867 67.04901 59.47074 1.000 64.87616 198 ILE G O 1
ATOM 13566 N N . TYR G 1 213 ? -11.52755 68.56776 60.89415 1.000 64.31210 199 TYR G N 1
ATOM 13567 C CA . TYR G 1 213 ? -10.46394 68.94972 59.96694 1.000 65.71769 199 TYR G CA 1
ATOM 13568 C C . TYR G 1 213 ? -9.53781 67.77589 59.64365 1.000 67.27915 199 TYR G C 1
ATOM 13569 O O . TYR G 1 213 ? -9.21821 67.52660 58.47402 1.000 63.24928 199 TYR G O 1
ATOM 13578 N N . LYS G 1 214 ? -9.06911 67.06263 60.67375 1.000 65.00073 200 LYS G N 1
ATOM 13579 C CA . LYS G 1 214 ? -8.19518 65.91162 60.44827 1.000 67.45981 200 LYS G CA 1
ATOM 13580 C C . LYS G 1 214 ? -8.87559 64.85817 59.58321 1.000 68.58219 200 LYS G C 1
ATOM 13581 O O . LYS G 1 214 ? -8.24783 64.28555 58.68474 1.000 71.21236 200 LYS G O 1
ATOM 13587 N N . PHE G 1 215 ? -10.15885 64.58273 59.84708 1.000 62.60578 201 PHE G N 1
ATOM 13588 C CA . PHE G 1 215 ? -10.85363 63.52932 59.11857 1.000 60.58050 201 PHE G CA 1
ATOM 13589 C C . PHE G 1 215 ? -11.02926 63.88542 57.64840 1.000 63.56233 201 PHE G C 1
ATOM 13590 O O . PHE G 1 215 ? -10.83995 63.03372 56.77262 1.000 67.62551 201 PHE G O 1
ATOM 13598 N N . LYS G 1 216 ? -11.40406 65.12819 57.35204 1.000 66.83068 202 LYS G N 1
ATOM 13599 C CA . LYS G 1 216 ? -11.60269 65.49873 55.95448 1.000 73.70211 202 LYS G CA 1
ATOM 13600 C C . LYS G 1 216 ? -10.28596 65.45031 55.18508 1.000 83.66388 202 LYS G C 1
ATOM 13601 O O . LYS G 1 216 ? -10.24527 64.98265 54.03908 1.000 94.21773 202 LYS G O 1
ATOM 13607 N N . ASN G 1 217 ? -9.19938 65.91877 55.80122 1.000 85.20414 203 ASN G N 1
ATOM 13608 C CA . ASN G 1 217 ? -7.88927 65.96806 55.16054 1.000 95.69368 203 ASN G CA 1
ATOM 13609 C C . ASN G 1 217 ? -7.09719 64.64493 55.24562 1.000 93.45228 203 ASN G C 1
ATOM 13610 O O . ASN G 1 217 ? -5.89675 64.63855 54.93708 1.000 89.21247 203 ASN G O 1
ATOM 13615 N N . GLU G 1 218 ? -7.74852 63.53798 55.60063 1.000 92.54991 204 GLU G N 1
ATOM 13616 C CA . GLU G 1 218 ? -7.13379 62.21941 55.49808 1.000 91.47401 204 GLU G CA 1
ATOM 13617 C C . GLU G 1 218 ? -6.97630 61.81603 54.03941 1.000 99.81737 204 GLU G C 1
ATOM 13618 O O . GLU G 1 218 ? -7.90197 61.97112 53.23714 1.000 103.66630 204 GLU G O 1
ATOM 13624 N N . ARG G 1 219 ? -5.79431 61.31329 53.69241 1.000 106.72989 205 ARG G N 1
ATOM 13625 C CA . ARG G 1 219 ? -5.57601 60.78848 52.34892 1.000 118.18311 205 ARG G CA 1
ATOM 13626 C C . ARG G 1 219 ? -6.49153 59.59893 52.07142 1.000 119.29754 205 ARG G C 1
ATOM 13627 O O . ARG G 1 219 ? -7.24315 59.59265 51.08824 1.000 122.06266 205 ARG G O 1
ATOM 13635 N N . GLU G 1 220 ? -6.45280 58.59052 52.94234 1.000 115.19611 206 GLU G N 1
ATOM 13636 C CA . GLU G 1 220 ? -7.23667 57.37665 52.75435 1.000 108.09583 206 GLU G CA 1
ATOM 13637 C C . GLU G 1 220 ? -8.72399 57.61394 52.98442 1.000 105.33268 206 GLU G C 1
ATOM 13638 O O . GLU G 1 220 ? -9.12974 58.51143 53.72784 1.000 108.84632 206 GLU G O 1
ATOM 13644 N N . LYS G 1 221 ? -9.54103 56.79324 52.31959 1.000 96.45783 207 LYS G N 1
ATOM 13645 C CA . LYS G 1 221 ? -10.99014 56.82632 52.48009 1.000 85.82140 207 LYS G CA 1
ATOM 13646 C C . LYS G 1 221 ? -11.35517 55.82829 53.57347 1.000 86.02553 207 LYS G C 1
ATOM 13647 O O . LYS G 1 221 ? -11.30605 54.61566 53.35069 1.000 93.84129 207 LYS G O 1
ATOM 13653 N N . LEU G 1 222 ? -11.70718 56.32664 54.75591 1.000 79.06830 208 LEU G N 1
ATOM 13654 C CA . LEU G 1 222 ? -12.05397 55.47302 55.88388 1.000 78.21055 208 LEU G CA 1
ATOM 13655 C C . LEU G 1 222 ? -13.33783 55.96029 56.53958 1.000 73.77317 208 LEU G C 1
ATOM 13656 O O . LEU G 1 222 ? -13.78287 57.08989 56.32910 1.000 71.26254 208 LEU G O 1
ATOM 13661 N N . SER G 1 223 ? -13.90713 55.09624 57.37684 1.000 73.06294 209 SER G N 1
ATOM 13662 C CA . SER G 1 223 ? -15.07325 55.45613 58.16644 1.000 69.63133 209 SER G CA 1
ATOM 13663 C C . SER G 1 223 ? -14.67531 56.45103 59.24946 1.000 68.87137 209 SER G C 1
ATOM 13664 O O . SER G 1 223 ? -13.53215 56.44467 59.72120 1.000 68.88374 209 SER G O 1
ATOM 13667 N N . PRO G 1 224 ? -15.59935 57.29399 59.68806 1.000 66.13604 210 PRO G N 1
ATOM 13668 C CA . PRO G 1 224 ? -15.26533 58.24454 60.75796 1.000 61.79984 210 PRO G CA 1
ATOM 13669 C C . PRO G 1 224 ? -14.82862 57.49471 62.00443 1.000 62.20809 210 PRO G C 1
ATOM 13670 O O . PRO G 1 224 ? -15.36847 56.42309 62.31837 1.000 66.52832 210 PRO G O 1
ATOM 13674 N N . PRO G 1 225 ? -13.81731 57.99591 62.70889 1.000 58.82626 211 PRO G N 1
ATOM 13675 C CA . PRO G 1 225 ? -13.40028 57.36357 63.96566 1.000 54.21940 211 PRO G CA 1
ATOM 13676 C C . PRO G 1 225 ? -14.41511 57.60731 65.06646 1.000 55.37660 211 PRO G C 1
ATOM 13677 O O . PRO G 1 225 ? -15.13295 58.60721 65.06206 1.000 55.79097 211 PRO G O 1
ATOM 13681 N N . GLN G 1 226 ? -14.47323 56.67946 66.02175 1.000 58.15261 212 GLN G N 1
ATOM 13682 C CA . GLN G 1 226 ? -15.37001 56.82032 67.16569 1.000 57.24367 212 GLN G CA 1
ATOM 13683 C C . GLN G 1 226 ? -14.72369 56.19521 68.39406 1.000 52.44056 212 GLN G C 1
ATOM 13684 O O . GLN G 1 226 ? -13.93928 55.24996 68.28154 1.000 54.72944 212 GLN G O 1
ATOM 13690 N N . LEU G 1 227 ? -15.08207 56.70678 69.57063 1.000 50.02930 213 LEU G N 1
ATOM 13691 C CA . LEU G 1 227 ? -14.49609 56.26197 70.83171 1.000 47.36015 213 LEU G CA 1
ATOM 13692 C C . LEU G 1 227 ? -15.57912 55.74923 71.77108 1.000 49.46126 213 LEU G C 1
ATOM 13693 O O . LEU G 1 227 ? -16.75693 56.09531 71.65266 1.000 54.43707 213 LEU G O 1
ATOM 13698 N N . SER G 1 228 ? -15.15601 54.93385 72.73504 1.000 47.82291 214 SER G N 1
ATOM 13699 C CA . SER G 1 228 ? -16.08442 54.45691 73.75252 1.000 45.26196 214 SER G CA 1
ATOM 13700 C C . SER G 1 228 ? -16.65908 55.61224 74.56291 1.000 43.99202 214 SER G C 1
ATOM 13701 O O . SER G 1 228 ? -17.77500 55.50881 75.08569 1.000 53.27513 214 SER G O 1
ATOM 13704 N N . VAL G 1 229 ? -15.90754 56.71090 74.68424 1.000 41.24497 215 VAL G N 1
ATOM 13705 C CA . VAL G 1 229 ? -16.33068 57.83152 75.51782 1.000 42.31965 215 VAL G CA 1
ATOM 13706 C C . VAL G 1 229 ? -17.67382 58.37532 75.03902 1.000 53.49768 215 VAL G C 1
ATOM 13707 O O . VAL G 1 229 ? -18.63494 58.48861 75.81221 1.000 57.88185 215 VAL G O 1
ATOM 13711 N N . GLY G 1 230 ? -17.75861 58.69889 73.74658 1.000 46.36013 216 GLY G N 1
ATOM 13712 C CA . GLY G 1 230 ? -18.98480 59.24846 73.19388 1.000 46.45514 216 GLY G CA 1
ATOM 13713 C C . GLY G 1 230 ? -20.15114 58.27464 73.20137 1.000 49.59289 216 GLY G C 1
ATOM 13714 O O . GLY G 1 230 ? -21.30601 58.68637 73.37017 1.000 51.99511 216 GLY G O 1
ATOM 13715 N N . SER G 1 231 ? -19.87898 56.98508 72.95917 1.000 40.12697 217 SER G N 1
ATOM 13716 C CA . SER G 1 231 ? -20.94095 55.98261 73.01693 1.000 46.14815 217 SER G CA 1
ATOM 13717 C C . SER G 1 231 ? -21.58044 55.92997 74.39873 1.000 50.39777 217 SER G C 1
ATOM 13718 O O . SER G 1 231 ? -22.80725 55.86533 74.52650 1.000 49.12324 217 SER G O 1
ATOM 13721 N N . TRP G 1 232 ? -20.75875 55.89411 75.45059 1.000 47.93306 218 TRP G N 1
ATOM 13722 C CA . TRP G 1 232 ? -21.31538 55.80789 76.79505 1.000 45.30987 218 TRP G CA 1
ATOM 13723 C C . TRP G 1 232 ? -22.08213 57.06821 77.15187 1.000 48.16250 218 TRP G C 1
ATOM 13724 O O . TRP G 1 232 ? -23.15825 56.99334 77.75781 1.000 46.29814 218 TRP G O 1
ATOM 13735 N N . VAL G 1 233 ? -21.54129 58.23032 76.77342 1.000 49.98720 219 VAL G N 1
ATOM 13736 C CA . VAL G 1 233 ? -22.19773 59.50522 77.05029 1.000 52.15155 219 VAL G CA 1
ATOM 13737 C C . VAL G 1 233 ? -23.50771 59.60315 76.27291 1.000 51.44523 219 VAL G C 1
ATOM 13738 O O . VAL G 1 233 ? -24.54613 60.00659 76.81926 1.000 44.77348 219 VAL G O 1
ATOM 13742 N N . VAL G 1 234 ? -23.48361 59.22410 74.98798 1.000 50.09371 220 VAL G N 1
ATOM 13743 C CA . VAL G 1 234 ? -24.69390 59.33444 74.17410 1.000 46.59185 220 VAL G CA 1
ATOM 13744 C C . VAL G 1 234 ? -25.74470 58.33187 74.63355 1.000 45.10482 220 VAL G C 1
ATOM 13745 O O . VAL G 1 234 ? -26.94529 58.58905 74.50861 1.000 44.92676 220 VAL G O 1
ATOM 13749 N N . ALA G 1 235 ? -25.32435 57.19200 75.18815 1.000 44.48366 221 ALA G N 1
ATOM 13750 C CA . ALA G 1 235 ? -26.28469 56.24280 75.73584 1.000 43.96052 221 ALA G CA 1
ATOM 13751 C C . ALA G 1 235 ? -27.05613 56.85642 76.89468 1.000 47.51495 221 ALA G C 1
ATOM 13752 O O . ALA G 1 235 ? -28.28009 56.67980 77.01056 1.000 46.84984 221 ALA G O 1
ATOM 13754 N N . GLY G 1 236 ? -26.35005 57.58320 77.76091 1.000 45.53448 222 GLY G N 1
ATOM 13755 C CA . GLY G 1 236 ? -27.00857 58.26108 78.85914 1.000 45.95345 222 GLY G CA 1
ATOM 13756 C C . GLY G 1 236 ? -27.94348 59.35892 78.39447 1.000 38.62245 222 GLY G C 1
ATOM 13757 O O . GLY G 1 236 ? -29.02631 59.53772 78.95924 1.000 49.67883 222 GLY G O 1
ATOM 13758 N N . MET G 1 237 ? -27.51575 60.14444 77.40361 1.000 44.45364 223 MET G N 1
ATOM 13759 C CA . MET G 1 237 ? -28.36770 61.21612 76.88388 1.000 48.81880 223 MET G CA 1
ATOM 13760 C C . MET G 1 237 ? -29.67425 60.66083 76.32588 1.000 50.88928 223 MET G C 1
ATOM 13761 O O . MET G 1 237 ? -30.76254 61.13881 76.67224 1.000 49.12440 223 MET G O 1
ATOM 13766 N N . CYS G 1 238 ? -29.58260 59.60915 75.50279 1.000 47.19022 224 CYS G N 1
ATOM 13767 C CA . CYS G 1 238 ? -30.77297 59.03553 74.87601 1.000 50.06505 224 CYS G CA 1
ATOM 13768 C C . CYS G 1 238 ? -31.75067 58.52840 75.92295 1.000 50.71777 224 CYS G C 1
ATOM 13769 O O . CYS G 1 238 ? -32.96749 58.63114 75.74618 1.000 52.38759 224 CYS G O 1
ATOM 13772 N N . THR G 1 239 ? -31.23662 57.93535 76.99830 1.000 48.87343 225 THR G N 1
ATOM 13773 C CA . THR G 1 239 ? -32.11186 57.42962 78.04542 1.000 49.21725 225 THR G CA 1
ATOM 13774 C C . THR G 1 239 ? -32.85209 58.56447 78.73614 1.000 45.56727 225 THR G C 1
ATOM 13775 O O . THR G 1 239 ? -34.05339 58.45892 79.00243 1.000 51.20101 225 THR G O 1
ATOM 13779 N N . HIS G 1 240 ? -32.14632 59.65677 79.02856 1.000 47.88264 226 HIS G N 1
ATOM 13780 C CA . HIS G 1 240 ? -32.77478 60.84198 79.60492 1.000 45.62315 226 HIS G CA 1
ATOM 13781 C C . HIS G 1 240 ? -33.84087 61.40332 78.66090 1.000 51.61724 226 HIS G C 1
ATOM 13782 O O . HIS G 1 240 ? -34.97280 61.69902 79.07337 1.000 49.49149 226 HIS G O 1
ATOM 13789 N N . ILE G 1 241 ? -33.50195 61.51675 77.37613 1.000 48.32159 227 ILE G N 1
ATOM 13790 C CA . ILE G 1 241 ? -34.44059 62.03671 76.38786 1.000 43.42657 227 ILE G CA 1
ATOM 13791 C C . ILE G 1 241 ? -35.67132 61.13833 76.28315 1.000 49.39339 227 ILE G C 1
ATOM 13792 O O . ILE G 1 241 ? -36.80836 61.62610 76.24707 1.000 54.65534 227 ILE G O 1
ATOM 13797 N N . LEU G 1 242 ? -35.45726 59.80884 76.23232 1.000 48.88746 228 LEU G N 1
ATOM 13798 C CA . LEU G 1 242 ? -36.56222 58.84821 76.17272 1.000 49.56799 228 LEU G CA 1
ATOM 13799 C C . LEU G 1 242 ? -37.48607 58.98741 77.37397 1.000 51.34103 228 LEU G C 1
ATOM 13800 O O . LEU G 1 242 ? -38.71271 58.88407 77.24196 1.000 48.60104 228 LEU G O 1
ATOM 13805 N N . PHE G 1 243 ? -36.91834 59.17206 78.56435 1.000 50.35086 229 PHE G N 1
ATOM 13806 C CA . PHE G 1 243 ? -37.76108 59.38462 79.73479 1.000 49.98823 229 PHE G CA 1
ATOM 13807 C C . PHE G 1 243 ? -38.60121 60.65072 79.57934 1.000 50.64347 229 PHE G C 1
ATOM 13808 O O . PHE G 1 243 ? -39.78209 60.67455 79.94748 1.000 49.44408 229 PHE G O 1
ATOM 13816 N N . ASN G 1 244 ? -38.00055 61.71189 79.03112 1.000 49.33245 230 ASN G N 1
ATOM 13817 C CA . ASN G 1 244 ? -38.70583 62.96944 78.82767 1.000 55.09704 230 ASN G CA 1
ATOM 13818 C C . ASN G 1 244 ? -39.82906 62.82424 77.81910 1.000 57.16913 230 ASN G C 1
ATOM 13819 O O . ASN G 1 244 ? -40.91838 63.37352 78.01455 1.000 55.80720 230 ASN G O 1
ATOM 13824 N N . ILE G 1 245 ? -39.57193 62.11498 76.72047 1.000 56.69025 231 ILE G N 1
ATOM 13825 C CA . ILE G 1 245 ? -40.59730 61.93390 75.70282 1.000 54.13443 231 ILE G CA 1
ATOM 13826 C C . ILE G 1 245 ? -41.74734 61.09406 76.25074 1.000 60.52520 231 ILE G C 1
ATOM 13827 O O . ILE G 1 245 ? -42.92491 61.41347 76.03806 1.000 56.78275 231 ILE G O 1
ATOM 13832 N N . ALA G 1 246 ? -41.42837 60.01424 76.97447 1.000 63.33319 232 ALA G N 1
ATOM 13833 C CA . ALA G 1 246 ? -42.47832 59.13580 77.48287 1.000 61.28132 232 ALA G CA 1
ATOM 13834 C C . ALA G 1 246 ? -43.31926 59.83266 78.54622 1.000 66.53999 232 ALA G C 1
ATOM 13835 O O . ALA G 1 246 ? -44.54735 59.68582 78.57202 1.000 64.66133 232 ALA G O 1
ATOM 13837 N N . THR G 1 247 ? -42.68611 60.60326 79.42291 1.000 67.41697 233 THR G N 1
ATOM 13838 C CA . THR G 1 247 ? -43.41042 61.31182 80.46654 1.000 64.01841 233 THR G CA 1
ATOM 13839 C C . THR G 1 247 ? -43.85099 62.70074 80.02750 1.000 59.64745 233 THR G C 1
ATOM 13840 O O . THR G 1 247 ? -44.36138 63.46433 80.84765 1.000 58.58513 233 THR G O 1
ATOM 13844 N N . GLN G 1 248 ? -43.67935 63.02878 78.74941 1.000 58.92065 234 GLN G N 1
ATOM 13845 C CA . GLN G 1 248 ? -44.19810 64.26724 78.17716 1.000 60.85773 234 GLN G CA 1
ATOM 13846 C C . GLN G 1 248 ? -43.58609 65.48279 78.85657 1.000 62.60751 234 GLN G C 1
ATOM 13847 O O . GLN G 1 248 ? -44.25672 66.48190 79.12504 1.000 61.66838 234 GLN G O 1
ATOM 13853 N N . ARG G 1 249 ? -42.29538 65.38936 79.13096 1.000 61.44508 235 ARG G N 1
ATOM 13854 C CA . ARG G 1 249 ? -41.49964 66.52672 79.55315 1.000 56.93798 235 ARG G CA 1
ATOM 13855 C C . ARG G 1 249 ? -40.92700 67.21876 78.32519 1.000 57.49512 235 ARG G C 1
ATOM 13856 O O . ARG G 1 249 ? -40.81926 66.63490 77.24627 1.000 63.66492 235 ARG G O 1
ATOM 13864 N N . GLU G 1 250 ? -40.60124 68.49239 78.49286 1.000 60.96737 236 GLU G N 1
ATOM 13865 C CA . GLU G 1 250 ? -40.10906 69.29721 77.38658 1.000 65.50586 236 GLU G CA 1
ATOM 13866 C C . GLU G 1 250 ? -38.78047 68.74907 76.85781 1.000 62.31482 236 GLU G C 1
ATOM 13867 O O . GLU G 1 250 ? -37.95732 68.22791 77.61619 1.000 65.64417 236 GLU G O 1
ATOM 13873 N N . ILE G 1 251 ? -38.58861 68.83125 75.53621 1.000 57.69691 237 ILE G N 1
ATOM 13874 C CA . ILE G 1 251 ? -37.32809 68.48438 74.88572 1.000 49.28964 237 ILE G CA 1
ATOM 13875 C C . ILE G 1 251 ? -37.07258 69.48016 73.76200 1.000 55.26257 237 ILE G C 1
ATOM 13876 O O . ILE G 1 251 ? -37.98251 70.16462 73.29316 1.000 60.21435 237 ILE G O 1
ATOM 13881 N N . LYS G 1 252 ? -35.80511 69.57878 73.35581 1.000 58.11551 238 LYS G N 1
ATOM 13882 C CA . LYS G 1 252 ? -35.42931 70.32084 72.15604 1.000 55.04839 238 LYS G CA 1
ATOM 13883 C C . LYS G 1 252 ? -35.56143 69.41487 70.94050 1.000 54.25425 238 LYS G C 1
ATOM 13884 O O . LYS G 1 252 ? -35.14778 68.25054 70.96318 1.000 62.25464 238 LYS G O 1
ATOM 13890 N N . SER G 1 253 ? -36.14816 69.93752 69.88198 1.000 49.73541 239 SER G N 1
ATOM 13891 C CA . SER G 1 253 ? -36.23457 69.21063 68.62650 1.000 52.35532 239 SER G CA 1
ATOM 13892 C C . SER G 1 253 ? -35.28109 69.82211 67.61840 1.000 54.15427 239 SER G C 1
ATOM 13893 O O . SER G 1 253 ? -34.97815 71.01942 67.68117 1.000 55.20037 239 SER G O 1
ATOM 13896 N N . PHE G 1 254 ? -34.82263 69.00014 66.68461 1.000 48.98152 240 PHE G N 1
ATOM 13897 C CA . PHE G 1 254 ? -34.08115 69.54576 65.56098 1.000 58.15393 240 PHE G CA 1
ATOM 13898 C C . PHE G 1 254 ? -34.87541 70.70720 64.96332 1.000 59.70808 240 PHE G C 1
ATOM 13899 O O . PHE G 1 254 ? -36.10412 70.62341 64.87966 1.000 60.47690 240 PHE G O 1
ATOM 13907 N N . PRO G 1 255 ? -34.22612 71.82368 64.57425 1.000 61.82997 241 PRO G N 1
ATOM 13908 C CA . PRO G 1 255 ? -32.79861 72.10136 64.37568 1.000 60.76472 241 PRO G CA 1
ATOM 13909 C C . PRO G 1 255 ? -31.96051 72.27733 65.65530 1.000 58.99457 241 PRO G C 1
ATOM 13910 O O . PRO G 1 255 ? -30.74932 72.49918 65.54467 1.000 49.78157 241 PRO G O 1
ATOM 13914 N N . GLU G 1 256 ? -32.57274 72.18820 66.83314 1.000 55.18445 242 GLU G N 1
ATOM 13915 C CA . GLU G 1 256 ? -31.80154 72.18846 68.07111 1.000 52.89173 242 GLU G CA 1
ATOM 13916 C C . GLU G 1 256 ? -31.32362 70.78026 68.41997 1.000 53.43233 242 GLU G C 1
ATOM 13917 O O . GLU G 1 256 ? -31.80448 69.77948 67.88026 1.000 59.16284 242 GLU G O 1
ATOM 13923 N N . PHE G 1 257 ? -30.33689 70.71018 69.31333 1.000 53.51416 243 PHE G N 1
ATOM 13924 C CA . PHE G 1 257 ? -29.71425 69.42881 69.63804 1.000 55.54349 243 PHE G CA 1
ATOM 13925 C C . PHE G 1 257 ? -29.13794 69.47149 71.04985 1.000 55.33019 243 PHE G C 1
ATOM 13926 O O . PHE G 1 257 ? -29.08576 70.51874 71.69391 1.000 53.09955 243 PHE G O 1
ATOM 13934 N N . TYR G 1 258 ? -28.71133 68.30170 71.52375 1.000 58.41636 244 TYR G N 1
ATOM 13935 C CA . TYR G 1 258 ? -28.04476 68.13962 72.80852 1.000 49.45965 244 TYR G CA 1
ATOM 13936 C C . TYR G 1 258 ? -26.62607 67.64831 72.55424 1.000 52.44750 244 TYR G C 1
ATOM 13937 O O . TYR G 1 258 ? -26.43552 66.62139 71.88788 1.000 53.16797 244 TYR G O 1
ATOM 13946 N N . LEU G 1 259 ? -25.64299 68.37431 73.09767 1.000 44.47212 245 LEU G N 1
ATOM 13947 C CA . LEU G 1 259 ? -24.22836 68.04582 72.99055 1.000 48.99508 245 LEU G CA 1
ATOM 13948 C C . LEU G 1 259 ? -23.64344 67.96067 74.39475 1.000 54.63711 245 LEU G C 1
ATOM 13949 O O . LEU G 1 259 ? -23.74341 68.91442 75.17972 1.000 58.89321 245 LEU G O 1
ATOM 13954 N N . SER G 1 260 ? -23.02211 66.83152 74.70549 1.000 48.37877 246 SER G N 1
ATOM 13955 C CA . SER G 1 260 ? -22.53458 66.55457 76.05263 1.000 50.67269 246 SER G CA 1
ATOM 13956 C C . SER G 1 260 ? -21.09796 66.05699 75.94850 1.000 42.39557 246 SER G C 1
ATOM 13957 O O . SER G 1 260 ? -20.80719 65.17988 75.13244 1.000 50.86944 246 SER G O 1
ATOM 13960 N N . SER G 1 261 ? -20.18838 66.65928 76.71515 1.000 51.10923 247 SER G N 1
ATOM 13961 C CA . SER G 1 261 ? -18.79151 66.23282 76.68605 1.000 52.58816 247 SER G CA 1
ATOM 13962 C C . SER G 1 261 ? -18.07437 66.67369 77.95719 1.000 63.29610 247 SER G C 1
ATOM 13963 O O . SER G 1 261 ? -18.55591 67.53932 78.69474 1.000 69.68444 247 SER G O 1
ATOM 13966 N N . LEU G 1 262 ? -16.90782 66.06174 78.20440 1.000 59.45098 248 LEU G N 1
ATOM 13967 C CA . LEU G 1 262 ? -16.08403 66.46391 79.34281 1.000 62.67603 248 LEU G CA 1
ATOM 13968 C C . LEU G 1 262 ? -15.69521 67.92642 79.22559 1.000 77.79298 248 LEU G C 1
ATOM 13969 O O . LEU G 1 262 ? -15.96910 68.73072 80.12128 1.000 66.45872 248 LEU G O 1
ATOM 13974 N N . GLU G 1 263 ? -15.02861 68.26601 78.11026 1.000 101.96738 249 GLU G N 1
ATOM 13975 C CA . GLU G 1 263 ? -14.57043 69.59096 77.69657 1.000 116.80814 249 GLU G CA 1
ATOM 13976 C C . GLU G 1 263 ? -15.72260 70.54275 77.38593 1.000 117.14377 249 GLU G C 1
ATOM 13977 O O . GLU G 1 263 ? -15.80672 71.08541 76.27685 1.000 115.23941 249 GLU G O 1
ATOM 13983 N N . GLY G 1 264 ? -16.60305 70.76541 78.35298 1.000 113.95227 250 GLY G N 1
ATOM 13984 C CA . GLY G 1 264 ? -17.76636 71.60043 78.13441 1.000 110.15368 250 GLY G CA 1
ATOM 13985 C C . GLY G 1 264 ? -18.91723 71.28038 79.06915 1.000 109.41323 250 GLY G C 1
ATOM 13986 O O . GLY G 1 264 ? -19.05651 70.16439 79.58556 1.000 105.94926 250 GLY G O 1
#

B-factor: mean 74.56, std 22.17, range [32.54, 190.02]

Nearest PDB structures (foldseek):
  1jw9-assembly1_B  TM=8.302E-01  e=3.744E-13  Escherichia coli
  1zfn-assembly1_A  TM=8.117E-01  e=3.744E-13  Escherichia coli
  1jwa-assembly1_B-2  TM=8.783E-01  e=3.224E-12  Escherichia coli
  1zud-assembly3_1  TM=8.292E-01  e=8.858E-13  Escherichia coli K-12
  6h78-assembly7_M  TM=7.581E-01  e=9.756E-12  Homo sapiens

Radius of gyration: 39.39 Å; Cα contacts (8 Å, |Δi|>4): 3587; chains: 7; bounding box: 117×96×99 Å